Protein 9Q6C (pdb70)

Nearest PDB structures (foldseek):
  8p0w-assembly1_B  TM=3.728E-01  e=1.446E-05  Homo sapiens
  8f2u-assembly1_H  TM=4.264E-01  e=5.148E-05  Homo sapiens
  8p0w-assembly1_G  TM=4.114E-01  e=5.779E-05  Homo sapiens
  8esd-assembly1_S  TM=7.911E-01  e=3.936E-02  Homo sapiens
  8s9i-assembly1_A  TM=3.478E-01  e=4.448E-01  Tequatrovirus

B-factor: mean 1.11, std 0.68, range [0.01, 2.37]

Solvent-accessible surface area: 103019 Å² total; per-residue (Å²): 46,213,103,154,8,55,98,87,18,12,21,2,26,96,42,27,92,87,31,81,148,134,38,23,69,50,23,11,134,89,27,41,133,25,106,64,13,12,54,48,122,68,13,67,55,40,11,123,104,46,198,130,26,50,144,73,15,51,102,3,3,39,22,34,26,45,28,0,15,75,34,11,94,46,152,66,120,62,51,78,75,84,23,1,89,76,30,0,91,30,12,23,166,73,27,96,99,147,18,40,116,148,59,70,120,62,13,41,98,15,18,35,25,31,41,116,82,8,95,20,11,50,32,11,23,53,6,109,81,22,31,67,39,55,74,64,9,21,121,101,24,104,23,38,42,20,33,27,45,9,85,22,113,83,82,132,73,175,55,75,20,4,10,18,13,4,42,30,58,9,58,17,38,50,64,134,72,80,77,68,17,40,5,6,22,22,57,50,22,5,78,84,37,31,97,55,16,110,152,2,31,76,53,9,105,16,18,84,152,77,66,130,113,21,121,36,42,102,16,146,48,212,104,154,8,56,99,86,18,12,20,2,25,95,42,26,91,87,32,80,150,135,38,22,69,48,25,12,134,88,26,39,133,23,104,64,13,12,53,47,121,68,13,68,56,40,11,123,103,45,198,131,26,51,144,73,15,53,102,3,3,40,22,33,28,46,28,0,15,76,35,11,96,46,146,63,113,61,53,76,76,85,24,1,87,76,30,0,91,29,12,24,164,71,28,98,100,147,17,40,114,149,60,71,119,62,13,42,98,14,16,34,26,31,41,118,80,8,92,19,11,51,31,11,23,51,6,109,76,22,30,66,40,55,52,63,10,20,121,102,23,116,21,42,35,18,28,25,41,11,73,21,113,83,74,130,77,178,59,75,20,4,12,19,14,5,42,29,58,8,57,17,38,47,52,130,72,81,84,65,16,48,6,6,22,22,56,48,23,4,79,84,39,31,97,55,16,110,150,2,30,83,67,10,107,22,27,87,163,97,75,132,112,22,121,36,42,104,14,144,47,211,104,154,8,58,97,86,17,14,21,2,26,96,42,27,93,88,32,80,148,136,38,22,68,50,24,12,134,88,28,40,132,27,104,65,13,12,54,49,122,68,13,68,55,38,11,123,103,46,196,132,24,50,143,73,15,52,103,3,2,38,22,35,25,46,28,1,14,74,34,12,94,45,152,60,110,62,53,78,75,84,24,1,90,75,30,0,93,29,12,22,164,73,27,100,101,147,16,40,117,146,59,70,118,61,14,41,98,13,17,35,26,30,39,117,81,7,92,20,11,49,29,10,24,49,7,109,80,25,35,67,44,64,70,71,10,23,121,101,28,89,24,28,42,17,37,28,29,30,88,30,107,82,60,129,74,167,50,81,38,8,30,27,17,7,46,29,54,10,57,18,38,48,67,138,72,78,81,65,25,32,7,12,26,28,54,51,16,6,74,78,31,27,98,46,16,110,142,2,28,79,53,8,106,18,23,82,162,88,72,131,111,24,124,37,44,106,17,146,47,214,104,155,8,56,96,85,18,12,21,2,27,95,41,27,92,87,32,80,149,135,37,21,69,50,24,12,135,90,27,42,130,25,104,63,13,13,55,50,123,69,13,68,54,40,11,122,103,46,198,132,25,50,147,73,16,51,101,3,4,39,22,33,25,46,28,0,14,78,32,12,94,45,152,71,115,61,53,78,74,85,24,1,89,76,30,0,92,29,12,23,164,72,26,100,101,148,17,41,115,146,58,71,121,61,15,40,99,13,16,35,26,31,42,117,83,7,99,18,11,50,58,10,26,68,20,110,96,34,44,68,53,56,70,62,12,18,119,101,23,90,14,31,26,18,32,27,32,11,72,22,102,82,59,125,66,168,39,76,21,4,12,19,19,4,46,26,57,8,56,17,39,43,72,141,70,81,85,92,21,47,7,11,27,29,57,56,20,4,80,82,38,30,99,56,15,112,143,2,32,80,62,16,107,23,34,88,170,98,76,132,116,21,141,37,69,112,20,147,47,213,104,154,8,56,97,86,18,12,21,1,26,94,42,26,90,88,32,80,150,136,36,23,69,51,25,11,135,89,27,39,133,24,106,66,13,13,53,49,122,68,12,68,55,39,10,124,103,47,200,131,26,49,144,73,14,51,102,3,3,40,22,33,26,46,30,1,15,74,33,12,93,44,152,73,113,61,54,77,75,84,24,0,89,74,30,0,92,30,11,23,166,73,27,99,100,147,18,40,116,147,59,70,120,63,13,41,100,14,17,34,25,29,40,116,82,7,96,19,11,50,46,10,24,64,16,110,82,39,41,69,41,64,59,68,10,20,123,99,22,99,18,35,30,20,28,29,35,6,58,21,108,82,67,123,70,170,51,72,19,4,8,20,14,4,44,28,56,8,55,17,39,45,56,136,71,79,83,68,20,43,6,8,24,24,62,57,17,5,81,77,33,35,97,49,18,111,152,0,32,85,56,9,106,21,26,84,163,98,77,132,108,18,125,37,48,108,17,147,47,214,104,154,8,55,97,85,19,13,20,3,27,94,40,26,91,88,33,81,150,134,38,21,69,50,25,11,135,90,25,41,132,26,105,64,12,13,54,49,122,69,12,66,54,40,10,124,102,45,196,132,25,50,145,73,16,52,102,3,3,39,22,33,25,46,28,0,14,76,34,13,95,45,150,62,116,61,54,78,75,84,24,1,88,75,30,0,92,30,11,24,163,73,27,98,99,147,17,41,115,147,58,70,118,64,14,41,98,14,18,34,25,29,42,116,83,8,90,18,11,49,25,10,23,48,6,111,80,18,32,68,46,66,77,65,10,17,120,96,23,108,15,40,27,18,29,33,31,24,88,21,121,82,63,126,72,175,38,72,22,4,24,19,19,4,47,28,56,8,58,17,40,61,82,138,72,80,81,98,20,49,7,12,26,30,58,54,19,4,80,79,36,34,98,54,17,109,135,0,36,79,55,12,106,15,16,85,151,74,64,132,108,25,118,37,37,108,15,146,47,213,106,155,8,55,97,85,18,12,21,3,28,94,42,27,92,88,32,79,149,135,36,21,70,50,24,12,135,89,27,41,132,26,105,64,14,13,53,50,123,69,14,66,55,40,10,123,101,46,198,132,24,50,146,74,16,51,101,2,3,39,22,34,25,47,28,0,14,76,34,11,94,46,151,65,118,61,53,78,75,84,23,1,89,76,31,0,91,29,13,24,164,73,26,99,100,147,17,41,116,146,58,70,120,61,14,41,99,14,17,34,25,30,42,116,82,8,92,18,12,49,34,11,25,52,9,109,81,28,29,68,46,62,56,60,9,18,120,102,22,100,20,42,37,21,28,37,38,20,72,24,113,82,81,130,76,176,59,81,22,4,13,17,19,7,43,29,57,9,56,17,38,51,60,133,71,78,77,56,17,37,6,6,23,19,54,44,23,6,79,84,39,32,98,57,19,111,144,2,32,83,74,13,105,22,31,85,164,93,70,130,114,24,129,36,48,99,17,141,46,214,104,154,8,58,95,87,18,13,21,2,27,94,42,26,92,85,32,80,149,138,37,22,70,50,23,12,134,89,27,40,132,25,105,62,13,12,54,49,123,68,13,66,55,39,10,124,103,44,199,131,25,49,142,73,15,52,102,3,3,39,22,33,24,45,28,1,15,75,34,11,93,45,152,66,120,62,53,76,76,84,24,1,88,74,31,0,91,29,12,23,164,73,27,99,102,146,16,40,116,146,59,71,119,60,13,41,96,13,17,35,25,30,40,117,82,7,93,19,10,50,37,11,25,54,9,109,83,25,34,68,55,69,69,66,9,20,122,100,26,94,26,34,46,20,36,28,43,14,89,26,108,82,82,133,74,176,60,80,25,4,12,18,15,8,41,30,56,9,57,17,38,62,77,136,71,77,73,58,19,32,6,6,21,18,53,44,20,6,78,81,35,31,99,52,17,110,144,2,30,82,72,10,107,14,25,81,151,69,53,131,111,22,127,36,47,97,17,141

Secondary structure (DSSP, 8-state):
--S---HHHHHHHHHTTS--HHHHHHHHHHHHHS-SS--HHHHHHHHHT-SSS-GGGHHHHHHHHHHHHHHHSS-SSS-HHHHHHHHHHHHHHHSSS---HHHHHHHHHHHHHHHTTTHHHHHHHHHHHHHH-SS-EEEEEEEE--------SSTTSPP-EE----EEEEEEEETTEE--EEEE--HHHHHHHHHHHHHHHHHHHHHHHH-SS-EEP---/--S---HHHHHHHHHTTS--HHHHHHHHHHHHHS-SS--HHHHHHHHHT-SSS-GGGHHHHHHHHHHHHHHHSS-SSS-HHHHHHHHHHHHHHHSSS---HHHHHHHHHHHHHHHTTTHHHHHHHHHHHHHH-SS-EEEEEEEE--------SSTTSPP-EE----EEEEEEEETTEE--EEEE--HHHHHHHHHHHHHHHHHHHHHHHH-SS-EEP---/--S---HHHHHHHHHTTS--HHHHHHHHHHHHHS-SS--HHHHHHHHHT-SSS-GGGHHHHHHHHHHHHHHHSS-SSS-HHHHHHHHHHHHHHHSSS---HHHHHHHHHHHHHHHTTTHHHHHHHHHHHHHH-SS-EEEEEEEE--------SSTTSPP-------EEEEEEEETTEE--EEEE--HHHHHHHHHHHHHHHHHHHHHHHH-SS-EEP---/--S---HHHHHHHHHTTS--HHHHHHHHHHHHHS-SS--HHHHHHHHHT-SSS-GGGHHHHHHHHHHHHHHHSS-SSS-HHHHHHHHHHHHHHHSSS---HHHHHHHHHHHHHHHTTTHHHHHHHHHHHHHH-SS-EEEEEEEE--------SSTTSPP-EE----EEEEEEEETTEE--EEEE--HHHHHHHHHHHHHHHHHHHHHHHH-SS-PPP---/--S---HHHHHHHHHTTS--HHHHHHHHHHHHHS-SS--HHHHHHHHHT-SSS-GGGHHHHHHHHHHHHHHHSS-SSS-HHHHHHHHHHHHHHHSSS---HHHHHHHHHHHHHHHTTTHHHHHHHHHHHHHH-SS-EEEEEEEE--------SSTTSPP-EE----EEEEEEEETTEE--EEEE--HHHHHHHHHHHHHHHHHHHHHHHH-SS-EEP---/--S---HHHHHHHHHTTS--HHHHHHHHHHHHHS-SS--HHHHHHHHHT-SSS-GGGHHHHHHHHHHHHHHHSS-SSS-HHHHHHHHHHHHHHHSSS---HHHHHHHHHHHHHHHTTTHHHHHHHHHHHHHH-SS-EEEEEEEE--------SSTTSPP-EE----EEEEEEEETTEE--EEEE--HHHHHHHHHHHHHHHHHHHHHHHH-SS-EEP---/--S---HHHHHHHHHTTS--HHHHHHHHHHHHHS-SS--HHHHHHHHHT-SSS-GGGHHHHHHHHHHHHHHHSS-SSS-HHHHHHHHHHHHHHHSSS---HHHHHHHHHHHHHHHTTTHHHHHHHHHHHHHH-SS-EEEEEEEE--------SSTTSPP-EE----EEEEEEEETTEE--EEEE--HHHHHHHHHHHHHHHHHHHHHHHH-SS-EEP---/--S---HHHHHHHHHTTS--HHHHHHHHHHHHHS-SS--HHHHHHHHHT-SSS-GGGHHHHHHHHHHHHHHHSS-SSS-HHHHHHHHHHHHHHHSSS---HHHHHHHHHHHHHHHTTTHHHHHHHHHHHHHH-SS-EEEEEEEE--------SSTTSPP-EE----EEEEEEEETTEE--EEEE--HHHHHHHHHHHHHHHHHHHHHHHH-SS-EEP---

Radius of gyration: 41.01 Å; Cα contacts (8 Å, |Δi|>4): 1903; chains: 8; bounding box: 93×94×92 Å

Foldseek 3Di:
DVDADDCLQCVCLVLLPDDDDPQLLVVLVVLLVPDQQDDLVRVVVVVVPDDPHDPSVVSCSSVVLVVVLVLLVDDPVDDSLVVLVVVVVVCCVVHPHNDDPVSSVSSSVVSVSNVVRCPSVSVNSVVVVVVCPDQKDFDDKDKDWDWDWDADPPNPDDTDDTDIKIKMWTWMDGPNDIDIDIDIDHDVVVVVVVVVVVVVVVVVVVVVVPDPPDDDDDHD/DVDADDCLQCVCLVLLPDDDDPQLLVVLVVLLVPDQQDDLVRVVVVVVPDDPHDPSVVSCSSVVLVVVLVLLVDDPVDDSLVVLVVVVVVCCVVHPHNDDPVSSVSSSVVSVSNVVRCPSVSVNSVVVVVVCPDQKDFDDKDKDWDWDWDADPPNPDDTDDTDIKIKMWTWMDGPNDIDIDIDIDHDVVVVVVVVVVVVVVVVVVVVVVPDPPDDDDDHD/DVDADDCLQCVCLVLLPDDDDPQLLVVLVVLLVPDQQDDLVRVVVVVVPDDPHDPSVVSCSSVVLVVVLVLLVDDPVDDSLVVLVVVVVVCCVVHPHNDDPVSSVSSSVVSVSNVVRCPSVSVNSVVVVVVCPDQKDFDDKDKDWDWDWDADPPNPDDTDDTDIKIKMWTWMDGPNDIDIDIDIDHDVVVVVVVVVVVVVVVVVVVVVVPDPPDDDDDHD/DVDADDCLQCVCLVLLPDDDDPQLLVVLVVLLVPDQQDDLVRVVVVVVPDDPHDPSVVSCSSVVLVVVLVLLVDDPVDDSLVVLVVVVVVCCVVHPHNDDPVSSVSSSVVSVSNVVRCPSVSVNSVVVVVVCPDQKDFDDKDKDWDWDWDADPPNPDDTDDTDIKIKMWTWMDGPNDIDIDIDIDHDVVVVVVVVVVVVVVVVVVVVVVPDPPDDDDDHD/DVDADDCLQCVCLVLLPDDDDPQLLVVLVVLLVPDQQDDLVRVVVVVVPDDPHDPSVVSCSSVVLVVVLVLLVDDPVDDSLVVLVVVVVVCCVVHPHNDDPVSSVSSSVVSVSNVVRCPSVSVNSVVVVVVCPDQKDFDDKDKDWDWDWDADPPNPDDTDDTDIKIKMWTWMDGPNDIDIDIDIDHDVVVVVVVVVVVVVVVVVVVVVVPDPPDDDDDHD/DVDADDCLQCVCLVLLPDDDDPQLLVVLVVLLVPDQQDDLVRVVVVVVPDDPHDPSVVSCSSVVLVVVLVLLVDDPVDDSLVVLVVVVVVCCVVHPHNDDPVSSVSSSVVSVSNVVRCPSVSVNSVVVVVVCPDQKDFDDKDKDWDWDWDADPPNPDDTDDTDIKIKMWTWMDGPNDIDIDIDIDHDVVVVVVVVVVVVVVVVVVVVVVPDPPDDDDDHD/DVDADDCLQCVCLVLLPDDDDPQLLVVLVVLLVPDQQDDLVRVVVVVVPDDPHDPSVVSCSSVVLVVVLVLLVDDPVDDSLVVLVVVVVVCCVVHPHNDDPVSSVSSSVVSVSNVVRCPSVSVNSVVVVVVCPDQKDFDDKDKDWDWDWDADPPNPDDTDDTDIKIKMWTWMDGPNDIDIDIDIDHDVVVVVVVVVVVVVVVVVVVVVVPDPPDDDDDHD/DVDADDCLQCVCLVLLPDDDDPQLLVVLVVLLVPDQQDDLVRVVVVVVPDDPHDPSVVSCSSVVLVVVLVLLVDDPVDDSLVVLVVVVVVCCVVHPHNDDPVSSVSSSVVSVSNVVRCPSVSVNSVVVVVVCPDQKDFDDKDKDWDWDWDADPPNPDDTDDTDIKIKMWTWMDGPNDIDIDIDIDHDVVVVVVVVVVVVVVVVVVVVVVPDPPDDDDDHD

Structure (mmCIF, N/CA/C/O backbone):
data_9Q6C
#
_entry.id   9Q6C
#
_cell.length_a   1.00
_cell.length_b   1.00
_cell.length_c   1.00
_cell.angle_alpha   90.00
_cell.angle_beta   90.00
_cell.angle_gamma   90.00
#
_symmetry.space_group_name_H-M   'P 1'
#
loop_
_atom_site.group_PDB
_atom_site.id
_atom_site.type_symbol
_atom_site.label_atom_id
_atom_site.label_alt_id
_atom_site.label_comp_id
_atom_site.label_asym_id
_atom_site.label_entity_id
_atom_site.label_seq_id
_atom_site.pdbx_PDB_ins_code
_atom_site.Cartn_x
_atom_site.Cartn_y
_atom_site.Cartn_z
_atom_site.occupancy
_atom_site.B_iso_or_equiv
_atom_site.auth_seq_id
_atom_site.auth_comp_id
_atom_site.auth_asym_id
_atom_site.auth_atom_id
_atom_site.pdbx_PDB_model_num
ATOM 1 N N . MET A 1 21 ? 100.93780 96.64350 83.57467 1.000 1.77728 1 MET A N 1
ATOM 2 C CA . MET A 1 21 ? 100.93014 96.73901 85.06013 1.000 1.77728 1 MET A CA 1
ATOM 3 C C . MET A 1 21 ? 100.46147 98.12690 85.47657 1.000 1.77728 1 MET A C 1
ATOM 4 O O . MET A 1 21 ? 100.13334 98.95195 84.62742 1.000 1.77728 1 MET A O 1
ATOM 18 N N . LYS A 1 22 ? 100.40781 98.38136 86.78603 1.000 1.68042 2 LYS A N 1
ATOM 19 C CA . LYS A 1 22 ? 100.31401 99.75843 87.25691 1.000 1.68042 2 LYS A CA 1
ATOM 20 C C . LYS A 1 22 ? 101.68125 100.42891 87.25618 1.000 1.68042 2 LYS A C 1
ATOM 21 O O . LYS A 1 22 ? 101.76906 101.65701 87.36025 1.000 1.68042 2 LYS A O 1
ATOM 40 N N . TYR A 1 23 ? 102.74570 99.64049 87.13066 1.000 2.07958 3 TYR A N 1
ATOM 41 C CA . TYR A 1 23 ? 104.11598 100.12148 87.07085 1.000 2.07958 3 TYR A CA 1
ATOM 42 C C . TYR A 1 23 ? 104.56488 100.16606 85.61655 1.000 2.07958 3 TYR A C 1
ATOM 43 O O . TYR A 1 23 ? 104.10286 99.38207 84.78374 1.000 2.07958 3 TYR A O 1
ATOM 61 N N . LYS A 1 24 ? 105.47456 101.09001 85.31404 1.000 1.89380 4 LYS A N 1
ATOM 62 C CA . LYS A 1 24 ? 105.97996 101.26248 83.95809 1.000 1.89380 4 LYS A CA 1
ATOM 63 C C . LYS A 1 24 ? 107.18225 100.35206 83.77511 1.000 1.89380 4 LYS A C 1
ATOM 64 O O . LYS A 1 24 ? 108.02477 100.23197 84.66859 1.000 1.89380 4 LYS A O 1
ATOM 83 N N . ILE A 1 25 ? 107.26335 99.72007 82.61150 1.000 1.77461 5 ILE A N 1
ATOM 84 C CA . ILE A 1 25 ? 108.29426 98.72239 82.34650 1.000 1.77461 5 ILE A CA 1
ATOM 85 C C . ILE A 1 25 ? 109.27804 99.31098 81.34335 1.000 1.77461 5 ILE A C 1
ATOM 86 O O . ILE A 1 25 ? 108.92447 99.48178 80.17044 1.000 1.77461 5 ILE A O 1
ATOM 102 N N . PRO A 1 26 ? 110.48908 99.68088 81.75410 1.000 1.59738 6 PRO A N 1
ATOM 103 C CA . PRO A 1 26 ? 111.52020 100.02972 80.77152 1.000 1.59738 6 PRO A CA 1
ATOM 104 C C . PRO A 1 26 ? 112.12790 98.78637 80.13795 1.000 1.59738 6 PRO A C 1
ATOM 105 O O . PRO A 1 26 ? 111.73972 97.65395 80.43357 1.000 1.59738 6 PRO A O 1
ATOM 116 N N . LYS A 1 27 ? 113.09709 99.01291 79.24807 1.000 1.38740 7 LYS A N 1
ATOM 117 C CA . LYS A 1 27 ? 113.67626 97.90516 78.49506 1.000 1.38740 7 LYS A CA 1
ATOM 118 C C . LYS A 1 27 ? 114.47001 96.95434 79.37733 1.000 1.38740 7 LYS A C 1
ATOM 119 O O . LYS A 1 27 ? 114.78122 95.83732 78.94937 1.000 1.38740 7 LYS A O 1
ATOM 138 N N . ASN A 1 28 ? 114.80806 97.36101 80.60115 1.000 1.38721 8 ASN A N 1
ATOM 139 C CA . ASN A 1 28 ? 115.40945 96.40813 81.52413 1.000 1.38721 8 ASN A CA 1
ATOM 140 C C . ASN A 1 28 ? 114.50639 95.20245 81.73277 1.000 1.38721 8 ASN A C 1
ATOM 141 O O . ASN A 1 28 ? 114.99996 94.11025 82.03355 1.000 1.38721 8 ASN A O 1
ATOM 152 N N . PHE A 1 29 ? 113.19415 95.38766 81.57922 1.000 1.64627 9 PHE A N 1
ATOM 153 C CA . PHE A 1 29 ? 112.22874 94.30194 81.65674 1.000 1.64627 9 PHE A CA 1
ATOM 154 C C . PHE A 1 29 ? 111.44616 94.13000 80.36078 1.000 1.64627 9 PHE A C 1
ATOM 155 O O . PHE A 1 29 ? 111.03931 93.00773 80.04244 1.000 1.64627 9 PHE A O 1
ATOM 172 N N . LEU A 1 30 ? 111.22647 95.21073 79.60718 1.000 1.33833 10 LEU A N 1
ATOM 173 C CA . LEU A 1 30 ? 110.52016 95.09167 78.33528 1.000 1.33833 10 LEU A CA 1
ATOM 174 C C . LEU A 1 30 ? 111.33300 94.29511 77.32419 1.000 1.33833 10 LEU A C 1
ATOM 175 O O . LEU A 1 30 ? 110.78571 93.79029 76.33577 1.000 1.33833 10 LEU A O 1
ATOM 191 N N . SER A 1 31 ? 112.64685 94.19685 77.53721 1.000 1.46671 11 SER A N 1
ATOM 192 C CA . SER A 1 31 ? 113.48391 93.44429 76.61156 1.000 1.46671 11 SER A CA 1
ATOM 193 C C . SER A 1 31 ? 112.97378 92.02257 76.43649 1.000 1.46671 11 SER A C 1
ATOM 194 O O . SER A 1 31 ? 112.92068 91.51854 75.31081 1.000 1.46671 11 SER A O 1
ATOM 202 N N . GLY A 1 32 ? 112.59070 91.36383 77.52867 1.000 1.38048 12 GLY A N 1
ATOM 203 C CA . GLY A 1 32 ? 111.99385 90.04633 77.40939 1.000 1.38048 12 GLY A CA 1
ATOM 204 C C . GLY A 1 32 ? 110.68711 90.07927 76.64260 1.000 1.38048 12 GLY A C 1
ATOM 205 O O . GLY A 1 32 ? 110.44214 89.23782 75.77304 1.000 1.38048 12 GLY A O 1
ATOM 209 N N . PHE A 1 33 ? 109.83514 91.06202 76.94611 1.000 1.42773 13 PHE A N 1
ATOM 210 C CA . PHE A 1 33 ? 108.57702 91.19367 76.22050 1.000 1.42773 13 PHE A CA 1
ATOM 211 C C . PHE A 1 33 ? 108.81819 91.25258 74.72106 1.000 1.42773 13 PHE A C 1
ATOM 212 O O . PHE A 1 33 ? 108.01569 90.73790 73.93390 1.000 1.42773 13 PHE A O 1
ATOM 229 N N . GLN A 1 34 ? 109.92122 91.87710 74.31165 1.000 1.52968 14 GLN A N 1
ATOM 230 C CA . GLN A 1 34 ? 110.20310 92.04420 72.89158 1.000 1.52968 14 GLN A CA 1
ATOM 231 C C . GLN A 1 34 ? 110.90341 90.81275 72.32607 1.000 1.52968 14 GLN A C 1
ATOM 232 O O . GLN A 1 34 ? 110.79102 90.50771 71.13325 1.000 1.52968 14 GLN A O 1
ATOM 246 N N . ILE A 1 35 ? 111.63291 90.09031 73.17873 1.000 1.59082 15 ILE A N 1
ATOM 247 C CA . ILE A 1 35 ? 112.52606 89.03861 72.70101 1.000 1.59082 15 ILE A CA 1
ATOM 248 C C . ILE A 1 35 ? 111.85297 87.67244 72.79451 1.000 1.59082 15 ILE A C 1
ATOM 249 O O . ILE A 1 35 ? 112.40356 86.65936 72.34647 1.000 1.59082 15 ILE A O 1
ATOM 265 N N . LEU A 1 36 ? 110.64066 87.62380 73.35038 1.000 1.68120 16 LEU A N 1
ATOM 266 C CA . LEU A 1 36 ? 109.97553 86.34367 73.57937 1.000 1.68120 16 LEU A CA 1
ATOM 267 C C . LEU A 1 36 ? 109.42917 85.71872 72.30149 1.000 1.68120 16 LEU A C 1
ATOM 268 O O . LEU A 1 36 ? 108.64804 84.76362 72.37595 1.000 1.68120 16 LEU A O 1
ATOM 284 N N . SER A 1 37 ? 109.81866 86.22187 71.13211 1.000 2.00547 17 SER A N 1
ATOM 285 C CA . SER A 1 37 ? 109.14400 85.83172 69.90159 1.000 2.00547 17 SER A CA 1
ATOM 286 C C . SER A 1 37 ? 109.74606 84.59884 69.23584 1.000 2.00547 17 SER A C 1
ATOM 287 O O . SER A 1 37 ? 109.21573 84.15442 68.21209 1.000 2.00547 17 SER A O 1
ATOM 295 N N . GLN A 1 38 ? 110.82631 84.02986 69.77640 1.000 2.37235 18 GLN A N 1
ATOM 296 C CA . GLN A 1 38 ? 111.49556 82.92641 69.09411 1.000 2.37235 18 GLN A CA 1
ATOM 297 C C . GLN A 1 38 ? 111.76325 81.72377 69.98878 1.000 2.37235 18 GLN A C 1
ATOM 298 O O . GLN A 1 38 ? 111.89071 80.60563 69.47777 1.000 2.37235 18 GLN A O 1
ATOM 312 N N . LEU A 1 39 ? 111.85634 81.91945 71.30048 1.000 1.85298 19 LEU A N 1
ATOM 313 C CA . LEU A 1 39 ? 112.31393 80.85177 72.17943 1.000 1.85298 19 LEU A CA 1
ATOM 314 C C . LEU A 1 39 ? 111.34432 79.67563 72.14848 1.000 1.85298 19 LEU A C 1
ATOM 315 O O . LEU A 1 39 ? 110.12607 79.85481 72.06121 1.000 1.85298 19 LEU A O 1
ATOM 331 N N . ASP A 1 40 ? 111.89834 78.46683 72.22077 1.000 1.81416 20 ASP A N 1
ATOM 332 C CA . ASP A 1 40 ? 111.13593 77.24305 72.02817 1.000 1.81416 20 ASP A CA 1
ATOM 333 C C . ASP A 1 40 ? 110.94149 76.50327 73.35477 1.000 1.81416 20 ASP A C 1
ATOM 334 O O . ASP A 1 40 ? 111.27844 76.99608 74.43472 1.000 1.81416 20 ASP A O 1
ATOM 343 N N . LYS A 1 41 ? 110.38577 75.29104 73.25797 1.000 2.10043 21 LYS A N 1
ATOM 344 C CA . LYS A 1 41 ? 109.86555 74.60253 74.43659 1.000 2.10043 21 LYS A CA 1
ATOM 345 C C . LYS A 1 41 ? 110.93146 73.76708 75.13823 1.000 2.10043 21 LYS A C 1
ATOM 346 O O . LYS A 1 41 ? 111.04656 73.80478 76.37009 1.000 2.10043 21 LYS A O 1
ATOM 365 N N . LYS A 1 42 ? 111.69410 72.97491 74.38271 1.000 1.95422 22 LYS A N 1
ATOM 366 C CA . LYS A 1 42 ? 112.65495 72.07433 75.01188 1.000 1.95422 22 LYS A CA 1
ATOM 367 C C . LYS A 1 42 ? 113.66421 72.85452 75.84309 1.000 1.95422 22 LYS A C 1
ATOM 368 O O . LYS A 1 42 ? 114.00699 72.45897 76.96282 1.000 1.95422 22 LYS A O 1
ATOM 387 N N . GLU A 1 43 ? 114.15587 73.96927 75.30479 1.000 1.88596 23 GLU A N 1
ATOM 388 C CA . GLU A 1 43 ? 115.14385 74.76090 76.02643 1.000 1.88596 23 GLU A CA 1
ATOM 389 C C . GLU A 1 43 ? 114.57386 75.30603 77.33000 1.000 1.88596 23 GLU A C 1
ATOM 390 O O . GLU A 1 43 ? 115.23272 75.24468 78.37411 1.000 1.88596 23 GLU A O 1
ATOM 402 N N . ILE A 1 44 ? 113.34377 75.82314 77.29890 1.000 1.98775 24 ILE A N 1
ATOM 403 C CA . ILE A 1 44 ? 112.76990 76.41004 78.50611 1.000 1.98775 24 ILE A CA 1
ATOM 404 C C . ILE A 1 44 ? 112.48833 75.33504 79.54986 1.000 1.98775 24 ILE A C 1
ATOM 405 O O . ILE A 1 44 ? 112.74074 75.53472 80.74387 1.000 1.98775 24 ILE A O 1
ATOM 421 N N . GLU A 1 45 ? 111.97312 74.17743 79.12905 1.000 2.21082 25 GLU A N 1
ATOM 422 C CA . GLU A 1 45 ? 111.70802 73.12196 80.10260 1.000 2.21082 25 GLU A CA 1
ATOM 423 C C . GLU A 1 45 ? 113.00570 72.57458 80.68561 1.000 2.21082 25 GLU A C 1
ATOM 424 O O . GLU A 1 45 ? 113.07784 72.27832 81.88507 1.000 2.21082 25 GLU A O 1
ATOM 436 N N . GLU A 1 46 ? 114.04939 72.44988 79.86233 1.000 1.97087 26 GLU A N 1
ATOM 437 C CA . GLU A 1 46 ? 115.32917 71.97787 80.37481 1.000 1.97087 26 GLU A CA 1
ATOM 438 C C . GLU A 1 46 ? 115.93447 72.98916 81.33746 1.000 1.97087 26 GLU A C 1
ATOM 439 O O . GLU A 1 46 ? 116.54690 72.61054 82.34168 1.000 1.97087 26 GLU A O 1
ATOM 451 N N . LEU A 1 47 ? 115.77425 74.28238 81.05052 1.000 1.79352 27 LEU A N 1
ATOM 452 C CA . LEU A 1 47 ? 116.26131 75.29809 81.97529 1.000 1.79352 27 LEU A CA 1
ATOM 453 C C . LEU A 1 47 ? 115.48419 75.26286 83.28194 1.000 1.79352 27 LEU A C 1
ATOM 454 O O . LEU A 1 47 ? 116.05481 75.47278 84.35561 1.000 1.79352 27 LEU A O 1
ATOM 470 N N . ALA A 1 48 ? 114.17422 75.02772 83.20919 1.000 1.68500 28 ALA A N 1
ATOM 471 C CA . ALA A 1 48 ? 113.39214 74.86365 84.42856 1.000 1.68500 28 ALA A CA 1
ATOM 472 C C . ALA A 1 48 ? 113.90164 73.68605 85.24311 1.000 1.68500 28 ALA A C 1
ATOM 473 O O . ALA A 1 48 ? 114.04273 73.77845 86.46865 1.000 1.68500 28 ALA A O 1
ATOM 480 N N . LYS A 1 49 ? 114.17473 72.56708 84.57382 1.000 1.94468 29 LYS A N 1
ATOM 481 C CA . LYS A 1 49 ? 114.73319 71.40612 85.25578 1.000 1.94468 29 LYS A CA 1
ATOM 482 C C . LYS A 1 49 ? 116.05554 71.75615 85.92576 1.000 1.94468 29 LYS A C 1
ATOM 483 O O . LYS A 1 49 ? 116.28184 71.43498 87.09914 1.000 1.94468 29 LYS A O 1
ATOM 502 N N . LEU A 1 50 ? 116.93700 72.43310 85.19052 1.000 1.63955 30 LEU A N 1
ATOM 503 C CA . LEU A 1 50 ? 118.23886 72.80147 85.73237 1.000 1.63955 30 LEU A CA 1
ATOM 504 C C . LEU A 1 50 ? 118.08860 73.71115 86.94407 1.000 1.63955 30 LEU A C 1
ATOM 505 O O . LEU A 1 50 ? 118.74959 73.51088 87.96964 1.000 1.63955 30 LEU A O 1
ATOM 521 N N . LEU A 1 51 ? 117.21860 74.71680 86.84234 1.000 1.52334 31 LEU A N 1
ATOM 522 C CA . LEU A 1 51 ? 116.99380 75.63036 87.95387 1.000 1.52334 31 LEU A CA 1
ATOM 523 C C . LEU A 1 51 ? 116.44842 74.90033 89.16964 1.000 1.52334 31 LEU A C 1
ATOM 524 O O . LEU A 1 51 ? 116.86082 75.18232 90.30045 1.000 1.52334 31 LEU A O 1
ATOM 540 N N . GLY A 1 52 ? 115.52418 73.96340 88.96256 1.000 1.44132 32 GLY A N 1
ATOM 541 C CA . GLY A 1 52 ? 115.11328 73.10723 90.05674 1.000 1.44132 32 GLY A CA 1
ATOM 542 C C . GLY A 1 52 ? 116.29308 72.37722 90.65980 1.000 1.44132 32 GLY A C 1
ATOM 543 O O . GLY A 1 52 ? 116.36746 72.20308 91.87959 1.000 1.44132 32 GLY A O 1
ATOM 547 N N . GLU A 1 53 ? 117.23065 71.94674 89.81643 1.000 1.88562 33 GLU A N 1
ATOM 548 C CA . GLU A 1 53 ? 118.47550 71.35888 90.29102 1.000 1.88562 33 GLU A CA 1
ATOM 549 C C . GLU A 1 53 ? 119.48201 72.40572 90.75256 1.000 1.88562 33 GLU A C 1
ATOM 550 O O . GLU A 1 53 ? 120.41022 72.06761 91.49476 1.000 1.88562 33 GLU A O 1
ATOM 562 N N . LEU A 1 54 ? 119.32108 73.65652 90.33770 1.000 1.26904 34 LEU A N 1
ATOM 563 C CA . LEU A 1 54 ? 120.27636 74.69307 90.70049 1.000 1.26904 34 LEU A CA 1
ATOM 564 C C . LEU A 1 54 ? 120.26129 74.89964 92.21382 1.000 1.26904 34 LEU A C 1
ATOM 565 O O . LEU A 1 54 ? 119.18104 74.91832 92.81846 1.000 1.26904 34 LEU A O 1
ATOM 581 N N . PRO A 1 55 ? 121.41988 75.05473 92.85787 1.000 1.29894 35 PRO A N 1
ATOM 582 C CA . PRO A 1 55 ? 121.41627 75.28184 94.30878 1.000 1.29894 35 PRO A CA 1
ATOM 583 C C . PRO A 1 55 ? 120.63761 76.53729 94.66743 1.000 1.29894 35 PRO A C 1
ATOM 584 O O . PRO A 1 55 ? 121.04738 77.65873 94.36025 1.000 1.29894 35 PRO A O 1
ATOM 595 N N . VAL A 1 56 ? 119.50634 76.33400 95.34542 1.000 1.14726 36 VAL A N 1
ATOM 596 C CA . VAL A 1 56 ? 118.61562 77.44150 95.65762 1.000 1.14726 36 VAL A CA 1
ATOM 597 C C . VAL A 1 56 ? 119.38179 78.50237 96.43191 1.000 1.14726 36 VAL A C 1
ATOM 598 O O . VAL A 1 56 ? 120.14930 78.19661 97.35350 1.000 1.14726 36 VAL A O 1
ATOM 611 N N . GLY A 1 57 ? 119.18035 79.76166 96.05187 1.000 1.11244 37 GLY A N 1
ATOM 612 C CA . GLY A 1 57 ? 119.85908 80.87009 96.68279 1.000 1.11244 37 GLY A CA 1
ATOM 613 C C . GLY A 1 57 ? 120.96271 81.49705 95.86084 1.000 1.11244 37 GLY A C 1
ATOM 614 O O . GLY A 1 57 ? 121.92508 82.01459 96.44042 1.000 1.11244 37 GLY A O 1
ATOM 618 N N . SER A 1 58 ? 120.85718 81.47328 94.53524 1.000 1.21975 38 SER A N 1
ATOM 619 C CA . SER A 1 58 ? 121.91635 82.01060 93.69338 1.000 1.21975 38 SER A CA 1
ATOM 620 C C . SER A 1 58 ? 121.59683 83.44012 93.27601 1.000 1.21975 38 SER A C 1
ATOM 621 O O . SER A 1 58 ? 120.43171 83.80926 93.10566 1.000 1.21975 38 SER A O 1
ATOM 629 N N . ASN A 1 59 ? 122.64310 84.24453 93.11428 1.000 1.45487 39 ASN A N 1
ATOM 630 C CA . ASN A 1 59 ? 122.50020 85.62263 92.67507 1.000 1.45487 39 ASN A CA 1
ATOM 631 C C . ASN A 1 59 ? 122.38928 85.67582 91.15223 1.000 1.45487 39 ASN A C 1
ATOM 632 O O . ASN A 1 59 ? 122.59221 84.68105 90.45153 1.000 1.45487 39 ASN A O 1
ATOM 643 N N . VAL A 1 60 ? 122.05938 86.86233 90.63749 1.000 1.68596 40 VAL A N 1
ATOM 644 C CA . VAL A 1 60 ? 121.92938 87.03820 89.19497 1.000 1.68596 40 VAL A CA 1
ATOM 645 C C . VAL A 1 60 ? 123.22279 86.65327 88.48955 1.000 1.68596 40 VAL A C 1
ATOM 646 O O . VAL A 1 60 ? 123.19843 86.01282 87.43182 1.000 1.68596 40 VAL A O 1
ATOM 659 N N . GLN A 1 61 ? 124.37011 87.02804 89.05785 1.000 1.95528 41 GLN A N 1
ATOM 660 C CA . GLN A 1 61 ? 125.64213 86.65003 88.45308 1.000 1.95528 41 GLN A CA 1
ATOM 661 C C . GLN A 1 61 ? 125.86768 85.14689 88.54414 1.000 1.95528 41 GLN A C 1
ATOM 662 O O . GLN A 1 61 ? 126.46482 84.54767 87.64393 1.000 1.95528 41 GLN A O 1
ATOM 676 N N . GLU A 1 62 ? 125.40147 84.51815 89.62315 1.000 1.42940 42 GLU A N 1
ATOM 677 C CA . GLU A 1 62 ? 125.47529 83.06425 89.70796 1.000 1.42940 42 GLU A CA 1
ATOM 678 C C . GLU A 1 62 ? 124.61709 82.41311 88.63212 1.000 1.42940 42 GLU A C 1
ATOM 679 O O . GLU A 1 62 ? 125.00282 81.39099 88.05173 1.000 1.42940 42 GLU A O 1
ATOM 691 N N . PHE A 1 63 ? 123.45231 82.99476 88.34310 1.000 1.33933 43 PHE A N 1
ATOM 692 C CA . PHE A 1 63 ? 122.63093 82.47454 87.25740 1.000 1.33933 43 PHE A CA 1
ATOM 693 C C . PHE A 1 63 ? 123.31842 82.68609 85.91734 1.000 1.33933 43 PHE A C 1
ATOM 694 O O . PHE A 1 63 ? 123.19883 81.85849 85.00921 1.000 1.33933 43 PHE A O 1
ATOM 711 N N . GLN A 1 64 ? 124.03861 83.79891 85.77427 1.000 1.52589 44 GLN A N 1
ATOM 712 C CA . GLN A 1 64 ? 124.81864 84.02420 84.56257 1.000 1.52589 44 GLN A CA 1
ATOM 713 C C . GLN A 1 64 ? 125.89215 82.95431 84.41809 1.000 1.52589 44 GLN A C 1
ATOM 714 O O . GLN A 1 64 ? 126.14554 82.45930 83.31540 1.000 1.52589 44 GLN A O 1
ATOM 728 N N . SER A 1 65 ? 126.54513 82.59774 85.52464 1.000 1.25545 45 SER A N 1
ATOM 729 C CA . SER A 1 65 ? 127.52150 81.51358 85.49336 1.000 1.25545 45 SER A CA 1
ATOM 730 C C . SER A 1 65 ? 126.86659 80.20460 85.07681 1.000 1.25545 45 SER A C 1
ATOM 731 O O . SER A 1 65 ? 127.40053 79.46958 84.23634 1.000 1.25545 45 SER A O 1
ATOM 739 N N . ALA A 1 66 ? 125.70158 79.90323 85.65149 1.000 1.20650 46 ALA A N 1
ATOM 740 C CA . ALA A 1 66 ? 124.98716 78.68512 85.28837 1.000 1.20650 46 ALA A CA 1
ATOM 741 C C . ALA A 1 66 ? 124.64224 78.67292 83.80609 1.000 1.20650 46 ALA A C 1
ATOM 742 O O . ALA A 1 66 ? 124.79049 77.64585 83.13399 1.000 1.20650 46 ALA A O 1
ATOM 749 N N . ILE A 1 67 ? 124.18762 79.80950 83.28061 1.000 1.45217 47 ILE A N 1
ATOM 750 C CA . ILE A 1 67 ? 123.84759 79.90335 81.86684 1.000 1.45217 47 ILE A CA 1
ATOM 751 C C . ILE A 1 67 ? 125.08288 79.69772 81.00372 1.000 1.45217 47 ILE A C 1
ATOM 752 O O . ILE A 1 67 ? 125.07351 78.89138 80.06872 1.000 1.45217 47 ILE A O 1
ATOM 768 N N . GLN A 1 68 ? 126.16498 80.41669 81.30129 1.000 1.52928 48 GLN A N 1
ATOM 769 C CA . GLN A 1 68 ? 127.36979 80.30941 80.48892 1.000 1.52928 48 GLN A CA 1
ATOM 770 C C . GLN A 1 68 ? 127.96178 78.90935 80.55425 1.000 1.52928 48 GLN A C 1
ATOM 771 O O . GLN A 1 68 ? 128.65761 78.48708 79.62381 1.000 1.52928 48 GLN A O 1
ATOM 785 N N . THR A 1 69 ? 127.69653 78.17577 81.63530 1.000 1.51110 49 THR A N 1
ATOM 786 C CA . THR A 1 69 ? 128.15382 76.79749 81.74463 1.000 1.51110 49 THR A CA 1
ATOM 787 C C . THR A 1 69 ? 127.28094 75.82761 80.95883 1.000 1.51110 49 THR A C 1
ATOM 788 O O . THR A 1 69 ? 127.43542 74.61154 81.11471 1.000 1.51110 49 THR A O 1
ATOM 799 N N . ASN A 1 70 ? 126.37979 76.33135 80.11951 1.000 1.50552 50 ASN A N 1
ATOM 800 C CA . ASN A 1 70 ? 125.45292 75.47641 79.39431 1.000 1.50552 50 ASN A CA 1
ATOM 801 C C . ASN A 1 70 ? 126.12566 74.84813 78.18010 1.000 1.50552 50 ASN A C 1
ATOM 802 O O . ASN A 1 70 ? 127.13066 75.35119 77.66916 1.000 1.50552 50 ASN A O 1
ATOM 813 N N . LYS A 1 71 ? 125.56203 73.72837 77.72860 1.000 1.80804 51 LYS A N 1
ATOM 814 C CA . LYS A 1 71 ? 125.98574 73.07760 76.49758 1.000 1.80804 51 LYS A CA 1
ATOM 815 C C . LYS A 1 71 ? 124.81421 72.63738 75.63063 1.000 1.80804 51 LYS A C 1
ATOM 816 O O . LYS A 1 71 ? 124.99039 72.46516 74.41925 1.000 1.80804 51 LYS A O 1
ATOM 835 N N . GLU A 1 72 ? 123.63008 72.45325 76.21376 1.000 2.15172 52 GLU A N 1
ATOM 836 C CA . GLU A 1 72 ? 122.44768 72.03598 75.47094 1.000 2.15172 52 GLU A CA 1
ATOM 837 C C . GLU A 1 72 ? 121.58376 73.20739 75.02327 1.000 2.15172 52 GLU A C 1
ATOM 838 O O . GLU A 1 72 ? 120.70155 73.02250 74.17828 1.000 2.15172 52 GLU A O 1
ATOM 850 N N . LEU A 1 73 ? 121.81368 74.40122 75.56389 1.000 1.98758 53 LEU A N 1
ATOM 851 C CA . LEU A 1 73 ? 120.95089 75.54404 75.30353 1.000 1.98758 53 LEU A CA 1
ATOM 852 C C . LEU A 1 73 ? 121.55070 76.43382 74.22303 1.000 1.98758 53 LEU A C 1
ATOM 853 O O . LEU A 1 73 ? 122.77245 76.50384 74.05903 1.000 1.98758 53 LEU A O 1
ATOM 869 N N . SER A 1 74 ? 120.67770 77.11275 73.48340 1.000 1.86076 54 SER A N 1
ATOM 870 C CA . SER A 1 74 ? 121.12204 78.07898 72.49388 1.000 1.86076 54 SER A CA 1
ATOM 871 C C . SER A 1 74 ? 121.53631 79.38252 73.17179 1.000 1.86076 54 SER A C 1
ATOM 872 O O . SER A 1 74 ? 121.09459 79.71440 74.27539 1.000 1.86076 54 SER A O 1
ATOM 880 N N . GLU A 1 75 ? 122.40220 80.12999 72.48647 1.000 1.80584 55 GLU A N 1
ATOM 881 C CA . GLU A 1 75 ? 122.86094 81.40674 73.01928 1.000 1.80584 55 GLU A CA 1
ATOM 882 C C . GLU A 1 75 ? 121.75236 82.44957 73.02754 1.000 1.80584 55 GLU A C 1
ATOM 883 O O . GLU A 1 75 ? 121.81233 83.40536 73.80901 1.000 1.80584 55 GLU A O 1
ATOM 895 N N . ASN A 1 76 ? 120.73640 82.28693 72.17758 1.000 1.73070 56 ASN A N 1
ATOM 896 C CA . ASN A 1 76 ? 119.71288 83.31839 72.05471 1.000 1.73070 56 ASN A CA 1
ATOM 897 C C . ASN A 1 76 ? 118.87153 83.43328 73.31825 1.000 1.73070 56 ASN A C 1
ATOM 898 O O . ASN A 1 76 ? 118.39431 84.52364 73.65269 1.000 1.73070 56 ASN A O 1
ATOM 909 N N . ALA A 1 77 ? 118.67625 82.32504 74.03205 1.000 1.72743 57 ALA A N 1
ATOM 910 C CA . ALA A 1 77 ? 117.84505 82.35814 75.22980 1.000 1.72743 57 ALA A CA 1
ATOM 911 C C . ALA A 1 77 ? 118.44742 83.26289 76.29802 1.000 1.72743 57 ALA A C 1
ATOM 912 O O . ALA A 1 77 ? 117.74579 83.71044 77.21251 1.000 1.72743 57 ALA A O 1
ATOM 919 N N . LEU A 1 78 ? 119.74881 83.54095 76.20157 1.000 1.82785 58 LEU A N 1
ATOM 920 C CA . LEU A 1 78 ? 120.42100 84.30299 77.24826 1.000 1.82785 58 LEU A CA 1
ATOM 921 C C . LEU A 1 78 ? 119.93066 85.74632 77.30090 1.000 1.82785 58 LEU A C 1
ATOM 922 O O . LEU A 1 78 ? 120.06877 86.41195 78.33367 1.000 1.82785 58 LEU A O 1
ATOM 938 N N . LYS A 1 79 ? 119.35380 86.25215 76.20645 1.000 1.70771 59 LYS A N 1
ATOM 939 C CA . LYS A 1 79 ? 118.97388 87.66165 76.17272 1.000 1.70771 59 LYS A CA 1
ATOM 940 C C . LYS A 1 79 ? 117.97864 88.01941 77.26498 1.000 1.70771 59 LYS A C 1
ATOM 941 O O . LYS A 1 79 ? 117.89845 89.18885 77.65678 1.000 1.70771 59 LYS A O 1
ATOM 960 N N . SER A 1 80 ? 117.21974 87.04545 77.76259 1.000 1.43489 60 SER A N 1
ATOM 961 C CA . SER A 1 80 ? 116.21593 87.30183 78.78593 1.000 1.43489 60 SER A CA 1
ATOM 962 C C . SER A 1 80 ? 116.42772 86.48623 80.05100 1.000 1.43489 60 SER A C 1
ATOM 963 O O . SER A 1 80 ? 115.97101 86.90947 81.11782 1.000 1.43489 60 SER A O 1
ATOM 971 N N . ALA A 1 81 ? 117.12151 85.34739 79.97284 1.000 1.49453 61 ALA A N 1
ATOM 972 C CA . ALA A 1 81 ? 117.28641 84.50061 81.14866 1.000 1.49453 61 ALA A CA 1
ATOM 973 C C . ALA A 1 81 ? 117.81251 85.29358 82.33521 1.000 1.49453 61 ALA A C 1
ATOM 974 O O . ALA A 1 81 ? 117.24733 85.22130 83.43224 1.000 1.49453 61 ALA A O 1
ATOM 981 N N . ASP A 1 82 ? 118.87558 86.07208 82.13356 1.000 1.80485 62 ASP A N 1
ATOM 982 C CA . ASP A 1 82 ? 119.34744 86.94817 83.19798 1.000 1.80485 62 ASP A CA 1
ATOM 983 C C . ASP A 1 82 ? 118.25715 87.92160 83.62029 1.000 1.80485 62 ASP A C 1
ATOM 984 O O . ASP A 1 82 ? 118.11575 88.22917 84.80907 1.000 1.80485 62 ASP A O 1
ATOM 993 N N . THR A 1 83 ? 117.47269 88.41469 82.66108 1.000 1.76160 63 THR A N 1
ATOM 994 C CA . THR A 1 83 ? 116.36118 89.29240 83.00436 1.000 1.76160 63 THR A CA 1
ATOM 995 C C . THR A 1 83 ? 115.22856 88.50870 83.65173 1.000 1.76160 63 THR A C 1
ATOM 996 O O . THR A 1 83 ? 114.53644 89.02312 84.53651 1.000 1.76160 63 THR A O 1
ATOM 1007 N N . ILE A 1 84 ? 115.03071 87.25754 83.23286 1.000 1.48721 64 ILE A N 1
ATOM 1008 C CA . ILE A 1 84 ? 114.03603 86.41221 83.88538 1.000 1.48721 64 ILE A CA 1
ATOM 1009 C C . ILE A 1 84 ? 114.34761 86.30279 85.36854 1.000 1.48721 64 ILE A C 1
ATOM 1010 O O . ILE A 1 84 ? 113.44984 86.32600 86.21831 1.000 1.48721 64 ILE A O 1
ATOM 1026 N N . PHE A 1 85 ? 115.63338 86.17989 85.69678 1.000 1.39000 65 PHE A N 1
ATOM 1027 C CA . PHE A 1 85 ? 116.05227 86.19348 87.09072 1.000 1.39000 65 PHE A CA 1
ATOM 1028 C C . PHE A 1 85 ? 115.57788 87.46334 87.78345 1.000 1.39000 65 PHE A C 1
ATOM 1029 O O . PHE A 1 85 ? 115.01491 87.40456 88.88175 1.000 1.39000 65 PHE A O 1
ATOM 1046 N N . SER A 1 86 ? 115.78351 88.62115 87.15178 1.000 1.75423 66 SER A N 1
ATOM 1047 C CA . SER A 1 86 ? 115.23537 89.85947 87.69018 1.000 1.75423 66 SER A CA 1
ATOM 1048 C C . SER A 1 86 ? 113.71987 89.89308 87.58282 1.000 1.75423 66 SER A C 1
ATOM 1049 O O . SER A 1 86 ? 113.04742 90.31648 88.52926 1.000 1.75423 66 SER A O 1
ATOM 1057 N N . LEU A 1 87 ? 113.17018 89.45796 86.44979 1.000 1.47587 67 LEU A N 1
ATOM 1058 C CA . LEU A 1 87 ? 111.72715 89.34521 86.31364 1.000 1.47587 67 LEU A CA 1
ATOM 1059 C C . LEU A 1 87 ? 111.14918 88.34151 87.29346 1.000 1.47587 67 LEU A C 1
ATOM 1060 O O . LEU A 1 87 ? 109.99086 88.47991 87.70093 1.000 1.47587 67 LEU A O 1
ATOM 1076 N N . GLY A 1 88 ? 111.93170 87.33355 87.67842 1.000 1.27182 68 GLY A N 1
ATOM 1077 C CA . GLY A 1 88 ? 111.46307 86.39770 88.68208 1.000 1.27182 68 GLY A CA 1
ATOM 1078 C C . GLY A 1 88 ? 111.07705 87.09373 89.97037 1.000 1.27182 68 GLY A C 1
ATOM 1079 O O . GLY A 1 88 ? 110.00257 86.84771 90.52232 1.000 1.27182 68 GLY A O 1
ATOM 1083 N N . GLY A 1 89 ? 111.93265 87.99547 90.45144 1.000 1.20915 69 GLY A N 1
ATOM 1084 C CA . GLY A 1 89 ? 111.58556 88.76614 91.62870 1.000 1.20915 69 GLY A CA 1
ATOM 1085 C C . GLY A 1 89 ? 110.33004 89.58154 91.43172 1.000 1.20915 69 GLY A C 1
ATOM 1086 O O . GLY A 1 89 ? 109.45302 89.59160 92.29961 1.000 1.20915 69 GLY A O 1
ATOM 1090 N N . LEU A 1 90 ? 110.21148 90.24853 90.28606 1.000 1.40243 70 LEU A N 1
ATOM 1091 C CA . LEU A 1 90 ? 108.95767 90.89927 89.94482 1.000 1.40243 70 LEU A CA 1
ATOM 1092 C C . LEU A 1 90 ? 107.84891 89.87531 89.78028 1.000 1.40243 70 LEU A C 1
ATOM 1093 O O . LEU A 1 90 ? 106.68838 90.15912 90.09628 1.000 1.40243 70 LEU A O 1
ATOM 1109 N N . LEU A 1 91 ? 108.19152 88.68478 89.29005 1.000 1.45043 71 LEU A N 1
ATOM 1110 C CA . LEU A 1 91 ? 107.24235 87.58704 89.19956 1.000 1.45043 71 LEU A CA 1
ATOM 1111 C C . LEU A 1 91 ? 106.99847 86.92210 90.54299 1.000 1.45043 71 LEU A C 1
ATOM 1112 O O . LEU A 1 91 ? 105.96079 86.27454 90.71899 1.000 1.45043 71 LEU A O 1
ATOM 1128 N N . LEU A 1 92 ? 107.92760 87.06218 91.48948 1.000 1.20032 72 LEU A N 1
ATOM 1129 C CA . LEU A 1 92 ? 107.80124 86.36317 92.76077 1.000 1.20032 72 LEU A CA 1
ATOM 1130 C C . LEU A 1 92 ? 107.55034 87.32404 93.91105 1.000 1.20032 72 LEU A C 1
ATOM 1131 O O . LEU A 1 92 ? 107.20294 86.89111 95.01513 1.000 1.20032 72 LEU A O 1
ATOM 1147 N N . GLU A 1 93 ? 107.71494 88.62303 93.67552 1.000 1.16632 73 GLU A N 1
ATOM 1148 C CA . GLU A 1 93 ? 107.13217 89.62340 94.55211 1.000 1.16632 73 GLU A CA 1
ATOM 1149 C C . GLU A 1 93 ? 105.61549 89.61152 94.47926 1.000 1.16632 73 GLU A C 1
ATOM 1150 O O . GLU A 1 93 ? 104.95966 90.24193 95.31532 1.000 1.16632 73 GLU A O 1
ATOM 1162 N N . ILE A 1 94 ? 105.04892 88.90630 93.50072 1.000 1.43740 74 ILE A N 1
ATOM 1163 C CA . ILE A 1 94 ? 103.60518 88.85583 93.31535 1.000 1.43740 74 ILE A CA 1
ATOM 1164 C C . ILE A 1 94 ? 102.96842 88.22681 94.54657 1.000 1.43740 74 ILE A C 1
ATOM 1165 O O . ILE A 1 94 ? 103.56790 87.37655 95.21355 1.000 1.43740 74 ILE A O 1
ATOM 1181 N N . LYS A 1 95 ? 101.74458 88.64667 94.84614 1.000 1.67952 75 LYS A N 1
ATOM 1182 C CA . LYS A 1 95 ? 101.00880 88.14949 95.99628 1.000 1.67952 75 LYS A CA 1
ATOM 1183 C C . LYS A 1 95 ? 100.63573 86.68558 95.78414 1.000 1.67952 75 LYS A C 1
ATOM 1184 O O . LYS A 1 95 ? 100.17202 86.28854 94.71219 1.000 1.67952 75 LYS A O 1
ATOM 1203 N N . ALA A 1 96 ? 100.83809 85.87699 96.82687 1.000 1.72338 76 ALA A N 1
ATOM 1204 C CA . ALA A 1 96 ? 100.62117 84.44036 96.69452 1.000 1.72338 76 ALA A CA 1
ATOM 1205 C C . ALA A 1 96 ? 99.14538 84.08665 96.60799 1.000 1.72338 76 ALA A C 1
ATOM 1206 O O . ALA A 1 96 ? 98.77201 83.20704 95.82434 1.000 1.72338 76 ALA A O 1
ATOM 1213 N N . ASP A 1 97 ? 98.29671 84.75226 97.39071 1.000 1.43670 77 ASP A N 1
ATOM 1214 C CA . ASP A 1 97 ? 96.88408 84.40034 97.42231 1.000 1.43670 77 ASP A CA 1
ATOM 1215 C C . ASP A 1 97 ? 96.18131 84.70832 96.10813 1.000 1.43670 77 ASP A C 1
ATOM 1216 O O . ASP A 1 97 ? 95.11710 84.14044 95.84002 1.000 1.43670 77 ASP A O 1
ATOM 1225 N N . ASP A 1 98 ? 96.74771 85.58683 95.28582 1.000 1.69523 78 ASP A N 1
ATOM 1226 C CA . ASP A 1 98 ? 96.15982 85.91591 93.99523 1.000 1.69523 78 ASP A CA 1
ATOM 1227 C C . ASP A 1 98 ? 96.48163 84.81799 92.98886 1.000 1.69523 78 ASP A C 1
ATOM 1228 O O . ASP A 1 98 ? 97.61082 84.32195 92.92919 1.000 1.69523 78 ASP A O 1
ATOM 1237 N N . SER A 1 99 ? 95.48066 84.43881 92.19761 1.000 1.77759 79 SER A N 1
ATOM 1238 C CA . SER A 1 99 ? 95.66161 83.37650 91.21701 1.000 1.77759 79 SER A CA 1
ATOM 1239 C C . SER A 1 99 ? 96.77098 83.74354 90.24001 1.000 1.77759 79 SER A C 1
ATOM 1240 O O . SER A 1 99 ? 96.84198 84.87381 89.74903 1.000 1.77759 79 SER A O 1
ATOM 1248 N N . LEU A 1 100 ? 97.63969 82.77188 89.95609 1.000 1.74466 80 LEU A N 1
ATOM 1249 C CA . LEU A 1 100 ? 98.78323 83.03033 89.08856 1.000 1.74466 80 LEU A CA 1
ATOM 1250 C C . LEU A 1 100 ? 98.34327 83.43071 87.68523 1.000 1.74466 80 LEU A C 1
ATOM 1251 O O . LEU A 1 100 ? 98.80795 84.44413 87.15038 1.000 1.74466 80 LEU A O 1
ATOM 1267 N N . ASN A 1 101 ? 97.43830 82.66136 87.07771 1.000 1.81687 81 ASN A N 1
ATOM 1268 C CA . ASN A 1 101 ? 97.03008 82.95028 85.70736 1.000 1.81687 81 ASN A CA 1
ATOM 1269 C C . ASN A 1 101 ? 96.20357 84.22652 85.64320 1.000 1.81687 81 ASN A C 1
ATOM 1270 O O . ASN A 1 101 ? 96.33155 85.01525 84.70133 1.000 1.81687 81 ASN A O 1
ATOM 1281 N N . GLN A 1 102 ? 95.34057 84.44210 86.63598 1.000 1.72392 82 GLN A N 1
ATOM 1282 C CA . GLN A 1 102 ? 94.54175 85.66175 86.66726 1.000 1.72392 82 GLN A CA 1
ATOM 1283 C C . GLN A 1 102 ? 95.42311 86.89221 86.83631 1.000 1.72392 82 GLN A C 1
ATOM 1284 O O . GLN A 1 102 ? 95.19956 87.91954 86.18407 1.000 1.72392 82 GLN A O 1
ATOM 1298 N N . VAL A 1 103 ? 96.42783 86.80854 87.70906 1.000 1.64346 83 VAL A N 1
ATOM 1299 C CA . VAL A 1 103 ? 97.36255 87.91781 87.87430 1.000 1.64346 83 VAL A CA 1
ATOM 1300 C C . VAL A 1 103 ? 98.13547 88.14793 86.58336 1.000 1.64346 83 VAL A C 1
ATOM 1301 O O . VAL A 1 103 ? 98.39209 89.29098 86.18615 1.000 1.64346 83 VAL A O 1
ATOM 1314 N N . ALA A 1 104 ? 98.54395 87.06125 85.92391 1.000 1.63412 84 ALA A N 1
ATOM 1315 C CA . ALA A 1 104 ? 99.21503 87.19201 84.63651 1.000 1.63412 84 ALA A CA 1
ATOM 1316 C C . ALA A 1 104 ? 98.33134 87.92235 83.63784 1.000 1.63412 84 ALA A C 1
ATOM 1317 O O . ALA A 1 104 ? 98.79455 88.81451 82.92067 1.000 1.63412 84 ALA A O 1
ATOM 1324 N N . GLU A 1 105 ? 97.05094 87.56115 83.58640 1.000 1.50674 85 GLU A N 1
ATOM 1325 C CA . GLU A 1 105 ? 96.12685 88.20678 82.66278 1.000 1.50674 85 GLU A CA 1
ATOM 1326 C C . GLU A 1 105 ? 95.98144 89.68914 82.98572 1.000 1.50674 85 GLU A C 1
ATOM 1327 O O . GLU A 1 105 ? 95.99936 90.53943 82.08814 1.000 1.50674 85 GLU A O 1
ATOM 1339 N N . ASP A 1 106 ? 95.84762 90.01829 84.27280 1.000 1.49728 86 ASP A N 1
ATOM 1340 C CA . ASP A 1 106 ? 95.68581 91.41618 84.66323 1.000 1.49728 86 ASP A CA 1
ATOM 1341 C C . ASP A 1 106 ? 96.91553 92.23779 84.30515 1.000 1.49728 86 ASP A C 1
ATOM 1342 O O . ASP A 1 106 ? 96.79868 93.33054 83.73335 1.000 1.49728 86 ASP A O 1
ATOM 1351 N N . LEU A 1 107 ? 98.10191 91.73819 84.65167 1.000 1.48613 87 LEU A N 1
ATOM 1352 C CA . LEU A 1 107 ? 99.32336 92.47714 84.36263 1.000 1.48613 87 LEU A CA 1
ATOM 1353 C C . LEU A 1 107 ? 99.54998 92.58479 82.86175 1.000 1.48613 87 LEU A C 1
ATOM 1354 O O . LEU A 1 107 ? 100.02917 93.61222 82.37278 1.000 1.48613 87 LEU A O 1
ATOM 1370 N N . THR A 1 108 ? 99.19028 91.54339 82.10728 1.000 1.63300 88 THR A N 1
ATOM 1371 C CA . THR A 1 108 ? 99.32169 91.61306 80.65802 1.000 1.63300 88 THR A CA 1
ATOM 1372 C C . THR A 1 108 ? 98.39251 92.67041 80.08120 1.000 1.63300 88 THR A C 1
ATOM 1373 O O . THR A 1 108 ? 98.78790 93.43475 79.19480 1.000 1.63300 88 THR A O 1
ATOM 1384 N N . ASN A 1 109 ? 97.15495 92.73515 80.57766 1.000 1.41969 89 ASN A N 1
ATOM 1385 C CA . ASN A 1 109 ? 96.22470 93.75398 80.10419 1.000 1.41969 89 ASN A CA 1
ATOM 1386 C C . ASN A 1 109 ? 96.73051 95.15363 80.42327 1.000 1.41969 89 ASN A C 1
ATOM 1387 O O . ASN A 1 109 ? 96.71704 96.03706 79.55877 1.000 1.41969 89 ASN A O 1
ATOM 1398 N N . ALA A 1 110 ? 97.18108 95.37587 81.65866 1.000 1.50507 90 ALA A N 1
ATOM 1399 C CA . ALA A 1 110 ? 97.66729 96.70046 82.03188 1.000 1.50507 90 ALA A CA 1
ATOM 1400 C C . ALA A 1 110 ? 98.89997 97.08581 81.21864 1.000 1.50507 90 ALA A C 1
ATOM 1401 O O . ALA A 1 110 ? 99.01773 98.22837 80.75277 1.000 1.50507 90 ALA A O 1
ATOM 1408 N N . TYR A 1 111 ? 99.82814 96.14428 81.03040 1.000 1.57765 91 TYR A N 1
ATOM 1409 C CA . TYR A 1 111 ? 100.99826 96.40893 80.20337 1.000 1.57765 91 TYR A CA 1
ATOM 1410 C C . TYR A 1 111 ? 100.59691 96.76450 78.77944 1.000 1.57765 91 TYR A C 1
ATOM 1411 O O . TYR A 1 111 ? 101.04319 97.78231 78.24061 1.000 1.57765 91 TYR A O 1
ATOM 1429 N N . ALA A 1 112 ? 99.74310 95.94839 78.15687 1.000 1.45096 92 ALA A N 1
ATOM 1430 C CA . ALA A 1 112 ? 99.24116 96.28386 76.83113 1.000 1.45096 92 ALA A CA 1
ATOM 1431 C C . ALA A 1 112 ? 98.61286 97.66739 76.81369 1.000 1.45096 92 ALA A C 1
ATOM 1432 O O . ALA A 1 112 ? 98.72225 98.38387 75.81246 1.000 1.45096 92 ALA A O 1
ATOM 1439 N N . LYS A 1 113 ? 97.95676 98.05838 77.90594 1.000 1.62422 93 LYS A N 1
ATOM 1440 C CA . LYS A 1 113 ? 97.40387 99.40235 77.99987 1.000 1.62422 93 LYS A CA 1
ATOM 1441 C C . LYS A 1 113 ? 98.50346 100.45193 77.89717 1.000 1.62422 93 LYS A C 1
ATOM 1442 O O . LYS A 1 113 ? 98.39563 101.39638 77.10749 1.000 1.62422 93 LYS A O 1
ATOM 1461 N N . GLU A 1 114 ? 99.57129 100.30089 78.68565 1.000 1.63357 94 GLU A N 1
ATOM 1462 C CA . GLU A 1 114 ? 100.66423 101.26727 78.65585 1.000 1.63357 94 GLU A CA 1
ATOM 1463 C C . GLU A 1 114 ? 101.94963 100.70810 78.05842 1.000 1.63357 94 GLU A C 1
ATOM 1464 O O . GLU A 1 114 ? 103.00709 101.32714 78.21865 1.000 1.63357 94 GLU A O 1
ATOM 1476 N N . GLY A 1 115 ? 101.89316 99.56882 77.37586 1.000 1.51819 95 GLY A N 1
ATOM 1477 C CA . GLY A 1 115 ? 103.09054 98.95571 76.84025 1.000 1.51819 95 GLY A CA 1
ATOM 1478 C C . GLY A 1 115 ? 103.48957 99.52982 75.49530 1.000 1.51819 95 GLY A C 1
ATOM 1479 O O . GLY A 1 115 ? 102.90877 100.49152 74.98929 1.000 1.51819 95 GLY A O 1
ATOM 1483 N N . GLU A 1 116 ? 104.51615 98.91185 74.90850 1.000 1.48242 96 GLU A N 1
ATOM 1484 C CA . GLU A 1 116 ? 105.02658 99.34825 73.61527 1.000 1.48242 96 GLU A CA 1
ATOM 1485 C C . GLU A 1 116 ? 104.16409 98.86747 72.45781 1.000 1.48242 96 GLU A C 1
ATOM 1486 O O . GLU A 1 116 ? 104.30731 99.37482 71.34024 1.000 1.48242 96 GLU A O 1
ATOM 1498 N N . GLU A 1 117 ? 103.27614 97.90525 72.69446 1.000 1.67242 97 GLU A N 1
ATOM 1499 C CA . GLU A 1 117 ? 102.49304 97.30701 71.62631 1.000 1.67242 97 GLU A CA 1
ATOM 1500 C C . GLU A 1 117 ? 101.14682 96.86312 72.17345 1.000 1.67242 97 GLU A C 1
ATOM 1501 O O . GLU A 1 117 ? 101.02590 96.47183 73.33728 1.000 1.67242 97 GLU A O 1
ATOM 1513 N N . GLU A 1 118 ? 100.13160 96.93152 71.31683 1.000 1.63673 98 GLU A N 1
ATOM 1514 C CA . GLU A 1 118 ? 98.84920 96.31628 71.62612 1.000 1.63673 98 GLU A CA 1
ATOM 1515 C C . GLU A 1 118 ? 98.93698 94.82841 71.30976 1.000 1.63673 98 GLU A C 1
ATOM 1516 O O . GLU A 1 118 ? 99.44753 94.42931 70.25957 1.000 1.63673 98 GLU A O 1
ATOM 1528 N N . ILE A 1 119 ? 98.43625 94.00387 72.22499 1.000 1.60927 99 ILE A N 1
ATOM 1529 C CA . ILE A 1 119 ? 98.68377 92.56764 72.18992 1.000 1.60927 99 ILE A CA 1
ATOM 1530 C C . ILE A 1 119 ? 97.49198 91.87917 71.54078 1.000 1.60927 99 ILE A C 1
ATOM 1531 O O . ILE A 1 119 ? 96.34972 92.03571 71.98751 1.000 1.60927 99 ILE A O 1
ATOM 1547 N N . GLY A 1 120 ? 97.76001 91.11430 70.48574 1.000 1.79629 100 GLY A N 1
ATOM 1548 C CA . GLY A 1 120 ? 96.74950 90.23233 69.94354 1.000 1.79629 100 GLY A CA 1
ATOM 1549 C C . GLY A 1 120 ? 96.77439 88.88337 70.63435 1.000 1.79629 100 GLY A C 1
ATOM 1550 O O . GLY A 1 120 ? 97.50910 88.66336 71.59580 1.000 1.79629 100 GLY A O 1
ATOM 1554 N N . THR A 1 121 ? 95.95721 87.95956 70.12916 1.000 2.07308 101 THR A N 1
ATOM 1555 C CA . THR A 1 121 ? 95.89356 86.63918 70.74558 1.000 2.07308 101 THR A CA 1
ATOM 1556 C C . THR A 1 121 ? 97.19970 85.87756 70.55809 1.000 2.07308 101 THR A C 1
ATOM 1557 O O . THR A 1 121 ? 97.52751 84.99336 71.35500 1.000 2.07308 101 THR A O 1
ATOM 1568 N N . GLU A 1 122 ? 97.97473 86.22594 69.52917 1.000 2.01224 102 GLU A N 1
ATOM 1569 C CA . GLU A 1 122 ? 99.19908 85.48389 69.24149 1.000 2.01224 102 GLU A CA 1
ATOM 1570 C C . GLU A 1 122 ? 100.27832 85.77014 70.27898 1.000 2.01224 102 GLU A C 1
ATOM 1571 O O . GLU A 1 122 ? 100.74660 84.85931 70.97649 1.000 2.01224 102 GLU A O 1
ATOM 1583 N N . GLN A 1 123 ? 100.70109 87.03164 70.38127 1.000 1.78007 103 GLN A N 1
ATOM 1584 C CA . GLN A 1 123 ? 101.71127 87.38725 71.36872 1.000 1.78007 103 GLN A CA 1
ATOM 1585 C C . GLN A 1 123 ? 101.18834 87.19571 72.78419 1.000 1.78007 103 GLN A C 1
ATOM 1586 O O . GLN A 1 123 ? 101.94682 86.78960 73.66817 1.000 1.78007 103 GLN A O 1
ATOM 1600 N N . ARG A 1 124 ? 99.90772 87.48668 73.01997 1.000 1.72725 104 ARG A N 1
ATOM 1601 C CA . ARG A 1 124 ? 99.32097 87.23301 74.33097 1.000 1.72725 104 ARG A CA 1
ATOM 1602 C C . ARG A 1 124 ? 99.44115 85.75929 74.69542 1.000 1.72725 104 ARG A C 1
ATOM 1603 O O . ARG A 1 124 ? 99.82177 85.41241 75.81995 1.000 1.72725 104 ARG A O 1
ATOM 1624 N N . GLU A 1 125 ? 99.10363 84.87395 73.75370 1.000 1.93271 105 GLU A N 1
ATOM 1625 C CA . GLU A 1 125 ? 99.19100 83.44386 74.01567 1.000 1.93271 105 GLU A CA 1
ATOM 1626 C C . GLU A 1 125 ? 100.62460 83.00996 74.26714 1.000 1.93271 105 GLU A C 1
ATOM 1627 O O . GLU A 1 125 ? 100.88507 82.26184 75.21228 1.000 1.93271 105 GLU A O 1
ATOM 1639 N N . GLN A 1 126 ? 101.56706 83.46750 73.44170 1.000 2.06907 106 GLN A N 1
ATOM 1640 C CA . GLN A 1 126 ? 102.96326 83.11022 73.67205 1.000 2.06907 106 GLN A CA 1
ATOM 1641 C C . GLN A 1 126 ? 103.41176 83.57123 75.05362 1.000 2.06907 106 GLN A C 1
ATOM 1642 O O . GLN A 1 126 ? 104.00800 82.79931 75.81940 1.000 2.06907 106 GLN A O 1
ATOM 1656 N N . LEU A 1 127 ? 103.09585 84.82135 75.39991 1.000 1.83280 107 LEU A N 1
ATOM 1657 C CA . LEU A 1 127 ? 103.50087 85.37969 76.68196 1.000 1.83280 107 LEU A CA 1
ATOM 1658 C C . LEU A 1 127 ? 102.93396 84.57250 77.83823 1.000 1.83280 107 LEU A C 1
ATOM 1659 O O . LEU A 1 127 ? 103.67416 84.15256 78.73174 1.000 1.83280 107 LEU A O 1
ATOM 1675 N N . ILE A 1 128 ? 101.62034 84.34332 77.83666 1.000 1.78403 108 ILE A N 1
ATOM 1676 C CA . ILE A 1 128 ? 100.97538 83.69822 78.97680 1.000 1.78403 108 ILE A CA 1
ATOM 1677 C C . ILE A 1 128 ? 101.38261 82.23176 79.05807 1.000 1.78403 108 ILE A C 1
ATOM 1678 O O . ILE A 1 128 ? 101.54169 81.67242 80.14975 1.000 1.78403 108 ILE A O 1
ATOM 1694 N N . HIS A 1 129 ? 101.54860 81.58226 77.90460 1.000 1.94404 109 HIS A N 1
ATOM 1695 C CA . HIS A 1 129 ? 102.00546 80.19985 77.89188 1.000 1.94404 109 HIS A CA 1
ATOM 1696 C C . HIS A 1 129 ? 103.38192 80.08255 78.52796 1.000 1.94404 109 HIS A C 1
ATOM 1697 O O . HIS A 1 129 ? 103.59350 79.26235 79.43050 1.000 1.94404 109 HIS A O 1
ATOM 1711 N N . ASN A 1 130 ? 104.32506 80.92329 78.09611 1.000 1.66038 110 ASN A N 1
ATOM 1712 C CA . ASN A 1 130 ? 105.65027 80.89789 78.70269 1.000 1.66038 110 ASN A CA 1
ATOM 1713 C C . ASN A 1 130 ? 105.57581 81.25550 80.17998 1.000 1.66038 110 ASN A C 1
ATOM 1714 O O . ASN A 1 130 ? 106.29717 80.68381 81.00320 1.000 1.66038 110 ASN A O 1
ATOM 1725 N N . LEU A 1 131 ? 104.69499 82.19065 80.53256 1.000 1.59377 111 LEU A N 1
ATOM 1726 C CA . LEU A 1 131 ? 104.55283 82.60853 81.92093 1.000 1.59377 111 LEU A CA 1
ATOM 1727 C C . LEU A 1 131 ? 104.14407 81.44157 82.80715 1.000 1.59377 111 LEU A C 1
ATOM 1728 O O . LEU A 1 131 ? 104.78624 81.16912 83.82832 1.000 1.59377 111 LEU A O 1
ATOM 1744 N N . LEU A 1 132 ? 103.07832 80.73702 82.42880 1.000 1.84244 112 LEU A N 1
ATOM 1745 C CA . LEU A 1 132 ? 102.65400 79.57603 83.20168 1.000 1.84244 112 LEU A CA 1
ATOM 1746 C C . LEU A 1 132 ? 103.71429 78.48579 83.17480 1.000 1.84244 112 LEU A C 1
ATOM 1747 O O . LEU A 1 132 ? 103.84946 77.72009 84.13600 1.000 1.84244 112 LEU A O 1
ATOM 1763 N N . ILE A 1 133 ? 104.48456 78.40566 82.08889 1.000 1.70436 113 ILE A N 1
ATOM 1764 C CA . ILE A 1 133 ? 105.60181 77.46881 82.04952 1.000 1.70436 113 ILE A CA 1
ATOM 1765 C C . ILE A 1 133 ? 106.62494 77.83208 83.11479 1.000 1.70436 113 ILE A C 1
ATOM 1766 O O . ILE A 1 133 ? 107.28858 76.96116 83.68813 1.000 1.70436 113 ILE A O 1
ATOM 1782 N N . VAL A 1 134 ? 106.76970 79.12772 83.39012 1.000 1.69784 114 VAL A N 1
ATOM 1783 C CA . VAL A 1 134 ? 107.77025 79.58398 84.34945 1.000 1.69784 114 VAL A CA 1
ATOM 1784 C C . VAL A 1 134 ? 107.27659 79.38905 85.77581 1.000 1.69784 114 VAL A C 1
ATOM 1785 O O . VAL A 1 134 ? 107.93536 78.73753 86.59509 1.000 1.69784 114 VAL A O 1
ATOM 1798 N N . LEU A 1 135 ? 106.10966 79.94989 86.09611 1.000 1.72328 115 LEU A N 1
ATOM 1799 C CA . LEU A 1 135 ? 105.63178 79.90683 87.47320 1.000 1.72328 115 LEU A CA 1
ATOM 1800 C C . LEU A 1 135 ? 105.46767 78.47368 87.95453 1.000 1.72328 115 LEU A C 1
ATOM 1801 O O . LEU A 1 135 ? 105.50539 78.20826 89.16147 1.000 1.72328 115 LEU A O 1
ATOM 1817 N N . GLN A 1 136 ? 105.29385 77.53600 87.02492 1.000 1.73693 116 GLN A N 1
ATOM 1818 C CA . GLN A 1 136 ? 105.20601 76.12768 87.37915 1.000 1.73693 116 GLN A CA 1
ATOM 1819 C C . GLN A 1 136 ? 106.52412 75.58662 87.91334 1.000 1.73693 116 GLN A C 1
ATOM 1820 O O . GLN A 1 136 ? 106.55437 74.46925 88.44043 1.000 1.73693 116 GLN A O 1
ATOM 1834 N N . LYS A 1 137 ? 107.60949 76.34999 87.78583 1.000 1.57092 117 LYS A N 1
ATOM 1835 C CA . LYS A 1 137 ? 108.94258 75.89385 88.15048 1.000 1.57092 117 LYS A CA 1
ATOM 1836 C C . LYS A 1 137 ? 109.60254 76.78139 89.19649 1.000 1.57092 117 LYS A C 1
ATOM 1837 O O . LYS A 1 137 ? 110.74476 76.51264 89.58538 1.000 1.57092 117 LYS A O 1
ATOM 1856 N N . ALA A 1 138 ? 108.91848 77.82468 89.66504 1.000 1.39287 118 ALA A N 1
ATOM 1857 C CA . ALA A 1 138 ? 109.55814 78.86335 90.46127 1.000 1.39287 118 ALA A CA 1
ATOM 1858 C C . ALA A 1 138 ? 109.68245 78.51144 91.93391 1.000 1.39287 118 ALA A C 1
ATOM 1859 O O . ALA A 1 138 ? 109.94550 79.40949 92.73844 1.000 1.39287 118 ALA A O 1
ATOM 1866 N N . GLU A 1 139 ? 109.50646 77.24722 92.31775 1.000 1.51033 119 GLU A N 1
ATOM 1867 C CA . GLU A 1 139 ? 109.61280 76.90237 93.73089 1.000 1.51033 119 GLU A CA 1
ATOM 1868 C C . GLU A 1 139 ? 110.98612 77.27278 94.27498 1.000 1.51033 119 GLU A C 1
ATOM 1869 O O . GLU A 1 139 ? 111.10291 78.03487 95.24357 1.000 1.51033 119 GLU A O 1
ATOM 1881 N N . ASN A 1 140 ? 112.04315 76.76758 93.63667 1.000 1.31524 120 ASN A N 1
ATOM 1882 C CA . ASN A 1 140 ? 113.39040 77.14949 94.03677 1.000 1.31524 120 ASN A CA 1
ATOM 1883 C C . ASN A 1 140 ? 113.58749 78.65161 93.92699 1.000 1.31524 120 ASN A C 1
ATOM 1884 O O . ASN A 1 140 ? 114.13660 79.27842 94.83878 1.000 1.31524 120 ASN A O 1
ATOM 1895 N N . LEU A 1 141 ? 113.13219 79.24755 92.82670 1.000 1.10135 121 LEU A N 1
ATOM 1896 C CA . LEU A 1 141 ? 113.37434 80.66642 92.60655 1.000 1.10135 121 LEU A CA 1
ATOM 1897 C C . LEU A 1 141 ? 112.50991 81.51286 93.53034 1.000 1.10135 121 LEU A C 1
ATOM 1898 O O . LEU A 1 141 ? 112.94771 82.56145 94.02193 1.000 1.10135 121 LEU A O 1
ATOM 1914 N N . LYS A 1 142 ? 111.27309 81.07554 93.77089 1.000 1.20397 122 LYS A N 1
ATOM 1915 C CA . LYS A 1 142 ? 110.44038 81.74146 94.76265 1.000 1.20397 122 LYS A CA 1
ATOM 1916 C C . LYS A 1 142 ? 111.13642 81.76378 96.10905 1.000 1.20397 122 LYS A C 1
ATOM 1917 O O . LYS A 1 142 ? 111.20198 82.80398 96.77427 1.000 1.20397 122 LYS A O 1
ATOM 1936 N N . LYS A 1 143 ? 111.66077 80.61449 96.52869 1.000 1.07256 123 LYS A N 1
ATOM 1937 C CA . LYS A 1 143 ? 112.34723 80.55543 97.80948 1.000 1.07256 123 LYS A CA 1
ATOM 1938 C C . LYS A 1 143 ? 113.56564 81.46528 97.80443 1.000 1.07256 123 LYS A C 1
ATOM 1939 O O . LYS A 1 143 ? 113.82427 82.17973 98.77923 1.000 1.07256 123 LYS A O 1
ATOM 1958 N N . THR A 1 144 ? 114.30802 81.47294 96.69806 1.000 1.07207 124 THR A N 1
ATOM 1959 C CA . THR A 1 144 ? 115.51153 82.29046 96.61251 1.000 1.07207 124 THR A CA 1
ATOM 1960 C C . THR A 1 144 ? 115.18567 83.76621 96.78356 1.000 1.07207 124 THR A C 1
ATOM 1961 O O . THR A 1 144 ? 115.85415 84.48039 97.53718 1.000 1.07207 124 THR A O 1
ATOM 1972 N N . PHE A 1 145 ? 114.15977 84.24547 96.08494 1.000 1.05842 125 PHE A N 1
ATOM 1973 C CA . PHE A 1 145 ? 113.86544 85.67288 96.12487 1.000 1.05842 125 PHE A CA 1
ATOM 1974 C C . PHE A 1 145 ? 113.16894 86.06911 97.41574 1.000 1.05842 125 PHE A C 1
ATOM 1975 O O . PHE A 1 145 ? 113.39017 87.17387 97.92887 1.000 1.05842 125 PHE A O 1
ATOM 1992 N N . LYS A 1 146 ? 112.34788 85.18466 97.97531 1.000 0.67970 126 LYS A N 1
ATOM 1993 C CA . LYS A 1 146 ? 111.89721 85.40287 99.33899 1.000 0.67970 126 LYS A CA 1
ATOM 1994 C C . LYS A 1 146 ? 113.09157 85.60198 100.25355 1.000 0.67970 126 LYS A C 1
ATOM 1995 O O . LYS A 1 146 ? 113.16805 86.58109 100.99894 1.000 0.67970 126 LYS A O 1
ATOM 2014 N N . ALA A 1 147 ? 114.06436 84.70037 100.17067 1.000 0.58909 127 ALA A N 1
ATOM 2015 C CA . ALA A 1 147 ? 115.24213 84.82029 101.01520 1.000 0.58909 127 ALA A CA 1
ATOM 2016 C C . ALA A 1 147 ? 115.93758 86.15199 100.78770 1.000 0.58909 127 ALA A C 1
ATOM 2017 O O . ALA A 1 147 ? 116.32314 86.83527 101.74313 1.000 0.58909 127 ALA A O 1
ATOM 2024 N N . TYR A 1 148 ? 116.08899 86.54533 99.52522 1.000 0.36615 128 TYR A N 1
ATOM 2025 C CA . TYR A 1 148 ? 116.81306 87.77225 99.22440 1.000 0.36615 128 TYR A CA 1
ATOM 2026 C C . TYR A 1 148 ? 116.11243 88.96880 99.84194 1.000 0.36615 128 TYR A C 1
ATOM 2027 O O . TYR A 1 148 ? 116.75629 89.86018 100.40633 1.000 0.36615 128 TYR A O 1
ATOM 2045 N N . ARG A 1 149 ? 114.78719 89.00674 99.73844 1.000 0.47838 129 ARG A N 1
ATOM 2046 C CA . ARG A 1 149 ? 114.04910 90.15326 100.24737 1.000 0.47838 129 ARG A CA 1
ATOM 2047 C C . ARG A 1 149 ? 114.22297 90.29669 101.75178 1.000 0.47838 129 ARG A C 1
ATOM 2048 O O . ARG A 1 149 ? 114.42637 91.40275 102.26352 1.000 0.47838 129 ARG A O 1
ATOM 2069 N N . LEU A 1 150 ? 114.16396 89.18392 102.47342 1.000 0.32103 130 LEU A N 1
ATOM 2070 C CA . LEU A 1 150 ? 113.95841 89.24028 103.90893 1.000 0.32103 130 LEU A CA 1
ATOM 2071 C C . LEU A 1 150 ? 115.14914 89.81826 104.64781 1.000 0.32103 130 LEU A C 1
ATOM 2072 O O . LEU A 1 150 ? 114.96258 90.61943 105.56905 1.000 0.32103 130 LEU A O 1
ATOM 2088 N N . LEU A 1 151 ? 116.36315 89.45007 104.24998 1.000 0.23363 131 LEU A N 1
ATOM 2089 C CA . LEU A 1 151 ? 117.54473 89.83679 105.00448 1.000 0.23363 131 LEU A CA 1
ATOM 2090 C C . LEU A 1 151 ? 117.64034 91.34432 105.14292 1.000 0.23363 131 LEU A C 1
ATOM 2091 O O . LEU A 1 151 ? 118.18772 91.84236 106.13180 1.000 0.23363 131 LEU A O 1
ATOM 2107 N N . PHE A 1 152 ? 117.09363 92.07598 104.17983 1.000 0.11309 132 PHE A N 1
ATOM 2108 C CA . PHE A 1 152 ? 117.04768 93.52416 104.23318 1.000 0.11309 132 PHE A CA 1
ATOM 2109 C C . PHE A 1 152 ? 115.82366 94.03933 104.97024 1.000 0.11309 132 PHE A C 1
ATOM 2110 O O . PHE A 1 152 ? 115.81160 95.20397 105.38088 1.000 0.11309 132 PHE A O 1
ATOM 2127 N N . GLU A 1 153 ? 114.80484 93.20171 105.16575 1.000 0.21693 133 GLU A N 1
ATOM 2128 C CA . GLU A 1 153 ? 113.51224 93.68875 105.63169 1.000 0.21693 133 GLU A CA 1
ATOM 2129 C C . GLU A 1 153 ? 113.52166 94.01777 107.11425 1.000 0.21693 133 GLU A C 1
ATOM 2130 O O . GLU A 1 153 ? 112.70734 93.49780 107.88109 1.000 0.21693 133 GLU A O 1
ATOM 2142 N N . ASN A 1 154 ? 114.43622 94.88538 107.51760 1.000 0.10184 134 ASN A N 1
ATOM 2143 C CA . ASN A 1 154 ? 114.50132 95.36068 108.88446 1.000 0.10184 134 ASN A CA 1
ATOM 2144 C C . ASN A 1 154 ? 114.57514 96.87761 108.86358 1.000 0.10184 134 ASN A C 1
ATOM 2145 O O . ASN A 1 154 ? 114.39496 97.52055 107.82849 1.000 0.10184 134 ASN A O 1
ATOM 2156 N N . THR A 1 155 ? 114.82885 97.44982 110.03194 1.000 0.06913 135 THR A N 1
ATOM 2157 C CA . THR A 1 155 ? 114.89472 98.89446 110.14206 1.000 0.06913 135 THR A CA 1
ATOM 2158 C C . THR A 1 155 ? 116.12849 99.47356 109.45992 1.000 0.06913 135 THR A C 1
ATOM 2159 O O . THR A 1 155 ? 116.04903 100.55725 108.87393 1.000 0.06913 135 THR A O 1
ATOM 2170 N N . ARG A 1 156 ? 117.27550 98.79850 109.53419 1.000 0.02751 136 ARG A N 1
ATOM 2171 C CA . ARG A 1 156 ? 118.46218 99.29226 108.84705 1.000 0.02751 136 ARG A CA 1
ATOM 2172 C C . ARG A 1 156 ? 119.48141 98.17513 108.65554 1.000 0.02751 136 ARG A C 1
ATOM 2173 O O . ARG A 1 156 ? 119.43873 97.15310 109.34282 1.000 0.02751 136 ARG A O 1
ATOM 2194 N N . SER A 1 157 ? 120.39612 98.37937 107.69952 1.000 0.02230 137 SER A N 1
ATOM 2195 C CA . SER A 1 157 ? 121.33361 97.34015 107.28985 1.000 0.02230 137 SER A CA 1
ATOM 2196 C C . SER A 1 157 ? 122.69117 97.92186 106.91117 1.000 0.02230 137 SER A C 1
ATOM 2197 O O . SER A 1 157 ? 122.98515 99.08925 107.16964 1.000 0.02230 137 SER A O 1
ATOM 2205 N N . PHE A 1 158 ? 123.50880 97.07489 106.27854 1.000 0.03164 138 PHE A N 1
ATOM 2206 C CA . PHE A 1 158 ? 124.95243 97.23086 106.20825 1.000 0.03164 138 PHE A CA 1
ATOM 2207 C C . PHE A 1 158 ? 125.50293 97.18182 104.79204 1.000 0.03164 138 PHE A C 1
ATOM 2208 O O . PHE A 1 158 ? 125.02137 96.42658 103.94426 1.000 0.03164 138 PHE A O 1
ATOM 2225 N N . ARG A 1 159 ? 126.54549 97.98355 104.54917 1.000 0.02461 139 ARG A N 1
ATOM 2226 C CA . ARG A 1 159 ? 127.36293 97.80878 103.35369 1.000 0.02461 139 ARG A CA 1
ATOM 2227 C C . ARG A 1 159 ? 128.84700 97.64965 103.64036 1.000 0.02461 139 ARG A C 1
ATOM 2228 O O . ARG A 1 159 ? 129.46809 96.68535 103.18571 1.000 0.02461 139 ARG A O 1
ATOM 2249 N N . LYS A 1 160 ? 129.43181 98.59324 104.37058 1.000 0.01468 140 LYS A N 1
ATOM 2250 C CA . LYS A 1 160 ? 130.88032 98.67137 104.44185 1.000 0.01468 140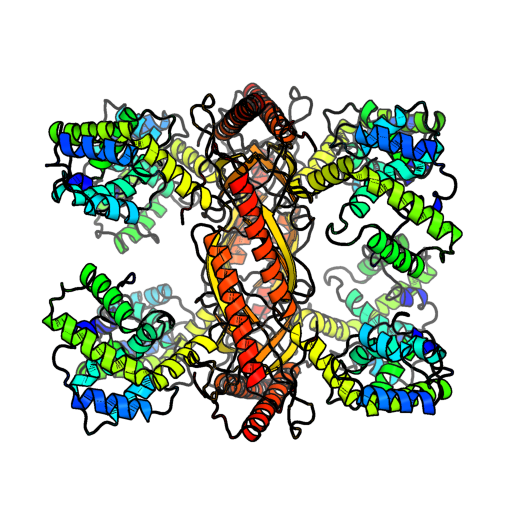 LYS A CA 1
ATOM 2251 C C . LYS A 1 160 ? 131.33914 99.62845 105.52251 1.000 0.01468 140 LYS A C 1
ATOM 2252 O O . LYS A 1 160 ? 130.55355 100.38488 106.09498 1.000 0.01468 140 LYS A O 1
ATOM 2271 N N . SER A 1 161 ? 132.64196 99.58959 105.77637 1.000 0.01812 141 SER A N 1
ATOM 2272 C CA . SER A 1 161 ? 133.26512 100.49484 106.71733 1.000 0.01812 141 SER A CA 1
ATOM 2273 C C . SER A 1 161 ? 134.75299 100.62144 106.45378 1.000 0.01812 141 SER A C 1
ATOM 2274 O O . SER A 1 161 ? 135.33164 99.86827 105.67102 1.000 0.01812 141 SER A O 1
ATOM 2282 N N . ARG A 1 162 ? 135.37121 101.56330 107.15632 1.000 0.05946 142 ARG A N 1
ATOM 2283 C CA . ARG A 1 162 ? 136.81506 101.69386 107.17703 1.000 0.05946 142 ARG A CA 1
ATOM 2284 C C . ARG A 1 162 ? 137.28259 101.94029 108.59470 1.000 0.05946 142 ARG A C 1
ATOM 2285 O O . ARG A 1 162 ? 136.53381 101.76271 109.55504 1.000 0.05946 142 ARG A O 1
ATOM 2306 N N . VAL A 1 163 ? 138.54813 102.32741 108.70766 1.000 0.14211 143 VAL A N 1
ATOM 2307 C CA . VAL A 1 163 ? 139.08500 102.95616 109.90331 1.000 0.14211 143 VAL A CA 1
ATOM 2308 C C . VAL A 1 163 ? 140.10620 103.98045 109.44979 1.000 0.14211 143 VAL A C 1
ATOM 2309 O O . VAL A 1 163 ? 140.54416 103.96010 108.29537 1.000 0.14211 143 VAL A O 1
ATOM 2322 N N . MET A 1 164 ? 140.49041 104.86350 110.35334 1.000 0.97174 144 MET A N 1
ATOM 2323 C CA . MET A 1 164 ? 141.54768 105.81801 110.08381 1.000 0.97174 144 MET A CA 1
ATOM 2324 C C . MET A 1 164 ? 142.53371 105.79336 111.23736 1.000 0.97174 144 MET A C 1
ATOM 2325 O O . MET A 1 164 ? 142.54675 104.87106 112.05508 1.000 0.97174 144 MET A O 1
ATOM 2339 N N . THR A 1 165 ? 143.38664 106.80701 111.28555 1.000 0.97174 145 THR A N 1
ATOM 2340 C CA . THR A 1 165 ? 144.38231 106.90140 112.33448 1.000 0.97174 145 THR A CA 1
ATOM 2341 C C . THR A 1 165 ? 144.77575 108.35778 112.52134 1.000 0.97174 145 THR A C 1
ATOM 2342 O O . THR A 1 165 ? 144.88019 109.11733 111.55801 1.000 0.97174 145 THR A O 1
ATOM 2353 N N . ASP A 1 166 ? 144.97017 108.73473 113.77491 1.000 0.15849 146 ASP A N 1
ATOM 2354 C CA . ASP A 1 166 ? 145.42535 110.06186 114.13765 1.000 0.15849 146 ASP A CA 1
ATOM 2355 C C . ASP A 1 166 ? 146.71099 109.95072 114.93766 1.000 0.15849 146 ASP A C 1
ATOM 2356 O O . ASP A 1 166 ? 147.07944 108.88213 115.42771 1.000 0.15849 146 ASP A O 1
ATOM 2365 N N . MET A 1 167 ? 147.40741 111.07395 115.04451 1.000 0.14389 147 MET A N 1
ATOM 2366 C CA . MET A 1 167 ? 148.61793 111.15446 115.83664 1.000 0.14389 147 MET A CA 1
ATOM 2367 C C . MET A 1 167 ? 148.64270 112.52047 116.50473 1.000 0.14389 147 MET A C 1
ATOM 2368 O O . MET A 1 167 ? 149.65874 113.21606 116.51201 1.000 0.14389 147 MET A O 1
ATOM 2382 N N . ARG A 1 168 ? 147.49302 112.90230 117.05179 1.000 0.21862 148 ARG A N 1
ATOM 2383 C CA . ARG A 1 168 ? 147.31260 114.17497 117.72755 1.000 0.21862 148 ARG A CA 1
ATOM 2384 C C . ARG A 1 168 ? 148.50876 114.47579 118.61560 1.000 0.21862 148 ARG A C 1
ATOM 2385 O O . ARG A 1 168 ? 149.19157 113.56593 119.09012 1.000 0.21862 148 ARG A O 1
ATOM 2406 N N . MET A 1 169 ? 148.76578 115.76112 118.83237 1.000 0.69223 149 MET A N 1
ATOM 2407 C CA . MET A 1 169 ? 149.91182 116.19968 119.61337 1.000 0.69223 149 MET A CA 1
ATOM 2408 C C . MET A 1 169 ? 149.42334 117.07797 120.75576 1.000 0.69223 149 MET A C 1
ATOM 2409 O O . MET A 1 169 ? 148.31027 117.60927 120.72019 1.000 0.69223 149 MET A O 1
ATOM 2423 N N . ILE A 1 170 ? 150.26269 117.22306 121.77595 1.000 0.84643 150 ILE A N 1
ATOM 2424 C CA . ILE A 1 170 ? 149.89302 117.91596 123.00282 1.000 0.84643 150 ILE A CA 1
ATOM 2425 C C . ILE A 1 170 ? 150.75127 119.16259 123.14329 1.000 0.84643 150 ILE A C 1
ATOM 2426 O O . ILE A 1 170 ? 151.98292 119.07679 123.19885 1.000 0.84643 150 ILE A O 1
ATOM 2442 N N . PHE A 1 171 ? 150.09804 120.31282 123.25163 1.000 1.05330 151 PHE A N 1
ATOM 2443 C CA . PHE A 1 171 ? 150.77117 121.60004 123.27805 1.000 1.05330 151 PHE A CA 1
ATOM 2444 C C . PHE A 1 171 ? 150.77613 122.15352 124.69535 1.000 1.05330 151 PHE A C 1
ATOM 2445 O O . PHE A 1 171 ? 149.74452 122.18827 125.37240 1.000 1.05330 151 PHE A O 1
ATOM 2462 N N . ASP A 1 172 ? 151.95502 122.57436 125.14028 1.000 1.33884 152 ASP A N 1
ATOM 2463 C CA . ASP A 1 172 ? 152.10439 123.11045 126.48099 1.000 1.33884 152 ASP A CA 1
ATOM 2464 C C . ASP A 1 172 ? 151.72828 124.58557 126.51607 1.000 1.33884 152 ASP A C 1
ATOM 2465 O O . ASP A 1 172 ? 151.58019 125.24493 125.48492 1.000 1.33884 152 ASP A O 1
ATOM 2474 N N . ASP A 1 173 ? 151.57305 125.10228 127.73341 1.000 1.41400 153 ASP A N 1
ATOM 2475 C CA . ASP A 1 173 ? 151.54655 126.54320 127.93213 1.000 1.41400 153 ASP A CA 1
ATOM 2476 C C . ASP A 1 173 ? 152.91832 127.15481 127.68904 1.000 1.41400 153 ASP A C 1
ATOM 2477 O O . ASP A 1 173 ? 153.03485 128.37835 127.56203 1.000 1.41400 153 ASP A O 1
ATOM 2486 N N . ASP A 1 174 ? 153.95310 126.31792 127.62470 1.000 1.49920 154 ASP A N 1
ATOM 2487 C CA . ASP A 1 174 ? 155.30392 126.74094 127.26886 1.000 1.49920 154 ASP A CA 1
ATOM 2488 C C . ASP A 1 174 ? 155.60725 126.16499 125.89296 1.000 1.49920 154 ASP A C 1
ATOM 2489 O O . ASP A 1 174 ? 156.06373 125.02373 125.77626 1.000 1.49920 154 ASP A O 1
ATOM 2498 N N . PHE A 1 175 ? 155.35076 126.95905 124.85559 1.000 1.67344 155 PHE A N 1
ATOM 2499 C CA . PHE A 1 175 ? 155.49335 126.48951 123.48410 1.000 1.67344 155 PHE A CA 1
ATOM 2500 C C . PHE A 1 175 ? 156.92927 126.13516 123.12865 1.000 1.67344 155 PHE A C 1
ATOM 2501 O O . PHE A 1 175 ? 157.15075 125.42870 122.13932 1.000 1.67344 155 PHE A O 1
ATOM 2518 N N . GLN A 1 176 ? 157.90435 126.59586 123.90895 1.000 1.63400 156 GLN A N 1
ATOM 2519 C CA . GLN A 1 176 ? 159.30736 126.36411 123.59184 1.000 1.63400 156 GLN A CA 1
ATOM 2520 C C . GLN A 1 176 ? 159.75633 124.95550 123.94627 1.000 1.63400 156 GLN A C 1
ATOM 2521 O O . GLN A 1 176 ? 160.88037 124.56927 123.60884 1.000 1.63400 156 GLN A O 1
ATOM 2535 N N . LYS A 1 177 ? 158.90815 124.18185 124.61227 1.000 1.46306 157 LYS A N 1
ATOM 2536 C CA . LYS A 1 177 ? 159.26412 122.83343 125.01478 1.000 1.46306 157 LYS A CA 1
ATOM 2537 C C . LYS A 1 177 ? 159.15687 121.87380 123.84129 1.000 1.46306 157 LYS A C 1
ATOM 2538 O O . LYS A 1 177 ? 158.39325 122.09337 122.89736 1.000 1.46306 157 LYS A O 1
ATOM 2557 N N . LYS A 1 178 ? 159.93824 120.80224 123.91314 1.000 1.64494 158 LYS A N 1
ATOM 2558 C CA . LYS A 1 178 ? 159.76403 119.67792 123.01111 1.000 1.64494 158 LYS A CA 1
ATOM 2559 C C . LYS A 1 178 ? 158.51918 118.89267 123.39550 1.000 1.64494 158 LYS A C 1
ATOM 2560 O O . LYS A 1 178 ? 158.41542 118.36153 124.50492 1.000 1.64494 158 LYS A O 1
ATOM 2579 N N . ASN A 1 179 ? 157.57135 118.81954 122.46962 1.000 1.67406 159 ASN A N 1
ATOM 2580 C CA . ASN A 1 179 ? 156.38322 118.00250 122.65102 1.000 1.67406 159 ASN A CA 1
ATOM 2581 C C . ASN A 1 179 ? 156.74214 116.54504 122.40398 1.000 1.67406 159 ASN A C 1
ATOM 2582 O O . ASN A 1 179 ? 157.20491 116.18339 121.31776 1.000 1.67406 159 ASN A O 1
ATOM 2593 N N . GLN A 1 180 ? 156.53602 115.71450 123.42401 1.000 1.14677 160 GLN A N 1
ATOM 2594 C CA . GLN A 1 180 ? 156.96288 114.32480 123.37159 1.000 1.14677 160 GLN A CA 1
ATOM 2595 C C . GLN A 1 180 ? 155.87715 113.36484 123.82858 1.000 1.14677 160 GLN A C 1
ATOM 2596 O O . GLN A 1 180 ? 156.20174 112.29339 124.34996 1.000 1.14677 160 GLN A O 1
ATOM 2610 N N . THR A 1 181 ? 154.60873 113.71344 123.65576 1.000 0.87573 161 THR A N 1
ATOM 2611 C CA . THR A 1 181 ? 153.49773 112.85684 124.02652 1.000 0.87573 161 THR A CA 1
ATOM 2612 C C . THR A 1 181 ? 152.81430 112.37536 122.76018 1.000 0.87573 161 THR A C 1
ATOM 2613 O O . THR A 1 181 ? 152.66085 113.13532 121.80037 1.000 0.87573 161 THR A O 1
ATOM 2624 N N . GLY A 1 182 ? 152.39766 111.11488 122.76265 1.000 0.38411 162 GLY A N 1
ATOM 2625 C CA . GLY A 1 182 ? 151.83895 110.51231 121.57120 1.000 0.38411 162 GLY A CA 1
ATOM 2626 C C . GLY A 1 182 ? 150.57464 109.74056 121.86995 1.000 0.38411 162 GLY A C 1
ATOM 2627 O O . GLY A 1 182 ? 150.36640 109.24512 122.98084 1.000 0.38411 162 GLY A O 1
ATOM 2631 N N . LEU A 1 183 ? 149.72724 109.64295 120.85274 1.000 0.17341 163 LEU A N 1
ATOM 2632 C CA . LEU A 1 183 ? 148.42203 109.02902 120.98953 1.000 0.17341 163 LEU A CA 1
ATOM 2633 C C . LEU A 1 183 ? 148.07476 108.21696 119.75459 1.000 0.17341 163 LEU A C 1
ATOM 2634 O O . LEU A 1 183 ? 148.73211 108.28394 118.71453 1.000 0.17341 163 LEU A O 1
ATOM 2650 N N . ILE A 1 184 ? 147.02606 107.42451 119.90059 1.000 0.05773 164 ILE A N 1
ATOM 2651 C CA . ILE A 1 184 ? 146.50351 106.58034 118.84317 1.000 0.05773 164 ILE A CA 1
ATOM 2652 C C . ILE A 1 184 ? 144.99480 106.56645 118.94131 1.000 0.05773 164 ILE A C 1
ATOM 2653 O O . ILE A 1 184 ? 144.41981 105.87339 119.78442 1.000 0.05773 164 ILE A O 1
ATOM 2669 N N . ILE A 1 185 ? 144.35339 107.32985 118.07302 1.000 0.06662 165 ILE A N 1
ATOM 2670 C CA . ILE A 1 185 ? 142.91139 107.45164 118.09074 1.000 0.06662 165 ILE A CA 1
ATOM 2671 C C . ILE A 1 185 ? 142.33563 106.82650 116.84016 1.000 0.06662 165 ILE A C 1
ATOM 2672 O O . ILE A 1 185 ? 142.23190 107.46987 115.79326 1.000 0.06662 165 ILE A O 1
ATOM 2688 N N . HIS A 1 186 ? 141.92789 105.58221 116.95433 1.000 0.07429 166 HIS A N 1
ATOM 2689 C CA . HIS A 1 186 ? 141.25768 104.92256 115.85946 1.000 0.07429 166 HIS A CA 1
ATOM 2690 C C . HIS A 1 186 ? 139.93452 105.60818 115.59720 1.000 0.07429 166 HIS A C 1
ATOM 2691 O O . HIS A 1 186 ? 139.37174 106.26002 116.47836 1.000 0.07429 166 HIS A O 1
ATOM 2705 N N . GLN A 1 187 ? 139.46666 105.49706 114.36648 1.000 0.09010 167 GLN A N 1
ATOM 2706 C CA . GLN A 1 187 ? 138.17033 106.01133 113.97932 1.000 0.09010 167 GLN A CA 1
ATOM 2707 C C . GLN A 1 187 ? 137.45761 104.94544 113.17542 1.000 0.09010 167 GLN A C 1
ATOM 2708 O O . GLN A 1 187 ? 138.09065 104.05069 112.61208 1.000 0.09010 167 GLN A O 1
ATOM 2722 N N . LEU A 1 188 ? 136.14147 105.03959 113.12861 1.000 0.06103 168 LEU A N 1
ATOM 2723 C CA . LEU A 1 188 ? 135.34026 104.06023 112.43021 1.000 0.06103 168 LEU A CA 1
ATOM 2724 C C . LEU A 1 188 ? 134.25723 104.78303 111.65248 1.000 0.06103 168 LEU A C 1
ATOM 2725 O O . LEU A 1 188 ? 133.73692 105.80914 112.09823 1.000 0.06103 168 LEU A O 1
ATOM 2741 N N . LYS A 1 189 ? 133.93365 104.23750 110.48928 1.000 0.02636 169 LYS A N 1
ATOM 2742 C CA . LYS A 1 189 ? 132.94979 104.78178 109.57046 1.000 0.02636 169 LYS A CA 1
ATOM 2743 C C . LYS A 1 189 ? 132.14874 103.61998 109.02698 1.000 0.02636 169 LYS A C 1
ATOM 2744 O O . LYS A 1 189 ? 132.69976 102.74740 108.35638 1.000 0.02636 169 LYS A O 1
ATOM 2763 N N . LEU A 1 190 ? 130.86196 103.60323 109.31797 1.000 0.01378 170 LEU A N 1
ATOM 2764 C CA . LEU A 1 190 ? 129.99836 102.53287 108.86466 1.000 0.01378 170 LEU A CA 1
ATOM 2765 C C . LEU A 1 190 ? 129.05049 103.06137 107.79632 1.000 0.01378 170 LEU A C 1
ATOM 2766 O O . LEU A 1 190 ? 128.74036 104.25527 107.76389 1.000 0.01378 170 LEU A O 1
ATOM 2782 N N . GLU A 1 191 ? 128.61789 102.17284 106.90692 1.000 0.01136 171 GLU A N 1
ATOM 2783 C CA . GLU A 1 191 ? 127.70245 102.50067 105.82391 1.000 0.01136 171 GLU A CA 1
ATOM 2784 C C . GLU A 1 191 ? 126.43190 101.68991 105.98973 1.000 0.01136 171 GLU A C 1
ATOM 2785 O O . GLU A 1 191 ? 126.46939 100.45783 105.94189 1.000 0.01136 171 GLU A O 1
ATOM 2797 N N . TYR A 1 192 ? 125.31267 102.37776 106.17061 1.000 0.01131 172 TYR A N 1
ATOM 2798 C CA . TYR A 1 192 ? 124.08955 101.72204 106.59933 1.000 0.01131 172 TYR A CA 1
ATOM 2799 C C . TYR A 1 192 ? 122.89421 102.39277 105.93752 1.000 0.01131 172 TYR A C 1
ATOM 2800 O O . TYR A 1 192 ? 122.94294 103.57246 105.58135 1.000 0.01131 172 TYR A O 1
ATOM 2818 N N . ILE A 1 193 ? 121.80585 101.63518 105.79314 1.000 0.03245 173 ILE A N 1
ATOM 2819 C CA . ILE A 1 193 ? 120.65434 102.05171 104.99717 1.000 0.03245 173 ILE A CA 1
ATOM 2820 C C . ILE A 1 193 ? 119.40181 102.15536 105.85167 1.000 0.03245 173 ILE A C 1
ATOM 2821 O O . ILE A 1 193 ? 119.09011 101.25101 106.63395 1.000 0.03245 173 ILE A O 1
ATOM 2837 N N . GLU A 1 194 ? 118.66679 103.24787 105.66001 1.000 0.04625 174 GLU A N 1
ATOM 2838 C CA . GLU A 1 194 ? 117.30590 103.40425 106.14251 1.000 0.04625 174 GLU A CA 1
ATOM 2839 C C . GLU A 1 194 ? 116.45424 103.97748 105.02274 1.000 0.04625 174 GLU A C 1
ATOM 2840 O O . GLU A 1 194 ? 116.87720 104.89728 104.31810 1.000 0.04625 174 GLU A O 1
ATOM 2852 N N . ASP A 1 195 ? 115.25246 103.43130 104.86624 1.000 0.04735 175 ASP A N 1
ATOM 2853 C CA . ASP A 1 195 ? 114.28901 103.93281 103.89116 1.000 0.04735 175 ASP A CA 1
ATOM 2854 C C . ASP A 1 195 ? 114.90217 103.98293 102.49844 1.000 0.04735 175 ASP A C 1
ATOM 2855 O O . ASP A 1 195 ? 114.67123 104.91308 101.72491 1.000 0.04735 175 ASP A O 1
ATOM 2864 N N . ASN A 1 196 ? 115.70552 102.97499 102.18272 1.000 0.04367 176 ASN A N 1
ATOM 2865 C CA . ASN A 1 196 ? 116.34729 102.86962 100.88018 1.000 0.04367 176 ASN A CA 1
ATOM 2866 C C . ASN A 1 196 ? 117.28360 104.03886 100.61571 1.000 0.04367 176 ASN A C 1
ATOM 2867 O O . ASN A 1 196 ? 117.44249 104.46732 99.47057 1.000 0.04367 176 ASN A O 1
ATOM 2878 N N . THR A 1 197 ? 117.90270 104.56917 101.66461 1.000 0.09115 177 THR A N 1
ATOM 2879 C CA . THR A 1 197 ? 118.83424 105.67801 101.54767 1.000 0.09115 177 THR A CA 1
ATOM 2880 C C . THR A 1 197 ? 120.07971 105.38998 102.36673 1.000 0.09115 177 THR A C 1
ATOM 2881 O O . THR A 1 197 ? 120.02835 104.64548 103.34890 1.000 0.09115 177 THR A O 1
ATOM 2892 N N . SER A 1 198 ? 121.19139 105.99151 101.96379 1.000 0.17890 178 SER A N 1
ATOM 2893 C CA . SER A 1 198 ? 122.46529 105.75596 102.62123 1.000 0.17890 178 SER A CA 1
ATOM 2894 C C . SER A 1 198 ? 122.79230 106.88853 103.58203 1.000 0.17890 178 SER A C 1
ATOM 2895 O O . SER A 1 198 ? 122.22020 107.97802 103.49978 1.000 0.17890 178 SER A O 1
ATOM 2903 N N . LYS A 1 199 ? 123.71894 106.62174 104.49751 1.000 0.04755 179 LYS A N 1
ATOM 2904 C CA . LYS A 1 199 ? 124.12695 107.59193 105.49827 1.000 0.04755 179 LYS A CA 1
ATOM 2905 C C . LYS A 1 199 ? 125.53614 107.27543 105.96743 1.000 0.04755 179 LYS A C 1
ATOM 2906 O O . LYS A 1 199 ? 126.23100 106.42756 105.40369 1.000 0.04755 179 LYS A O 1
ATOM 2925 N N . GLU A 1 200 ? 125.93647 107.96172 107.02962 1.000 0.02054 180 GLU A N 1
ATOM 2926 C CA . GLU A 1 200 ? 127.21365 107.74380 107.68023 1.000 0.02054 180 GLU A CA 1
ATOM 2927 C C . GLU A 1 200 ? 127.03028 107.72903 109.19026 1.000 0.02054 180 GLU A C 1
ATOM 2928 O O . GLU A 1 200 ? 125.98254 108.11179 109.71533 1.000 0.02054 180 GLU A O 1
ATOM 2940 N N . PHE A 1 201 ? 128.06105 107.25614 109.88192 1.000 0.00826 181 PHE A N 1
ATOM 2941 C CA . PHE A 1 201 ? 128.06867 107.19612 111.33238 1.000 0.00826 181 PHE A CA 1
ATOM 2942 C C . PHE A 1 201 ? 129.48187 106.97147 111.83113 1.000 0.00826 181 PHE A C 1
ATOM 2943 O O . PHE A 1 201 ? 130.18901 106.07779 111.36202 1.000 0.00826 181 PHE A O 1
ATOM 2960 N N . PHE A 1 202 ? 129.86949 107.78878 112.80104 1.000 0.01568 182 PHE A N 1
ATOM 2961 C CA . PHE A 1 202 ? 131.25253 107.94829 113.20579 1.000 0.01568 182 PHE A CA 1
ATOM 2962 C C . PHE A 1 202 ? 131.35930 107.84966 114.71823 1.000 0.01568 182 PHE A C 1
ATOM 2963 O O . PHE A 1 202 ? 130.37987 108.05190 115.43664 1.000 0.01568 182 PHE A O 1
ATOM 2980 N N . ILE A 1 203 ? 132.55692 107.51511 115.19362 1.000 0.02600 183 ILE A N 1
ATOM 2981 C CA . ILE A 1 203 ? 132.73184 106.99071 116.53800 1.000 0.02600 183 ILE A CA 1
ATOM 2982 C C . ILE A 1 203 ? 134.21559 106.97645 116.86963 1.000 0.02600 183 ILE A C 1
ATOM 2983 O O . ILE A 1 203 ? 135.06012 107.06194 115.97872 1.000 0.02600 183 ILE A O 1
ATOM 2999 N N . SER A 1 204 ? 134.53832 106.86590 118.15611 1.000 0.09972 184 SER A N 1
ATOM 3000 C CA . SER A 1 204 ? 135.91299 106.95030 118.64014 1.000 0.09972 184 SER A CA 1
ATOM 3001 C C . SER A 1 204 ? 136.26394 105.74172 119.50014 1.000 0.09972 184 SER A C 1
ATOM 3002 O O . SER A 1 204 ? 135.39447 105.16447 120.15303 1.000 0.09972 184 SER A O 1
ATOM 3010 N N . LEU A 1 205 ? 137.54367 105.36978 119.51114 1.000 0.07576 185 LEU A N 1
ATOM 3011 C CA . LEU A 1 205 ? 137.98708 104.08896 120.04005 1.000 0.07576 185 LEU A CA 1
ATOM 3012 C C . LEU A 1 205 ? 139.26635 104.22128 120.86069 1.000 0.07576 185 LEU A C 1
ATOM 3013 O O . LEU A 1 205 ? 139.73265 105.31947 121.16755 1.000 0.07576 185 LEU A O 1
ATOM 3029 N N . ASP A 1 206 ? 139.81466 103.06708 121.24440 1.000 0.10673 186 ASP A N 1
ATOM 3030 C CA . ASP A 1 206 ? 141.18975 102.93097 121.70610 1.000 0.10673 186 ASP A CA 1
ATOM 3031 C C . ASP A 1 206 ? 141.55521 101.45148 121.69385 1.000 0.10673 186 ASP A C 1
ATOM 3032 O O . ASP A 1 206 ? 140.69302 100.57952 121.55649 1.000 0.10673 186 ASP A O 1
ATOM 3041 N N . ASN A 1 207 ? 142.85147 101.18235 121.86144 1.000 0.16242 187 ASN A N 1
ATOM 3042 C CA . ASN A 1 207 ? 143.40796 99.86651 121.56180 1.000 0.16242 187 ASN A CA 1
ATOM 3043 C C . ASN A 1 207 ? 142.63652 98.74391 122.23805 1.000 0.16242 187 ASN A C 1
ATOM 3044 O O . ASN A 1 207 ? 142.24246 97.76309 121.58898 1.000 0.16242 187 ASN A O 1
ATOM 3055 N N . ASP A 1 208 ? 142.42554 98.86086 123.54416 1.000 0.20858 188 ASP A N 1
ATOM 3056 C CA . ASP A 1 208 ? 141.76505 97.79093 124.27963 1.000 0.20858 188 ASP A CA 1
ATOM 3057 C C . ASP A 1 208 ? 140.43587 97.41680 123.64206 1.000 0.20858 188 ASP A C 1
ATOM 3058 O O . ASP A 1 208 ? 140.17717 96.23798 123.37710 1.000 0.20858 188 ASP A O 1
ATOM 3067 N N . ASP A 1 209 ? 139.60269 98.40851 123.35693 1.000 0.16866 189 ASP A N 1
ATOM 3068 C CA . ASP A 1 209 ? 138.29636 98.15126 122.78648 1.000 0.16866 189 ASP A CA 1
ATOM 3069 C C . ASP A 1 209 ? 138.41091 97.43035 121.46339 1.000 0.16866 189 ASP A C 1
ATOM 3070 O O . ASP A 1 209 ? 137.55792 96.60489 121.12190 1.000 0.16866 189 ASP A O 1
ATOM 3079 N N . VAL A 1 210 ? 139.46725 97.73042 120.72043 1.000 0.19845 190 VAL A N 1
ATOM 3080 C CA . VAL A 1 210 ? 139.71601 97.04738 119.46725 1.000 0.19845 190 VAL A CA 1
ATOM 3081 C C . VAL A 1 210 ? 139.93846 95.56692 119.70429 1.000 0.19845 190 VAL A C 1
ATOM 3082 O O . VAL A 1 210 ? 139.28132 94.71320 119.08986 1.000 0.19845 190 VAL A O 1
ATOM 3095 N N . LEU A 1 211 ? 140.84631 95.24059 120.62058 1.000 0.22616 191 LEU A N 1
ATOM 3096 C CA . LEU A 1 211 ? 141.06906 93.84151 120.95800 1.000 0.22616 191 LEU A CA 1
ATOM 3097 C C . LEU A 1 211 ? 139.77601 93.17611 121.38447 1.000 0.22616 191 LEU A C 1
ATOM 3098 O O . LEU A 1 211 ? 139.53886 91.99849 121.09528 1.000 0.22616 191 LEU A O 1
ATOM 3114 N N . LYS A 1 212 ? 138.93259 93.92573 122.07866 1.000 0.24653 192 LYS A N 1
ATOM 3115 C CA . LYS A 1 212 ? 137.73078 93.36983 122.67830 1.000 0.24653 192 LYS A CA 1
ATOM 3116 C C . LYS A 1 212 ? 136.69121 93.03199 121.61816 1.000 0.24653 192 LYS A C 1
ATOM 3117 O O . LYS A 1 212 ? 136.13814 91.92507 121.60120 1.000 0.24653 192 LYS A O 1
ATOM 3136 N N . LEU A 1 213 ? 136.44468 93.96152 120.69852 1.000 0.17454 193 LEU A N 1
ATOM 3137 C CA . LEU A 1 213 ? 135.66264 93.63304 119.51466 1.000 0.17454 193 LEU A CA 1
ATOM 3138 C C . LEU A 1 213 ? 136.20476 92.40266 118.82416 1.000 0.17454 193 LEU A C 1
ATOM 3139 O O . LEU A 1 213 ? 135.44319 91.50942 118.43701 1.000 0.17454 193 LEU A O 1
ATOM 3155 N N . SER A 1 214 ? 137.51699 92.35160 118.63644 1.000 0.27488 194 SER A N 1
ATOM 3156 C CA . SER A 1 214 ? 138.09466 91.26941 117.85830 1.000 0.27488 194 SER A CA 1
ATOM 3157 C C . SER A 1 214 ? 137.82913 89.92481 118.51531 1.000 0.27488 194 SER A C 1
ATOM 3158 O O . SER A 1 214 ? 137.34811 88.98467 117.86804 1.000 0.27488 194 SER A O 1
ATOM 3166 N N . GLU A 1 215 ? 138.11247 89.82604 119.81105 1.000 0.32656 195 GLU A N 1
ATOM 3167 C CA . GLU A 1 215 ? 137.90384 88.57913 120.53193 1.000 0.32656 195 GLU A CA 1
ATOM 3168 C C . GLU A 1 215 ? 136.43054 88.20296 120.55377 1.000 0.32656 195 GLU A C 1
ATOM 3169 O O . GLU A 1 215 ? 136.07249 87.03018 120.36738 1.000 0.32656 195 GLU A O 1
ATOM 3181 N N . GLU A 1 216 ? 135.56114 89.19203 120.75561 1.000 0.38617 196 GLU A N 1
ATOM 3182 C CA . GLU A 1 216 ? 134.13706 88.91464 120.82694 1.000 0.38617 196 GLU A CA 1
ATOM 3183 C C . GLU A 1 216 ? 133.63483 88.36113 119.50173 1.000 0.38617 196 GLU A C 1
ATOM 3184 O O . GLU A 1 216 ? 132.86221 87.39492 119.46848 1.000 0.38617 196 GLU A O 1
ATOM 3196 N N . LEU A 1 217 ? 134.08430 88.94969 118.39545 1.000 0.29203 197 LEU A N 1
ATOM 3197 C CA . LEU A 1 217 ? 133.66493 88.47986 117.08507 1.000 0.29203 197 LEU A CA 1
ATOM 3198 C C . LEU A 1 217 ? 134.19587 87.08790 116.80651 1.000 0.29203 197 LEU A C 1
ATOM 3199 O O . LEU A 1 217 ? 133.49516 86.25104 116.22718 1.000 0.29203 197 LEU A O 1
ATOM 3215 N N . LYS A 1 218 ? 135.43315 86.81710 117.20240 1.000 0.51799 198 LYS A N 1
ATOM 3216 C CA . LYS A 1 218 ? 135.95814 85.47748 116.99383 1.000 0.51799 198 LYS A CA 1
ATOM 3217 C C . LYS A 1 218 ? 135.10821 84.45074 117.72768 1.000 0.51799 198 LYS A C 1
ATOM 3218 O O . LYS A 1 218 ? 134.79416 83.37659 117.19409 1.000 0.51799 198 LYS A O 1
ATOM 3237 N N . ARG A 1 219 ? 134.71726 84.76801 118.95905 1.000 0.51476 199 ARG A N 1
ATOM 3238 C CA . ARG A 1 219 ? 133.92579 83.80759 119.71722 1.000 0.51476 199 ARG A CA 1
ATOM 3239 C C . ARG A 1 219 ? 132.53200 83.66820 119.11835 1.000 0.51476 199 ARG A C 1
ATOM 3240 O O . ARG A 1 219 ? 131.95085 82.57209 119.10676 1.000 0.51476 199 ARG A O 1
ATOM 3261 N N . SER A 1 220 ? 131.99942 84.75300 118.56217 1.000 0.55663 200 SER A N 1
ATOM 3262 C CA . SER A 1 220 ? 130.76136 84.61608 117.81844 1.000 0.55663 200 SER A CA 1
ATOM 3263 C C . SER A 1 220 ? 130.92867 83.63308 116.67748 1.000 0.55663 200 SER A C 1
ATOM 3264 O O . SER A 1 220 ? 130.09831 82.72992 116.52376 1.000 0.55663 200 SER A O 1
ATOM 3272 N N . LEU A 1 221 ? 132.03012 83.75211 115.93190 1.000 0.50140 201 LEU A N 1
ATOM 3273 C CA . LEU A 1 221 ? 132.29366 82.83992 114.82550 1.000 0.50140 201 LEU A CA 1
ATOM 3274 C C . LEU A 1 221 ? 132.27381 81.39702 115.30101 1.000 0.50140 201 LEU A C 1
ATOM 3275 O O . LEU A 1 221 ? 131.68267 80.52158 114.65303 1.000 0.50140 201 LEU A O 1
ATOM 3291 N N . GLU A 1 222 ? 132.89088 81.13687 116.44809 1.000 0.57090 202 GLU A N 1
ATOM 3292 C CA . GLU A 1 222 ? 132.79338 79.80221 117.02236 1.000 0.57090 202 GLU A CA 1
ATOM 3293 C C . GLU A 1 222 ? 131.34324 79.41281 117.25158 1.000 0.57090 202 GLU A C 1
ATOM 3294 O O . GLU A 1 222 ? 130.96119 78.25578 117.03581 1.000 0.57090 202 GLU A O 1
ATOM 3306 N N . LYS A 1 223 ? 130.52070 80.35758 117.70009 1.000 0.55541 203 LYS A N 1
ATOM 3307 C CA . LYS A 1 223 ? 129.12201 80.01338 117.92681 1.000 0.55541 203 LYS A CA 1
ATOM 3308 C C . LYS A 1 223 ? 128.44800 79.55285 116.64873 1.000 0.55541 203 LYS A C 1
ATOM 3309 O O . LYS A 1 223 ? 127.65942 78.59659 116.66357 1.000 0.55541 203 LYS A O 1
ATOM 3328 N N . GLU A 1 224 ? 128.73018 80.21952 115.53656 1.000 0.83461 204 GLU A N 1
ATOM 3329 C CA . GLU A 1 224 ? 128.12482 79.76047 114.29214 1.000 0.83461 204 GLU A CA 1
ATOM 3330 C C . GLU A 1 224 ? 128.61840 78.36424 113.98225 1.000 0.83461 204 GLU A C 1
ATOM 3331 O O . GLU A 1 224 ? 127.87020 77.52389 113.48429 1.000 0.83461 204 GLU A O 1
ATOM 3343 N N . GLU A 1 225 ? 129.88879 78.10209 114.27081 1.000 0.90619 205 GLU A N 1
ATOM 3344 C CA . GLU A 1 225 ? 130.41425 76.76913 114.02283 1.000 0.90619 205 GLU A CA 1
ATOM 3345 C C . GLU A 1 225 ? 129.60534 75.72927 114.78380 1.000 0.90619 205 GLU A C 1
ATOM 3346 O O . GLU A 1 225 ? 129.24689 74.68162 114.23350 1.000 0.90619 205 GLU A O 1
ATOM 3358 N N . CYS A 1 226 ? 129.27216 76.02391 116.03940 1.000 0.99961 206 CYS A N 1
ATOM 3359 C CA . CYS A 1 226 ? 128.50166 75.07706 116.84113 1.000 0.99961 206 CYS A CA 1
ATOM 3360 C C . CYS A 1 226 ? 127.10372 74.86756 116.27019 1.000 0.99961 206 CYS A C 1
ATOM 3361 O O . CYS A 1 226 ? 126.64720 73.72722 116.11889 1.000 0.99961 206 CYS A O 1
ATOM 3369 N N . ILE A 1 227 ? 126.40632 75.95561 115.94759 1.000 0.82191 207 ILE A N 1
ATOM 3370 C CA . ILE A 1 227 ? 125.05850 75.82679 115.39756 1.000 0.82191 207 ILE A CA 1
ATOM 3371 C C . ILE A 1 227 ? 125.08905 75.08811 114.06741 1.000 0.82191 207 ILE A C 1
ATOM 3372 O O . ILE A 1 227 ? 124.22078 74.25622 113.77903 1.000 0.82191 207 ILE A O 1
ATOM 3388 N N . LYS A 1 228 ? 126.08623 75.38134 113.23622 1.000 0.87578 208 LYS A N 1
ATOM 3389 C CA . LYS A 1 228 ? 126.27293 74.62403 112.00690 1.000 0.87578 208 LYS A CA 1
ATOM 3390 C C . LYS A 1 228 ? 126.43074 73.14525 112.31311 1.000 0.87578 208 LYS A C 1
ATOM 3391 O O . LYS A 1 228 ? 125.87958 72.29181 111.60888 1.000 0.87578 208 LYS A O 1
ATOM 3410 N N . ARG A 1 229 ? 127.17618 72.83287 113.37135 1.000 1.06163 209 ARG A N 1
ATOM 3411 C CA . ARG A 1 229 ? 127.38919 71.44981 113.77335 1.000 1.06163 209 ARG A CA 1
ATOM 3412 C C . ARG A 1 229 ? 126.08633 70.77037 114.16920 1.000 1.06163 209 ARG A C 1
ATOM 3413 O O . ARG A 1 229 ? 125.87264 69.59501 113.85169 1.000 1.06163 209 ARG A O 1
ATOM 3434 N N . ASP A 1 230 ? 125.20489 71.49000 114.86037 1.000 0.93536 210 ASP A N 1
ATOM 3435 C CA . ASP A 1 230 ? 124.00616 70.88058 115.42138 1.000 0.93536 210 ASP A CA 1
ATOM 3436 C C . ASP A 1 230 ? 123.04518 70.36527 114.36213 1.000 0.93536 210 ASP A C 1
ATOM 3437 O O . ASP A 1 230 ? 122.82648 69.15436 114.26308 1.000 0.93536 210 ASP A O 1
ATOM 3446 N N . PHE A 1 231 ? 122.46949 71.26033 113.56579 1.000 0.71959 211 PHE A N 1
ATOM 3447 C CA . PHE A 1 231 ? 121.38846 70.90806 112.65053 1.000 0.71959 211 PHE A CA 1
ATOM 3448 C C . PHE A 1 231 ? 121.95059 70.31217 111.36160 1.000 0.71959 211 PHE A C 1
ATOM 3449 O O . PHE A 1 231 ? 122.73035 70.93123 110.63694 1.000 0.71959 211 PHE A O 1
ATOM 3466 N N . ASP A 1 232 ? 121.53440 69.07632 111.08787 1.000 0.77748 212 ASP A N 1
ATOM 3467 C CA . ASP A 1 232 ? 121.86845 68.43021 109.82576 1.000 0.77748 212 ASP A CA 1
ATOM 3468 C C . ASP A 1 232 ? 120.73412 68.51947 108.81693 1.000 0.77748 212 ASP A C 1
ATOM 3469 O O . ASP A 1 232 ? 120.99153 68.53028 107.60877 1.000 0.77748 212 ASP A O 1
ATOM 3478 N N . GLN A 1 233 ? 119.49263 68.58739 109.28562 1.000 0.77352 213 GLN A N 1
ATOM 3479 C CA . GLN A 1 233 ? 118.32131 68.57569 108.42343 1.000 0.77352 213 GLN A CA 1
ATOM 3480 C C . GLN A 1 233 ? 118.12172 69.88015 107.66832 1.000 0.77352 213 GLN A C 1
ATOM 3481 O O . GLN A 1 233 ? 117.29834 69.92616 106.74879 1.000 0.77352 213 GLN A O 1
ATOM 3495 N N . VAL A 1 234 ? 118.83740 70.93620 108.03785 1.000 0.77196 214 VAL A N 1
ATOM 3496 C CA . VAL A 1 234 ? 118.69572 72.24542 107.41560 1.000 0.77196 214 VAL A CA 1
ATOM 3497 C C . VAL A 1 234 ? 120.03980 72.66615 106.84913 1.000 0.77196 214 VAL A C 1
ATOM 3498 O O . VAL A 1 234 ? 121.05173 72.67340 107.56054 1.000 0.77196 214 VAL A O 1
ATOM 3511 N N . GLN A 1 235 ? 120.04423 73.01590 105.57014 1.000 0.87429 215 GLN A N 1
ATOM 3512 C CA . GLN A 1 235 ? 121.20858 73.60260 104.92578 1.000 0.87429 215 GLN A CA 1
ATOM 3513 C C . GLN A 1 235 ? 121.07877 75.11903 104.99180 1.000 0.87429 215 GLN A C 1
ATOM 3514 O O . GLN A 1 235 ? 120.06456 75.68449 104.56999 1.000 0.87429 215 GLN A O 1
ATOM 3528 N N . PHE A 1 236 ? 122.09308 75.77083 105.55188 1.000 0.85378 216 PHE A N 1
ATOM 3529 C CA . PHE A 1 236 ? 122.02887 77.19372 105.85469 1.000 0.85378 216 PHE A CA 1
ATOM 3530 C C . PHE A 1 236 ? 122.50925 77.98524 104.65066 1.000 0.85378 216 PHE A C 1
ATOM 3531 O O . PHE A 1 236 ? 123.49390 77.61784 104.00378 1.000 0.85378 216 PHE A O 1
ATOM 3548 N N . ILE A 1 237 ? 121.81101 79.07370 104.35243 1.000 0.84082 217 ILE A N 1
ATOM 3549 C CA . ILE A 1 237 ? 122.11923 79.89180 103.19138 1.000 0.84082 217 ILE A CA 1
ATOM 3550 C C . ILE A 1 237 ? 123.32325 80.77057 103.47479 1.000 0.84082 217 ILE A C 1
ATOM 3551 O O . ILE A 1 237 ? 123.53088 81.22919 104.60449 1.000 0.84082 217 ILE A O 1
ATOM 3567 N N . ASN A 1 238 ? 124.11184 81.01584 102.43631 1.000 0.88679 218 ASN A N 1
ATOM 3568 C CA . ASN A 1 238 ? 125.16084 82.02147 102.45448 1.000 0.88679 218 ASN A CA 1
ATOM 3569 C C . ASN A 1 238 ? 124.94477 82.92280 101.25005 1.000 0.88679 218 ASN A C 1
ATOM 3570 O O . ASN A 1 238 ? 125.58389 82.74652 100.20830 1.000 0.88679 218 ASN A O 1
ATOM 3581 N N . ILE A 1 239 ? 124.04170 83.88570 101.40114 1.000 0.83222 219 ILE A N 1
ATOM 3582 C CA . ILE A 1 239 ? 123.71891 84.82967 100.34009 1.000 0.83222 219 ILE A CA 1
ATOM 3583 C C . ILE A 1 239 ? 124.16013 86.21309 100.79378 1.000 0.83222 219 ILE A C 1
ATOM 3584 O O . ILE A 1 239 ? 124.21353 86.50381 101.99275 1.000 0.83222 219 ILE A O 1
ATOM 3600 N N . LYS A 1 240 ? 124.48005 87.06345 99.82906 1.000 0.78469 220 LYS A N 1
ATOM 3601 C CA . LYS A 1 240 ? 125.16833 88.31182 100.09447 1.000 0.78469 220 LYS A CA 1
ATOM 3602 C C . LYS A 1 240 ? 124.20961 89.49491 100.03408 1.000 0.78469 220 LYS A C 1
ATOM 3603 O O . LYS A 1 240 ? 124.03948 90.21804 101.01528 1.000 0.78469 220 LYS A O 1
ATOM 3622 N N . MET B 1 21 ? 133.68344 129.27110 145.02158 1.000 1.77728 1 MET B N 1
ATOM 3623 C CA . MET B 1 21 ? 133.61831 129.24777 143.53464 1.000 1.77728 1 MET B CA 1
ATOM 3624 C C . MET B 1 21 ? 132.26106 129.76641 143.07837 1.000 1.77728 1 MET B C 1
ATOM 3625 O O . MET B 1 21 ? 131.43430 130.15013 143.90218 1.000 1.77728 1 MET B O 1
ATOM 3639 N N . LYS B 1 22 ? 132.03563 129.80009 141.76293 1.000 1.68042 2 LYS B N 1
ATOM 3640 C CA . LYS B 1 22 ? 130.67379 129.94257 141.26100 1.000 1.68042 2 LYS B CA 1
ATOM 3641 C C . LYS B 1 22 ? 129.94393 128.60620 141.27865 1.000 1.68042 2 LYS B C 1
ATOM 3642 O O . LYS B 1 22 ? 128.71550 128.56948 141.15064 1.000 1.68042 2 LYS B O 1
ATOM 3661 N N . TYR B 1 23 ? 130.68206 127.51171 141.44501 1.000 2.07958 3 TYR B N 1
ATOM 3662 C CA . TYR B 1 23 ? 130.14014 126.16547 141.52580 1.000 2.07958 3 TYR B CA 1
ATOM 3663 C C . TYR B 1 23 ? 130.04656 125.75346 142.98867 1.000 2.07958 3 TYR B C 1
ATOM 3664 O O . TYR B 1 23 ? 130.83319 126.20050 143.82715 1.000 2.07958 3 TYR B O 1
ATOM 3682 N N . LYS B 1 24 ? 129.07758 124.89226 143.29218 1.000 1.89380 4 LYS B N 1
ATOM 3683 C CA . LYS B 1 24 ? 128.85576 124.42707 144.65533 1.000 1.89380 4 LYS B CA 1
ATOM 3684 C C . LYS B 1 24 ? 129.70853 123.19097 144.88483 1.000 1.89380 4 LYS B C 1
ATOM 3685 O O . LYS B 1 24 ? 129.80941 122.32311 144.01350 1.000 1.89380 4 LYS B O 1
ATOM 3704 N N . ILE B 1 25 ? 130.31276 123.10999 146.06311 1.000 1.77461 5 ILE B N 1
ATOM 3705 C CA . ILE B 1 25 ? 131.25858 122.04320 146.37254 1.000 1.77461 5 ILE B CA 1
ATOM 3706 C C . ILE B 1 25 ? 130.60719 121.10997 147.38514 1.000 1.77461 5 ILE B C 1
ATOM 3707 O O . ILE B 1 25 ? 130.42852 121.49829 148.54583 1.000 1.77461 5 ILE B O 1
ATOM 3723 N N . PRO B 1 26 ? 130.19271 119.90679 146.99431 1.000 1.59738 6 PRO B N 1
ATOM 3724 C CA . PRO B 1 26 ? 129.77913 118.91538 147.99250 1.000 1.59738 6 PRO B CA 1
ATOM 3725 C C . PRO B 1 26 ? 130.98152 118.26930 148.66591 1.000 1.59738 6 PRO B C 1
ATOM 3726 O O . PRO B 1 26 ? 132.13565 118.60073 148.38556 1.000 1.59738 6 PRO B O 1
ATOM 3737 N N . LYS B 1 27 ? 130.69467 117.33221 149.57262 1.000 1.38740 7 LYS B N 1
ATOM 3738 C CA . LYS B 1 27 ? 131.76047 116.72335 150.36188 1.000 1.38740 7 LYS B CA 1
ATOM 3739 C C . LYS B 1 27 ? 132.69303 115.86833 149.51822 1.000 1.38740 7 LYS B C 1
ATOM 3740 O O . LYS B 1 27 ? 133.78643 115.51902 149.97669 1.000 1.38740 7 LYS B O 1
ATOM 3759 N N . ASN B 1 28 ? 132.29662 115.51944 148.29407 1.000 1.38721 8 ASN B N 1
ATOM 3760 C CA . ASN B 1 28 ? 133.24052 114.85549 147.40539 1.000 1.38721 8 ASN B CA 1
ATOM 3761 C C . ASN B 1 28 ? 134.48872 115.70003 147.20182 1.000 1.38721 8 ASN B C 1
ATOM 3762 O O . ASN B 1 28 ? 135.56398 115.15243 146.93553 1.000 1.38721 8 ASN B O 1
ATOM 3773 N N . PHE B 1 29 ? 134.35837 117.02235 147.32152 1.000 1.64627 9 PHE B N 1
ATOM 3774 C CA . PHE B 1 29 ? 135.48685 117.93750 147.24504 1.000 1.64627 9 PHE B CA 1
ATOM 3775 C C . PHE B 1 29 ? 135.66691 118.74230 148.52621 1.000 1.64627 9 PHE B C 1
ATOM 3776 O O . PHE B 1 29 ? 136.79936 119.10734 148.85889 1.000 1.64627 9 PHE B O 1
ATOM 3793 N N . LEU B 1 30 ? 134.58193 119.02658 149.25157 1.000 1.33833 10 LEU B N 1
ATOM 3794 C CA . LEU B 1 30 ? 134.70631 119.75693 150.50931 1.000 1.33833 10 LEU B CA 1
ATOM 3795 C C . LEU B 1 30 ? 135.44580 118.93434 151.55526 1.000 1.33833 10 LEU B C 1
ATOM 3796 O O . LEU B 1 30 ? 135.95420 119.48238 152.54144 1.000 1.33833 10 LEU B O 1
ATOM 3812 N N . SER B 1 31 ? 135.49043 117.61279 151.37432 1.000 1.46671 11 SER B N 1
ATOM 3813 C CA . SER B 1 31 ? 136.18664 116.76591 152.33449 1.000 1.46671 11 SER B CA 1
ATOM 3814 C C . SER B 1 31 ? 137.62560 117.21768 152.52796 1.000 1.46671 11 SER B C 1
ATOM 3815 O O . SER B 1 31 ? 138.10870 117.27541 153.66256 1.000 1.46671 11 SER B O 1
ATOM 3823 N N . GLY B 1 32 ? 138.32243 117.54579 151.44153 1.000 1.38048 12 GLY B N 1
ATOM 3824 C CA . GLY B 1 32 ? 139.66225 118.08739 151.57506 1.000 1.38048 12 GLY B CA 1
ATOM 3825 C C . GLY B 1 32 ? 139.67139 119.41210 152.31104 1.000 1.38048 12 GLY B C 1
ATOM 3826 O O . GLY B 1 32 ? 140.50511 119.64072 153.19242 1.000 1.38048 12 GLY B O 1
ATOM 3830 N N . PHE B 1 33 ? 138.73339 120.29862 151.96750 1.000 1.42773 13 PHE B N 1
ATOM 3831 C CA . PHE B 1 33 ? 138.64263 121.57808 152.66134 1.000 1.42773 13 PHE B CA 1
ATOM 3832 C C . PHE B 1 33 ? 138.54297 121.37524 154.16430 1.000 1.42773 13 PHE B C 1
ATOM 3833 O O . PHE B 1 33 ? 139.07650 122.17299 154.94371 1.000 1.42773 13 PHE B O 1
ATOM 3850 N N . GLN B 1 34 ? 137.86240 120.31044 154.58539 1.000 1.52968 14 GLN B N 1
ATOM 3851 C CA . GLN B 1 34 ? 137.65449 120.06977 156.00766 1.000 1.52968 14 GLN B CA 1
ATOM 3852 C C . GLN B 1 34 ? 138.84229 119.33011 156.61489 1.000 1.52968 14 GLN B C 1
ATOM 3853 O O . GLN B 1 34 ? 139.12788 119.45731 157.81103 1.000 1.52968 14 GLN B O 1
ATOM 3867 N N . ILE B 1 35 ? 139.54897 118.54989 155.79453 1.000 1.59082 15 ILE B N 1
ATOM 3868 C CA . ILE B 1 35 ? 140.55052 117.62337 156.31460 1.000 1.59082 15 ILE B CA 1
ATOM 3869 C C . ILE B 1 35 ? 141.94658 118.23397 156.23474 1.000 1.59082 15 ILE B C 1
ATOM 3870 O O . ILE B 1 35 ? 142.92522 117.65058 156.71653 1.000 1.59082 15 ILE B O 1
ATOM 3886 N N . LEU B 1 36 ? 142.05971 119.42952 155.65258 1.000 1.68120 16 LEU B N 1
ATOM 3887 C CA . LEU B 1 36 ? 143.37221 120.03271 155.43566 1.000 1.68120 16 LEU B CA 1
ATOM 3888 C C . LEU B 1 36 ? 143.99472 120.58144 156.71371 1.000 1.68120 16 LEU B C 1
ATOM 3889 O O . LEU B 1 36 ? 144.98457 121.31828 156.64173 1.000 1.68120 16 LEU B O 1
ATOM 3905 N N . SER B 1 37 ? 143.45146 120.24199 157.88075 1.000 2.00547 17 SER B N 1
ATOM 3906 C CA . SER B 1 37 ? 143.84605 120.92796 159.10358 1.000 2.00547 17 SER B CA 1
ATOM 3907 C C . SER B 1 37 ? 145.03758 120.28873 159.80879 1.000 2.00547 17 SER B C 1
ATOM 3908 O O . SER B 1 37 ? 145.48420 120.82330 160.82939 1.000 2.00547 17 SER B O 1
ATOM 3916 N N . GLN B 1 38 ? 145.56926 119.17226 159.30511 1.000 2.37235 18 GLN B N 1
ATOM 3917 C CA . GLN B 1 38 ? 146.62822 118.47195 160.02566 1.000 2.37235 18 GLN B CA 1
ATOM 3918 C C . GLN B 1 38 ? 147.83570 118.13109 159.16296 1.000 2.37235 18 GLN B C 1
ATOM 3919 O O . GLN B 1 38 ? 148.93664 117.96721 159.70028 1.000 2.37235 18 GLN B O 1
ATOM 3933 N N . LEU B 1 39 ? 147.66258 118.01560 157.84987 1.000 1.85298 19 LEU B N 1
ATOM 3934 C CA . LEU B 1 39 ? 148.72659 117.49131 157.00435 1.000 1.85298 19 LEU B CA 1
ATOM 3935 C C . LEU B 1 39 ? 149.94339 118.40928 157.03811 1.000 1.85298 19 LEU B C 1
ATOM 3936 O O . LEU B 1 39 ? 149.81626 119.63589 157.09382 1.000 1.85298 19 LEU B O 1
ATOM 3952 N N . ASP B 1 40 ? 151.12785 117.80163 157.00404 1.000 1.81416 20 ASP B N 1
ATOM 3953 C CA . ASP B 1 40 ? 152.37986 118.51440 157.20510 1.000 1.81416 20 ASP B CA 1
ATOM 3954 C C . ASP B 1 40 ? 153.15406 118.64502 155.89037 1.000 1.81416 20 ASP B C 1
ATOM 3955 O O . ASP B 1 40 ? 152.66875 118.30439 154.80818 1.000 1.81416 20 ASP B O 1
ATOM 3964 N N . LYS B 1 41 ? 154.38737 119.14960 156.00014 1.000 2.10043 21 LYS B N 1
ATOM 3965 C CA . LYS B 1 41 ? 155.12170 119.61134 154.82482 1.000 2.10043 21 LYS B CA 1
ATOM 3966 C C . LYS B 1 41 ? 155.92342 118.49378 154.16545 1.000 2.10043 21 LYS B C 1
ATOM 3967 O O . LYS B 1 41 ? 155.90551 118.35131 152.93601 1.000 2.10043 21 LYS B O 1
ATOM 3986 N N . LYS B 1 42 ? 156.66587 117.71547 154.95473 1.000 1.95422 22 LYS B N 1
ATOM 3987 C CA . LYS B 1 42 ? 157.53581 116.70173 154.36678 1.000 1.95422 22 LYS B CA 1
ATOM 3988 C C . LYS B 1 42 ? 156.72887 115.70800 153.54242 1.000 1.95422 22 LYS B C 1
ATOM 3989 O O . LYS B 1 42 ? 157.13144 115.32192 152.43941 1.000 1.95422 22 LYS B O 1
ATOM 4008 N N . GLU B 1 43 ? 155.58295 115.27818 154.06805 1.000 1.88596 23 GLU B N 1
ATOM 4009 C CA . GLU B 1 43 ? 154.76332 114.30879 153.35249 1.000 1.88596 23 GLU B CA 1
ATOM 4010 C C . GLU B 1 43 ? 154.27017 114.87097 152.02505 1.000 1.88596 23 GLU B C 1
ATOM 4011 O O . GLU B 1 43 ? 154.32349 114.18554 150.99773 1.000 1.88596 23 GLU B O 1
ATOM 4023 N N . ILE B 1 44 ? 153.80715 116.12278 152.01720 1.000 1.98775 24 ILE B N 1
ATOM 4024 C CA . ILE B 1 44 ? 153.27051 116.69293 150.78510 1.000 1.98775 24 ILE B CA 1
ATOM 4025 C C . ILE B 1 44 ? 154.37767 116.90268 149.75820 1.000 1.98775 24 ILE B C 1
ATOM 4026 O O . ILE B 1 44 ? 154.19117 116.63102 148.56627 1.000 1.98775 24 ILE B O 1
ATOM 4042 N N . GLU B 1 45 ? 155.54812 117.37683 150.19157 1.000 2.21082 25 GLU B N 1
ATOM 4043 C CA . GLU B 1 45 ? 156.63362 117.57264 149.23480 1.000 2.21082 25 GLU B CA 1
ATOM 4044 C C . GLU B 1 45 ? 157.13501 116.23895 148.69318 1.000 2.21082 25 GLU B C 1
ATOM 4045 O O . GLU B 1 45 ? 157.45192 116.12562 147.50221 1.000 2.21082 25 GLU B O 1
ATOM 4057 N N . GLU B 1 46 ? 157.19706 115.21059 149.54246 1.000 1.97087 26 GLU B N 1
ATOM 4058 C CA . GLU B 1 46 ? 157.62253 113.89971 149.06933 1.000 1.97087 26 GLU B CA 1
ATOM 4059 C C . GLU B 1 46 ? 156.60519 113.31639 148.09951 1.000 1.97087 26 GLU B C 1
ATOM 4060 O O . GLU B 1 46 ? 156.97666 112.66448 147.11772 1.000 1.97087 26 GLU B O 1
ATOM 4072 N N . LEU B 1 47 ? 155.31475 113.53948 148.35530 1.000 1.79352 27 LEU B N 1
ATOM 4073 C CA . LEU B 1 47 ? 154.29744 113.07534 147.42057 1.000 1.79352 27 LEU B CA 1
ATOM 4074 C C . LEU B 1 47 ? 154.39314 113.81906 146.09761 1.000 1.79352 27 LEU B C 1
ATOM 4075 O O . LEU B 1 47 ? 154.17999 113.23287 145.03300 1.000 1.79352 27 LEU B O 1
ATOM 4091 N N . ALA B 1 48 ? 154.68418 115.11891 146.14550 1.000 1.68500 28 ALA B N 1
ATOM 4092 C CA . ALA B 1 48 ? 154.90702 115.86405 144.91239 1.000 1.68500 28 ALA B CA 1
ATOM 4093 C C . ALA B 1 48 ? 156.07724 115.28466 144.13475 1.000 1.68500 28 ALA B C 1
ATOM 4094 O O . ALA B 1 48 ? 156.00343 115.11876 142.91105 1.000 1.68500 28 ALA B O 1
ATOM 4101 N N . LYS B 1 49 ? 157.16940 114.97904 144.83361 1.000 1.94468 29 LYS B N 1
ATOM 4102 C CA . LYS B 1 49 ? 158.31817 114.35461 144.18925 1.000 1.94468 29 LYS B CA 1
ATOM 4103 C C . LYS B 1 49 ? 157.92386 113.03326 143.54227 1.000 1.94468 29 LYS B C 1
ATOM 4104 O O . LYS B 1 49 ? 158.25835 112.76550 142.38141 1.000 1.94468 29 LYS B O 1
ATOM 4123 N N . LEU B 1 50 ? 157.19411 112.19973 144.28289 1.000 1.63955 30 LEU B N 1
ATOM 4124 C CA . LEU B 1 50 ? 156.77982 110.90268 143.76313 1.000 1.63955 30 LEU B CA 1
ATOM 4125 C C . LEU B 1 50 ? 155.90222 111.06368 142.52935 1.000 1.63955 30 LEU B C 1
ATOM 4126 O O . LEU B 1 50 ? 156.09384 110.37053 141.52355 1.000 1.63955 30 LEU B O 1
ATOM 4142 N N . LEU B 1 51 ? 154.93398 111.97878 142.58995 1.000 1.52334 31 LEU B N 1
ATOM 4143 C CA . LEU B 1 51 ? 154.05377 112.21677 141.45451 1.000 1.52334 31 LEU B CA 1
ATOM 4144 C C . LEU B 1 51 ? 154.83143 112.70094 140.24237 1.000 1.52334 31 LEU B C 1
ATOM 4145 O O . LEU B 1 51 ? 154.55441 112.27457 139.11552 1.000 1.52334 31 LEU B O 1
ATOM 4161 N N . GLY B 1 52 ? 155.80376 113.58818 140.44814 1.000 1.44132 32 GLY B N 1
ATOM 4162 C CA . GLY B 1 52 ? 156.69905 113.93543 139.36326 1.000 1.44132 32 GLY B CA 1
ATOM 4163 C C . GLY B 1 52 ? 157.38845 112.71104 138.80278 1.000 1.44132 32 GLY B C 1
ATOM 4164 O O . GLY B 1 52 ? 157.58368 112.60032 137.58896 1.000 1.44132 32 GLY B O 1
ATOM 4168 N N . GLU B 1 53 ? 157.76018 111.77584 139.67619 1.000 1.88562 33 GLU B N 1
ATOM 4169 C CA . GLU B 1 53 ? 158.30214 110.49571 139.24259 1.000 1.88562 33 GLU B CA 1
ATOM 4170 C C . GLU B 1 53 ? 157.22155 109.52507 138.78202 1.000 1.88562 33 GLU B C 1
ATOM 4171 O O . GLU B 1 53 ? 157.53338 108.56573 138.06846 1.000 1.88562 33 GLU B O 1
ATOM 4183 N N . LEU B 1 54 ? 155.97093 109.75006 139.16656 1.000 1.26904 34 LEU B N 1
ATOM 4184 C CA . LEU B 1 54 ? 154.90087 108.83246 138.80374 1.000 1.26904 34 LEU B CA 1
ATOM 4185 C C . LEU B 1 54 ? 154.72570 108.82070 137.28643 1.000 1.26904 34 LEU B C 1
ATOM 4186 O O . LEU B 1 54 ? 154.76675 109.88614 136.65711 1.000 1.26904 34 LEU B O 1
ATOM 4202 N N . PRO B 1 55 ? 154.53279 107.65506 136.66576 1.000 1.29894 35 PRO B N 1
ATOM 4203 C CA . PRO B 1 55 ? 154.33533 107.63421 135.21067 1.000 1.29894 35 PRO B CA 1
ATOM 4204 C C . PRO B 1 55 ? 153.12284 108.45807 134.80791 1.000 1.29894 35 PRO B C 1
ATOM 4205 O O . PRO B 1 55 ? 151.97849 108.10487 135.10053 1.000 1.29894 35 PRO B O 1
ATOM 4216 N N . VAL B 1 56 ? 153.38932 109.56306 134.10881 1.000 1.14726 36 VAL B N 1
ATOM 4217 C CA . VAL B 1 56 ? 152.32860 110.49350 133.75306 1.000 1.14726 36 VAL B CA 1
ATOM 4218 C C . VAL B 1 56 ? 151.25086 109.75612 132.97412 1.000 1.14726 36 VAL B C 1
ATOM 4219 O O . VAL B 1 56 ? 151.54106 108.95444 132.07691 1.000 1.14726 36 VAL B O 1
ATOM 4232 N N . GLY B 1 57 ? 149.99425 110.02110 133.32274 1.000 1.11244 37 GLY B N 1
ATOM 4233 C CA . GLY B 1 57 ? 148.86997 109.37652 132.68412 1.000 1.11244 37 GLY B CA 1
ATOM 4234 C C . GLY B 1 57 ? 148.17862 108.32097 133.51751 1.000 1.11244 37 GLY B C 1
ATOM 4235 O O . GLY B 1 57 ? 147.63103 107.36859 132.94916 1.000 1.11244 37 GLY B O 1
ATOM 4239 N N . SER B 1 58 ? 148.18030 108.45670 134.84058 1.000 1.21975 38 SER B N 1
ATOM 4240 C CA . SER B 1 58 ? 147.58005 107.44213 135.69476 1.000 1.21975 38 SER B CA 1
ATOM 4241 C C . SER B 1 58 ? 146.15787 107.83334 136.07440 1.000 1.21975 38 SER B C 1
ATOM 4242 O O . SER B 1 58 ? 145.83698 109.01713 136.21034 1.000 1.21975 38 SER B O 1
ATOM 4250 N N . ASN B 1 59 ? 145.30510 106.82718 136.24284 1.000 1.45487 39 ASN B N 1
ATOM 4251 C CA . ASN B 1 59 ? 143.92605 107.04027 136.64942 1.000 1.45487 39 ASN B CA 1
ATOM 4252 C C . ASN B 1 59 ? 143.84713 107.18939 138.16788 1.000 1.45487 39 ASN B C 1
ATOM 4253 O O . ASN B 1 59 ? 144.81769 106.96000 138.89390 1.000 1.45487 39 ASN B O 1
ATOM 4264 N N . VAL B 1 60 ? 142.66616 107.58271 138.64976 1.000 1.68596 40 VAL B N 1
ATOM 4265 C CA . VAL B 1 60 ? 142.46714 107.75433 140.08489 1.000 1.68596 40 VAL B CA 1
ATOM 4266 C C . VAL B 1 60 ? 142.78051 106.46244 140.82755 1.000 1.68596 40 VAL B C 1
ATOM 4267 O O . VAL B 1 60 ? 143.39997 106.48393 141.89777 1.000 1.68596 40 VAL B O 1
ATOM 4280 N N . GLN B 1 61 ? 142.36715 105.31939 140.27770 1.000 1.95528 41 GLN B N 1
ATOM 4281 C CA . GLN B 1 61 ? 142.67657 104.04679 140.91912 1.000 1.95528 41 GLN B CA 1
ATOM 4282 C C . GLN B 1 61 ? 144.16985 103.75395 140.86505 1.000 1.95528 41 GLN B C 1
ATOM 4283 O O . GLN B 1 61 ? 144.72397 103.15277 141.79109 1.000 1.95528 41 GLN B O 1
ATOM 4297 N N . GLU B 1 62 ? 144.84011 104.16670 139.78925 1.000 1.42940 42 GLU B N 1
ATOM 4298 C CA . GLU B 1 62 ? 146.29076 104.02770 139.73693 1.000 1.42940 42 GLU B CA 1
ATOM 4299 C C . GLU B 1 62 ? 146.95723 104.88196 140.80651 1.000 1.42940 42 GLU B C 1
ATOM 4300 O O . GLU B 1 62 ? 147.94949 104.46595 141.41702 1.000 1.42940 42 GLU B O 1
ATOM 4312 N N . PHE B 1 63 ? 146.42169 106.07746 141.05657 1.000 1.33933 43 PHE B N 1
ATOM 4313 C CA . PHE B 1 63 ? 146.95556 106.90088 142.13407 1.000 1.33933 43 PHE B CA 1
ATOM 4314 C C . PHE B 1 63 ? 146.68701 106.25514 143.48465 1.000 1.33933 43 PHE B C 1
ATOM 4315 O O . PHE B 1 63 ? 147.50061 106.36005 144.40713 1.000 1.33933 43 PHE B O 1
ATOM 4332 N N . GLN B 1 64 ? 145.54092 105.58764 143.62048 1.000 1.52589 44 GLN B N 1
ATOM 4333 C CA . GLN B 1 64 ? 145.25717 104.84705 144.84458 1.000 1.52589 44 GLN B CA 1
ATOM 4334 C C . GLN B 1 64 ? 146.27567 103.73171 145.03606 1.000 1.52589 44 GLN B C 1
ATOM 4335 O O . GLN B 1 64 ? 146.73673 103.48318 146.15446 1.000 1.52589 44 GLN B O 1
ATOM 4349 N N . SER B 1 65 ? 146.62538 103.03784 143.95245 1.000 1.25545 45 SER B N 1
ATOM 4350 C CA . SER B 1 65 ? 147.66468 102.01622 144.02887 1.000 1.25545 45 SER B CA 1
ATOM 4351 C C . SER B 1 65 ? 148.99256 102.62322 144.45802 1.000 1.25545 45 SER B C 1
ATOM 4352 O O . SER B 1 65 ? 149.68629 102.07784 145.32579 1.000 1.25545 45 SER B O 1
ATOM 4360 N N . ALA B 1 66 ? 149.35640 103.76009 143.86349 1.000 1.20650 46 ALA B N 1
ATOM 4361 C CA . ALA B 1 66 ? 150.59720 104.42922 144.23595 1.000 1.20650 46 ALA B CA 1
ATOM 4362 C C . ALA B 1 66 ? 150.59470 104.80825 145.70993 1.000 1.20650 46 ALA B C 1
ATOM 4363 O O . ALA B 1 66 ? 151.60051 104.63139 146.40681 1.000 1.20650 46 ALA B O 1
ATOM 4370 N N . ILE B 1 67 ? 149.46887 105.32420 146.20076 1.000 1.45217 47 ILE B N 1
ATOM 4371 C CA . ILE B 1 67 ? 149.36161 105.70135 147.60412 1.000 1.45217 47 ILE B CA 1
ATOM 4372 C C . ILE B 1 67 ? 149.49526 104.47905 148.49929 1.000 1.45217 47 ILE B C 1
ATOM 4373 O O . ILE B 1 67 ? 150.28223 104.47543 149.45069 1.000 1.45217 47 ILE B O 1
ATOM 4389 N N . GLN B 1 68 ? 148.73552 103.42253 148.21126 1.000 1.52928 48 GLN B N 1
ATOM 4390 C CA . GLN B 1 68 ? 148.77330 102.23375 149.05292 1.000 1.52928 48 GLN B CA 1
ATOM 4391 C C . GLN B 1 68 ? 150.14699 101.58001 149.03073 1.000 1.52928 48 GLN B C 1
ATOM 4392 O O . GLN B 1 68 ? 150.51941 100.88867 149.98549 1.000 1.52928 48 GLN B O 1
ATOM 4406 N N . THR B 1 69 ? 150.91316 101.78743 147.95968 1.000 1.51110 49 THR B N 1
ATOM 4407 C CA . THR B 1 69 ? 152.27191 101.26813 147.88998 1.000 1.51110 49 THR B CA 1
ATOM 4408 C C . THR B 1 69 ? 153.26322 102.11633 148.67607 1.000 1.51110 49 THR B C 1
ATOM 4409 O O . THR B 1 69 ? 154.47421 101.90543 148.54951 1.000 1.51110 49 THR B O 1
ATOM 4420 N N . ASN B 1 70 ? 152.78281 103.05815 149.48382 1.000 1.50552 50 ASN B N 1
ATOM 4421 C CA . ASN B 1 70 ? 153.66292 103.96384 150.20567 1.000 1.50552 50 ASN B CA 1
ATOM 4422 C C . ASN B 1 70 ? 154.23641 103.29331 151.44789 1.000 1.50552 50 ASN B C 1
ATOM 4423 O O . ASN B 1 70 ? 153.67942 102.32352 151.97081 1.000 1.50552 50 ASN B O 1
ATOM 4434 N N . LYS B 1 71 ? 155.37056 103.81819 151.91005 1.000 1.80804 51 LYS B N 1
ATOM 4435 C CA . LYS B 1 71 ? 155.97712 103.39581 153.16389 1.000 1.80804 51 LYS B CA 1
ATOM 4436 C C . LYS B 1 71 ? 156.45090 104.56725 154.01308 1.000 1.80804 51 LYS B C 1
ATOM 4437 O O . LYS B 1 71 ? 156.59077 104.41245 155.23153 1.000 1.80804 51 LYS B O 1
ATOM 4456 N N . GLU B 1 72 ? 156.69866 105.72812 153.40719 1.000 2.15172 52 GLU B N 1
ATOM 4457 C CA . GLU B 1 72 ? 157.15251 106.90849 154.13158 1.000 2.15172 52 GLU B CA 1
ATOM 4458 C C . GLU B 1 72 ? 156.01146 107.83292 154.53458 1.000 2.15172 52 GLU B C 1
ATOM 4459 O O . GLU B 1 72 ? 156.21793 108.72598 155.36300 1.000 2.15172 52 GLU B O 1
ATOM 4471 N N . LEU B 1 73 ? 154.81980 107.64244 153.97419 1.000 1.98758 53 LEU B N 1
ATOM 4472 C CA . LEU B 1 73 ? 153.71103 108.56007 154.19061 1.000 1.98758 53 LEU B CA 1
ATOM 4473 C C . LEU B 1 73 ? 152.77414 108.02527 155.26540 1.000 1.98758 53 LEU B C 1
ATOM 4474 O O . LEU B 1 73 ? 152.64714 106.81195 155.45564 1.000 1.98758 53 LEU B O 1
ATOM 4490 N N . SER B 1 74 ? 152.11952 108.94425 155.97044 1.000 1.86076 54 SER B N 1
ATOM 4491 C CA . SER B 1 74 ? 151.11493 108.56590 156.94915 1.000 1.86076 54 SER B CA 1
ATOM 4492 C C . SER B 1 74 ? 149.80835 108.19284 156.25340 1.000 1.86076 54 SER B C 1
ATOM 4493 O O . SER B 1 74 ? 149.51852 108.62234 155.13326 1.000 1.86076 54 SER B O 1
ATOM 4501 N N . GLU B 1 75 ? 149.00985 107.37675 156.94228 1.000 1.80584 55 GLU B N 1
ATOM 4502 C CA . GLU B 1 75 ? 147.72515 106.96153 156.39315 1.000 1.80584 55 GLU B CA 1
ATOM 4503 C C . GLU B 1 75 ? 146.73248 108.11394 156.33760 1.000 1.80584 55 GLU B C 1
ATOM 4504 O O . GLU B 1 75 ? 145.79092 108.07714 155.53764 1.000 1.80584 55 GLU B O 1
ATOM 4516 N N . ASN B 1 76 ? 146.92250 109.14167 157.16747 1.000 1.73070 56 ASN B N 1
ATOM 4517 C CA . ASN B 1 76 ? 145.93481 110.21174 157.24517 1.000 1.73070 56 ASN B CA 1
ATOM 4518 C C . ASN B 1 76 ? 145.88253 111.02716 155.96066 1.000 1.73070 56 ASN B C 1
ATOM 4519 O O . ASN B 1 76 ? 144.82118 111.54333 155.59245 1.000 1.73070 56 ASN B O 1
ATOM 4530 N N . ALA B 1 77 ? 147.01245 111.15708 155.26621 1.000 1.72743 57 ALA B N 1
ATOM 4531 C CA . ALA B 1 77 ? 147.04008 111.96036 154.04943 1.000 1.72743 57 ALA B CA 1
ATOM 4532 C C . ALA B 1 77 ? 146.13142 111.37284 152.97628 1.000 1.72743 57 ALA B C 1
ATOM 4533 O O . ALA B 1 77 ? 145.73368 112.07145 152.03680 1.000 1.72743 57 ALA B O 1
ATOM 4540 N N . LEU B 1 78 ? 145.79448 110.08743 153.09642 1.000 1.82785 58 LEU B N 1
ATOM 4541 C CA . LEU B 1 78 ? 145.02484 109.42446 152.04940 1.000 1.82785 58 LEU B CA 1
ATOM 4542 C C . LEU B 1 78 ? 143.60584 109.97576 151.95509 1.000 1.82785 58 LEU B C 1
ATOM 4543 O O . LEU B 1 78 ? 142.95572 109.84236 150.91187 1.000 1.82785 58 LEU B O 1
ATOM 4559 N N . LYS B 1 79 ? 143.10393 110.59982 153.02517 1.000 1.70771 59 LYS B N 1
ATOM 4560 C CA . LYS B 1 79 ? 141.71211 111.04141 153.02042 1.000 1.70771 59 LYS B CA 1
ATOM 4561 C C . LYS B 1 79 ? 141.42057 112.02516 151.89846 1.000 1.70771 59 LYS B C 1
ATOM 4562 O O . LYS B 1 79 ? 140.26391 112.14688 151.48028 1.000 1.70771 59 LYS B O 1
ATOM 4581 N N . SER B 1 80 ? 142.43680 112.72897 151.40444 1.000 1.43489 60 SER B N 1
ATOM 4582 C CA . SER B 1 80 ? 142.24550 113.71849 150.35333 1.000 1.43489 60 SER B CA 1
ATOM 4583 C C . SER B 1 80 ? 143.07632 113.44154 149.11095 1.000 1.43489 60 SER B C 1
ATOM 4584 O O . SER B 1 80 ? 142.69515 113.89087 148.02530 1.000 1.43489 60 SER B O 1
ATOM 4592 N N . ALA B 1 81 ? 144.18172 112.70089 149.22895 1.000 1.49453 61 ALA B N 1
ATOM 4593 C CA . ALA B 1 81 ? 145.04394 112.47152 148.07537 1.000 1.49453 61 ALA B CA 1
ATOM 4594 C C . ALA B 1 81 ? 144.25266 111.95251 146.88459 1.000 1.49453 61 ALA B C 1
ATOM 4595 O O . ALA B 1 81 ? 144.37182 112.48790 145.77675 1.000 1.49453 61 ALA B O 1
ATOM 4602 N N . ASP B 1 82 ? 143.42424 110.92939 147.09386 1.000 1.80485 62 ASP B N 1
ATOM 4603 C CA . ASP B 1 82 ? 142.54985 110.47106 146.02214 1.000 1.80485 62 ASP B CA 1
ATOM 4604 C C . ASP B 1 82 ? 141.63405 111.59238 145.55463 1.000 1.80485 62 ASP B C 1
ATOM 4605 O O . ASP B 1 82 ? 141.35700 111.71886 144.35670 1.000 1.80485 62 ASP B O 1
ATOM 4614 N N . THR B 1 83 ? 141.15672 112.42003 146.48510 1.000 1.76160 63 THR B N 1
ATOM 4615 C CA . THR B 1 83 ? 140.33585 113.56025 146.09811 1.000 1.76160 63 THR B CA 1
ATOM 4616 C C . THR B 1 83 ? 141.18151 114.64206 145.44187 1.000 1.76160 63 THR B C 1
ATOM 4617 O O . THR B 1 83 ? 140.71598 115.33478 144.53088 1.000 1.76160 63 THR B O 1
ATOM 4628 N N . ILE B 1 84 ? 142.43148 114.79513 145.88252 1.000 1.48721 64 ILE B N 1
ATOM 4629 C CA . ILE B 1 84 ? 143.33272 115.73636 145.22557 1.000 1.48721 64 ILE B CA 1
ATOM 4630 C C . ILE B 1 84 ? 143.45819 115.38531 143.75252 1.000 1.48721 64 ILE B C 1
ATOM 4631 O O . ILE B 1 84 ? 143.49162 116.26288 142.88225 1.000 1.48721 64 ILE B O 1
ATOM 4647 N N . PHE B 1 85 ? 143.53098 114.08800 143.45630 1.000 1.39000 65 PHE B N 1
ATOM 4648 C CA . PHE B 1 85 ? 143.52707 113.63724 142.07228 1.000 1.39000 65 PHE B CA 1
ATOM 4649 C C . PHE B 1 85 ? 142.29352 114.14992 141.34222 1.000 1.39000 65 PHE B C 1
ATOM 4650 O O . PHE B 1 85 ? 142.39912 114.68366 140.23288 1.000 1.39000 65 PHE B O 1
ATOM 4667 N N . SER B 1 86 ? 141.11529 114.00988 141.95376 1.000 1.75423 66 SER B N 1
ATOM 4668 C CA . SER B 1 86 ? 139.91339 114.59849 141.37694 1.000 1.75423 66 SER B CA 1
ATOM 4669 C C . SER B 1 86 ? 139.94433 116.11614 141.44905 1.000 1.75423 66 SER B C 1
ATOM 4670 O O . SER B 1 86 ? 139.57008 116.78379 140.47881 1.000 1.75423 66 SER B O 1
ATOM 4678 N N . LEU B 1 87 ? 140.38030 116.67303 142.57824 1.000 1.47587 67 LEU B N 1
ATOM 4679 C CA . LEU B 1 87 ? 140.55366 118.11259 142.68387 1.000 1.47587 67 LEU B CA 1
ATOM 4680 C C . LEU B 1 87 ? 141.60135 118.62300 141.71262 1.000 1.47587 67 LEU B C 1
ATOM 4681 O O . LEU B 1 87 ? 141.52229 119.77627 141.27606 1.000 1.47587 67 LEU B O 1
ATOM 4697 N N . GLY B 1 88 ? 142.58146 117.78846 141.36698 1.000 1.27182 68 GLY B N 1
ATOM 4698 C CA . GLY B 1 88 ? 143.55705 118.19205 140.37294 1.000 1.27182 68 GLY B CA 1
ATOM 4699 C C . GLY B 1 88 ? 142.90477 118.57741 139.06176 1.000 1.27182 68 GLY B C 1
ATOM 4700 O O . GLY B 1 88 ? 143.20890 119.62680 138.49084 1.000 1.27182 68 GLY B O 1
ATOM 4704 N N . GLY B 1 89 ? 141.97614 117.75071 138.58131 1.000 1.20915 69 GLY B N 1
ATOM 4705 C CA . GLY B 1 89 ? 141.24536 118.10306 137.38042 1.000 1.20915 69 GLY B CA 1
ATOM 4706 C C . GLY B 1 89 ? 140.48219 119.39719 137.53148 1.000 1.20915 69 GLY B C 1
ATOM 4707 O O . GLY B 1 89 ? 140.52821 120.25304 136.64384 1.000 1.20915 69 GLY B O 1
ATOM 4711 N N . LEU B 1 90 ? 139.79812 119.57174 138.65977 1.000 1.40243 70 LEU B N 1
ATOM 4712 C CA . LEU B 1 90 ? 139.19643 120.86039 138.95854 1.000 1.40243 70 LEU B CA 1
ATOM 4713 C C . LEU B 1 90 ? 140.26465 121.92713 139.11944 1.000 1.40243 70 LEU B C 1
ATOM 4714 O O . LEU B 1 90 ? 140.03860 123.09111 138.77119 1.000 1.40243 70 LEU B O 1
ATOM 4730 N N . LEU B 1 91 ? 141.42884 121.54472 139.64243 1.000 1.45043 71 LEU B N 1
ATOM 4731 C CA . LEU B 1 91 ? 142.56523 122.44710 139.73451 1.000 1.45043 71 LEU B CA 1
ATOM 4732 C C . LEU B 1 91 ? 143.26719 122.62996 138.40025 1.000 1.45043 71 LEU B C 1
ATOM 4733 O O . LEU B 1 91 ? 143.96319 123.63403 138.21442 1.000 1.45043 71 LEU B O 1
ATOM 4749 N N . LEU B 1 92 ? 143.10546 121.68568 137.47240 1.000 1.20032 72 LEU B N 1
ATOM 4750 C CA . LEU B 1 92 ? 143.83482 121.75139 136.21363 1.000 1.20032 72 LEU B CA 1
ATOM 4751 C C . LEU B 1 92 ? 142.90929 122.01658 135.03787 1.000 1.20032 72 LEU B C 1
ATOM 4752 O O . LEU B 1 92 ? 143.37924 122.31859 133.93557 1.000 1.20032 72 LEU B O 1
ATOM 4768 N N . GLU B 1 93 ? 141.59984 121.91429 135.24954 1.000 1.16632 73 GLU B N 1
ATOM 4769 C CA . GLU B 1 93 ? 140.64393 122.51914 134.33894 1.000 1.16632 73 GLU B CA 1
ATOM 4770 C C . GLU B 1 93 ? 140.72106 124.03516 134.37749 1.000 1.16632 73 GLU B C 1
ATOM 4771 O O . GLU B 1 93 ? 140.13709 124.69784 133.51358 1.000 1.16632 73 GLU B O 1
ATOM 4783 N N . ILE B 1 94 ? 141.43068 124.59350 135.35760 1.000 1.43740 74 ILE B N 1
ATOM 4784 C CA . ILE B 1 94 ? 141.54087 126.03765 135.51110 1.000 1.43740 74 ILE B CA 1
ATOM 4785 C C . ILE B 1 94 ? 142.22197 126.61713 134.27930 1.000 1.43740 74 ILE B C 1
ATOM 4786 O O . ILE B 1 94 ? 143.05830 125.96560 133.64427 1.000 1.43740 74 ILE B O 1
ATOM 4802 N N . LYS B 1 95 ? 141.86249 127.85065 133.94314 1.000 1.67952 75 LYS B N 1
ATOM 4803 C CA . LYS B 1 95 ? 142.41462 128.53668 132.78733 1.000 1.67952 75 LYS B CA 1
ATOM 4804 C C . LYS B 1 95 ? 143.88897 128.85061 133.02186 1.000 1.67952 75 LYS B C 1
ATOM 4805 O O . LYS B 1 95 ? 144.28434 129.32183 134.09115 1.000 1.67952 75 LYS B O 1
ATOM 4824 N N . ALA B 1 96 ? 144.70871 128.58863 132.00135 1.000 1.72338 76 ALA B N 1
ATOM 4825 C CA . ALA B 1 96 ? 146.15053 128.74590 132.15910 1.000 1.72338 76 ALA B CA 1
ATOM 4826 C C . ALA B 1 96 ? 146.56701 130.20653 132.21950 1.000 1.72338 76 ALA B C 1
ATOM 4827 O O . ALA B 1 96 ? 147.44623 130.55971 133.01289 1.000 1.72338 76 ALA B O 1
ATOM 4834 N N . ASP B 1 97 ? 145.95529 131.06461 131.40375 1.000 1.43670 77 ASP B N 1
ATOM 4835 C CA . ASP B 1 97 ? 146.36959 132.45945 131.34748 1.000 1.43670 77 ASP B CA 1
ATOM 4836 C C . ASP B 1 97 ? 146.06642 133.20584 132.63851 1.000 1.43670 77 ASP B C 1
ATOM 4837 O O . ASP B 1 97 ? 146.67506 134.25038 132.89430 1.000 1.43670 77 ASP B O 1
ATOM 4846 N N . ASP B 1 98 ? 145.14745 132.69782 133.45473 1.000 1.69523 78 ASP B N 1
ATOM 4847 C CA . ASP B 1 98 ? 144.81862 133.32985 134.72436 1.000 1.69523 78 ASP B CA 1
ATOM 4848 C C . ASP B 1 98 ? 145.88082 132.98446 135.76079 1.000 1.69523 78 ASP B C 1
ATOM 4849 O O . ASP B 1 98 ? 146.32539 131.83649 135.85662 1.000 1.69523 78 ASP B O 1
ATOM 4858 N N . SER B 1 99 ? 146.28766 133.98643 136.53691 1.000 1.77759 79 SER B N 1
ATOM 4859 C CA . SER B 1 99 ? 147.32100 133.78266 137.54363 1.000 1.77759 79 SER B CA 1
ATOM 4860 C C . SER B 1 99 ? 146.88591 132.71374 138.53764 1.000 1.77759 79 SER B C 1
ATOM 4861 O O . SER B 1 99 ? 145.74394 132.70363 139.00607 1.000 1.77759 79 SER B O 1
ATOM 4869 N N . LEU B 1 100 ? 147.81248 131.81053 138.86175 1.000 1.74466 80 LEU B N 1
ATOM 4870 C CA . LEU B 1 100 ? 147.48654 130.70017 139.74941 1.000 1.74466 80 LEU B CA 1
ATOM 4871 C C . LEU B 1 100 ? 147.07772 131.19021 141.13357 1.000 1.74466 80 LEU B C 1
ATOM 4872 O O . LEU B 1 100 ? 146.03427 130.78286 141.65729 1.000 1.74466 80 LEU B O 1
ATOM 4888 N N . ASN B 1 101 ? 147.87375 132.07496 141.73649 1.000 1.81687 81 ASN B N 1
ATOM 4889 C CA . ASN B 1 101 ? 147.57552 132.52767 143.09078 1.000 1.81687 81 ASN B CA 1
ATOM 4890 C C . ASN B 1 101 ? 146.33584 133.41023 143.10910 1.000 1.81687 81 ASN B C 1
ATOM 4891 O O . ASN B 1 101 ? 145.52343 133.33901 144.03673 1.000 1.81687 81 ASN B O 1
ATOM 4902 N N . GLN B 1 102 ? 146.17848 134.25806 142.09260 1.000 1.72392 82 GLN B N 1
ATOM 4903 C CA . GLN B 1 102 ? 144.99604 135.10824 142.01734 1.000 1.72392 82 GLN B CA 1
ATOM 4904 C C . GLN B 1 102 ? 143.73165 134.27751 141.84239 1.000 1.72392 82 GLN B C 1
ATOM 4905 O O . GLN B 1 102 ? 142.70222 134.56092 142.46749 1.000 1.72392 82 GLN B O 1
ATOM 4919 N N . VAL B 1 103 ? 143.78860 133.24973 140.99469 1.000 1.64346 83 VAL B N 1
ATOM 4920 C CA . VAL B 1 103 ? 142.64284 132.36053 140.82732 1.000 1.64346 83 VAL B CA 1
ATOM 4921 C C . VAL B 1 103 ? 142.35297 131.62911 142.13036 1.000 1.64346 83 VAL B C 1
ATOM 4922 O O . VAL B 1 103 ? 141.19197 131.43194 142.50903 1.000 1.64346 83 VAL B O 1
ATOM 4935 N N . ALA B 1 104 ? 143.40712 131.18944 142.82178 1.000 1.63412 84 ALA B N 1
ATOM 4936 C CA . ALA B 1 104 ? 143.22105 130.55533 144.12106 1.000 1.63412 84 ALA B CA 1
ATOM 4937 C C . ALA B 1 104 ? 142.51032 131.49334 145.08369 1.000 1.63412 84 ALA B C 1
ATOM 4938 O O . ALA B 1 104 ? 141.58438 131.08650 145.79217 1.000 1.63412 84 ALA B O 1
ATOM 4945 N N . GLU B 1 105 ? 142.92641 132.75767 145.11361 1.000 1.50674 85 GLU B N 1
ATOM 4946 C CA . GLU B 1 105 ? 142.30358 133.73058 146.00209 1.000 1.50674 85 GLU B CA 1
ATOM 4947 C C . GLU B 1 105 ? 140.83586 133.93268 145.64463 1.000 1.50674 85 GLU B C 1
ATOM 4948 O O . GLU B 1 105 ? 139.96769 133.97302 146.52420 1.000 1.50674 85 GLU B O 1
ATOM 4960 N N . ASP B 1 106 ? 140.53891 134.05021 144.34816 1.000 1.49728 86 ASP B N 1
ATOM 4961 C CA . ASP B 1 106 ? 139.15764 134.26341 143.92466 1.000 1.49728 86 ASP B CA 1
ATOM 4962 C C . ASP B 1 106 ? 138.27568 133.07943 144.29317 1.000 1.49728 86 ASP B C 1
ATOM 4963 O O . ASP B 1 106 ? 137.17783 133.25721 144.83890 1.000 1.49728 86 ASP B O 1
ATOM 4972 N N . LEU B 1 107 ? 138.72948 131.86457 143.98438 1.000 1.48613 87 LEU B N 1
ATOM 4973 C CA . LEU B 1 107 ? 137.93183 130.68361 144.28543 1.000 1.48613 87 LEU B CA 1
ATOM 4974 C C . LEU B 1 107 ? 137.78409 130.49746 145.78847 1.000 1.48613 87 LEU B C 1
ATOM 4975 O O . LEU B 1 107 ? 136.72694 130.07514 146.26636 1.000 1.48613 87 LEU B O 1
ATOM 4991 N N . THR B 1 108 ? 138.82490 130.82925 146.55642 1.000 1.63300 88 THR B N 1
ATOM 4992 C CA . THR B 1 108 ? 138.72034 130.73532 148.00650 1.000 1.63300 88 THR B CA 1
ATOM 4993 C C . THR B 1 108 ? 137.69349 131.72302 148.53952 1.000 1.63300 88 THR B C 1
ATOM 4994 O O . THR B 1 108 ? 136.89479 131.38235 149.41832 1.000 1.63300 88 THR B O 1
ATOM 5005 N N . ASN B 1 109 ? 137.69327 132.95013 148.01377 1.000 1.41969 89 ASN B N 1
ATOM 5006 C CA . ASN B 1 109 ? 136.70702 133.93478 148.44429 1.000 1.41969 89 ASN B CA 1
ATOM 5007 C C . ASN B 1 109 ? 135.29319 133.48295 148.10726 1.000 1.41969 89 ASN B C 1
ATOM 5008 O O . ASN B 1 109 ? 134.39398 133.55531 148.95233 1.000 1.41969 89 ASN B O 1
ATOM 5019 N N . ALA B 1 110 ? 135.07627 133.01338 146.87801 1.000 1.50507 90 ALA B N 1
ATOM 5020 C CA . ALA B 1 110 ? 133.73936 132.57658 146.48800 1.000 1.50507 90 ALA B CA 1
ATOM 5021 C C . ALA B 1 110 ? 133.28385 131.38142 147.32074 1.000 1.50507 90 ALA B C 1
ATOM 5022 O O . ALA B 1 110 ? 132.12806 131.32455 147.76489 1.000 1.50507 90 ALA B O 1
ATOM 5029 N N . TYR B 1 111 ? 134.17965 130.41787 147.54994 1.000 1.57765 91 TYR B N 1
ATOM 5030 C CA . TYR B 1 111 ? 133.84717 129.28027 148.39759 1.000 1.57765 91 TYR B CA 1
ATOM 5031 C C . TYR B 1 111 ? 133.48098 129.73029 149.80417 1.000 1.57765 91 TYR B C 1
ATOM 5032 O O . TYR B 1 111 ? 132.43387 129.34160 150.33136 1.000 1.57765 91 TYR B O 1
ATOM 5050 N N . ALA B 1 112 ? 134.32115 130.56226 150.42429 1.000 1.45096 92 ALA B N 1
ATOM 5051 C CA . ALA B 1 112 ? 133.98145 131.10955 151.73086 1.000 1.45096 92 ALA B CA 1
ATOM 5052 C C . ALA B 1 112 ? 132.62684 131.79770 151.70472 1.000 1.45096 92 ALA B C 1
ATOM 5053 O O . ALA B 1 112 ? 131.88622 131.74331 152.69280 1.000 1.45096 92 ALA B O 1
ATOM 5060 N N . LYS B 1 113 ? 132.28718 132.44416 150.58980 1.000 1.62422 93 LYS B N 1
ATOM 5061 C CA . LYS B 1 113 ? 130.97100 133.05264 150.45489 1.000 1.62422 93 LYS B CA 1
ATOM 5062 C C . LYS B 1 113 ? 129.87220 132.00251 150.56035 1.000 1.62422 93 LYS B C 1
ATOM 5063 O O . LYS B 1 113 ? 128.91770 132.16999 151.32720 1.000 1.62422 93 LYS B O 1
ATOM 5082 N N . GLU B 1 114 ? 129.99197 130.91076 149.79974 1.000 1.63357 94 GLU B N 1
ATOM 5083 C CA . GLU B 1 114 ? 128.97804 129.86192 149.83395 1.000 1.63357 94 GLU B CA 1
ATOM 5084 C C . GLU B 1 114 ? 129.46796 128.56790 150.47217 1.000 1.63357 94 GLU B C 1
ATOM 5085 O O . GLU B 1 114 ? 128.80635 127.53489 150.32297 1.000 1.63357 94 GLU B O 1
ATOM 5097 N N . GLY B 1 115 ? 130.59464 128.59087 151.17723 1.000 1.51819 95 GLY B N 1
ATOM 5098 C CA . GLY B 1 115 ? 131.14356 127.38095 151.75280 1.000 1.51819 95 GLY B CA 1
ATOM 5099 C C . GLY B 1 115 ? 130.52547 127.03921 153.09402 1.000 1.51819 95 GLY B C 1
ATOM 5100 O O . GLY B 1 115 ? 129.58026 127.67312 153.56622 1.000 1.51819 95 GLY B O 1
ATOM 5104 N N . GLU B 1 116 ? 131.08573 126.00088 153.71698 1.000 1.48242 96 GLU B N 1
ATOM 5105 C CA . GLU B 1 116 ? 130.60133 125.54067 155.01197 1.000 1.48242 96 GLU B CA 1
ATOM 5106 C C . GLU B 1 116 ? 131.09617 126.40856 156.15942 1.000 1.48242 96 GLU B C 1
ATOM 5107 O O . GLU B 1 116 ? 130.56060 126.31403 157.26897 1.000 1.48242 96 GLU B O 1
ATOM 5119 N N . GLU B 1 117 ? 132.10110 127.24795 155.92304 1.000 1.67242 97 GLU B N 1
ATOM 5120 C CA . GLU B 1 117 ? 132.71157 128.02932 156.98551 1.000 1.67242 97 GLU B CA 1
ATOM 5121 C C . GLU B 1 117 ? 133.22519 129.34163 156.41740 1.000 1.67242 97 GLU B C 1
ATOM 5122 O O . GLU B 1 117 ? 133.64479 129.41784 155.25966 1.000 1.67242 97 GLU B O 1
ATOM 5134 N N . GLU B 1 118 ? 133.18429 130.37884 157.24906 1.000 1.63673 98 GLU B N 1
ATOM 5135 C CA . GLU B 1 118 ? 133.86146 131.62558 156.92376 1.000 1.63673 98 GLU B CA 1
ATOM 5136 C C . GLU B 1 118 ? 135.33735 131.48065 157.27345 1.000 1.63673 98 GLU B C 1
ATOM 5137 O O . GLU B 1 118 ? 135.69237 130.97820 158.34319 1.000 1.63673 98 GLU B O 1
ATOM 5149 N N . ILE B 1 119 ? 136.20140 131.92322 156.36471 1.000 1.60927 99 ILE B N 1
ATOM 5150 C CA . ILE B 1 119 ? 137.62435 131.61434 156.43579 1.000 1.60927 99 ILE B CA 1
ATOM 5151 C C . ILE B 1 119 ? 138.35137 132.79006 157.07208 1.000 1.60927 99 ILE B C 1
ATOM 5152 O O . ILE B 1 119 ? 138.25426 133.92716 156.59625 1.000 1.60927 99 ILE B O 1
ATOM 5168 N N . GLY B 1 120 ? 139.08230 132.51403 158.14888 1.000 1.79629 100 GLY B N 1
ATOM 5169 C CA . GLY B 1 120 ? 139.99677 133.49775 158.68650 1.000 1.79629 100 GLY B CA 1
ATOM 5170 C C . GLY B 1 120 ? 141.35697 133.39784 158.02514 1.000 1.79629 100 GLY B C 1
ATOM 5171 O O . GLY B 1 120 ? 141.56376 132.63171 157.08552 1.000 1.79629 100 GLY B O 1
ATOM 5175 N N . THR B 1 121 ? 142.30547 134.18578 158.53104 1.000 2.07308 101 THR B N 1
ATOM 5176 C CA . THR B 1 121 ? 143.63953 134.17730 157.94141 1.000 2.07308 101 THR B CA 1
ATOM 5177 C C . THR B 1 121 ? 144.33901 132.84405 158.17464 1.000 2.07308 101 THR B C 1
ATOM 5178 O O . THR B 1 121 ? 145.22381 132.45932 157.40429 1.000 2.07308 101 THR B O 1
ATOM 5189 N N . GLU B 1 122 ? 143.93621 132.10948 159.21334 1.000 2.01224 102 GLU B N 1
ATOM 5190 C CA . GLU B 1 122 ? 144.61772 130.86114 159.54444 1.000 2.01224 102 GLU B CA 1
ATOM 5191 C C . GLU B 1 122 ? 144.30522 129.77114 158.52594 1.000 2.01224 102 GLU B C 1
ATOM 5192 O O . GLU B 1 122 ? 145.20844 129.24730 157.85870 1.000 2.01224 102 GLU B O 1
ATOM 5204 N N . GLN B 1 123 ? 143.02866 129.40137 158.40663 1.000 1.78007 103 GLN B N 1
ATOM 5205 C CA . GLN B 1 123 ? 142.64892 128.38454 157.43512 1.000 1.78007 103 GLN B CA 1
ATOM 5206 C C . GLN B 1 123 ? 142.89176 128.86501 156.01249 1.000 1.78007 103 GLN B C 1
ATOM 5207 O O . GLN B 1 123 ? 143.28183 128.06887 155.15478 1.000 1.78007 103 GLN B O 1
ATOM 5221 N N . ARG B 1 124 ? 142.66223 130.15114 155.74152 1.000 1.72725 104 ARG B N 1
ATOM 5222 C CA . ARG B 1 124 ? 142.96782 130.69512 154.42316 1.000 1.72725 104 ARG B CA 1
ATOM 5223 C C . ARG B 1 124 ? 144.44187 130.50233 154.09281 1.000 1.72725 104 ARG B C 1
ATOM 5224 O O . ARG B 1 124 ? 144.79425 130.08048 152.98483 1.000 1.72725 104 ARG B O 1
ATOM 5245 N N . GLU B 1 125 ? 145.32206 130.82319 155.04514 1.000 1.93271 105 GLU B N 1
ATOM 5246 C CA . GLU B 1 125 ? 146.75190 130.66749 154.81555 1.000 1.93271 105 GLU B CA 1
ATOM 5247 C C . GLU B 1 125 ? 147.12728 129.21082 154.60600 1.000 1.93271 105 GLU B C 1
ATOM 5248 O O . GLU B 1 125 ? 147.88211 128.89576 153.68308 1.000 1.93271 105 GLU B O 1
ATOM 5260 N N . GLN B 1 126 ? 146.61219 128.30895 155.44281 1.000 2.06907 106 GLN B N 1
ATOM 5261 C CA . GLN B 1 126 ? 146.91226 126.89347 155.25189 1.000 2.06907 106 GLN B CA 1
ATOM 5262 C C . GLN B 1 126 ? 146.45989 126.43289 153.87144 1.000 2.06907 106 GLN B C 1
ATOM 5263 O O . GLN B 1 126 ? 147.22010 125.78568 153.13594 1.000 2.06907 106 GLN B O 1
ATOM 5277 N N . LEU B 1 127 ? 145.23211 126.79464 153.49167 1.000 1.83280 107 LEU B N 1
ATOM 5278 C CA . LEU B 1 127 ? 144.68243 126.38408 152.20765 1.000 1.83280 107 LEU B CA 1
ATOM 5279 C C . LEU B 1 127 ? 145.53691 126.88781 151.05612 1.000 1.83280 107 LEU B C 1
ATOM 5280 O O . LEU B 1 127 ? 145.94179 126.10910 150.18877 1.000 1.83280 107 LEU B O 1
ATOM 5296 N N . ILE B 1 128 ? 145.82359 128.18987 151.03264 1.000 1.78403 108 ILE B N 1
ATOM 5297 C CA . ILE B 1 128 ? 146.51928 128.77900 149.89203 1.000 1.78403 108 ILE B CA 1
ATOM 5298 C C . ILE B 1 128 ? 147.96774 128.30653 149.85110 1.000 1.78403 108 ILE B C 1
ATOM 5299 O O . ILE B 1 128 ? 148.54142 128.09747 148.77540 1.000 1.78403 108 ILE B O 1
ATOM 5315 N N . HIS B 1 129 ? 148.58594 128.13976 151.02154 1.000 1.94404 109 HIS B N 1
ATOM 5316 C CA . HIS B 1 129 ? 149.94637 127.62361 151.07390 1.000 1.94404 109 HIS B CA 1
ATOM 5317 C C . HIS B 1 129 ? 150.01579 126.22869 150.47193 1.000 1.94404 109 HIS B C 1
ATOM 5318 O O . HIS B 1 129 ? 150.84391 125.96032 149.59199 1.000 1.94404 109 HIS B O 1
ATOM 5332 N N . ASN B 1 130 ? 149.12583 125.33351 150.90723 1.000 1.66038 110 ASN B N 1
ATOM 5333 C CA . ASN B 1 130 ? 149.10512 123.99447 150.33164 1.000 1.66038 110 ASN B CA 1
ATOM 5334 C C . ASN B 1 130 ? 148.78097 124.04945 148.84580 1.000 1.66038 110 ASN B C 1
ATOM 5335 O O . ASN B 1 130 ? 149.33684 123.28462 148.05149 1.000 1.66038 110 ASN B O 1
ATOM 5346 N N . LEU B 1 131 ? 147.89277 124.96155 148.45356 1.000 1.59377 111 LEU B N 1
ATOM 5347 C CA . LEU B 1 131 ? 147.50961 125.08886 147.05378 1.000 1.59377 111 LEU B CA 1
ATOM 5348 C C . LEU B 1 131 ? 148.71103 125.42537 146.18338 1.000 1.59377 111 LEU B C 1
ATOM 5349 O O . LEU B 1 131 ? 148.97549 124.74798 145.18309 1.000 1.59377 111 LEU B O 1
ATOM 5365 N N . LEU B 1 132 ? 149.45403 126.46811 146.55221 1.000 1.84244 112 LEU B N 1
ATOM 5366 C CA . LEU B 1 132 ? 150.64790 126.82310 145.79462 1.000 1.84244 112 LEU B CA 1
ATOM 5367 C C . LEU B 1 132 ? 151.68967 125.71730 145.86869 1.000 1.84244 112 LEU B C 1
ATOM 5368 O O . LEU B 1 132 ? 152.46789 125.52624 144.92723 1.000 1.84244 112 LEU B O 1
ATOM 5384 N N . ILE B 1 133 ? 151.71394 124.97018 146.97329 1.000 1.70436 113 ILE B N 1
ATOM 5385 C CA . ILE B 1 133 ? 152.59974 123.81447 147.05789 1.000 1.70436 113 ILE B CA 1
ATOM 5386 C C . ILE B 1 133 ? 152.21334 122.78320 146.00873 1.000 1.70436 113 ILE B C 1
ATOM 5387 O O . ILE B 1 133 ? 153.06560 122.06891 145.46919 1.000 1.70436 113 ILE B O 1
ATOM 5403 N N . VAL B 1 134 ? 150.91840 122.68848 145.70941 1.000 1.69784 114 VAL B N 1
ATOM 5404 C CA . VAL B 1 134 ? 150.43798 121.68632 144.76365 1.000 1.69784 114 VAL B CA 1
ATOM 5405 C C . VAL B 1 134 ? 150.68314 122.13714 143.33087 1.000 1.69784 114 VAL B C 1
ATOM 5406 O O . VAL B 1 134 ? 151.32141 121.43145 142.54076 1.000 1.69784 114 VAL B O 1
ATOM 5419 N N . LEU B 1 135 ? 150.18075 123.31948 142.97230 1.000 1.72328 115 LEU B N 1
ATOM 5420 C CA . LEU B 1 135 ? 150.27253 123.76231 141.58592 1.000 1.72328 115 LEU B CA 1
ATOM 5421 C C . LEU B 1 135 ? 151.72092 123.85247 141.13141 1.000 1.72328 115 LEU B C 1
ATOM 5422 O O . LEU B 1 135 ? 152.00868 123.77469 139.93153 1.000 1.72328 115 LEU B O 1
ATOM 5438 N N . GLN B 1 136 ? 152.64642 124.00726 142.07646 1.000 1.73693 116 GLN B N 1
ATOM 5439 C CA . GLN B 1 136 ? 154.06409 124.02532 141.75021 1.000 1.73693 116 GLN B CA 1
ATOM 5440 C C . GLN B 1 136 ? 154.55728 122.67265 141.25772 1.000 1.73693 116 GLN B C 1
ATOM 5441 O O . GLN B 1 136 ? 155.68264 122.58134 140.75522 1.000 1.73693 116 GLN B O 1
ATOM 5455 N N . LYS B 1 137 ? 153.74448 121.62485 141.39371 1.000 1.57092 117 LYS B N 1
ATOM 5456 C CA . LYS B 1 137 ? 154.14879 120.26492 141.06923 1.000 1.57092 117 LYS B CA 1
ATOM 5457 C C . LYS B 1 137 ? 153.25432 119.61965 140.01995 1.000 1.57092 117 LYS B C 1
ATOM 5458 O O . LYS B 1 137 ? 153.48034 118.45794 139.66292 1.000 1.57092 117 LYS B O 1
ATOM 5477 N N . ALA B 1 138 ? 152.25179 120.33718 139.51399 1.000 1.39287 118 ALA B N 1
ATOM 5478 C CA . ALA B 1 138 ? 151.20223 119.72467 138.71071 1.000 1.39287 118 ALA B CA 1
ATOM 5479 C C . ALA B 1 138 ? 151.57793 119.55036 137.24906 1.000 1.39287 118 ALA B C 1
ATOM 5480 O O . ALA B 1 138 ? 150.68556 119.30768 136.43190 1.000 1.39287 118 ALA B O 1
ATOM 5487 N N . GLU B 1 139 ? 152.85614 119.66204 136.88816 1.000 1.51033 119 GLU B N 1
ATOM 5488 C CA . GLU B 1 139 ? 153.22438 119.50739 135.48541 1.000 1.51033 119 GLU B CA 1
ATOM 5489 C C . GLU B 1 139 ? 152.80494 118.13900 134.96500 1.000 1.51033 119 GLU B C 1
ATOM 5490 O O . GLU B 1 139 ? 152.05812 118.03260 133.98340 1.000 1.51033 119 GLU B O 1
ATOM 5502 N N . ASN B 1 140 ? 153.25019 117.07639 135.63774 1.000 1.31524 120 ASN B N 1
ATOM 5503 C CA . ASN B 1 140 ? 152.81750 115.73794 135.26040 1.000 1.31524 120 ASN B CA 1
ATOM 5504 C C . ASN B 1 140 ? 151.30627 115.60906 135.34283 1.000 1.31524 120 ASN B C 1
ATOM 5505 O O . ASN B 1 140 ? 150.67440 115.06633 134.43071 1.000 1.31524 120 ASN B O 1
ATOM 5516 N N . LEU B 1 141 ? 150.70889 116.11577 136.41962 1.000 1.10135 121 LEU B N 1
ATOM 5517 C CA . LEU B 1 141 ? 149.27659 115.94087 136.61515 1.000 1.10135 121 LEU B CA 1
ATOM 5518 C C . LEU B 1 141 ? 148.48778 116.81922 135.65422 1.000 1.10135 121 LEU B C 1
ATOM 5519 O O . LEU B 1 141 ? 147.43107 116.41595 135.15064 1.000 1.10135 121 LEU B O 1
ATOM 5535 N N . LYS B 1 142 ? 148.98386 118.02979 135.39490 1.000 1.20397 122 LYS B N 1
ATOM 5536 C CA . LYS B 1 142 ? 148.37534 118.86700 134.37058 1.000 1.20397 122 LYS B CA 1
ATOM 5537 C C . LYS B 1 142 ? 148.34954 118.14093 133.04019 1.000 1.20397 122 LYS B C 1
ATOM 5538 O O . LYS B 1 142 ? 147.32108 118.10498 132.35477 1.000 1.20397 122 LYS B O 1
ATOM 5557 N N . LYS B 1 143 ? 149.48286 117.55729 132.65701 1.000 1.07256 123 LYS B N 1
ATOM 5558 C CA . LYS B 1 143 ? 149.53746 116.83879 131.39371 1.000 1.07256 123 LYS B CA 1
ATOM 5559 C C . LYS B 1 143 ? 148.57497 115.66160 131.40723 1.000 1.07256 123 LYS B C 1
ATOM 5560 O O . LYS B 1 143 ? 147.86961 115.41131 130.42365 1.000 1.07256 123 LYS B O 1
ATOM 5579 N N . THR B 1 144 ? 148.51236 114.94663 132.52978 1.000 1.07207 124 THR B N 1
ATOM 5580 C CA . THR B 1 144 ? 147.64113 113.78220 132.62538 1.000 1.07207 124 THR B CA 1
ATOM 5581 C C . THR B 1 144 ? 146.18489 114.16784 132.41577 1.000 1.07207 124 THR B C 1
ATOM 5582 O O . THR B 1 144 ? 145.45732 113.51342 131.66261 1.000 1.07207 124 THR B O 1
ATOM 5593 N N . PHE B 1 145 ? 145.73725 115.22986 133.08057 1.000 1.05842 125 PHE B N 1
ATOM 5594 C CA . PHE B 1 145 ? 144.32527 115.58500 133.00375 1.000 1.05842 125 PHE B CA 1
ATOM 5595 C C . PHE B 1 145 ? 143.98615 116.26735 131.68927 1.000 1.05842 125 PHE B C 1
ATOM 5596 O O . PHE B 1 145 ? 142.88329 116.08233 131.15804 1.000 1.05842 125 PHE B O 1
ATOM 5613 N N . LYS B 1 146 ? 144.91697 117.03568 131.13001 1.000 0.67970 126 LYS B N 1
ATOM 5614 C CA . LYS B 1 146 ? 144.74632 117.46302 129.75211 1.000 0.67970 126 LYS B CA 1
ATOM 5615 C C . LYS B 1 146 ? 144.51331 116.25716 128.86096 1.000 0.67970 126 LYS B C 1
ATOM 5616 O O . LYS B 1 146 ? 143.54700 116.20574 128.09695 1.000 0.67970 126 LYS B O 1
ATOM 5635 N N . ALA B 1 147 ? 145.36939 115.24829 128.98501 1.000 0.58909 127 ALA B N 1
ATOM 5636 C CA . ALA B 1 147 ? 145.21481 114.05720 128.16515 1.000 0.58909 127 ALA B CA 1
ATOM 5637 C C . ALA B 1 147 ? 143.84949 113.42594 128.38018 1.000 0.58909 127 ALA B C 1
ATOM 5638 O O . ALA B 1 147 ? 143.16930 113.04799 127.41953 1.000 0.58909 127 ALA B O 1
ATOM 5645 N N . TYR B 1 148 ? 143.42451 113.32170 129.63717 1.000 0.36615 128 TYR B N 1
ATOM 5646 C CA . TYR B 1 148 ? 142.16112 112.65903 129.92836 1.000 0.36615 128 TYR B CA 1
ATOM 5647 C C . TYR B 1 148 ? 141.00924 113.39626 129.26985 1.000 0.36615 128 TYR B C 1
ATOM 5648 O O . TYR B 1 148 ? 140.10194 112.77863 128.70152 1.000 0.36615 128 TYR B O 1
ATOM 5666 N N . ARG B 1 149 ? 141.02756 114.72398 129.34235 1.000 0.47838 129 ARG B N 1
ATOM 5667 C CA . ARG B 1 149 ? 139.92511 115.49902 128.79260 1.000 0.47838 129 ARG B CA 1
ATOM 5668 C C . ARG B 1 149 ? 139.80450 115.29600 127.28985 1.000 0.47838 129 ARG B C 1
ATOM 5669 O O . ARG B 1 149 ? 138.70110 115.12888 126.75957 1.000 0.47838 129 ARG B O 1
ATOM 5690 N N . LEU B 1 150 ? 140.93311 115.28945 126.59075 1.000 0.32103 130 LEU B N 1
ATOM 5691 C CA . LEU B 1 150 ? 140.91477 115.46324 125.15007 1.000 0.32103 130 LEU B CA 1
ATOM 5692 C C . LEU B 1 150 ? 140.29997 114.28164 124.42641 1.000 0.32103 130 LEU B C 1
ATOM 5693 O O . LEU B 1 150 ? 139.52651 114.48104 123.48442 1.000 0.32103 130 LEU B O 1
ATOM 5709 N N . LEU B 1 151 ? 140.60630 113.06250 124.85946 1.000 0.23363 131 LEU B N 1
ATOM 5710 C CA . LEU B 1 151 ? 140.18325 111.88135 124.12403 1.000 0.23363 131 LEU B CA 1
ATOM 5711 C C . LEU B 1 151 ? 138.67607 111.84819 123.95592 1.000 0.23363 131 LEU B C 1
ATOM 5712 O O . LEU B 1 151 ? 138.17445 111.29976 122.96944 1.000 0.23363 131 LEU B O 1
ATOM 5728 N N . PHE B 1 152 ? 137.94991 112.44886 124.89063 1.000 0.11309 132 PHE B N 1
ATOM 5729 C CA . PHE B 1 152 ? 136.50653 112.55651 124.80561 1.000 0.11309 132 PHE B CA 1
ATOM 5730 C C . PHE B 1 152 ? 136.06067 113.78401 124.03016 1.000 0.11309 132 PHE B C 1
ATOM 5731 O O . PHE B 1 152 ? 134.90619 113.83702 123.59479 1.000 0.11309 132 PHE B O 1
ATOM 5748 N N . GLU B 1 153 ? 136.94607 114.76050 123.82928 1.000 0.21693 133 GLU B N 1
ATOM 5749 C CA . GLU B 1 153 ? 136.52586 116.06169 123.32385 1.000 0.21693 133 GLU B CA 1
ATOM 5750 C C . GLU B 1 153 ? 136.22667 116.03152 121.83526 1.000 0.21693 133 GLU B C 1
ATOM 5751 O O . GLU B 1 153 ? 136.79731 116.80408 121.06126 1.000 0.21693 133 GLU B O 1
ATOM 5763 N N . ASN B 1 154 ? 135.32797 115.14630 121.43455 1.000 0.10184 134 ASN B N 1
ATOM 5764 C CA . ASN B 1 154 ? 134.87790 115.06963 120.05977 1.000 0.10184 134 ASN B CA 1
ATOM 5765 C C . ASN B 1 154 ? 133.35908 115.06240 120.05022 1.000 0.10184 134 ASN B C 1
ATOM 5766 O O . ASN B 1 154 ? 132.70396 115.29483 121.06711 1.000 0.10184 134 ASN B O 1
ATOM 5777 N N . THR B 1 155 ? 132.79991 114.80627 118.87610 1.000 0.06913 135 THR B N 1
ATOM 5778 C CA . THR B 1 155 ? 131.35628 114.80073 118.73695 1.000 0.06913 135 THR B CA 1
ATOM 5779 C C . THR B 1 155 ? 130.70983 113.60982 119.43458 1.000 0.06913 135 THR B C 1
ATOM 5780 O O . THR B 1 155 ? 129.61911 113.75021 119.99554 1.000 0.06913 135 THR B O 1
ATOM 5791 N N . ARG B 1 156 ? 131.33513 112.43308 119.40073 1.000 0.02751 136 ARG B N 1
ATOM 5792 C CA . ARG B 1 156 ? 130.77591 111.28560 120.10409 1.000 0.02751 136 ARG B CA 1
ATOM 5793 C C . ARG B 1 156 ? 131.84302 110.22354 120.34234 1.000 0.02751 136 ARG B C 1
ATOM 5794 O O . ARG B 1 156 ? 132.87958 110.20543 119.67605 1.000 0.02751 136 ARG B O 1
ATOM 5815 N N . SER B 1 157 ? 131.57952 109.34146 121.31439 1.000 0.02230 137 SER B N 1
ATOM 5816 C CA . SER B 1 157 ? 132.56802 108.36958 121.76718 1.000 0.02230 137 SER B CA 1
ATOM 5817 C C . SER B 1 157 ? 131.91963 107.04797 122.16427 1.000 0.02230 137 SER B C 1
ATOM 5818 O O . SER B 1 157 ? 130.74588 106.79903 121.88790 1.000 0.02230 137 SER B O 1
ATOM 5826 N N . PHE B 1 158 ? 132.71689 106.20945 122.83312 1.000 0.03164 138 PHE B N 1
ATOM 5827 C CA . PHE B 1 158 ? 132.49617 104.77605 122.93292 1.000 0.03164 138 PHE B CA 1
ATOM 5828 C C . PHE B 1 158 ? 132.49241 104.25759 124.36200 1.000 0.03164 138 PHE B C 1
ATOM 5829 O O . PHE B 1 158 ? 133.25087 104.72575 125.21441 1.000 0.03164 138 PHE B O 1
ATOM 5846 N N . ARG B 1 159 ? 131.64085 103.25694 124.61152 1.000 0.02461 139 ARG B N 1
ATOM 5847 C CA . ARG B 1 159 ? 131.75537 102.46118 125.82872 1.000 0.02461 139 ARG B CA 1
ATOM 5848 C C . ARG B 1 159 ? 131.85479 100.96523 125.57932 1.000 0.02461 139 ARG B C 1
ATOM 5849 O O . ARG B 1 159 ? 132.78148 100.31369 126.06829 1.000 0.02461 139 ARG B O 1
ATOM 5870 N N . LYS B 1 160 ? 130.90128 100.40493 124.84280 1.000 0.01468 140 LYS B N 1
ATOM 5871 C CA . LYS B 1 160 ? 130.76095 98.95991 124.80286 1.000 0.01468 140 LYS B CA 1
ATOM 5872 C C . LYS B 1 160 ? 129.80658 98.51773 123.71291 1.000 0.01468 140 LYS B C 1
ATOM 5873 O O . LYS B 1 160 ? 129.09713 99.32174 123.10683 1.000 0.01468 140 LYS B O 1
ATOM 5892 N N . SER B 1 161 ? 129.79319 97.20882 123.48964 1.000 0.01812 141 SER B N 1
ATOM 5893 C CA . SER B 1 161 ? 128.88054 96.60356 122.54415 1.000 0.01812 141 SER B CA 1
ATOM 5894 C C . SER B 1 161 ? 128.68331 95.12926 122.83876 1.000 0.01812 141 SER B C 1
ATOM 5895 O O . SER B 1 161 ? 129.39437 94.53706 123.65024 1.000 0.01812 141 SER B O 1
ATOM 5903 N N . ARG B 1 162 ? 127.72951 94.53616 122.13069 1.000 0.05946 142 ARG B N 1
ATOM 5904 C CA . ARG B 1 162 ? 127.53600 93.09927 122.14008 1.000 0.05946 142 ARG B CA 1
ATOM 5905 C C . ARG B 1 162 ? 127.29784 92.60950 120.72852 1.000 0.05946 142 ARG B C 1
ATOM 5906 O O . ARG B 1 162 ? 127.52751 93.32691 119.75536 1.000 0.05946 142 ARG B O 1
ATOM 5927 N N . VAL B 1 163 ? 126.85777 91.35969 120.63621 1.000 0.14211 143 VAL B N 1
ATOM 5928 C CA . VAL B 1 163 ? 126.23023 90.82256 119.44006 1.000 0.14211 143 VAL B CA 1
ATOM 5929 C C . VAL B 1 163 ? 125.15307 89.85791 119.89492 1.000 0.14211 143 VAL B C 1
ATOM 5930 O O . VAL B 1 163 ? 125.13087 89.44691 121.05917 1.000 0.14211 143 VAL B O 1
ATOM 5943 N N . MET B 1 164 ? 124.27235 89.49123 118.98186 1.000 0.97174 144 MET B N 1
ATOM 5944 C CA . MET B 1 164 ? 123.26701 88.48317 119.25511 1.000 0.97174 144 MET B CA 1
ATOM 5945 C C . MET B 1 164 ? 123.27149 87.46999 118.12508 1.000 0.97174 144 MET B C 1
ATOM 5946 O O . MET B 1 164 ? 124.20861 87.39748 117.32757 1.000 0.97174 144 MET B O 1
ATOM 5960 N N . THR B 1 165 ? 122.22248 86.66108 118.07486 1.000 0.97174 145 THR B N 1
ATOM 5961 C CA . THR B 1 165 ? 122.10552 85.64592 117.04710 1.000 0.97174 145 THR B CA 1
ATOM 5962 C C . THR B 1 165 ? 120.63730 85.31192 116.83846 1.000 0.97174 145 THR B C 1
ATOM 5963 O O . THR B 1 165 ? 119.85464 85.26345 117.78763 1.000 0.97174 145 THR B O 1
ATOM 5974 N N . ASP B 1 166 ? 120.27749 85.10449 115.58195 1.000 0.15849 146 ASP B N 1
ATOM 5975 C CA . ASP B 1 166 ? 118.93919 84.69903 115.20165 1.000 0.15849 146 ASP B CA 1
ATOM 5976 C C . ASP B 1 166 ? 119.00976 83.39121 114.43364 1.000 0.15849 146 ASP B C 1
ATOM 5977 O O . ASP B 1 166 ? 120.07076 82.96511 113.97481 1.000 0.15849 146 ASP B O 1
ATOM 5986 N N . MET B 1 167 ? 117.85936 82.74199 114.31891 1.000 0.14389 147 MET B N 1
ATOM 5987 C CA . MET B 1 167 ? 117.74164 81.51773 113.55300 1.000 0.14389 147 MET B CA 1
ATOM 5988 C C . MET B 1 167 ? 116.38960 81.53662 112.85689 1.000 0.14389 147 MET B C 1
ATOM 5989 O O . MET B 1 167 ? 115.65027 80.55193 112.85801 1.000 0.14389 147 MET B O 1
ATOM 6003 N N . ARG B 1 168 ? 116.06983 82.68857 112.27585 1.000 0.21862 148 ARG B N 1
ATOM 6004 C CA . ARG B 1 168 ? 114.82019 82.90816 111.56939 1.000 0.21862 148 ARG B CA 1
ATOM 6005 C C . ARG B 1 168 ? 114.48499 81.70555 110.70261 1.000 0.21862 148 ARG B C 1
ATOM 6006 O O . ARG B 1 168 ? 115.37330 80.97276 110.26312 1.000 0.21862 148 ARG B O 1
ATOM 6027 N N . MET B 1 169 ? 113.19422 81.49965 110.46460 1.000 0.69223 149 MET B N 1
ATOM 6028 C CA . MET B 1 169 ? 112.72149 80.35563 109.70077 1.000 0.69223 149 MET B CA 1
ATOM 6029 C C . MET B 1 169 ? 111.88873 80.85470 108.52923 1.000 0.69223 149 MET B C 1
ATOM 6030 O O . MET B 1 169 ? 111.40631 81.99037 108.52821 1.000 0.69223 149 MET B O 1
ATOM 6044 N N . ILE B 1 170 ? 111.72743 79.99857 107.52556 1.000 0.84643 150 ILE B N 1
ATOM 6045 C CA . ILE B 1 170 ? 111.07633 80.36890 106.27621 1.000 0.84643 150 ILE B CA 1
ATOM 6046 C C . ILE B 1 170 ? 109.79623 79.56264 106.12895 1.000 0.84643 150 ILE B C 1
ATOM 6047 O O . ILE B 1 170 ? 109.82886 78.32745 106.10326 1.000 0.84643 150 ILE B O 1
ATOM 6063 N N . PHE B 1 171 ? 108.67827 80.26256 105.98146 1.000 1.05330 151 PHE B N 1
ATOM 6064 C CA . PHE B 1 171 ? 107.36348 79.64564 105.94313 1.000 1.05330 151 PHE B CA 1
ATOM 6065 C C . PHE B 1 171 ? 106.83898 79.63125 104.51491 1.000 1.05330 151 PHE B C 1
ATOM 6066 O O . PHE B 1 171 ? 106.86330 80.64708 103.81398 1.000 1.05330 151 PHE B O 1
ATOM 6083 N N . ASP B 1 172 ? 106.37573 78.46159 104.08812 1.000 1.33884 152 ASP B N 1
ATOM 6084 C CA . ASP B 1 172 ? 105.86071 78.30401 102.74011 1.000 1.33884 152 ASP B CA 1
ATOM 6085 C C . ASP B 1 172 ? 104.40456 78.74302 102.66527 1.000 1.33884 152 ASP B C 1
ATOM 6086 O O . ASP B 1 172 ? 103.73172 78.94402 103.67860 1.000 1.33884 152 ASP B O 1
ATOM 6095 N N . ASP B 1 173 ? 103.91982 78.89175 101.43405 1.000 1.41400 153 ASP B N 1
ATOM 6096 C CA . ASP B 1 173 ? 102.48576 78.97623 101.20433 1.000 1.41400 153 ASP B CA 1
ATOM 6097 C C . ASP B 1 173 ? 101.80961 77.63851 101.46557 1.000 1.41400 153 ASP B C 1
ATOM 6098 O O . ASP B 1 173 ? 100.57981 77.57837 101.56928 1.000 1.41400 153 ASP B O 1
ATOM 6107 N N . ASP B 1 174 ? 102.59869 76.57010 101.57114 1.000 1.49920 154 ASP B N 1
ATOM 6108 C CA . ASP B 1 174 ? 102.10957 75.24776 101.94859 1.000 1.49920 154 ASP B CA 1
ATOM 6109 C C . ASP B 1 174 ? 102.64378 74.95230 103.34292 1.000 1.49920 154 ASP B C 1
ATOM 6110 O O . ASP B 1 174 ? 103.76127 74.44946 103.49410 1.000 1.49920 154 ASP B O 1
ATOM 6119 N N . PHE B 1 175 ? 101.84103 75.26756 104.35715 1.000 1.67344 155 PHE B N 1
ATOM 6120 C CA . PHE B 1 175 ? 102.27612 75.13717 105.74116 1.000 1.67344 155 PHE B CA 1
ATOM 6121 C C . PHE B 1 175 ? 102.55972 73.69600 106.13660 1.000 1.67344 155 PHE B C 1
ATOM 6122 O O . PHE B 1 175 ? 103.23568 73.46745 107.14545 1.000 1.67344 155 PHE B O 1
ATOM 6139 N N . GLN B 1 176 ? 102.07238 72.72370 105.36912 1.000 1.63400 156 GLN B N 1
ATOM 6140 C CA . GLN B 1 176 ? 102.23574 71.31983 105.72290 1.000 1.63400 156 GLN B CA 1
ATOM 6141 C C . GLN B 1 176 ? 103.63009 70.80173 105.40867 1.000 1.63400 156 GLN B C 1
ATOM 6142 O O . GLN B 1 176 ? 103.95961 69.67025 105.77969 1.000 1.63400 156 GLN B O 1
ATOM 6156 N N . LYS B 1 177 ? 104.45357 71.59944 104.74007 1.000 1.46306 157 LYS B N 1
ATOM 6157 C CA . LYS B 1 177 ? 105.79285 71.17571 104.37439 1.000 1.46306 157 LYS B CA 1
ATOM 6158 C C . LYS B 1 177 ? 106.73244 71.26882 105.56518 1.000 1.46306 157 LYS B C 1
ATOM 6159 O O . LYS B 1 177 ? 106.52770 72.06340 106.48663 1.000 1.46306 157 LYS B O 1
ATOM 6178 N N . LYS B 1 178 ? 107.76981 70.44008 105.53381 1.000 1.64494 158 LYS B N 1
ATOM 6179 C CA . LYS B 1 178 ? 108.88231 70.58649 106.45524 1.000 1.64494 158 LYS B CA 1
ATOM 6180 C C . LYS B 1 178 ? 109.72915 71.78654 106.05933 1.000 1.64494 158 LYS B C 1
ATOM 6181 O O . LYS B 1 178 ? 110.28658 71.84082 104.95932 1.000 1.64494 158 LYS B O 1
ATOM 6200 N N . ASN B 1 179 ? 109.82524 72.75194 106.96474 1.000 1.67406 159 ASN B N 1
ATOM 6201 C CA . ASN B 1 179 ? 110.69725 73.89876 106.77368 1.000 1.67406 159 ASN B CA 1
ATOM 6202 C C . ASN B 1 179 ? 112.13224 73.48270 107.05961 1.000 1.67406 159 ASN B C 1
ATOM 6203 O O . ASN B 1 179 ? 112.45122 73.03045 108.16349 1.000 1.67406 159 ASN B O 1
ATOM 6214 N N . GLN B 1 180 ? 112.99142 73.62829 106.05296 1.000 1.14677 160 GLN B N 1
ATOM 6215 C CA . GLN B 1 180 ? 114.35966 73.14272 106.14448 1.000 1.14677 160 GLN B CA 1
ATOM 6216 C C . GLN B 1 180 ? 115.37547 74.17453 105.68332 1.000 1.14677 160 GLN B C 1
ATOM 6217 O O . GLN B 1 180 ? 116.44188 73.79138 105.19226 1.000 1.14677 160 GLN B O 1
ATOM 6231 N N . THR B 1 181 ? 115.07961 75.46065 105.81982 1.000 0.87573 161 THR B N 1
ATOM 6232 C CA . THR B 1 181 ? 115.99155 76.52424 105.44208 1.000 0.87573 161 THR B CA 1
ATOM 6233 C C . THR B 1 181 ? 116.47702 77.21584 106.70245 1.000 0.87573 161 THR B C 1
ATOM 6234 O O . THR B 1 181 ? 115.70537 77.42488 107.64222 1.000 0.87573 161 THR B O 1
ATOM 6245 N N . GLY B 1 182 ? 117.75440 77.57706 106.71718 1.000 0.38411 162 GLY B N 1
ATOM 6246 C CA . GLY B 1 182 ? 118.35685 78.13704 107.90809 1.000 0.38411 162 GLY B CA 1
ATOM 6247 C C . GLY B 1 182 ? 119.18934 79.35915 107.59705 1.000 0.38411 162 GLY B C 1
ATOM 6248 O O . GLY B 1 182 ? 119.71575 79.51929 106.49244 1.000 0.38411 162 GLY B O 1
ATOM 6252 N N . LEU B 1 183 ? 119.30363 80.22533 108.59655 1.000 0.17341 163 LEU B N 1
ATOM 6253 C CA . LEU B 1 183 ? 119.97702 81.49898 108.44312 1.000 0.17341 163 LEU B CA 1
ATOM 6254 C C . LEU B 1 183 ? 120.77853 81.83970 109.68675 1.000 0.17341 163 LEU B C 1
ATOM 6255 O O . LEU B 1 183 ? 120.66176 81.21068 110.73984 1.000 0.17341 163 LEU B O 1
ATOM 6271 N N . ILE B 1 184 ? 121.61913 82.84918 109.53373 1.000 0.05773 164 ILE B N 1
ATOM 6272 C CA . ILE B 1 184 ? 122.46400 83.35937 110.59661 1.000 0.05773 164 ILE B CA 1
ATOM 6273 C C . ILE B 1 184 ? 122.54623 84.86330 110.46448 1.000 0.05773 164 ILE B C 1
ATOM 6274 O O . ILE B 1 184 ? 123.28076 85.38748 109.62337 1.000 0.05773 164 ILE B O 1
ATOM 6290 N N . ILE B 1 185 ? 121.79445 85.55769 111.30161 1.000 0.06662 165 ILE B N 1
ATOM 6291 C CA . ILE B 1 185 ? 121.73661 87.00280 111.24851 1.000 0.06662 165 ILE B CA 1
ATOM 6292 C C . ILE B 1 185 ? 122.36115 87.58023 112.49861 1.000 0.06662 165 ILE B C 1
ATOM 6293 O O . ILE B 1 185 ? 121.70201 87.73660 113.52903 1.000 0.06662 165 ILE B O 1
ATOM 6309 N N . HIS B 1 186 ? 123.62422 87.93061 112.40155 1.000 0.07429 166 HIS B N 1
ATOM 6310 C CA . HIS B 1 186 ? 124.29053 88.59721 113.49460 1.000 0.07429 166 HIS B CA 1
ATOM 6311 C C . HIS B 1 186 ? 123.65865 89.95478 113.71211 1.000 0.07429 166 HIS B C 1
ATOM 6312 O O . HIS B 1 186 ? 123.05008 90.52439 112.80479 1.000 0.07429 166 HIS B O 1
ATOM 6326 N N . GLN B 1 187 ? 123.76543 90.44634 114.93395 1.000 0.09010 167 GLN B N 1
ATOM 6327 C CA . GLN B 1 187 ? 123.30100 91.77262 115.28054 1.000 0.09010 167 GLN B CA 1
ATOM 6328 C C . GLN B 1 187 ? 124.38080 92.45710 116.09039 1.000 0.09010 167 GLN B C 1
ATOM 6329 O O . GLN B 1 187 ? 125.23530 91.79923 116.68681 1.000 0.09010 167 GLN B O 1
ATOM 6343 N N . LEU B 1 188 ? 124.34372 93.77683 116.10524 1.000 0.06103 168 LEU B N 1
ATOM 6344 C CA . LEU B 1 188 ? 125.34311 94.55096 116.80580 1.000 0.06103 168 LEU B CA 1
ATOM 6345 C C . LEU B 1 188 ? 124.65315 95.68252 117.54321 1.000 0.06103 168 LEU B C 1
ATOM 6346 O O . LEU B 1 188 ? 123.66011 96.23630 117.06413 1.000 0.06103 168 LEU B O 1
ATOM 6362 N N . LYS B 1 189 ? 125.18883 96.00948 118.71004 1.000 0.02636 169 LYS B N 1
ATOM 6363 C CA . LYS B 1 189 ? 124.66997 97.03755 119.59450 1.000 0.02636 169 LYS B CA 1
ATOM 6364 C C . LYS B 1 189 ? 125.85471 97.79992 120.14408 1.000 0.02636 169 LYS B C 1
ATOM 6365 O O . LYS B 1 189 ? 126.68851 97.22747 120.84537 1.000 0.02636 169 LYS B O 1
ATOM 6384 N N . LEU B 1 190 ? 125.93391 99.07751 119.82431 1.000 0.01378 170 LEU B N 1
ATOM 6385 C CA . LEU B 1 190 ? 127.03188 99.90419 120.28040 1.000 0.01378 170 LEU B CA 1
ATOM 6386 C C . LEU B 1 190 ? 126.52418 100.89918 121.31547 1.000 0.01378 170 LEU B C 1
ATOM 6387 O O . LEU B 1 190 ? 125.34467 101.26164 121.31556 1.000 0.01378 170 LEU B O 1
ATOM 6403 N N . GLU B 1 191 ? 127.41279 101.31362 122.21340 1.000 0.01136 171 GLU B N 1
ATOM 6404 C CA . GLU B 1 191 ? 127.10380 102.26782 123.26812 1.000 0.01136 171 GLU B CA 1
ATOM 6405 C C . GLU B 1 191 ? 127.97285 103.49761 123.09063 1.000 0.01136 171 GLU B C 1
ATOM 6406 O O . GLU B 1 191 ? 129.20088 103.40768 123.16538 1.000 0.01136 171 GLU B O 1
ATOM 6418 N N . TYR B 1 192 ? 127.33870 104.64111 122.86982 1.000 0.01131 172 TYR B N 1
ATOM 6419 C CA . TYR B 1 192 ? 128.05610 105.82406 122.42735 1.000 0.01131 172 TYR B CA 1
ATOM 6420 C C . TYR B 1 192 ? 127.42541 107.06278 123.04745 1.000 0.01131 172 TYR B C 1
ATOM 6421 O O . TYR B 1 192 ? 126.23778 107.07387 123.37959 1.000 0.01131 172 TYR B O 1
ATOM 6439 N N . ILE B 1 193 ? 128.22709 108.12025 123.18303 1.000 0.03245 173 ILE B N 1
ATOM 6440 C CA . ILE B 1 193 ? 127.84568 109.30730 123.94360 1.000 0.03245 173 ILE B CA 1
ATOM 6441 C C . ILE B 1 193 ? 127.81447 110.54259 123.05882 1.000 0.03245 173 ILE B C 1
ATOM 6442 O O . ILE B 1 193 ? 128.74724 110.79604 122.28896 1.000 0.03245 173 ILE B O 1
ATOM 6458 N N . GLU B 1 194 ? 126.75172 111.32878 123.21054 1.000 0.04625 174 GLU B N 1
ATOM 6459 C CA . GLU B 1 194 ? 126.66511 112.68339 122.69399 1.000 0.04625 174 GLU B CA 1
ATOM 6460 C C . GLU B 1 194 ? 126.10747 113.58545 123.78172 1.000 0.04625 174 GLU B C 1
ATOM 6461 O O . GLU B 1 194 ? 125.15595 113.21970 124.47618 1.000 0.04625 174 GLU B O 1
ATOM 6473 N N . ASP B 1 195 ? 126.70274 114.76568 123.92235 1.000 0.04735 175 ASP B N 1
ATOM 6474 C CA . ASP B 1 195 ? 126.22455 115.77284 124.86443 1.000 0.04735 175 ASP B CA 1
ATOM 6475 C C . ASP B 1 195 ? 126.11946 115.19557 126.26937 1.000 0.04735 175 ASP B C 1
ATOM 6476 O O . ASP B 1 195 ? 125.18498 115.48500 127.01759 1.000 0.04735 175 ASP B O 1
ATOM 6485 N N . ASN B 1 196 ? 127.08451 114.35681 126.62454 1.000 0.04367 176 ASN B N 1
ATOM 6486 C CA . ASN B 1 196 ? 127.13528 113.74206 127.94329 1.000 0.04367 176 ASN B CA 1
ATOM 6487 C C . ASN B 1 196 ? 125.92089 112.86403 128.20419 1.000 0.04367 176 ASN B C 1
ATOM 6488 O O . ASN B 1 196 ? 125.46287 112.75108 129.34332 1.000 0.04367 176 ASN B O 1
ATOM 6499 N N . THR B 1 197 ? 125.38509 112.24396 127.15866 1.000 0.09115 177 THR B N 1
ATOM 6500 C CA . THR B 1 197 ? 124.23421 111.36458 127.27328 1.000 0.09115 177 THR B CA 1
ATOM 6501 C C . THR B 1 197 ? 124.48361 110.08873 126.48905 1.000 0.09115 177 THR B C 1
ATOM 6502 O O . THR B 1 197 ? 125.24928 110.08439 125.52194 1.000 0.09115 177 THR B O 1
ATOM 6513 N N . SER B 1 198 ? 123.82575 109.01412 126.90435 1.000 0.17890 178 SER B N 1
ATOM 6514 C CA . SER B 1 198 ? 124.01822 107.71598 126.28121 1.000 0.17890 178 SER B CA 1
ATOM 6515 C C . SER B 1 198 ? 122.89194 107.41593 125.30434 1.000 0.17890 178 SER B C 1
ATOM 6516 O O . SER B 1 198 ? 121.82725 108.03669 125.35047 1.000 0.17890 178 SER B O 1
ATOM 6524 N N . LYS B 1 199 ? 123.13610 106.45716 124.41604 1.000 0.04755 179 LYS B N 1
ATOM 6525 C CA . LYS B 1 199 ? 122.16926 106.06819 123.40451 1.000 0.04755 179 LYS B CA 1
ATOM 6526 C C . LYS B 1 199 ? 122.43283 104.63586 122.97434 1.000 0.04755 179 LYS B C 1
ATOM 6527 O O . LYS B 1 199 ? 123.23779 103.91829 123.57156 1.000 0.04755 179 LYS B O 1
ATOM 6546 N N . GLU B 1 200 ? 121.75113 104.24076 121.90724 1.000 0.02054 180 GLU B N 1
ATOM 6547 C CA . GLU B 1 200 ? 121.92572 102.94028 121.29062 1.000 0.02054 180 GLU B CA 1
ATOM 6548 C C . GLU B 1 200 ? 121.97896 103.08705 119.77746 1.000 0.02054 180 GLU B C 1
ATOM 6549 O O . GLU B 1 200 ? 121.65332 104.13774 119.22070 1.000 0.02054 180 GLU B O 1
ATOM 6561 N N . PHE B 1 201 ? 122.41988 102.02061 119.11959 1.000 0.00826 181 PHE B N 1
ATOM 6562 C CA . PHE B 1 201 ? 122.50871 101.97607 117.67128 1.000 0.00826 181 PHE B CA 1
ATOM 6563 C C . PHE B 1 201 ? 122.68097 100.54302 117.20969 1.000 0.00826 181 PHE B C 1
ATOM 6564 O O . PHE B 1 201 ? 123.53304 99.80896 117.71357 1.000 0.00826 181 PHE B O 1
ATOM 6581 N N . PHE B 1 202 ? 121.86710 100.16850 116.23177 1.000 0.01568 182 PHE B N 1
ATOM 6582 C CA . PHE B 1 202 ? 121.65508 98.78453 115.85530 1.000 0.01568 182 PHE B CA 1
ATOM 6583 C C . PHE B 1 202 ? 121.77937 98.63781 114.34811 1.000 0.01568 182 PHE B C 1
ATOM 6584 O O . PHE B 1 202 ? 121.63494 99.60785 113.60348 1.000 0.01568 182 PHE B O 1
ATOM 6601 N N . ILE B 1 203 ? 122.07041 97.41586 113.90728 1.000 0.02600 183 ILE B N 1
ATOM 6602 C CA . ILE B 1 203 ? 122.61359 97.18653 112.57863 1.000 0.02600 183 ILE B CA 1
ATOM 6603 C C . ILE B 1 203 ? 122.56923 95.69613 112.28122 1.000 0.02600 183 ILE B C 1
ATOM 6604 O O . ILE B 1 203 ? 122.42874 94.87743 113.18911 1.000 0.02600 183 ILE B O 1
ATOM 6620 N N . SER B 1 204 ? 122.69137 95.33855 111.00505 1.000 0.09972 184 SER B N 1
ATOM 6621 C CA . SER B 1 204 ? 122.55634 93.95779 110.55074 1.000 0.09972 184 SER B CA 1
ATOM 6622 C C . SER B 1 204 ? 123.76539 93.53433 109.72472 1.000 0.09972 184 SER B C 1
ATOM 6623 O O . SER B 1 204 ? 124.39337 94.36216 109.06457 1.000 0.09972 184 SER B O 1
ATOM 6631 N N . LEU B 1 205 ? 124.08080 92.23973 109.75071 1.000 0.07576 185 LEU B N 1
ATOM 6632 C CA . LEU B 1 205 ? 125.35128 91.72861 109.25925 1.000 0.07576 185 LEU B CA 1
ATOM 6633 C C . LEU B 1 205 ? 125.17936 90.43726 108.46531 1.000 0.07576 185 LEU B C 1
ATOM 6634 O O . LEU B 1 205 ? 124.06812 90.01205 108.14598 1.000 0.07576 185 LEU B O 1
ATOM 6650 N N . ASP B 1 206 ? 126.31581 89.83031 108.11870 1.000 0.10673 186 ASP B N 1
ATOM 6651 C CA . ASP B 1 206 ? 126.40057 88.44006 107.69139 1.000 0.10673 186 ASP B CA 1
ATOM 6652 C C . ASP B 1 206 ? 127.86200 88.01095 107.74325 1.000 0.10673 186 ASP B C 1
ATOM 6653 O O . ASP B 1 206 ? 128.76810 88.83739 107.87938 1.000 0.10673 186 ASP B O 1
ATOM 6662 N N . ASN B 1 207 ? 128.07715 86.70061 107.61094 1.000 0.16242 187 ASN B N 1
ATOM 6663 C CA . ASN B 1 207 ? 129.36093 86.09463 107.95094 1.000 0.16242 187 ASN B CA 1
ATOM 6664 C C . ASN B 1 207 ? 130.52978 86.80027 107.28122 1.000 0.16242 187 ASN B C 1
ATOM 6665 O O . ASN B 1 207 ? 131.51371 87.16652 107.94177 1.000 0.16242 187 ASN B O 1
ATOM 6676 N N . ASP B 1 208 ? 130.44857 86.98518 105.96846 1.000 0.20858 188 ASP B N 1
ATOM 6677 C CA . ASP B 1 208 ? 131.56111 87.58090 105.24097 1.000 0.20858 188 ASP B CA 1
ATOM 6678 C C . ASP B 1 208 ? 131.98044 88.90725 105.85590 1.000 0.20858 188 ASP B C 1
ATOM 6679 O O . ASP B 1 208 ? 133.16393 89.12060 106.13979 1.000 0.20858 188 ASP B O 1
ATOM 6688 N N . ASP B 1 209 ? 131.02081 89.78931 106.10095 1.000 0.16866 189 ASP B N 1
ATOM 6689 C CA . ASP B 1 209 ? 131.32374 91.09633 106.64685 1.000 0.16866 189 ASP B CA 1
ATOM 6690 C C . ASP B 1 209 ? 132.01211 90.98186 107.98715 1.000 0.16866 189 ASP B C 1
ATOM 6691 O O . ASP B 1 209 ? 132.86726 91.80595 108.32654 1.000 0.16866 189 ASP B O 1
ATOM 6700 N N . VAL B 1 210 ? 131.65095 89.95745 108.74744 1.000 0.19845 190 VAL B N 1
ATOM 6701 C CA . VAL B 1 210 ? 132.29700 89.70892 110.02013 1.000 0.19845 190 VAL B CA 1
ATOM 6702 C C . VAL B 1 210 ? 133.77071 89.41670 109.81959 1.000 0.19845 190 VAL B C 1
ATOM 6703 O O . VAL B 1 210 ? 134.63996 90.05043 110.43684 1.000 0.19845 190 VAL B O 1
ATOM 6716 N N . LEU B 1 211 ? 134.07518 88.47409 108.93132 1.000 0.22616 191 LEU B N 1
ATOM 6717 C CA . LEU B 1 211 ? 135.46962 88.18275 108.62873 1.000 0.22616 191 LEU B CA 1
ATOM 6718 C C . LEU B 1 211 ? 136.19972 89.43517 108.18713 1.000 0.22616 191 LEU B C 1
ATOM 6719 O O . LEU B 1 211 ? 137.38057 89.62762 108.49570 1.000 0.22616 191 LEU B O 1
ATOM 6735 N N . LYS B 1 212 ? 135.50207 90.29375 107.45822 1.000 0.24653 192 LYS B N 1
ATOM 6736 C CA . LYS B 1 212 ? 136.12228 91.45570 106.84329 1.000 0.24653 192 LYS B CA 1
ATOM 6737 C C . LYS B 1 212 ? 136.48410 92.50438 107.88641 1.000 0.24653 192 LYS B C 1
ATOM 6738 O O . LYS B 1 212 ? 137.61371 93.00900 107.91420 1.000 0.24653 192 LYS B O 1
ATOM 6757 N N . LEU B 1 213 ? 135.54798 92.81281 108.78032 1.000 0.17454 193 LEU B N 1
ATOM 6758 C CA . LEU B 1 213 ? 135.88663 93.60761 109.95277 1.000 0.17454 193 LEU B CA 1
ATOM 6759 C C . LEU B 1 213 ? 137.07781 93.02894 110.68131 1.000 0.17454 193 LEU B C 1
ATOM 6760 O O . LEU B 1 213 ? 137.99570 93.75986 111.06984 1.000 0.17454 193 LEU B O 1
ATOM 6776 N N . SER B 1 214 ? 137.06729 91.72055 110.89988 1.000 0.27488 194 SER B N 1
ATOM 6777 C CA . SER B 1 214 ? 138.10711 91.11490 111.71369 1.000 0.27488 194 SER B CA 1
ATOM 6778 C C . SER B 1 214 ? 139.47507 91.30605 111.07941 1.000 0.27488 194 SER B C 1
ATOM 6779 O O . SER B 1 214 ? 140.42223 91.76088 111.73532 1.000 0.27488 194 SER B O 1
ATOM 6787 N N . GLU B 1 215 ? 139.58736 90.98810 109.79283 1.000 0.32656 195 GLU B N 1
ATOM 6788 C CA . GLU B 1 215 ? 140.85651 91.12515 109.09394 1.000 0.32656 195 GLU B CA 1
ATOM 6789 C C . GLU B 1 215 ? 141.29749 92.57977 109.04654 1.000 0.32656 195 GLU B C 1
ATOM 6790 O O . GLU B 1 215 ? 142.48090 92.89075 109.24952 1.000 0.32656 195 GLU B O 1
ATOM 6802 N N . GLU B 1 216 ? 140.35190 93.48636 108.80409 1.000 0.38617 196 GLU B N 1
ATOM 6803 C CA . GLU B 1 216 ? 140.69306 94.89494 108.70626 1.000 0.38617 196 GLU B CA 1
ATOM 6804 C C . GLU B 1 216 ? 141.24132 95.40381 110.03111 1.000 0.38617 196 GLU B C 1
ATOM 6805 O O . GLU B 1 216 ? 142.23973 96.13422 110.06722 1.000 0.38617 196 GLU B O 1
ATOM 6817 N N . LEU B 1 217 ? 140.61138 95.00668 111.13463 1.000 0.29203 197 LEU B N 1
ATOM 6818 C CA . LEU B 1 217 ? 141.07272 95.43609 112.44479 1.000 0.29203 197 LEU B CA 1
ATOM 6819 C C . LEU B 1 217 ? 142.43407 94.85182 112.76474 1.000 0.29203 197 LEU B C 1
ATOM 6820 O O . LEU B 1 217 ? 143.28911 95.52895 113.34556 1.000 0.29203 197 LEU B O 1
ATOM 6836 N N . LYS B 1 218 ? 142.65810 93.59491 112.40293 1.000 0.51799 198 LYS B N 1
ATOM 6837 C CA . LYS B 1 218 ? 143.96885 93.01720 112.65169 1.000 0.51799 198 LYS B CA 1
ATOM 6838 C C . LYS B 1 218 ? 145.04656 93.80404 111.92059 1.000 0.51799 198 LYS B C 1
ATOM 6839 O O . LYS B 1 218 ? 146.12253 94.08358 112.46951 1.000 0.51799 198 LYS B O 1
ATOM 6858 N N . ARG B 1 219 ? 144.77168 94.17918 110.67421 1.000 0.51476 199 ARG B N 1
ATOM 6859 C CA . ARG B 1 219 ? 145.78107 94.90995 109.91871 1.000 0.51476 199 ARG B CA 1
ATOM 6860 C C . ARG B 1 219 ? 145.96956 96.31013 110.48853 1.000 0.51476 199 ARG B C 1
ATOM 6861 O O . ARG B 1 219 ? 147.08971 96.84314 110.51008 1.000 0.51476 199 ARG B O 1
ATOM 6882 N N . SER B 1 220 ? 144.89825 96.90242 111.00937 1.000 0.55663 200 SER B N 1
ATOM 6883 C CA . SER B 1 220 ? 145.07450 98.15060 111.72746 1.000 0.55663 200 SER B CA 1
ATOM 6884 C C . SER B 1 220 ? 146.02599 97.96771 112.89248 1.000 0.55663 200 SER B C 1
ATOM 6885 O O . SER B 1 220 ? 146.96154 98.76139 113.04635 1.000 0.55663 200 SER B O 1
ATOM 6893 N N . LEU B 1 221 ? 145.84363 96.89043 113.66025 1.000 0.50140 201 LEU B N 1
ATOM 6894 C CA . LEU B 1 221 ? 146.72086 96.61370 114.79141 1.000 0.50140 201 LEU B CA 1
ATOM 6895 C C . LEU B 1 221 ? 148.17252 96.55948 114.34622 1.000 0.50140 201 LEU B C 1
ATOM 6896 O O . LEU B 1 221 ? 149.05990 97.12713 114.99896 1.000 0.50140 201 LEU B O 1
ATOM 6912 N N . GLU B 1 222 ? 148.42833 95.90471 113.21924 1.000 0.57090 202 GLU B N 1
ATOM 6913 C CA . GLU B 1 222 ? 149.77729 95.93042 112.67127 1.000 0.57090 202 GLU B CA 1
ATOM 6914 C C . GLU B 1 222 ? 150.23465 97.35642 112.41741 1.000 0.57090 202 GLU B C 1
ATOM 6915 O O . GLU B 1 222 ? 151.40278 97.69275 112.64886 1.000 0.57090 202 GLU B O 1
ATOM 6927 N N . LYS B 1 223 ? 149.33621 98.20845 111.93040 1.000 0.55541 203 LYS B N 1
ATOM 6928 C CA . LYS B 1 223 ? 149.74612 99.58508 111.67925 1.000 0.55541 203 LYS B CA 1
ATOM 6929 C C . LYS B 1 223 ? 150.21001 100.26846 112.95113 1.000 0.55541 203 LYS B C 1
ATOM 6930 O O . LYS B 1 223 ? 151.20014 101.01410 112.93858 1.000 0.55541 203 LYS B O 1
ATOM 6949 N N . GLU B 1 224 ? 149.50930 100.04195 114.05507 1.000 0.83461 204 GLU B N 1
ATOM 6950 C CA . GLU B 1 224 ? 149.96938 100.65603 115.29483 1.000 0.83461 204 GLU B CA 1
ATOM 6951 C C . GLU B 1 224 ? 151.33601 100.10962 115.64535 1.000 0.83461 204 GLU B C 1
ATOM 6952 O O . GLU B 1 224 ? 152.19826 100.83211 116.14383 1.000 0.83461 204 GLU B O 1
ATOM 6964 N N . GLU B 1 225 ? 151.54778 98.82256 115.39138 1.000 0.90619 205 GLU B N 1
ATOM 6965 C CA . GLU B 1 225 ? 152.85106 98.24561 115.67940 1.000 0.90619 205 GLU B CA 1
ATOM 6966 C C . GLU B 1 225 ? 153.94062 98.99027 114.92240 1.000 0.90619 205 GLU B C 1
ATOM 6967 O O . GLU B 1 225 ? 154.99173 99.31570 115.48645 1.000 0.90619 205 GLU B O 1
ATOM 6979 N N . CYS B 1 226 ? 153.68628 99.30615 113.65359 1.000 0.99961 206 CYS B N 1
ATOM 6980 C CA . CYS B 1 226 ? 154.68207 100.01553 112.85475 1.000 0.99961 206 CYS B CA 1
ATOM 6981 C C . CYS B 1 226 ? 154.94133 101.41615 113.39804 1.000 0.99961 206 CYS B C 1
ATOM 6982 O O . CYS B 1 226 ? 156.09737 101.82607 113.56301 1.000 0.99961 206 CYS B O 1
ATOM 6990 N N . ILE B 1 227 ? 153.87874 102.16768 113.68159 1.000 0.82191 207 ILE B N 1
ATOM 6991 C CA . ILE B 1 227 ? 154.05563 103.52125 114.20342 1.000 0.82191 207 ILE B CA 1
ATOM 6992 C C . ILE B 1 227 ? 154.76530 103.49006 115.54925 1.000 0.82191 207 ILE B C 1
ATOM 6993 O O . ILE B 1 227 ? 155.62861 104.32789 115.83534 1.000 0.82191 207 ILE B O 1
ATOM 7009 N N . LYS B 1 228 ? 154.41180 102.52653 116.39653 1.000 0.87578 208 LYS B N 1
ATOM 7010 C CA . LYS B 1 228 ? 155.13524 102.33619 117.64552 1.000 0.87578 208 LYS B CA 1
ATOM 7011 C C . LYS B 1 228 ? 156.61151 102.10697 117.37435 1.000 0.87578 208 LYS B C 1
ATOM 7012 O O . LYS B 1 228 ? 157.47401 102.63697 118.08376 1.000 0.87578 208 LYS B O 1
ATOM 7031 N N . ARG B 1 229 ? 156.91205 101.32381 116.34019 1.000 1.06163 209 ARG B N 1
ATOM 7032 C CA . ARG B 1 229 ? 158.29222 101.04137 115.97250 1.000 1.06163 209 ARG B CA 1
ATOM 7033 C C . ARG B 1 229 ? 159.03615 102.30370 115.56158 1.000 1.06163 209 ARG B C 1
ATOM 7034 O O . ARG B 1 229 ? 160.21314 102.47349 115.89894 1.000 1.06163 209 ARG B O 1
ATOM 7055 N N . ASP B 1 230 ? 158.37007 103.19902 114.83545 1.000 0.93536 210 ASP B N 1
ATOM 7056 C CA . ASP B 1 230 ? 159.04282 104.35648 114.26034 1.000 0.93536 210 ASP B CA 1
ATOM 7057 C C . ASP B 1 230 ? 159.57847 105.31892 115.30812 1.000 0.93536 210 ASP B C 1
ATOM 7058 O O . ASP B 1 230 ? 160.79559 105.48699 115.42777 1.000 0.93536 210 ASP B O 1
ATOM 7067 N N . PHE B 1 231 ? 158.69375 105.95169 116.07202 1.000 0.71959 211 PHE B N 1
ATOM 7068 C CA . PHE B 1 231 ? 159.07473 107.03772 116.96971 1.000 0.71959 211 PHE B CA 1
ATOM 7069 C C . PHE B 1 231 ? 159.61922 106.48084 118.28341 1.000 0.71959 211 PHE B C 1
ATOM 7070 O O . PHE B 1 231 ? 158.95198 105.74613 119.01236 1.000 0.71959 211 PHE B O 1
ATOM 7087 N N . ASP B 1 232 ? 160.86642 106.84922 118.57369 1.000 0.77748 212 ASP B N 1
ATOM 7088 C CA . ASP B 1 232 ? 161.47165 106.51732 119.85647 1.000 0.77748 212 ASP B CA 1
ATOM 7089 C C . ASP B 1 232 ? 161.41208 107.67800 120.83711 1.000 0.77748 212 ASP B C 1
ATOM 7090 O O . ASP B 1 232 ? 161.36561 107.44997 122.05032 1.000 0.77748 212 ASP B O 1
ATOM 7099 N N . GLN B 1 233 ? 161.40830 108.90984 120.33896 1.000 0.77352 213 GLN B N 1
ATOM 7100 C CA . GLN B 1 233 ? 161.45415 110.09961 121.17433 1.000 0.77352 213 GLN B CA 1
ATOM 7101 C C . GLN B 1 233 ? 160.14479 110.37359 121.89693 1.000 0.77352 213 GLN B C 1
ATOM 7102 O O . GLN B 1 233 ? 160.11654 111.21971 122.79631 1.000 0.77352 213 GLN B O 1
ATOM 7116 N N . VAL B 1 234 ? 159.06593 109.69600 121.52152 1.000 0.77196 214 VAL B N 1
ATOM 7117 C CA . VAL B 1 234 ? 157.75195 109.90920 122.11254 1.000 0.77196 214 VAL B CA 1
ATOM 7118 C C . VAL B 1 234 ? 157.26116 108.59848 122.70041 1.000 0.77196 214 VAL B C 1
ATOM 7119 O O . VAL B 1 234 ? 157.22373 107.57128 122.01222 1.000 0.77196 214 VAL B O 1
ATOM 7132 N N . GLN B 1 235 ? 156.88586 108.63954 123.97148 1.000 0.87429 215 GLN B N 1
ATOM 7133 C CA . GLN B 1 235 ? 156.23564 107.51740 124.62961 1.000 0.87429 215 GLN B CA 1
ATOM 7134 C C . GLN B 1 235 ? 154.72802 107.71147 124.52858 1.000 0.87429 215 GLN B C 1
ATOM 7135 O O . GLN B 1 235 ? 154.19934 108.75902 124.91514 1.000 0.87429 215 GLN B O 1
ATOM 7149 N N . PHE B 1 236 ? 154.04364 106.71352 123.97805 1.000 0.85378 216 PHE B N 1
ATOM 7150 C CA . PHE B 1 236 ? 152.63135 106.83241 123.64381 1.000 0.85378 216 PHE B CA 1
ATOM 7151 C C . PHE B 1 236 ? 151.79536 106.41555 124.84144 1.000 0.85378 216 PHE B C 1
ATOM 7152 O O . PHE B 1 236 ? 152.10597 105.43142 125.51819 1.000 0.85378 216 PHE B O 1
ATOM 7169 N N . ILE B 1 237 ? 150.73289 107.16736 125.10061 1.000 0.84082 217 ILE B N 1
ATOM 7170 C CA . ILE B 1 237 ? 149.87880 106.92259 126.25080 1.000 0.84082 217 ILE B CA 1
ATOM 7171 C C . ILE B 1 237 ? 148.95379 105.75158 125.97632 1.000 0.84082 217 ILE B C 1
ATOM 7172 O O . ILE B 1 237 ? 148.50933 105.53744 124.84218 1.000 0.84082 217 ILE B O 1
ATOM 7188 N N . ASN B 1 238 ? 148.65319 104.99920 127.02706 1.000 0.88679 218 ASN B N 1
ATOM 7189 C CA . ASN B 1 238 ? 147.60295 103.99482 127.01148 1.000 0.88679 218 ASN B CA 1
ATOM 7190 C C . ASN B 1 238 ? 146.68792 104.27835 128.19134 1.000 0.88679 218 ASN B C 1
ATOM 7191 O O . ASN B 1 238 ? 146.81488 103.65698 129.25086 1.000 0.88679 218 ASN B O 1
ATOM 7202 N N . ILE B 1 239 ? 145.76893 105.21863 127.99940 1.000 0.83222 219 ILE B N 1
ATOM 7203 C CA . ILE B 1 239 ? 144.81889 105.60721 129.03262 1.000 0.83222 219 ILE B CA 1
ATOM 7204 C C . ILE B 1 239 ? 143.42682 105.21600 128.55991 1.000 0.83222 219 ILE B C 1
ATOM 7205 O O . ILE B 1 239 ? 143.15824 105.14696 127.35658 1.000 0.83222 219 ILE B O 1
ATOM 7221 N N . LYS B 1 240 ? 142.54394 104.95630 129.51344 1.000 0.78469 220 LYS B N 1
ATOM 7222 C CA . LYS B 1 240 ? 141.27209 104.31692 129.23741 1.000 0.78469 220 LYS B CA 1
ATOM 7223 C C . LYS B 1 240 ? 140.13136 105.32737 129.25092 1.000 0.78469 220 LYS B C 1
ATOM 7224 O O . LYS B 1 240 ? 139.43632 105.50555 128.25101 1.000 0.78469 220 LYS B O 1
ATOM 7243 N N . MET C 1 21 ? 96.13740 128.68911 83.68211 1.000 1.77728 1 MET C N 1
ATOM 7244 C CA . MET C 1 21 ? 96.22776 128.69387 85.16791 1.000 1.77728 1 MET C CA 1
ATOM 7245 C C . MET C 1 21 ? 97.60239 129.19483 85.59068 1.000 1.77728 1 MET C C 1
ATOM 7246 O O . MET C 1 21 ? 98.42199 129.54600 84.74548 1.000 1.77728 1 MET C O 1
ATOM 7260 N N . LYS C 1 22 ? 97.85111 129.25006 86.90118 1.000 1.68042 2 LYS C N 1
ATOM 7261 C CA . LYS C 1 22 ? 99.22391 129.37582 87.37707 1.000 1.68042 2 LYS C CA 1
ATOM 7262 C C . LYS C 1 22 ? 99.92760 128.02537 87.37391 1.000 1.68042 2 LYS C C 1
ATOM 7263 O O . LYS C 1 22 ? 101.15712 127.96722 87.48186 1.000 1.68042 2 LYS C O 1
ATOM 7282 N N . TYR C 1 23 ? 99.16585 126.94243 87.24204 1.000 2.07958 3 TYR C N 1
ATOM 7283 C CA . TYR C 1 23 ? 99.68038 125.58453 87.17914 1.000 2.07958 3 TYR C CA 1
ATOM 7284 C C . TYR C 1 23 ? 99.74075 125.14198 85.72346 1.000 2.07958 3 TYR C C 1
ATOM 7285 O O . TYR C 1 23 ? 98.94847 125.58765 84.88959 1.000 2.07958 3 TYR C O 1
ATOM 7303 N N . LYS C 1 24 ? 100.68764 124.25621 85.42097 1.000 1.89380 4 LYS C N 1
ATOM 7304 C CA . LYS C 1 24 ? 100.87692 123.75996 84.06388 1.000 1.89380 4 LYS C CA 1
ATOM 7305 C C . LYS C 1 24 ? 99.99676 122.53645 83.87367 1.000 1.89380 4 LYS C C 1
ATOM 7306 O O . LYS C 1 24 ? 99.89433 121.68810 84.76383 1.000 1.89380 4 LYS C O 1
ATOM 7325 N N . ILE C 1 25 ? 99.37082 122.44404 82.70763 1.000 1.77461 5 ILE C N 1
ATOM 7326 C CA . ILE C 1 25 ? 98.39951 121.39001 82.43569 1.000 1.77461 5 ILE C CA 1
ATOM 7327 C C . ILE C 1 25 ? 99.01529 120.42444 81.43117 1.000 1.77461 5 ILE C C 1
ATOM 7328 O O . ILE C 1 25 ? 99.18129 120.78621 80.26007 1.000 1.77461 5 ILE C O 1
ATOM 7344 N N . PRO C 1 26 ? 99.41332 119.22136 81.83900 1.000 1.59738 6 PRO C N 1
ATOM 7345 C CA . PRO C 1 26 ? 99.79050 118.20254 80.85407 1.000 1.59738 6 PRO C CA 1
ATOM 7346 C C . PRO C 1 26 ? 98.56449 117.56689 80.21417 1.000 1.59738 6 PRO C C 1
ATOM 7347 O O . PRO C 1 26 ? 97.42194 117.92625 80.50728 1.000 1.59738 6 PRO C O 1
ATOM 7358 N N . LYS C 1 27 ? 98.81760 116.60666 79.32174 1.000 1.38740 7 LYS C N 1
ATOM 7359 C CA . LYS C 1 27 ? 97.72685 116.00327 78.56297 1.000 1.38740 7 LYS C CA 1
ATOM 7360 C C . LYS C 1 27 ? 96.79278 115.18342 79.43926 1.000 1.38740 7 LYS C C 1
ATOM 7361 O O . LYS C 1 27 ? 95.68512 114.84654 79.00643 1.000 1.38740 7 LYS C O 1
ATOM 7380 N N . ASN C 1 28 ? 97.20352 114.85109 80.66329 1.000 1.38721 8 ASN C N 1
ATOM 7381 C CA . ASN C 1 28 ? 96.26256 114.22336 81.58094 1.000 1.38721 8 ASN C CA 1
ATOM 7382 C C . ASN C 1 28 ? 95.03449 115.09596 81.78857 1.000 1.38721 8 ASN C C 1
ATOM 7383 O O . ASN C 1 28 ? 93.95369 114.57480 82.08393 1.000 1.38721 8 ASN C O 1
ATOM 7394 N N . PHE C 1 29 ? 95.18808 116.41286 81.64018 1.000 1.64627 9 PHE C N 1
ATOM 7395 C CA . PHE C 1 29 ? 94.07885 117.35119 81.71733 1.000 1.64627 9 PHE C CA 1
ATOM 7396 C C . PHE C 1 29 ? 93.89214 118.13390 80.42349 1.000 1.64627 9 PHE C C 1
ATOM 7397 O O . PHE C 1 29 ? 92.76132 118.51434 80.10274 1.000 1.64627 9 PHE C O 1
ATOM 7414 N N . LEU C 1 30 ? 94.96968 118.38258 79.67434 1.000 1.33833 10 LEU C N 1
ATOM 7415 C CA . LEU C 1 30 ? 94.83761 119.09025 78.40449 1.000 1.33833 10 LEU C CA 1
ATOM 7416 C C . LEU C 1 30 ? 94.06452 118.26177 77.38790 1.000 1.33833 10 LEU C C 1
ATOM 7417 O O . LEU C 1 30 ? 93.54975 118.80005 76.39965 1.000 1.33833 10 LEU C O 1
ATOM 7433 N N . SER C 1 31 ? 93.99769 116.94516 77.59605 1.000 1.46671 11 SER C N 1
ATOM 7434 C CA . SER C 1 31 ? 93.26888 116.09325 76.66497 1.000 1.46671 11 SER C CA 1
ATOM 7435 C C . SER C 1 31 ? 91.83571 116.56911 76.48681 1.000 1.46671 11 SER C C 1
ATOM 7436 O O . SER C 1 31 ? 91.33427 116.61385 75.35961 1.000 1.46671 11 SER C O 1
ATOM 7444 N N . GLY C 1 32 ? 91.16418 116.93213 77.57805 1.000 1.38048 12 GLY C N 1
ATOM 7445 C CA . GLY C 1 32 ? 89.83289 117.49703 77.45634 1.000 1.38048 12 GLY C CA 1
ATOM 7446 C C . GLY C 1 32 ? 89.83643 118.80689 76.69418 1.000 1.38048 12 GLY C C 1
ATOM 7447 O O . GLY C 1 32 ? 88.99214 119.03429 75.82261 1.000 1.38048 12 GLY C O 1
ATOM 7451 N N . PHE C 1 33 ? 90.79706 119.68154 77.00397 1.000 1.42773 13 PHE C N 1
ATOM 7452 C CA . PHE C 1 33 ? 90.90033 120.94505 76.28315 1.000 1.42773 13 PHE C CA 1
ATOM 7453 C C . PHE C 1 33 ? 90.97010 120.71067 74.78309 1.000 1.42773 13 PHE C C 1
ATOM 7454 O O . PHE C 1 33 ? 90.43857 121.50314 73.99696 1.000 1.42773 13 PHE C O 1
ATOM 7471 N N . GLN C 1 34 ? 91.62275 119.62468 74.37202 1.000 1.52968 14 GLN C N 1
ATOM 7472 C CA . GLN C 1 34 ? 91.80140 119.35198 72.95156 1.000 1.52968 14 GLN C CA 1
ATOM 7473 C C . GLN C 1 34 ? 90.58931 118.62379 72.37945 1.000 1.52968 14 GLN C C 1
ATOM 7474 O O . GLN C 1 34 ? 90.28558 118.73291 71.18599 1.000 1.52968 14 GLN C O 1
ATOM 7488 N N . ILE C 1 35 ? 89.88209 117.87386 73.22713 1.000 1.59082 15 ILE C N 1
ATOM 7489 C CA . ILE C 1 35 ? 88.85412 116.95698 72.74276 1.000 1.59082 15 ILE C CA 1
ATOM 7490 C C . ILE C 1 35 ? 87.47161 117.59616 72.83392 1.000 1.59082 15 ILE C C 1
ATOM 7491 O O . ILE C 1 35 ? 86.47378 117.02258 72.38054 1.000 1.59082 15 ILE C O 1
ATOM 7507 N N . LEU C 1 36 ? 87.39150 118.80495 73.39379 1.000 1.68120 16 LEU C N 1
ATOM 7508 C CA . LEU C 1 36 ? 86.09475 119.43780 73.62071 1.000 1.68120 16 LEU C CA 1
ATOM 7509 C C . LEU C 1 36 ? 85.46089 119.97324 72.34260 1.000 1.68120 16 LEU C C 1
ATOM 7510 O O . LEU C 1 36 ? 84.48674 120.73054 72.41650 1.000 1.68120 16 LEU C O 1
ATOM 7526 N N . SER C 1 37 ? 85.97729 119.60029 71.17360 1.000 2.00547 17 SER C N 1
ATOM 7527 C CA . SER C 1 37 ? 85.57485 120.26956 69.94410 1.000 2.00547 17 SER C CA 1
ATOM 7528 C C . SER C 1 37 ? 84.35927 119.63991 69.27209 1.000 2.00547 17 SER C C 1
ATOM 7529 O O . SER C 1 37 ? 83.90542 120.16284 68.24865 1.000 2.00547 17 SER C O 1
ATOM 7537 N N . GLN C 1 38 ? 83.81507 118.54419 69.80698 1.000 2.37235 18 GLN C N 1
ATOM 7538 C CA . GLN C 1 38 ? 82.73058 117.85059 69.11863 1.000 2.37235 18 GLN C CA 1
ATOM 7539 C C . GLN C 1 38 ? 81.53187 117.55045 70.00827 1.000 2.37235 18 GLN C C 1
ATOM 7540 O O . GLN C 1 38 ? 80.41888 117.39752 69.49302 1.000 2.37235 18 GLN C O 1
ATOM 7554 N N . LEU C 1 39 ? 81.72541 117.45754 71.32030 1.000 1.85298 19 LEU C N 1
ATOM 7555 C CA . LEU C 1 39 ? 80.66632 116.97091 72.19403 1.000 1.85298 19 LEU C CA 1
ATOM 7556 C C . LEU C 1 39 ? 79.46694 117.91161 72.16242 1.000 1.85298 19 LEU C C 1
ATOM 7557 O O . LEU C 1 39 ? 79.61659 119.13417 72.07996 1.000 1.85298 19 LEU C O 1
ATOM 7573 N N . ASP C 1 40 ? 78.27181 117.32798 72.22868 1.000 1.81416 20 ASP C N 1
ATOM 7574 C CA . ASP C 1 40 ? 77.03041 118.06094 72.03454 1.000 1.81416 20 ASP C CA 1
ATOM 7575 C C . ASP C 1 40 ? 76.28170 118.23257 73.35928 1.000 1.81416 20 ASP C C 1
ATOM 7576 O O . ASP C 1 40 ? 76.77901 117.90395 74.43973 1.000 1.81416 20 ASP C O 1
ATOM 7585 N N . LYS C 1 41 ? 75.05658 118.75885 73.26026 1.000 2.10043 21 LYS C N 1
ATOM 7586 C CA . LYS C 1 41 ? 74.35165 119.25794 74.43831 1.000 2.10043 21 LYS C CA 1
ATOM 7587 C C . LYS C 1 41 ? 73.54017 118.16947 75.13343 1.000 2.10043 21 LYS C C 1
ATOM 7588 O O . LYS C 1 41 ? 73.57659 118.05098 76.36500 1.000 2.10043 21 LYS C O 1
ATOM 7607 N N . LYS C 1 42 ? 72.76939 117.39038 74.37259 1.000 1.95422 22 LYS C N 1
ATOM 7608 C CA . LYS C 1 42 ? 71.89048 116.40561 74.99538 1.000 1.95422 22 LYS C CA 1
ATOM 7609 C C . LYS C 1 42 ? 72.69233 115.41278 75.82576 1.000 1.95422 22 LYS C C 1
ATOM 7610 O O . LYS C 1 42 ? 72.30156 115.05648 76.94294 1.000 1.95422 22 LYS C O 1
ATOM 7629 N N . GLU C 1 43 ? 73.82054 114.95039 75.28957 1.000 1.88596 23 GLU C N 1
ATOM 7630 C CA . GLU C 1 43 ? 74.63369 113.97951 76.01049 1.000 1.88596 23 GLU C CA 1
ATOM 7631 C C . GLU C 1 43 ? 75.16039 114.55804 77.31786 1.000 1.88596 23 GLU C C 1
ATOM 7632 O O . GLU C 1 43 ? 75.11169 113.89419 78.35948 1.000 1.88596 23 GLU C O 1
ATOM 7644 N N . ILE C 1 44 ? 75.64739 115.80049 77.29276 1.000 1.98775 24 ILE C N 1
ATOM 7645 C CA . ILE C 1 44 ? 76.21607 116.38427 78.50393 1.000 1.98775 24 ILE C CA 1
ATOM 7646 C C . ILE C 1 44 ? 75.13105 116.63581 79.54498 1.000 1.98775 24 ILE C C 1
ATOM 7647 O O . ILE C 1 44 ? 75.33288 116.38415 80.73879 1.000 1.98775 24 ILE C O 1
ATOM 7663 N N . GLU C 1 45 ? 73.96260 117.12407 79.12201 1.000 2.21082 25 GLU C N 1
ATOM 7664 C CA . GLU C 1 45 ? 72.89774 117.35987 80.09286 1.000 2.21082 25 GLU C CA 1
ATOM 7665 C C . GLU C 1 45 ? 72.38031 116.04717 80.66954 1.000 2.21082 25 GLU C C 1
ATOM 7666 O O . GLU C 1 45 ? 72.08192 115.96358 81.86772 1.000 2.21082 25 GLU C O 1
ATOM 7678 N N . GLU C 1 46 ? 72.28388 115.00366 79.84224 1.000 1.97087 26 GLU C N 1
ATOM 7679 C CA . GLU C 1 46 ? 71.84159 113.71092 80.34870 1.000 1.97087 26 GLU C CA 1
ATOM 7680 C C . GLU C 1 46 ? 72.86417 113.12711 81.31270 1.000 1.97087 26 GLU C C 1
ATOM 7681 O O . GLU C 1 46 ? 72.49729 112.50208 82.31351 1.000 1.97087 26 GLU C O 1
ATOM 7693 N N . LEU C 1 47 ? 74.15404 113.31989 81.03072 1.000 1.79352 27 LEU C N 1
ATOM 7694 C CA . LEU C 1 47 ? 75.17826 112.85453 81.95726 1.000 1.79352 27 LEU C CA 1
ATOM 7695 C C . LEU C 1 47 ? 75.11971 113.62594 83.26645 1.000 1.79352 27 LEU C C 1
ATOM 7696 O O . LEU C 1 47 ? 75.33996 113.05683 84.33886 1.000 1.79352 27 LEU C O 1
ATOM 7712 N N . ALA C 1 48 ? 74.85287 114.93002 83.19741 1.000 1.68500 28 ALA C N 1
ATOM 7713 C CA . ALA C 1 48 ? 74.66570 115.70356 84.41890 1.000 1.68500 28 ALA C CA 1
ATOM 7714 C C . ALA C 1 48 ? 73.49820 115.16258 85.22768 1.000 1.68500 28 ALA C C 1
ATOM 7715 O O . ALA C 1 48 ? 73.58995 115.01946 86.45304 1.000 1.68500 28 ALA C O 1
ATOM 7722 N N . LYS C 1 49 ? 72.38847 114.86460 84.55365 1.000 1.94468 29 LYS C N 1
ATOM 7723 C CA . LYS C 1 49 ? 71.23924 114.27554 85.22972 1.000 1.94468 29 LYS C CA 1
ATOM 7724 C C . LYS C 1 49 ? 71.61926 112.95978 85.89633 1.000 1.94468 29 LYS C C 1
ATOM 7725 O O . LYS C 1 49 ? 71.29981 112.72156 87.06783 1.000 1.94468 29 LYS C O 1
ATOM 7744 N N . LEU C 1 50 ? 72.31999 112.09771 85.16037 1.000 1.63955 30 LEU C N 1
ATOM 7745 C CA . LEU C 1 50 ? 72.71826 110.80334 85.69898 1.000 1.63955 30 LEU C CA 1
ATOM 7746 C C . LEU C 1 50 ? 73.61997 110.97150 86.91428 1.000 1.63955 30 LEU C C 1
ATOM 7747 O O . LEU C 1 50 ? 73.43251 110.30220 87.93688 1.000 1.63955 30 LEU C O 1
ATOM 7763 N N . LEU C 1 51 ? 74.60439 111.86616 86.81897 1.000 1.52334 31 LEU C N 1
ATOM 7764 C CA . LEU C 1 51 ? 75.50848 112.10929 87.93438 1.000 1.52334 31 LEU C CA 1
ATOM 7765 C C . LEU C 1 51 ? 74.76132 112.63238 89.14953 1.000 1.52334 31 LEU C C 1
ATOM 7766 O O . LEU C 1 51 ? 75.04954 112.22301 90.27986 1.000 1.52334 31 LEU C O 1
ATOM 7782 N N . GLY C 1 52 ? 73.80277 113.53418 88.94244 1.000 1.44132 32 GLY C N 1
ATOM 7783 C CA . GLY C 1 52 ? 72.93318 113.92019 90.03511 1.000 1.44132 32 GLY C CA 1
ATOM 7784 C C . GLY C 1 52 ? 72.23022 112.72079 90.63161 1.000 1.44132 32 GLY C C 1
ATOM 7785 O O . GLY C 1 52 ? 72.05391 112.63787 91.85053 1.000 1.44132 32 GLY C O 1
ATOM 7789 N N . GLU C 1 53 ? 71.82559 111.77596 89.78355 1.000 1.88562 33 GLU C N 1
ATOM 7790 C CA . GLU C 1 53 ? 71.26676 110.51546 90.25185 1.000 1.88562 33 GLU C CA 1
ATOM 7791 C C . GLU C 1 53 ? 72.33633 109.53320 90.71348 1.000 1.88562 33 GLU C C 1
ATOM 7792 O O . GLU C 1 53 ? 72.01855 108.59439 91.45132 1.000 1.88562 33 GLU C O 1
ATOM 7804 N N . LEU C 1 54 ? 73.58420 109.72610 90.30344 1.000 1.26904 34 LEU C N 1
ATOM 7805 C CA . LEU C 1 54 ? 74.64258 108.79514 90.66646 1.000 1.26904 34 LEU C CA 1
ATOM 7806 C C . LEU C 1 54 ? 74.84369 108.80991 92.18053 1.000 1.26904 34 LEU C C 1
ATOM 7807 O O . LEU C 1 54 ? 74.83396 109.88816 92.78895 1.000 1.26904 34 LEU C O 1
ATOM 7823 N N . PRO C 1 55 ? 75.02491 107.65320 92.82111 1.000 1.29894 35 PRO C N 1
ATOM 7824 C CA . PRO C 1 55 ? 75.24705 107.65723 94.27279 1.000 1.29894 35 PRO C CA 1
ATOM 7825 C C . PRO C 1 55 ? 76.48189 108.46506 94.63839 1.000 1.29894 35 PRO C C 1
ATOM 7826 O O . PRO C 1 55 ? 77.61403 108.08388 94.33363 1.000 1.29894 35 PRO C O 1
ATOM 7837 N N . VAL C 1 56 ? 76.24877 109.58862 95.31958 1.000 1.14726 36 VAL C N 1
ATOM 7838 C CA . VAL C 1 56 ? 77.33312 110.50503 95.63862 1.000 1.14726 36 VAL C CA 1
ATOM 7839 C C . VAL C 1 56 ? 78.40982 109.76227 96.41387 1.000 1.14726 36 VAL C C 1
ATOM 7840 O O . VAL C 1 56 ? 78.11985 108.98427 97.33177 1.000 1.14726 36 VAL C O 1
ATOM 7853 N N . GLY C 1 57 ? 79.66507 109.99575 96.03882 1.000 1.11244 37 GLY C N 1
ATOM 7854 C CA . GLY C 1 57 ? 80.78766 109.34208 96.67116 1.000 1.11244 37 GLY C CA 1
ATOM 7855 C C . GLY C 1 57 ? 81.44413 108.25700 95.84757 1.000 1.11244 37 GLY C C 1
ATOM 7856 O O . GLY C 1 57 ? 81.98310 107.30552 96.42559 1.000 1.11244 37 GLY C O 1
ATOM 7860 N N . SER C 1 58 ? 81.42219 108.36659 94.52226 1.000 1.21975 38 SER C N 1
ATOM 7861 C CA . SER C 1 58 ? 81.98803 107.32384 93.67859 1.000 1.21975 38 SER C CA 1
ATOM 7862 C C . SER C 1 58 ? 83.41068 107.67965 93.26719 1.000 1.21975 38 SER C C 1
ATOM 7863 O O . SER C 1 58 ? 83.75181 108.85404 93.10212 1.000 1.21975 38 SER C O 1
ATOM 7871 N N . ASN C 1 59 ? 84.24095 106.65391 93.10460 1.000 1.45487 39 ASN C N 1
ATOM 7872 C CA . ASN C 1 59 ? 85.61661 106.83198 92.67058 1.000 1.45487 39 ASN C CA 1
ATOM 7873 C C . ASN C 1 59 ? 85.67212 106.94954 91.14832 1.000 1.45487 39 ASN C C 1
ATOM 7874 O O . ASN C 1 59 ? 84.68494 106.72484 90.44355 1.000 1.45487 39 ASN C O 1
ATOM 7885 N N . VAL C 1 60 ? 86.85192 107.31014 90.63877 1.000 1.68596 40 VAL C N 1
ATOM 7886 C CA . VAL C 1 60 ? 87.02935 107.44949 89.19731 1.000 1.68596 40 VAL C CA 1
ATOM 7887 C C . VAL C 1 60 ? 86.67849 106.14955 88.48613 1.000 1.68596 40 VAL C C 1
ATOM 7888 O O . VAL C 1 60 ? 86.04115 106.16200 87.42632 1.000 1.68596 40 VAL C O 1
ATOM 7901 N N . GLN C 1 61 ? 87.07930 105.00973 89.05175 1.000 1.95528 41 GLN C N 1
ATOM 7902 C CA . GLN C 1 61 ? 86.73449 103.73100 88.44132 1.000 1.95528 41 GLN C CA 1
ATOM 7903 C C . GLN C 1 61 ? 85.23702 103.46848 88.52648 1.000 1.95528 41 GLN C C 1
ATOM 7904 O O . GLN C 1 61 ? 84.65556 102.86006 87.62219 1.000 1.95528 41 GLN C O 1
ATOM 7918 N N . GLU C 1 62 ? 84.59350 103.91538 89.60494 1.000 1.42940 42 GLU C N 1
ATOM 7919 C CA . GLU C 1 62 ? 83.14156 103.80578 89.68455 1.000 1.42940 42 GLU C CA 1
ATOM 7920 C C . GLU C 1 62 ? 82.47322 104.65161 88.60945 1.000 1.42940 42 GLU C C 1
ATOM 7921 O O . GLU C 1 62 ? 81.46276 104.24307 88.02427 1.000 1.42940 42 GLU C O 1
ATOM 7933 N N . PHE C 1 63 ? 83.02718 105.83126 88.32643 1.000 1.33933 43 PHE C N 1
ATOM 7934 C CA . PHE C 1 63 ? 82.49066 106.64351 87.24181 1.000 1.33933 43 PHE C CA 1
ATOM 7935 C C . PHE C 1 63 ? 82.72340 105.96612 85.90011 1.000 1.33933 43 PHE C C 1
ATOM 7936 O O . PHE C 1 63 ? 81.89614 106.06866 84.98959 1.000 1.33933 43 PHE C O 1
ATOM 7953 N N . GLN C 1 64 ? 83.85395 105.27384 85.75836 1.000 1.52589 44 GLN C N 1
ATOM 7954 C CA . GLN C 1 64 ? 84.10226 104.50383 84.54475 1.000 1.52589 44 GLN C CA 1
ATOM 7955 C C . GLN C 1 64 ? 83.05940 103.40501 84.39293 1.000 1.52589 44 GLN C C 1
ATOM 7956 O O . GLN C 1 64 ? 82.57440 103.14350 83.28769 1.000 1.52589 44 GLN C O 1
ATOM 7970 N N . SER C 1 65 ? 82.71523 102.73962 85.49600 1.000 1.25545 45 SER C N 1
ATOM 7971 C CA . SER C 1 65 ? 81.65536 101.73718 85.45767 1.000 1.25545 45 SER C CA 1
ATOM 7972 C C . SER C 1 65 ? 80.33216 102.36138 85.03892 1.000 1.25545 45 SER C C 1
ATOM 7973 O O . SER C 1 65 ? 79.61320 101.81262 84.19411 1.000 1.25545 45 SER C O 1
ATOM 7981 N N . ALA C 1 66 ? 80.00050 103.51665 85.61658 1.000 1.20650 46 ALA C N 1
ATOM 7982 C CA . ALA C 1 66 ? 78.76651 104.20238 85.25178 1.000 1.20650 46 ALA C CA 1
ATOM 7983 C C . ALA C 1 66 ? 78.75081 104.55213 83.77066 1.000 1.20650 46 ALA C C 1
ATOM 7984 O O . ALA C 1 66 ? 77.72990 104.38120 83.09456 1.000 1.20650 46 ALA C O 1
ATOM 7991 N N . ILE C 1 67 ? 79.87768 105.03622 83.25062 1.000 1.45217 47 ILE C N 1
ATOM 7992 C CA . ILE C 1 67 ? 79.96788 105.38343 81.83836 1.000 1.45217 47 ILE C CA 1
ATOM 7993 C C . ILE C 1 67 ? 79.79537 104.14654 80.97029 1.000 1.45217 47 ILE C C 1
ATOM 7994 O O . ILE C 1 67 ? 78.99215 104.13950 80.03259 1.000 1.45217 47 ILE C O 1
ATOM 8010 N N . GLN C 1 68 ? 80.53958 103.08128 81.26658 1.000 1.52928 48 GLN C N 1
ATOM 8011 C CA . GLN C 1 68 ? 80.46446 101.87708 80.44971 1.000 1.52928 48 GLN C CA 1
ATOM 8012 C C . GLN C 1 68 ? 79.07909 101.25084 80.50822 1.000 1.52928 48 GLN C C 1
ATOM 8013 O O . GLN C 1 68 ? 78.67703 100.54819 79.57396 1.000 1.52928 48 GLN C O 1
ATOM 8027 N N . THR C 1 69 ? 78.33566 101.49428 81.58768 1.000 1.51110 49 THR C N 1
ATOM 8028 C CA . THR C 1 69 ? 76.96861 101.00307 81.69074 1.000 1.51110 49 THR C CA 1
ATOM 8029 C C . THR C 1 69 ? 75.98030 101.85477 80.90465 1.000 1.51110 49 THR C C 1
ATOM 8030 O O . THR C 1 69 ? 74.76786 101.67008 81.05585 1.000 1.51110 49 THR C O 1
ATOM 8041 N N . ASN C 1 70 ? 76.46465 102.77091 80.07016 1.000 1.50552 50 ASN C N 1
ATOM 8042 C CA . ASN C 1 70 ? 75.58973 103.67918 79.34525 1.000 1.50552 50 ASN C CA 1
ATOM 8043 C C . ASN C 1 70 ? 74.98211 102.99558 78.12660 1.000 1.50552 50 ASN C C 1
ATOM 8044 O O . ASN C 1 70 ? 75.51128 102.00497 77.61391 1.000 1.50552 50 ASN C O 1
ATOM 8055 N N . LYS C 1 71 ? 73.85042 103.53327 77.67323 1.000 1.80804 51 LYS C N 1
ATOM 8056 C CA . LYS C 1 71 ? 73.21429 103.09813 76.43855 1.000 1.80804 51 LYS C CA 1
ATOM 8057 C C . LYS C 1 71 ? 72.74845 104.26161 75.57415 1.000 1.80804 51 LYS C C 1
ATOM 8058 O O . LYS C 1 71 ? 72.58461 104.08555 74.36158 1.000 1.80804 51 LYS C O 1
ATOM 8077 N N . GLU C 1 72 ? 72.53351 105.43883 76.16072 1.000 2.15172 52 GLU C N 1
ATOM 8078 C CA . GLU C 1 72 ? 72.08993 106.61330 75.42056 1.000 2.15172 52 GLU C CA 1
ATOM 8079 C C . GLU C 1 72 ? 73.24135 107.50715 74.97986 1.000 2.15172 52 GLU C C 1
ATOM 8080 O O . GLU C 1 72 ? 73.03777 108.38755 74.13729 1.000 2.15172 52 GLU C O 1
ATOM 8092 N N . LEU C 1 73 ? 74.43865 107.30455 75.52375 1.000 1.98758 53 LEU C N 1
ATOM 8093 C CA . LEU C 1 73 ? 75.56090 108.19592 75.27026 1.000 1.98758 53 LEU C CA 1
ATOM 8094 C C . LEU C 1 73 ? 76.46866 107.62183 74.19073 1.000 1.98758 53 LEU C C 1
ATOM 8095 O O . LEU C 1 73 ? 76.56906 106.40275 74.02277 1.000 1.98758 53 LEU C O 1
ATOM 8111 N N . SER C 1 74 ? 77.12850 108.51376 73.45643 1.000 1.86076 54 SER C N 1
ATOM 8112 C CA . SER C 1 74 ? 78.10858 108.09664 72.46869 1.000 1.86076 54 SER C CA 1
ATOM 8113 C C . SER C 1 74 ? 79.41960 107.71195 73.14961 1.000 1.86076 54 SER C C 1
ATOM 8114 O O . SER C 1 74 ? 79.73692 108.15775 74.25584 1.000 1.86076 54 SER C O 1
ATOM 8122 N N . GLU C 1 75 ? 80.19028 106.86700 72.46385 1.000 1.80584 55 GLU C N 1
ATOM 8123 C CA . GLU C 1 75 ? 81.47608 106.43771 72.99942 1.000 1.80584 55 GLU C CA 1
ATOM 8124 C C . GLU C 1 75 ? 82.49147 107.57139 73.01505 1.000 1.80584 55 GLU C C 1
ATOM 8125 O O . GLU C 1 75 ? 83.44584 107.53203 73.79956 1.000 1.80584 55 GLU C O 1
ATOM 8137 N N . ASN C 1 76 ? 82.30688 108.58606 72.16805 1.000 1.73070 56 ASN C N 1
ATOM 8138 C CA . ASN C 1 76 ? 83.31342 109.63491 72.05222 1.000 1.73070 56 ASN C CA 1
ATOM 8139 C C . ASN C 1 76 ? 83.40351 110.47435 73.31904 1.000 1.73070 56 ASN C C 1
ATOM 8140 O O . ASN C 1 76 ? 84.48077 110.97688 73.65883 1.000 1.73070 56 ASN C O 1
ATOM 8151 N N . ALA C 1 77 ? 82.28847 110.63998 74.02973 1.000 1.72743 57 ALA C N 1
ATOM 8152 C CA . ALA C 1 77 ? 82.29728 111.46751 75.23043 1.000 1.72743 57 ALA C CA 1
ATOM 8153 C C . ALA C 1 77 ? 83.21291 110.88366 76.29965 1.000 1.72743 57 ALA C C 1
ATOM 8154 O O . ALA C 1 77 ? 83.64015 111.59278 77.21807 1.000 1.72743 57 ALA C O 1
ATOM 8161 N N . LEU C 1 78 ? 83.52301 109.58979 76.19966 1.000 1.82785 58 LEU C N 1
ATOM 8162 C CA . LEU C 1 78 ? 84.29778 108.93273 77.24662 1.000 1.82785 58 LEU C CA 1
ATOM 8163 C C . LEU C 1 78 ? 85.72851 109.45799 77.30586 1.000 1.82785 58 LEU C C 1
ATOM 8164 O O . LEU C 1 78 ? 86.39388 109.33254 78.34042 1.000 1.82785 58 LEU C O 1
ATOM 8180 N N . LYS C 1 79 ? 86.22372 110.05089 76.21514 1.000 1.70771 59 LYS C N 1
ATOM 8181 C CA . LYS C 1 79 ? 87.62362 110.46524 76.18752 1.000 1.70771 59 LYS C CA 1
ATOM 8182 C C . LYS C 1 79 ? 87.95333 111.46507 77.28442 1.000 1.70771 59 LYS C C 1
ATOM 8183 O O . LYS C 1 79 ? 89.11915 111.57242 77.68047 1.000 1.70771 59 LYS C O 1
ATOM 8202 N N . SER C 1 80 ? 86.95946 112.19820 77.78131 1.000 1.43489 60 SER C N 1
ATOM 8203 C CA . SER C 1 80 ? 87.18784 113.20435 78.80898 1.000 1.43489 60 SER C CA 1
ATOM 8204 C C . SER C 1 80 ? 86.37346 112.96824 80.07052 1.000 1.43489 60 SER C C 1
ATOM 8205 O O . SER C 1 80 ? 86.78187 113.43138 81.14034 1.000 1.43489 60 SER C O 1
ATOM 8213 N N . ALA C 1 81 ? 85.25218 112.24711 79.98610 1.000 1.49453 61 ALA C N 1
ATOM 8214 C CA . ALA C 1 81 ? 84.40578 112.05743 81.15845 1.000 1.49453 61 ALA C CA 1
ATOM 8215 C C . ALA C 1 81 ? 85.20742 111.54668 82.34588 1.000 1.49453 61 ALA C C 1
ATOM 8216 O O . ALA C 1 81 ? 85.11772 112.10605 83.44460 1.000 1.49453 61 ALA C O 1
ATOM 8223 N N . ASP C 1 82 ? 86.01234 110.50366 82.14322 1.000 1.80485 62 ASP C N 1
ATOM 8224 C CA . ASP C 1 82 ? 86.89616 110.04960 83.20898 1.000 1.80485 62 ASP C CA 1
ATOM 8225 C C . ASP C 1 82 ? 87.84124 111.16184 83.63836 1.000 1.80485 62 ASP C C 1
ATOM 8226 O O . ASP C 1 82 ? 88.14133 111.30651 84.82866 1.000 1.80485 62 ASP C O 1
ATOM 8235 N N . THR C 1 83 ? 88.31821 111.96148 82.68354 1.000 1.76160 63 THR C N 1
ATOM 8236 C CA . THR C 1 83 ? 89.16735 113.09289 83.03364 1.000 1.76160 63 THR C CA 1
ATOM 8237 C C . THR C 1 83 ? 88.35405 114.20374 83.68223 1.000 1.76160 63 THR C C 1
ATOM 8238 O O . THR C 1 83 ? 88.84846 114.90509 84.57114 1.000 1.76160 63 THR C O 1
ATOM 8249 N N . ILE C 1 84 ? 87.09983 114.37244 83.25978 1.000 1.48721 64 ILE C N 1
ATOM 8250 C CA . ILE C 1 84 ? 86.22828 115.34386 83.91285 1.000 1.48721 64 ILE C CA 1
ATOM 8251 C C . ILE C 1 84 ? 86.12158 115.02447 85.39455 1.000 1.48721 64 ILE C C 1
ATOM 8252 O O . ILE C 1 84 ? 86.12003 115.91954 86.24748 1.000 1.48721 64 ILE C O 1
ATOM 8268 N N . PHE C 1 85 ? 86.02906 113.73494 85.71793 1.000 1.39000 65 PHE C N 1
ATOM 8269 C CA . PHE C 1 85 ? 86.04824 113.31159 87.11046 1.000 1.39000 65 PHE C CA 1
ATOM 8270 C C . PHE C 1 85 ? 87.30382 113.81441 87.80913 1.000 1.39000 65 PHE C C 1
ATOM 8271 O O . PHE C 1 85 ? 87.22766 114.37190 88.90916 1.000 1.39000 65 PHE C O 1
ATOM 8288 N N . SER C 1 86 ? 88.46841 113.63936 87.18071 1.000 1.75423 66 SER C N 1
ATOM 8289 C CA . SER C 1 86 ? 89.69117 114.21567 87.72521 1.000 1.75423 66 SER C CA 1
ATOM 8290 C C . SER C 1 86 ? 89.68809 115.73192 87.62319 1.000 1.75423 66 SER C C 1
ATOM 8291 O O . SER C 1 86 ? 90.09178 116.41116 88.57338 1.000 1.75423 66 SER C O 1
ATOM 8299 N N . LEU C 1 87 ? 89.24343 116.27481 86.49058 1.000 1.47587 67 LEU C N 1
ATOM 8300 C CA . LEU C 1 87 ? 89.09590 117.71512 86.35902 1.000 1.47587 67 LEU C CA 1
ATOM 8301 C C . LEU C 1 87 ? 88.07513 118.26494 87.33740 1.000 1.47587 67 LEU C C 1
ATOM 8302 O O . LEU C 1 87 ? 88.18383 119.42485 87.74933 1.000 1.47587 67 LEU C O 1
ATOM 8318 N N . GLY C 1 88 ? 87.08532 117.45668 87.71623 1.000 1.27182 68 GLY C N 1
ATOM 8319 C CA . GLY C 1 88 ? 86.13497 117.89877 88.71831 1.000 1.27182 68 GLY C CA 1
ATOM 8320 C C . GLY C 1 88 ? 86.81708 118.29713 90.01028 1.000 1.27182 68 GLY C C 1
ATOM 8321 O O . GLY C 1 88 ? 86.54304 119.36332 90.56508 1.000 1.27182 68 GLY C O 1
ATOM 8325 N N . GLY C 1 89 ? 87.73785 117.46212 90.49147 1.000 1.20915 69 GLY C N 1
ATOM 8326 C CA . GLY C 1 89 ? 88.49590 117.82377 91.67253 1.000 1.20915 69 GLY C CA 1
ATOM 8327 C C . GLY C 1 89 ? 89.28102 119.09953 91.48266 1.000 1.20915 69 GLY C C 1
ATOM 8328 O O . GLY C 1 89 ? 89.26677 119.97346 92.35359 1.000 1.20915 69 GLY C O 1
ATOM 8332 N N . LEU C 1 90 ? 89.94872 119.23838 90.33969 1.000 1.40243 70 LEU C N 1
ATOM 8333 C CA . LEU C 1 90 ? 90.56975 120.50891 90.00499 1.000 1.40243 70 LEU C CA 1
ATOM 8334 C C . LEU C 1 90 ? 89.51956 121.59290 89.84079 1.000 1.40243 70 LEU C C 1
ATOM 8335 O O . LEU C 1 90 ? 89.77387 122.75889 90.16174 1.000 1.40243 70 LEU C O 1
ATOM 8351 N N . LEU C 1 91 ? 88.33938 121.22304 89.34533 1.000 1.45043 71 LEU C N 1
ATOM 8352 C CA . LEU C 1 91 ? 87.21908 122.14543 89.25437 1.000 1.45043 71 LEU C CA 1
ATOM 8353 C C . LEU C 1 91 ? 86.54392 122.36825 90.59636 1.000 1.45043 71 LEU C C 1
ATOM 8354 O O . LEU C 1 91 ? 85.87062 123.38918 90.77373 1.000 1.45043 71 LEU C O 1
ATOM 8370 N N . LEU C 1 92 ? 86.70353 121.43949 91.54011 1.000 1.20032 72 LEU C N 1
ATOM 8371 C CA . LEU C 1 92 ? 85.99742 121.54426 92.80945 1.000 1.20032 72 LEU C CA 1
ATOM 8372 C C . LEU C 1 92 ? 86.94804 121.81449 93.96385 1.000 1.20032 72 LEU C C 1
ATOM 8373 O O . LEU C 1 92 ? 86.50309 122.14731 95.06764 1.000 1.20032 72 LEU C O 1
ATOM 8389 N N . GLU C 1 93 ? 88.25144 121.68250 93.73218 1.000 1.16632 73 GLU C N 1
ATOM 8390 C CA . GLU C 1 93 ? 89.23436 122.28644 94.61417 1.000 1.16632 73 GLU C CA 1
ATOM 8391 C C . GLU C 1 93 ? 89.18566 123.80262 94.54651 1.000 1.16632 73 GLU C C 1
ATOM 8392 O O . GLU C 1 93 ? 89.79707 124.47070 95.38697 1.000 1.16632 73 GLU C O 1
ATOM 8404 N N . ILE C 1 94 ? 88.47005 124.35525 93.56753 1.000 1.43740 74 ILE C N 1
ATOM 8405 C CA . ILE C 1 94 ? 88.38494 125.79797 93.38696 1.000 1.43740 74 ILE C CA 1
ATOM 8406 C C . ILE C 1 94 ? 87.73646 126.41482 94.61822 1.000 1.43740 74 ILE C C 1
ATOM 8407 O O . ILE C 1 94 ? 86.89889 125.79241 95.28023 1.000 1.43740 74 ILE C O 1
ATOM 8423 N N . LYS C 1 95 ? 88.12528 127.64749 94.92343 1.000 1.67952 75 LYS C N 1
ATOM 8424 C CA . LYS C 1 95 ? 87.60646 128.36685 96.07440 1.000 1.67952 75 LYS C CA 1
ATOM 8425 C C . LYS C 1 95 ? 86.13458 128.70479 95.85856 1.000 1.67952 75 LYS C C 1
ATOM 8426 O O . LYS C 1 95 ? 85.72989 129.16244 94.78687 1.000 1.67952 75 LYS C O 1
ATOM 8445 N N . ALA C 1 96 ? 85.32772 128.47906 96.89783 1.000 1.72338 76 ALA C N 1
ATOM 8446 C CA . ALA C 1 96 ? 83.88667 128.66129 96.76134 1.000 1.72338 76 ALA C CA 1
ATOM 8447 C C . ALA C 1 96 ? 83.49728 130.12830 96.67868 1.000 1.72338 76 ALA C C 1
ATOM 8448 O O . ALA C 1 96 ? 82.61142 130.48284 95.89334 1.000 1.72338 76 ALA C O 1
ATOM 8455 N N . ASP C 1 97 ? 84.13935 130.99021 97.46659 1.000 1.43670 77 ASP C N 1
ATOM 8456 C CA . ASP C 1 97 ? 83.75291 132.39371 97.50185 1.000 1.43670 77 ASP C CA 1
ATOM 8457 C C . ASP C 1 97 ? 84.04799 133.10841 96.19116 1.000 1.43670 77 ASP C C 1
ATOM 8458 O O . ASP C 1 97 ? 83.45516 134.15938 95.92478 1.000 1.43670 77 ASP C O 1
ATOM 8467 N N . ASP C 1 98 ? 84.94280 132.56655 95.36990 1.000 1.69523 78 ASP C N 1
ATOM 8468 C CA . ASP C 1 98 ? 85.26170 133.16684 94.08247 1.000 1.69523 78 ASP C CA 1
ATOM 8469 C C . ASP C 1 98 ? 84.17532 132.82187 93.07127 1.000 1.69523 78 ASP C C 1
ATOM 8470 O O . ASP C 1 98 ? 83.70723 131.68112 93.00602 1.000 1.69523 78 ASP C O 1
ATOM 8479 N N . SER C 1 99 ? 83.77442 133.81606 92.28218 1.000 1.77759 79 SER C N 1
ATOM 8480 C CA . SER C 1 99 ? 82.72012 133.61267 91.29735 1.000 1.77759 79 SER C CA 1
ATOM 8481 C C . SER C 1 99 ? 83.11739 132.51606 90.31779 1.000 1.77759 79 SER C C 1
ATOM 8482 O O . SER C 1 99 ? 84.25069 132.47442 89.83043 1.000 1.77759 79 SER C O 1
ATOM 8490 N N . LEU C 1 100 ? 82.16820 131.62488 90.02757 1.000 1.74466 80 LEU C N 1
ATOM 8491 C CA . LEU C 1 100 ? 82.45741 130.49106 89.15699 1.000 1.74466 80 LEU C CA 1
ATOM 8492 C C . LEU C 1 100 ? 82.85157 130.94562 87.75656 1.000 1.74466 80 LEU C C 1
ATOM 8493 O O . LEU C 1 100 ? 83.87781 130.50772 87.22357 1.000 1.74466 80 LEU C O 1
ATOM 8509 N N . ASN C 1 101 ? 82.06235 131.83366 87.14955 1.000 1.81687 81 ASN C N 1
ATOM 8510 C CA . ASN C 1 101 ? 82.34576 132.25364 85.78160 1.000 1.81687 81 ASN C CA 1
ATOM 8511 C C . ASN C 1 101 ? 83.60163 133.11131 85.72463 1.000 1.81687 81 ASN C C 1
ATOM 8512 O O . ASN C 1 101 ? 84.39637 133.00595 84.78502 1.000 1.81687 81 ASN C O 1
ATOM 8523 N N . GLN C 1 102 ? 83.79276 133.97580 86.72111 1.000 1.72392 82 GLN C N 1
ATOM 8524 C CA . GLN C 1 102 ? 84.99241 134.80407 86.75930 1.000 1.72392 82 GLN C CA 1
ATOM 8525 C C . GLN C 1 102 ? 86.24348 133.95243 86.92950 1.000 1.72392 82 GLN C C 1
ATOM 8526 O O . GLN C 1 102 ? 87.26719 134.20331 86.28154 1.000 1.72392 82 GLN C O 1
ATOM 8540 N N . VAL C 1 103 ? 86.18149 132.94289 87.79850 1.000 1.64346 83 VAL C N 1
ATOM 8541 C CA . VAL C 1 103 ? 87.31271 132.03498 87.96429 1.000 1.64346 83 VAL C CA 1
ATOM 8542 C C . VAL C 1 103 ? 87.56593 131.27247 86.67149 1.000 1.64346 83 VAL C C 1
ATOM 8543 O O . VAL C 1 103 ? 88.71623 131.04524 86.27728 1.000 1.64346 83 VAL C O 1
ATOM 8556 N N . ALA C 1 104 ? 86.49176 130.83989 86.00694 1.000 1.63412 84 ALA C N 1
ATOM 8557 C CA . ALA C 1 104 ? 86.64315 130.17675 84.71768 1.000 1.63412 84 ALA C CA 1
ATOM 8558 C C . ALA C 1 104 ? 87.35500 131.08153 83.72456 1.000 1.63412 84 ALA C C 1
ATOM 8559 O O . ALA C 1 104 ? 88.26058 130.64279 83.00884 1.000 1.63412 84 ALA C O 1
ATOM 8566 N N . GLU C 1 105 ? 86.96278 132.35290 83.67630 1.000 1.50674 85 GLU C N 1
ATOM 8567 C CA . GLU C 1 105 ? 87.58870 133.29574 82.75808 1.000 1.50674 85 GLU C CA 1
ATOM 8568 C C . GLU C 1 105 ? 89.06598 133.47617 83.08656 1.000 1.50674 85 GLU C C 1
ATOM 8569 O O . GLU C 1 105 ? 89.91944 133.48220 82.19182 1.000 1.50674 85 GLU C O 1
ATOM 8581 N N . ASP C 1 106 ? 89.38749 133.61345 84.37521 1.000 1.49728 86 ASP C N 1
ATOM 8582 C CA . ASP C 1 106 ? 90.77970 133.80798 84.77095 1.000 1.49728 86 ASP C CA 1
ATOM 8583 C C . ASP C 1 106 ? 91.63231 132.59997 84.41143 1.000 1.49728 86 ASP C C 1
ATOM 8584 O O . ASP C 1 106 ? 92.72376 132.74549 83.84377 1.000 1.49728 86 ASP C O 1
ATOM 8593 N N . LEU C 1 107 ? 91.16070 131.40053 84.75216 1.000 1.48613 87 LEU C N 1
ATOM 8594 C CA . LEU C 1 107 ? 91.93023 130.19852 84.46144 1.000 1.48613 87 LEU C CA 1
ATOM 8595 C C . LEU C 1 107 ? 92.04838 129.97989 82.96016 1.000 1.48613 87 LEU C C 1
ATOM 8596 O O . LEU C 1 107 ? 93.08882 129.52766 82.47304 1.000 1.48613 87 LEU C O 1
ATOM 8612 N N . THR C 1 108 ? 91.00100 130.31670 82.20339 1.000 1.63300 88 THR C N 1
ATOM 8613 C CA . THR C 1 108 ? 91.07867 130.19214 80.75393 1.000 1.63300 88 THR C CA 1
ATOM 8614 C C . THR C 1 108 ? 92.11491 131.14891 80.18392 1.000 1.63300 88 THR C C 1
ATOM 8615 O O . THR C 1 108 ? 92.89162 130.77544 79.29877 1.000 1.63300 88 THR C O 1
ATOM 8626 N N . ASN C 1 109 ? 92.14774 132.38591 80.68486 1.000 1.41969 89 ASN C N 1
ATOM 8627 C CA . ASN C 1 109 ? 93.14510 133.34244 80.21806 1.000 1.41969 89 ASN C CA 1
ATOM 8628 C C . ASN C 1 109 ? 94.55563 132.86985 80.54016 1.000 1.41969 89 ASN C C 1
ATOM 8629 O O . ASN C 1 109 ? 95.44132 132.90795 79.67873 1.000 1.41969 89 ASN C O 1
ATOM 8640 N N . ALA C 1 110 ? 94.78471 132.42049 81.77474 1.000 1.50507 90 ALA C N 1
ATOM 8641 C CA . ALA C 1 110 ? 96.11954 131.96546 82.15080 1.000 1.50507 90 ALA C CA 1
ATOM 8642 C C . ALA C 1 110 ? 96.53760 130.74544 81.33463 1.000 1.50507 90 ALA C C 1
ATOM 8643 O O . ALA C 1 110 ? 97.68423 130.65727 80.87225 1.000 1.50507 90 ALA C O 1
ATOM 8650 N N . TYR C 1 111 ? 95.61965 129.79522 81.13999 1.000 1.57765 91 TYR C N 1
ATOM 8651 C CA . TYR C 1 111 ? 95.91556 128.63484 80.30984 1.000 1.57765 91 TYR C CA 1
ATOM 8652 C C . TYR C 1 111 ? 96.26595 129.04978 78.88852 1.000 1.57765 91 TYR C C 1
ATOM 8653 O O . TYR C 1 111 ? 97.29615 128.63039 78.35162 1.000 1.57765 91 TYR C O 1
ATOM 8671 N N . ALA C 1 112 ? 95.43130 129.88558 78.26612 1.000 1.45096 92 ALA C N 1
ATOM 8672 C CA . ALA C 1 112 ? 95.75880 130.40024 76.94327 1.000 1.45096 92 ALA C CA 1
ATOM 8673 C C . ALA C 1 112 ? 97.12660 131.06221 76.93271 1.000 1.45096 92 ALA C C 1
ATOM 8674 O O . ALA C 1 112 ? 97.84887 130.97389 75.93355 1.000 1.45096 92 ALA C O 1
ATOM 8681 N N . LYS C 1 113 ? 97.49781 131.72380 78.02853 1.000 1.62422 93 LYS C N 1
ATOM 8682 C CA . LYS C 1 113 ? 98.82756 132.30902 78.12895 1.000 1.62422 93 LYS C CA 1
ATOM 8683 C C . LYS C 1 113 ? 99.90403 131.23577 78.02604 1.000 1.62422 93 LYS C C 1
ATOM 8684 O O . LYS C 1 113 ? 100.84817 131.36942 77.23995 1.000 1.62422 93 LYS C O 1
ATOM 8703 N N . GLU C 1 114 ? 99.77651 130.16179 78.81031 1.000 1.63357 94 GLU C N 1
ATOM 8704 C CA . GLU C 1 114 ? 100.76940 129.09290 78.78003 1.000 1.63357 94 GLU C CA 1
ATOM 8705 C C . GLU C 1 114 ? 100.24380 127.79633 78.17628 1.000 1.63357 94 GLU C C 1
ATOM 8706 O O . GLU C 1 114 ? 100.88797 126.75375 78.33498 1.000 1.63357 94 GLU C O 1
ATOM 8718 N N . GLY C 1 115 ? 99.10576 127.82736 77.49004 1.000 1.51819 95 GLY C N 1
ATOM 8719 C CA . GLY C 1 115 ? 98.52387 126.61726 76.94822 1.000 1.51819 95 GLY C CA 1
ATOM 8720 C C . GLY C 1 115 ? 99.11202 126.23712 75.60388 1.000 1.51819 95 GLY C C 1
ATOM 8721 O O . GLY C 1 115 ? 100.06092 126.84302 75.10315 1.000 1.51819 95 GLY C O 1
ATOM 8725 N N . GLU C 1 116 ? 98.52128 125.19783 75.01144 1.000 1.48242 96 GLU C N 1
ATOM 8726 C CA . GLU C 1 116 ? 98.97431 124.70278 73.71795 1.000 1.48242 96 GLU C CA 1
ATOM 8727 C C . GLU C 1 116 ? 98.47645 125.55735 72.56183 1.000 1.48242 96 GLU C C 1
ATOM 8728 O O . GLU C 1 116 ? 98.99085 125.43050 71.44552 1.000 1.48242 96 GLU C O 1
ATOM 8740 N N . GLU C 1 117 ? 97.49204 126.42069 72.79826 1.000 1.67242 97 GLU C N 1
ATOM 8741 C CA . GLU C 1 117 ? 96.87839 127.19270 71.73079 1.000 1.67242 97 GLU C CA 1
ATOM 8742 C C . GLU C 1 117 ? 96.39992 128.52574 72.28105 1.000 1.67242 97 GLU C C 1
ATOM 8743 O O . GLU C 1 117 ? 96.00193 128.63296 73.44395 1.000 1.67242 97 GLU C O 1
ATOM 8755 N N . GLU C 1 118 ? 96.44632 129.54534 71.42817 1.000 1.63673 98 GLU C N 1
ATOM 8756 C CA . GLU C 1 118 ? 95.79891 130.81123 71.73978 1.000 1.63673 98 GLU C CA 1
ATOM 8757 C C . GLU C 1 118 ? 94.31469 130.68825 71.41806 1.000 1.63673 98 GLU C C 1
ATOM 8758 O O . GLU C 1 118 ? 93.93167 130.17182 70.36476 1.000 1.63673 98 GLU C O 1
ATOM 8770 N N . ILE C 1 119 ? 93.47512 131.16546 72.33219 1.000 1.60927 99 ILE C N 1
ATOM 8771 C CA . ILE C 1 119 ? 92.04549 130.88306 72.29138 1.000 1.60927 99 ILE C CA 1
ATOM 8772 C C . ILE C 1 119 ? 91.33026 132.05996 71.64400 1.000 1.60927 99 ILE C C 1
ATOM 8773 O O . ILE C 1 119 ? 91.45736 133.20412 72.09520 1.000 1.60927 99 ILE C O 1
ATOM 8789 N N . GLY C 1 120 ? 90.57568 131.77705 70.58545 1.000 1.79629 100 GLY C N 1
ATOM 8790 C CA . GLY C 1 120 ? 89.67108 132.76762 70.04373 1.000 1.79629 100 GLY C CA 1
ATOM 8791 C C . GLY C 1 120 ? 88.32084 132.70735 70.72985 1.000 1.79629 100 GLY C C 1
ATOM 8792 O O . GLY C 1 120 ? 88.11567 131.96410 71.68801 1.000 1.79629 100 GLY C O 1
ATOM 8796 N N . THR C 1 121 ? 87.37903 133.50350 70.22434 1.000 2.07308 101 THR C N 1
ATOM 8797 C CA . THR C 1 121 ? 86.05544 133.53270 70.83647 1.000 2.07308 101 THR C CA 1
ATOM 8798 C C . THR C 1 121 ? 85.32660 132.20902 70.64190 1.000 2.07308 101 THR C C 1
ATOM 8799 O O . THR C 1 121 ? 84.44803 131.85690 71.43465 1.000 2.07308 101 THR C O 1
ATOM 8810 N N . GLU C 1 122 ? 85.69723 131.44637 69.61150 1.000 2.01224 102 GLU C N 1
ATOM 8811 C CA . GLU C 1 122 ? 84.98628 130.20527 69.31708 1.000 2.01224 102 GLU C CA 1
ATOM 8812 C C . GLU C 1 122 ? 85.29538 129.12969 70.35182 1.000 2.01224 102 GLU C C 1
ATOM 8813 O O . GLU C 1 122 ? 84.39395 128.63685 71.04460 1.000 2.01224 102 GLU C O 1
ATOM 8825 N N . GLN C 1 123 ? 86.56649 128.73750 70.45694 1.000 1.78007 103 GLN C N 1
ATOM 8826 C CA . GLN C 1 123 ? 86.94339 127.73284 71.44211 1.000 1.78007 103 GLN C CA 1
ATOM 8827 C C . GLN C 1 123 ? 86.73443 128.24594 72.85871 1.000 1.78007 103 GLN C C 1
ATOM 8828 O O . GLN C 1 123 ? 86.34404 127.47465 73.73869 1.000 1.78007 103 GLN C O 1
ATOM 8842 N N . ARG C 1 124 ? 86.99323 129.53245 73.09989 1.000 1.72725 104 ARG C N 1
ATOM 8843 C CA . ARG C 1 124 ? 86.72095 130.10820 74.41204 1.000 1.72725 104 ARG C CA 1
ATOM 8844 C C . ARG C 1 124 ? 85.24940 129.95077 74.77105 1.000 1.72725 104 ARG C C 1
ATOM 8845 O O . ARG C 1 124 ? 84.90820 129.55783 75.89307 1.000 1.72725 104 ARG C O 1
ATOM 8866 N N . GLU C 1 125 ? 84.35921 130.26988 73.82749 1.000 1.93271 105 GLU C N 1
ATOM 8867 C CA . GLU C 1 125 ? 82.93082 130.14668 74.08428 1.000 1.93271 105 GLU C CA 1
ATOM 8868 C C . GLU C 1 125 ? 82.53126 128.70203 74.32933 1.000 1.93271 105 GLU C C 1
ATOM 8869 O O . GLU C 1 125 ? 81.78659 128.42004 75.27101 1.000 1.93271 105 GLU C O 1
ATOM 8881 N N . GLN C 1 126 ? 83.01443 127.77394 73.50221 1.000 2.06907 106 GLN C N 1
ATOM 8882 C CA . GLN C 1 126 ? 82.69061 126.36863 73.72654 1.000 2.06907 106 GLN C CA 1
ATOM 8883 C C . GLN C 1 126 ? 83.15785 125.92665 75.10812 1.000 2.06907 106 GLN C C 1
ATOM 8884 O O . GLN C 1 126 ? 82.39819 125.30904 75.86920 1.000 2.06907 106 GLN C O 1
ATOM 8898 N N . LEU C 1 127 ? 84.39872 126.27179 75.45975 1.000 1.83280 107 LEU C N 1
ATOM 8899 C CA . LEU C 1 127 ? 84.96254 125.87601 76.74229 1.000 1.83280 107 LEU C CA 1
ATOM 8900 C C . LEU C 1 127 ? 84.13790 126.41895 77.89774 1.000 1.83280 107 LEU C C 1
ATOM 8901 O O . LEU C 1 127 ? 83.73321 125.66556 78.78727 1.000 1.83280 107 LEU C O 1
ATOM 8917 N N . ILE C 1 128 ? 83.87669 127.72657 77.89992 1.000 1.78403 108 ILE C N 1
ATOM 8918 C CA . ILE C 1 128 ? 83.21224 128.35156 79.04008 1.000 1.78403 108 ILE C CA 1
ATOM 8919 C C . ILE C 1 128 ? 81.75591 127.90835 79.11494 1.000 1.78403 108 ILE C C 1
ATOM 8920 O O . ILE C 1 128 ? 81.19700 127.73180 80.20416 1.000 1.78403 108 ILE C O 1
ATOM 8936 N N . HIS C 1 129 ? 81.11449 127.73061 77.95871 1.000 1.94404 109 HIS C N 1
ATOM 8937 C CA . HIS C 1 129 ? 79.74371 127.24017 77.93970 1.000 1.94404 109 HIS C CA 1
ATOM 8938 C C . HIS C 1 129 ? 79.65797 125.85902 78.57064 1.000 1.94404 109 HIS C C 1
ATOM 8939 O O . HIS C 1 129 ? 78.84019 125.62428 79.46965 1.000 1.94404 109 HIS C O 1
ATOM 8953 N N . ASN C 1 130 ? 80.52294 124.93823 78.13841 1.000 1.66038 110 ASN C N 1
ATOM 8954 C CA . ASN C 1 130 ? 80.52792 123.61066 78.74033 1.000 1.66038 110 ASN C CA 1
ATOM 8955 C C . ASN C 1 130 ? 80.87869 123.68862 80.21908 1.000 1.66038 110 ASN C C 1
ATOM 8956 O O . ASN C 1 130 ? 80.32207 122.95061 81.03785 1.000 1.66038 110 ASN C O 1
ATOM 8967 N N . LEU C 1 131 ? 81.79086 124.59077 80.57787 1.000 1.59377 111 LEU C N 1
ATOM 8968 C CA . LEU C 1 131 ? 82.20053 124.73819 81.96814 1.000 1.59377 111 LEU C CA 1
ATOM 8969 C C . LEU C 1 131 ? 81.02100 125.11520 82.85178 1.000 1.59377 111 LEU C C 1
ATOM 8970 O O . LEU C 1 131 ? 80.76093 124.46297 83.86979 1.000 1.59377 111 LEU C O 1
ATOM 8986 N N . LEU C 1 132 ? 80.29186 126.16475 82.47470 1.000 1.84244 112 LEU C N 1
ATOM 8987 C CA . LEU C 1 132 ? 79.11830 126.55786 83.24508 1.000 1.84244 112 LEU C CA 1
ATOM 8988 C C . LEU C 1 132 ? 78.05439 125.47135 83.21084 1.000 1.84244 112 LEU C C 1
ATOM 8989 O O . LEU C 1 132 ? 77.28903 125.31414 84.16895 1.000 1.84244 112 LEU C O 1
ATOM 9005 N N . ILE C 1 133 ? 77.99671 124.70319 82.12202 1.000 1.70436 113 ILE C N 1
ATOM 9006 C CA . ILE C 1 133 ? 77.08758 123.56354 82.07560 1.000 1.70436 113 ILE C CA 1
ATOM 9007 C C . ILE C 1 133 ? 77.47221 122.54584 83.13857 1.000 1.70436 113 ILE C C 1
ATOM 9008 O O . ILE C 1 133 ? 76.61587 121.85911 83.70666 1.000 1.70436 113 ILE C O 1
ATOM 9024 N N . VAL C 1 134 ? 78.77007 122.43180 83.41782 1.000 1.69784 114 VAL C N 1
ATOM 9025 C CA . VAL C 1 134 ? 79.24746 121.43931 84.37524 1.000 1.69784 114 VAL C CA 1
ATOM 9026 C C . VAL C 1 134 ? 79.03579 121.92303 85.80262 1.000 1.69784 114 VAL C C 1
ATOM 9027 O O . VAL C 1 134 ? 78.39785 121.24566 86.61740 1.000 1.69784 114 VAL C O 1
ATOM 9040 N N . LEU C 1 135 ? 79.56688 123.10217 86.12885 1.000 1.72328 115 LEU C N 1
ATOM 9041 C CA . LEU C 1 135 ? 79.50758 123.57400 87.50742 1.000 1.72328 115 LEU C CA 1
ATOM 9042 C C . LEU C 1 135 ? 78.06926 123.70136 87.98443 1.000 1.72328 115 LEU C C 1
ATOM 9043 O O . LEU C 1 135 ? 77.80084 123.65290 89.19033 1.000 1.72328 115 LEU C O 1
ATOM 9059 N N . GLN C 1 136 ? 77.13070 123.85550 87.05224 1.000 1.73693 116 GLN C N 1
ATOM 9060 C CA . GLN C 1 136 ? 75.71949 123.90765 87.40197 1.000 1.73693 116 GLN C CA 1
ATOM 9061 C C . GLN C 1 136 ? 75.20903 122.57485 87.92977 1.000 1.73693 116 GLN C C 1
ATOM 9062 O O . GLN C 1 136 ? 74.09099 122.51546 88.45294 1.000 1.73693 116 GLN C O 1
ATOM 9076 N N . LYS C 1 137 ? 75.99912 121.50891 87.80112 1.000 1.57092 117 LYS C N 1
ATOM 9077 C CA . LYS C 1 137 ? 75.57448 120.16379 88.15962 1.000 1.57092 117 LYS C CA 1
ATOM 9078 C C . LYS C 1 137 ? 76.47441 119.52203 89.20636 1.000 1.57092 117 LYS C C 1
ATOM 9079 O O . LYS C 1 137 ? 76.23236 118.37222 89.59041 1.000 1.57092 117 LYS C O 1
ATOM 9098 N N . ALA C 1 138 ? 77.49911 120.22971 89.68082 1.000 1.39287 118 ALA C N 1
ATOM 9099 C CA . ALA C 1 138 ? 78.55045 119.61280 90.47838 1.000 1.39287 118 ALA C CA 1
ATOM 9100 C C . ALA C 1 138 ? 78.19680 119.47475 91.94937 1.000 1.39287 118 ALA C C 1
ATOM 9101 O O . ALA C 1 138 ? 79.09833 119.23087 92.75605 1.000 1.39287 118 ALA C O 1
ATOM 9108 N N . GLU C 1 139 ? 76.92739 119.61845 92.32951 1.000 1.51033 119 GLU C N 1
ATOM 9109 C CA . GLU C 1 139 ? 76.58054 119.49873 93.74109 1.000 1.51033 119 GLU C CA 1
ATOM 9110 C C . GLU C 1 139 ? 76.98260 118.13295 94.28170 1.000 1.51033 119 GLU C C 1
ATOM 9111 O O . GLU C 1 139 ? 77.74409 118.03140 95.25248 1.000 1.51033 119 GLU C O 1
ATOM 9123 N N . ASN C 1 140 ? 76.50550 117.06616 93.63804 1.000 1.31524 120 ASN C N 1
ATOM 9124 C CA . ASN C 1 140 ? 76.91890 115.72724 94.03480 1.000 1.31524 120 ASN C CA 1
ATOM 9125 C C . ASN C 1 140 ? 78.42573 115.56729 93.92946 1.000 1.31524 120 ASN C C 1
ATOM 9126 O O . ASN C 1 140 ? 79.06275 115.03044 94.84147 1.000 1.31524 120 ASN C O 1
ATOM 9137 N N . LEU C 1 141 ? 79.01402 116.04089 92.83278 1.000 1.10135 121 LEU C N 1
ATOM 9138 C CA . LEU C 1 141 ? 80.43911 115.83424 92.61662 1.000 1.10135 121 LEU C CA 1
ATOM 9139 C C . LEU C 1 141 ? 81.26110 116.71583 93.54626 1.000 1.10135 121 LEU C C 1
ATOM 9140 O O . LEU C 1 141 ? 82.31844 116.30204 94.03991 1.000 1.10135 121 LEU C O 1
ATOM 9156 N N . LYS C 1 142 ? 80.79289 117.94074 93.78958 1.000 1.20397 122 LYS C N 1
ATOM 9157 C CA . LYS C 1 142 ? 81.43496 118.78596 94.78647 1.000 1.20397 122 LYS C CA 1
ATOM 9158 C C . LYS C 1 142 ? 81.46981 118.08593 96.13053 1.000 1.20397 122 LYS C C 1
ATOM 9159 O O . LYS C 1 142 ? 82.50909 118.04345 96.79906 1.000 1.20397 122 LYS C O 1
ATOM 9178 N N . LYS C 1 143 ? 80.33230 117.53219 96.54445 1.000 1.07256 123 LYS C N 1
ATOM 9179 C CA . LYS C 1 143 ? 80.28578 116.83998 97.82265 1.000 1.07256 123 LYS C CA 1
ATOM 9180 C C . LYS C 1 143 ? 81.22514 115.64418 97.81650 1.000 1.07256 123 LYS C C 1
ATOM 9181 O O . LYS C 1 143 ? 81.94246 115.39964 98.79284 1.000 1.07256 123 LYS C O 1
ATOM 9200 N N . THR C 1 144 ? 81.25462 114.90612 96.70762 1.000 1.07207 124 THR C N 1
ATOM 9201 C CA . THR C 1 144 ? 82.10158 113.72325 96.62070 1.000 1.07207 124 THR C CA 1
ATOM 9202 C C . THR C 1 144 ? 83.56835 114.08445 96.79790 1.000 1.07207 124 THR C C 1
ATOM 9203 O O . THR C 1 144 ? 84.29615 113.43095 97.55164 1.000 1.07207 124 THR C O 1
ATOM 9214 N N . PHE C 1 145 ? 84.02472 115.12420 96.10446 1.000 1.05842 125 PHE C N 1
ATOM 9215 C CA . PHE C 1 145 ? 85.44436 115.45317 96.15026 1.000 1.05842 125 PHE C CA 1
ATOM 9216 C C . PHE C 1 145 ? 85.81917 116.15458 97.44487 1.000 1.05842 125 PHE C C 1
ATOM 9217 O O . PHE C 1 145 ? 86.92729 115.95860 97.96099 1.000 1.05842 125 PHE C O 1
ATOM 9234 N N . LYS C 1 146 ? 84.91306 116.95182 98.00425 1.000 0.67970 126 LYS C N 1
ATOM 9235 C CA . LYS C 1 146 ? 85.11566 117.40287 99.37021 1.000 0.67970 126 LYS C CA 1
ATOM 9236 C C . LYS C 1 146 ? 85.34086 116.21051 100.28131 1.000 0.67970 126 LYS C C 1
ATOM 9237 O O . LYS C 1 146 ? 86.31907 116.15534 101.02977 1.000 0.67970 126 LYS C O 1
ATOM 9256 N N . ALA C 1 147 ? 84.46358 115.21629 100.19202 1.000 0.58909 127 ALA C N 1
ATOM 9257 C CA . ALA C 1 147 ? 84.60944 114.03883 101.03289 1.000 0.58909 127 ALA C CA 1
ATOM 9258 C C . ALA C 1 147 ? 85.95849 113.37692 100.80753 1.000 0.58909 127 ALA C C 1
ATOM 9259 O O . ALA C 1 147 ? 86.64781 113.00480 101.76395 1.000 0.58909 127 ALA C O 1
ATOM 9266 N N . TYR C 1 148 ? 86.35960 113.23962 99.54589 1.000 0.36615 128 TYR C N 1
ATOM 9267 C CA . TYR C 1 148 ? 87.60484 112.54680 99.24675 1.000 0.36615 128 TYR C CA 1
ATOM 9268 C C . TYR C 1 148 ? 88.78185 113.27426 99.87078 1.000 0.36615 128 TYR C C 1
ATOM 9269 O O . TYR C 1 148 ? 89.68682 112.65038 100.43597 1.000 0.36615 128 TYR C O 1
ATOM 9287 N N . ARG C 1 149 ? 88.78774 114.60039 99.77197 1.000 0.47838 129 ARG C N 1
ATOM 9288 C CA . ARG C 1 149 ? 89.91418 115.36447 100.28734 1.000 0.47838 129 ARG C CA 1
ATOM 9289 C C . ARG C 1 149 ? 90.05683 115.18884 101.79162 1.000 0.47838 129 ARG C C 1
ATOM 9290 O O . ARG C 1 149 ? 91.16581 115.01072 102.30643 1.000 0.47838 129 ARG C O 1
ATOM 9311 N N . LEU C 1 150 ? 88.94055 115.21812 102.50967 1.000 0.32103 130 LEU C N 1
ATOM 9312 C CA . LEU C 1 150 ? 88.98711 115.41992 103.94606 1.000 0.32103 130 LEU C CA 1
ATOM 9313 C C . LEU C 1 150 ? 89.59155 114.24106 104.68280 1.000 0.32103 130 LEU C C 1
ATOM 9314 O O . LEU C 1 150 ? 90.38486 114.44388 105.60740 1.000 0.32103 130 LEU C O 1
ATOM 9330 N N . LEU C 1 151 ? 89.25447 113.01982 104.27954 1.000 0.23363 131 LEU C N 1
ATOM 9331 C CA . LEU C 1 151 ? 89.66744 111.84539 105.03127 1.000 0.23363 131 LEU C CA 1
ATOM 9332 C C . LEU C 1 151 ? 91.17638 111.78615 105.17452 1.000 0.23363 131 LEU C C 1
ATOM 9333 O O . LEU C 1 151 ? 91.68437 111.24761 106.16320 1.000 0.23363 131 LEU C O 1
ATOM 9349 N N . PHE C 1 152 ? 91.89766 112.35396 104.21582 1.000 0.11309 132 PHE C N 1
ATOM 9350 C CA . PHE C 1 152 ? 93.34410 112.43508 104.27426 1.000 0.11309 132 PHE C CA 1
ATOM 9351 C C . PHE C 1 152 ? 93.82675 113.66871 105.01728 1.000 0.11309 132 PHE C C 1
ATOM 9352 O O . PHE C 1 152 ? 94.98938 113.70776 105.43192 1.000 0.11309 132 PHE C O 1
ATOM 9369 N N . GLU C 1 153 ? 92.96384 114.66607 105.21344 1.000 0.21693 133 GLU C N 1
ATOM 9370 C CA . GLU C 1 153 ? 93.41759 115.96853 105.68549 1.000 0.21693 133 GLU C CA 1
ATOM 9371 C C . GLU C 1 153 ? 93.74182 115.96192 107.16912 1.000 0.21693 133 GLU C C 1
ATOM 9372 O O . GLU C 1 153 ? 93.19957 116.76059 107.93698 1.000 0.21693 133 GLU C O 1
ATOM 9384 N N . ASN C 1 154 ? 94.63018 115.06741 107.57227 1.000 0.10184 134 ASN C N 1
ATOM 9385 C CA . ASN C 1 154 ? 95.10239 115.00912 108.94051 1.000 0.10184 134 ASN C CA 1
ATOM 9386 C C . ASN C 1 154 ? 96.62073 114.97245 108.92454 1.000 0.10184 134 ASN C C 1
ATOM 9387 O O . ASN C 1 154 ? 97.26251 115.17193 107.89227 1.000 0.10184 134 ASN C O 1
ATOM 9398 N N . THR C 1 155 ? 97.19508 114.72868 110.09396 1.000 0.06913 135 THR C N 1
ATOM 9399 C CA . THR C 1 155 ? 98.64054 114.69772 110.20877 1.000 0.06913 135 THR C CA 1
ATOM 9400 C C . THR C 1 155 ? 99.25187 113.48088 109.52436 1.000 0.06913 135 THR C C 1
ATOM 9401 O O . THR C 1 155 ? 100.33523 113.58885 108.94234 1.000 0.06913 135 THR C O 1
ATOM 9412 N N . ARG C 1 156 ? 98.60480 112.31746 109.59238 1.000 0.02751 136 ARG C N 1
ATOM 9413 C CA . ARG C 1 156 ? 99.12969 111.14563 108.90284 1.000 0.02751 136 ARG C CA 1
ATOM 9414 C C . ARG C 1 156 ? 98.03845 110.10010 108.70402 1.000 0.02751 136 ARG C C 1
ATOM 9415 O O . ARG C 1 156 ? 97.01340 110.11537 109.38795 1.000 0.02751 136 ARG C O 1
ATOM 9436 N N . SER C 1 157 ? 98.26815 109.19403 107.74555 1.000 0.02230 137 SER C N 1
ATOM 9437 C CA . SER C 1 157 ? 97.25352 108.23288 107.32912 1.000 0.02230 137 SER C CA 1
ATOM 9438 C C . SER C 1 157 ? 97.86949 106.89128 106.94774 1.000 0.02230 137 SER C C 1
ATOM 9439 O O . SER C 1 157 ? 99.04285 106.62499 107.20918 1.000 0.02230 137 SER C O 1
ATOM 9447 N N . PHE C 1 158 ? 97.04486 106.05545 106.30942 1.000 0.03164 138 PHE C N 1
ATOM 9448 C CA . PHE C 1 158 ? 97.23629 104.61632 106.23469 1.000 0.03164 138 PHE C CA 1
ATOM 9449 C C . PHE C 1 158 ? 97.20542 104.06978 104.81644 1.000 0.03164 138 PHE C C 1
ATOM 9450 O O . PHE C 1 158 ? 96.44146 104.53573 103.96775 1.000 0.03164 138 PHE C O 1
ATOM 9467 N N . ARG C 1 159 ? 98.03320 103.04797 104.57270 1.000 0.02461 139 ARG C N 1
ATOM 9468 C CA . ARG C 1 159 ? 97.88242 102.23073 103.37383 1.000 0.02461 139 ARG C CA 1
ATOM 9469 C C . ARG C 1 159 ? 97.75866 100.74222 103.65484 1.000 0.02461 139 ARG C C 1
ATOM 9470 O O . ARG C 1 159 ? 96.81133 100.09936 103.19478 1.000 0.02461 139 ARG C O 1
ATOM 9491 N N . LYS C 1 160 ? 98.71383 100.17806 104.38625 1.000 0.01468 140 LYS C N 1
ATOM 9492 C CA . LYS C 1 160 ? 98.82710 98.73165 104.45280 1.000 0.01468 140 LYS C CA 1
ATOM 9493 C C . LYS C 1 160 ? 99.79151 98.29253 105.53512 1.000 0.01468 140 LYS C C 1
ATOM 9494 O O . LYS C 1 160 ? 100.52661 99.09434 106.11287 1.000 0.01468 140 LYS C O 1
ATOM 9513 N N . SER C 1 161 ? 99.78366 96.98827 105.78436 1.000 0.01812 141 SER C N 1
ATOM 9514 C CA . SER C 1 161 ? 100.70073 96.38409 106.72625 1.000 0.01812 141 SER C CA 1
ATOM 9515 C C . SER C 1 161 ? 100.86454 94.90069 106.45800 1.000 0.01812 141 SER C C 1
ATOM 9516 O O . SER C 1 161 ? 100.12833 94.30659 105.67069 1.000 0.01812 141 SER C O 1
ATOM 9524 N N . ARG C 1 162 ? 101.81888 94.30319 107.16161 1.000 0.05946 142 ARG C N 1
ATOM 9525 C CA . ARG C 1 162 ? 101.98462 92.86289 107.17779 1.000 0.05946 142 ARG C CA 1
ATOM 9526 C C . ARG C 1 162 ? 102.23769 92.39652 108.59467 1.000 0.05946 142 ARG C C 1
ATOM 9527 O O . ARG C 1 162 ? 102.03868 93.13735 109.55698 1.000 0.05946 142 ARG C O 1
ATOM 9548 N N . VAL C 1 163 ? 102.65525 91.14043 108.70460 1.000 0.14211 143 VAL C N 1
ATOM 9549 C CA . VAL C 1 163 ? 103.29295 90.61486 109.90051 1.000 0.14211 143 VAL C CA 1
ATOM 9550 C C . VAL C 1 163 ? 104.34339 89.62059 109.44697 1.000 0.14211 143 VAL C C 1
ATOM 9551 O O . VAL C 1 163 ? 104.33759 89.18634 108.29099 1.000 0.14211 143 VAL C O 1
ATOM 9564 N N . MET C 1 164 ? 105.23257 89.25488 110.35219 1.000 0.97174 144 MET C N 1
ATOM 9565 C CA . MET C 1 164 ? 106.21352 88.22220 110.08228 1.000 0.97174 144 MET C CA 1
ATOM 9566 C C . MET C 1 164 ? 106.20915 87.23180 111.23233 1.000 0.97174 144 MET C C 1
ATOM 9567 O O . MET C 1 164 ? 105.28472 87.19335 112.04686 1.000 0.97174 144 MET C O 1
ATOM 9581 N N . THR C 1 165 ? 107.24316 86.40372 111.28104 1.000 0.97174 145 THR C N 1
ATOM 9582 C CA . THR C 1 165 ? 107.35838 85.40696 112.32684 1.000 0.97174 145 THR C CA 1
ATOM 9583 C C . THR C 1 165 ? 108.82331 85.04855 112.51731 1.000 0.97174 145 THR C C 1
ATOM 9584 O O . THR C 1 165 ? 109.58838 84.96610 111.55622 1.000 0.97174 145 THR C O 1
ATOM 9595 N N . ASP C 1 166 ? 109.20074 84.85898 113.77148 1.000 0.15849 146 ASP C N 1
ATOM 9596 C CA . ASP C 1 166 ? 110.53738 84.43507 114.13717 1.000 0.15849 146 ASP C CA 1
ATOM 9597 C C . ASP C 1 166 ? 110.45504 83.14429 114.93235 1.000 0.15849 146 ASP C C 1
ATOM 9598 O O . ASP C 1 166 ? 109.39415 82.74812 115.41750 1.000 0.15849 146 ASP C O 1
ATOM 9607 N N . MET C 1 167 ? 111.59459 82.47514 115.04063 1.000 0.14389 147 MET C N 1
ATOM 9608 C CA . MET C 1 167 ? 111.70202 81.26417 115.82886 1.000 0.14389 147 MET C CA 1
ATOM 9609 C C . MET C 1 167 ? 113.06601 81.27041 116.50151 1.000 0.14389 147 MET C C 1
ATOM 9610 O O . MET C 1 167 ? 113.78619 80.27164 116.50766 1.000 0.14389 147 MET C O 1
ATOM 9624 N N . ARG C 1 168 ? 113.41780 82.42714 117.05382 1.000 0.21862 148 ARG C N 1
ATOM 9625 C CA . ARG C 1 168 ? 114.68344 82.63621 117.73453 1.000 0.21862 148 ARG C CA 1
ATOM 9626 C C . ARG C 1 168 ? 115.01045 81.44462 118.61947 1.000 0.21862 148 ARG C C 1
ATOM 9627 O O . ARG C 1 168 ? 114.11598 80.73812 119.08854 1.000 0.21862 148 ARG C O 1
ATOM 9648 N N . MET C 1 169 ? 116.30095 81.21831 118.83973 1.000 0.69223 149 MET C N 1
ATOM 9649 C CA . MET C 1 169 ? 116.76479 80.08058 119.61827 1.000 0.69223 149 MET C CA 1
ATOM 9650 C C . MET C 1 169 ? 117.62708 80.58633 120.76532 1.000 0.69223 149 MET C C 1
ATOM 9651 O O . MET C 1 169 ? 118.13114 81.71217 120.73540 1.000 0.69223 149 MET C O 1
ATOM 9665 N N . ILE C 1 170 ? 117.78926 79.74719 121.78310 1.000 0.84643 150 ILE C N 1
ATOM 9666 C CA . ILE C 1 170 ? 118.46883 80.12934 123.01359 1.000 0.84643 150 ILE C CA 1
ATOM 9667 C C . ILE C 1 170 ? 119.73559 79.30131 123.15535 1.000 0.84643 150 ILE C C 1
ATOM 9668 O O . ILE C 1 170 ? 119.67973 78.06774 123.20637 1.000 0.84643 150 ILE C O 1
ATOM 9684 N N . PHE C 1 171 ? 120.86915 79.98205 123.26985 1.000 1.05330 151 PHE C N 1
ATOM 9685 C CA . PHE C 1 171 ? 122.17234 79.34048 123.29834 1.000 1.05330 151 PHE C CA 1
ATOM 9686 C C . PHE C 1 171 ? 122.72106 79.34404 124.71749 1.000 1.05330 151 PHE C C 1
ATOM 9687 O O . PHE C 1 171 ? 122.72835 80.37379 125.39821 1.000 1.05330 151 PHE C O 1
ATOM 9704 N N . ASP C 1 172 ? 123.16911 78.17422 125.15979 1.000 1.33884 152 ASP C N 1
ATOM 9705 C CA . ASP C 1 172 ? 123.70423 78.03326 126.50179 1.000 1.33884 152 ASP C CA 1
ATOM 9706 C C . ASP C 1 172 ? 125.16960 78.44516 126.54319 1.000 1.33884 152 ASP C C 1
ATOM 9707 O O . ASP C 1 172 ? 125.82856 78.61295 125.51481 1.000 1.33884 152 ASP C O 1
ATOM 9716 N N . ASP C 1 173 ? 125.67831 78.60867 127.76281 1.000 1.41400 153 ASP C N 1
ATOM 9717 C CA . ASP C 1 173 ? 127.11749 78.66966 127.96653 1.000 1.41400 153 ASP C CA 1
ATOM 9718 C C . ASP C 1 173 ? 127.76324 77.31411 127.72080 1.000 1.41400 153 ASP C C 1
ATOM 9719 O O . ASP C 1 173 ? 128.98968 77.22795 127.59755 1.000 1.41400 153 ASP C O 1
ATOM 9728 N N . ASP C 1 174 ? 126.95211 76.25943 127.65004 1.000 1.49920 154 ASP C N 1
ATOM 9729 C CA . ASP C 1 174 ? 127.40920 74.92060 127.29100 1.000 1.49920 154 ASP C CA 1
ATOM 9730 C C . ASP C 1 174 ? 126.84541 74.60816 125.91210 1.000 1.49920 154 ASP C C 1
ATOM 9731 O O . ASP C 1 174 ? 125.71603 74.12434 125.78995 1.000 1.49920 154 ASP C O 1
ATOM 9740 N N . PHE C 1 175 ? 127.63640 74.88762 124.87833 1.000 1.67344 155 PHE C N 1
ATOM 9741 C CA . PHE C 1 175 ? 127.17504 74.73845 123.50477 1.000 1.67344 155 PHE C CA 1
ATOM 9742 C C . PHE C 1 175 ? 126.85706 73.29556 123.14317 1.000 1.67344 155 PHE C C 1
ATOM 9743 O O . PHE C 1 175 ? 126.15952 73.06038 122.15068 1.000 1.67344 155 PHE C O 1
ATOM 9760 N N . GLN C 1 176 ? 127.33887 72.32927 123.92167 1.000 1.63400 156 GLN C N 1
ATOM 9761 C CA . GLN C 1 176 ? 127.14253 70.92215 123.59894 1.000 1.63400 156 GLN C CA 1
ATOM 9762 C C . GLN C 1 176 ? 125.74414 70.43766 123.94702 1.000 1.63400 156 GLN C C 1
ATOM 9763 O O . GLN C 1 176 ? 125.38662 69.30572 123.60440 1.000 1.63400 156 GLN C O 1
ATOM 9777 N N . LYS C 1 177 ? 124.94778 71.26433 124.61330 1.000 1.46306 157 LYS C N 1
ATOM 9778 C CA . LYS C 1 177 ? 123.60714 70.87412 125.00998 1.000 1.46306 157 LYS C CA 1
ATOM 9779 C C . LYS C 1 177 ? 122.64907 70.96203 123.83361 1.000 1.46306 157 LYS C C 1
ATOM 9780 O O . LYS C 1 177 ? 122.85305 71.73411 122.89307 1.000 1.46306 157 LYS C O 1
ATOM 9799 N N . LYS C 1 178 ? 121.59670 70.15447 123.89913 1.000 1.64494 158 LYS C N 1
ATOM 9800 C CA . LYS C 1 178 ? 120.47145 70.30435 122.99387 1.000 1.64494 158 LYS C CA 1
ATOM 9801 C C . LYS C 1 178 ? 119.65475 71.52828 123.37987 1.000 1.64494 158 LYS C C 1
ATOM 9802 O O . LYS C 1 178 ? 119.11755 71.61512 124.48783 1.000 1.64494 158 LYS C O 1
ATOM 9821 N N . ASN C 1 179 ? 119.56156 72.47731 122.45703 1.000 1.67406 159 ASN C N 1
ATOM 9822 C CA . ASN C 1 179 ? 118.71513 73.64448 122.63973 1.000 1.67406 159 ASN C CA 1
ATOM 9823 C C . ASN C 1 179 ? 117.26770 73.25093 122.38649 1.000 1.67406 159 ASN C C 1
ATOM 9824 O O . ASN C 1 179 ? 116.92107 72.78330 121.29746 1.000 1.67406 159 ASN C O 1
ATOM 9835 N N . GLN C 1 180 ? 116.42899 73.43311 123.40439 1.000 1.14677 160 GLN C N 1
ATOM 9836 C CA . GLN C 1 180 ? 115.05031 72.97262 123.34577 1.000 1.14677 160 GLN C CA 1
ATOM 9837 C C . GLN C 1 180 ? 114.06260 74.03295 123.80323 1.000 1.14677 160 GLN C C 1
ATOM 9838 O O . GLN C 1 180 ? 112.99768 73.68046 124.31983 1.000 1.14677 160 GLN C O 1
ATOM 9852 N N . THR C 1 181 ? 114.38066 75.31011 123.63596 1.000 0.87573 161 THR C N 1
ATOM 9853 C CA . THR C 1 181 ? 113.49595 76.39855 124.00763 1.000 0.87573 161 THR C CA 1
ATOM 9854 C C . THR C 1 181 ? 113.00211 77.07447 122.74202 1.000 0.87573 161 THR C C 1
ATOM 9855 O O . THR C 1 181 ? 113.76128 77.24983 121.78534 1.000 0.87573 161 THR C O 1
ATOM 9866 N N . GLY C 1 182 ? 111.73183 77.46019 122.74163 1.000 0.38411 162 GLY C N 1
ATOM 9867 C CA . GLY C 1 182 ? 111.11975 78.00821 121.55007 1.000 0.38411 162 GLY C CA 1
ATOM 9868 C C . GLY C 1 182 ? 110.31634 79.25223 121.85054 1.000 0.38411 162 GLY C C 1
ATOM 9869 O O . GLY C 1 182 ? 109.81227 79.44439 122.96045 1.000 0.38411 162 GLY C O 1
ATOM 9873 N N . LEU C 1 183 ? 110.20143 80.10058 120.83593 1.000 0.17341 163 LEU C N 1
ATOM 9874 C CA . LEU C 1 183 ? 109.55533 81.38991 120.97512 1.000 0.17341 163 LEU C CA 1
ATOM 9875 C C . LEU C 1 183 ? 108.73914 81.72160 119.73863 1.000 0.17341 163 LEU C C 1
ATOM 9876 O O . LEU C 1 183 ? 108.82561 81.06975 118.69655 1.000 0.17341 163 LEU C O 1
ATOM 9892 N N . ILE C 1 184 ? 107.92081 82.75011 119.88554 1.000 0.05773 164 ILE C N 1
ATOM 9893 C CA . ILE C 1 184 ? 107.06764 83.25561 118.82706 1.000 0.05773 164 ILE C CA 1
ATOM 9894 C C . ILE C 1 184 ? 107.01656 84.76317 118.93035 1.000 0.05773 164 ILE C C 1
ATOM 9895 O O . ILE C 1 184 ? 106.30686 85.31809 119.77307 1.000 0.05773 164 ILE C O 1
ATOM 9911 N N . ILE C 1 185 ? 107.76694 85.42610 118.06688 1.000 0.06662 165 ILE C N 1
ATOM 9912 C CA . ILE C 1 185 ? 107.85339 86.87057 118.08998 1.000 0.06662 165 ILE C CA 1
ATOM 9913 C C . ILE C 1 185 ? 107.21853 87.43529 116.83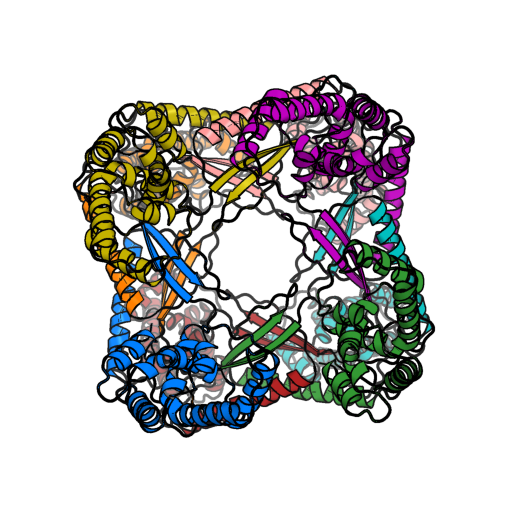927 1.000 0.06662 165 ILE C C 1
ATOM 9914 O O . ILE C 1 185 ? 107.86263 87.55840 115.79493 1.000 0.06662 165 ILE C O 1
ATOM 9930 N N . HIS C 1 186 ? 105.96427 87.81211 116.95061 1.000 0.07429 166 HIS C N 1
ATOM 9931 C CA . HIS C 1 186 ? 105.29208 88.46987 115.85581 1.000 0.07429 166 HIS C CA 1
ATOM 9932 C C . HIS C 1 186 ? 105.94602 89.81030 115.60045 1.000 0.07429 166 HIS C C 1
ATOM 9933 O O . HIS C 1 186 ? 106.58099 90.38572 116.48575 1.000 0.07429 166 HIS C O 1
ATOM 9947 N N . GLN C 1 187 ? 105.82759 90.27964 114.37097 1.000 0.09010 167 GLN C N 1
ATOM 9948 C CA . GLN C 1 187 ? 106.31130 91.58950 113.99004 1.000 0.09010 167 GLN C CA 1
ATOM 9949 C C . GLN C 1 187 ? 105.23099 92.27881 113.18497 1.000 0.09010 167 GLN C C 1
ATOM 9950 O O . GLN C 1 187 ? 104.35386 91.62609 112.61641 1.000 0.09010 167 GLN C O 1
ATOM 9964 N N . LEU C 1 188 ? 105.29311 93.59701 113.14302 1.000 0.06103 168 LEU C N 1
ATOM 9965 C CA . LEU C 1 188 ? 104.29678 94.37652 112.44405 1.000 0.06103 168 LEU C CA 1
ATOM 9966 C C . LEU C 1 188 ? 104.99548 95.47961 111.67253 1.000 0.06103 168 LEU C C 1
ATOM 9967 O O . LEU C 1 188 ? 106.00708 96.02326 112.12355 1.000 0.06103 168 LEU C O 1
ATOM 9983 N N . LYS C 1 189 ? 104.44607 95.79387 110.50859 1.000 0.02636 169 LYS C N 1
ATOM 9984 C CA . LYS C 1 189 ? 104.96919 96.79397 109.59503 1.000 0.02636 169 LYS C CA 1
ATOM 9985 C C . LYS C 1 189 ? 103.78997 97.56832 109.05036 1.000 0.02636 169 LYS C C 1
ATOM 9986 O O . LYS C 1 189 ? 102.93336 96.99851 108.37489 1.000 0.02636 169 LYS C O 1
ATOM 10005 N N . LEU C 1 190 ? 103.74082 98.85327 109.34572 1.000 0.01378 170 LEU C N 1
ATOM 10006 C CA . LEU C 1 190 ? 102.65118 99.69205 108.89175 1.000 0.01378 170 LEU C CA 1
ATOM 10007 C C . LEU C 1 190 ? 103.15991 100.65632 107.82848 1.000 0.01378 170 LEU C C 1
ATOM 10008 O O . LEU C 1 190 ? 104.34597 100.99563 107.80119 1.000 0.01378 170 LEU C O 1
ATOM 10024 N N . GLU C 1 191 ? 102.26402 101.07022 106.93756 1.000 0.01136 171 GLU C N 1
ATOM 10025 C CA . GLU C 1 191 ? 102.57298 101.99721 105.85883 1.000 0.01136 171 GLU C CA 1
ATOM 10026 C C . GLU C 1 191 ? 101.73087 103.24698 106.02626 1.000 0.01136 171 GLU C C 1
ATOM 10027 O O . GLU C 1 191 ? 100.50024 103.17958 105.97410 1.000 0.01136 171 GLU C O 1
ATOM 10039 N N . TYR C 1 192 ? 102.39055 104.38203 106.21334 1.000 0.01131 172 TYR C N 1
ATOM 10040 C CA . TYR C 1 192 ? 101.70372 105.58725 106.64403 1.000 0.01131 172 TYR C CA 1
ATOM 10041 C C . TYR C 1 192 ? 102.34723 106.80095 105.98864 1.000 0.01131 172 TYR C C 1
ATOM 10042 O O . TYR C 1 192 ? 103.52894 106.78230 105.63632 1.000 0.01131 172 TYR C O 1
ATOM 10060 N N . ILE C 1 193 ? 101.56375 107.87098 105.84542 1.000 0.03245 173 ILE C N 1
ATOM 10061 C CA . ILE C 1 193 ? 101.95466 109.03512 105.05485 1.000 0.03245 173 ILE C CA 1
ATOM 10062 C C . ILE C 1 193 ? 102.02484 110.28679 105.91401 1.000 0.03245 173 ILE C C 1
ATOM 10063 O O . ILE C 1 193 ? 101.11054 110.57354 106.69427 1.000 0.03245 173 ILE C O 1
ATOM 10079 N N . GLU C 1 194 ? 103.09968 111.04894 105.72860 1.000 0.04625 174 GLU C N 1
ATOM 10080 C CA . GLU C 1 194 ? 103.22116 112.41154 106.21632 1.000 0.04625 174 GLU C CA 1
ATOM 10081 C C . GLU C 1 194 ? 103.77712 113.28089 105.10145 1.000 0.04625 174 GLU C C 1
ATOM 10082 O O . GLU C 1 194 ? 104.70931 112.88301 104.39849 1.000 0.04625 174 GLU C O 1
ATOM 10094 N N . ASP C 1 195 ? 103.20225 114.46951 104.94724 1.000 0.04735 175 ASP C N 1
ATOM 10095 C CA . ASP C 1 195 ? 103.68331 115.44836 103.97719 1.000 0.04735 175 ASP C CA 1
ATOM 10096 C C . ASP C 1 195 ? 103.75302 114.84153 102.58254 1.000 0.04735 175 ASP C C 1
ATOM 10097 O O . ASP C 1 195 ? 104.67981 115.09784 101.81299 1.000 0.04735 175 ASP C O 1
ATOM 10106 N N . ASN C 1 196 ? 102.76607 114.01492 102.26063 1.000 0.04367 176 ASN C N 1
ATOM 10107 C CA . ASN C 1 196 ? 102.68074 113.37536 100.95553 1.000 0.04367 176 ASN C CA 1
ATOM 10108 C C . ASN C 1 196 ? 103.87338 112.46883 100.69183 1.000 0.04367 176 ASN C C 1
ATOM 10109 O O . ASN C 1 196 ? 104.30940 112.32449 99.54761 1.000 0.04367 176 ASN C O 1
ATOM 10120 N N . THR C 1 197 ? 104.41518 111.85917 101.74039 1.000 0.09115 177 THR C N 1
ATOM 10121 C CA . THR C 1 197 ? 105.54683 110.95541 101.62401 1.000 0.09115 177 THR C CA 1
ATOM 10122 C C . THR C 1 197 ? 105.28661 109.70039 102.43779 1.000 0.09115 177 THR C C 1
ATOM 10123 O O . THR C 1 197 ? 104.53782 109.73009 103.41759 1.000 0.09115 177 THR C O 1
ATOM 10134 N N . SER C 1 198 ? 105.91646 108.60517 102.03308 1.000 0.17890 178 SER C N 1
ATOM 10135 C CA . SER C 1 198 ? 105.70993 107.32358 102.68531 1.000 0.17890 178 SER C CA 1
ATOM 10136 C C . SER C 1 198 ? 106.84696 107.02095 103.64884 1.000 0.17890 178 SER C C 1
ATOM 10137 O O . SER C 1 198 ? 107.92240 107.61978 103.57227 1.000 0.17890 178 SER C O 1
ATOM 10145 N N . LYS C 1 199 ? 106.59985 106.08484 104.56020 1.000 0.04755 179 LYS C N 1
ATOM 10146 C CA . LYS C 1 199 ? 107.57639 105.69713 105.56285 1.000 0.04755 179 LYS C CA 1
ATOM 10147 C C . LYS C 1 199 ? 107.29288 104.27898 106.02608 1.000 0.04755 179 LYS C C 1
ATOM 10148 O O . LYS C 1 199 ? 106.46411 103.56561 105.45705 1.000 0.04755 179 LYS C O 1
ATOM 10167 N N . GLU C 1 200 ? 107.98521 103.89179 107.08921 1.000 0.02054 180 GLU C N 1
ATOM 10168 C CA . GLU C 1 200 ? 107.79640 102.60739 107.73467 1.000 0.02054 180 GLU C CA 1
ATOM 10169 C C . GLU C 1 200 ? 107.77215 102.78501 109.24526 1.000 0.02054 180 GLU C C 1
ATOM 10170 O O . GLU C 1 200 ? 108.12744 103.83993 109.77524 1.000 0.02054 180 GLU C O 1
ATOM 10182 N N . PHE C 1 201 ? 107.32229 101.74057 109.93176 1.000 0.00826 181 PHE C N 1
ATOM 10183 C CA . PHE C 1 201 ? 107.25766 101.72637 111.38197 1.000 0.00826 181 PHE C CA 1
ATOM 10184 C C . PHE C 1 201 ? 107.06596 100.30635 111.87507 1.000 0.00826 181 PHE C C 1
ATOM 10185 O O . PHE C 1 201 ? 106.19139 99.57925 111.40049 1.000 0.00826 181 PHE C O 1
ATOM 10202 N N . PHE C 1 202 ? 107.88927 99.93539 112.84642 1.000 0.01568 182 PHE C N 1
ATOM 10203 C CA . PHE C 1 202 ? 108.08119 98.55524 113.24695 1.000 0.01568 182 PHE C CA 1
ATOM 10204 C C . PHE C 1 202 ? 107.98018 98.44075 114.75867 1.000 0.01568 182 PHE C C 1
ATOM 10205 O O . PHE C 1 202 ? 108.15603 99.42230 115.48113 1.000 0.01568 182 PHE C O 1
ATOM 10222 N N . ILE C 1 203 ? 107.67342 97.23365 115.22878 1.000 0.02600 183 ILE C N 1
ATOM 10223 C CA . ILE C 1 203 ? 107.14899 97.04124 116.57076 1.000 0.02600 183 ILE C CA 1
ATOM 10224 C C . ILE C 1 203 ? 107.16989 95.55642 116.89723 1.000 0.02600 183 ILE C C 1
ATOM 10225 O O . ILE C 1 203 ? 107.27895 94.71737 116.00371 1.000 0.02600 183 ILE C O 1
ATOM 10241 N N . SER C 1 204 ? 107.06299 95.22654 118.18220 1.000 0.09972 184 SER C N 1
ATOM 10242 C CA . SER C 1 204 ? 107.17935 93.85265 118.66178 1.000 0.09972 184 SER C CA 1
ATOM 10243 C C . SER C 1 204 ? 105.97686 93.46925 119.51644 1.000 0.09972 184 SER C C 1
ATOM 10244 O O . SER C 1 204 ? 105.37637 94.32205 120.17036 1.000 0.09972 184 SER C O 1
ATOM 10252 N N . LEU C 1 205 ? 105.63627 92.18079 119.52177 1.000 0.07576 185 LEU C N 1
ATOM 10253 C CA . LEU C 1 205 ? 104.36492 91.70436 120.04478 1.000 0.07576 185 LEU C CA 1
ATOM 10254 C C . LEU C 1 205 ? 104.52574 90.42582 120.86146 1.000 0.07576 185 LEU C C 1
ATOM 10255 O O . LEU C 1 205 ? 105.63397 89.98540 121.17044 1.000 0.07576 185 LEU C O 1
ATOM 10271 N N . ASP C 1 206 ? 103.38401 89.84813 121.23934 1.000 0.10673 186 ASP C N 1
ATOM 10272 C CA . ASP C 1 206 ? 103.28001 88.46851 121.69583 1.000 0.10673 186 ASP C CA 1
ATOM 10273 C C . ASP C 1 206 ? 101.80995 88.06706 121.67729 1.000 0.10673 186 ASP C C 1
ATOM 10274 O O . ASP C 1 206 ? 100.91764 88.90818 121.53993 1.000 0.10673 186 ASP C O 1
ATOM 10283 N N . ASN C 1 207 ? 101.57202 86.76403 121.83949 1.000 0.16242 187 ASN C N 1
ATOM 10284 C CA . ASN C 1 207 ? 100.27118 86.17663 121.53346 1.000 0.16242 187 ASN C CA 1
ATOM 10285 C C . ASN C 1 207 ? 99.12782 86.91803 122.20853 1.000 0.16242 187 ASN C C 1
ATOM 10286 O O . ASN C 1 207 ? 98.13983 87.29030 121.55749 1.000 0.16242 187 ASN C O 1
ATOM 10297 N N . ASP C 1 208 ? 99.23524 87.12719 123.51576 1.000 0.20858 188 ASP C N 1
ATOM 10298 C CA . ASP C 1 208 ? 98.14705 87.75876 124.24984 1.000 0.20858 188 ASP C CA 1
ATOM 10299 C C . ASP C 1 208 ? 97.74268 89.08064 123.61559 1.000 0.20858 188 ASP C C 1
ATOM 10300 O O . ASP C 1 208 ? 96.55876 89.31140 123.34751 1.000 0.20858 188 ASP C O 1
ATOM 10309 N N . ASP C 1 209 ? 98.71466 89.93879 123.33671 1.000 0.16866 189 ASP C N 1
ATOM 10310 C CA . ASP C 1 209 ? 98.42747 91.24045 122.76989 1.000 0.16866 189 ASP C CA 1
ATOM 10311 C C . ASP C 1 209 ? 97.71396 91.11300 121.44397 1.000 0.16866 189 ASP C C 1
ATOM 10312 O O . ASP C 1 209 ? 96.86904 91.94676 121.10261 1.000 0.16866 189 ASP C O 1
ATOM 10321 N N . VAL C 1 210 ? 98.04223 90.06693 120.69840 1.000 0.19845 190 VAL C N 1
ATOM 10322 C CA . VAL C 1 210 ? 97.36963 89.80598 119.44205 1.000 0.19845 190 VAL C CA 1
ATOM 10323 C C . VAL C 1 210 ? 95.89427 89.54659 119.67328 1.000 0.19845 190 VAL C C 1
ATOM 10324 O O . VAL C 1 210 ? 95.02680 90.18485 119.05821 1.000 0.19845 190 VAL C O 1
ATOM 10337 N N . LEU C 1 211 ? 95.58719 88.62782 120.58531 1.000 0.22616 191 LEU C N 1
ATOM 10338 C CA . LEU C 1 211 ? 94.19285 88.36978 120.91720 1.000 0.22616 191 LEU C CA 1
ATOM 10339 C C . LEU C 1 211 ? 93.49464 89.64468 121.34586 1.000 0.22616 191 LEU C C 1
ATOM 10340 O O . LEU C 1 211 ? 92.31254 89.85401 121.05348 1.000 0.22616 191 LEU C O 1
ATOM 10356 N N . LYS C 1 212 ? 94.22112 90.50370 122.04550 1.000 0.24653 192 LYS C N 1
ATOM 10357 C CA . LYS C 1 212 ? 93.63402 91.68945 122.64737 1.000 0.24653 192 LYS C CA 1
ATOM 10358 C C . LYS C 1 212 ? 93.27440 92.72419 121.58967 1.000 0.24653 192 LYS C C 1
ATOM 10359 O O . LYS C 1 212 ? 92.15436 93.25012 121.57085 1.000 0.24653 192 LYS C O 1
ATOM 10378 N N . LEU C 1 213 ? 94.20068 92.99659 120.67407 1.000 0.17454 193 LEU C N 1
ATOM 10379 C CA . LEU C 1 213 ? 93.85712 93.77455 119.49179 1.000 0.17454 193 LEU C CA 1
ATOM 10380 C C . LEU C 1 213 ? 92.64265 93.20497 118.79524 1.000 0.17454 193 LEU C C 1
ATOM 10381 O O . LEU C 1 213 ? 91.73236 93.94586 118.40768 1.000 0.17454 193 LEU C O 1
ATOM 10397 N N . SER C 1 214 ? 92.62430 91.89256 118.60283 1.000 0.27488 194 SER C N 1
ATOM 10398 C CA . SER C 1 214 ? 91.55915 91.29138 117.81902 1.000 0.27488 194 SER C CA 1
ATOM 10399 C C . SER C 1 214 ? 90.20628 91.52166 118.47236 1.000 0.27488 194 SER C C 1
ATOM 10400 O O . SER C 1 214 ? 89.25682 91.98186 117.82355 1.000 0.27488 194 SER C O 1
ATOM 10408 N N . GLU C 1 215 ? 90.11016 91.23143 119.76678 1.000 0.32656 195 GLU C N 1
ATOM 10409 C CA . GLU C 1 215 ? 88.85614 91.40699 120.48412 1.000 0.32656 195 GLU C CA 1
ATOM 10410 C C . GLU C 1 215 ? 88.44401 92.87058 120.50976 1.000 0.32656 195 GLU C C 1
ATOM 10411 O O . GLU C 1 215 ? 87.26345 93.20053 120.32060 1.000 0.32656 195 GLU C O 1
ATOM 10423 N N . GLU C 1 216 ? 89.41086 93.76316 120.71796 1.000 0.38617 196 GLU C N 1
ATOM 10424 C CA . GLU C 1 216 ? 89.09851 95.17978 120.79325 1.000 0.38617 196 GLU C CA 1
ATOM 10425 C C . GLU C 1 216 ? 88.53730 95.67301 119.46790 1.000 0.38617 196 GLU C C 1
ATOM 10426 O O . GLU C 1 216 ? 87.55261 96.42191 119.43402 1.000 0.38617 196 GLU C O 1
ATOM 10438 N N . LEU C 1 217 ? 89.14034 95.24196 118.36209 1.000 0.29203 197 LEU C N 1
ATOM 10439 C CA . LEU C 1 217 ? 88.66475 95.65435 117.05156 1.000 0.29203 197 LEU C CA 1
ATOM 10440 C C . LEU C 1 217 ? 87.28712 95.09055 116.76644 1.000 0.29203 197 LEU C C 1
ATOM 10441 O O . LEU C 1 217 ? 86.43531 95.77264 116.18668 1.000 0.29203 197 LEU C O 1
ATOM 10457 N N . LYS C 1 218 ? 87.04532 93.84564 117.15714 1.000 0.51799 198 LYS C N 1
ATOM 10458 C CA . LYS C 1 218 ? 85.71964 93.28882 116.94220 1.000 0.51799 198 LYS C CA 1
ATOM 10459 C C . LYS C 1 218 ? 84.67000 94.11082 117.67547 1.000 0.51799 198 LYS C C 1
ATOM 10460 O O . LYS C 1 218 ? 83.59027 94.40042 117.13931 1.000 0.51799 198 LYS C O 1
ATOM 10479 N N . ARG C 1 219 ? 84.97352 94.50506 118.90925 1.000 0.51476 199 ARG C N 1
ATOM 10480 C CA . ARG C 1 219 ? 83.99154 95.27015 119.66687 1.000 0.51476 199 ARG C CA 1
ATOM 10481 C C . ARG C 1 219 ? 83.82011 96.66223 119.07234 1.000 0.51476 199 ARG C C 1
ATOM 10482 O O . ARG C 1 219 ? 82.71018 97.21647 119.05902 1.000 0.51476 199 ARG C O 1
ATOM 10503 N N . SER C 1 220 ? 84.89342 97.22310 118.52169 1.000 0.55663 200 SER C N 1
ATOM 10504 C CA . SER C 1 220 ? 84.72875 98.46006 117.78177 1.000 0.55663 200 SER C CA 1
ATOM 10505 C C . SER C 1 220 ? 83.75394 98.27282 116.63690 1.000 0.55663 200 SER C C 1
ATOM 10506 O O . SER C 1 220 ? 82.83127 99.08141 116.48296 1.000 0.55663 200 SER C O 1
ATOM 10514 N N . LEU C 1 221 ? 83.90232 97.17724 115.88794 1.000 0.50140 201 LEU C N 1
ATOM 10515 C CA . LEU C 1 221 ? 83.00052 96.89541 114.77754 1.000 0.50140 201 LEU C CA 1
ATOM 10516 C C . LEU C 1 221 ? 81.55600 96.87833 115.24819 1.000 0.50140 201 LEU C C 1
ATOM 10517 O O . LEU C 1 221 ? 80.66853 97.45019 114.59927 1.000 0.50140 201 LEU C O 1
ATOM 10533 N N . GLU C 1 222 ? 81.30720 96.25104 116.39225 1.000 0.57090 202 GLU C N 1
ATOM 10534 C CA . GLU C 1 222 ? 79.96865 96.31389 116.96231 1.000 0.57090 202 GLU C CA 1
ATOM 10535 C C . GLU C 1 222 ? 79.54317 97.75327 117.19519 1.000 0.57090 202 GLU C C 1
ATOM 10536 O O . GLU C 1 222 ? 78.37788 98.10770 116.97680 1.000 0.57090 202 GLU C O 1
ATOM 10548 N N . LYS C 1 223 ? 80.46607 98.59705 117.64975 1.000 0.55541 203 LYS C N 1
ATOM 10549 C CA . LYS C 1 223 ? 80.08703 99.98611 117.88011 1.000 0.55541 203 LYS C CA 1
ATOM 10550 C C . LYS C 1 223 ? 79.61442 100.65318 116.60280 1.000 0.55541 203 LYS C C 1
ATOM 10551 O O . LYS C 1 223 ? 78.63913 101.41810 116.61710 1.000 0.55541 203 LYS C O 1
ATOM 10570 N N . GLU C 1 224 ? 80.29147 100.39129 115.49194 1.000 0.83461 204 GLU C N 1
ATOM 10571 C CA . GLU C 1 224 ? 79.82190 100.98964 114.24806 1.000 0.83461 204 GLU C CA 1
ATOM 10572 C C . GLU C 1 224 ? 78.43919 100.46319 113.93172 1.000 0.83461 204 GLU C C 1
ATOM 10573 O O . GLU C 1 224 ? 77.58246 101.19239 113.43347 1.000 0.83461 204 GLU C O 1
ATOM 10585 N N . GLU C 1 225 ? 78.20720 99.18577 114.21500 1.000 0.90619 205 GLU C N 1
ATOM 10586 C CA . GLU C 1 225 ? 76.88832 98.62879 113.96068 1.000 0.90619 205 GLU C CA 1
ATOM 10587 C C . GLU C 1 225 ? 75.82647 99.40937 114.72088 1.000 0.90619 205 GLU C C 1
ATOM 10588 O O . GLU C 1 225 ? 74.77221 99.74406 114.16826 1.000 0.90619 205 GLU C O 1
ATOM 10600 N N . CYS C 1 226 ? 76.10871 99.74521 115.97862 1.000 0.99961 206 CYS C N 1
ATOM 10601 C CA . CYS C 1 226 ? 75.14066 100.48952 116.77977 1.000 0.99961 206 CYS C CA 1
ATOM 10602 C C . CYS C 1 226 ? 74.89895 101.88394 116.21294 1.000 0.99961 206 CYS C C 1
ATOM 10603 O O . CYS C 1 226 ? 73.74831 102.31300 116.05933 1.000 0.99961 206 CYS C O 1
ATOM 10611 N N . ILE C 1 227 ? 75.97070 102.60884 115.89645 1.000 0.82191 207 ILE C N 1
ATOM 10612 C CA . ILE C 1 227 ? 75.81081 103.95504 115.35063 1.000 0.82191 207 ILE C CA 1
ATOM 10613 C C . ILE C 1 227 ? 75.07752 103.91115 114.01788 1.000 0.82191 207 ILE C C 1
ATOM 10614 O O . ILE C 1 227 ? 74.22562 104.75985 113.72966 1.000 0.82191 207 ILE C O 1
ATOM 10630 N N . LYS C 1 228 ? 75.39779 102.92436 113.18426 1.000 0.87578 208 LYS C N 1
ATOM 10631 C CA . LYS C 1 228 ? 74.64935 102.72356 111.95174 1.000 0.87578 208 LYS C CA 1
ATOM 10632 C C . LYS C 1 228 ? 73.17387 102.52859 112.25236 1.000 0.87578 208 LYS C C 1
ATOM 10633 O O . LYS C 1 228 ? 72.30955 103.06122 111.54712 1.000 0.87578 208 LYS C O 1
ATOM 10652 N N . ARG C 1 229 ? 72.87628 101.77202 113.30695 1.000 1.06163 209 ARG C N 1
ATOM 10653 C CA . ARG C 1 229 ? 71.49751 101.52388 113.70351 1.000 1.06163 209 ARG C CA 1
ATOM 10654 C C . ARG C 1 229 ? 70.78513 102.80834 114.10152 1.000 1.06163 209 ARG C C 1
ATOM 10655 O O . ARG C 1 229 ? 69.60596 102.99438 113.78075 1.000 1.06163 209 ARG C O 1
ATOM 10676 N N . ASP C 1 230 ? 71.48070 103.70465 114.79817 1.000 0.93536 210 ASP C N 1
ATOM 10677 C CA . ASP C 1 230 ? 70.84031 104.88615 115.36123 1.000 0.93536 210 ASP C CA 1
ATOM 10678 C C . ASP C 1 230 ? 70.30519 105.83799 114.30355 1.000 0.93536 210 ASP C C 1
ATOM 10679 O O . ASP C 1 230 ? 69.08963 106.02739 114.20113 1.000 0.93536 210 ASP C O 1
ATOM 10688 N N . PHE C 1 231 ? 71.18855 106.43818 113.51225 1.000 0.71959 211 PHE C N 1
ATOM 10689 C CA . PHE C 1 231 ? 70.81301 107.51350 112.59952 1.000 0.71959 211 PHE C CA 1
ATOM 10690 C C . PHE C 1 231 ? 70.23532 106.94153 111.30665 1.000 0.71959 211 PHE C C 1
ATOM 10691 O O . PHE C 1 231 ? 70.87566 106.17969 110.58142 1.000 0.71959 211 PHE C O 1
ATOM 10708 N N . ASP C 1 232 ? 68.99058 107.32838 111.03015 1.000 0.77748 212 ASP C N 1
ATOM 10709 C CA . ASP C 1 232 ? 68.35702 106.98310 109.76470 1.000 0.77748 212 ASP C CA 1
ATOM 10710 C C . ASP C 1 232 ? 68.42189 108.12282 108.76009 1.000 0.77748 212 ASP C C 1
ATOM 10711 O O . ASP C 1 232 ? 68.44299 107.87001 107.55109 1.000 0.77748 212 ASP C O 1
ATOM 10720 N N . GLN C 1 233 ? 68.45789 109.36393 109.23328 1.000 0.77352 213 GLN C N 1
ATOM 10721 C CA . GLN C 1 233 ? 68.42043 110.53766 108.37510 1.000 0.77352 213 GLN C CA 1
ATOM 10722 C C . GLN C 1 233 ? 69.72212 110.77171 107.62512 1.000 0.77352 213 GLN C C 1
ATOM 10723 O O . GLN C 1 233 ? 69.75105 111.59921 106.70860 1.000 0.77352 213 GLN C O 1
ATOM 10737 N N . VAL C 1 234 ? 70.79411 110.08074 107.99578 1.000 0.77196 214 VAL C N 1
ATOM 10738 C CA . VAL C 1 234 ? 72.10154 110.25655 107.37848 1.000 0.77196 214 VAL C CA 1
ATOM 10739 C C . VAL C 1 234 ? 72.55687 108.92516 106.80883 1.000 0.77196 214 VAL C C 1
ATOM 10740 O O . VAL C 1 234 ? 72.58648 107.91120 107.51677 1.000 0.77196 214 VAL C O 1
ATOM 10753 N N . GLN C 1 235 ? 72.91087 108.93378 105.53102 1.000 0.87429 215 GLN C N 1
ATOM 10754 C CA . GLN C 1 235 ? 73.52798 107.78640 104.88466 1.000 0.87429 215 GLN C CA 1
ATOM 10755 C C . GLN C 1 235 ? 75.04056 107.95297 104.95629 1.000 0.87429 215 GLN C C 1
ATOM 10756 O O . GLN C 1 235 ? 75.58247 108.98217 104.53991 1.000 0.87429 215 GLN C O 1
ATOM 10770 N N . PHE C 1 236 ? 75.71509 106.95291 105.51510 1.000 0.85378 216 PHE C N 1
ATOM 10771 C CA . PHE C 1 236 ? 77.13497 107.05079 105.82297 1.000 0.85378 216 PHE C CA 1
ATOM 10772 C C . PHE C 1 236 ? 77.94199 106.59414 104.61999 1.000 0.85378 216 PHE C C 1
ATOM 10773 O O . PHE C 1 236 ? 77.60092 105.60310 103.96848 1.000 0.85378 216 PHE C O 1
ATOM 10790 N N . ILE C 1 237 ? 79.01405 107.31981 104.32788 1.000 0.84082 217 ILE C N 1
ATOM 10791 C CA . ILE C 1 237 ? 79.84328 107.03576 103.16856 1.000 0.84082 217 ILE C CA 1
ATOM 10792 C C . ILE C 1 237 ? 80.75028 105.85257 103.45082 1.000 0.84082 217 ILE C C 1
ATOM 10793 O O . ILE C 1 237 ? 81.21008 105.65223 104.58135 1.000 0.84082 217 ILE C O 1
ATOM 10809 N N . ASN C 1 238 ? 81.01819 105.07388 102.41046 1.000 0.88679 218 ASN C N 1
ATOM 10810 C CA . ASN C 1 238 ? 82.04909 104.04969 102.42845 1.000 0.88679 218 ASN C CA 1
ATOM 10811 C C . ASN C 1 238 ? 82.94886 104.29197 101.22785 1.000 0.88679 218 ASN C C 1
ATOM 10812 O O . ASN C 1 238 ? 82.79172 103.65240 100.18330 1.000 0.88679 218 ASN C O 1
ATOM 10823 N N . ILE C 1 239 ? 83.88890 105.21774 101.38532 1.000 0.83222 219 ILE C N 1
ATOM 10824 C CA . ILE C 1 239 ? 84.82822 105.56724 100.32861 1.000 0.83222 219 ILE C CA 1
ATOM 10825 C C . ILE C 1 239 ? 86.22049 105.15835 100.78549 1.000 0.83222 219 ILE C C 1
ATOM 10826 O O . ILE C 1 239 ? 86.50845 105.10784 101.98525 1.000 0.83222 219 ILE C O 1
ATOM 10842 N N . LYS C 1 240 ? 87.08161 104.86270 99.82258 1.000 0.78469 220 LYS C N 1
ATOM 10843 C CA . LYS C 1 240 ? 88.34554 104.20419 100.08986 1.000 0.78469 220 LYS C CA 1
ATOM 10844 C C . LYS C 1 240 ? 89.50504 105.19172 100.03680 1.000 0.78469 220 LYS C C 1
ATOM 10845 O O . LYS C 1 240 ? 90.22054 105.37600 101.02105 1.000 0.78469 220 LYS C O 1
ATOM 10864 N N . MET D 1 21 ? 127.96481 95.61102 146.74579 1.000 1.77728 1 MET D N 1
ATOM 10865 C CA . MET D 1 21 ? 127.99947 95.69357 145.25994 1.000 1.77728 1 MET D CA 1
ATOM 10866 C C . MET D 1 21 ? 128.52003 97.06182 144.84014 1.000 1.77728 1 MET D C 1
ATOM 10867 O O . MET D 1 21 ? 128.86135 97.88292 145.68792 1.000 1.77728 1 MET D O 1
ATOM 10881 N N . LYS D 1 22 ? 128.60304 97.30323 143.52974 1.000 1.68042 2 LYS D N 1
ATOM 10882 C CA . LYS D 1 22 ? 128.74950 98.67244 143.04946 1.000 1.68042 2 LYS D CA 1
ATOM 10883 C C . LYS D 1 22 ? 127.40515 99.38719 143.02250 1.000 1.68042 2 LYS D C 1
ATOM 10884 O O . LYS D 1 22 ? 127.35934 100.61657 142.90720 1.000 1.68042 2 LYS D O 1
ATOM 10903 N N . TYR D 1 23 ? 126.31353 98.63505 143.13690 1.000 2.07958 3 TYR D N 1
ATOM 10904 C CA . TYR D 1 23 ? 124.95898 99.16102 143.17047 1.000 2.07958 3 TYR D CA 1
ATOM 10905 C C . TYR D 1 23 ? 124.48847 99.23263 144.61684 1.000 2.07958 3 TYR D C 1
ATOM 10906 O O . TYR D 1 23 ? 124.91109 98.44109 145.46332 1.000 2.07958 3 TYR D O 1
ATOM 10924 N N . LYS D 1 24 ? 123.60483 100.18833 144.89705 1.000 1.89380 4 LYS D N 1
ATOM 10925 C CA . LYS D 1 24 ? 123.08363 100.38876 146.24314 1.000 1.89380 4 LYS D CA 1
ATOM 10926 C C . LYS D 1 24 ? 121.84935 99.51967 146.41371 1.000 1.89380 4 LYS D C 1
ATOM 10927 O O . LYS D 1 24 ? 121.01781 99.41956 145.50757 1.000 1.89380 4 LYS D O 1
ATOM 10946 N N . ILE D 1 25 ? 121.72888 98.90061 147.58086 1.000 1.77461 5 ILE D N 1
ATOM 10947 C CA . ILE D 1 25 ? 120.66169 97.93942 147.83693 1.000 1.77461 5 ILE D CA 1
ATOM 10948 C C . ILE D 1 25 ? 119.68174 98.56835 148.81914 1.000 1.77461 5 ILE D C 1
ATOM 10949 O O . ILE D 1 25 ? 120.02182 98.73750 149.99627 1.000 1.77461 5 ILE D O 1
ATOM 10965 N N . PRO D 1 26 ? 118.49023 98.97409 148.38571 1.000 1.59738 6 PRO D N 1
ATOM 10966 C CA . PRO D 1 26 ? 117.45546 99.36477 149.34849 1.000 1.59738 6 PRO D CA 1
ATOM 10967 C C . PRO D 1 26 ? 116.79720 98.14737 149.98197 1.000 1.59738 6 PRO D C 1
ATOM 10968 O O . PRO D 1 26 ? 117.15275 97.00040 149.70178 1.000 1.59738 6 PRO D O 1
ATOM 10979 N N . LYS D 1 27 ? 115.82179 98.41301 150.85405 1.000 1.38740 7 LYS D N 1
ATOM 10980 C CA . LYS D 1 27 ? 115.19458 97.33122 151.60632 1.000 1.38740 7 LYS D CA 1
ATOM 10981 C C . LYS D 1 27 ? 114.38436 96.39934 150.71882 1.000 1.38740 7 LYS D C 1
ATOM 10982 O O . LYS D 1 27 ? 114.02986 95.29677 151.15054 1.000 1.38740 7 LYS D O 1
ATOM 11001 N N . ASN D 1 28 ? 114.07954 96.80640 149.48642 1.000 1.38721 8 ASN D N 1
ATOM 11002 C CA . ASN D 1 28 ? 113.46214 95.86583 148.56138 1.000 1.38721 8 ASN D CA 1
ATOM 11003 C C . ASN D 1 28 ? 114.32842 94.62957 148.37717 1.000 1.38721 8 ASN D C 1
ATOM 11004 O O . ASN D 1 28 ? 113.80420 93.55155 148.07710 1.000 1.38721 8 ASN D O 1
ATOM 11015 N N . PHE D 1 29 ? 115.64339 94.77313 148.55066 1.000 1.64627 9 PHE D N 1
ATOM 11016 C CA . PHE D 1 29 ? 116.57380 93.65585 148.49760 1.000 1.64627 9 PHE D CA 1
ATOM 11017 C C . PHE D 1 29 ? 117.32940 93.46949 149.80751 1.000 1.64627 9 PHE D C 1
ATOM 11018 O O . PHE D 1 29 ? 117.69406 92.33729 150.14141 1.000 1.64627 9 PHE D O 1
ATOM 11035 N N . LEU D 1 30 ? 117.57226 94.54886 150.55594 1.000 1.33833 10 LEU D N 1
ATOM 11036 C CA . LEU D 1 30 ? 118.25376 94.41763 151.84012 1.000 1.33833 10 LEU D CA 1
ATOM 11037 C C . LEU D 1 30 ? 117.39909 93.65668 152.84412 1.000 1.33833 10 LEU D C 1
ATOM 11038 O O . LEU D 1 30 ? 117.91358 93.14270 153.84536 1.000 1.33833 10 LEU D O 1
ATOM 11054 N N . SER D 1 31 ? 116.08632 93.59957 152.61046 1.000 1.46671 11 SER D N 1
ATOM 11055 C CA . SER D 1 31 ? 115.21027 92.88265 153.52828 1.000 1.46671 11 SER D CA 1
ATOM 11056 C C . SER D 1 31 ? 115.67062 91.44658 153.72302 1.000 1.46671 11 SER D C 1
ATOM 11057 O O . SER D 1 31 ? 115.68907 90.95069 154.85341 1.000 1.46671 11 SER D O 1
ATOM 11065 N N . GLY D 1 32 ? 116.04940 90.76640 152.64255 1.000 1.38048 12 GLY D N 1
ATOM 11066 C CA . GLY D 1 32 ? 116.60073 89.43118 152.78209 1.000 1.38048 12 GLY D CA 1
ATOM 11067 C C . GLY D 1 32 ? 117.89536 89.42796 153.56984 1.000 1.38048 12 GLY D C 1
ATOM 11068 O O . GLY D 1 32 ? 118.09860 88.58640 154.44998 1.000 1.38048 12 GLY D O 1
ATOM 11072 N N . PHE D 1 33 ? 118.78387 90.37974 153.27245 1.000 1.42773 13 PHE D N 1
ATOM 11073 C CA . PHE D 1 33 ? 120.03380 90.47641 154.01745 1.000 1.42773 13 PHE D CA 1
ATOM 11074 C C . PHE D 1 33 ? 119.77062 90.55594 155.51223 1.000 1.42773 13 PHE D C 1
ATOM 11075 O O . PHE D 1 33 ? 120.54306 90.02205 156.31648 1.000 1.42773 13 PHE D O 1
ATOM 11092 N N . GLN D 1 34 ? 118.68223 91.21962 155.89855 1.000 1.52968 14 GLN D N 1
ATOM 11093 C CA . GLN D 1 34 ? 118.38320 91.40792 157.31245 1.000 1.52968 14 GLN D CA 1
ATOM 11094 C C . GLN D 1 34 ? 117.63388 90.20486 157.87626 1.000 1.52968 14 GLN D C 1
ATOM 11095 O O . GLN D 1 34 ? 117.71703 89.90649 159.07316 1.000 1.52968 14 GLN D O 1
ATOM 11109 N N . ILE D 1 35 ? 116.89488 89.49939 157.01759 1.000 1.59082 15 ILE D N 1
ATOM 11110 C CA . ILE D 1 35 ? 115.96016 88.48152 157.48904 1.000 1.59082 15 ILE D CA 1
ATOM 11111 C C . ILE D 1 35 ? 116.58951 87.09336 157.41747 1.000 1.59082 15 ILE D C 1
ATOM 11112 O O . ILE D 1 35 ? 115.99888 86.10265 157.86453 1.000 1.59082 15 ILE D O 1
ATOM 11128 N N . LEU D 1 36 ? 117.80835 87.00041 156.88189 1.000 1.68120 16 LEU D N 1
ATOM 11129 C CA . LEU D 1 36 ? 118.43474 85.69735 156.67404 1.000 1.68120 16 LEU D CA 1
ATOM 11130 C C . LEU D 1 36 ? 118.93971 85.06580 157.96562 1.000 1.68120 16 LEU D C 1
ATOM 11131 O O . LEU D 1 36 ? 119.69020 84.08510 157.91157 1.000 1.68120 16 LEU D O 1
ATOM 11147 N N . SER D 1 37 ? 118.54819 85.59135 159.12443 1.000 2.00547 17 SER D N 1
ATOM 11148 C CA . SER D 1 37 ? 119.18983 85.18987 160.36889 1.000 2.00547 17 SER D CA 1
ATOM 11149 C C . SER D 1 37 ? 118.53704 83.98303 161.03453 1.000 2.00547 17 SER D C 1
ATOM 11150 O O . SER D 1 37 ? 119.03600 83.53025 162.07034 1.000 2.00547 17 SER D O 1
ATOM 11158 N N . GLN D 1 38 ? 117.44755 83.44504 160.48096 1.000 2.37235 18 GLN D N 1
ATOM 11159 C CA . GLN D 1 38 ? 116.73160 82.36989 161.16102 1.000 2.37235 18 GLN D CA 1
ATOM 11160 C C . GLN D 1 38 ? 116.43903 81.16905 160.27172 1.000 2.37235 18 GLN D C 1
ATOM 11161 O O . GLN D 1 38 ? 116.26678 80.06006 160.78950 1.000 2.37235 18 GLN D O 1
ATOM 11175 N N . LEU D 1 39 ? 116.37350 81.35648 158.95716 1.000 1.85298 19 LEU D N 1
ATOM 11176 C CA . LEU D 1 39 ? 115.89533 80.29687 158.07940 1.000 1.85298 19 LEU D CA 1
ATOM 11177 C C . LEU D 1 39 ? 116.82524 79.08999 158.13559 1.000 1.85298 19 LEU D C 1
ATOM 11178 O O . LEU D 1 39 ? 118.04714 79.23003 158.24132 1.000 1.85298 19 LEU D O 1
ATOM 11194 N N . ASP D 1 40 ? 116.23311 77.89936 158.06392 1.000 1.81416 20 ASP D N 1
ATOM 11195 C CA . ASP D 1 40 ? 116.95179 76.65302 158.27872 1.000 1.81416 20 ASP D CA 1
ATOM 11196 C C . ASP D 1 40 ? 117.14316 75.89601 156.96142 1.000 1.81416 20 ASP D C 1
ATOM 11197 O O . ASP D 1 40 ? 116.83996 76.39035 155.87221 1.000 1.81416 20 ASP D O 1
ATOM 11206 N N . LYS D 1 41 ? 117.65721 74.66715 157.07698 1.000 2.10043 21 LYS D N 1
ATOM 11207 C CA . LYS D 1 41 ? 118.17345 73.95200 155.91256 1.000 2.10043 21 LYS D CA 1
ATOM 11208 C C . LYS D 1 41 ? 117.09213 73.14585 155.20029 1.000 2.10043 21 LYS D C 1
ATOM 11209 O O . LYS D 1 41 ? 116.99814 73.17680 153.96645 1.000 2.10043 21 LYS D O 1
ATOM 11228 N N . LYS D 1 42 ? 116.29188 72.38548 155.94955 1.000 1.95422 22 LYS D N 1
ATOM 11229 C CA . LYS D 1 42 ? 115.31226 71.51143 155.31198 1.000 1.95422 22 LYS D CA 1
ATOM 11230 C C . LYS D 1 42 ? 114.34261 72.31705 154.45818 1.000 1.95422 22 LYS D C 1
ATOM 11231 O O . LYS D 1 42 ? 114.00508 71.92338 153.33620 1.000 1.95422 22 LYS D O 1
ATOM 11250 N N . GLU D 1 43 ? 113.87917 73.45180 154.97944 1.000 1.88596 23 GLU D N 1
ATOM 11251 C CA . GLU D 1 43 ? 112.92941 74.26910 154.23545 1.000 1.88596 23 GLU D CA 1
ATOM 11252 C C . GLU D 1 43 ? 113.53785 74.78420 152.93706 1.000 1.88596 23 GLU D C 1
ATOM 11253 O O . GLU D 1 43 ? 112.89419 74.73550 151.88285 1.000 1.88596 23 GLU D O 1
ATOM 11265 N N . ILE D 1 44 ? 114.78357 75.26112 152.98413 1.000 1.98775 24 ILE D N 1
ATOM 11266 C CA . ILE D 1 44 ? 115.39570 75.81865 151.78181 1.000 1.98775 24 ILE D CA 1
ATOM 11267 C C . ILE D 1 44 ? 115.65861 74.72617 150.75142 1.000 1.98775 24 ILE D C 1
ATOM 11268 O O . ILE D 1 44 ? 115.43211 74.92382 149.55188 1.000 1.98775 24 ILE D O 1
ATOM 11284 N N . GLU D 1 45 ? 116.12876 73.55598 151.18982 1.000 2.21082 25 GLU D N 1
ATOM 11285 C CA . GLU D 1 45 ? 116.37471 72.48417 150.22921 1.000 2.21082 25 GLU D CA 1
ATOM 11286 C C . GLU D 1 45 ? 115.06933 71.97451 149.62946 1.000 2.21082 25 GLU D C 1
ATOM 11287 O O . GLU D 1 45 ? 115.00679 71.67055 148.43139 1.000 2.21082 25 GLU D O 1
ATOM 11299 N N . GLU D 1 46 ? 114.00901 71.89097 150.43655 1.000 1.97087 26 GLU D N 1
ATOM 11300 C CA . GLU D 1 46 ? 112.72284 71.45666 149.90701 1.000 1.97087 26 GLU D CA 1
ATOM 11301 C C . GLU D 1 46 ? 112.16657 72.47894 148.92654 1.000 1.97087 26 GLU D C 1
ATOM 11302 O O . GLU D 1 46 ? 111.55828 72.11198 147.91550 1.000 1.97087 26 GLU D O 1
ATOM 11314 N N . LEU D 1 47 ? 112.36449 73.76864 149.20572 1.000 1.79352 27 LEU D N 1
ATOM 11315 C CA . LEU D 1 47 ? 111.92592 74.79179 148.26503 1.000 1.79352 27 LEU D CA 1
ATOM 11316 C C . LEU D 1 47 ? 112.72236 74.72007 146.97158 1.000 1.79352 27 LEU D C 1
ATOM 11317 O O . LEU D 1 47 ? 112.17626 74.93936 145.88708 1.000 1.79352 27 LEU D O 1
ATOM 11333 N N . ALA D 1 48 ? 114.02258 74.44291 147.06760 1.000 1.68500 28 ALA D N 1
ATOM 11334 C CA . ALA D 1 48 ? 114.81836 74.24301 145.86253 1.000 1.68500 28 ALA D CA 1
ATOM 11335 C C . ALA D 1 48 ? 114.28368 73.07577 145.04919 1.000 1.68500 28 ALA D C 1
ATOM 11336 O O . ALA D 1 48 ? 114.16540 73.16229 143.82081 1.000 1.68500 28 ALA D O 1
ATOM 11343 N N . LYS D 1 49 ? 113.96332 71.97207 145.72285 1.000 1.94468 29 LYS D N 1
ATOM 11344 C CA . LYS D 1 49 ? 113.37812 70.82419 145.04115 1.000 1.94468 29 LYS D CA 1
ATOM 11345 C C . LYS D 1 49 ? 112.07890 71.21150 144.34687 1.000 1.94468 29 LYS D C 1
ATOM 11346 O O . LYS D 1 49 ? 111.86107 70.88790 143.17255 1.000 1.94468 29 LYS D O 1
ATOM 11365 N N . LEU D 1 50 ? 111.20840 71.92311 145.06218 1.000 1.63955 30 LEU D N 1
ATOM 11366 C CA . LEU D 1 50 ? 109.92820 72.32916 144.49620 1.000 1.63955 30 LEU D CA 1
ATOM 11367 C C . LEU D 1 50 ? 110.12766 73.22310 143.27990 1.000 1.63955 30 LEU D C 1
ATOM 11368 O O . LEU D 1 50 ? 109.47703 73.03579 142.24529 1.000 1.63955 30 LEU D O 1
ATOM 11384 N N . LEU D 1 51 ? 111.02842 74.20063 143.38779 1.000 1.52334 31 LEU D N 1
ATOM 11385 C CA . LEU D 1 51 ? 111.30089 75.09686 142.27282 1.000 1.52334 31 LEU D CA 1
ATOM 11386 C C . LEU D 1 51 ? 111.84151 74.33908 141.07199 1.000 1.52334 31 LEU D C 1
ATOM 11387 O O . LEU D 1 51 ? 111.45681 74.62474 139.93237 1.000 1.52334 31 LEU D O 1
ATOM 11403 N N . GLY D 1 52 ? 112.73108 73.37426 141.30163 1.000 1.44132 32 GLY D N 1
ATOM 11404 C CA . GLY D 1 52 ? 113.13122 72.49584 140.22118 1.000 1.44132 32 GLY D CA 1
ATOM 11405 C C . GLY D 1 52 ? 111.93797 71.79963 139.60477 1.000 1.44132 32 GLY D C 1
ATOM 11406 O O . GLY D 1 52 ? 111.87753 71.61764 138.38536 1.000 1.44132 32 GLY D O 1
ATOM 11410 N N . GLU D 1 53 ? 110.97335 71.40721 140.43612 1.000 1.88562 33 GLU D N 1
ATOM 11411 C CA . GLU D 1 53 ? 109.71769 70.85629 139.94596 1.000 1.88562 33 GLU D CA 1
ATOM 11412 C C . GLU D 1 53 ? 108.75359 71.93146 139.45969 1.000 1.88562 33 GLU D C 1
ATOM 11413 O O . GLU D 1 53 ? 107.82683 71.61753 138.70515 1.000 1.88562 33 GLU D O 1
ATOM 11425 N N . LEU D 1 54 ? 108.94876 73.17983 139.86712 1.000 1.26904 34 LEU D N 1
ATOM 11426 C CA . LEU D 1 54 ? 108.03392 74.24390 139.48050 1.000 1.26904 34 LEU D CA 1
ATOM 11427 C C . LEU D 1 54 ? 108.08008 74.43696 137.96602 1.000 1.26904 34 LEU D C 1
ATOM 11428 O O . LEU D 1 54 ? 109.16994 74.41521 137.37898 1.000 1.26904 34 LEU D O 1
ATOM 11444 N N . PRO D 1 55 ? 106.93771 74.62431 137.30189 1.000 1.29894 35 PRO D N 1
ATOM 11445 C CA . PRO D 1 55 ? 106.97207 74.83882 135.84947 1.000 1.29894 35 PRO D CA 1
ATOM 11446 C C . PRO D 1 55 ? 107.79715 76.06506 135.49358 1.000 1.29894 35 PRO D C 1
ATOM 11447 O O . PRO D 1 55 ? 107.41948 77.20187 135.78505 1.000 1.29894 35 PRO D O 1
ATOM 11458 N N . VAL D 1 56 ? 108.93189 75.81918 134.83581 1.000 1.14726 36 VAL D N 1
ATOM 11459 C CA . VAL D 1 56 ? 109.86335 76.89429 134.52937 1.000 1.14726 36 VAL D CA 1
ATOM 11460 C C . VAL D 1 56 ? 109.14492 77.97298 133.73421 1.000 1.14726 36 VAL D C 1
ATOM 11461 O O . VAL D 1 56 ? 108.38270 77.68461 132.80267 1.000 1.14726 36 VAL D O 1
ATOM 11474 N N . GLY D 1 57 ? 109.38140 79.22822 134.10741 1.000 1.11244 37 GLY D N 1
ATOM 11475 C CA . GLY D 1 57 ? 108.74962 80.35281 133.45666 1.000 1.11244 37 GLY D CA 1
ATOM 11476 C C . GLY D 1 57 ? 107.65407 81.02245 134.25542 1.000 1.11244 37 GLY D C 1
ATOM 11477 O O . GLY D 1 57 ? 106.71863 81.56618 133.65608 1.000 1.11244 37 GLY D O 1
ATOM 11481 N N . SER D 1 58 ? 107.73744 81.00654 135.58272 1.000 1.21975 38 SER D N 1
ATOM 11482 C CA . SER D 1 58 ? 106.68307 81.58532 136.40284 1.000 1.21975 38 SER D CA 1
ATOM 11483 C C . SER D 1 58 ? 107.04255 83.00714 136.81394 1.000 1.21975 38 SER D C 1
ATOM 11484 O O . SER D 1 58 ? 108.21626 83.33948 137.00035 1.000 1.21975 38 SER D O 1
ATOM 11492 N N . ASN D 1 59 ? 106.02074 83.84664 136.95212 1.000 1.45487 39 ASN D N 1
ATOM 11493 C CA . ASN D 1 59 ? 106.20168 85.22303 137.38259 1.000 1.45487 39 ASN D CA 1
ATOM 11494 C C . ASN D 1 59 ? 106.28979 85.28554 138.90656 1.000 1.45487 39 ASN D C 1
ATOM 11495 O O . ASN D 1 59 ? 106.04312 84.30393 139.61177 1.000 1.45487 39 ASN D O 1
ATOM 11506 N N . VAL D 1 60 ? 106.65011 86.46498 139.41713 1.000 1.68596 40 VAL D N 1
ATOM 11507 C CA . VAL D 1 60 ? 106.76261 86.64880 140.86013 1.000 1.68596 40 VAL D CA 1
ATOM 11508 C C . VAL D 1 60 ? 105.44610 86.31234 141.54737 1.000 1.68596 40 VAL D C 1
ATOM 11509 O O . VAL D 1 60 ? 105.43245 85.68047 142.61044 1.000 1.68596 40 VAL D O 1
ATOM 11522 N N . GLN D 1 61 ? 104.32096 86.71952 140.95742 1.000 1.95528 41 GLN D N 1
ATOM 11523 C CA . GLN D 1 61 ? 103.02768 86.38841 141.54432 1.000 1.95528 41 GLN D CA 1
ATOM 11524 C C . GLN D 1 61 ? 102.75446 84.89273 141.46160 1.000 1.95528 41 GLN D C 1
ATOM 11525 O O . GLN D 1 61 ? 102.12360 84.32101 142.35669 1.000 1.95528 41 GLN D O 1
ATOM 11539 N N . GLU D 1 62 ? 103.21708 84.23992 140.39541 1.000 1.42940 42 GLU D N 1
ATOM 11540 C CA . GLU D 1 62 ? 103.09700 82.78854 140.32102 1.000 1.42940 42 GLU D CA 1
ATOM 11541 C C . GLU D 1 62 ? 103.91599 82.11891 141.41592 1.000 1.42940 42 GLU D C 1
ATOM 11542 O O . GLU D 1 62 ? 103.48767 81.11491 141.99807 1.000 1.42940 42 GLU D O 1
ATOM 11554 N N . PHE D 1 63 ? 105.09442 82.66465 141.71927 1.000 1.33933 43 PHE D N 1
ATOM 11555 C CA . PHE D 1 63 ? 105.88075 82.12716 142.82237 1.000 1.33933 43 PHE D CA 1
ATOM 11556 C C . PHE D 1 63 ? 105.17911 82.37246 144.14929 1.000 1.33933 43 PHE D C 1
ATOM 11557 O O . PHE D 1 63 ? 105.25689 81.54916 145.06583 1.000 1.33933 43 PHE D O 1
ATOM 11574 N N . GLN D 1 64 ? 104.49359 83.50938 144.27167 1.000 1.52589 44 GLN D N 1
ATOM 11575 C CA . GLN D 1 64 ? 103.70200 83.77034 145.46862 1.000 1.52589 44 GLN D CA 1
ATOM 11576 C C . GLN D 1 64 ? 102.59180 82.73734 145.60408 1.000 1.52589 44 GLN D C 1
ATOM 11577 O O . GLN D 1 64 ? 102.30463 82.26029 146.70641 1.000 1.52589 44 GLN D O 1
ATOM 11591 N N . SER D 1 65 ? 101.94535 82.39287 144.48990 1.000 1.25545 45 SER D N 1
ATOM 11592 C CA . SER D 1 65 ? 100.93358 81.34148 144.51387 1.000 1.25545 45 SER D CA 1
ATOM 11593 C C . SER D 1 65 ? 101.53843 80.01541 144.95152 1.000 1.25545 45 SER D C 1
ATOM 11594 O O . SER D 1 65 ? 100.96725 79.30541 145.78900 1.000 1.25545 45 SER D O 1
ATOM 11602 N N . ALA D 1 66 ? 102.70202 79.67127 144.39838 1.000 1.20650 46 ALA D N 1
ATOM 11603 C CA . ALA D 1 66 ? 103.37019 78.43362 144.78284 1.000 1.20650 46 ALA D CA 1
ATOM 11604 C C . ALA D 1 66 ? 103.69066 78.42279 146.27062 1.000 1.20650 46 ALA D C 1
ATOM 11605 O O . ALA D 1 66 ? 103.49803 77.40687 146.94838 1.000 1.20650 46 ALA D O 1
ATOM 11612 N N . ILE D 1 67 ? 104.17380 79.54836 146.79436 1.000 1.45217 47 ILE D N 1
ATOM 11613 C CA . ILE D 1 67 ? 104.49395 79.64309 148.21270 1.000 1.45217 47 ILE D CA 1
ATOM 11614 C C . ILE D 1 67 ? 103.23888 79.48527 149.05714 1.000 1.45217 47 ILE D C 1
ATOM 11615 O O . ILE D 1 67 ? 103.20677 78.68705 149.99858 1.000 1.45217 47 ILE D O 1
ATOM 11631 N N . GLN D 1 68 ? 102.18586 80.23663 148.73618 1.000 1.52928 48 GLN D N 1
ATOM 11632 C CA . GLN D 1 68 ? 100.96528 80.17567 149.52959 1.000 1.52928 48 GLN D CA 1
ATOM 11633 C C . GLN D 1 68 ? 100.32882 78.79519 149.46579 1.000 1.52928 48 GLN D C 1
ATOM 11634 O O . GLN D 1 68 ? 99.60466 78.40381 150.38807 1.000 1.52928 48 GLN D O 1
ATOM 11648 N N . THR D 1 69 ? 100.58721 78.04416 148.39510 1.000 1.51110 49 THR D N 1
ATOM 11649 C CA . THR D 1 69 ? 100.08679 76.68066 148.28933 1.000 1.51110 49 THR D CA 1
ATOM 11650 C C . THR D 1 69 ? 100.91466 75.68953 149.09702 1.000 1.51110 49 THR D C 1
ATOM 11651 O O . THR D 1 69 ? 100.72291 74.47787 148.94835 1.000 1.51110 49 THR D O 1
ATOM 11662 N N . ASN D 1 70 ? 101.81824 76.17070 149.94690 1.000 1.50552 50 ASN D N 1
ATOM 11663 C CA . ASN D 1 70 ? 102.70481 75.29216 150.69395 1.000 1.50552 50 ASN D CA 1
ATOM 11664 C C . ASN D 1 70 ? 101.99240 74.69655 151.90199 1.000 1.50552 50 ASN D C 1
ATOM 11665 O O . ASN D 1 70 ? 100.99635 75.23650 152.39241 1.000 1.50552 50 ASN D O 1
ATOM 11676 N N . LYS D 1 71 ? 102.51167 73.56287 152.37158 1.000 1.80804 51 LYS D N 1
ATOM 11677 C CA . LYS D 1 71 ? 102.04712 72.93680 153.60067 1.000 1.80804 51 LYS D CA 1
ATOM 11678 C C . LYS D 1 71 ? 103.18951 72.46596 154.49013 1.000 1.80804 51 LYS D C 1
ATOM 11679 O O . LYS D 1 71 ? 102.98833 72.30991 155.69981 1.000 1.80804 51 LYS D O 1
ATOM 11698 N N . GLU D 1 72 ? 104.37618 72.23830 153.92792 1.000 2.15172 52 GLU D N 1
ATOM 11699 C CA . GLU D 1 72 ? 105.53218 71.78897 154.69328 1.000 2.15172 52 GLU D CA 1
ATOM 11700 C C . GLU D 1 72 ? 106.42674 72.93532 155.14563 1.000 2.15172 52 GLU D C 1
ATOM 11701 O O . GLU D 1 72 ? 107.28871 72.72892 156.00637 1.000 2.15172 52 GLU D O 1
ATOM 11713 N N . LEU D 1 73 ? 106.24480 74.13138 154.59180 1.000 1.98758 53 LEU D N 1
ATOM 11714 C CA . LEU D 1 73 ? 107.14031 75.24759 154.85709 1.000 1.98758 53 LEU D CA 1
ATOM 11715 C C . LEU D 1 73 ? 106.55271 76.16565 155.92050 1.000 1.98758 53 LEU D C 1
ATOM 11716 O O . LEU D 1 73 ? 105.33143 76.27693 156.06395 1.000 1.98758 53 LEU D O 1
ATOM 11732 N N . SER D 1 74 ? 107.43550 76.82198 156.66885 1.000 1.86076 54 SER D N 1
ATOM 11733 C CA . SER D 1 74 ? 107.00723 77.81061 157.64322 1.000 1.86076 54 SER D CA 1
ATOM 11734 C C . SER D 1 74 ? 106.64688 79.12116 156.94824 1.000 1.86076 54 SER D C 1
ATOM 11735 O O . SER D 1 74 ? 107.11692 79.42903 155.84939 1.000 1.86076 54 SER D O 1
ATOM 11743 N N . GLU D 1 75 ? 105.79506 79.90232 157.61333 1.000 1.80584 55 GLU D N 1
ATOM 11744 C CA . GLU D 1 75 ? 105.38705 81.18878 157.06291 1.000 1.80584 55 GLU D CA 1
ATOM 11745 C C . GLU D 1 75 ? 106.52922 82.19475 157.06444 1.000 1.80584 55 GLU D C 1
ATOM 11746 O O . GLU D 1 75 ? 106.51318 83.14529 156.27448 1.000 1.80584 55 GLU D O 1
ATOM 11758 N N . ASN D 1 76 ? 107.52550 82.00627 157.93215 1.000 1.73070 56 ASN D N 1
ATOM 11759 C CA . ASN D 1 76 ? 108.58019 83.00476 158.06349 1.000 1.73070 56 ASN D CA 1
ATOM 11760 C C . ASN D 1 76 ? 109.44506 83.08134 156.81299 1.000 1.73070 56 ASN D C 1
ATOM 11761 O O . ASN D 1 76 ? 109.96309 84.15265 156.47769 1.000 1.73070 56 ASN D O 1
ATOM 11772 N N . ALA D 1 77 ? 109.61534 81.96127 156.11135 1.000 1.72743 57 ALA D N 1
ATOM 11773 C CA . ALA D 1 77 ? 110.46631 81.95701 154.92712 1.000 1.72743 57 ALA D CA 1
ATOM 11774 C C . ALA D 1 77 ? 109.91118 82.87181 153.84200 1.000 1.72743 57 ALA D C 1
ATOM 11775 O O . ALA D 1 77 ? 110.64172 83.28840 152.93556 1.000 1.72743 57 ALA D O 1
ATOM 11782 N N . LEU D 1 78 ? 108.61823 83.19303 153.91495 1.000 1.82785 58 LEU D N 1
ATOM 11783 C CA . LEU D 1 78 ? 107.98829 83.96768 152.85137 1.000 1.82785 58 LEU D CA 1
ATOM 11784 C C . LEU D 1 78 ? 108.52648 85.39372 152.79522 1.000 1.82785 58 LEU D C 1
ATOM 11785 O O . LEU D 1 78 ? 108.42689 86.05468 151.75504 1.000 1.82785 58 LEU D O 1
ATOM 11801 N N . LYS D 1 79 ? 109.10195 85.88975 153.89487 1.000 1.70771 59 LYS D N 1
ATOM 11802 C CA . LYS D 1 79 ? 109.52729 87.28633 153.92354 1.000 1.70771 59 LYS D CA 1
ATOM 11803 C C . LYS D 1 79 ? 110.55116 87.60208 152.84486 1.000 1.70771 59 LYS D C 1
ATOM 11804 O O . LYS D 1 79 ? 110.67594 88.76490 152.44510 1.000 1.70771 59 LYS D O 1
ATOM 11823 N N . SER D 1 80 ? 111.28561 86.59965 152.36752 1.000 1.43489 60 SER D N 1
ATOM 11824 C CA . SER D 1 80 ? 112.31360 86.81439 151.35870 1.000 1.43489 60 SER D CA 1
ATOM 11825 C C . SER D 1 80 ? 112.09554 85.99539 150.09690 1.000 1.43489 60 SER D C 1
ATOM 11826 O O . SER D 1 80 ? 112.58297 86.39439 149.03434 1.000 1.43489 60 SER D O 1
ATOM 11834 N N . ALA D 1 81 ? 111.36361 84.88052 150.17280 1.000 1.49453 61 ALA D N 1
ATOM 11835 C CA . ALA D 1 81 ? 111.18995 84.02959 149.00125 1.000 1.49453 61 ALA D CA 1
ATOM 11836 C C . ALA D 1 81 ? 110.70928 84.82918 147.79996 1.000 1.49453 61 ALA D C 1
ATOM 11837 O O . ALA D 1 81 ? 111.28934 84.72914 146.71293 1.000 1.49453 61 ALA D O 1
ATOM 11844 N N . ASP D 1 82 ? 109.66920 85.64367 147.97799 1.000 1.80485 62 ASP D N 1
ATOM 11845 C CA . ASP D 1 82 ? 109.24350 86.52560 146.89903 1.000 1.80485 62 ASP D CA 1
ATOM 11846 C C . ASP D 1 82 ? 110.37176 87.45927 146.48683 1.000 1.80485 62 ASP D C 1
ATOM 11847 O O . ASP D 1 82 ? 110.54225 87.75193 145.29811 1.000 1.80485 62 ASP D O 1
ATOM 11856 N N . THR D 1 83 ? 111.15645 87.93464 147.45477 1.000 1.76160 63 THR D N 1
ATOM 11857 C CA . THR D 1 83 ? 112.30152 88.77263 147.12269 1.000 1.76160 63 THR D CA 1
ATOM 11858 C C . THR D 1 83 ? 113.41809 87.94687 146.50020 1.000 1.76160 63 THR D C 1
ATOM 11859 O O . THR D 1 83 ? 114.14083 88.43086 145.62277 1.000 1.76160 63 THR D O 1
ATOM 11870 N N . ILE D 1 84 ? 113.56805 86.69353 146.93224 1.000 1.48721 64 ILE D N 1
ATOM 11871 C CA . ILE D 1 84 ? 114.54483 85.81064 146.30283 1.000 1.48721 64 ILE D CA 1
ATOM 11872 C C . ILE D 1 84 ? 114.25370 85.69882 144.81569 1.000 1.48721 64 ILE D C 1
ATOM 11873 O O . ILE D 1 84 ? 115.16530 85.68547 143.98055 1.000 1.48721 64 ILE D O 1
ATOM 11889 N N . PHE D 1 85 ? 112.97004 85.61519 144.46748 1.000 1.39000 65 PHE D N 1
ATOM 11890 C CA . PHE D 1 85 ? 112.57427 85.63057 143.06682 1.000 1.39000 65 PHE D CA 1
ATOM 11891 C C . PHE D 1 85 ? 113.10112 86.87831 142.37181 1.000 1.39000 65 PHE D C 1
ATOM 11892 O O . PHE D 1 85 ? 113.67944 86.79183 141.28336 1.000 1.39000 65 PHE D O 1
ATOM 11909 N N . SER D 1 86 ? 112.92345 88.04756 142.99076 1.000 1.75423 66 SER D N 1
ATOM 11910 C CA . SER D 1 86 ? 113.52047 89.26269 142.45151 1.000 1.75423 66 SER D CA 1
ATOM 11911 C C . SER D 1 86 ? 115.03434 89.24771 142.58336 1.000 1.75423 66 SER D C 1
ATOM 11912 O O . SER D 1 86 ? 115.73543 89.64084 141.64468 1.000 1.75423 66 SER D O 1
ATOM 11920 N N . LEU D 1 87 ? 115.55119 88.80453 143.72866 1.000 1.47587 67 LEU D N 1
ATOM 11921 C CA . LEU D 1 87 ? 116.98737 88.64589 143.88927 1.000 1.47587 67 LEU D CA 1
ATOM 11922 C C . LEU D 1 87 ? 117.54779 87.61554 142.92708 1.000 1.47587 67 LEU D C 1
ATOM 11923 O O . LEU D 1 87 ? 118.71642 87.71256 142.53749 1.000 1.47587 67 LEU D O 1
ATOM 11939 N N . GLY D 1 88 ? 116.73893 86.63043 142.53744 1.000 1.27182 68 GLY D N 1
ATOM 11940 C CA . GLY D 1 88 ? 117.19269 85.67126 141.54908 1.000 1.27182 68 GLY D CA 1
ATOM 11941 C C . GLY D 1 88 ? 117.62198 86.34331 140.26175 1.000 1.27182 68 GLY D C 1
ATOM 11942 O O . GLY D 1 88 ? 118.69654 86.05764 139.72942 1.000 1.27182 68 GLY D O 1
ATOM 11946 N N . GLY D 1 89 ? 116.80425 87.26837 139.75958 1.000 1.20915 69 GLY D N 1
ATOM 11947 C CA . GLY D 1 89 ? 117.19529 88.01724 138.58203 1.000 1.20915 69 GLY D CA 1
ATOM 11948 C C . GLY D 1 89 ? 118.47355 88.79286 138.79298 1.000 1.20915 69 GLY D C 1
ATOM 11949 O O . GLY D 1 89 ? 119.36426 88.76687 137.93948 1.000 1.20915 69 GLY D O 1
ATOM 11953 N N . LEU D 1 90 ? 118.59549 89.46535 139.93505 1.000 1.40243 70 LEU D N 1
ATOM 11954 C CA . LEU D 1 90 ? 119.86431 90.07768 140.29153 1.000 1.40243 70 LEU D CA 1
ATOM 11955 C C . LEU D 1 90 ? 120.93612 89.01951 140.48234 1.000 1.40243 70 LEU D C 1
ATOM 11956 O O . LEU D 1 90 ? 122.11026 89.26256 140.18310 1.000 1.40243 70 LEU D O 1
ATOM 11972 N N . LEU D 1 91 ? 120.54682 87.84501 140.97641 1.000 1.45043 71 LEU D N 1
ATOM 11973 C CA . LEU D 1 91 ? 121.45791 86.71768 141.09116 1.000 1.45043 71 LEU D CA 1
ATOM 11974 C C . LEU D 1 91 ? 121.70141 86.03370 139.75725 1.000 1.45043 71 LEU D C 1
ATOM 11975 O O . LEU D 1 91 ? 122.72000 85.35113 139.60341 1.000 1.45043 71 LEU D O 1
ATOM 11991 N N . LEU D 1 92 ? 120.79271 86.19599 138.79462 1.000 1.20032 72 LEU D N 1
ATOM 11992 C CA . LEU D 1 92 ? 120.91650 85.48241 137.53118 1.000 1.20032 72 LEU D CA 1
ATOM 11993 C C . LEU D 1 92 ? 121.21722 86.42474 136.37752 1.000 1.20032 72 LEU D C 1
ATOM 11994 O O . LEU D 1 92 ? 121.56794 85.97131 135.28275 1.000 1.20032 72 LEU D O 1
ATOM 12010 N N . GLU D 1 93 ? 121.09154 87.73037 136.59994 1.000 1.16632 73 GLU D N 1
ATOM 12011 C CA . GLU D 1 93 ? 121.72081 88.70368 135.72503 1.000 1.16632 73 GLU D CA 1
ATOM 12012 C C . GLU D 1 93 ? 123.23491 88.64290 135.82274 1.000 1.16632 73 GLU D C 1
ATOM 12013 O O . GLU D 1 93 ? 123.92442 89.24441 134.99250 1.000 1.16632 73 GLU D O 1
ATOM 12025 N N . ILE D 1 94 ? 123.76226 87.92791 136.81602 1.000 1.43740 74 ILE D N 1
ATOM 12026 C CA . ILE D 1 94 ? 125.20041 87.83191 137.02535 1.000 1.43740 74 ILE D CA 1
ATOM 12027 C C . ILE D 1 94 ? 125.83590 87.17196 135.80977 1.000 1.43740 74 ILE D C 1
ATOM 12028 O O . ILE D 1 94 ? 125.21966 86.33608 135.13989 1.000 1.43740 74 ILE D O 1
ATOM 12044 N N . LYS D 1 95 ? 127.07751 87.54906 135.52689 1.000 1.67952 75 LYS D N 1
ATOM 12045 C CA . LYS D 1 95 ? 127.81498 87.01834 134.39293 1.000 1.67952 75 LYS D CA 1
ATOM 12046 C C . LYS D 1 95 ? 128.13639 85.54489 134.62283 1.000 1.67952 75 LYS D C 1
ATOM 12047 O O . LYS D 1 95 ? 128.56954 85.14206 135.70536 1.000 1.67952 75 LYS D O 1
ATOM 12066 N N . ALA D 1 96 ? 127.92440 84.73448 133.58343 1.000 1.72338 76 ALA D N 1
ATOM 12067 C CA . ALA D 1 96 ? 128.09195 83.29272 133.73078 1.000 1.72338 76 ALA D CA 1
ATOM 12068 C C . ALA D 1 96 ? 129.55376 82.89175 133.84424 1.000 1.72338 76 ALA D C 1
ATOM 12069 O O . ALA D 1 96 ? 129.88546 82.00713 134.64089 1.000 1.72338 76 ALA D O 1
ATOM 12076 N N . ASP D 1 97 ? 130.43627 83.52260 133.07019 1.000 1.43670 77 ASP D N 1
ATOM 12077 C CA . ASP D 1 97 ? 131.83694 83.12448 133.06450 1.000 1.43670 77 ASP D CA 1
ATOM 12078 C C . ASP D 1 97 ? 132.52821 83.42053 134.38748 1.000 1.43670 77 ASP D C 1
ATOM 12079 O O . ASP D 1 97 ? 133.56878 82.82050 134.67748 1.000 1.43670 77 ASP D O 1
ATOM 12088 N N . ASP D 1 98 ? 131.97778 84.32404 135.19339 1.000 1.69523 78 ASP D N 1
ATOM 12089 C CA . ASP D 1 98 ? 132.55532 84.64474 136.49074 1.000 1.69523 78 ASP D CA 1
ATOM 12090 C C . ASP D 1 98 ? 132.18155 83.56652 137.50045 1.000 1.69523 78 ASP D C 1
ATOM 12091 O O . ASP D 1 98 ? 131.03590 83.10815 137.54563 1.000 1.69523 78 ASP D O 1
ATOM 12100 N N . SER D 1 99 ? 133.15671 83.16161 138.31096 1.000 1.77759 79 SER D N 1
ATOM 12101 C CA . SER D 1 99 ? 132.92528 82.11417 139.29693 1.000 1.77759 79 SER D CA 1
ATOM 12102 C C . SER D 1 99 ? 131.81299 82.52555 140.25271 1.000 1.77759 79 SER D C 1
ATOM 12103 O O . SER D 1 99 ? 131.77121 83.66168 140.73341 1.000 1.77759 79 SER D O 1
ATOM 12111 N N . LEU D 1 100 ? 130.90844 81.58523 140.53015 1.000 1.74466 80 LEU D N 1
ATOM 12112 C CA . LEU D 1 100 ? 129.76019 81.88827 141.37678 1.000 1.74466 80 LEU D CA 1
ATOM 12113 C C . LEU D 1 100 ? 130.19043 82.28601 142.78386 1.000 1.74466 80 LEU D C 1
ATOM 12114 O O . LEU D 1 100 ? 129.75070 83.31858 143.30294 1.000 1.74466 80 LEU D O 1
ATOM 12130 N N . ASN D 1 101 ? 131.05981 81.49272 143.41222 1.000 1.81687 81 ASN D N 1
ATOM 12131 C CA . ASN D 1 101 ? 131.45520 81.77982 144.78671 1.000 1.81687 81 ASN D CA 1
ATOM 12132 C C . ASN D 1 101 ? 132.32198 83.02890 144.85417 1.000 1.81687 81 ASN D C 1
ATOM 12133 O O . ASN D 1 101 ? 132.20481 83.82938 145.78749 1.000 1.81687 81 ASN D O 1
ATOM 12144 N N . GLN D 1 102 ? 133.20743 83.20771 143.87394 1.000 1.72392 82 GLN D N 1
ATOM 12145 C CA . GLN D 1 102 ? 134.04622 84.40031 143.84596 1.000 1.72392 82 GLN D CA 1
ATOM 12146 C C . GLN D 1 102 ? 133.20850 85.65742 143.65271 1.000 1.72392 82 GLN D C 1
ATOM 12147 O O . GLN D 1 102 ? 133.45511 86.68242 144.30029 1.000 1.72392 82 GLN D O 1
ATOM 12161 N N . VAL D 1 103 ? 132.21573 85.59917 142.76435 1.000 1.64346 83 VAL D N 1
ATOM 12162 C CA . VAL D 1 103 ? 131.32067 86.73692 142.57501 1.000 1.64346 83 VAL D CA 1
ATOM 12163 C C . VAL D 1 103 ? 130.53507 87.00314 143.85126 1.000 1.64346 83 VAL D C 1
ATOM 12164 O O . VAL D 1 103 ? 130.30971 88.15731 144.23509 1.000 1.64346 83 VAL D O 1
ATOM 12177 N N . ALA D 1 104 ? 130.08062 85.93605 144.51261 1.000 1.63412 84 ALA D N 1
ATOM 12178 C CA . ALA D 1 104 ? 129.39359 86.09961 145.78779 1.000 1.63412 84 ALA D CA 1
ATOM 12179 C C . ALA D 1 104 ? 130.28459 86.80919 146.79490 1.000 1.63412 84 ALA D C 1
ATOM 12180 O O . ALA D 1 104 ? 129.83942 87.72208 147.49725 1.000 1.63412 84 ALA D O 1
ATOM 12187 N N . GLU D 1 105 ? 131.55146 86.40681 146.87014 1.000 1.50674 85 GLU D N 1
ATOM 12188 C CA . GLU D 1 105 ? 132.48126 87.02977 147.80355 1.000 1.50674 85 GLU D CA 1
ATOM 12189 C C . GLU D 1 105 ? 132.68037 88.50379 147.47119 1.000 1.50674 85 GLU D C 1
ATOM 12190 O O . GLU D 1 105 ? 132.67592 89.36183 148.36154 1.000 1.50674 85 GLU D O 1
ATOM 12202 N N . ASP D 1 106 ? 132.84558 88.81742 146.18388 1.000 1.49728 86 ASP D N 1
ATOM 12203 C CA . ASP D 1 106 ? 133.05939 90.20590 145.78500 1.000 1.49728 86 ASP D CA 1
ATOM 12204 C C . ASP D 1 106 ? 131.85168 91.07025 146.11636 1.000 1.49728 86 ASP D C 1
ATOM 12205 O O . ASP D 1 106 ? 131.99509 92.16343 146.68124 1.000 1.49728 86 ASP D O 1
ATOM 12214 N N . LEU D 1 107 ? 130.65528 90.60672 145.75450 1.000 1.48613 87 LEU D N 1
ATOM 12215 C CA . LEU D 1 107 ? 129.45423 91.38760 146.01763 1.000 1.48613 87 LEU D CA 1
ATOM 12216 C C . LEU D 1 107 ? 129.20717 91.51538 147.51370 1.000 1.48613 87 LEU D C 1
ATOM 12217 O O . LEU D 1 107 ? 128.75412 92.56203 147.98655 1.000 1.48613 87 LEU D O 1
ATOM 12233 N N . THR D 1 108 ? 129.52035 90.46925 148.28224 1.000 1.63300 88 THR D N 1
ATOM 12234 C CA . THR D 1 108 ? 129.36802 90.55552 149.72855 1.000 1.63300 88 THR D CA 1
ATOM 12235 C C . THR D 1 108 ? 130.32199 91.58684 150.31202 1.000 1.63300 88 THR D C 1
ATOM 12236 O O . THR D 1 108 ? 129.93768 92.37121 151.18571 1.000 1.63300 88 THR D O 1
ATOM 12247 N N . ASN D 1 109 ? 131.56882 91.60690 149.83535 1.000 1.41969 89 ASN D N 1
ATOM 12248 C CA . ASN D 1 109 ? 132.52425 92.59881 150.31580 1.000 1.41969 89 ASN D CA 1
ATOM 12249 C C . ASN D 1 109 ? 132.06979 94.01146 149.97733 1.000 1.41969 89 ASN D C 1
ATOM 12250 O O . ASN D 1 109 ? 132.09834 94.90130 150.83485 1.000 1.41969 89 ASN D O 1
ATOM 12261 N N . ALA D 1 110 ? 131.64667 94.23776 148.73300 1.000 1.50507 90 ALA D N 1
ATOM 12262 C CA . ALA D 1 110 ? 131.21021 95.57430 148.34132 1.000 1.50507 90 ALA D CA 1
ATOM 12263 C C . ALA D 1 110 ? 129.97792 96.00661 149.13120 1.000 1.50507 90 ALA D C 1
ATOM 12264 O O . ALA D 1 110 ? 129.89022 97.15633 149.58594 1.000 1.50507 90 ALA D O 1
ATOM 12271 N N . TYR D 1 111 ? 129.01647 95.09752 149.31177 1.000 1.57765 91 TYR D N 1
ATOM 12272 C CA . TYR D 1 111 ? 127.84252 95.40728 150.11742 1.000 1.57765 91 TYR D CA 1
ATOM 12273 C C . TYR D 1 111 ? 128.23238 95.76168 151.54483 1.000 1.57765 91 TYR D C 1
ATOM 12274 O O . TYR D 1 111 ? 127.81111 96.79807 152.06815 1.000 1.57765 91 TYR D O 1
ATOM 12292 N N . ALA D 1 112 ? 129.04885 94.92346 152.18777 1.000 1.45096 92 ALA D N 1
ATOM 12293 C CA . ALA D 1 112 ? 129.54015 95.25364 153.51881 1.000 1.45096 92 ALA D CA 1
ATOM 12294 C C . ALA D 1 112 ? 130.21312 96.61600 153.53546 1.000 1.45096 92 ALA D C 1
ATOM 12295 O O . ALA D 1 112 ? 130.11121 97.34418 154.52902 1.000 1.45096 92 ALA D O 1
ATOM 12302 N N . LYS D 1 113 ? 130.89915 96.97604 152.45100 1.000 1.62422 93 LYS D N 1
ATOM 12303 C CA . LYS D 1 113 ? 131.49725 98.30039 152.35537 1.000 1.62422 93 LYS D CA 1
ATOM 12304 C C . LYS D 1 113 ? 130.43116 99.38616 152.43170 1.000 1.62422 93 LYS D C 1
ATOM 12305 O O . LYS D 1 113 ? 130.55719 100.33327 153.21547 1.000 1.62422 93 LYS D O 1
ATOM 12324 N N . GLU D 1 114 ? 129.37176 99.26335 151.62711 1.000 1.63357 94 GLU D N 1
ATOM 12325 C CA . GLU D 1 114 ? 128.31076 100.26513 151.63133 1.000 1.63357 94 GLU D CA 1
ATOM 12326 C C . GLU D 1 114 ? 126.99828 99.75334 152.21212 1.000 1.63357 94 GLU D C 1
ATOM 12327 O O . GLU D 1 114 ? 125.96440 100.40520 152.02969 1.000 1.63357 94 GLU D O 1
ATOM 12339 N N . GLY D 1 115 ? 127.00638 98.61868 152.90460 1.000 1.51819 95 GLY D N 1
ATOM 12340 C CA . GLY D 1 115 ? 125.78109 98.04959 153.42545 1.000 1.51819 95 GLY D CA 1
ATOM 12341 C C . GLY D 1 115 ? 125.37954 98.64786 154.75906 1.000 1.51819 95 GLY D C 1
ATOM 12342 O O . GLY D 1 115 ? 125.98335 99.59436 155.26680 1.000 1.51819 95 GLY D O 1
ATOM 12346 N N . GLU D 1 116 ? 124.32395 98.06876 155.33393 1.000 1.48242 96 GLU D N 1
ATOM 12347 C CA . GLU D 1 116 ? 123.80739 98.53260 156.61512 1.000 1.48242 96 GLU D CA 1
ATOM 12348 C C . GLU D 1 116 ? 124.63494 98.03379 157.79033 1.000 1.48242 96 GLU D C 1
ATOM 12349 O O . GLU D 1 116 ? 124.49049 98.55505 158.90131 1.000 1.48242 96 GLU D O 1
ATOM 12361 N N . GLU D 1 117 ? 125.49455 97.04111 157.57591 1.000 1.67242 97 GLU D N 1
ATOM 12362 C CA . GLU D 1 117 ? 126.24034 96.42674 158.66146 1.000 1.67242 97 GLU D CA 1
ATOM 12363 C C . GLU D 1 117 ? 127.57990 95.93448 158.13996 1.000 1.67242 97 GLU D C 1
ATOM 12364 O O . GLU D 1 117 ? 127.70662 95.52955 156.98142 1.000 1.67242 97 GLU D O 1
ATOM 12376 N N . GLU D 1 118 ? 128.58292 95.97698 159.01248 1.000 1.63673 98 GLU D N 1
ATOM 12377 C CA . GLU D 1 118 ? 129.84926 95.31758 158.72911 1.000 1.63673 98 GLU D CA 1
ATOM 12378 C C . GLU D 1 118 ? 129.70767 93.83612 159.05587 1.000 1.63673 98 GLU D C 1
ATOM 12379 O O . GLU D 1 118 ? 129.16750 93.46286 160.10073 1.000 1.63673 98 GLU D O 1
ATOM 12391 N N . ILE D 1 119 ? 130.19574 92.98790 158.15556 1.000 1.60927 99 ILE D N 1
ATOM 12392 C CA . ILE D 1 119 ? 129.90073 91.56087 158.19805 1.000 1.60927 99 ILE D CA 1
ATOM 12393 C C . ILE D 1 119 ? 131.05871 90.83940 158.87207 1.000 1.60927 99 ILE D C 1
ATOM 12394 O O . ILE D 1 119 ? 132.21252 90.95475 158.44282 1.000 1.60927 99 ILE D O 1
ATOM 12410 N N . GLY D 1 120 ? 130.74883 90.09271 159.92865 1.000 1.79629 100 GLY D N 1
ATOM 12411 C CA . GLY D 1 120 ? 131.72103 89.18286 160.49433 1.000 1.79629 100 GLY D CA 1
ATOM 12412 C C . GLY D 1 120 ? 131.66303 87.82960 159.81401 1.000 1.79629 100 GLY D C 1
ATOM 12413 O O . GLY D 1 120 ? 130.93704 87.62552 158.84246 1.000 1.79629 100 GLY D O 1
ATOM 12417 N N . THR D 1 121 ? 132.44126 86.88394 160.33984 1.000 2.07308 101 THR D N 1
ATOM 12418 C CA . THR D 1 121 ? 132.47147 85.55697 159.73512 1.000 2.07308 101 THR D CA 1
ATOM 12419 C C . THR D 1 121 ? 131.13822 84.84004 159.90731 1.000 2.07308 101 THR D C 1
ATOM 12420 O O . THR D 1 121 ? 130.79444 83.96026 159.11224 1.000 2.07308 101 THR D O 1
ATOM 12431 N N . GLU D 1 122 ? 130.35859 85.22229 160.92062 1.000 2.01224 102 GLU D N 1
ATOM 12432 C CA . GLU D 1 122 ? 129.10610 84.52311 161.19417 1.000 2.01224 102 GLU D CA 1
ATOM 12433 C C . GLU D 1 122 ? 128.05364 84.83560 160.13693 1.000 2.01224 102 GLU D C 1
ATOM 12434 O O . GLU D 1 122 ? 127.56702 83.93463 159.43916 1.000 2.01224 102 GLU D O 1
ATOM 12446 N N . GLN D 1 123 ? 127.67416 86.10931 160.01767 1.000 1.78007 103 GLN D N 1
ATOM 12447 C CA . GLN D 1 123 ? 126.69218 86.48929 159.01104 1.000 1.78007 103 GLN D CA 1
ATOM 12448 C C . GLN D 1 123 ? 127.23123 86.26872 157.60588 1.000 1.78007 103 GLN D C 1
ATOM 12449 O O . GLN D 1 123 ? 126.47415 85.88008 156.71289 1.000 1.78007 103 GLN D O 1
ATOM 12463 N N . ARG D 1 124 ? 128.52433 86.51570 157.38874 1.000 1.72725 104 ARG D N 1
ATOM 12464 C CA . ARG D 1 124 ? 129.12344 86.23185 156.08956 1.000 1.72725 104 ARG D CA 1
ATOM 12465 C C . ARG D 1 124 ? 128.96088 84.75978 155.73498 1.000 1.72725 104 ARG D C 1
ATOM 12466 O O . ARG D 1 124 ? 128.58721 84.41595 154.60719 1.000 1.72725 104 ARG D O 1
ATOM 12487 N N . GLU D 1 125 ? 129.25401 83.87195 156.68914 1.000 1.93271 105 GLU D N 1
ATOM 12488 C CA . GLU D 1 125 ? 129.12401 82.44329 156.43721 1.000 1.93271 105 GLU D CA 1
ATOM 12489 C C . GLU D 1 125 ? 127.68118 82.05432 156.16582 1.000 1.93271 105 GLU D C 1
ATOM 12490 O O . GLU D 1 125 ? 127.41155 81.30708 155.22256 1.000 1.93271 105 GLU D O 1
ATOM 12502 N N . GLN D 1 126 ? 126.74109 82.54940 156.97207 1.000 2.06907 106 GLN D N 1
ATOM 12503 C CA . GLN D 1 126 ? 125.33781 82.23596 156.72179 1.000 2.06907 106 GLN D CA 1
ATOM 12504 C C . GLN D 1 126 ? 124.92692 82.69958 155.32943 1.000 2.06907 106 GLN D C 1
ATOM 12505 O O . GLN D 1 126 ? 124.31808 81.94105 154.56021 1.000 2.06907 106 GLN D O 1
ATOM 12519 N N . LEU D 1 127 ? 125.28919 83.93572 154.97838 1.000 1.83280 107 LEU D N 1
ATOM 12520 C CA . LEU D 1 127 ? 124.92335 84.49605 153.68547 1.000 1.83280 107 LEU D CA 1
ATOM 12521 C C . LEU D 1 127 ? 125.48199 83.66096 152.54510 1.000 1.83280 107 LEU D C 1
ATOM 12522 O O . LEU D 1 127 ? 124.74287 83.25781 151.64300 1.000 1.83280 107 LEU D O 1
ATOM 12538 N N . ILE D 1 128 ? 126.78719 83.38902 152.56997 1.000 1.78403 108 ILE D N 1
ATOM 12539 C CA . ILE D 1 128 ? 127.42890 82.71351 151.44571 1.000 1.78403 108 ILE D CA 1
ATOM 12540 C C . ILE D 1 128 ? 126.97516 81.26050 151.36952 1.000 1.78403 108 ILE D C 1
ATOM 12541 O O . ILE D 1 128 ? 126.81539 80.69737 150.27988 1.000 1.78403 108 ILE D O 1
ATOM 12557 N N . HIS D 1 129 ? 126.76944 80.62661 152.52527 1.000 1.94404 109 HIS D N 1
ATOM 12558 C CA . HIS D 1 129 ? 126.26736 79.26002 152.54157 1.000 1.94404 109 HIS D CA 1
ATOM 12559 C C . HIS D 1 129 ? 124.89819 79.18231 151.88403 1.000 1.94404 109 HIS D C 1
ATOM 12560 O O . HIS D 1 129 ? 124.67436 78.36180 150.98473 1.000 1.94404 109 HIS D O 1
ATOM 12574 N N . ASN D 1 130 ? 123.97631 80.05706 152.29368 1.000 1.66038 110 ASN D N 1
ATOM 12575 C CA . ASN D 1 130 ? 122.66090 80.06978 151.66575 1.000 1.66038 110 ASN D CA 1
ATOM 12576 C C . ASN D 1 130 ? 122.77078 80.41216 150.18706 1.000 1.66038 110 ASN D C 1
ATOM 12577 O O . ASN D 1 130 ? 122.04438 79.85734 149.35676 1.000 1.66038 110 ASN D O 1
ATOM 12588 N N . LEU D 1 131 ? 123.68734 81.31501 149.84146 1.000 1.59377 111 LEU D N 1
ATOM 12589 C CA . LEU D 1 131 ? 123.86541 81.71619 148.45231 1.000 1.59377 111 LEU D CA 1
ATOM 12590 C C . LEU D 1 131 ? 124.24988 80.52900 147.58224 1.000 1.59377 111 LEU D C 1
ATOM 12591 O O . LEU D 1 131 ? 123.61562 80.26897 146.55293 1.000 1.59377 111 LEU D O 1
ATOM 12607 N N . LEU D 1 132 ? 125.28574 79.79326 147.98357 1.000 1.84244 112 LEU D N 1
ATOM 12608 C CA . LEU D 1 132 ? 125.68413 78.61250 147.22703 1.000 1.84244 112 LEU D CA 1
ATOM 12609 C C . LEU D 1 132 ? 124.58836 77.55773 147.24529 1.000 1.84244 112 LEU D C 1
ATOM 12610 O O . LEU D 1 132 ? 124.44363 76.78869 146.28815 1.000 1.84244 112 LEU D O 1
ATOM 12626 N N . ILE D 1 133 ? 123.79853 77.51205 148.31907 1.000 1.70436 113 ILE D N 1
ATOM 12627 C CA . ILE D 1 133 ? 122.65068 76.61256 148.34766 1.000 1.70436 113 ILE D CA 1
ATOM 12628 C C . ILE D 1 133 ? 121.65726 76.99996 147.26295 1.000 1.70436 113 ILE D C 1
ATOM 12629 O O . ILE D 1 133 ? 120.97472 76.14631 146.68581 1.000 1.70436 113 ILE D O 1
ATOM 12645 N N . VAL D 1 134 ? 121.55950 78.29723 146.97494 1.000 1.69784 114 VAL D N 1
ATOM 12646 C CA . VAL D 1 134 ? 120.59000 78.77773 145.99578 1.000 1.69784 114 VAL D CA 1
ATOM 12647 C C . VAL D 1 134 ? 121.09986 78.55464 144.57928 1.000 1.69784 114 VAL D C 1
ATOM 12648 O O . VAL D 1 134 ? 120.43333 77.91803 143.75457 1.000 1.69784 114 VAL D O 1
ATOM 12661 N N . LEU D 1 135 ? 122.28955 79.07433 144.27362 1.000 1.72328 115 LEU D N 1
ATOM 12662 C CA . LEU D 1 135 ? 122.78783 79.00396 142.90492 1.000 1.72328 115 LEU D CA 1
ATOM 12663 C C . LEU D 1 135 ? 122.91258 77.56216 142.43779 1.000 1.72328 115 LEU D C 1
ATOM 12664 O O . LEU D 1 135 ? 122.88557 77.28784 141.23255 1.000 1.72328 115 LEU D O 1
ATOM 12680 N N . GLN D 1 136 ? 123.04059 76.62726 143.37758 1.000 1.73693 116 GLN D N 1
ATOM 12681 C CA . GLN D 1 136 ? 123.08789 75.21385 143.03609 1.000 1.73693 116 GLN D CA 1
ATOM 12682 C C . GLN D 1 136 ? 121.76150 74.71160 142.48478 1.000 1.73693 116 GLN D C 1
ATOM 12683 O O . GLN D 1 136 ? 121.70310 73.59136 141.96621 1.000 1.73693 116 GLN D O 1
ATOM 12697 N N . LYS D 1 137 ? 120.69984 75.51106 142.58844 1.000 1.57092 117 LYS D N 1
ATOM 12698 C CA . LYS D 1 137 ? 119.35854 75.09560 142.20570 1.000 1.57092 117 LYS D CA 1
ATOM 12699 C C . LYS D 1 137 ? 118.74494 75.99528 141.14199 1.000 1.57092 117 LYS D C 1
ATOM 12700 O O . LYS D 1 137 ? 117.60092 75.76067 140.73664 1.000 1.57092 117 LYS D O 1
ATOM 12719 N N . ALA D 1 138 ? 119.47027 77.01165 140.67636 1.000 1.39287 118 ALA D N 1
ATOM 12720 C CA . ALA D 1 138 ? 118.87789 78.06383 139.86151 1.000 1.39287 118 ALA D CA 1
ATOM 12721 C C . ALA D 1 138 ? 118.76580 77.70364 138.38989 1.000 1.39287 118 ALA D C 1
ATOM 12722 O O . ALA D 1 138 ? 118.54530 78.60291 137.57402 1.000 1.39287 118 ALA D O 1
ATOM 12729 N N . GLU D 1 139 ? 118.90639 76.43112 138.01910 1.000 1.51033 119 GLU D N 1
ATOM 12730 C CA . GLU D 1 139 ? 118.81152 76.07789 136.60720 1.000 1.51033 119 GLU D CA 1
ATOM 12731 C C . GLU D 1 139 ? 117.46000 76.48830 136.03780 1.000 1.51033 119 GLU D C 1
ATOM 12732 O O . GLU D 1 139 ? 117.38385 77.24552 135.06138 1.000 1.51033 119 GLU D O 1
ATOM 12744 N N . ASN D 1 140 ? 116.37686 76.02335 136.66277 1.000 1.31524 120 ASN D N 1
ATOM 12745 C CA . ASN D 1 140 ? 115.04946 76.44563 136.23767 1.000 1.31524 120 ASN D CA 1
ATOM 12746 C C . ASN D 1 140 ? 114.89999 77.95426 136.33221 1.000 1.31524 120 ASN D C 1
ATOM 12747 O O . ASN D 1 140 ? 114.38645 78.59088 135.40659 1.000 1.31524 120 ASN D O 1
ATOM 12758 N N . LEU D 1 141 ? 115.35684 78.54437 137.43500 1.000 1.10135 121 LEU D N 1
ATOM 12759 C CA . LEU D 1 141 ? 115.15784 79.97222 137.63982 1.000 1.10135 121 LEU D CA 1
ATOM 12760 C C . LEU D 1 141 ? 116.06429 80.78208 136.72355 1.000 1.10135 121 LEU D C 1
ATOM 12761 O O . LEU D 1 141 ? 115.66907 81.84018 136.21651 1.000 1.10135 121 LEU D O 1
ATOM 12777 N N . LYS D 1 142 ? 117.28981 80.30257 136.50674 1.000 1.20397 122 LYS D N 1
ATOM 12778 C CA . LYS D 1 142 ? 118.15974 80.93246 135.52343 1.000 1.20397 122 LYS D CA 1
ATOM 12779 C C . LYS D 1 142 ? 117.48654 80.96603 134.16570 1.000 1.20397 122 LYS D C 1
ATOM 12780 O O . LYS D 1 142 ? 117.46582 82.00211 133.49121 1.000 1.20397 122 LYS D O 1
ATOM 12799 N N . LYS D 1 143 ? 116.93160 79.83095 133.74674 1.000 1.07256 123 LYS D N 1
ATOM 12800 C CA . LYS D 1 143 ? 116.26424 79.78342 132.45542 1.000 1.07256 123 LYS D CA 1
ATOM 12801 C C . LYS D 1 143 ? 115.07640 80.73258 132.43329 1.000 1.07256 123 LYS D C 1
ATOM 12802 O O . LYS D 1 143 ? 114.85703 81.44677 131.44871 1.000 1.07256 123 LYS D O 1
ATOM 12821 N N . THR D 1 144 ? 114.31698 80.77391 133.52728 1.000 1.07207 124 THR D N 1
ATOM 12822 C CA . THR D 1 144 ? 113.13971 81.63099 133.58662 1.000 1.07207 124 THR D CA 1
ATOM 12823 C C . THR D 1 144 ? 113.51649 83.09380 133.40914 1.000 1.07207 124 THR D C 1
ATOM 12824 O O . THR D 1 144 ? 112.88398 83.82298 132.63901 1.000 1.07207 124 THR D O 1
ATOM 12835 N N . PHE D 1 145 ? 114.54619 83.54525 134.12058 1.000 1.05842 125 PHE D N 1
ATOM 12836 C CA . PHE D 1 145 ? 114.88777 84.96188 134.07406 1.000 1.05842 125 PHE D CA 1
ATOM 12837 C C . PHE D 1 145 ? 115.61754 85.32415 132.79162 1.000 1.05842 125 PHE D C 1
ATOM 12838 O O . PHE D 1 145 ? 115.44093 86.43113 132.26613 1.000 1.05842 125 PHE D O 1
ATOM 12855 N N . LYS D 1 146 ? 116.41805 84.40862 132.25262 1.000 0.67970 126 LYS D N 1
ATOM 12856 C CA . LYS D 1 146 ? 116.89749 84.60037 130.89479 1.000 0.67970 126 LYS D CA 1
ATOM 12857 C C . LYS D 1 146 ? 115.72515 84.83058 129.95928 1.000 0.67970 126 LYS D C 1
ATOM 12858 O O . LYS D 1 146 ? 115.69280 85.80528 129.20493 1.000 0.67970 126 LYS D O 1
ATOM 12877 N N . ALA D 1 147 ? 114.72211 83.96196 130.03345 1.000 0.58909 127 ALA D N 1
ATOM 12878 C CA . ALA D 1 147 ? 113.56264 84.11307 129.16885 1.000 0.58909 127 ALA D CA 1
ATOM 12879 C C . ALA D 1 147 ? 112.90766 85.46867 129.37431 1.000 0.58909 127 ALA D C 1
ATOM 12880 O O . ALA D 1 147 ? 112.56012 86.15600 128.40728 1.000 0.58909 127 ALA D O 1
ATOM 12887 N N . TYR D 1 148 ? 112.74896 85.87748 130.63096 1.000 0.36615 128 TYR D N 1
ATOM 12888 C CA . TYR D 1 148 ? 112.06077 87.12991 130.91010 1.000 0.36615 128 TYR D CA 1
ATOM 12889 C C . TYR D 1 148 ? 112.81009 88.29763 130.29455 1.000 0.36615 128 TYR D C 1
ATOM 12890 O O . TYR D 1 148 ? 112.20495 89.20472 129.71261 1.000 0.36615 128 TYR D O 1
ATOM 12908 N N . ARG D 1 149 ? 114.13403 88.29317 130.41939 1.000 0.47838 129 ARG D N 1
ATOM 12909 C CA . ARG D 1 149 ? 114.91740 89.41059 129.91344 1.000 0.47838 129 ARG D CA 1
ATOM 12910 C C . ARG D 1 149 ? 114.77252 89.54680 128.40530 1.000 0.47838 129 ARG D C 1
ATOM 12911 O O . ARG D 1 149 ? 114.61375 90.65451 127.88148 1.000 0.47838 129 ARG D O 1
ATOM 12932 N N . LEU D 1 150 ? 114.80661 88.42659 127.69363 1.000 0.32103 130 LEU D N 1
ATOM 12933 C CA . LEU D 1 150 ? 115.03694 88.46398 126.26127 1.000 0.32103 130 LEU D CA 1
ATOM 12934 C C . LEU D 1 150 ? 113.87782 89.07421 125.49843 1.000 0.32103 130 LEU D C 1
ATOM 12935 O O . LEU D 1 150 ? 114.10534 89.86098 124.57399 1.000 0.32103 130 LEU D O 1
ATOM 12951 N N . LEU D 1 151 ? 112.64615 88.74927 125.87930 1.000 0.23363 131 LEU D N 1
ATOM 12952 C CA . LEU D 1 151 ? 111.49017 89.16792 125.10253 1.000 0.23363 131 LEU D CA 1
ATOM 12953 C C . LEU D 1 151 ? 111.44628 90.67653 124.95050 1.000 0.23363 131 LEU D C 1
ATOM 12954 O O . LEU D 1 151 ? 110.93149 91.18374 123.94886 1.000 0.23363 131 LEU D O 1
ATOM 12970 N N . PHE D 1 152 ? 112.00114 91.39813 125.91652 1.000 0.11309 132 PHE D N 1
ATOM 12971 C CA . PHE D 1 152 ? 112.09540 92.84353 125.85236 1.000 0.11309 132 PHE D CA 1
ATOM 12972 C C . PHE D 1 152 ? 113.34735 93.31215 125.13131 1.000 0.11309 132 PHE D C 1
ATOM 12973 O O . PHE D 1 152 ? 113.40418 94.47225 124.71163 1.000 0.11309 132 PHE D O 1
ATOM 12990 N N . GLU D 1 153 ? 114.34116 92.44008 124.95917 1.000 0.21693 133 GLU D N 1
ATOM 12991 C CA . GLU D 1 153 ? 115.65636 92.88066 124.51054 1.000 0.21693 133 GLU D CA 1
ATOM 12992 C C . GLU D 1 153 ? 115.68156 93.19717 123.02544 1.000 0.21693 133 GLU D C 1
ATOM 12993 O O . GLU D 1 153 ? 116.49061 92.64438 122.27619 1.000 0.21693 133 GLU D O 1
ATOM 13005 N N . ASN D 1 154 ? 114.80254 94.09072 122.60028 1.000 0.10184 134 ASN D N 1
ATOM 13006 C CA . ASN D 1 154 ? 114.77503 94.55622 121.22879 1.000 0.10184 134 ASN D CA 1
ATOM 13007 C C . ASN D 1 154 ? 114.75067 96.07488 121.23634 1.000 0.10184 134 ASN D C 1
ATOM 13008 O O . ASN D 1 154 ? 114.93518 96.72039 122.26907 1.000 0.10184 134 ASN D O 1
ATOM 13019 N N . THR D 1 155 ? 114.53467 96.64509 120.05946 1.000 0.06913 135 THR D N 1
ATOM 13020 C CA . THR D 1 155 ? 114.51798 98.09013 119.93674 1.000 0.06913 135 THR D CA 1
ATOM 13021 C C . THR D 1 155 ? 113.29306 98.71500 120.59397 1.000 0.06913 135 THR D C 1
ATOM 13022 O O . THR D 1 155 ? 113.39858 99.80046 121.17251 1.000 0.06913 135 THR D O 1
ATOM 13033 N N . ARG D 1 156 ? 112.12587 98.07715 120.50637 1.000 0.02751 136 ARG D N 1
ATOM 13034 C CA . ARG D 1 156 ? 110.94513 98.61522 121.17005 1.000 0.02751 136 ARG D CA 1
ATOM 13035 C C . ARG D 1 156 ? 109.88687 97.53365 121.35380 1.000 0.02751 136 ARG D C 1
ATOM 13036 O O . ARG D 1 156 ? 109.90705 96.50495 120.67550 1.000 0.02751 136 ARG D O 1
ATOM 13057 N N . SER D 1 157 ? 108.96410 97.77579 122.29309 1.000 0.02230 137 SER D N 1
ATOM 13058 C CA . SER D 1 157 ? 107.98657 96.77126 122.69567 1.000 0.02230 137 SER D CA 1
ATOM 13059 C C . SER D 1 157 ? 106.64291 97.40020 123.04746 1.000 0.02230 137 SER D C 1
ATOM 13060 O O . SER D 1 157 ? 106.39156 98.57433 122.77490 1.000 0.02230 137 SER D O 1
ATOM 13068 N N . PHE D 1 158 ? 105.78789 96.58581 123.67339 1.000 0.03164 138 PHE D N 1
ATOM 13069 C CA . PHE D 1 158 ? 104.34921 96.78943 123.71883 1.000 0.03164 138 PHE D CA 1
ATOM 13070 C C . PHE D 1 158 ? 103.77471 96.77045 125.12620 1.000 0.03164 138 PHE D C 1
ATOM 13071 O O . PHE D 1 158 ? 104.21756 96.00715 125.98775 1.000 0.03164 138 PHE D O 1
ATOM 13088 N N . ARG D 1 159 ? 102.75523 97.60785 125.34559 1.000 0.02461 139 ARG D N 1
ATOM 13089 C CA . ARG D 1 159 ? 101.91338 97.47005 126.52891 1.000 0.02461 139 ARG D CA 1
ATOM 13090 C C . ARG D 1 159 ? 100.42970 97.35704 126.21931 1.000 0.02461 139 ARG D C 1
ATOM 13091 O O . ARG D 1 159 ? 99.77009 96.41744 126.67143 1.000 0.02461 139 ARG D O 1
ATOM 13112 N N . LYS D 1 160 ? 99.88795 98.31297 125.47212 1.000 0.01468 140 LYS D N 1
ATOM 13113 C CA . LYS D 1 160 ? 98.44412 98.43775 125.37656 1.000 0.01468 140 LYS D CA 1
ATOM 13114 C C . LYS D 1 160 ? 98.03435 99.40006 124.28094 1.000 0.01468 140 LYS D C 1
ATOM 13115 O O . LYS D 1 160 ? 98.85342 100.12553 123.71535 1.000 0.01468 140 LYS D O 1
ATOM 13134 N N . SER D 1 161 ? 96.73521 99.40160 124.00614 1.000 0.01812 141 SER D N 1
ATOM 13135 C CA . SER D 1 161 ? 96.15727 100.31866 123.04791 1.000 0.01812 141 SER D CA 1
ATOM 13136 C C . SER D 1 161 ? 94.67031 100.49603 123.28610 1.000 0.01812 141 SER D C 1
ATOM 13137 O O . SER D 1 161 ? 94.05477 99.76885 124.06529 1.000 0.01812 141 SER D O 1
ATOM 13145 N N . ARG D 1 162 ? 94.09467 101.45155 122.56604 1.000 0.05946 142 ARG D N 1
ATOM 13146 C CA . ARG D 1 162 ? 92.65639 101.62901 122.52071 1.000 0.05946 142 ARG D CA 1
ATOM 13147 C C . ARG D 1 162 ? 92.22004 101.87849 121.09366 1.000 0.05946 142 ARG D C 1
ATOM 13148 O O . ARG D 1 162 ? 92.97793 101.66838 120.14713 1.000 0.05946 142 ARG D O 1
ATOM 13169 N N . VAL D 1 163 ? 90.96986 102.30576 120.95694 1.000 0.14211 143 VAL D N 1
ATOM 13170 C CA . VAL D 1 163 ? 90.47318 102.94149 119.74770 1.000 0.14211 143 VAL D CA 1
ATOM 13171 C C . VAL D 1 163 ? 89.47895 104.00241 120.17627 1.000 0.14211 143 VAL D C 1
ATOM 13172 O O . VAL D 1 163 ? 89.02206 104.00621 121.32350 1.000 0.14211 143 VAL D O 1
ATOM 13185 N N . MET D 1 164 ? 89.13848 104.88981 119.25954 1.000 0.97174 144 MET D N 1
ATOM 13186 C CA . MET D 1 164 ? 88.10888 105.88060 119.50412 1.000 0.97174 144 MET D CA 1
ATOM 13187 C C . MET D 1 164 ? 87.14124 105.87833 118.33484 1.000 0.97174 144 MET D C 1
ATOM 13188 O O . MET D 1 164 ? 87.11110 104.95001 117.52442 1.000 0.97174 144 MET D O 1
ATOM 13202 N N . THR D 1 165 ? 86.32289 106.91884 118.26462 1.000 0.97174 145 THR D N 1
ATOM 13203 C CA . THR D 1 165 ? 85.34784 107.03676 117.19885 1.000 0.97174 145 THR D CA 1
ATOM 13204 C C . THR D 1 165 ? 85.00541 108.50357 116.99395 1.000 0.97174 145 THR D C 1
ATOM 13205 O O . THR D 1 165 ? 84.91047 109.27430 117.94934 1.000 0.97174 145 THR D O 1
ATOM 13216 N N . ASP D 1 166 ? 84.84363 108.87597 115.73440 1.000 0.15849 146 ASP D N 1
ATOM 13217 C CA . ASP D 1 166 ? 84.43809 110.21412 115.35367 1.000 0.15849 146 ASP D CA 1
ATOM 13218 C C . ASP D 1 166 ? 83.16253 110.13821 114.53368 1.000 0.15849 146 ASP D C 1
ATOM 13219 O O . ASP D 1 166 ? 82.76716 109.07808 114.04622 1.000 0.15849 146 ASP D O 1
ATOM 13228 N N . MET D 1 167 ? 82.50512 111.28263 114.40649 1.000 0.14389 147 MET D N 1
ATOM 13229 C CA . MET D 1 167 ? 81.31078 111.39587 113.59407 1.000 0.14389 147 MET D CA 1
ATOM 13230 C C . MET D 1 167 ? 81.34155 112.75623 112.91477 1.000 0.14389 147 MET D C 1
ATOM 13231 O O . MET D 1 167 ? 80.34911 113.48453 112.88533 1.000 0.14389 147 MET D O 1
ATOM 13245 N N . ARG D 1 168 ? 82.51178 113.09563 112.38354 1.000 0.21862 148 ARG D N 1
ATOM 13246 C CA . ARG D 1 168 ? 82.74467 114.35593 111.70067 1.000 0.21862 148 ARG D CA 1
ATOM 13247 C C . ARG D 1 168 ? 81.57344 114.68807 110.79082 1.000 0.21862 148 ARG D C 1
ATOM 13248 O O . ARG D 1 168 ? 80.86888 113.79699 110.31249 1.000 0.21862 148 ARG D O 1
ATOM 13269 N N . MET D 1 169 ? 81.36222 115.97922 110.55962 1.000 0.69223 149 MET D N 1
ATOM 13270 C CA . MET D 1 169 ? 80.24387 116.44830 109.75651 1.000 0.69223 149 MET D CA 1
ATOM 13271 C C . MET D 1 169 ? 80.77919 117.30040 108.61528 1.000 0.69223 149 MET D C 1
ATOM 13272 O O . MET D 1 169 ? 81.90836 117.79536 108.66478 1.000 0.69223 149 MET D O 1
ATOM 13286 N N . ILE D 1 170 ? 79.96156 117.46413 107.58038 1.000 0.84643 150 ILE D N 1
ATOM 13287 C CA . ILE D 1 170 ? 80.37341 118.13411 106.35422 1.000 0.84643 150 ILE D CA 1
ATOM 13288 C C . ILE D 1 170 ? 79.55887 119.40686 106.18978 1.000 0.84643 150 ILE D C 1
ATOM 13289 O O . ILE D 1 170 ? 78.32612 119.36086 106.11479 1.000 0.84643 150 ILE D O 1
ATOM 13305 N N . PHE D 1 171 ? 80.25112 120.53418 106.08295 1.000 1.05330 151 PHE D N 1
ATOM 13306 C CA . PHE D 1 171 ? 79.62107 121.84242 106.03525 1.000 1.05330 151 PHE D CA 1
ATOM 13307 C C . PHE D 1 171 ? 79.65704 122.38367 104.61368 1.000 1.05330 151 PHE D C 1
ATOM 13308 O O . PHE D 1 171 ? 80.69998 122.37895 103.95332 1.000 1.05330 151 PHE D O 1
ATOM 13325 N N . ASP D 1 172 ? 78.49988 122.83898 104.14620 1.000 1.33884 152 ASP D N 1
ATOM 13326 C CA . ASP D 1 172 ? 78.38974 123.36822 102.79899 1.000 1.33884 152 ASP D CA 1
ATOM 13327 C C . ASP D 1 172 ? 78.81453 124.82992 102.75827 1.000 1.33884 152 ASP D C 1
ATOM 13328 O O . ASP D 1 172 ? 78.96757 125.49285 103.78640 1.000 1.33884 152 ASP D O 1
ATOM 13337 N N . ASP D 1 173 ? 79.00616 125.33089 101.53955 1.000 1.41400 153 ASP D N 1
ATOM 13338 C CA . ASP D 1 173 ? 79.08309 126.76843 101.32978 1.000 1.41400 153 ASP D CA 1
ATOM 13339 C C . ASP D 1 173 ? 77.72838 127.42656 101.54552 1.000 1.41400 153 ASP D C 1
ATOM 13340 O O . ASP D 1 173 ? 77.65001 128.65430 101.66083 1.000 1.41400 153 ASP D O 1
ATOM 13349 N N . ASP D 1 174 ? 76.66581 126.62449 101.59963 1.000 1.49920 154 ASP D N 1
ATOM 13350 C CA . ASP D 1 174 ? 75.32404 127.09442 101.92995 1.000 1.49920 154 ASP D CA 1
ATOM 13351 C C . ASP D 1 174 ? 74.97993 126.54042 103.30527 1.000 1.49920 154 ASP D C 1
ATOM 13352 O O . ASP D 1 174 ? 74.48444 125.41571 103.42361 1.000 1.49920 154 ASP D O 1
ATOM 13361 N N . PHE D 1 175 ? 75.24560 127.33449 104.34032 1.000 1.67344 155 PHE D N 1
ATOM 13362 C CA . PHE D 1 175 ? 75.06568 126.88156 105.71301 1.000 1.67344 155 PHE D CA 1
ATOM 13363 C C . PHE D 1 175 ? 73.61338 126.57732 106.04776 1.000 1.67344 155 PHE D C 1
ATOM 13364 O O . PHE D 1 175 ? 73.35298 125.88693 107.03895 1.000 1.67344 155 PHE D O 1
ATOM 13381 N N . GLN D 1 176 ? 72.66659 127.06296 105.24798 1.000 1.63400 156 GLN D N 1
ATOM 13382 C CA . GLN D 1 176 ? 71.25182 126.87986 105.54395 1.000 1.63400 156 GLN D CA 1
ATOM 13383 C C . GLN D 1 176 ? 70.76267 125.48369 105.19350 1.000 1.63400 156 GLN D C 1
ATOM 13384 O O . GLN D 1 176 ? 69.62129 125.13726 105.51560 1.000 1.63400 156 GLN D O 1
ATOM 13398 N N . LYS D 1 177 ? 71.59561 124.67711 104.54766 1.000 1.46306 157 LYS D N 1
ATOM 13399 C CA . LYS D 1 177 ? 71.20214 123.33766 104.15017 1.000 1.46306 157 LYS D CA 1
ATOM 13400 C C . LYS D 1 177 ? 71.25899 122.38506 105.33288 1.000 1.46306 157 LYS D C 1
ATOM 13401 O O . LYS D 1 177 ? 72.01413 122.58762 106.28738 1.000 1.46306 157 LYS D O 1
ATOM 13420 N N . LYS D 1 178 ? 70.44416 121.33902 105.25683 1.000 1.64494 158 LYS D N 1
ATOM 13421 C CA . LYS D 1 178 ? 70.56689 120.21733 106.17055 1.000 1.64494 158 LYS D CA 1
ATOM 13422 C C . LYS D 1 178 ? 71.79134 119.38861 105.81284 1.000 1.64494 158 LYS D C 1
ATOM 13423 O O . LYS D 1 178 ? 71.89544 118.84493 104.70954 1.000 1.64494 158 LYS D O 1
ATOM 13442 N N . ASN D 1 179 ? 72.72126 119.29246 106.75463 1.000 1.67406 159 ASN D N 1
ATOM 13443 C CA . ASN D 1 179 ? 73.88472 118.43554 106.59921 1.000 1.67406 159 ASN D CA 1
ATOM 13444 C C . ASN D 1 179 ? 73.47428 116.99274 106.85198 1.000 1.67406 159 ASN D C 1
ATOM 13445 O O . ASN D 1 179 ? 72.98250 116.65565 107.93335 1.000 1.67406 159 ASN D O 1
ATOM 13456 N N . GLN D 1 180 ? 73.66943 116.14725 105.84213 1.000 1.14677 160 GLN D N 1
ATOM 13457 C CA . GLN D 1 180 ? 73.19644 114.77272 105.89866 1.000 1.14677 160 GLN D CA 1
ATOM 13458 C C . GLN D 1 180 ? 74.25731 113.77396 105.46716 1.000 1.14677 160 GLN D C 1
ATOM 13459 O O . GLN D 1 180 ? 73.90619 112.70928 104.94913 1.000 1.14677 160 GLN D O 1
ATOM 13473 N N . THR D 1 181 ? 75.53354 114.08241 105.65790 1.000 0.87573 161 THR D N 1
ATOM 13474 C CA . THR D 1 181 ? 76.62167 113.18686 105.31219 1.000 0.87573 161 THR D CA 1
ATOM 13475 C C . THR D 1 181 ? 77.26850 112.69413 106.59334 1.000 0.87573 161 THR D C 1
ATOM 13476 O O . THR D 1 181 ? 77.43135 113.45682 107.54943 1.000 0.87573 161 THR D O 1
ATOM 13487 N N . GLY D 1 182 ? 77.64358 111.42074 106.60776 1.000 0.38411 162 GLY D N 1
ATOM 13488 C CA . GLY D 1 182 ? 78.16301 110.81042 107.81295 1.000 0.38411 162 GLY D CA 1
ATOM 13489 C C . GLY D 1 182 ? 79.40597 109.99528 107.54108 1.000 0.38411 162 GLY D C 1
ATOM 13490 O O . GLY D 1 182 ? 79.61568 109.48385 106.43773 1.000 0.38411 162 GLY D O 1
ATOM 13494 N N . LEU D 1 183 ? 80.23326 109.87871 108.57275 1.000 0.17341 163 LEU D N 1
ATOM 13495 C CA . LEU D 1 183 ? 81.51967 109.22134 108.46221 1.000 0.17341 163 LEU D CA 1
ATOM 13496 C C . LEU D 1 183 ? 81.82023 108.40893 109.70911 1.000 0.17341 163 LEU D C 1
ATOM 13497 O O . LEU D 1 183 ? 81.14880 108.50620 110.73772 1.000 0.17341 163 LEU D O 1
ATOM 13513 N N . ILE D 1 184 ? 82.84460 107.58144 109.58661 1.000 0.05773 164 ILE D N 1
ATOM 13514 C CA . ILE D 1 184 ? 83.32213 106.72970 110.65913 1.000 0.05773 164 ILE D CA 1
ATOM 13515 C C . ILE D 1 184 ? 84.83095 106.66571 110.58577 1.000 0.05773 164 ILE D C 1
ATOM 13516 O O . ILE D 1 184 ? 85.39638 105.94709 109.75774 1.000 0.05773 164 ILE D O 1
ATOM 13532 N N . ILE D 1 185 ? 85.48301 107.41513 111.45830 1.000 0.06662 165 ILE D N 1
ATOM 13533 C CA . ILE D 1 185 ? 86.92833 107.48961 111.46318 1.000 0.06662 165 ILE D CA 1
ATOM 13534 C C . ILE D 1 185 ? 87.46310 106.85668 112.72795 1.000 0.06662 165 ILE D C 1
ATOM 13535 O O . ILE D 1 185 ? 87.57104 107.50521 113.77124 1.000 0.06662 165 ILE D O 1
ATOM 13551 N N . HIS D 1 186 ? 87.83160 105.59881 112.63040 1.000 0.07429 166 HIS D N 1
ATOM 13552 C CA . HIS D 1 186 ? 88.46215 104.92698 113.74132 1.000 0.07429 166 HIS D CA 1
ATOM 13553 C C . HIS D 1 186 ? 89.80269 105.57123 114.01967 1.000 0.07429 166 HIS D C 1
ATOM 13554 O O . HIS D 1 186 ? 90.40063 106.19682 113.14266 1.000 0.07429 166 HIS D O 1
ATOM 13568 N N . GLN D 1 187 ? 90.24681 105.45538 115.25873 1.000 0.09010 167 GLN D N 1
ATOM 13569 C CA . GLN D 1 187 ? 91.55292 105.93032 115.66289 1.000 0.09010 167 GLN D CA 1
ATOM 13570 C C . GLN D 1 187 ? 92.21729 104.84862 116.48682 1.000 0.09010 167 GLN D C 1
ATOM 13571 O O . GLN D 1 187 ? 91.54628 103.97985 117.04688 1.000 0.09010 167 GLN D O 1
ATOM 13585 N N . LEU D 1 188 ? 93.53489 104.90014 116.55438 1.000 0.06103 168 LEU D N 1
ATOM 13586 C CA . LEU D 1 188 ? 94.29223 103.90112 117.27359 1.000 0.06103 168 LEU D CA 1
ATOM 13587 C C . LEU D 1 188 ? 95.38574 104.59476 118.06311 1.000 0.06103 168 LEU D C 1
ATOM 13588 O O . LEU D 1 188 ? 95.94651 105.59950 117.61774 1.000 0.06103 168 LEU D O 1
ATOM 13604 N N . LYS D 1 189 ? 95.67252 104.04889 119.23577 1.000 0.02636 169 LYS D N 1
ATOM 13605 C CA . LYS D 1 189 ? 96.65880 104.56856 120.16616 1.000 0.02636 169 LYS D CA 1
ATOM 13606 C C . LYS D 1 189 ? 97.41250 103.38589 120.73192 1.000 0.02636 169 LYS D C 1
ATOM 13607 O O . LYS D 1 189 ? 96.82245 102.53752 121.40038 1.000 0.02636 169 LYS D O 1
ATOM 13626 N N . LEU D 1 190 ? 98.70254 103.32465 120.46214 1.000 0.01378 170 LEU D N 1
ATOM 13627 C CA . LEU D 1 190 ? 99.52318 102.23057 120.93804 1.000 0.01378 170 LEU D CA 1
ATOM 13628 C C . LEU D 1 190 ? 100.47058 102.73691 122.01747 1.000 0.01378 170 LEU D C 1
ATOM 13629 O O . LEU D 1 190 ? 100.81913 103.92028 122.04542 1.000 0.01378 170 LEU D O 1
ATOM 13645 N N . GLU D 1 191 ? 100.85947 101.84233 122.92089 1.000 0.01136 171 GLU D N 1
ATOM 13646 C CA . GLU D 1 191 ? 101.76764 102.14932 124.01606 1.000 0.01136 171 GLU D CA 1
ATOM 13647 C C . GLU D 1 191 ? 103.01342 101.29611 123.87751 1.000 0.01136 171 GLU D C 1
ATOM 13648 O O . GLU D 1 191 ? 102.93479 100.06636 123.93457 1.000 0.01136 171 GLU D O 1
ATOM 13660 N N . TYR D 1 192 ? 104.15736 101.94548 123.70946 1.000 0.01131 172 TYR D N 1
ATOM 13661 C CA . TYR D 1 192 ? 105.36506 101.24654 123.30604 1.000 0.01131 172 TYR D CA 1
ATOM 13662 C C . TYR D 1 192 ? 106.57096 101.88349 123.98191 1.000 0.01131 172 TYR D C 1
ATOM 13663 O O . TYR D 1 192 ? 106.55522 103.06714 124.32780 1.000 0.01131 172 TYR D O 1
ATOM 13681 N N . ILE D 1 193 ? 107.63143 101.09202 124.15011 1.000 0.03245 173 ILE D N 1
ATOM 13682 C CA . ILE D 1 193 ? 108.78304 101.47749 124.96143 1.000 0.03245 173 ILE D CA 1
ATOM 13683 C C . ILE D 1 193 ? 110.05186 101.53291 124.12671 1.000 0.03245 173 ILE D C 1
ATOM 13684 O O . ILE D 1 193 ? 110.34627 100.61222 123.35688 1.000 0.03245 173 ILE D O 1
ATOM 13700 N N . GLU D 1 194 ? 110.81914 102.60242 124.32163 1.000 0.04625 174 GLU D N 1
ATOM 13701 C CA . GLU D 1 194 ? 112.19200 102.71016 123.86019 1.000 0.04625 174 GLU D CA 1
ATOM 13702 C C . GLU D 1 194 ? 113.04389 103.26479 124.98912 1.000 0.04625 174 GLU D C 1
ATOM 13703 O O . GLU D 1 194 ? 112.64005 104.20388 125.67938 1.000 0.04625 174 GLU D O 1
ATOM 13715 N N . ASP D 1 195 ? 114.22445 102.68101 125.16959 1.000 0.04735 175 ASP D N 1
ATOM 13716 C CA . ASP D 1 195 ? 115.18803 103.15909 126.15625 1.000 0.04735 175 ASP D CA 1
ATOM 13717 C C . ASP D 1 195 ? 114.55454 103.24106 127.53832 1.000 0.04735 175 ASP D C 1
ATOM 13718 O O . ASP D 1 195 ? 114.80339 104.16973 128.30806 1.000 0.04735 175 ASP D O 1
ATOM 13727 N N . ASN D 1 196 ? 113.71360 102.26262 127.84891 1.000 0.04367 176 ASN D N 1
ATOM 13728 C CA . ASN D 1 196 ? 113.04787 102.18936 129.14159 1.000 0.04367 176 ASN D CA 1
ATOM 13729 C C . ASN D 1 196 ? 112.14627 103.39076 129.38137 1.000 0.04367 176 ASN D C 1
ATOM 13730 O O . ASN D 1 196 ? 111.98313 103.83393 130.52030 1.000 0.04367 176 ASN D O 1
ATOM 13741 N N . THR D 1 197 ? 111.56183 103.93206 128.31829 1.000 0.09115 177 THR D N 1
ATOM 13742 C CA . THR D 1 197 ? 110.66539 105.07168 128.41113 1.000 0.09115 177 THR D CA 1
ATOM 13743 C C . THR D 1 197 ? 109.42447 104.81751 127.57416 1.000 0.09115 177 THR D C 1
ATOM 13744 O O . THR D 1 197 ? 109.46717 104.06339 126.59894 1.000 0.09115 177 THR D O 1
ATOM 13755 N N . SER D 1 198 ? 108.32678 105.45843 127.95405 1.000 0.17890 178 SER D N 1
ATOM 13756 C CA . SER D 1 198 ? 107.05657 105.25902 127.27780 1.000 0.17890 178 SER D CA 1
ATOM 13757 C C . SER D 1 198 ? 106.78236 106.39343 126.30276 1.000 0.17890 178 SER D C 1
ATOM 13758 O O . SER D 1 198 ? 107.38848 107.46431 126.38564 1.000 0.17890 178 SER D O 1
ATOM 13766 N N . LYS D 1 199 ? 105.86230 106.14925 125.37442 1.000 0.04755 179 LYS D N 1
ATOM 13767 C CA . LYS D 1 199 ? 105.50246 107.12369 124.35941 1.000 0.04755 179 LYS D CA 1
ATOM 13768 C C . LYS D 1 199 ? 104.09137 106.84939 123.86982 1.000 0.04755 179 LYS D C 1
ATOM 13769 O O . LYS D 1 199 ? 103.36011 106.02949 124.42889 1.000 0.04755 179 LYS D O 1
ATOM 13788 N N . GLU D 1 200 ? 103.73088 107.53931 122.79578 1.000 0.02054 180 GLU D N 1
ATOM 13789 C CA . GLU D 1 200 ? 102.45787 107.35767 122.12615 1.000 0.02054 180 GLU D CA 1
ATOM 13790 C C . GLU D 1 200 ? 102.66489 107.32407 120.61948 1.000 0.02054 180 GLU D C 1
ATOM 13791 O O . GLU D 1 200 ? 103.73293 107.66792 120.10856 1.000 0.02054 180 GLU D O 1
ATOM 13803 N N . PHE D 1 201 ? 101.63043 106.87921 119.91487 1.000 0.00826 181 PHE D N 1
ATOM 13804 C CA . PHE D 1 201 ? 101.64415 106.80712 118.46501 1.000 0.00826 181 PHE D CA 1
ATOM 13805 C C . PHE D 1 201 ? 100.23254 106.62449 117.94505 1.000 0.00826 181 PHE D C 1
ATOM 13806 O O . PHE D 1 201 ? 99.48903 105.75841 118.40966 1.000 0.00826 181 PHE D O 1
ATOM 13823 N N . PHE D 1 202 ? 99.88757 107.44573 116.96243 1.000 0.01568 182 PHE D N 1
ATOM 13824 C CA . PHE D 1 202 ? 98.51719 107.64687 116.53387 1.000 0.01568 182 PHE D CA 1
ATOM 13825 C C . PHE D 1 202 ? 98.43155 107.53890 115.02072 1.000 0.01568 182 PHE D C 1
ATOM 13826 O O . PHE D 1 202 ? 99.42852 107.70291 114.31683 1.000 0.01568 182 PHE D O 1
ATOM 13843 N N . ILE D 1 203 ? 97.23141 107.23960 114.52852 1.000 0.02600 183 ILE D N 1
ATOM 13844 C CA . ILE D 1 203 ? 97.06102 106.70975 113.18569 1.000 0.02600 183 ILE D CA 1
ATOM 13845 C C . ILE D 1 203 ? 95.58312 106.74113 112.82998 1.000 0.02600 183 ILE D C 1
ATOM 13846 O O . ILE D 1 203 ? 94.72763 106.86174 113.70626 1.000 0.02600 183 ILE D O 1
ATOM 13862 N N . SER D 1 204 ? 95.27765 106.63022 111.53933 1.000 0.09972 184 SER D N 1
ATOM 13863 C CA . SER D 1 204 ? 93.91445 106.75534 111.03223 1.000 0.09972 184 SER D CA 1
ATOM 13864 C C . SER D 1 204 ? 93.53792 105.55158 110.17630 1.000 0.09972 184 SER D C 1
ATOM 13865 O O . SER D 1 204 ? 94.39838 104.94071 109.54233 1.000 0.09972 184 SER D O 1
ATOM 13873 N N . LEU D 1 205 ? 92.24703 105.22155 110.14736 1.000 0.07576 185 LEU D N 1
ATOM 13874 C CA . LEU D 1 205 ? 91.77042 103.95143 109.62152 1.000 0.07576 185 LEU D CA 1
ATOM 13875 C C . LEU D 1 205 ? 90.50953 104.11846 108.77905 1.000 0.07576 185 LEU D C 1
ATOM 13876 O O . LEU D 1 205 ? 90.08447 105.22863 108.45586 1.000 0.07576 185 LEU D O 1
ATOM 13892 N N . ASP D 1 206 ? 89.92990 102.97955 108.39567 1.000 0.10673 186 ASP D N 1
ATOM 13893 C CA . ASP D 1 206 ? 88.55869 102.88449 107.91267 1.000 0.10673 186 ASP D CA 1
ATOM 13894 C C . ASP D 1 206 ? 88.14476 101.41788 107.93076 1.000 0.10673 186 ASP D C 1
ATOM 13895 O O . ASP D 1 206 ? 88.97558 100.51944 108.08915 1.000 0.10673 186 ASP D O 1
ATOM 13904 N N . ASN D 1 207 ? 86.84324 101.18981 107.74417 1.000 0.16242 187 ASN D N 1
ATOM 13905 C CA . ASN D 1 207 ? 86.23916 99.89544 108.04517 1.000 0.16242 187 ASN D CA 1
ATOM 13906 C C . ASN D 1 207 ? 86.98414 98.74253 107.39061 1.000 0.16242 187 ASN D C 1
ATOM 13907 O O . ASN D 1 207 ? 87.33535 97.75494 108.05385 1.000 0.16242 187 ASN D O 1
ATOM 13918 N N . ASP D 1 208 ? 87.21980 98.84139 106.08723 1.000 0.20858 188 ASP D N 1
ATOM 13919 C CA . ASP D 1 208 ? 87.85660 97.74424 105.37123 1.000 0.20858 188 ASP D CA 1
ATOM 13920 C C . ASP D 1 208 ? 89.16237 97.33236 106.03340 1.000 0.20858 188 ASP D C 1
ATOM 13921 O O . ASP D 1 208 ? 89.37799 96.14801 106.31196 1.000 0.20858 188 ASP D O 1
ATOM 13930 N N . ASP D 1 209 ? 90.02293 98.29871 106.32417 1.000 0.16866 189 ASP D N 1
ATOM 13931 C CA . ASP D 1 209 ? 91.31079 98.00382 106.91794 1.000 0.16866 189 ASP D CA 1
ATOM 13932 C C . ASP D 1 209 ? 91.15141 97.29833 108.24469 1.000 0.16866 189 ASP D C 1
ATOM 13933 O O . ASP D 1 209 ? 91.97127 96.44839 108.60666 1.000 0.16866 189 ASP D O 1
ATOM 13942 N N . VAL D 1 210 ? 90.09368 97.63906 108.96787 1.000 0.19845 190 VAL D N 1
ATOM 13943 C CA . VAL D 1 210 ? 89.80254 96.97520 110.22223 1.000 0.19845 190 VAL D CA 1
ATOM 13944 C C . VAL D 1 210 ? 89.53551 95.50083 109.99342 1.000 0.19845 190 VAL D C 1
ATOM 13945 O O . VAL D 1 210 ? 90.15434 94.63137 110.62531 1.000 0.19845 190 VAL D O 1
ATOM 13958 N N . LEU D 1 211 ? 88.63229 95.19652 109.06506 1.000 0.22616 191 LEU D N 1
ATOM 13959 C CA . LEU D 1 211 ? 88.36924 93.80264 108.73523 1.000 0.22616 191 LEU D CA 1
ATOM 13960 C C . LEU D 1 211 ? 89.64646 93.09176 108.33528 1.000 0.22616 191 LEU D C 1
ATOM 13961 O O . LEU D 1 211 ? 89.84020 91.90953 108.63770 1.000 0.22616 191 LEU D O 1
ATOM 13977 N N . LYS D 1 212 ? 90.52505 93.80750 107.64900 1.000 0.24653 192 LYS D N 1
ATOM 13978 C CA . LYS D 1 212 ? 91.71747 93.20756 107.07354 1.000 0.24653 192 LYS D CA 1
ATOM 13979 C C . LYS D 1 212 ? 92.72823 92.84499 108.15319 1.000 0.24653 192 LYS D C 1
ATOM 13980 O O . LYS D 1 212 ? 93.24437 91.72080 108.18803 1.000 0.24653 192 LYS D O 1
ATOM 13999 N N . LEU D 1 213 ? 92.99030 93.77378 109.06928 1.000 0.17454 193 LEU D N 1
ATOM 14000 C CA . LEU D 1 213 ? 93.74202 93.43004 110.26835 1.000 0.17454 193 LEU D CA 1
ATOM 14001 C C . LEU D 1 213 ? 93.14882 92.22394 110.95970 1.000 0.17454 193 LEU D C 1
ATOM 14002 O O . LEU D 1 213 ? 93.87437 91.30965 111.36636 1.000 0.17454 193 LEU D O 1
ATOM 14018 N N . SER D 1 214 ? 91.83278 92.21736 111.12636 1.000 0.27488 194 SER D N 1
ATOM 14019 C CA . SER D 1 214 ? 91.20750 91.16129 111.90357 1.000 0.27488 194 SER D CA 1
ATOM 14020 C C . SER D 1 214 ? 91.43932 89.80318 111.26175 1.000 0.27488 194 SER D C 1
ATOM 14021 O O . SER D 1 214 ? 91.87880 88.85338 111.92429 1.000 0.27488 194 SER D O 1
ATOM 14029 N N . GLU D 1 215 ? 91.17376 89.70268 109.96238 1.000 0.32656 195 GLU D N 1
ATOM 14030 C CA . GLU D 1 215 ? 91.35295 88.44353 109.25500 1.000 0.32656 195 GLU D CA 1
ATOM 14031 C C . GLU D 1 215 ? 92.81329 88.01928 109.26024 1.000 0.32656 195 GLU D C 1
ATOM 14032 O O . GLU D 1 215 ? 93.12965 86.83706 109.46182 1.000 0.32656 195 GLU D O 1
ATOM 14044 N N . GLU D 1 216 ? 93.71778 88.97768 109.06474 1.000 0.38617 196 GLU D N 1
ATOM 14045 C CA . GLU D 1 216 ? 95.13296 88.65332 109.01891 1.000 0.38617 196 GLU D CA 1
ATOM 14046 C C . GLU D 1 216 ? 95.59541 88.09503 110.35653 1.000 0.38617 196 GLU D C 1
ATOM 14047 O O . GLU D 1 216 ? 96.33529 87.10441 110.41011 1.000 0.38617 196 GLU D O 1
ATOM 14059 N N . LEU D 1 217 ? 95.14776 88.70735 111.45057 1.000 0.29203 197 LEU D N 1
ATOM 14060 C CA . LEU D 1 217 ? 95.53038 88.23525 112.77135 1.000 0.29203 197 LEU D CA 1
ATOM 14061 C C . LEU D 1 217 ? 94.94968 86.86380 113.05230 1.000 0.29203 197 LEU D C 1
ATOM 14062 O O . LEU D 1 217 ? 95.61317 86.00947 113.64968 1.000 0.29203 197 LEU D O 1
ATOM 14078 N N . LYS D 1 218 ? 93.71071 86.63019 112.63843 1.000 0.51799 198 LYS D N 1
ATOM 14079 C CA . LYS D 1 218 ? 93.13879 85.31025 112.84909 1.000 0.51799 198 LYS D CA 1
ATOM 14080 C C . LYS D 1 218 ? 93.96628 84.25009 112.13745 1.000 0.51799 198 LYS D C 1
ATOM 14081 O O . LYS D 1 218 ? 94.23632 83.17084 112.68467 1.000 0.51799 198 LYS D O 1
ATOM 14100 N N . ARG D 1 219 ? 94.38716 84.54392 110.91014 1.000 0.51476 199 ARG D N 1
ATOM 14101 C CA . ARG D 1 219 ? 95.15879 83.55174 110.17270 1.000 0.51476 199 ARG D CA 1
ATOM 14102 C C . ARG D 1 219 ? 96.53746 83.37201 110.79535 1.000 0.51476 199 ARG D C 1
ATOM 14103 O O . ARG D 1 219 ? 97.08210 82.25765 110.82520 1.000 0.51476 199 ARG D O 1
ATOM 14124 N N . SER D 1 220 ? 97.09631 84.44355 111.35149 1.000 0.55663 200 SER D N 1
ATOM 14125 C CA . SER D 1 220 ? 98.31711 84.27261 112.11641 1.000 0.55663 200 SER D CA 1
ATOM 14126 C C . SER D 1 220 ? 98.09934 83.30536 113.26231 1.000 0.55663 200 SER D C 1
ATOM 14127 O O . SER D 1 220 ? 98.89707 82.37691 113.43679 1.000 0.55663 200 SER D O 1
ATOM 14135 N N . LEU D 1 221 ? 96.99054 83.46664 113.98881 1.000 0.50140 201 LEU D N 1
ATOM 14136 C CA . LEU D 1 221 ? 96.67949 82.57300 115.09801 1.000 0.50140 201 LEU D CA 1
ATOM 14137 C C . LEU D 1 221 ? 96.65966 81.12623 114.63444 1.000 0.50140 201 LEU D C 1
ATOM 14138 O O . LEU D 1 221 ? 97.21129 80.23750 115.29896 1.000 0.50140 201 LEU D O 1
ATOM 14154 N N . GLU D 1 222 ? 96.05290 80.87660 113.47954 1.000 0.57090 202 GLU D N 1
ATOM 14155 C CA . GLU D 1 222 ? 96.11581 79.53462 112.91761 1.000 0.57090 202 GLU D CA 1
ATOM 14156 C C . GLU D 1 222 ? 97.55590 79.09614 112.71525 1.000 0.57090 202 GLU D C 1
ATOM 14157 O O . GLU D 1 222 ? 97.89628 77.92913 112.94646 1.000 0.57090 202 GLU D O 1
ATOM 14169 N N . LYS D 1 223 ? 98.41607 80.00969 112.27270 1.000 0.55541 203 LYS D N 1
ATOM 14170 C CA . LYS D 1 223 ? 99.80619 79.61807 112.07163 1.000 0.55541 203 LYS D CA 1
ATOM 14171 C C . LYS D 1 223 ? 100.44411 79.14669 113.36419 1.000 0.55541 203 LYS D C 1
ATOM 14172 O O . LYS D 1 223 ? 101.20104 78.16510 113.36987 1.000 0.55541 203 LYS D O 1
ATOM 14191 N N . GLU D 1 224 ? 100.16611 79.83167 114.46624 1.000 0.83461 204 GLU D N 1
ATOM 14192 C CA . GLU D 1 224 ? 100.73601 79.36371 115.72401 1.000 0.83461 204 GLU D CA 1
ATOM 14193 C C . GLU D 1 224 ? 100.19199 77.98704 116.03694 1.000 0.83461 204 GLU D C 1
ATOM 14194 O O . GLU D 1 224 ? 100.90413 77.12698 116.55376 1.000 0.83461 204 GLU D O 1
ATOM 14206 N N . GLU D 1 225 ? 98.91849 77.76406 115.72976 1.000 0.90619 205 GLU D N 1
ATOM 14207 C CA . GLU D 1 225 ? 98.34569 76.45114 115.97976 1.000 0.90619 205 GLU D CA 1
ATOM 14208 C C . GLU D 1 225 ? 99.13220 75.37897 115.24044 1.000 0.90619 205 GLU D C 1
ATOM 14209 O O . GLU D 1 225 ? 99.44721 74.32490 115.80488 1.000 0.90619 205 GLU D O 1
ATOM 14221 N N . CYS D 1 226 ? 99.49499 75.65186 113.98814 1.000 0.99961 206 CYS D N 1
ATOM 14222 C CA . CYS D 1 226 ? 100.24682 74.67356 113.20670 1.000 0.99961 206 CYS D CA 1
ATOM 14223 C C . CYS D 1 226 ? 101.62778 74.42339 113.80206 1.000 0.99961 206 CYS D C 1
ATOM 14224 O O . CYS D 1 226 ? 102.04418 73.27009 113.96990 1.000 0.99961 206 CYS D O 1
ATOM 14232 N N . ILE D 1 227 ? 102.35521 75.49080 114.12731 1.000 0.82191 207 ILE D N 1
ATOM 14233 C CA . ILE D 1 227 ? 103.68906 75.32272 114.70031 1.000 0.82191 207 ILE D CA 1
ATOM 14234 C C . ILE D 1 227 ? 103.61294 74.59680 116.03564 1.000 0.82191 207 ILE D C 1
ATOM 14235 O O . ILE D 1 227 ? 104.44872 73.73948 116.34480 1.000 0.82191 207 ILE D O 1
ATOM 14251 N N . LYS D 1 228 ? 102.61268 74.92950 116.84806 1.000 0.87578 208 LYS D N 1
ATOM 14252 C CA . LYS D 1 228 ? 102.38152 74.18919 118.08017 1.000 0.87578 208 LYS D CA 1
ATOM 14253 C C . LYS D 1 228 ? 102.18024 72.71380 117.78324 1.000 0.87578 208 LYS D C 1
ATOM 14254 O O . LYS D 1 228 ? 102.69173 71.84885 118.50319 1.000 0.87578 208 LYS D O 1
ATOM 14273 N N . ARG D 1 229 ? 101.44206 72.41693 116.71549 1.000 1.06163 209 ARG D N 1
ATOM 14274 C CA . ARG D 1 229 ? 101.19031 71.03818 116.32113 1.000 1.06163 209 ARG D CA 1
ATOM 14275 C C . ARG D 1 229 ? 102.47638 70.31322 115.95207 1.000 1.06163 209 ARG D C 1
ATOM 14276 O O . ARG D 1 229 ? 102.64629 69.13426 116.28240 1.000 1.06163 209 ARG D O 1
ATOM 14297 N N . ASP D 1 230 ? 103.39194 70.99776 115.26966 1.000 0.93536 210 ASP D N 1
ATOM 14298 C CA . ASP D 1 230 ? 104.57890 70.34476 114.73321 1.000 0.93536 210 ASP D CA 1
ATOM 14299 C C . ASP D 1 230 ? 105.50532 69.80739 115.81210 1.000 0.93536 210 ASP D C 1
ATOM 14300 O O . ASP D 1 230 ? 105.68257 68.59087 115.92438 1.000 0.93536 210 ASP D O 1
ATOM 14309 N N . PHE D 1 231 ? 106.09718 70.68992 116.61056 1.000 0.71959 211 PHE D N 1
ATOM 14310 C CA . PHE D 1 231 ? 107.15123 70.31035 117.54616 1.000 0.71959 211 PHE D CA 1
ATOM 14311 C C . PHE D 1 231 ? 106.54922 69.74414 118.83044 1.000 0.71959 211 PHE D C 1
ATOM 14312 O O . PHE D 1 231 ? 105.77863 70.39449 119.53729 1.000 0.71959 211 PHE D O 1
ATOM 14329 N N . ASP D 1 232 ? 106.92021 68.49773 119.12080 1.000 0.77748 212 ASP D N 1
ATOM 14330 C CA . ASP D 1 232 ? 106.54491 67.87366 120.38241 1.000 0.77748 212 ASP D CA 1
ATOM 14331 C C . ASP D 1 232 ? 107.66519 67.93442 121.40889 1.000 0.77748 212 ASP D C 1
ATOM 14332 O O . ASP D 1 232 ? 107.38890 67.96392 122.61256 1.000 0.77748 212 ASP D O 1
ATOM 14341 N N . GLN D 1 233 ? 108.91562 67.95777 120.96003 1.000 0.77352 213 GLN D N 1
ATOM 14342 C CA . GLN D 1 233 ? 110.07192 67.91517 121.84131 1.000 0.77352 213 GLN D CA 1
ATOM 14343 C C . GLN D 1 233 ? 110.30201 69.21880 122.58914 1.000 0.77352 213 GLN D C 1
ATOM 14344 O O . GLN D 1 233 ? 111.11157 69.24572 123.52160 1.000 0.77352 213 GLN D O 1
ATOM 14358 N N . VAL D 1 234 ? 109.62738 70.29447 122.19953 1.000 0.77196 214 VAL D N 1
ATOM 14359 C CA . VAL D 1 234 ? 109.80189 71.60362 122.81354 1.000 0.77196 214 VAL D CA 1
ATOM 14360 C C . VAL D 1 234 ? 108.46339 72.07282 123.35458 1.000 0.77196 214 VAL D C 1
ATOM 14361 O O . VAL D 1 234 ? 107.46381 72.10705 122.62670 1.000 0.77196 214 VAL D O 1
ATOM 14374 N N . GLN D 1 235 ? 108.44988 72.43342 124.63050 1.000 0.87429 215 GLN D N 1
ATOM 14375 C CA . GLN D 1 235 ? 107.29520 73.06329 125.25104 1.000 0.87429 215 GLN D CA 1
ATOM 14376 C C . GLN D 1 235 ? 107.47570 74.57406 125.17504 1.000 0.87429 215 GLN D C 1
ATOM 14377 O O . GLN D 1 235 ? 108.50099 75.10968 125.60883 1.000 0.87429 215 GLN D O 1
ATOM 14391 N N . PHE D 1 236 ? 106.49243 75.25384 124.59326 1.000 0.85378 216 PHE D N 1
ATOM 14392 C CA . PHE D 1 236 ? 106.60813 76.67124 124.28018 1.000 0.85378 216 PHE D CA 1
ATOM 14393 C C . PHE D 1 236 ? 106.13467 77.48825 125.46984 1.000 0.85378 216 PHE D C 1
ATOM 14394 O O . PHE D 1 236 ? 105.12823 77.15874 126.10346 1.000 0.85378 216 PHE D O 1
ATOM 14411 N N . ILE D 1 237 ? 106.86335 78.55584 125.77074 1.000 0.84082 217 ILE D N 1
ATOM 14412 C CA . ILE D 1 237 ? 106.56350 79.39343 126.92003 1.000 0.84082 217 ILE D CA 1
ATOM 14413 C C . ILE D 1 237 ? 105.39365 80.30860 126.60996 1.000 0.84082 217 ILE D C 1
ATOM 14414 O O . ILE D 1 237 ? 105.21935 80.76412 125.47339 1.000 0.84082 217 ILE D O 1
ATOM 14430 N N . ASN D 1 238 ? 104.59694 80.58833 127.63343 1.000 0.88679 218 ASN D N 1
ATOM 14431 C CA . ASN D 1 238 ? 103.58190 81.62749 127.59008 1.000 0.88679 218 ASN D CA 1
ATOM 14432 C C . ASN D 1 238 ? 103.80803 82.53151 128.79064 1.000 0.88679 218 ASN D C 1
ATOM 14433 O O . ASN D 1 238 ? 103.14680 82.38508 129.82319 1.000 0.88679 218 ASN D O 1
ATOM 14444 N N . ILE D 1 239 ? 104.74449 83.46308 128.64665 1.000 0.83222 219 ILE D N 1
ATOM 14445 C CA . ILE D 1 239 ? 105.08097 84.40502 129.70525 1.000 0.83222 219 ILE D CA 1
ATOM 14446 C C . ILE D 1 239 ? 104.69269 85.79819 129.23337 1.000 0.83222 219 ILE D C 1
ATOM 14447 O O . ILE D 1 239 ? 104.66814 86.08028 128.03141 1.000 0.83222 219 ILE D O 1
ATOM 14463 N N . LYS D 1 240 ? 104.38537 86.66673 130.18591 1.000 0.78469 220 LYS D N 1
ATOM 14464 C CA . LYS D 1 240 ? 103.74275 87.93461 129.89933 1.000 0.78469 220 LYS D CA 1
ATOM 14465 C C . LYS D 1 240 ? 104.73865 89.08623 129.96592 1.000 0.78469 220 LYS D C 1
ATOM 14466 O O . LYS D 1 240 ? 104.94814 89.79504 128.98188 1.000 0.78469 220 LYS D O 1
ATOM 14485 N N . MET E 1 21 ? 129.10412 134.10648 84.01693 1.000 1.77728 1 MET E N 1
ATOM 14486 C CA . MET E 1 21 ? 129.09418 134.03431 85.50370 1.000 1.77728 1 MET E CA 1
ATOM 14487 C C . MET E 1 21 ? 129.61696 132.67495 85.94884 1.000 1.77728 1 MET E C 1
ATOM 14488 O O . MET E 1 21 ? 129.99327 131.85213 85.11770 1.000 1.77728 1 MET E O 1
ATOM 14502 N N . LYS E 1 22 ? 129.66251 132.44331 87.26284 1.000 1.68042 2 LYS E N 1
ATOM 14503 C CA . LYS E 1 22 ? 129.80955 131.07912 87.75702 1.000 1.68042 2 LYS E CA 1
ATOM 14504 C C . LYS E 1 22 ? 128.47310 130.34924 87.74795 1.000 1.68042 2 LYS E C 1
ATOM 14505 O O . LYS E 1 22 ? 128.43758 129.12022 87.87047 1.000 1.68042 2 LYS E O 1
ATOM 14524 N N . TYR E 1 23 ? 127.37713 131.08807 87.59495 1.000 2.07958 3 TYR E N 1
ATOM 14525 C CA . TYR E 1 23 ? 126.03023 130.54643 87.52373 1.000 2.07958 3 TYR E CA 1
ATOM 14526 C C . TYR E 1 23 ? 125.60506 130.45974 86.06421 1.000 2.07958 3 TYR E C 1
ATOM 14527 O O . TYR E 1 23 ? 126.04450 131.25036 85.22547 1.000 2.07958 3 TYR E O 1
ATOM 14545 N N . LYS E 1 24 ? 124.74120 129.49214 85.76389 1.000 1.89380 4 LYS E N 1
ATOM 14546 C CA . LYS E 1 24 ? 124.26375 129.27674 84.40395 1.000 1.89380 4 LYS E CA 1
ATOM 14547 C C . LYS E 1 24 ? 123.02560 130.13049 84.18963 1.000 1.89380 4 LYS E C 1
ATOM 14548 O O . LYS E 1 24 ? 122.16563 130.22718 85.06922 1.000 1.89380 4 LYS E O 1
ATOM 14567 N N . ILE E 1 25 ? 122.93399 130.74029 83.01501 1.000 1.77461 5 ILE E N 1
ATOM 14568 C CA . ILE E 1 25 ? 121.86442 131.68748 82.71968 1.000 1.77461 5 ILE E CA 1
ATOM 14569 C C . ILE E 1 25 ? 120.92213 131.04081 81.71246 1.000 1.77461 5 ILE E C 1
ATOM 14570 O O . ILE E 1 25 ? 121.29998 130.86767 80.54749 1.000 1.77461 5 ILE E O 1
ATOM 14586 N N . PRO E 1 26 ? 119.72254 130.62439 82.11214 1.000 1.59738 6 PRO E N 1
ATOM 14587 C CA . PRO E 1 26 ? 118.72218 130.21546 81.12098 1.000 1.59738 6 PRO E CA 1
ATOM 14588 C C . PRO E 1 26 ? 118.07002 131.42098 80.45912 1.000 1.59738 6 PRO E C 1
ATOM 14589 O O . PRO E 1 26 ? 118.40392 132.57379 80.74194 1.000 1.59738 6 PRO E O 1
ATOM 14600 N N . LYS E 1 27 ? 117.12481 131.13835 79.55955 1.000 1.38740 7 LYS E N 1
ATOM 14601 C CA . LYS E 1 27 ? 116.50883 132.20782 78.78085 1.000 1.38740 7 LYS E CA 1
ATOM 14602 C C . LYS E 1 27 ? 115.66141 133.13632 79.63659 1.000 1.38740 7 LYS E C 1
ATOM 14603 O O . LYS E 1 27 ? 115.30795 134.23185 79.18647 1.000 1.38740 7 LYS E O 1
ATOM 14622 N N . ASN E 1 28 ? 115.32358 132.73408 80.86194 1.000 1.38721 8 ASN E N 1
ATOM 14623 C CA . ASN E 1 28 ? 114.66762 133.67372 81.76103 1.000 1.38721 8 ASN E CA 1
ATOM 14624 C C . ASN E 1 28 ? 115.51393 134.92101 81.96288 1.000 1.38721 8 ASN E C 1
ATOM 14625 O O . ASN E 1 28 ? 114.96871 135.99496 82.23919 1.000 1.38721 8 ASN E O 1
ATOM 14636 N N . PHE E 1 29 ? 116.83512 134.79133 81.83066 1.000 1.64627 9 PHE E N 1
ATOM 14637 C CA . PHE E 1 29 ? 117.75088 135.91950 81.90423 1.000 1.64627 9 PHE E CA 1
ATOM 14638 C C . PHE E 1 29 ? 118.54410 136.10569 80.61673 1.000 1.64627 9 PHE E C 1
ATOM 14639 O O . PHE E 1 29 ? 118.90608 137.23973 80.28614 1.000 1.64627 9 PHE E O 1
ATOM 14656 N N . LEU E 1 30 ? 118.82186 135.02418 79.88371 1.000 1.33833 10 LEU E N 1
ATOM 14657 C CA . LEU E 1 30 ? 119.54085 135.15457 78.62005 1.000 1.33833 10 LEU E CA 1
ATOM 14658 C C . LEU E 1 30 ? 118.70884 135.89893 77.58506 1.000 1.33833 10 LEU E C 1
ATOM 14659 O O . LEU E 1 30 ? 119.24795 136.41204 76.59641 1.000 1.33833 10 LEU E O 1
ATOM 14675 N N . SER E 1 31 ? 117.38897 135.94260 77.77811 1.000 1.46671 11 SER E N 1
ATOM 14676 C CA . SER E 1 31 ? 116.53345 136.64328 76.82891 1.000 1.46671 11 SER E CA 1
ATOM 14677 C C . SER E 1 31 ? 116.98341 138.08318 76.63820 1.000 1.46671 11 SER E C 1
ATOM 14678 O O . SER E 1 31 ? 117.03090 138.57165 75.50543 1.000 1.46671 11 SER E O 1
ATOM 14686 N N . GLY E 1 32 ? 117.32127 138.77489 77.72491 1.000 1.38048 12 GLY E N 1
ATOM 14687 C CA . GLY E 1 32 ? 117.86159 140.11536 77.59285 1.000 1.38048 12 GLY E CA 1
ATOM 14688 C C . GLY E 1 32 ? 119.17962 140.12809 76.84501 1.000 1.38048 12 GLY E C 1
ATOM 14689 O O . GLY E 1 32 ? 119.40027 140.96600 75.96557 1.000 1.38048 12 GLY E O 1
ATOM 14693 N N . PHE E 1 33 ? 120.06923 139.18854 77.17611 1.000 1.42773 13 PHE E N 1
ATOM 14694 C CA . PHE E 1 33 ? 121.34240 139.10117 76.47035 1.000 1.42773 13 PHE E CA 1
ATOM 14695 C C . PHE E 1 33 ? 121.12603 139.00860 74.96882 1.000 1.42773 13 PHE E C 1
ATOM 14696 O O . PHE E 1 33 ? 121.91670 139.54588 74.18479 1.000 1.42773 13 PHE E O 1
ATOM 14713 N N . GLN E 1 34 ? 120.05750 138.32996 74.55412 1.000 1.52968 14 GLN E N 1
ATOM 14714 C CA . GLN E 1 34 ? 119.80403 138.12876 73.13312 1.000 1.52968 14 GLN E CA 1
ATOM 14715 C C . GLN E 1 34 ? 119.05888 139.31937 72.53820 1.000 1.52968 14 GLN E C 1
ATOM 14716 O O . GLN E 1 34 ? 119.17529 139.61063 71.34233 1.000 1.52968 14 GLN E O 1
ATOM 14730 N N . ILE E 1 35 ? 118.28606 140.02209 73.36890 1.000 1.59082 15 ILE E N 1
ATOM 14731 C CA . ILE E 1 35 ? 117.35486 141.02602 72.86195 1.000 1.59082 15 ILE E CA 1
ATOM 14732 C C . ILE E 1 35 ? 117.96611 142.42174 72.94291 1.000 1.59082 15 ILE E C 1
ATOM 14733 O O . ILE E 1 35 ? 117.37836 143.40260 72.47103 1.000 1.59082 15 ILE E O 1
ATOM 14749 N N . LEU E 1 36 ? 119.16685 142.53220 73.51480 1.000 1.68120 16 LEU E N 1
ATOM 14750 C CA . LEU E 1 36 ? 119.77192 143.84371 73.73249 1.000 1.68120 16 LEU E CA 1
ATOM 14751 C C . LEU E 1 36 ? 120.30909 144.47230 72.45250 1.000 1.68120 16 LEU E C 1
ATOM 14752 O O . LEU E 1 36 ? 121.04652 145.46186 72.52253 1.000 1.68120 16 LEU E O 1
ATOM 14768 N N . SER E 1 37 ? 119.95916 143.93455 71.28602 1.000 2.00547 17 SER E N 1
ATOM 14769 C CA . SER E 1 37 ? 120.63407 144.33497 70.05894 1.000 2.00547 17 SER E CA 1
ATOM 14770 C C . SER E 1 37 ? 119.98847 145.52978 69.36516 1.000 2.00547 17 SER E C 1
ATOM 14771 O O . SER E 1 37 ? 120.51380 145.98127 68.34191 1.000 2.00547 17 SER E O 1
ATOM 14779 N N . GLN E 1 38 ? 118.87657 146.05898 69.88139 1.000 2.37235 18 GLN E N 1
ATOM 14780 C CA . GLN E 1 38 ? 118.16976 147.12129 69.17220 1.000 2.37235 18 GLN E CA 1
ATOM 14781 C C . GLN E 1 38 ? 117.83664 148.32465 70.04365 1.000 2.37235 18 GLN E C 1
ATOM 14782 O O . GLN E 1 38 ? 117.66789 149.42810 69.51303 1.000 2.37235 18 GLN E O 1
ATOM 14796 N N . LEU E 1 39 ? 117.73299 148.14530 71.35688 1.000 1.85298 19 LEU E N 1
ATOM 14797 C CA . LEU E 1 39 ? 117.21630 149.20525 72.21213 1.000 1.85298 19 LEU E CA 1
ATOM 14798 C C . LEU E 1 39 ? 118.13389 150.42228 72.17585 1.000 1.85298 19 LEU E C 1
ATOM 14799 O O . LEU E 1 39 ? 119.35995 150.29550 72.10849 1.000 1.85298 19 LEU E O 1
ATOM 14815 N N . ASP E 1 40 ? 117.52652 151.60651 72.22100 1.000 1.81416 20 ASP E N 1
ATOM 14816 C CA . ASP E 1 40 ? 118.23742 152.85951 72.01945 1.000 1.81416 20 ASP E CA 1
ATOM 14817 C C . ASP E 1 40 ? 118.37984 153.62749 73.33661 1.000 1.81416 20 ASP E C 1
ATOM 14818 O O . ASP E 1 40 ? 118.04899 153.13704 74.41951 1.000 1.81416 20 ASP E O 1
ATOM 14827 N N . LYS E 1 41 ? 118.88337 154.86135 73.22814 1.000 2.10043 21 LYS E N 1
ATOM 14828 C CA . LYS E 1 41 ? 119.35565 155.59015 74.40271 1.000 2.10043 21 LYS E CA 1
ATOM 14829 C C . LYS E 1 41 ? 118.24405 156.38864 75.07591 1.000 2.10043 21 LYS E C 1
ATOM 14830 O O . LYS E 1 41 ? 118.11267 156.36490 76.30649 1.000 2.10043 21 LYS E O 1
ATOM 14849 N N . LYS E 1 42 ? 117.45864 157.13477 74.29720 1.000 1.95422 22 LYS E N 1
ATOM 14850 C CA . LYS E 1 42 ? 116.45021 158.00183 74.89837 1.000 1.95422 22 LYS E CA 1
ATOM 14851 C C . LYS E 1 42 ? 115.46397 157.19092 75.72782 1.000 1.95422 22 LYS E C 1
ATOM 14852 O O . LYS E 1 42 ? 115.08784 157.58823 76.83616 1.000 1.95422 22 LYS E O 1
ATOM 14871 N N . GLU E 1 43 ? 115.02947 156.04747 75.20066 1.000 1.88596 23 GLU E N 1
ATOM 14872 C CA . GLU E 1 43 ? 114.06660 155.22438 75.92104 1.000 1.88596 23 GLU E CA 1
ATOM 14873 C C . GLU E 1 43 ? 114.64073 154.72500 77.24102 1.000 1.88596 23 GLU E C 1
ATOM 14874 O O . GLU E 1 43 ? 113.96459 154.77340 78.27470 1.000 1.88596 23 GLU E O 1
ATOM 14886 N N . ILE E 1 44 ? 115.89258 154.26205 77.23539 1.000 1.98775 24 ILE E N 1
ATOM 14887 C CA . ILE E 1 44 ? 116.47383 153.71963 78.45975 1.000 1.98775 24 ILE E CA 1
ATOM 14888 C C . ILE E 1 44 ? 116.69278 154.82193 79.48995 1.000 1.98775 24 ILE E C 1
ATOM 14889 O O . ILE E 1 44 ? 116.43188 154.62977 80.68338 1.000 1.98775 24 ILE E O 1
ATOM 14905 N N . GLU E 1 45 ? 117.16297 155.99445 79.05787 1.000 2.21082 25 GLU E N 1
ATOM 14906 C CA . GLU E 1 45 ? 117.36735 157.07543 80.01796 1.000 2.21082 25 GLU E CA 1
ATOM 14907 C C . GLU E 1 45 ? 116.03858 157.57415 80.57395 1.000 2.21082 25 GLU E C 1
ATOM 14908 O O . GLU E 1 45 ? 115.93598 157.88540 81.76737 1.000 2.21082 25 GLU E O 1
ATOM 14920 N N . GLU E 1 46 ? 115.00261 157.64014 79.73428 1.000 1.97087 26 GLU E N 1
ATOM 14921 C CA . GLU E 1 46 ? 113.69603 158.06326 80.22120 1.000 1.97087 26 GLU E CA 1
ATOM 14922 C C . GLU E 1 46 ? 113.12150 157.04130 81.19141 1.000 1.97087 26 GLU E C 1
ATOM 14923 O O . GLU E 1 46 ? 112.47845 157.40806 82.18078 1.000 1.97087 26 GLU E O 1
ATOM 14935 N N . LEU E 1 47 ? 113.34233 155.75210 80.92752 1.000 1.79352 27 LEU E N 1
ATOM 14936 C CA . LEU E 1 47 ? 112.88667 154.73033 81.86157 1.000 1.79352 27 LEU E CA 1
ATOM 14937 C C . LEU E 1 47 ? 113.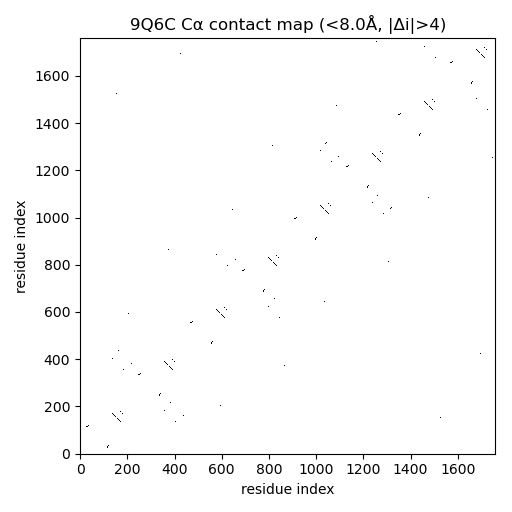64228 154.81983 83.17821 1.000 1.79352 27 LEU E C 1
ATOM 14938 O O . LEU E 1 47 ? 113.06571 154.60160 84.24704 1.000 1.79352 27 LEU E O 1
ATOM 14954 N N . ALA E 1 48 ? 114.94163 155.11119 83.11999 1.000 1.68500 28 ALA E N 1
ATOM 14955 C CA . ALA E 1 48 ? 115.69784 155.32826 84.34737 1.000 1.68500 28 ALA E CA 1
ATOM 14956 C C . ALA E 1 48 ? 115.12543 156.49474 85.13574 1.000 1.68500 28 ALA E C 1
ATOM 14957 O O . ALA E 1 48 ? 114.97057 156.41512 86.36051 1.000 1.68500 28 ALA E O 1
ATOM 14964 N N . LYS E 1 49 ? 114.81350 157.59016 84.44483 1.000 1.94468 29 LYS E N 1
ATOM 14965 C CA . LYS E 1 49 ? 114.19485 158.73583 85.10022 1.000 1.94468 29 LYS E CA 1
ATOM 14966 C C . LYS E 1 49 ? 112.87941 158.33836 85.75720 1.000 1.94468 29 LYS E C 1
ATOM 14967 O O . LYS E 1 49 ? 112.62210 158.66732 86.92201 1.000 1.94468 29 LYS E O 1
ATOM 14986 N N . LEU E 1 50 ? 112.03926 157.61205 85.02068 1.000 1.63955 30 LEU E N 1
ATOM 14987 C CA . LEU E 1 50 ? 110.74696 157.19520 85.55014 1.000 1.63955 30 LEU E CA 1
ATOM 14988 C C . LEU E 1 50 ? 110.91910 156.31179 86.77825 1.000 1.63955 30 LEU E C 1
ATOM 14989 O O . LEU E 1 50 ? 110.23503 156.49859 87.79115 1.000 1.63955 30 LEU E O 1
ATOM 15005 N N . LEU E 1 51 ? 111.83365 155.34391 86.70482 1.000 1.52334 31 LEU E N 1
ATOM 15006 C CA . LEU E 1 51 ? 112.08190 154.45837 87.83390 1.000 1.52334 31 LEU E CA 1
ATOM 15007 C C . LEU E 1 51 ? 112.57694 155.23032 89.04530 1.000 1.52334 31 LEU E C 1
ATOM 15008 O O . LEU E 1 51 ? 112.16075 154.94794 90.17462 1.000 1.52334 31 LEU E O 1
ATOM 15024 N N . GLY E 1 52 ? 113.46225 156.20368 88.83614 1.000 1.44132 32 GLY E N 1
ATOM 15025 C CA . GLY E 1 52 ? 113.81923 157.09385 89.92208 1.000 1.44132 32 GLY E CA 1
ATOM 15026 C C . GLY E 1 52 ? 112.59992 157.78049 90.49682 1.000 1.44132 32 GLY E C 1
ATOM 15027 O O . GLY E 1 52 ? 112.50013 157.96997 91.71250 1.000 1.44132 32 GLY E O 1
ATOM 15031 N N . GLU E 1 53 ? 111.65687 158.15628 89.63364 1.000 1.88562 33 GLU E N 1
ATOM 15032 C CA . GLU E 1 53 ? 110.38069 158.69608 90.08131 1.000 1.88562 33 GLU E CA 1
ATOM 15033 C C . GLU E 1 53 ? 109.41428 157.61324 90.54549 1.000 1.88562 33 GLU E C 1
ATOM 15034 O O . GLU E 1 53 ? 108.46139 157.92162 91.26914 1.000 1.88562 33 GLU E O 1
ATOM 15046 N N . LEU E 1 54 ? 109.63583 156.36448 90.15303 1.000 1.26904 34 LEU E N 1
ATOM 15047 C CA . LEU E 1 54 ? 108.72158 155.29264 90.51903 1.000 1.26904 34 LEU E CA 1
ATOM 15048 C C . LEU E 1 54 ? 108.72350 155.11029 92.03554 1.000 1.26904 34 LEU E C 1
ATOM 15049 O O . LEU E 1 54 ? 109.79456 155.14844 92.65542 1.000 1.26904 34 LEU E O 1
ATOM 15065 N N . PRO E 1 55 ? 107.56350 154.91436 92.66576 1.000 1.29894 35 PRO E N 1
ATOM 15066 C CA . PRO E 1 55 ? 107.55577 154.71001 94.12004 1.000 1.29894 35 PRO E CA 1
ATOM 15067 C C . PRO E 1 55 ? 108.38327 153.49569 94.50961 1.000 1.29894 35 PRO E C 1
ATOM 15068 O O . PRO E 1 55 ? 108.02748 152.35271 94.21477 1.000 1.29894 35 PRO E O 1
ATOM 15079 N N . VAL E 1 56 ? 109.49450 153.75894 95.19998 1.000 1.14726 36 VAL E N 1
ATOM 15080 C CA . VAL E 1 56 ? 110.42815 152.69663 95.54231 1.000 1.14726 36 VAL E CA 1
ATOM 15081 C C . VAL E 1 56 ? 109.69785 151.61516 96.32275 1.000 1.14726 36 VAL E C 1
ATOM 15082 O O . VAL E 1 56 ? 108.90428 151.90104 97.22851 1.000 1.14726 36 VAL E O 1
ATOM 15095 N N . GLY E 1 57 ? 109.95973 150.36023 95.96581 1.000 1.11244 37 GLY E N 1
ATOM 15096 C CA . GLY E 1 57 ? 109.32096 149.23288 96.60488 1.000 1.11244 37 GLY E CA 1
ATOM 15097 C C . GLY E 1 57 ? 108.25797 148.54541 95.77778 1.000 1.11244 37 GLY E C 1
ATOM 15098 O O . GLY E 1 57 ? 107.31078 147.99506 96.35209 1.000 1.11244 37 GLY E O 1
ATOM 15102 N N . SER E 1 58 ? 108.38177 148.55336 94.45356 1.000 1.21975 38 SER E N 1
ATOM 15103 C CA . SER E 1 58 ? 107.35957 147.95708 93.60572 1.000 1.21975 38 SER E CA 1
ATOM 15104 C C . SER E 1 58 ? 107.74740 146.53674 93.21584 1.000 1.21975 38 SER E C 1
ATOM 15105 O O . SER E 1 58 ? 108.92992 146.21660 93.06772 1.000 1.21975 38 SER E O 1
ATOM 15113 N N . ASN E 1 59 ? 106.73979 145.68471 93.05245 1.000 1.45487 39 ASN E N 1
ATOM 15114 C CA . ASN E 1 59 ? 106.94926 144.30761 92.63743 1.000 1.45487 39 ASN E CA 1
ATOM 15115 C C . ASN E 1 59 ? 107.08470 144.23589 91.11734 1.000 1.45487 39 ASN E C 1
ATOM 15116 O O . ASN E 1 59 ? 106.84874 145.20986 90.39801 1.000 1.45487 39 ASN E O 1
ATOM 15127 N N . VAL E 1 60 ? 107.47369 143.05724 90.62635 1.000 1.68596 40 VAL E N 1
ATOM 15128 C CA . VAL E 1 60 ? 107.63239 142.86504 89.18880 1.000 1.68596 40 VAL E CA 1
ATOM 15129 C C . VAL E 1 60 ? 106.33385 143.18181 88.45930 1.000 1.68596 40 VAL E C 1
ATOM 15130 O O . VAL E 1 60 ? 106.34567 143.80633 87.39188 1.000 1.68596 40 VAL E O 1
ATOM 15143 N N . GLN E 1 61 ? 105.19581 142.76576 89.01747 1.000 1.95528 41 GLN E N 1
ATOM 15144 C CA . GLN E 1 61 ? 103.91747 143.07811 88.38901 1.000 1.95528 41 GLN E CA 1
ATOM 15145 C C . GLN E 1 61 ? 103.62508 144.57110 88.45279 1.000 1.95528 41 GLN E C 1
ATOM 15146 O O . GLN E 1 61 ? 103.01556 145.12955 87.53484 1.000 1.95528 41 GLN E O 1
ATOM 15160 N N . GLU E 1 62 ? 104.04748 145.23629 89.52798 1.000 1.42940 42 GLU E N 1
ATOM 15161 C CA . GLU E 1 62 ? 103.90890 146.68667 89.58842 1.000 1.42940 42 GLU E CA 1
ATOM 15162 C C . GLU E 1 62 ? 104.75348 147.35826 88.51436 1.000 1.42940 42 GLU E C 1
ATOM 15163 O O . GLU E 1 62 ? 104.33194 148.35336 87.91232 1.000 1.42940 42 GLU E O 1
ATOM 15175 N N . PHE E 1 63 ? 105.94669 146.82400 88.25100 1.000 1.33933 43 PHE E N 1
ATOM 15176 C CA . PHE E 1 63 ? 106.76035 147.36303 87.16867 1.000 1.33933 43 PHE E CA 1
ATOM 15177 C C . PHE E 1 63 ? 106.10247 147.10083 85.82271 1.000 1.33933 43 PHE E C 1
ATOM 15178 O O . PHE E 1 63 ? 106.19904 147.91879 84.90318 1.000 1.33933 43 PHE E O 1
ATOM 15195 N N . GLN E 1 64 ? 105.43382 145.95535 85.68747 1.000 1.52589 44 GLN E N 1
ATOM 15196 C CA . GLN E 1 64 ? 104.68224 145.67733 84.46876 1.000 1.52589 44 GLN E CA 1
ATOM 15197 C C . GLN E 1 64 ? 103.56518 146.69664 84.29216 1.000 1.52589 44 GLN E C 1
ATOM 15198 O O . GLN E 1 64 ? 103.30657 147.16297 83.17824 1.000 1.52589 44 GLN E O 1
ATOM 15212 N N . SER E 1 65 ? 102.88109 147.04116 85.38363 1.000 1.25545 45 SER E N 1
ATOM 15213 C CA . SER E 1 65 ? 101.85879 148.08074 85.32133 1.000 1.25545 45 SER E CA 1
ATOM 15214 C C . SER E 1 65 ? 102.46185 149.41067 84.89302 1.000 1.25545 45 SER E C 1
ATOM 15215 O O . SER E 1 65 ? 101.90865 150.10846 84.03349 1.000 1.25545 45 SER E O 1
ATOM 15223 N N . ALA E 1 66 ? 103.60402 149.77179 85.47900 1.000 1.20650 46 ALA E N 1
ATOM 15224 C CA . ALA E 1 66 ? 104.26972 151.01439 85.10640 1.000 1.20650 46 ALA E CA 1
ATOM 15225 C C . ALA E 1 66 ? 104.63546 151.01890 83.62907 1.000 1.20650 46 ALA E C 1
ATOM 15226 O O . ALA E 1 66 ? 104.45229 152.02798 82.93859 1.000 1.20650 46 ALA E O 1
ATOM 15233 N N . ILE E 1 67 ? 105.14701 149.89544 83.12829 1.000 1.45217 47 ILE E N 1
ATOM 15234 C CA . ILE E 1 67 ? 105.51149 149.79486 81.72110 1.000 1.45217 47 ILE E CA 1
ATOM 15235 C C . ILE E 1 67 ? 104.28117 149.93264 80.83762 1.000 1.45217 47 ILE E C 1
ATOM 15236 O O . ILE E 1 67 ? 104.26896 150.72411 79.89003 1.000 1.45217 47 ILE E O 1
ATOM 15252 N N . GLN E 1 68 ? 103.22732 149.17146 81.13155 1.000 1.52928 48 GLN E N 1
ATOM 15253 C CA . GLN E 1 68 ? 102.03100 149.21314 80.30083 1.000 1.52928 48 GLN E CA 1
ATOM 15254 C C . GLN E 1 68 ? 101.37744 150.58665 80.33541 1.000 1.52928 48 GLN E C 1
ATOM 15255 O O . GLN E 1 68 ? 100.67751 150.96354 79.38870 1.000 1.52928 48 GLN E O 1
ATOM 15269 N N . THR E 1 69 ? 101.59448 151.34776 81.40816 1.000 1.51110 49 THR E N 1
ATOM 15270 C CA . THR E 1 69 ? 101.07578 152.70612 81.48897 1.000 1.51110 49 THR E CA 1
ATOM 15271 C C . THR E 1 69 ? 101.91682 153.70122 80.69997 1.000 1.51110 49 THR E C 1
ATOM 15272 O O . THR E 1 69 ? 101.70703 154.91158 80.83415 1.000 1.51110 49 THR E O 1
ATOM 15283 N N . ASN E 1 70 ? 102.85134 153.22471 79.88150 1.000 1.50552 50 ASN E N 1
ATOM 15284 C CA . ASN E 1 70 ? 103.75046 154.10830 79.15570 1.000 1.50552 50 ASN E CA 1
ATOM 15285 C C . ASN E 1 70 ? 103.06874 154.68760 77.92230 1.000 1.50552 50 ASN E C 1
ATOM 15286 O O . ASN E 1 70 ? 102.09431 154.13302 77.40550 1.000 1.50552 50 ASN E O 1
ATOM 15297 N N . LYS E 1 71 ? 103.58940 155.82397 77.46080 1.000 1.80804 51 LYS E N 1
ATOM 15298 C CA . LYS E 1 71 ? 103.15572 156.43642 76.21370 1.000 1.80804 51 LYS E CA 1
ATOM 15299 C C . LYS E 1 71 ? 104.31945 156.91431 75.35625 1.000 1.80804 51 LYS E C 1
ATOM 15300 O O . LYS E 1 71 ? 104.15367 157.05993 74.13992 1.000 1.80804 51 LYS E O 1
ATOM 15319 N N . GLU E 1 72 ? 105.48572 157.15929 75.95282 1.000 2.15172 52 GLU E N 1
ATOM 15320 C CA . GLU E 1 72 ? 106.65950 157.61665 75.21998 1.000 2.15172 52 GLU E CA 1
ATOM 15321 C C . GLU E 1 72 ? 107.58030 156.47760 74.80327 1.000 2.15172 52 GLU E C 1
ATOM 15322 O O . GLU E 1 72 ? 108.46585 156.68805 73.96782 1.000 2.15172 52 GLU E O 1
ATOM 15334 N N . LEU E 1 73 ? 107.39491 155.28328 75.35971 1.000 1.98758 53 LEU E N 1
ATOM 15335 C CA . LEU E 1 73 ? 108.31060 154.17563 75.12978 1.000 1.98758 53 LEU E CA 1
ATOM 15336 C C . LEU E 1 73 ? 107.76617 153.24379 74.05543 1.000 1.98758 53 LEU E C 1
ATOM 15337 O O . LEU E 1 73 ? 106.55119 153.11760 73.87553 1.000 1.98758 53 LEU E O 1
ATOM 15353 N N . SER E 1 74 ? 108.67878 152.59258 73.33905 1.000 1.86076 54 SER E N 1
ATOM 15354 C CA . SER E 1 74 ? 108.29167 151.59261 72.35904 1.000 1.86076 54 SER E CA 1
ATOM 15355 C C . SER E 1 74 ? 107.92494 150.28272 73.05193 1.000 1.86076 54 SER E C 1
ATOM 15356 O O . SER E 1 74 ? 108.36453 149.98763 74.16677 1.000 1.86076 54 SER E O 1
ATOM 15364 N N . GLU E 1 75 ? 107.10270 149.48743 72.36666 1.000 1.80584 55 GLU E N 1
ATOM 15365 C CA . GLU E 1 75 ? 106.69249 148.20011 72.91342 1.000 1.80584 55 GLU E CA 1
ATOM 15366 C C . GLU E 1 75 ? 107.84539 147.20728 72.95389 1.000 1.80584 55 GLU E C 1
ATOM 15367 O O . GLU E 1 75 ? 107.81583 146.26194 73.74968 1.000 1.80584 55 GLU E O 1
ATOM 15379 N N . ASN E 1 76 ? 108.86560 147.40131 72.11570 1.000 1.73070 56 ASN E N 1
ATOM 15380 C CA . ASN E 1 76 ? 109.93495 146.41407 72.02369 1.000 1.73070 56 ASN E CA 1
ATOM 15381 C C . ASN E 1 76 ? 110.76192 146.35578 73.30054 1.000 1.73070 56 ASN E C 1
ATOM 15382 O O . ASN E 1 76 ? 111.28143 145.29274 73.65905 1.000 1.73070 56 ASN E O 1
ATOM 15393 N N . ALA E 1 77 ? 110.89805 147.48241 73.99913 1.000 1.72743 57 ALA E N 1
ATOM 15394 C CA . ALA E 1 77 ? 111.71226 147.50434 75.20874 1.000 1.72743 57 ALA E CA 1
ATOM 15395 C C . ALA E 1 77 ? 111.13446 146.59057 76.28282 1.000 1.72743 57 ALA E C 1
ATOM 15396 O O . ALA E 1 77 ? 111.84153 146.18844 77.21408 1.000 1.72743 57 ALA E O 1
ATOM 15403 N N . LEU E 1 78 ? 109.84803 146.25410 76.17268 1.000 1.82785 58 LEU E N 1
ATOM 15404 C CA . LEU E 1 78 ? 109.19455 145.47946 77.22197 1.000 1.82785 58 LEU E CA 1
ATOM 15405 C C . LEU E 1 78 ? 109.74674 144.06007 77.30460 1.000 1.82785 58 LEU E C 1
ATOM 15406 O O . LEU E 1 78 ? 109.62276 143.40501 78.34589 1.000 1.82785 58 LEU E O 1
ATOM 15422 N N . LYS E 1 79 ? 110.36115 143.56328 76.22657 1.000 1.70771 59 LYS E N 1
ATOM 15423 C CA . LYS E 1 79 ? 110.80281 142.17150 76.22076 1.000 1.70771 59 LYS E CA 1
ATOM 15424 C C . LYS E 1 79 ? 111.79664 141.87472 77.33241 1.000 1.70771 59 LYS E C 1
ATOM 15425 O O . LYS E 1 79 ? 111.92216 140.71611 77.74400 1.000 1.70771 59 LYS E O 1
ATOM 15444 N N . SER E 1 80 ? 112.50484 142.88866 77.82487 1.000 1.43489 60 SER E N 1
ATOM 15445 C CA . SER E 1 80 ? 113.50379 142.69246 78.86611 1.000 1.43489 60 SER E CA 1
ATOM 15446 C C . SER E 1 80 ? 113.23802 143.51737 80.11485 1.000 1.43489 60 SER E C 1
ATOM 15447 O O . SER E 1 80 ? 113.69713 143.13111 81.19460 1.000 1.43489 60 SER E O 1
ATOM 15455 N N . ALA E 1 81 ? 112.49629 144.62326 80.00876 1.000 1.49453 61 ALA E N 1
ATOM 15456 C CA . ALA E 1 81 ? 112.27730 145.47999 81.16843 1.000 1.49453 61 ALA E CA 1
ATOM 15457 C C . ALA E 1 81 ? 111.76907 144.68305 82.36009 1.000 1.49453 61 ALA E C 1
ATOM 15458 O O . ALA E 1 81 ? 112.31441 144.79700 83.46360 1.000 1.49453 61 ALA E O 1
ATOM 15465 N N . ASP E 1 82 ? 110.74414 143.85554 82.15613 1.000 1.80485 62 ASP E N 1
ATOM 15466 C CA . ASP E 1 82 ? 110.29551 142.97606 83.22777 1.000 1.80485 62 ASP E CA 1
ATOM 15467 C C . ASP E 1 82 ? 111.42103 142.05814 83.68082 1.000 1.80485 62 ASP E C 1
ATOM 15468 O O . ASP E 1 82 ? 111.55831 141.77543 84.87624 1.000 1.80485 62 ASP E O 1
ATOM 15477 N N . THR E 1 83 ? 112.24027 141.58528 82.74069 1.000 1.76160 63 THR E N 1
ATOM 15478 C CA . THR E 1 83 ? 113.38397 140.76268 83.11349 1.000 1.76160 63 THR E CA 1
ATOM 15479 C C . THR E 1 83 ? 114.47162 141.60531 83.76396 1.000 1.76160 63 THR E C 1
ATOM 15480 O O . THR E 1 83 ? 115.17253 141.13552 84.66645 1.000 1.76160 63 THR E O 1
ATOM 15491 N N . ILE E 1 84 ? 114.62066 142.85736 83.32787 1.000 1.48721 64 ILE E N 1
ATOM 15492 C CA . ILE E 1 84 ? 115.56774 143.75556 83.98057 1.000 1.48721 64 ILE E CA 1
ATOM 15493 C C . ILE E 1 84 ? 115.22997 143.87402 85.45730 1.000 1.48721 64 ILE E C 1
ATOM 15494 O O . ILE E 1 84 ? 116.11536 143.90340 86.31978 1.000 1.48721 64 ILE E O 1
ATOM 15510 N N . PHE E 1 85 ? 113.93539 143.94531 85.76554 1.000 1.39000 65 PHE E N 1
ATOM 15511 C CA . PHE E 1 85 ? 113.49711 143.93481 87.15353 1.000 1.39000 65 PHE E CA 1
ATOM 15512 C C . PHE E 1 85 ? 114.01640 142.69787 87.87309 1.000 1.39000 65 PHE E C 1
ATOM 15513 O O . PHE E 1 85 ? 114.56011 142.79825 88.97806 1.000 1.39000 65 PHE E O 1
ATOM 15530 N N . SER E 1 86 ? 113.87089 141.52253 87.25727 1.000 1.75423 66 SER E N 1
ATOM 15531 C CA . SER E 1 86 ? 114.46472 140.31796 87.82307 1.000 1.75423 66 SER E CA 1
ATOM 15532 C C . SER E 1 86 ? 115.98165 140.34935 87.73743 1.000 1.75423 66 SER E C 1
ATOM 15533 O O . SER E 1 86 ? 116.65804 139.97058 88.69984 1.000 1.75423 66 SER E O 1
ATOM 15541 N N . LEU E 1 87 ? 116.52833 140.79072 86.60535 1.000 1.47587 67 LEU E N 1
ATOM 15542 C CA . LEU E 1 87 ? 117.96688 140.96469 86.48757 1.000 1.47587 67 LEU E CA 1
ATOM 15543 C C . LEU E 1 87 ? 118.48598 142.00781 87.45913 1.000 1.47587 67 LEU E C 1
ATOM 15544 O O . LEU E 1 87 ? 119.64314 141.92677 87.88491 1.000 1.47587 67 LEU E O 1
ATOM 15560 N N . GLY E 1 88 ? 117.65456 142.98620 87.81692 1.000 1.27182 68 GLY E N 1
ATOM 15561 C CA . GLY E 1 88 ? 118.06705 143.95711 88.81188 1.000 1.27182 68 GLY E CA 1
ATOM 15562 C C . GLY E 1 88 ? 118.46423 143.29866 90.11644 1.000 1.27182 68 GLY E C 1
ATOM 15563 O O . GLY E 1 88 ? 119.51871 143.60017 90.67931 1.000 1.27182 68 GLY E O 1
ATOM 15567 N N . GLY E 1 89 ? 117.64193 142.36770 90.59991 1.000 1.20915 69 GLY E N 1
ATOM 15568 C CA . GLY E 1 89 ? 118.00511 141.63127 91.79411 1.000 1.20915 69 GLY E CA 1
ATOM 15569 C C . GLY E 1 89 ? 119.29785 140.86892 91.62779 1.000 1.20915 69 GLY E C 1
ATOM 15570 O O . GLY E 1 89 ? 120.16166 140.91081 92.50789 1.000 1.20915 69 GLY E O 1
ATOM 15574 N N . LEU E 1 90 ? 119.46225 140.19021 90.49475 1.000 1.40243 70 LEU E N 1
ATOM 15575 C CA . LEU E 1 90 ? 120.74818 139.59005 90.18152 1.000 1.40243 70 LEU E CA 1
ATOM 15576 C C . LEU E 1 90 ? 121.81339 140.65911 90.01608 1.000 1.40243 70 LEU E C 1
ATOM 15577 O O . LEU E 1 90 ? 122.98047 140.43150 90.35276 1.000 1.40243 70 LEU E O 1
ATOM 15593 N N . LEU E 1 91 ? 121.42624 141.82573 89.50208 1.000 1.45043 71 LEU E N 1
ATOM 15594 C CA . LEU E 1 91 ? 122.32772 142.96261 89.40725 1.000 1.45043 71 LEU E CA 1
ATOM 15595 C C . LEU E 1 91 ? 122.52257 143.65826 90.74312 1.000 1.45043 71 LEU E C 1
ATOM 15596 O O . LEU E 1 91 ? 123.52824 144.35345 90.92318 1.000 1.45043 71 LEU E O 1
ATOM 15612 N N . LEU E 1 92 ? 121.58668 143.49207 91.67866 1.000 1.20032 72 LEU E N 1
ATOM 15613 C CA . LEU E 1 92 ? 121.66371 144.21547 92.94022 1.000 1.20032 72 LEU E CA 1
ATOM 15614 C C . LEU E 1 92 ? 121.93951 143.28441 94.10915 1.000 1.20032 72 LEU E C 1
ATOM 15615 O O . LEU E 1 92 ? 122.25143 143.74916 95.21090 1.000 1.20032 72 LEU E O 1
ATOM 15631 N N . GLU E 1 93 ? 121.83537 141.97596 93.89222 1.000 1.16632 73 GLU E N 1
ATOM 15632 C CA . GLU E 1 93 ? 122.44843 141.01580 94.79279 1.000 1.16632 73 GLU E CA 1
ATOM 15633 C C . GLU E 1 93 ? 123.96404 141.09323 94.74095 1.000 1.16632 73 GLU E C 1
ATOM 15634 O O . GLU E 1 93 ? 124.63450 140.50523 95.59609 1.000 1.16632 73 GLU E O 1
ATOM 15646 N N . ILE E 1 94 ? 124.51350 141.80752 93.75923 1.000 1.43740 74 ILE E N 1
ATOM 15647 C CA . ILE E 1 94 ? 125.95621 141.91855 93.59325 1.000 1.43740 74 ILE E CA 1
ATOM 15648 C C . ILE E 1 94 ? 126.54674 142.59386 94.82298 1.000 1.43740 74 ILE E C 1
ATOM 15649 O O . ILE E 1 94 ? 125.90093 143.42712 95.46781 1.000 1.43740 74 ILE E O 1
ATOM 15665 N N . LYS E 1 95 ? 127.78325 142.23289 95.14631 1.000 1.67952 75 LYS E N 1
ATOM 15666 C CA . LYS E 1 95 ? 128.47965 142.77960 96.29849 1.000 1.67952 75 LYS E CA 1
ATOM 15667 C C . LYS E 1 95 ? 128.79140 144.25506 96.06812 1.000 1.67952 75 LYS E C 1
ATOM 15668 O O . LYS E 1 95 ? 129.25295 144.65553 94.99652 1.000 1.67952 75 LYS E O 1
ATOM 15687 N N . ALA E 1 96 ? 128.53860 145.06994 97.09482 1.000 1.72338 76 ALA E N 1
ATOM 15688 C CA . ALA E 1 96 ? 128.69439 146.51251 96.94249 1.000 1.72338 76 ALA E CA 1
ATOM 15689 C C . ALA E 1 96 ? 130.15440 146.92939 96.87090 1.000 1.72338 76 ALA E C 1
ATOM 15690 O O . ALA E 1 96 ? 130.50039 147.81238 96.07854 1.000 1.72338 76 ALA E O 1
ATOM 15697 N N . ASP E 1 97 ? 131.01981 146.31387 97.67598 1.000 1.43670 77 ASP E N 1
ATOM 15698 C CA . ASP E 1 97 ? 132.41509 146.72801 97.72164 1.000 1.43670 77 ASP E CA 1
ATOM 15699 C C . ASP E 1 97 ? 133.14983 146.43101 96.42252 1.000 1.43670 77 ASP E C 1
ATOM 15700 O O . ASP E 1 97 ? 134.19200 147.04094 96.16021 1.000 1.43670 77 ASP E O 1
ATOM 15709 N N . ASP E 1 98 ? 132.63451 145.51588 95.60657 1.000 1.69523 78 ASP E N 1
ATOM 15710 C CA . ASP E 1 98 ? 133.25508 145.19311 94.32976 1.000 1.69523 78 ASP E CA 1
ATOM 15711 C C . ASP E 1 98 ? 132.90033 146.26018 93.30152 1.000 1.69523 78 ASP E C 1
ATOM 15712 O O . ASP E 1 98 ? 131.75153 146.70511 93.21814 1.000 1.69523 78 ASP E O 1
ATOM 15721 N N . SER E 1 99 ? 133.89525 146.67076 92.51834 1.000 1.77759 79 SER E N 1
ATOM 15722 C CA . SER E 1 99 ? 133.68239 147.70884 91.51839 1.000 1.77759 79 SER E CA 1
ATOM 15723 C C . SER E 1 99 ? 132.60457 147.27837 90.53201 1.000 1.77759 79 SER E C 1
ATOM 15724 O O . SER E 1 99 ? 132.59028 146.13864 90.05829 1.000 1.77759 79 SER E O 1
ATOM 15732 N N . LEU E 1 100 ? 131.69844 148.20641 90.22044 1.000 1.74466 80 LEU E N 1
ATOM 15733 C CA . LEU E 1 100 ? 130.58014 147.88458 89.34129 1.000 1.74466 80 LEU E CA 1
ATOM 15734 C C . LEU E 1 100 ? 131.05771 147.48235 87.95085 1.000 1.74466 80 LEU E C 1
ATOM 15735 O O . LEU E 1 100 ? 130.64569 146.44137 87.42588 1.000 1.74466 80 LEU E O 1
ATOM 15751 N N . ASN E 1 101 ? 131.93696 148.28130 87.34376 1.000 1.81687 81 ASN E N 1
ATOM 15752 C CA . ASN E 1 101 ? 132.37746 147.98952 85.98404 1.000 1.81687 81 ASN E CA 1
ATOM 15753 C C . ASN E 1 101 ? 133.25986 146.75001 85.95191 1.000 1.81687 81 ASN E C 1
ATOM 15754 O O . ASN E 1 101 ? 133.18031 145.94199 85.02112 1.000 1.81687 81 ASN E O 1
ATOM 15765 N N . GLN E 1 102 ? 134.11682 146.58791 86.95997 1.000 1.72392 82 GLN E N 1
ATOM 15766 C CA . GLN E 1 102 ? 134.96769 145.40519 87.02197 1.000 1.72392 82 GLN E CA 1
ATOM 15767 C C . GLN E 1 102 ? 134.13861 144.13992 87.19841 1.000 1.72392 82 GLN E C 1
ATOM 15768 O O . GLN E 1 102 ? 134.41642 143.11348 86.56592 1.000 1.72392 82 GLN E O 1
ATOM 15782 N N . VAL E 1 103 ? 133.11851 144.19277 88.05560 1.000 1.64346 83 VAL E N 1
ATOM 15783 C CA . VAL E 1 103 ? 132.23089 143.04616 88.22554 1.000 1.64346 83 VAL E CA 1
ATOM 15784 C C . VAL E 1 103 ? 131.48777 142.76241 86.92779 1.000 1.64346 83 VAL E C 1
ATOM 15785 O O . VAL E 1 103 ? 131.28724 141.60320 86.54542 1.000 1.64346 83 VAL E O 1
ATOM 15798 N N . ALA E 1 104 ? 131.04185 143.81978 86.24536 1.000 1.63412 84 ALA E N 1
ATOM 15799 C CA . ALA E 1 104 ? 130.39607 143.63982 84.95097 1.000 1.63412 84 ALA E CA 1
ATOM 15800 C C . ALA E 1 104 ? 131.32540 142.93373 83.97658 1.000 1.63412 84 ALA E C 1
ATOM 15801 O O . ALA E 1 104 ? 130.91222 142.01112 83.26742 1.000 1.63412 84 ALA E O 1
ATOM 15808 N N . GLU E 1 105 ? 132.58939 143.35005 83.93724 1.000 1.50674 85 GLU E N 1
ATOM 15809 C CA . GLU E 1 105 ? 133.55427 142.73151 83.03709 1.000 1.50674 85 GLU E CA 1
ATOM 15810 C C . GLU E 1 105 ? 133.75963 141.26213 83.38576 1.000 1.50674 85 GLU E C 1
ATOM 15811 O O . GLU E 1 105 ? 133.79208 140.39814 82.50177 1.000 1.50674 85 GLU E O 1
ATOM 15823 N N . ASP E 1 106 ? 133.88885 140.95906 84.67970 1.000 1.49728 86 ASP E N 1
ATOM 15824 C CA . ASP E 1 106 ? 134.10592 139.57582 85.09472 1.000 1.49728 86 ASP E CA 1
ATOM 15825 C C . ASP E 1 106 ? 132.91869 138.69551 84.73273 1.000 1.49728 86 ASP E C 1
ATOM 15826 O O . ASP E 1 106 ? 133.09159 137.60028 84.18023 1.000 1.49728 86 ASP E O 1
ATOM 15835 N N . LEU E 1 107 ? 131.70665 139.14775 85.05459 1.000 1.48613 87 LEU E N 1
ATOM 15836 C CA . LEU E 1 107 ? 130.52305 138.35144 84.76043 1.000 1.48613 87 LEU E CA 1
ATOM 15837 C C . LEU E 1 107 ? 130.32337 138.21081 83.25844 1.000 1.48613 87 LEU E C 1
ATOM 15838 O O . LEU E 1 107 ? 129.89679 137.15590 82.77937 1.000 1.48613 87 LEU E O 1
ATOM 15854 N N . THR E 1 108 ? 130.64819 139.25527 82.49246 1.000 1.63300 88 THR E N 1
ATOM 15855 C CA . THR E 1 108 ? 130.54120 139.15757 81.04281 1.000 1.63300 88 THR E CA 1
ATOM 15856 C C . THR E 1 108 ? 131.52410 138.13332 80.49606 1.000 1.63300 88 THR E C 1
ATOM 15857 O O . THR E 1 108 ? 131.17555 137.33877 79.61659 1.000 1.63300 88 THR E O 1
ATOM 15868 N N . ASN E 1 109 ? 132.75589 138.13071 81.01072 1.000 1.41969 89 ASN E N 1
ATOM 15869 C CA . ASN E 1 109 ? 133.73666 137.14659 80.56669 1.000 1.41969 89 ASN E CA 1
ATOM 15870 C C . ASN E 1 109 ? 133.28793 135.73114 80.90108 1.000 1.41969 89 ASN E C 1
ATOM 15871 O O . ASN E 1 109 ? 133.35270 134.83595 80.05114 1.000 1.41969 89 ASN E O 1
ATOM 15882 N N . ALA E 1 110 ? 132.82947 135.50837 82.13347 1.000 1.50507 90 ALA E N 1
ATOM 15883 C CA . ALA E 1 110 ? 132.39624 134.16960 82.52106 1.000 1.50507 90 ALA E CA 1
ATOM 15884 C C . ALA E 1 110 ? 131.19364 133.71793 81.69698 1.000 1.50507 90 ALA E C 1
ATOM 15885 O O . ALA E 1 110 ? 131.13282 132.56426 81.24790 1.000 1.50507 90 ALA E O 1
ATOM 15892 N N . TYR E 1 111 ? 130.22804 134.61474 81.48072 1.000 1.57765 91 TYR E N 1
ATOM 15893 C CA . TYR E 1 111 ? 129.08286 134.28618 80.64179 1.000 1.57765 91 TYR E CA 1
ATOM 15894 C C . TYR E 1 111 ? 129.52020 133.92669 79.22949 1.000 1.57765 91 TYR E C 1
ATOM 15895 O O . TYR E 1 111 ? 129.12681 132.88206 78.70087 1.000 1.57765 91 TYR E O 1
ATOM 15913 N N . ALA E 1 112 ? 130.34652 134.76986 78.60588 1.000 1.45096 92 ALA E N 1
ATOM 15914 C CA . ALA E 1 112 ? 130.88203 134.43639 77.29284 1.000 1.45096 92 ALA E CA 1
ATOM 15915 C C . ALA E 1 112 ? 131.57044 133.08172 77.30637 1.000 1.45096 92 ALA E C 1
ATOM 15916 O O . ALA E 1 112 ? 131.50717 132.34578 76.31532 1.000 1.45096 92 ALA E O 1
ATOM 15923 N N . LYS E 1 113 ? 132.22693 132.73684 78.41380 1.000 1.62422 93 LYS E N 1
ATOM 15924 C CA . LYS E 1 113 ? 132.83664 131.42008 78.53699 1.000 1.62422 93 LYS E CA 1
ATOM 15925 C C . LYS E 1 113 ? 131.78565 130.32171 78.43580 1.000 1.62422 93 LYS E C 1
ATOM 15926 O O . LYS E 1 113 ? 131.94624 129.37086 77.66295 1.000 1.62422 93 LYS E O 1
ATOM 15945 N N . GLU E 1 114 ? 130.70079 130.43780 79.20676 1.000 1.63357 94 GLU E N 1
ATOM 15946 C CA . GLU E 1 114 ? 129.65172 129.42395 79.17721 1.000 1.63357 94 GLU E CA 1
ATOM 15947 C C . GLU E 1 114 ? 128.35198 129.91679 78.55300 1.000 1.63357 94 GLU E C 1
ATOM 15948 O O . GLU E 1 114 ? 127.32038 129.25439 78.70836 1.000 1.63357 94 GLU E O 1
ATOM 15960 N N . GLY E 1 115 ? 128.36856 131.04679 77.85310 1.000 1.51819 95 GLY E N 1
ATOM 15961 C CA . GLY E 1 115 ? 127.15348 131.59833 77.29106 1.000 1.51819 95 GLY E CA 1
ATOM 15962 C C . GLY E 1 115 ? 126.79970 130.98658 75.95006 1.000 1.51819 95 GLY E C 1
ATOM 15963 O O . GLY E 1 115 ? 127.42936 130.04366 75.46770 1.000 1.51819 95 GLY E O 1
ATOM 15967 N N . GLU E 1 116 ? 125.75577 131.54969 75.33915 1.000 1.48242 96 GLU E N 1
ATOM 15968 C CA . GLU E 1 116 ? 125.28393 131.07139 74.04608 1.000 1.48242 96 GLU E CA 1
ATOM 15969 C C . GLU E 1 116 ? 126.14143 131.57173 72.89321 1.000 1.48242 96 GLU E C 1
ATOM 15970 O O . GLU E 1 116 ? 126.03693 131.04141 71.78204 1.000 1.48242 96 GLU E O 1
ATOM 15982 N N . GLU E 1 117 ? 126.98288 132.57559 73.12677 1.000 1.67242 97 GLU E N 1
ATOM 15983 C CA . GLU E 1 117 ? 127.75462 133.19115 72.06020 1.000 1.67242 97 GLU E CA 1
ATOM 15984 C C . GLU E 1 117 ? 129.07198 133.70218 72.61889 1.000 1.67242 97 GLU E C 1
ATOM 15985 O O . GLU E 1 117 ? 129.15861 134.11630 73.77787 1.000 1.67242 97 GLU E O 1
ATOM 15997 N N . GLU E 1 118 ? 130.10166 133.66529 71.77774 1.000 1.63673 98 GLU E N 1
ATOM 15998 C CA . GLU E 1 118 ? 131.35125 134.34101 72.09499 1.000 1.63673 98 GLU E CA 1
ATOM 15999 C C . GLU E 1 118 ? 131.20312 135.81853 71.75362 1.000 1.63673 98 GLU E C 1
ATOM 16000 O O . GLU E 1 118 ? 130.69104 136.17857 70.69013 1.000 1.63673 98 GLU E O 1
ATOM 16012 N N . ILE E 1 119 ? 131.65384 136.67830 72.66240 1.000 1.60927 99 ILE E N 1
ATOM 16013 C CA . ILE E 1 119 ? 131.34428 138.10155 72.60085 1.000 1.60927 99 ILE E CA 1
ATOM 16014 C C . ILE E 1 119 ? 132.51419 138.83166 71.95744 1.000 1.60927 99 ILE E C 1
ATOM 16015 O O . ILE E 1 119 ? 133.65554 138.73240 72.42254 1.000 1.60927 99 ILE E O 1
ATOM 16031 N N . GLY E 1 120 ? 132.22844 139.56766 70.88664 1.000 1.79629 100 GLY E N 1
ATOM 16032 C CA . GLY E 1 120 ? 133.20724 140.48474 70.34452 1.000 1.79629 100 GLY E CA 1
ATOM 16033 C C . GLY E 1 120 ? 133.11325 141.84179 71.01318 1.000 1.79629 100 GLY E C 1
ATOM 16034 O O . GLY E 1 120 ? 132.35561 142.04408 71.96063 1.000 1.79629 100 GLY E O 1
ATOM 16038 N N . THR E 1 121 ? 133.89656 142.79273 70.50470 1.000 2.07308 101 THR E N 1
ATOM 16039 C CA . THR E 1 121 ? 133.89335 144.12399 71.10069 1.000 2.07308 101 THR E CA 1
ATOM 16040 C C . THR E 1 121 ? 132.55803 144.82446 70.88279 1.000 2.07308 101 THR E C 1
ATOM 16041 O O . THR E 1 121 ? 132.18022 145.70557 71.66076 1.000 2.07308 101 THR E O 1
ATOM 16052 N N . GLU E 1 122 ? 131.81415 144.42653 69.84887 1.000 2.01224 102 GLU E N 1
ATOM 16053 C CA . GLU E 1 122 ? 130.56285 145.10950 69.53226 1.000 2.01224 102 GLU E CA 1
ATOM 16054 C C . GLU E 1 122 ? 129.48208 144.79210 70.55904 1.000 2.01224 102 GLU E C 1
ATOM 16055 O O . GLU E 1 122 ? 128.96424 145.69211 71.23524 1.000 2.01224 102 GLU E O 1
ATOM 16067 N N . GLN E 1 123 ? 129.11344 143.51496 70.67563 1.000 1.78007 103 GLN E N 1
ATOM 16068 C CA . GLN E 1 123 ? 128.10542 143.13055 71.65446 1.000 1.78007 103 GLN E CA 1
ATOM 16069 C C . GLN E 1 123 ? 128.59868 143.36669 73.07384 1.000 1.78007 103 GLN E C 1
ATOM 16070 O O . GLN E 1 123 ? 127.81029 143.75263 73.94052 1.000 1.78007 103 GLN E O 1
ATOM 16084 N N . ARG E 1 124 ? 129.88721 143.13597 73.33211 1.000 1.72725 104 ARG E N 1
ATOM 16085 C CA . ARG E 1 124 ? 130.44304 143.43536 74.64695 1.000 1.72725 104 ARG E CA 1
ATOM 16086 C C . ARG E 1 124 ? 130.25318 144.90782 74.98600 1.000 1.72725 104 ARG E C 1
ATOM 16087 O O . ARG E 1 124 ? 129.84132 145.25492 76.09939 1.000 1.72725 104 ARG E O 1
ATOM 16108 N N . GLU E 1 125 ? 130.56541 145.79253 74.03500 1.000 1.93271 105 GLU E N 1
ATOM 16109 C CA . GLU E 1 125 ? 130.41174 147.22126 74.27275 1.000 1.93271 105 GLU E CA 1
ATOM 16110 C C . GLU E 1 125 ? 128.95700 147.59553 74.49718 1.000 1.93271 105 GLU E C 1
ATOM 16111 O O . GLU E 1 125 ? 128.65024 148.34595 75.42647 1.000 1.93271 105 GLU E O 1
ATOM 16123 N N . GLN E 1 126 ? 128.04765 147.08433 73.66611 1.000 2.06907 106 GLN E N 1
ATOM 16124 C CA . GLN E 1 126 ? 126.63393 147.38339 73.87119 1.000 2.06907 106 GLN E CA 1
ATOM 16125 C C . GLN E 1 126 ? 126.18583 146.92445 75.25358 1.000 2.06907 106 GLN E C 1
ATOM 16126 O O . GLN E 1 126 ? 125.54525 147.68112 75.99847 1.000 2.06907 106 GLN E O 1
ATOM 16140 N N . LEU E 1 127 ? 126.55102 145.69491 75.62426 1.000 1.83280 107 LEU E N 1
ATOM 16141 C CA . LEU E 1 127 ? 126.15207 145.13913 76.90931 1.000 1.83280 107 LEU E CA 1
ATOM 16142 C C . LEU E 1 127 ? 126.66612 145.98819 78.06028 1.000 1.83280 107 LEU E C 1
ATOM 16143 O O . LEU E 1 127 ? 125.89525 146.38890 78.93652 1.000 1.83280 107 LEU E O 1
ATOM 16159 N N . ILE E 1 128 ? 127.96834 146.27485 78.07338 1.000 1.78403 108 ILE E N 1
ATOM 16160 C CA . ILE E 1 128 ? 128.56770 146.96519 79.21192 1.000 1.78403 108 ILE E CA 1
ATOM 16161 C C . ILE E 1 128 ? 128.09556 148.41340 79.26396 1.000 1.78403 108 ILE E C 1
ATOM 16162 O O . ILE E 1 128 ? 127.89619 148.98197 80.34421 1.000 1.78403 108 ILE E O 1
ATOM 16178 N N . HIS E 1 129 ? 127.91823 149.03712 78.09802 1.000 1.94404 109 HIS E N 1
ATOM 16179 C CA . HIS E 1 129 ? 127.40158 150.39775 78.05675 1.000 1.94404 109 HIS E CA 1
ATOM 16180 C C . HIS E 1 129 ? 126.01214 150.46421 78.67159 1.000 1.94404 109 HIS E C 1
ATOM 16181 O O . HIS E 1 129 ? 125.75168 151.28812 79.55781 1.000 1.94404 109 HIS E O 1
ATOM 16195 N N . ASN E 1 130 ? 125.11311 149.57625 78.24015 1.000 1.66038 110 ASN E N 1
ATOM 16196 C CA . ASN E 1 130 ? 123.77930 149.55271 78.82768 1.000 1.66038 110 ASN E CA 1
ATOM 16197 C C . ASN E 1 130 ? 123.84769 149.22153 80.31142 1.000 1.66038 110 ASN E C 1
ATOM 16198 O O . ASN E 1 130 ? 123.09002 149.77357 81.11521 1.000 1.66038 110 ASN E O 1
ATOM 16209 N N . LEU E 1 131 ? 124.76331 148.33156 80.69122 1.000 1.59377 111 LEU E N 1
ATOM 16210 C CA . LEU E 1 131 ? 124.90325 147.94178 82.08796 1.000 1.59377 111 LEU E CA 1
ATOM 16211 C C . LEU E 1 131 ? 125.24754 149.13910 82.96097 1.000 1.59377 111 LEU E C 1
ATOM 16212 O O . LEU E 1 131 ? 124.57918 149.39877 83.96857 1.000 1.59377 111 LEU E O 1
ATOM 16228 N N . LEU E 1 132 ? 126.28688 149.88392 82.58628 1.000 1.84244 112 LEU E N 1
ATOM 16229 C CA . LEU E 1 132 ? 126.64865 151.07421 83.34628 1.000 1.84244 112 LEU E CA 1
ATOM 16230 C C . LEU E 1 132 ? 125.54219 152.11624 83.28712 1.000 1.84244 112 LEU E C 1
ATOM 16231 O O . LEU E 1 132 ? 125.35959 152.88998 84.23393 1.000 1.84244 112 LEU E O 1
ATOM 16247 N N . ILE E 1 133 ? 124.78514 152.14568 82.18942 1.000 1.70436 113 ILE E N 1
ATOM 16248 C CA . ILE E 1 133 ? 123.62869 153.03178 82.11943 1.000 1.70436 113 ILE E CA 1
ATOM 16249 C C . ILE E 1 133 ? 122.60693 152.64034 83.17600 1.000 1.70436 113 ILE E C 1
ATOM 16250 O O . ILE E 1 133 ? 121.89750 153.48997 83.72598 1.000 1.70436 113 ILE E O 1
ATOM 16266 N N . VAL E 1 134 ? 122.51496 151.34399 83.47003 1.000 1.69784 114 VAL E N 1
ATOM 16267 C CA . VAL E 1 134 ? 121.52137 150.85902 84.42249 1.000 1.69784 114 VAL E CA 1
ATOM 16268 C C . VAL E 1 134 ? 121.98508 151.09743 85.85229 1.000 1.69784 114 VAL E C 1
ATOM 16269 O O . VAL E 1 134 ? 121.28651 151.73190 86.65174 1.000 1.69784 114 VAL E O 1
ATOM 16282 N N . LEU E 1 135 ? 123.17061 150.59344 86.19782 1.000 1.72328 115 LEU E N 1
ATOM 16283 C CA . LEU E 1 135 ? 123.62592 150.67868 87.58057 1.000 1.72328 115 LEU E CA 1
ATOM 16284 C C . LEU E 1 135 ? 123.72012 152.12491 88.04110 1.000 1.72328 115 LEU E C 1
ATOM 16285 O O . LEU E 1 135 ? 123.65314 152.40699 89.24298 1.000 1.72328 115 LEU E O 1
ATOM 16301 N N . GLN E 1 136 ? 123.86635 153.05489 87.09908 1.000 1.73693 116 GLN E N 1
ATOM 16302 C CA . GLN E 1 136 ? 123.88730 154.47100 87.43187 1.000 1.73693 116 GLN E CA 1
ATOM 16303 C C . GLN E 1 136 ? 122.53911 154.96175 87.93885 1.000 1.73693 116 GLN E C 1
ATOM 16304 O O . GLN E 1 136 ? 122.45229 156.08471 88.44747 1.000 1.73693 116 GLN E O 1
ATOM 16318 N N . LYS E 1 137 ? 121.49015 154.14952 87.80846 1.000 1.57092 117 LYS E N 1
ATOM 16319 C CA . LYS E 1 137 ? 120.13318 154.55219 88.14710 1.000 1.57092 117 LYS E CA 1
ATOM 16320 C C . LYS E 1 137 ? 119.49743 153.65271 89.19789 1.000 1.57092 117 LYS E C 1
ATOM 16321 O O . LYS E 1 137 ? 118.33897 153.87695 89.56644 1.000 1.57092 117 LYS E O 1
ATOM 16340 N N . ALA E 1 138 ? 120.21952 152.64785 89.69262 1.000 1.39287 118 ALA E N 1
ATOM 16341 C CA . ALA E 1 138 ? 119.61431 151.59445 90.49641 1.000 1.39287 118 ALA E CA 1
ATOM 16342 C C . ALA E 1 138 ? 119.45317 151.96322 91.96133 1.000 1.39287 118 ALA E C 1
ATOM 16343 O O . ALA E 1 138 ? 119.21789 151.06698 92.77642 1.000 1.39287 118 ALA E O 1
ATOM 16350 N N . GLU E 1 139 ? 119.56805 153.23972 92.32726 1.000 1.51033 119 GLU E N 1
ATOM 16351 C CA . GLU E 1 139 ? 119.42603 153.60130 93.73307 1.000 1.51033 119 GLU E CA 1
ATOM 16352 C C . GLU E 1 139 ? 118.06240 153.17930 94.26380 1.000 1.51033 119 GLU E C 1
ATOM 16353 O O . GLU E 1 139 ? 117.96488 152.42783 95.24277 1.000 1.51033 119 GLU E O 1
ATOM 16365 N N . ASN E 1 140 ? 116.99375 153.62764 93.60277 1.000 1.31524 120 ASN E N 1
ATOM 16366 C CA . ASN E 1 140 ? 115.65878 153.19307 93.99010 1.000 1.31524 120 ASN E CA 1
ATOM 16367 C C . ASN E 1 140 ? 115.52922 151.68223 93.90169 1.000 1.31524 120 ASN E C 1
ATOM 16368 O O . ASN E 1 140 ? 114.99474 151.04601 94.81566 1.000 1.31524 120 ASN E O 1
ATOM 16379 N N . LEU E 1 141 ? 116.02622 151.08999 92.81757 1.000 1.10135 121 LEU E N 1
ATOM 16380 C CA . LEU E 1 141 ? 115.84961 149.65862 92.61684 1.000 1.10135 121 LEU E CA 1
ATOM 16381 C C . LEU E 1 141 ? 116.73661 148.86535 93.56607 1.000 1.10135 121 LEU E C 1
ATOM 16382 O O . LEU E 1 141 ? 116.33794 147.80622 94.06825 1.000 1.10135 121 LEU E O 1
ATOM 16398 N N . LYS E 1 142 ? 117.94946 149.36028 93.81682 1.000 1.20397 122 LYS E N 1
ATOM 16399 C CA . LYS E 1 142 ? 118.79588 148.74698 94.83066 1.000 1.20397 122 LYS E CA 1
ATOM 16400 C C . LYS E 1 142 ? 118.08183 148.71484 96.16740 1.000 1.20397 122 LYS E C 1
ATOM 16401 O O . LYS E 1 142 ? 118.05210 147.68314 96.84824 1.000 1.20397 122 LYS E O 1
ATOM 16420 N N . LYS E 1 143 ? 117.50162 149.84628 96.56119 1.000 1.07256 123 LYS E N 1
ATOM 16421 C CA . LYS E 1 143 ? 116.79454 149.89484 97.83116 1.000 1.07256 123 LYS E CA 1
ATOM 16422 C C . LYS E 1 143 ? 115.61730 148.93233 97.82369 1.000 1.07256 123 LYS E C 1
ATOM 16423 O O . LYS E 1 143 ? 115.37591 148.22231 98.80612 1.000 1.07256 123 LYS E O 1
ATOM 16442 N N . THR E 1 144 ? 114.89226 148.87499 96.70733 1.000 1.07207 124 THR E N 1
ATOM 16443 C CA . THR E 1 144 ? 113.72705 148.00413 96.61811 1.000 1.07207 124 THR E CA 1
ATOM 16444 C C . THR E 1 144 ? 114.11461 146.54695 96.81734 1.000 1.07207 124 THR E C 1
ATOM 16445 O O . THR E 1 144 ? 113.46703 145.81576 97.57291 1.000 1.07207 124 THR E O 1
ATOM 16456 N N . PHE E 1 145 ? 115.17061 146.10254 96.14089 1.000 1.05842 125 PHE E N 1
ATOM 16457 C CA . PHE E 1 145 ? 115.52648 144.69024 96.20782 1.000 1.05842 125 PHE E CA 1
ATOM 16458 C C . PHE E 1 145 ? 116.22065 144.34495 97.51448 1.000 1.05842 125 PHE E C 1
ATOM 16459 O O . PHE E 1 145 ? 116.04046 143.23958 98.04212 1.000 1.05842 125 PHE E O 1
ATOM 16476 N N . LYS E 1 146 ? 116.99396 145.27317 98.07120 1.000 0.67970 126 LYS E N 1
ATOM 16477 C CA . LYS E 1 146 ? 117.43370 145.09603 99.44436 1.000 0.67970 126 LYS E CA 1
ATOM 16478 C C . LYS E 1 146 ? 116.23593 144.85872 100.34523 1.000 0.67970 126 LYS E C 1
ATOM 16479 O O . LYS E 1 146 ? 116.19143 143.88880 101.10509 1.000 0.67970 126 LYS E O 1
ATOM 16498 N N . ALA E 1 147 ? 115.22595 145.71530 100.23433 1.000 0.58909 127 ALA E N 1
ATOM 16499 C CA . ALA E 1 147 ? 114.04231 145.55675 101.06415 1.000 0.58909 127 ALA E CA 1
ATOM 16500 C C . ALA E 1 147 ? 113.40918 144.19241 100.84835 1.000 0.58909 127 ALA E C 1
ATOM 16501 O O . ALA E 1 147 ? 113.03992 143.50765 101.80914 1.000 0.58909 127 ALA E O 1
ATOM 16508 N N . TYR E 1 148 ? 113.29364 143.77338 99.59035 1.000 0.36615 128 TYR E N 1
ATOM 16509 C CA . TYR E 1 148 ? 112.62841 142.51132 99.29917 1.000 0.36615 128 TYR E CA 1
ATOM 16510 C C . TYR E 1 148 ? 113.37159 141.35640 99.94555 1.000 0.36615 128 TYR E C 1
ATOM 16511 O O . TYR E 1 148 ? 112.75913 140.44637 100.51512 1.000 0.36615 128 TYR E O 1
ATOM 16529 N N . ARG E 1 149 ? 114.69860 141.37516 99.86118 1.000 0.47838 129 ARG E N 1
ATOM 16530 C CA . ARG E 1 149 ? 115.47859 140.27019 100.39869 1.000 0.47838 129 ARG E CA 1
ATOM 16531 C C . ARG E 1 149 ? 115.28914 140.14245 101.90263 1.000 0.47838 129 ARG E C 1
ATOM 16532 O O . ARG E 1 149 ? 115.12684 139.03654 102.42916 1.000 0.47838 129 ARG E O 1
ATOM 16553 N N . LEU E 1 150 ? 115.28884 141.26773 102.60709 1.000 0.32103 130 LEU E N 1
ATOM 16554 C CA . LEU E 1 150 ? 115.47560 141.24259 104.04604 1.000 0.32103 130 LEU E CA 1
ATOM 16555 C C . LEU E 1 150 ? 114.30059 140.62428 104.77740 1.000 0.32103 130 LEU E C 1
ATOM 16556 O O . LEU E 1 150 ? 114.50850 139.84639 105.71389 1.000 0.32103 130 LEU E O 1
ATOM 16572 N N . LEU E 1 151 ? 113.07760 140.93256 104.35681 1.000 0.23363 131 LEU E N 1
ATOM 16573 C CA . LEU E 1 151 ? 111.90314 140.50594 105.10084 1.000 0.23363 131 LEU E CA 1
ATOM 16574 C C . LEU E 1 151 ? 111.87154 138.99798 105.26210 1.000 0.23363 131 LEU E C 1
ATOM 16575 O O . LEU E 1 151 ? 111.33204 138.49165 106.25111 1.000 0.23363 131 LEU E O 1
ATOM 16591 N N . PHE E 1 152 ? 112.46379 138.27631 104.31860 1.000 0.11309 132 PHE E N 1
ATOM 16592 C CA . PHE E 1 152 ? 112.57226 136.83254 104.39581 1.000 0.11309 132 PHE E CA 1
ATOM 16593 C C . PHE E 1 152 ? 113.80671 136.38311 105.15805 1.000 0.11309 132 PHE E C 1
ATOM 16594 O O . PHE E 1 152 ? 113.86368 135.22659 105.58745 1.000 0.11309 132 PHE E O 1
ATOM 16611 N N . GLU E 1 153 ? 114.78494 137.26763 105.35431 1.000 0.21693 133 GLU E N 1
ATOM 16612 C CA . GLU E 1 153 ? 116.09064 136.84513 105.84601 1.000 0.21693 133 GLU E CA 1
ATOM 16613 C C . GLU E 1 153 ? 116.07390 136.53890 107.33338 1.000 0.21693 133 GLU E C 1
ATOM 16614 O O . GLU E 1 153 ? 116.85337 137.10593 108.10307 1.000 0.21693 133 GLU E O 1
ATOM 16626 N N . ASN E 1 154 ? 115.19235 135.63824 107.73778 1.000 0.10184 134 ASN E N 1
ATOM 16627 C CA . ASN E 1 154 ? 115.12809 135.18166 109.11105 1.000 0.10184 134 ASN E CA 1
ATOM 16628 C C . ASN E 1 154 ? 115.12100 133.66281 109.11347 1.000 0.10184 134 ASN E C 1
ATOM 16629 O O . ASN E 1 154 ? 115.34429 133.01254 108.09145 1.000 0.10184 134 ASN E O 1
ATOM 16640 N N . THR E 1 155 ? 114.87548 133.09808 110.28720 1.000 0.06913 135 THR E N 1
ATOM 16641 C CA . THR E 1 155 ? 114.87125 131.65380 110.41955 1.000 0.06913 135 THR E CA 1
ATOM 16642 C C . THR E 1 155 ? 113.67412 131.01057 109.72963 1.000 0.06913 135 THR E C 1
ATOM 16643 O O . THR E 1 155 ? 113.80949 129.92253 109.16227 1.000 0.06913 135 THR E O 1
ATOM 16654 N N . ARG E 1 156 ? 112.49771 131.63561 109.77704 1.000 0.02751 136 ARG E N 1
ATOM 16655 C CA . ARG E 1 156 ? 111.34396 131.07963 109.08141 1.000 0.02751 136 ARG E CA 1
ATOM 16656 C C . ARG E 1 156 ? 110.27976 132.14778 108.85780 1.000 0.02751 136 ARG E C 1
ATOM 16657 O O . ARG E 1 156 ? 110.26762 133.18117 109.52912 1.000 0.02751 136 ARG E O 1
ATOM 16678 N N . SER E 1 157 ? 109.38897 131.88881 107.89249 1.000 0.02230 137 SER E N 1
ATOM 16679 C CA . SER E 1 157 ? 108.41301 132.87937 107.45316 1.000 0.02230 137 SER E CA 1
ATOM 16680 C C . SER E 1 157 ? 107.08790 132.23277 107.06494 1.000 0.02230 137 SER E C 1
ATOM 16681 O O . SER E 1 157 ? 106.84150 131.05770 107.33797 1.000 0.02230 137 SER E O 1
ATOM 16689 N N . PHE E 1 158 ? 106.24336 133.03311 106.40745 1.000 0.03164 138 PHE E N 1
ATOM 16690 C CA . PHE E 1 158 ? 104.80912 132.81276 106.31952 1.000 0.03164 138 PHE E CA 1
ATOM 16691 C C . PHE E 1 158 ? 104.27781 132.81572 104.89516 1.000 0.03164 138 PHE E C 1
ATOM 16692 O O . PHE E 1 158 ? 104.73824 133.57824 104.04218 1.000 0.03164 138 PHE E O 1
ATOM 16709 N N . ARG E 1 159 ? 103.27499 131.96527 104.65065 1.000 0.02461 139 ARG E N 1
ATOM 16710 C CA . ARG E 1 159 ? 102.46829 132.08549 103.44122 1.000 0.02461 139 ARG E CA 1
ATOM 16711 C C . ARG E 1 159 ? 100.97464 132.18361 103.70456 1.000 0.02461 139 ARG E C 1
ATOM 16712 O O . ARG E 1 159 ? 100.31869 133.11255 103.22587 1.000 0.02461 139 ARG E O 1
ATOM 16733 N N . LYS E 1 160 ? 100.42103 131.22659 104.44158 1.000 0.01468 140 LYS E N 1
ATOM 16734 C CA . LYS E 1 160 ? 98.97643 131.08595 104.49387 1.000 0.01468 140 LYS E CA 1
ATOM 16735 C C . LYS E 1 160 ? 98.54413 130.12640 105.58322 1.000 0.01468 140 LYS E C 1
ATOM 16736 O O . LYS E 1 160 ? 99.35359 129.41415 106.17867 1.000 0.01468 140 LYS E O 1
ATOM 16755 N N . SER E 1 161 ? 97.23728 130.11185 105.81821 1.000 0.01812 141 SER E N 1
ATOM 16756 C CA . SER E 1 161 ? 96.64060 129.19469 106.76479 1.000 0.01812 141 SER E CA 1
ATOM 16757 C C . SER E 1 161 ? 95.16371 128.99874 106.48255 1.000 0.01812 141 SER E C 1
ATOM 16758 O O . SER E 1 161 ? 94.56420 129.71359 105.67980 1.000 0.01812 141 SER E O 1
ATOM 16766 N N . ARG E 1 162 ? 94.57705 128.04156 107.19141 1.000 0.05946 142 ARG E N 1
ATOM 16767 C CA . ARG E 1 162 ? 93.14014 127.84797 107.19404 1.000 0.05946 142 ARG E CA 1
ATOM 16768 C C . ARG E 1 162 ? 92.66312 127.60310 108.60882 1.000 0.05946 142 ARG E C 1
ATOM 16769 O O . ARG E 1 162 ? 93.38926 127.82822 109.57656 1.000 0.05946 142 ARG E O 1
ATOM 16790 N N . VAL E 1 163 ? 91.41421 127.16250 108.71030 1.000 0.14211 143 VAL E N 1
ATOM 16791 C CA . VAL E 1 163 ? 90.88789 126.52926 109.90826 1.000 0.14211 143 VAL E CA 1
ATOM 16792 C C . VAL E 1 163 ? 89.91923 125.45420 109.45702 1.000 0.14211 143 VAL E C 1
ATOM 16793 O O . VAL E 1 163 ? 89.49776 125.43747 108.29642 1.000 0.14211 143 VAL E O 1
ATOM 16806 N N . MET E 1 164 ? 89.56081 124.56914 110.36917 1.000 0.97174 144 MET E N 1
ATOM 16807 C CA . MET E 1 164 ? 88.55037 123.56502 110.10025 1.000 0.97174 144 MET E CA 1
ATOM 16808 C C . MET E 1 164 ? 87.54741 123.56407 111.23937 1.000 0.97174 144 MET E C 1
ATOM 16809 O O . MET E 1 164 ? 87.48206 124.49741 112.04193 1.000 0.97174 144 MET E O 1
ATOM 16823 N N . THR E 1 165 ? 86.73902 122.51477 111.29191 1.000 0.97174 145 THR E N 1
ATOM 16824 C CA . THR E 1 165 ? 85.73317 122.39287 112.32821 1.000 0.97174 145 THR E CA 1
ATOM 16825 C C . THR E 1 165 ? 85.40112 120.92365 112.53290 1.000 0.97174 145 THR E C 1
ATOM 16826 O O . THR E 1 165 ? 85.34413 120.14549 111.58052 1.000 0.97174 145 THR E O 1
ATOM 16837 N N . ASP E 1 166 ? 85.20503 120.55788 113.78951 1.000 0.15849 146 ASP E N 1
ATOM 16838 C CA . ASP E 1 166 ? 84.80306 119.21777 114.16711 1.000 0.15849 146 ASP E CA 1
ATOM 16839 C C . ASP E 1 166 ? 83.50221 119.28460 114.94720 1.000 0.15849 146 ASP E C 1
ATOM 16840 O O . ASP E 1 166 ? 83.08023 120.34338 115.41486 1.000 0.15849 146 ASP E O 1
ATOM 16849 N N . MET E 1 167 ? 82.85410 118.13362 115.06232 1.000 0.14389 147 MET E N 1
ATOM 16850 C CA . MET E 1 167 ? 81.63679 118.01218 115.83867 1.000 0.14389 147 MET E CA 1
ATOM 16851 C C . MET E 1 167 ? 81.66200 116.65686 116.52817 1.000 0.14389 147 MET E C 1
ATOM 16852 O O . MET E 1 167 ? 80.67736 115.91747 116.53242 1.000 0.14389 147 MET E O 1
ATOM 16866 N N . ARG E 1 168 ? 82.81914 116.33443 117.09729 1.000 0.21862 148 ARG E N 1
ATOM 16867 C CA . ARG E 1 168 ? 83.04514 115.08148 117.79582 1.000 0.21862 148 ARG E CA 1
ATOM 16868 C C . ARG E 1 168 ? 81.85040 114.74209 118.67180 1.000 0.21862 148 ARG E C 1
ATOM 16869 O O . ARG E 1 168 ? 81.12156 115.62825 119.12208 1.000 0.21862 148 ARG E O 1
ATOM 16890 N N . MET E 1 169 ? 81.64670 113.45019 118.90554 1.000 0.69223 149 MET E N 1
ATOM 16891 C CA . MET E 1 169 ? 80.50962 112.97376 119.67741 1.000 0.69223 149 MET E CA 1
ATOM 16892 C C . MET E 1 169 ? 81.01926 112.13551 120.84044 1.000 0.69223 149 MET E C 1
ATOM 16893 O O . MET E 1 169 ? 82.15490 111.65317 120.82895 1.000 0.69223 149 MET E O 1
ATOM 16907 N N . ILE E 1 170 ? 80.17221 111.96939 121.85101 1.000 0.84643 150 ILE E N 1
ATOM 16908 C CA . ILE E 1 170 ? 80.55381 111.31241 123.09388 1.000 0.84643 150 ILE E CA 1
ATOM 16909 C C . ILE E 1 170 ? 79.74895 110.03157 123.24234 1.000 0.84643 150 ILE E C 1
ATOM 16910 O O . ILE E 1 170 ? 78.51404 110.06398 123.27931 1.000 0.84643 150 ILE E O 1
ATOM 16926 N N . PHE E 1 171 ? 80.45021 108.91297 123.37822 1.000 1.05330 151 PHE E N 1
ATOM 16927 C CA . PHE E 1 171 ? 79.83371 107.59797 123.41589 1.000 1.05330 151 PHE E CA 1
ATOM 16928 C C . PHE E 1 171 ? 79.83221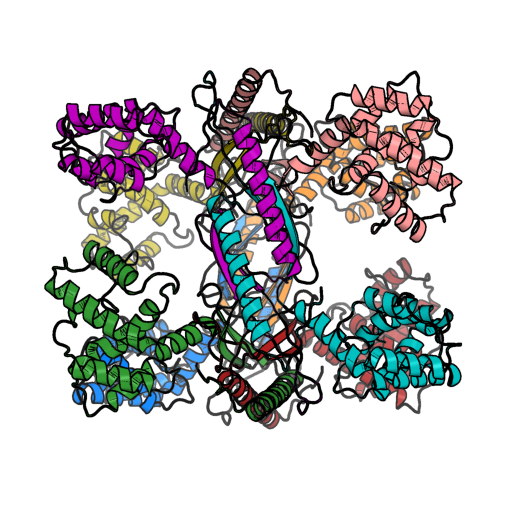 107.06672 124.84167 1.000 1.05330 151 PHE E C 1
ATOM 16929 O O . PHE E 1 171 ? 80.85431 107.08779 125.53354 1.000 1.05330 151 PHE E O 1
ATOM 16946 N N . ASP E 1 172 ? 78.66645 106.60136 125.27679 1.000 1.33884 152 ASP E N 1
ATOM 16947 C CA . ASP E 1 172 ? 78.52105 106.07995 126.62371 1.000 1.33884 152 ASP E CA 1
ATOM 16948 C C . ASP E 1 172 ? 78.96077 104.62350 126.68770 1.000 1.33884 152 ASP E C 1
ATOM 16949 O O . ASP E 1 172 ? 79.15265 103.95548 125.66943 1.000 1.33884 152 ASP E O 1
ATOM 16958 N N . ASP E 1 173 ? 79.12060 104.13295 127.91522 1.000 1.41400 153 ASP E N 1
ATOM 16959 C CA . ASP E 1 173 ? 79.20719 102.69782 128.13738 1.000 1.41400 153 ASP E CA 1
ATOM 16960 C C . ASP E 1 173 ? 77.86720 102.02281 127.88500 1.000 1.41400 153 ASP E C 1
ATOM 16961 O O . ASP E 1 173 ? 77.80617 100.79352 127.77602 1.000 1.41400 153 ASP E O 1
ATOM 16970 N N . ASP E 1 174 ? 76.79785 102.81230 127.79280 1.000 1.49920 154 ASP E N 1
ATOM 16971 C CA . ASP E 1 174 ? 75.47218 102.32486 127.42497 1.000 1.49920 154 ASP E CA 1
ATOM 16972 C C . ASP E 1 174 ? 75.16415 102.86565 126.03591 1.000 1.49920 154 ASP E C 1
ATOM 16973 O O . ASP E 1 174 ? 74.65994 103.98380 125.89456 1.000 1.49920 154 ASP E O 1
ATOM 16982 N N . PHE E 1 175 ? 75.47029 102.06774 125.01509 1.000 1.67344 155 PHE E N 1
ATOM 16983 C CA . PHE E 1 175 ? 75.32742 102.50936 123.63439 1.000 1.67344 155 PHE E CA 1
ATOM 16984 C C . PHE E 1 175 ? 73.88273 102.79472 123.25329 1.000 1.67344 155 PHE E C 1
ATOM 16985 O O . PHE E 1 175 ? 73.64508 103.47542 122.24975 1.000 1.67344 155 PHE E O 1
ATOM 17002 N N . GLN E 1 176 ? 72.91741 102.30367 124.02719 1.000 1.63400 156 GLN E N 1
ATOM 17003 C CA . GLN E 1 176 ? 71.51040 102.46859 123.68684 1.000 1.63400 156 GLN E CA 1
ATOM 17004 C C . GLN E 1 176 ? 70.99510 103.86140 124.01233 1.000 1.63400 156 GLN E C 1
ATOM 17005 O O . GLN E 1 176 ? 69.86031 104.19259 123.65308 1.000 1.63400 156 GLN E O 1
ATOM 17019 N N . LYS E 1 177 ? 71.79878 104.68177 124.67761 1.000 1.46306 157 LYS E N 1
ATOM 17020 C CA . LYS E 1 177 ? 71.37831 106.01927 125.05342 1.000 1.46306 157 LYS E CA 1
ATOM 17021 C C . LYS E 1 177 ? 71.46066 106.96449 123.86631 1.000 1.46306 157 LYS E C 1
ATOM 17022 O O . LYS E 1 177 ? 72.24691 106.76418 122.93677 1.000 1.46306 157 LYS E O 1
ATOM 17041 N N . LYS E 1 178 ? 70.63220 108.00163 123.91005 1.000 1.64494 158 LYS E N 1
ATOM 17042 C CA . LYS E 1 178 ? 70.77026 109.11850 122.99261 1.000 1.64494 158 LYS E CA 1
ATOM 17043 C C . LYS E 1 178 ? 71.97380 109.96355 123.38170 1.000 1.64494 158 LYS E C 1
ATOM 17044 O O . LYS E 1 178 ? 72.03796 110.51577 124.48380 1.000 1.64494 158 LYS E O 1
ATOM 17063 N N . ASN E 1 179 ? 72.93100 110.06400 122.46810 1.000 1.67406 159 ASN E N 1
ATOM 17064 C CA . ASN E 1 179 ? 74.07946 110.93519 122.65294 1.000 1.67406 159 ASN E CA 1
ATOM 17065 C C . ASN E 1 179 ? 73.66079 112.37147 122.37756 1.000 1.67406 159 ASN E C 1
ATOM 17066 O O . ASN E 1 179 ? 73.19861 112.69565 121.27932 1.000 1.67406 159 ASN E O 1
ATOM 17077 N N . GLN E 1 180 ? 73.81542 113.22590 123.38691 1.000 1.14677 160 GLN E N 1
ATOM 17078 C CA . GLN E 1 180 ? 73.32899 114.59452 123.30626 1.000 1.14677 160 GLN E CA 1
ATOM 17079 C C . GLN E 1 180 ? 74.36487 115.60821 123.76290 1.000 1.14677 160 GLN E C 1
ATOM 17080 O O . GLN E 1 180 ? 73.98613 116.67226 124.26244 1.000 1.14677 160 GLN E O 1
ATOM 17094 N N . THR E 1 181 ? 75.64973 115.31310 123.61342 1.000 0.87573 161 THR E N 1
ATOM 17095 C CA . THR E 1 181 ? 76.71665 116.22333 123.98587 1.000 0.87573 161 THR E CA 1
ATOM 17096 C C . THR E 1 181 ? 77.39684 116.71482 122.72164 1.000 0.87573 161 THR E C 1
ATOM 17097 O O . THR E 1 181 ? 77.59744 115.94764 121.77637 1.000 0.87573 161 THR E O 1
ATOM 17108 N N . GLY E 1 182 ? 77.75787 117.99228 122.70970 1.000 0.38411 162 GLY E N 1
ATOM 17109 C CA . GLY E 1 182 ? 78.30708 118.60040 121.51666 1.000 0.38411 162 GLY E CA 1
ATOM 17110 C C . GLY E 1 182 ? 79.53191 119.43150 121.82061 1.000 0.38411 162 GLY E C 1
ATOM 17111 O O . GLY E 1 182 ? 79.70198 119.95269 122.92621 1.000 0.38411 162 GLY E O 1
ATOM 17115 N N . LEU E 1 183 ? 80.38904 119.55059 120.81390 1.000 0.17341 163 LEU E N 1
ATOM 17116 C CA . LEU E 1 183 ? 81.66400 120.22335 120.95903 1.000 0.17341 163 LEU E CA 1
ATOM 17117 C C . LEU E 1 183 ? 81.99348 121.03075 119.71620 1.000 0.17341 163 LEU E C 1
ATOM 17118 O O . LEU E 1 183 ? 81.35500 120.91892 118.66827 1.000 0.17341 163 LEU E O 1
ATOM 17134 N N . ILE E 1 184 ? 83.00426 121.87071 119.86409 1.000 0.05773 164 ILE E N 1
ATOM 17135 C CA . ILE E 1 184 ? 83.50482 122.72063 118.80066 1.000 0.05773 164 ILE E CA 1
ATOM 17136 C C . ILE E 1 184 ? 85.00988 122.80236 118.91963 1.000 0.05773 164 ILE E C 1
ATOM 17137 O O . ILE E 1 184 ? 85.54159 123.53294 119.75945 1.000 0.05773 164 ILE E O 1
ATOM 17153 N N . ILE E 1 185 ? 85.69672 122.05460 118.07273 1.000 0.06662 165 ILE E N 1
ATOM 17154 C CA . ILE E 1 185 ? 87.14226 121.99663 118.11253 1.000 0.06662 165 ILE E CA 1
ATOM 17155 C C . ILE E 1 185 ? 87.70838 122.62712 116.86025 1.000 0.06662 165 ILE E C 1
ATOM 17156 O O . ILE E 1 185 ? 87.85548 121.97288 115.82535 1.000 0.06662 165 ILE E O 1
ATOM 17172 N N . HIS E 1 186 ? 88.05958 123.88974 116.96013 1.000 0.07429 166 HIS E N 1
ATOM 17173 C CA . HIS E 1 186 ? 88.71627 124.56127 115.86428 1.000 0.07429 166 HIS E CA 1
ATOM 17174 C C . HIS E 1 186 ? 90.07185 123.93053 115.63155 1.000 0.07429 166 HIS E C 1
ATOM 17175 O O . HIS E 1 186 ? 90.64963 123.31772 116.53082 1.000 0.07429 166 HIS E O 1
ATOM 17189 N N . GLN E 1 187 ? 90.55238 124.04313 114.40586 1.000 0.09010 167 GLN E N 1
ATOM 17190 C CA . GLN E 1 187 ? 91.87550 123.58045 114.04514 1.000 0.09010 167 GLN E CA 1
ATOM 17191 C C . GLN E 1 187 ? 92.55262 124.66413 113.23427 1.000 0.09010 167 GLN E C 1
ATOM 17192 O O . GLN E 1 187 ? 91.88937 125.52139 112.64786 1.000 0.09010 167 GLN E O 1
ATOM 17206 N N . LEU E 1 188 ? 93.87216 124.62722 113.20736 1.000 0.06103 168 LEU E N 1
ATOM 17207 C CA . LEU E 1 188 ? 94.63991 125.62998 112.50459 1.000 0.06103 168 LEU E CA 1
ATOM 17208 C C . LEU E 1 188 ? 95.76480 124.94360 111.75376 1.000 0.06103 168 LEU E C 1
ATOM 17209 O O . LEU E 1 188 ? 96.32291 123.94835 112.22312 1.000 0.06103 168 LEU E O 1
ATOM 17225 N N . LYS E 1 189 ? 96.08122 125.48483 110.58658 1.000 0.02636 169 LYS E N 1
ATOM 17226 C CA . LYS E 1 189 ? 97.10130 124.97024 109.69044 1.000 0.02636 169 LYS E CA 1
ATOM 17227 C C . LYS E 1 189 ? 97.85865 126.15763 109.13963 1.000 0.02636 169 LYS E C 1
ATOM 17228 O O . LYS E 1 189 ? 97.27986 126.99469 108.44749 1.000 0.02636 169 LYS E O 1
ATOM 17247 N N . LEU E 1 190 ? 99.13906 126.23541 109.44825 1.000 0.01378 170 LEU E N 1
ATOM 17248 C CA . LEU E 1 190 ? 99.96155 127.33559 108.98993 1.000 0.01378 170 LEU E CA 1
ATOM 17249 C C . LEU E 1 190 ? 100.94719 126.83287 107.94354 1.000 0.01378 170 LEU E C 1
ATOM 17250 O O . LEU E 1 190 ? 101.30968 125.65341 107.93461 1.000 0.01378 170 LEU E O 1
ATOM 17266 N N . GLU E 1 191 ? 101.35350 127.72576 107.04613 1.000 0.01136 171 GLU E N 1
ATOM 17267 C CA . GLU E 1 191 ? 102.29817 127.42183 105.98141 1.000 0.01136 171 GLU E CA 1
ATOM 17268 C C . GLU E 1 191 ? 103.52947 128.29014 106.15192 1.000 0.01136 171 GLU E C 1
ATOM 17269 O O . GLU E 1 191 ? 103.43883 129.51849 106.08381 1.000 0.01136 171 GLU E O 1
ATOM 17281 N N . TYR E 1 192 ? 104.67494 127.65503 106.35942 1.000 0.01131 172 TYR E N 1
ATOM 17282 C CA . TYR E 1 192 ? 105.86180 128.37042 106.79460 1.000 0.01131 172 TYR E CA 1
ATOM 17283 C C . TYR E 1 192 ? 107.09491 127.74277 106.16039 1.000 0.01131 172 TYR E C 1
ATOM 17284 O O . TYR E 1 192 ? 107.10305 126.55673 105.82255 1.000 0.01131 172 TYR E O 1
ATOM 17302 N N . ILE E 1 193 ? 108.15109 128.54517 106.01908 1.000 0.03245 173 ILE E N 1
ATOM 17303 C CA . ILE E 1 193 ? 109.33125 128.16745 105.24606 1.000 0.03245 173 ILE E CA 1
ATOM 17304 C C . ILE E 1 193 ? 110.57446 128.13215 106.11951 1.000 0.03245 173 ILE E C 1
ATOM 17305 O O . ILE E 1 193 ? 110.83481 129.06129 106.89146 1.000 0.03245 173 ILE E O 1
ATOM 17321 N N . GLU E 1 194 ? 111.35929 127.07020 105.95568 1.000 0.04625 174 GLU E N 1
ATOM 17322 C CA . GLU E 1 194 ? 112.71851 126.98125 106.45959 1.000 0.04625 174 GLU E CA 1
ATOM 17323 C C . GLU E 1 194 ? 113.61074 126.42883 105.36115 1.000 0.04625 174 GLU E C 1
ATOM 17324 O O . GLU E 1 194 ? 113.23879 125.48058 104.66552 1.000 0.04625 174 GLU E O 1
ATOM 17336 N N . ASP E 1 195 ? 114.78964 127.02485 105.21271 1.000 0.04735 175 ASP E N 1
ATOM 17337 C CA . ASP E 1 195 ? 115.78829 126.55121 104.25934 1.000 0.04735 175 ASP E CA 1
ATOM 17338 C C . ASP E 1 195 ? 115.19839 126.45272 102.85918 1.000 0.04735 175 ASP E C 1
ATOM 17339 O O . ASP E 1 195 ? 115.48110 125.52182 102.10397 1.000 0.04735 175 ASP E O 1
ATOM 17348 N N . ASN E 1 196 ? 114.35643 127.41938 102.51615 1.000 0.04367 176 ASN E N 1
ATOM 17349 C CA . ASN E 1 196 ? 113.72982 127.47634 101.20325 1.000 0.04367 176 ASN E CA 1
ATOM 17350 C C . ASN E 1 196 ? 112.84952 126.26313 100.94453 1.000 0.04367 176 ASN E C 1
ATOM 17351 O O . ASN E 1 196 ? 112.72632 125.81050 99.80430 1.000 0.04367 176 ASN E O 1
ATOM 17362 N N . THR E 1 197 ? 112.23891 125.72234 101.99305 1.000 0.09115 177 THR E N 1
ATOM 17363 C CA . THR E 1 197 ? 111.35858 124.57195 101.88092 1.000 0.09115 177 THR E CA 1
ATOM 17364 C C . THR E 1 197 ? 110.08983 124.81753 102.67778 1.000 0.09115 177 THR E C 1
ATOM 17365 O O . THR E 1 197 ? 110.09418 125.57861 103.64850 1.000 0.09115 177 THR E O 1
ATOM 17376 N N . SER E 1 198 ? 109.01155 124.16157 102.26907 1.000 0.17890 178 SER E N 1
ATOM 17377 C CA . SER E 1 198 ? 107.71907 124.35098 102.90478 1.000 0.17890 178 SER E CA 1
ATOM 17378 C C . SER E 1 198 ? 107.42787 123.22007 103.87898 1.000 0.17890 178 SER E C 1
ATOM 17379 O O . SER E 1 198 ? 108.04823 122.15566 103.82221 1.000 0.17890 178 SER E O 1
ATOM 17387 N N . LYS E 1 199 ? 106.47713 123.45995 104.77703 1.000 0.04755 179 LYS E N 1
ATOM 17388 C CA . LYS E 1 199 ? 106.09733 122.48829 105.78743 1.000 0.04755 179 LYS E CA 1
ATOM 17389 C C . LYS E 1 199 ? 104.66892 122.74972 106.23173 1.000 0.04755 179 LYS E C 1
ATOM 17390 O O . LYS E 1 199 ? 103.94598 123.55743 105.64481 1.000 0.04755 179 LYS E O 1
ATOM 17409 N N . GLU E 1 200 ? 104.28348 122.06294 107.29910 1.000 0.02054 180 GLU E N 1
ATOM 17410 C CA . GLU E 1 200 ? 102.98860 122.23451 107.92824 1.000 0.02054 180 GLU E CA 1
ATOM 17411 C C . GLU E 1 200 ? 103.14899 122.28059 109.44025 1.000 0.02054 180 GLU E C 1
ATOM 17412 O O . GLU E 1 200 ? 104.20467 121.95241 109.98597 1.000 0.02054 180 GLU E O 1
ATOM 17424 N N . PHE E 1 201 ? 102.08851 122.71832 110.10978 1.000 0.00826 181 PHE E N 1
ATOM 17425 C CA . PHE E 1 201 ? 102.05702 122.80028 111.55884 1.000 0.00826 181 PHE E CA 1
ATOM 17426 C C . PHE E 1 201 ? 100.62819 122.97025 112.03413 1.000 0.00826 181 PHE E C 1
ATOM 17427 O O . PHE E 1 201 ? 99.88958 123.82464 111.54093 1.000 0.00826 181 PHE E O 1
ATOM 17444 N N . PHE E 1 202 ? 100.26252 122.15173 113.01152 1.000 0.01568 182 PHE E N 1
ATOM 17445 C CA . PHE E 1 202 ? 98.88200 121.93782 113.39944 1.000 0.01568 182 PHE E CA 1
ATOM 17446 C C . PHE E 1 202 ? 98.74886 122.05496 114.90846 1.000 0.01568 182 PHE E C 1
ATOM 17447 O O . PHE E 1 202 ? 99.72558 121.90708 115.64362 1.000 0.01568 182 PHE E O 1
ATOM 17464 N N . ILE E 1 203 ? 97.53092 122.34382 115.36165 1.000 0.02600 183 ILE E N 1
ATOM 17465 C CA . ILE E 1 203 ? 97.31355 122.88068 116.69488 1.000 0.02600 183 ILE E CA 1
ATOM 17466 C C . ILE E 1 203 ? 95.82590 122.83480 117.00549 1.000 0.02600 183 ILE E C 1
ATOM 17467 O O . ILE E 1 203 ? 94.99906 122.69854 116.10436 1.000 0.02600 183 ILE E O 1
ATOM 17483 N N . SER E 1 204 ? 95.47982 122.95087 118.28540 1.000 0.09972 184 SER E N 1
ATOM 17484 C CA . SER E 1 204 ? 94.10322 122.81358 118.75148 1.000 0.09972 184 SER E CA 1
ATOM 17485 C C . SER E 1 204 ? 93.68718 124.01868 119.58700 1.000 0.09972 184 SER E C 1
ATOM 17486 O O . SER E 1 204 ? 94.52091 124.64359 120.24262 1.000 0.09972 184 SER E O 1
ATOM 17494 N N . LEU E 1 205 ? 92.39238 124.33411 119.57416 1.000 0.07576 185 LEU E N 1
ATOM 17495 C CA . LEU E 1 205 ? 91.88567 125.60220 120.07621 1.000 0.07576 185 LEU E CA 1
ATOM 17496 C C . LEU E 1 205 ? 90.60153 125.42643 120.88093 1.000 0.07576 185 LEU E C 1
ATOM 17497 O O . LEU E 1 205 ? 90.17926 124.31366 121.19882 1.000 0.07576 185 LEU E O 1
ATOM 17513 N N . ASP E 1 206 ? 89.99769 126.56118 121.23838 1.000 0.10673 186 ASP E N 1
ATOM 17514 C CA . ASP E 1 206 ? 88.61135 126.64381 121.67859 1.000 0.10673 186 ASP E CA 1
ATOM 17515 C C . ASP E 1 206 ? 88.18173 128.10543 121.63752 1.000 0.10673 186 ASP E C 1
ATOM 17516 O O . ASP E 1 206 ? 89.00688 129.01223 121.49824 1.000 0.10673 186 ASP E O 1
ATOM 17525 N N . ASN E 1 207 ? 86.87263 128.31985 121.78265 1.000 0.16242 187 ASN E N 1
ATOM 17526 C CA . ASN E 1 207 ? 86.26356 129.60518 121.45420 1.000 0.16242 187 ASN E CA 1
ATOM 17527 C C . ASN E 1 207 ? 86.97517 130.77090 122.12307 1.000 0.16242 187 ASN E C 1
ATOM 17528 O O . ASN E 1 207 ? 87.33542 131.75797 121.46391 1.000 0.16242 187 ASN E O 1
ATOM 17539 N N . ASP E 1 208 ? 87.17190 130.68349 123.43370 1.000 0.20858 188 ASP E N 1
ATOM 17540 C CA . ASP E 1 208 ? 87.77412 131.79263 124.16106 1.000 0.20858 188 ASP E CA 1
ATOM 17541 C C . ASP E 1 208 ? 89.09485 132.21496 123.53619 1.000 0.20858 188 ASP E C 1
ATOM 17542 O O . ASP E 1 208 ? 89.30559 133.39980 123.25600 1.000 0.20858 188 ASP E O 1
ATOM 17551 N N . ASP E 1 209 ? 89.97470 131.25658 123.27867 1.000 0.16866 189 ASP E N 1
ATOM 17552 C CA . ASP E 1 209 ? 91.27675 131.56218 122.72246 1.000 0.16866 189 ASP E CA 1
ATOM 17553 C C . ASP E 1 209 ? 91.15017 132.25688 121.38651 1.000 0.16866 189 ASP E C 1
ATOM 17554 O O . ASP E 1 209 ? 91.97115 133.11369 121.04376 1.000 0.16866 189 ASP E O 1
ATOM 17563 N N . VAL E 1 210 ? 90.11897 131.89924 120.63378 1.000 0.19845 190 VAL E N 1
ATOM 17564 C CA . VAL E 1 210 ? 89.85896 132.55129 119.36645 1.000 0.19845 190 VAL E CA 1
ATOM 17565 C C . VAL E 1 210 ? 89.56851 134.02402 119.57659 1.000 0.19845 190 VAL E C 1
ATOM 17566 O O . VAL E 1 210 ? 90.19661 134.89623 118.95778 1.000 0.19845 190 VAL E O 1
ATOM 17579 N N . LEU E 1 211 ? 88.63393 134.32420 120.47475 1.000 0.22616 191 LEU E N 1
ATOM 17580 C CA . LEU E 1 211 ? 88.34528 135.71717 120.78655 1.000 0.22616 191 LEU E CA 1
ATOM 17581 C C . LEU E 1 211 ? 89.60159 136.44527 121.22030 1.000 0.22616 191 LEU E C 1
ATOM 17582 O O . LEU E 1 211 ? 89.79122 137.62758 120.91560 1.000 0.22616 191 LEU E O 1
ATOM 17598 N N . LYS E 1 212 ? 90.46673 135.74424 121.93814 1.000 0.24653 192 LYS E N 1
ATOM 17599 C CA . LYS E 1 212 ? 91.63416 136.36163 122.54550 1.000 0.24653 192 LYS E CA 1
ATOM 17600 C C . LYS E 1 212 ? 92.67338 136.72847 121.49469 1.000 0.24653 192 LYS E C 1
ATOM 17601 O O . LYS E 1 212 ? 93.17770 137.85823 121.46771 1.000 0.24653 192 LYS E O 1
ATOM 17620 N N . LEU E 1 213 ? 92.97378 135.79661 120.59362 1.000 0.17454 193 LEU E N 1
ATOM 17621 C CA . LEU E 1 213 ? 93.75797 136.14087 119.41568 1.000 0.17454 193 LEU E CA 1
ATOM 17622 C C . LEU E 1 213 ? 93.17272 137.33544 118.69803 1.000 0.17454 193 LEU E C 1
ATOM 17623 O O . LEU E 1 213 ? 93.90008 138.25522 118.30727 1.000 0.17454 193 LEU E O 1
ATOM 17639 N N . SER E 1 214 ? 91.86241 137.32585 118.49121 1.000 0.27488 194 SER E N 1
ATOM 17640 C CA . SER E 1 214 ? 91.24942 138.36947 117.68782 1.000 0.27488 194 SER E CA 1
ATOM 17641 C C . SER E 1 214 ? 91.44622 139.73442 118.32682 1.000 0.27488 194 SER E C 1
ATOM 17642 O O . SER E 1 214 ? 91.89509 140.68471 117.67133 1.000 0.27488 194 SER E O 1
ATOM 17650 N N . GLU E 1 215 ? 91.13988 139.84059 119.61673 1.000 0.32656 195 GLU E N 1
ATOM 17651 C CA . GLU E 1 215 ? 91.28318 141.10643 120.32035 1.000 0.32656 195 GLU E CA 1
ATOM 17652 C C . GLU E 1 215 ? 92.73814 141.54730 120.35673 1.000 0.32656 195 GLU E C 1
ATOM 17653 O O . GLU E 1 215 ? 93.04724 142.73168 120.15656 1.000 0.32656 195 GLU E O 1
ATOM 17665 N N . GLU E 1 216 ? 93.64692 140.60064 120.58653 1.000 0.38617 196 GLU E N 1
ATOM 17666 C CA . GLU E 1 216 ? 95.05631 140.94145 120.67327 1.000 0.38617 196 GLU E CA 1
ATOM 17667 C C . GLU E 1 216 ? 95.55321 141.49601 119.34650 1.000 0.38617 196 GLU E C 1
ATOM 17668 O O . GLU E 1 216 ? 96.28322 142.49463 119.30854 1.000 0.38617 196 GLU E O 1
ATOM 17680 N N . LEU E 1 217 ? 95.14617 140.87127 118.24364 1.000 0.29203 197 LEU E N 1
ATOM 17681 C CA . LEU E 1 217 ? 95.56374 141.33884 116.93186 1.000 0.29203 197 LEU E CA 1
ATOM 17682 C C . LEU E 1 217 ? 94.97656 142.70165 116.62363 1.000 0.29203 197 LEU E C 1
ATOM 17683 O O . LEU E 1 217 ? 95.64840 143.55948 116.04079 1.000 0.29203 197 LEU E O 1
ATOM 17699 N N . LYS E 1 218 ? 93.72295 142.92386 116.99781 1.000 0.51799 198 LYS E N 1
ATOM 17700 C CA . LYS E 1 218 ? 93.14298 144.23572 116.76047 1.000 0.51799 198 LYS E CA 1
ATOM 17701 C C . LYS E 1 218 ? 93.93634 145.31003 117.48954 1.000 0.51799 198 LYS E C 1
ATOM 17702 O O . LYS E 1 218 ? 94.21089 146.38860 116.94323 1.000 0.51799 198 LYS E O 1
ATOM 17721 N N . ARG E 1 219 ? 94.32271 145.02928 118.73119 1.000 0.51476 199 ARG E N 1
ATOM 17722 C CA . ARG E 1 219 ? 95.06021 146.03514 119.48483 1.000 0.51476 199 ARG E CA 1
ATOM 17723 C C . ARG E 1 219 ? 96.45520 146.22643 118.90333 1.000 0.51476 199 ARG E C 1
ATOM 17724 O O . ARG E 1 219 ? 96.98795 147.34672 118.88227 1.000 0.51476 199 ARG E O 1
ATOM 17745 N N . SER E 1 220 ? 97.04281 145.15764 118.37210 1.000 0.55663 200 SER E N 1
ATOM 17746 C CA . SER E 1 220 ? 98.28446 145.33739 117.64363 1.000 0.55663 200 SER E CA 1
ATOM 17747 C C . SER E 1 220 ? 98.09105 146.29438 116.48483 1.000 0.55663 200 SER E C 1
ATOM 17748 O O . SER E 1 220 ? 98.88328 147.23070 116.32824 1.000 0.55663 200 SER E O 1
ATOM 17756 N N . LEU E 1 221 ? 97.00690 146.11556 115.72595 1.000 0.50140 201 LEU E N 1
ATOM 17757 C CA . LEU E 1 221 ? 96.71996 146.99812 114.60148 1.000 0.50140 201 LEU E CA 1
ATOM 17758 C C . LEU E 1 221 ? 96.66970 148.44765 115.05401 1.000 0.50140 201 LEU E C 1
ATOM 17759 O O . LEU E 1 221 ? 97.23142 149.33815 114.40039 1.000 0.50140 201 LEU E O 1
ATOM 17775 N N . GLU E 1 222 ? 96.02510 148.69806 116.18805 1.000 0.57090 202 GLU E N 1
ATOM 17776 C CA . GLU E 1 222 ? 96.05570 150.04442 116.74214 1.000 0.57090 202 GLU E CA 1
ATOM 17777 C C . GLU E 1 222 ? 97.48391 150.50069 116.98531 1.000 0.57090 202 GLU E C 1
ATOM 17778 O O . GLU E 1 222 ? 97.81810 151.66993 116.75637 1.000 0.57090 202 GLU E O 1
ATOM 17790 N N . LYS E 1 223 ? 98.34032 149.60002 117.46036 1.000 0.55541 203 LYS E N 1
ATOM 17791 C CA . LYS E 1 223 ? 99.71915 150.00884 117.70103 1.000 0.55541 203 LYS E CA 1
ATOM 17792 C C . LYS E 1 223 ? 100.39103 150.47880 116.42526 1.000 0.55541 203 LYS E C 1
ATOM 17793 O O . LYS E 1 223 ? 101.13671 151.46892 116.43578 1.000 0.55541 203 LYS E O 1
ATOM 17812 N N . GLU E 1 224 ? 100.15461 149.78331 115.32010 1.000 0.83461 204 GLU E N 1
ATOM 17813 C CA . GLU E 1 224 ? 100.75747 150.24930 114.07705 1.000 0.83461 204 GLU E CA 1
ATOM 17814 C C . GLU E 1 224 ? 100.20788 151.61753 113.73794 1.000 0.83461 204 GLU E C 1
ATOM 17815 O O . GLU E 1 224 ? 100.92582 152.48219 113.23706 1.000 0.83461 204 GLU E O 1
ATOM 17827 N N . GLU E 1 225 ? 98.92315 151.82799 114.00450 1.000 0.90619 205 GLU E N 1
ATOM 17828 C CA . GLU E 1 225 ? 98.34358 153.13257 113.72786 1.000 0.90619 205 GLU E CA 1
ATOM 17829 C C . GLU E 1 225 ? 99.09499 154.21860 114.48327 1.000 0.90619 205 GLU E C 1
ATOM 17830 O O . GLU E 1 225 ? 99.41530 155.27239 113.92129 1.000 0.90619 205 GLU E O 1
ATOM 17842 N N . CYS E 1 226 ? 99.42231 153.95828 115.74796 1.000 0.99961 206 CYS E N 1
ATOM 17843 C CA . CYS E 1 226 ? 100.13882 154.95034 116.54508 1.000 0.99961 206 CYS E CA 1
ATOM 17844 C C . CYS E 1 226 ? 101.53448 155.21228 115.99042 1.000 0.99961 206 CYS E C 1
ATOM 17845 O O . CYS E 1 226 ? 101.94285 156.36911 115.82725 1.000 0.99961 206 CYS E O 1
ATOM 17853 N N . ILE E 1 227 ? 102.28346 154.15110 115.69509 1.000 0.82191 207 ILE E N 1
ATOM 17854 C CA . ILE E 1 227 ? 103.63226 154.33056 115.16194 1.000 0.82191 207 ILE E CA 1
ATOM 17855 C C . ILE E 1 227 ? 103.58892 155.04659 113.81981 1.000 0.82191 207 ILE E C 1
ATOM 17856 O O . ILE E 1 227 ? 104.42411 155.91131 113.53028 1.000 0.82191 207 ILE E O 1
ATOM 17872 N N . LYS E 1 228 ? 102.61781 154.69702 112.97958 1.000 0.87578 208 LYS E N 1
ATOM 17873 C CA . LYS E 1 228 ? 102.41620 155.42636 111.73580 1.000 0.87578 208 LYS E CA 1
ATOM 17874 C C . LYS E 1 228 ? 102.18938 156.90131 112.01601 1.000 0.87578 208 LYS E C 1
ATOM 17875 O O . LYS E 1 228 ? 102.71294 157.76720 111.30594 1.000 0.87578 208 LYS E O 1
ATOM 17894 N N . ARG E 1 229 ? 101.41556 157.19689 113.05859 1.000 1.06163 209 ARG E N 1
ATOM 17895 C CA . ARG E 1 229 ? 101.13640 158.57528 113.43534 1.000 1.06163 209 ARG E CA 1
ATOM 17896 C C . ARG E 1 229 ? 102.40235 159.31736 113.83839 1.000 1.06163 209 ARG E C 1
ATOM 17897 O O . ARG E 1 229 ? 102.56905 160.49594 113.50508 1.000 1.06163 209 ARG E O 1
ATOM 17918 N N . ASP E 1 230 ? 103.30420 158.64792 114.55326 1.000 0.93536 210 ASP E N 1
ATOM 17919 C CA . ASP E 1 230 ? 104.46677 159.31803 115.12110 1.000 0.93536 210 ASP E CA 1
ATOM 17920 C C . ASP E 1 230 ? 105.41972 159.85870 114.06724 1.000 0.93536 210 ASP E C 1
ATOM 17921 O O . ASP E 1 230 ? 105.58666 161.07639 113.95184 1.000 0.93536 210 ASP E O 1
ATOM 17930 N N . PHE E 1 231 ? 106.04561 158.97766 113.29348 1.000 0.71959 211 PHE E N 1
ATOM 17931 C CA . PHE E 1 231 ? 107.12349 159.36297 112.38786 1.000 0.71959 211 PHE E CA 1
ATOM 17932 C C . PHE E 1 231 ? 106.55478 159.91363 111.08182 1.000 0.71959 211 PHE E C 1
ATOM 17933 O O . PHE E 1 231 ? 105.81355 159.24979 110.35637 1.000 0.71959 211 PHE E O 1
ATOM 17950 N N . ASP E 1 232 ? 106.92048 161.16222 110.79414 1.000 0.77748 212 ASP E N 1
ATOM 17951 C CA . ASP E 1 232 ? 106.57701 161.77348 109.51729 1.000 0.77748 212 ASP E CA 1
ATOM 17952 C C . ASP E 1 232 ? 107.72882 161.71865 108.52596 1.000 0.77748 212 ASP E C 1
ATOM 17953 O O . ASP E 1 232 ? 107.48986 161.67791 107.31465 1.000 0.77748 212 ASP E O 1
ATOM 17962 N N . GLN E 1 233 ? 108.96509 161.71260 109.01296 1.000 0.77352 213 GLN E N 1
ATOM 17963 C CA . GLN E 1 233 ? 110.14729 161.76250 108.16713 1.000 0.77352 213 GLN E CA 1
ATOM 17964 C C . GLN E 1 233 ? 110.41479 160.45660 107.43590 1.000 0.77352 213 GLN E C 1
ATOM 17965 O O . GLN E 1 233 ? 111.25278 160.43267 106.52882 1.000 0.77352 213 GLN E O 1
ATOM 17979 N N . VAL E 1 234 ? 109.74065 159.37593 107.81230 1.000 0.77196 214 VAL E N 1
ATOM 17980 C CA . VAL E 1 234 ? 109.94856 158.06477 107.21316 1.000 0.77196 214 VAL E CA 1
ATOM 17981 C C . VAL E 1 234 ? 108.63262 157.57667 106.63481 1.000 0.77196 214 VAL E C 1
ATOM 17982 O O . VAL E 1 234 ? 107.61166 157.53590 107.33204 1.000 0.77196 214 VAL E O 1
ATOM 17995 N N . GLN E 1 235 ? 108.66223 157.20739 105.36165 1.000 0.87429 215 GLN E N 1
ATOM 17996 C CA . GLN E 1 235 ? 107.53423 156.56020 104.71059 1.000 0.87429 215 GLN E CA 1
ATOM 17997 C C . GLN E 1 235 ? 107.72926 155.05214 104.80274 1.000 0.87429 215 GLN E C 1
ATOM 17998 O O . GLN E 1 235 ? 108.77331 154.52538 104.40425 1.000 0.87429 215 GLN E O 1
ATOM 18012 N N . PHE E 1 236 ? 106.73633 154.36509 105.35899 1.000 0.85378 216 PHE E N 1
ATOM 18013 C CA . PHE E 1 236 ? 106.85828 152.95123 105.68545 1.000 0.85378 216 PHE E CA 1
ATOM 18014 C C . PHE E 1 236 ? 106.43068 152.12090 104.48768 1.000 0.85378 216 PHE E C 1
ATOM 18015 O O . PHE E 1 236 ? 105.44048 152.43463 103.82131 1.000 0.85378 216 PHE E O 1
ATOM 18032 N N . ILE E 1 237 ? 107.18016 151.05971 104.21673 1.000 0.84082 217 ILE E N 1
ATOM 18033 C CA . ILE E 1 237 ? 106.92507 150.21106 103.06476 1.000 0.84082 217 ILE E CA 1
ATOM 18034 C C . ILE E 1 237 ? 105.75661 149.28467 103.34539 1.000 0.84082 217 ILE E C 1
ATOM 18035 O O . ILE E 1 237 ? 105.55271 148.83483 104.47930 1.000 0.84082 217 ILE E O 1
ATOM 18051 N N . ASN E 1 238 ? 104.99481 148.98899 102.30007 1.000 0.88679 218 ASN E N 1
ATOM 18052 C CA . ASN E 1 238 ? 103.99064 147.93861 102.31972 1.000 0.88679 218 ASN E CA 1
ATOM 18053 C C . ASN E 1 238 ? 104.26356 147.02920 101.13304 1.000 0.88679 218 ASN E C 1
ATOM 18054 O O . ASN E 1 238 ? 103.63266 147.16112 100.07977 1.000 0.88679 218 ASN E O 1
ATOM 18065 N N . ILE E 1 239 ? 105.20557 146.10938 101.31215 1.000 0.83222 219 ILE E N 1
ATOM 18066 C CA . ILE E 1 239 ? 105.58486 145.16427 100.27098 1.000 0.83222 219 ILE E CA 1
ATOM 18067 C C . ILE E 1 239 ? 105.19797 143.76995 100.74061 1.000 0.83222 219 ILE E C 1
ATOM 18068 O O . ILE E 1 239 ? 105.13978 143.49567 101.94322 1.000 0.83222 219 ILE E O 1
ATOM 18084 N N . LYS E 1 240 ? 104.92972 142.89158 99.78528 1.000 0.78469 220 LYS E N 1
ATOM 18085 C CA . LYS E 1 240 ? 104.29290 141.61839 100.06104 1.000 0.78469 220 LYS E CA 1
ATOM 18086 C C . LYS E 1 240 ? 105.30323 140.47781 100.03303 1.000 0.78469 220 LYS E C 1
ATOM 18087 O O . LYS E 1 240 ? 105.49043 139.77806 101.02799 1.000 0.78469 220 LYS E O 1
ATOM 18106 N N . MET F 1 21 ? 96.23674 101.33013 146.12833 1.000 1.77728 1 MET F N 1
ATOM 18107 C CA . MET F 1 21 ? 96.36651 101.31438 144.64553 1.000 1.77728 1 MET F CA 1
ATOM 18108 C C . MET F 1 21 ? 97.77003 100.86274 144.26416 1.000 1.77728 1 MET F C 1
ATOM 18109 O O . MET F 1 21 ? 98.57983 100.55171 145.13416 1.000 1.77728 1 MET F O 1
ATOM 18123 N N . LYS F 1 22 ? 98.05528 100.80437 142.96125 1.000 1.68042 2 LYS F N 1
ATOM 18124 C CA . LYS F 1 22 ? 99.44400 100.72705 142.52269 1.000 1.68042 2 LYS F CA 1
ATOM 18125 C C . LYS F 1 22 ? 100.09510 102.10361 142.52966 1.000 1.68042 2 LYS F C 1
ATOM 18126 O O . LYS F 1 22 ? 101.32392 102.20811 142.45319 1.000 1.68042 2 LYS F O 1
ATOM 18145 N N . TYR F 1 23 ? 99.28919 103.15759 142.62997 1.000 2.07958 3 TYR F N 1
ATOM 18146 C CA . TYR F 1 23 ? 99.74946 104.53488 142.69165 1.000 2.07958 3 TYR F CA 1
ATOM 18147 C C . TYR F 1 23 ? 99.75429 104.99360 144.14356 1.000 2.07958 3 TYR F C 1
ATOM 18148 O O . TYR F 1 23 ? 98.95788 104.52584 144.96124 1.000 2.07958 3 TYR F O 1
ATOM 18166 N N . LYS F 1 24 ? 100.65821 105.91815 144.46108 1.000 1.89380 4 LYS F N 1
ATOM 18167 C CA . LYS F 1 24 ? 100.79235 106.43454 145.81723 1.000 1.89380 4 LYS F CA 1
ATOM 18168 C C . LYS F 1 24 ? 99.86123 107.62498 145.97126 1.000 1.89380 4 LYS F C 1
ATOM 18169 O O . LYS F 1 24 ? 99.74997 108.46003 145.06966 1.000 1.89380 4 LYS F O 1
ATOM 18188 N N . ILE F 1 25 ? 99.20157 107.70453 147.11952 1.000 1.77461 5 ILE F N 1
ATOM 18189 C CA . ILE F 1 25 ? 98.18373 108.72289 147.35469 1.000 1.77461 5 ILE F CA 1
ATOM 18190 C C . ILE F 1 25 ? 98.73526 109.72125 148.36448 1.000 1.77461 5 ILE F C 1
ATOM 18191 O O . ILE F 1 25 ? 98.88396 109.37759 149.54333 1.000 1.77461 5 ILE F O 1
ATOM 18207 N N . PRO F 1 26 ? 99.09755 110.93477 147.95423 1.000 1.59738 6 PRO F N 1
ATOM 18208 C CA . PRO F 1 26 ? 99.40923 111.97693 148.93765 1.000 1.59738 6 PRO F CA 1
ATOM 18209 C C . PRO F 1 26 ? 98.14325 112.57101 149.53849 1.000 1.59738 6 PRO F C 1
ATOM 18210 O O . PRO F 1 26 ? 97.02347 112.16498 149.21958 1.000 1.59738 6 PRO F O 1
ATOM 18221 N N . LYS F 1 27 ? 98.33567 113.54894 150.42684 1.000 1.38740 7 LYS F N 1
ATOM 18222 C CA . LYS F 1 27 ? 97.20290 114.11717 151.15038 1.000 1.38740 7 LYS F CA 1
ATOM 18223 C C . LYS F 1 27 ? 96.26162 114.89177 150.24127 1.000 1.38740 7 LYS F C 1
ATOM 18224 O O . LYS F 1 27 ? 95.13081 115.18987 150.64142 1.000 1.38740 7 LYS F O 1
ATOM 18243 N N . ASN F 1 28 ? 96.69158 115.22776 149.02485 1.000 1.38721 8 ASN F N 1
ATOM 18244 C CA . ASN F 1 28 ? 95.75187 115.80974 148.07628 1.000 1.38721 8 ASN F CA 1
ATOM 18245 C C . ASN F 1 28 ? 94.56406 114.88842 147.84611 1.000 1.38721 8 ASN F C 1
ATOM 18246 O O . ASN F 1 28 ? 93.47228 115.36458 147.51708 1.000 1.38721 8 ASN F O 1
ATOM 18257 N N . PHE F 1 29 ? 94.76402 113.57993 148.01262 1.000 1.64627 9 PHE F N 1
ATOM 18258 C CA . PHE F 1 29 ? 93.69399 112.59880 147.91667 1.000 1.64627 9 PHE F CA 1
ATOM 18259 C C . PHE F 1 29 ? 93.50323 111.82211 149.21355 1.000 1.64627 9 PHE F C 1
ATOM 18260 O O . PHE F 1 29 ? 92.37973 111.40147 149.50880 1.000 1.64627 9 PHE F O 1
ATOM 18277 N N . LEU F 1 30 ? 94.56931 111.62251 149.99317 1.000 1.33833 10 LEU F N 1
ATOM 18278 C CA . LEU F 1 30 ? 94.43089 110.92268 151.26669 1.000 1.33833 10 LEU F CA 1
ATOM 18279 C C . LEU F 1 30 ? 93.59999 111.73059 152.25381 1.000 1.33833 10 LEU F C 1
ATOM 18280 O O . LEU F 1 30 ? 93.08026 111.18251 153.23403 1.000 1.33833 10 LEU F O 1
ATOM 18296 N N . SER F 1 31 ? 93.48829 113.04154 152.02983 1.000 1.46671 11 SER F N 1
ATOM 18297 C CA . SER F 1 31 ? 92.70300 113.87374 152.93238 1.000 1.46671 11 SER F CA 1
ATOM 18298 C C . SER F 1 31 ? 91.28490 113.34469 153.07822 1.000 1.46671 11 SER F C 1
ATOM 18299 O O . SER F 1 31 ? 90.75589 113.29162 154.19239 1.000 1.46671 11 SER F O 1
ATOM 18307 N N . GLY F 1 32 ? 90.65689 112.94541 151.97382 1.000 1.38048 12 GLY F N 1
ATOM 18308 C CA . GLY F 1 32 ? 89.34547 112.33077 152.06685 1.000 1.38048 12 GLY F CA 1
ATOM 18309 C C . GLY F 1 32 ? 89.37903 111.02951 152.84290 1.000 1.38048 12 GLY F C 1
ATOM 18310 O O . GLY F 1 32 ? 88.52130 110.77821 153.69456 1.000 1.38048 12 GLY F O 1
ATOM 18314 N N . PHE F 1 33 ? 90.38032 110.18961 152.56769 1.000 1.42773 13 PHE F N 1
ATOM 18315 C CA . PHE F 1 33 ? 90.51282 108.93811 153.30450 1.000 1.42773 13 PHE F CA 1
ATOM 18316 C C . PHE F 1 33 ? 90.53384 109.18961 154.80326 1.000 1.42773 13 PHE F C 1
ATOM 18317 O O . PHE F 1 33 ? 90.01245 108.38493 155.58375 1.000 1.42773 13 PHE F O 1
ATOM 18334 N N . GLN F 1 34 ? 91.13329 110.30393 155.21950 1.000 1.52968 14 GLN F N 1
ATOM 18335 C CA . GLN F 1 34 ? 91.26370 110.59716 156.64112 1.000 1.52968 14 GLN F CA 1
ATOM 18336 C C . GLN F 1 34 ? 90.00989 111.28358 157.17357 1.000 1.52968 14 GLN F C 1
ATOM 18337 O O . GLN F 1 34 ? 89.67909 111.17446 158.35980 1.000 1.52968 14 GLN F O 1
ATOM 18351 N N . ILE F 1 35 ? 89.29713 111.99736 156.29972 1.000 1.59082 15 ILE F N 1
ATOM 18352 C CA . ILE F 1 35 ? 88.22233 112.87858 156.74724 1.000 1.59082 15 ILE F CA 1
ATOM 18353 C C . ILE F 1 35 ? 86.86822 112.18566 156.62695 1.000 1.59082 15 ILE F C 1
ATOM 18354 O O . ILE F 1 35 ? 85.83750 112.72470 157.04796 1.000 1.59082 15 ILE F O 1
ATOM 18370 N N . LEU F 1 36 ? 86.84934 110.96928 156.07822 1.000 1.68120 16 LEU F N 1
ATOM 18371 C CA . LEU F 1 36 ? 85.58425 110.28468 155.82439 1.000 1.68120 16 LEU F CA 1
ATOM 18372 C C . LEU F 1 36 ? 84.93776 109.73767 157.09123 1.000 1.68120 16 LEU F C 1
ATOM 18373 O O . LEU F 1 36 ? 83.99565 108.94265 157.00012 1.000 1.68120 16 LEU F O 1
ATOM 18389 N N . SER F 1 37 ? 85.40838 110.14164 158.26921 1.000 2.00547 17 SER F N 1
ATOM 18390 C CA . SER F 1 37 ? 84.99949 109.46937 159.49494 1.000 2.00547 17 SER F CA 1
ATOM 18391 C C . SER F 1 37 ? 83.74332 110.05816 160.12822 1.000 2.00547 17 SER F C 1
ATOM 18392 O O . SER F 1 37 ? 83.28291 109.52811 161.14504 1.000 2.00547 17 SER F O 1
ATOM 18400 N N . GLN F 1 38 ? 83.17187 111.12680 159.56757 1.000 2.37235 18 GLN F N 1
ATOM 18401 C CA . GLN F 1 38 ? 82.04376 111.78471 160.21991 1.000 2.37235 18 GLN F CA 1
ATOM 18402 C C . GLN F 1 38 ? 80.85840 112.02969 159.29614 1.000 2.37235 18 GLN F C 1
ATOM 18403 O O . GLN F 1 38 ? 79.72712 112.14457 159.78053 1.000 2.37235 18 GLN F O 1
ATOM 18417 N N . LEU F 1 39 ? 81.08289 112.11720 157.98868 1.000 1.85298 19 LEU F N 1
ATOM 18418 C CA . LEU F 1 39 ? 80.02942 112.55406 157.08245 1.000 1.85298 19 LEU F CA 1
ATOM 18419 C C . LEU F 1 39 ? 78.86655 111.56813 157.09291 1.000 1.85298 19 LEU F C 1
ATOM 18420 O O . LEU F 1 39 ? 79.06070 110.35312 157.19239 1.000 1.85298 19 LEU F O 1
ATOM 18436 N N . ASP F 1 40 ? 77.65211 112.10454 156.98924 1.000 1.81416 20 ASP F N 1
ATOM 18437 C CA . ASP F 1 40 ? 76.43501 111.32614 157.15883 1.000 1.81416 20 ASP F CA 1
ATOM 18438 C C . ASP F 1 40 ? 75.72874 111.11285 155.81694 1.000 1.81416 20 ASP F C 1
ATOM 18439 O O . ASP F 1 40 ? 76.24151 111.44986 154.74635 1.000 1.81416 20 ASP F O 1
ATOM 18448 N N . LYS F 1 41 ? 74.52249 110.54067 155.88965 1.000 2.10043 21 LYS F N 1
ATOM 18449 C CA . LYS F 1 41 ? 73.86863 110.00329 154.69905 1.000 2.10043 21 LYS F CA 1
ATOM 18450 C C . LYS F 1 41 ? 73.03471 111.05281 153.97135 1.000 2.10043 21 LYS F C 1
ATOM 18451 O O . LYS F 1 41 ? 73.09914 111.16060 152.73994 1.000 2.10043 21 LYS F O 1
ATOM 18470 N N . LYS F 1 42 ? 72.21479 111.80896 154.70341 1.000 1.95422 22 LYS F N 1
ATOM 18471 C CA . LYS F 1 42 ? 71.31557 112.75296 154.04736 1.000 1.95422 22 LYS F CA 1
ATOM 18472 C C . LYS F 1 42 ? 72.10049 113.76785 153.22753 1.000 1.95422 22 LYS F C 1
ATOM 18473 O O . LYS F 1 42 ? 71.72605 114.09789 152.09677 1.000 1.95422 22 LYS F O 1
ATOM 18492 N N . GLU F 1 43 ? 73.19557 114.27864 153.78794 1.000 1.88596 23 GLU F N 1
ATOM 18493 C CA . GLU F 1 43 ? 73.98970 115.27310 153.07806 1.000 1.88596 23 GLU F CA 1
ATOM 18494 C C . GLU F 1 43 ? 74.57260 114.70260 151.79116 1.000 1.88596 23 GLU F C 1
ATOM 18495 O O . GLU F 1 43 ? 74.52608 115.35389 150.74155 1.000 1.88596 23 GLU F O 1
ATOM 18507 N N . ILE F 1 44 ? 75.10602 113.48017 151.84232 1.000 1.98775 24 ILE F N 1
ATOM 18508 C CA . ILE F 1 44 ? 75.72850 112.90699 150.65274 1.000 1.98775 24 ILE F CA 1
ATOM 18509 C C . ILE F 1 44 ? 74.68185 112.60364 149.58652 1.000 1.98775 24 ILE F C 1
ATOM 18510 O O . ILE F 1 44 ? 74.90541 112.85125 148.39574 1.000 1.98775 24 ILE F O 1
ATOM 18526 N N . GLU F 1 45 ? 73.52218 112.07479 149.98411 1.000 2.21082 25 GLU F N 1
ATOM 18527 C CA . GLU F 1 45 ? 72.49320 111.78863 148.98843 1.000 2.21082 25 GLU F CA 1
ATOM 18528 C C . GLU F 1 45 ? 71.94129 113.07470 148.38437 1.000 2.21082 25 GLU F C 1
ATOM 18529 O O . GLU F 1 45 ? 71.67173 113.13503 147.17799 1.000 2.21082 25 GLU F O 1
ATOM 18541 N N . GLU F 1 46 ? 71.78309 114.12173 149.19760 1.000 1.97087 26 GLU F N 1
ATOM 18542 C CA . GLU F 1 46 ? 71.30515 115.39144 148.66590 1.000 1.97087 26 GLU F CA 1
ATOM 18543 C C . GLU F 1 46 ? 72.32976 116.00485 147.72266 1.000 1.97087 26 GLU F C 1
ATOM 18544 O O . GLU F 1 46 ? 71.96581 116.60547 146.70596 1.000 1.97087 26 GLU F O 1
ATOM 18556 N N . LEU F 1 47 ? 73.61815 115.86474 148.04022 1.000 1.79352 27 LEU F N 1
ATOM 18557 C CA . LEU F 1 47 ? 74.64795 116.36023 147.13575 1.000 1.79352 27 LEU F CA 1
ATOM 18558 C C . LEU F 1 47 ? 74.65367 115.57440 145.83385 1.000 1.79352 27 LEU F C 1
ATOM 18559 O O . LEU F 1 47 ? 74.88025 116.14111 144.76149 1.000 1.79352 27 LEU F O 1
ATOM 18575 N N . ALA F 1 48 ? 74.43526 114.26173 145.90994 1.000 1.68500 28 ALA F N 1
ATOM 18576 C CA . ALA F 1 48 ? 74.31026 113.46968 144.69238 1.000 1.68500 28 ALA F CA 1
ATOM 18577 C C . ALA F 1 48 ? 73.14469 113.95729 143.84766 1.000 1.68500 28 ALA F C 1
ATOM 18578 O O . ALA F 1 48 ? 73.26329 114.09189 142.62365 1.000 1.68500 28 ALA F O 1
ATOM 18585 N N . LYS F 1 49 ? 72.00692 114.21878 144.48930 1.000 1.94468 29 LYS F N 1
ATOM 18586 C CA . LYS F 1 49 ? 70.85425 114.75644 143.77719 1.000 1.94468 29 LYS F CA 1
ATOM 18587 C C . LYS F 1 49 ? 71.20108 116.07932 143.10660 1.000 1.94468 29 LYS F C 1
ATOM 18588 O O . LYS F 1 49 ? 70.90386 116.29360 141.92468 1.000 1.94468 29 LYS F O 1
ATOM 18607 N N . LEU F 1 50 ? 71.84854 116.97492 143.85126 1.000 1.63955 30 LEU F N 1
ATOM 18608 C CA . LEU F 1 50 ? 72.21103 118.27839 143.30931 1.000 1.63955 30 LEU F CA 1
ATOM 18609 C C . LEU F 1 50 ? 73.15037 118.13331 142.11982 1.000 1.63955 30 LEU F C 1
ATOM 18610 O O . LEU F 1 50 ? 72.96453 118.78487 141.08553 1.000 1.63955 30 LEU F O 1
ATOM 18626 N N . LEU F 1 51 ? 74.16549 117.27827 142.25038 1.000 1.52334 31 LEU F N 1
ATOM 18627 C CA . LEU F 1 51 ? 75.10743 117.05935 141.16160 1.000 1.52334 31 LEU F CA 1
ATOM 18628 C C . LEU F 1 51 ? 74.41327 116.49599 139.93308 1.000 1.52334 31 LEU F C 1
ATOM 18629 O O . LEU F 1 51 ? 74.71541 116.90514 138.80630 1.000 1.52334 31 LEU F O 1
ATOM 18645 N N . GLY F 1 52 ? 73.48484 115.55994 140.12480 1.000 1.44132 32 GLY F N 1
ATOM 18646 C CA . GLY F 1 52 ? 72.65990 115.13003 139.01405 1.000 1.44132 32 GLY F CA 1
ATOM 18647 C C . GLY F 1 52 ? 71.92753 116.29554 138.38656 1.000 1.44132 32 GLY F C 1
ATOM 18648 O O . GLY F 1 52 ? 71.78049 116.35970 137.16263 1.000 1.44132 32 GLY F O 1
ATOM 18652 N N . GLU F 1 53 ? 71.46470 117.23227 139.21356 1.000 1.88562 33 GLU F N 1
ATOM 18653 C CA . GLU F 1 53 ? 70.87056 118.46564 138.71732 1.000 1.88562 33 GLU F CA 1
ATOM 18654 C C . GLU F 1 53 ? 71.91356 119.48390 138.27319 1.000 1.88562 33 GLU F C 1
ATOM 18655 O O . GLU F 1 53 ? 71.57967 120.40251 137.51726 1.000 1.88562 33 GLU F O 1
ATOM 18667 N N . LEU F 1 54 ? 73.15661 119.34330 138.71768 1.000 1.26904 34 LEU F N 1
ATOM 18668 C CA . LEU F 1 54 ? 74.18778 120.31082 138.37237 1.000 1.26904 34 LEU F CA 1
ATOM 18669 C C . LEU F 1 54 ? 74.42930 120.28906 136.86431 1.000 1.26904 34 LEU F C 1
ATOM 18670 O O . LEU F 1 54 ? 74.47700 119.20536 136.26748 1.000 1.26904 34 LEU F O 1
ATOM 18686 N N . PRO F 1 55 ? 74.58295 121.44560 136.21625 1.000 1.29894 35 PRO F N 1
ATOM 18687 C CA . PRO F 1 55 ? 74.84342 121.43600 134.77099 1.000 1.29894 35 PRO F CA 1
ATOM 18688 C C . PRO F 1 55 ? 76.11755 120.67289 134.44641 1.000 1.29894 35 PRO F C 1
ATOM 18689 O O . PRO F 1 55 ? 77.22579 121.10042 134.77647 1.000 1.29894 35 PRO F O 1
ATOM 18700 N N . VAL F 1 56 ? 75.94576 119.53458 133.77151 1.000 1.14726 36 VAL F N 1
ATOM 18701 C CA . VAL F 1 56 ? 77.07250 118.65764 133.49073 1.000 1.14726 36 VAL F CA 1
ATOM 18702 C C . VAL F 1 56 ? 78.14008 119.43379 132.73586 1.000 1.14726 36 VAL F C 1
ATOM 18703 O O . VAL F 1 56 ? 77.84491 120.19104 131.80240 1.000 1.14726 36 VAL F O 1
ATOM 18716 N N . GLY F 1 57 ? 79.39299 119.25259 133.14599 1.000 1.11244 37 GLY F N 1
ATOM 18717 C CA . GLY F 1 57 ? 80.50605 119.94290 132.53613 1.000 1.11244 37 GLY F CA 1
ATOM 18718 C C . GLY F 1 57 ? 81.09843 121.06048 133.36484 1.000 1.11244 37 GLY F C 1
ATOM 18719 O O . GLY F 1 57 ? 81.61566 122.02637 132.79087 1.000 1.11244 37 GLY F O 1
ATOM 18723 N N . SER F 1 58 ? 81.04565 120.96305 134.69023 1.000 1.21975 38 SER F N 1
ATOM 18724 C CA . SER F 1 58 ? 81.54859 122.03503 135.53710 1.000 1.21975 38 SER F CA 1
ATOM 18725 C C . SER F 1 58 ? 82.97244 121.73841 135.98924 1.000 1.21975 38 SER F C 1
ATOM 18726 O O . SER F 1 58 ? 83.35383 120.57973 136.17578 1.000 1.21975 38 SER F O 1
ATOM 18734 N N . ASN F 1 59 ? 83.75821 122.79696 136.16237 1.000 1.45487 39 ASN F N 1
ATOM 18735 C CA . ASN F 1 59 ? 85.12771 122.67635 136.63400 1.000 1.45487 39 ASN F CA 1
ATOM 18736 C C . ASN F 1 59 ? 85.14738 122.57586 138.15837 1.000 1.45487 39 ASN F C 1
ATOM 18737 O O . ASN F 1 59 ? 84.13401 122.76916 138.83471 1.000 1.45487 39 ASN F O 1
ATOM 18748 N N . VAL F 1 60 ? 86.32623 122.26604 138.70236 1.000 1.68596 40 VAL F N 1
ATOM 18749 C CA . VAL F 1 60 ? 86.47067 122.14771 140.14936 1.000 1.68596 40 VAL F CA 1
ATOM 18750 C C . VAL F 1 60 ? 86.05156 123.44000 140.83713 1.000 1.68596 40 VAL F C 1
ATOM 18751 O O . VAL F 1 60 ? 85.38734 123.41331 141.88004 1.000 1.68596 40 VAL F O 1
ATOM 18764 N N . GLN F 1 61 ? 86.42322 124.58887 140.26992 1.000 1.95528 41 GLN F N 1
ATOM 18765 C CA . GLN F 1 61 ? 86.01364 125.85924 140.85736 1.000 1.95528 41 GLN F CA 1
ATOM 18766 C C . GLN F 1 61 ? 84.50999 126.06293 140.73037 1.000 1.95528 41 GLN F C 1
ATOM 18767 O O . GLN F 1 61 ? 83.88192 126.65725 141.61260 1.000 1.95528 41 GLN F O 1
ATOM 18781 N N . GLU F 1 62 ? 83.91282 125.58104 139.64037 1.000 1.42940 42 GLU F N 1
ATOM 18782 C CA . GLU F 1 62 ? 82.46037 125.63376 139.52177 1.000 1.42940 42 GLU F CA 1
ATOM 18783 C C . GLU F 1 62 ? 81.79671 124.77329 140.58811 1.000 1.42940 42 GLU F C 1
ATOM 18784 O O . GLU F 1 62 ? 80.75621 125.14822 141.14233 1.000 1.42940 42 GLU F O 1
ATOM 18796 N N . PHE F 1 63 ? 82.38779 123.61871 140.89815 1.000 1.33933 43 PHE F N 1
ATOM 18797 C CA . PHE F 1 63 ? 81.85427 122.79697 141.97710 1.000 1.33933 43 PHE F CA 1
ATOM 18798 C C . PHE F 1 63 ? 82.02529 123.49589 143.31704 1.000 1.33933 43 PHE F C 1
ATOM 18799 O O . PHE F 1 63 ? 81.17877 123.37038 144.20674 1.000 1.33933 43 PHE F O 1
ATOM 18816 N N . GLN F 1 64 ? 83.12434 124.23263 143.48076 1.000 1.52589 44 GLN F N 1
ATOM 18817 C CA . GLN F 1 64 ? 83.31076 125.02344 144.69207 1.000 1.52589 44 GLN F CA 1
ATOM 18818 C C . GLN F 1 64 ? 82.22291 126.08262 144.80483 1.000 1.52589 44 GLN F C 1
ATOM 18819 O O . GLN F 1 64 ? 81.69917 126.33598 145.89417 1.000 1.52589 44 GLN F O 1
ATOM 18833 N N . SER F 1 65 ? 81.88281 126.72345 143.68606 1.000 1.25545 45 SER F N 1
ATOM 18834 C CA . SER F 1 65 ? 80.78466 127.68458 143.68596 1.000 1.25545 45 SER F CA 1
ATOM 18835 C C . SER F 1 65 ? 79.47573 127.01389 144.07677 1.000 1.25545 45 SER F C 1
ATOM 18836 O O . SER F 1 65 ? 78.71417 127.54271 144.89659 1.000 1.25545 45 SER F O 1
ATOM 18844 N N . ALA F 1 66 ? 79.20399 125.84111 143.50312 1.000 1.20650 46 ALA F N 1
ATOM 18845 C CA . ALA F 1 66 ? 77.98796 125.11186 143.84299 1.000 1.20650 46 ALA F CA 1
ATOM 18846 C C . ALA F 1 66 ? 77.94648 124.77622 145.32687 1.000 1.20650 46 ALA F C 1
ATOM 18847 O O . ALA F 1 66 ? 76.90224 124.91421 145.97425 1.000 1.20650 46 ALA F O 1
ATOM 18854 N N . ILE F 1 67 ? 79.07691 124.34107 145.88128 1.000 1.45217 47 ILE F N 1
ATOM 18855 C CA . ILE F 1 67 ? 79.14295 124.01139 147.29907 1.000 1.45217 47 ILE F CA 1
ATOM 18856 C C . ILE F 1 67 ? 78.90026 125.24910 148.14899 1.000 1.45217 47 ILE F C 1
ATOM 18857 O O . ILE F 1 67 ? 78.07282 125.23428 149.06531 1.000 1.45217 47 ILE F O 1
ATOM 18873 N N . GLN F 1 68 ? 79.61068 126.33934 147.86076 1.000 1.52928 48 GLN F N 1
ATOM 18874 C CA . GLN F 1 68 ? 79.46789 127.54765 148.66239 1.000 1.52928 48 GLN F CA 1
ATOM 18875 C C . GLN F 1 68 ? 78.06157 128.11937 148.56105 1.000 1.52928 48 GLN F C 1
ATOM 18876 O O . GLN F 1 68 ? 77.60830 128.81506 149.47690 1.000 1.52928 48 GLN F O 1
ATOM 18890 N N . THR F 1 69 ? 77.35684 127.83691 147.46526 1.000 1.51110 49 THR F N 1
ATOM 18891 C CA . THR F 1 69 ? 75.97518 128.27397 147.32132 1.000 1.51110 49 THR F CA 1
ATOM 18892 C C . THR F 1 69 ? 74.99978 127.39248 148.09050 1.000 1.51110 49 THR F C 1
ATOM 18893 O O . THR F 1 69 ? 73.78558 127.52876 147.90576 1.000 1.51110 49 THR F O 1
ATOM 18904 N N . ASN F 1 70 ? 75.49663 126.50389 148.94714 1.000 1.50552 50 ASN F N 1
ATOM 18905 C CA . ASN F 1 70 ? 74.63827 125.56965 149.65872 1.000 1.50552 50 ASN F CA 1
ATOM 18906 C C . ASN F 1 70 ? 73.97287 126.24114 150.85369 1.000 1.50552 50 ASN F C 1
ATOM 18907 O O . ASN F 1 70 ? 74.44993 127.25638 151.36931 1.000 1.50552 50 ASN F O 1
ATOM 18918 N N . LYS F 1 71 ? 72.85101 125.66462 151.28317 1.000 1.80804 51 LYS F N 1
ATOM 18919 C CA . LYS F 1 71 ? 72.16622 126.08691 152.49610 1.000 1.80804 51 LYS F CA 1
ATOM 18920 C C . LYS F 1 71 ? 71.72260 124.91480 153.36052 1.000 1.80804 51 LYS F C 1
ATOM 18921 O O . LYS F 1 71 ? 71.52010 125.09622 154.56644 1.000 1.80804 51 LYS F O 1
ATOM 18940 N N . GLU F 1 72 ? 71.56852 123.72451 152.78125 1.000 2.15172 52 GLU F N 1
ATOM 18941 C CA . GLU F 1 72 ? 71.15083 122.54106 153.52219 1.000 2.15172 52 GLU F CA 1
ATOM 18942 C C . GLU F 1 72 ? 72.32360 121.69665 154.00234 1.000 2.15172 52 GLU F C 1
ATOM 18943 O O . GLU F 1 72 ? 72.13167 120.81730 154.84875 1.000 2.15172 52 GLU F O 1
ATOM 18955 N N . LEU F 1 73 ? 73.52623 121.93999 153.48770 1.000 1.98758 53 LEU F N 1
ATOM 18956 C CA . LEU F 1 73 ? 74.67471 121.09510 153.77994 1.000 1.98758 53 LEU F CA 1
ATOM 18957 C C . LEU F 1 73 ? 75.53092 121.71428 154.87652 1.000 1.98758 53 LEU F C 1
ATOM 18958 O O . LEU F 1 73 ? 75.58005 122.93791 155.03392 1.000 1.98758 53 LEU F O 1
ATOM 18974 N N . SER F 1 74 ? 76.20478 120.85568 155.63733 1.000 1.86076 54 SER F N 1
ATOM 18975 C CA . SER F 1 74 ? 77.14168 121.31992 156.64574 1.000 1.86076 54 SER F CA 1
ATOM 18976 C C . SER F 1 74 ? 78.45456 121.74825 155.99513 1.000 1.86076 54 SER F C 1
ATOM 18977 O O . SER F 1 74 ? 78.81789 121.30427 154.90241 1.000 1.86076 54 SER F O 1
ATOM 18985 N N . GLU F 1 75 ? 79.17388 122.62896 156.69162 1.000 1.80584 55 GLU F N 1
ATOM 18986 C CA . GLU F 1 75 ? 80.45600 123.10231 156.18516 1.000 1.80584 55 GLU F CA 1
ATOM 18987 C C . GLU F 1 75 ? 81.51415 122.00855 156.20820 1.000 1.80584 55 GLU F C 1
ATOM 18988 O O . GLU F 1 75 ? 82.48674 122.07706 155.44846 1.000 1.80584 55 GLU F O 1
ATOM 19000 N N . ASN F 1 76 ? 81.34623 120.99582 157.06097 1.000 1.73070 56 ASN F N 1
ATOM 19001 C CA . ASN F 1 76 ? 82.38880 119.98778 157.21428 1.000 1.73070 56 ASN F CA 1
ATOM 19002 C C . ASN F 1 76 ? 82.54448 119.14012 155.95935 1.000 1.73070 56 ASN F C 1
ATOM 19003 O O . ASN F 1 76 ? 83.64882 118.67625 155.65318 1.000 1.73070 56 ASN F O 1
ATOM 19014 N N . ALA F 1 77 ? 81.45580 118.92467 155.22165 1.000 1.72743 57 ALA F N 1
ATOM 19015 C CA . ALA F 1 77 ? 81.52808 118.08643 154.03056 1.000 1.72743 57 ALA F CA 1
ATOM 19016 C C . ALA F 1 77 ? 82.44865 118.69473 152.97935 1.000 1.72743 57 ALA F C 1
ATOM 19017 O O . ALA F 1 77 ? 82.92690 117.99370 152.08007 1.000 1.72743 57 ALA F O 1
ATOM 19024 N N . LEU F 1 78 ? 82.70619 120.00051 153.07346 1.000 1.82785 58 LEU F N 1
ATOM 19025 C CA . LEU F 1 78 ? 83.48265 120.67674 152.04005 1.000 1.82785 58 LEU F CA 1
ATOM 19026 C C . LEU F 1 78 ? 84.93352 120.20652 152.02378 1.000 1.82785 58 LEU F C 1
ATOM 19027 O O . LEU F 1 78 ? 85.62074 120.34746 151.00563 1.000 1.82785 58 LEU F O 1
ATOM 19043 N N . LYS F 1 79 ? 85.42205 119.64383 153.13336 1.000 1.70771 59 LYS F N 1
ATOM 19044 C CA . LYS F 1 79 ? 86.83558 119.28410 153.20192 1.000 1.70771 59 LYS F CA 1
ATOM 19045 C C . LYS F 1 79 ? 87.23226 118.28709 152.12481 1.000 1.70771 59 LYS F C 1
ATOM 19046 O O . LYS F 1 79 ? 88.41142 118.22095 151.76046 1.000 1.70771 59 LYS F O 1
ATOM 19065 N N . SER F 1 80 ? 86.28071 117.51136 151.61009 1.000 1.43489 60 SER F N 1
ATOM 19066 C CA . SER F 1 80 ? 86.57459 116.50480 150.59962 1.000 1.43489 60 SER F CA 1
ATOM 19067 C C . SER F 1 80 ? 85.78543 116.69700 149.31480 1.000 1.43489 60 SER F C 1
ATOM 19068 O O . SER F 1 80 ? 86.23946 116.23954 148.26104 1.000 1.43489 60 SER F O 1
ATOM 19076 N N . ALA F 1 81 ? 84.63551 117.37510 149.36220 1.000 1.49453 61 ALA F N 1
ATOM 19077 C CA . ALA F 1 81 ? 83.81378 117.52054 148.16621 1.000 1.49453 61 ALA F CA 1
ATOM 19078 C C . ALA F 1 81 ? 84.62640 118.05025 146.99466 1.000 1.49453 61 ALA F C 1
ATOM 19079 O O . ALA F 1 81 ? 84.58731 117.47715 145.90006 1.000 1.49453 61 ALA F O 1
ATOM 19086 N N . ASP F 1 82 ? 85.38512 119.12548 147.20700 1.000 1.80485 62 ASP F N 1
ATOM 19087 C CA . ASP F 1 82 ? 86.27879 119.60290 146.15981 1.000 1.80485 62 ASP F CA 1
ATOM 19088 C C . ASP F 1 82 ? 87.27682 118.52382 145.76721 1.000 1.80485 62 ASP F C 1
ATOM 19089 O O . ASP F 1 82 ? 87.61362 118.37923 144.58676 1.000 1.80485 62 ASP F O 1
ATOM 19098 N N . THR F 1 83 ? 87.75864 117.75252 146.74269 1.000 1.76160 63 THR F N 1
ATOM 19099 C CA . THR F 1 83 ? 88.65948 116.65136 146.42704 1.000 1.76160 63 THR F CA 1
ATOM 19100 C C . THR F 1 83 ? 87.90680 115.50369 145.76945 1.000 1.76160 63 THR F C 1
ATOM 19101 O O . THR F 1 83 ? 88.45107 114.81331 144.90134 1.000 1.76160 63 THR F O 1
ATOM 19112 N N . ILE F 1 84 ? 86.64922 115.29084 146.16086 1.000 1.48721 64 ILE F N 1
ATOM 19113 C CA . ILE F 1 84 ? 85.83312 114.28019 145.49578 1.000 1.48721 64 ILE F CA 1
ATOM 19114 C C . ILE F 1 84 ? 85.75351 114.58077 144.00845 1.000 1.48721 64 ILE F C 1
ATOM 19115 O O . ILE F 1 84 ? 85.80883 113.67803 143.16545 1.000 1.48721 64 ILE F O 1
ATOM 19131 N N . PHE F 1 85 ? 85.62023 115.86256 143.66891 1.000 1.39000 65 PHE F N 1
ATOM 19132 C CA . PHE F 1 85 ? 85.66003 116.27274 142.27288 1.000 1.39000 65 PHE F CA 1
ATOM 19133 C C . PHE F 1 85 ? 86.95200 115.81195 141.61263 1.000 1.39000 65 PHE F C 1
ATOM 19134 O O . PHE F 1 85 ? 86.92639 115.24124 140.51705 1.000 1.39000 65 PHE F O 1
ATOM 19151 N N . SER F 1 86 ? 88.09198 116.03793 142.26927 1.000 1.75423 66 SER F N 1
ATOM 19152 C CA . SER F 1 86 ? 89.34991 115.50394 141.76306 1.000 1.75423 66 SER F CA 1
ATOM 19153 C C . SER F 1 86 ? 89.40224 113.98978 141.88128 1.000 1.75423 66 SER F C 1
ATOM 19154 O O . SER F 1 86 ? 89.85666 113.31738 140.94930 1.000 1.75423 66 SER F O 1
ATOM 19162 N N . LEU F 1 87 ? 88.94888 113.44120 143.00769 1.000 1.47587 67 LEU F N 1
ATOM 19163 C CA . LEU F 1 87 ? 88.85323 111.99762 143.15085 1.000 1.47587 67 LEU F CA 1
ATOM 19164 C C . LEU F 1 87 ? 87.88052 111.39930 142.15217 1.000 1.47587 67 LEU F C 1
ATOM 19165 O O . LEU F 1 87 ? 88.04445 110.24050 141.75571 1.000 1.47587 67 LEU F O 1
ATOM 19181 N N . GLY F 1 88 ? 86.87084 112.16504 141.73898 1.000 1.27182 68 GLY F N 1
ATOM 19182 C CA . GLY F 1 88 ? 85.96498 111.67686 140.71729 1.000 1.27182 68 GLY F CA 1
ATOM 19183 C C . GLY F 1 88 ? 86.69580 111.29254 139.44790 1.000 1.27182 68 GLY F C 1
ATOM 19184 O O . GLY F 1 88 ? 86.47760 110.21121 138.89764 1.000 1.27182 68 GLY F O 1
ATOM 19188 N N . GLY F 1 89 ? 87.59631 112.15773 138.98192 1.000 1.20915 69 GLY F N 1
ATOM 19189 C CA . GLY F 1 89 ? 88.39865 111.81410 137.82498 1.000 1.20915 69 GLY F CA 1
ATOM 19190 C C . GLY F 1 89 ? 89.22678 110.57150 138.04897 1.000 1.20915 69 GLY F C 1
ATOM 19191 O O . GLY F 1 89 ? 89.26907 109.68922 137.18741 1.000 1.20915 69 GLY F O 1
ATOM 19195 N N . LEU F 1 90 ? 89.86882 110.46966 139.21038 1.000 1.40243 70 LEU F N 1
ATOM 19196 C CA . LEU F 1 90 ? 90.52901 109.22737 139.57481 1.000 1.40243 70 LEU F CA 1
ATOM 19197 C C . LEU F 1 90 ? 89.51715 108.10531 139.72323 1.000 1.40243 70 LEU F C 1
ATOM 19198 O O . LEU F 1 90 ? 89.82435 106.94693 139.42158 1.000 1.40243 70 LEU F O 1
ATOM 19214 N N . LEU F 1 91 ? 88.31097 108.43417 140.18375 1.000 1.45043 71 LEU F N 1
ATOM 19215 C CA . LEU F 1 91 ? 87.22482 107.47017 140.25539 1.000 1.45043 71 LEU F CA 1
ATOM 19216 C C . LEU F 1 91 ? 86.59445 107.20839 138.89873 1.000 1.45043 71 LEU F C 1
ATOM 19217 O O . LEU F 1 91 ? 85.96569 106.16056 138.71487 1.000 1.45043 71 LEU F O 1
ATOM 19233 N N . LEU F 1 92 ? 86.74327 108.13338 137.94952 1.000 1.20032 72 LEU F N 1
ATOM 19234 C CA . LEU F 1 92 ? 86.07553 107.98907 136.66341 1.000 1.20032 72 LEU F CA 1
ATOM 19235 C C . LEU F 1 92 ? 87.06602 107.74448 135.53716 1.000 1.20032 72 LEU F C 1
ATOM 19236 O O . LEU F 1 92 ? 86.66351 107.38399 134.42579 1.000 1.20032 72 LEU F O 1
ATOM 19252 N N . GLU F 1 93 ? 88.35682 107.92891 135.80130 1.000 1.16632 73 GLU F N 1
ATOM 19253 C CA . GLU F 1 93 ? 89.38515 107.35479 134.95177 1.000 1.16632 73 GLU F CA 1
ATOM 19254 C C . GLU F 1 93 ? 89.39282 105.83859 135.03445 1.000 1.16632 73 GLU F C 1
ATOM 19255 O O . GLU F 1 93 ? 90.05140 105.18643 134.21746 1.000 1.16632 73 GLU F O 1
ATOM 19267 N N . ILE F 1 94 ? 88.67325 105.26833 136.00034 1.000 1.43740 74 ILE F N 1
ATOM 19268 C CA . ILE F 1 94 ? 88.63873 103.82522 136.19413 1.000 1.43740 74 ILE F CA 1
ATOM 19269 C C . ILE F 1 94 ? 88.04718 103.17183 134.95310 1.000 1.43740 74 ILE F C 1
ATOM 19270 O O . ILE F 1 94 ? 87.20419 103.75498 134.26282 1.000 1.43740 74 ILE F O 1
ATOM 19286 N N . LYS F 1 95 ? 88.49089 101.95217 134.67141 1.000 1.67952 75 LYS F N 1
ATOM 19287 C CA . LYS F 1 95 ? 88.03065 101.20214 133.51511 1.000 1.67952 75 LYS F CA 1
ATOM 19288 C C . LYS F 1 95 ? 86.56760 100.80977 133.69613 1.000 1.67952 75 LYS F C 1
ATOM 19289 O O . LYS F 1 95 ? 86.15253 100.34732 134.76177 1.000 1.67952 75 LYS F O 1
ATOM 19308 N N . ALA F 1 96 ? 85.78047 100.99406 132.63382 1.000 1.72338 76 ALA F N 1
ATOM 19309 C CA . ALA F 1 96 ? 84.34435 100.75770 132.73465 1.000 1.72338 76 ALA F CA 1
ATOM 19310 C C . ALA F 1 96 ? 84.00942 99.27764 132.82290 1.000 1.72338 76 ALA F C 1
ATOM 19311 O O . ALA F 1 96 ? 83.11732 98.89685 133.58866 1.000 1.72338 76 ALA F O 1
ATOM 19318 N N . ASP F 1 97 ? 84.70467 98.43350 132.06132 1.000 1.43670 77 ASP F N 1
ATOM 19319 C CA . ASP F 1 97 ? 84.37336 97.01586 132.03110 1.000 1.43670 77 ASP F CA 1
ATOM 19320 C C . ASP F 1 97 ? 84.66082 96.32588 133.35665 1.000 1.43670 77 ASP F C 1
ATOM 19321 O O . ASP F 1 97 ? 84.10185 95.25547 133.61878 1.000 1.43670 77 ASP F O 1
ATOM 19330 N N . ASP F 1 98 ? 85.51216 96.90986 134.19509 1.000 1.69523 78 ASP F N 1
ATOM 19331 C CA . ASP F 1 98 ? 85.81965 96.33489 135.49677 1.000 1.69523 78 ASP F CA 1
ATOM 19332 C C . ASP F 1 98 ? 84.69447 96.64753 136.47554 1.000 1.69523 78 ASP F C 1
ATOM 19333 O O . ASP F 1 98 ? 84.18145 97.76995 136.51629 1.000 1.69523 78 ASP F O 1
ATOM 19342 N N . SER F 1 99 ? 84.31122 95.64634 137.26456 1.000 1.77759 79 SER F N 1
ATOM 19343 C CA . SER F 1 99 ? 83.22420 95.81849 138.21933 1.000 1.77759 79 SER F CA 1
ATOM 19344 C C . SER F 1 99 ? 83.55311 96.93912 139.19705 1.000 1.77759 79 SER F C 1
ATOM 19345 O O . SER F 1 99 ? 84.67068 97.02921 139.71332 1.000 1.77759 79 SER F O 1
ATOM 19353 N N . LEU F 1 100 ? 82.56312 97.79579 139.45282 1.000 1.74466 80 LEU F N 1
ATOM 19354 C CA . LEU F 1 100 ? 82.78552 98.94836 140.31840 1.000 1.74466 80 LEU F CA 1
ATOM 19355 C C . LEU F 1 100 ? 83.15962 98.52303 141.73343 1.000 1.74466 80 LEU F C 1
ATOM 19356 O O . LEU F 1 100 ? 84.15386 99.00537 142.28826 1.000 1.74466 80 LEU F O 1
ATOM 19372 N N . ASN F 1 101 ? 82.38922 97.61115 142.32919 1.000 1.81687 81 ASN F N 1
ATOM 19373 C CA . ASN F 1 101 ? 82.65221 97.21577 143.70850 1.000 1.81687 81 ASN F CA 1
ATOM 19374 C C . ASN F 1 101 ? 83.93808 96.40781 143.80741 1.000 1.81687 81 ASN F C 1
ATOM 19375 O O . ASN F 1 101 ? 84.70306 96.55290 144.76623 1.000 1.81687 81 ASN F O 1
ATOM 19386 N N . GLN F 1 102 ? 84.18849 95.54165 142.82562 1.000 1.72392 82 GLN F N 1
ATOM 19387 C CA . GLN F 1 102 ? 85.41959 94.75996 142.82762 1.000 1.72392 82 GLN F CA 1
ATOM 19388 C C . GLN F 1 102 ? 86.64117 95.65754 142.68094 1.000 1.72392 82 GLN F C 1
ATOM 19389 O O . GLN F 1 102 ? 87.65625 95.45268 143.35803 1.000 1.72392 82 GLN F O 1
ATOM 19403 N N . VAL F 1 103 ? 86.56356 96.65542 141.79981 1.000 1.64346 83 VAL F N 1
ATOM 19404 C CA . VAL F 1 103 ? 87.66316 97.60465 141.65381 1.000 1.64346 83 VAL F CA 1
ATOM 19405 C C . VAL F 1 103 ? 87.85268 98.38893 142.94449 1.000 1.64346 83 VAL F C 1
ATOM 19406 O O . VAL F 1 103 ? 88.98258 98.66420 143.36608 1.000 1.64346 83 VAL F O 1
ATOM 19419 N N . ALA F 1 104 ? 86.74551 98.78620 143.57612 1.000 1.63412 84 ALA F N 1
ATOM 19420 C CA . ALA F 1 104 ? 86.83720 99.46722 144.86167 1.000 1.63412 84 ALA F CA 1
ATOM 19421 C C . ALA F 1 104 ? 87.55667 98.60030 145.88270 1.000 1.63412 84 ALA F C 1
ATOM 19422 O O . ALA F 1 104 ? 88.42552 99.08062 146.61702 1.000 1.63412 84 ALA F O 1
ATOM 19429 N N . GLU F 1 105 ? 87.21231 97.31528 145.93439 1.000 1.50674 85 GLU F N 1
ATOM 19430 C CA . GLU F 1 105 ? 87.84938 96.40629 146.87871 1.000 1.50674 85 GLU F CA 1
ATOM 19431 C C . GLU F 1 105 ? 89.34067 96.27980 146.59081 1.000 1.50674 85 GLU F C 1
ATOM 19432 O O . GLU F 1 105 ? 90.16975 96.31544 147.50750 1.000 1.50674 85 GLU F O 1
ATOM 19444 N N . ASP F 1 106 ? 89.70119 96.14247 145.31253 1.000 1.49728 86 ASP F N 1
ATOM 19445 C CA . ASP F 1 106 ? 91.10982 95.99796 144.95533 1.000 1.49728 86 ASP F CA 1
ATOM 19446 C C . ASP F 1 106 ? 91.90570 97.24143 145.32394 1.000 1.49728 86 ASP F C 1
ATOM 19447 O O . ASP F 1 106 ? 92.98652 97.14367 145.92139 1.000 1.49728 86 ASP F O 1
ATOM 19456 N N . LEU F 1 107 ? 91.39766 98.41839 144.95815 1.000 1.48613 87 LEU F N 1
ATOM 19457 C CA . LEU F 1 107 ? 92.11261 99.65198 145.25588 1.000 1.48613 87 LEU F CA 1
ATOM 19458 C C . LEU F 1 107 ? 92.18251 99.88963 146.75729 1.000 1.48613 87 LEU F C 1
ATOM 19459 O O . LEU F 1 107 ? 93.19161 100.38640 147.26647 1.000 1.48613 87 LEU F O 1
ATOM 19475 N N . THR F 1 108 ? 91.12916 99.52005 147.49008 1.000 1.63300 88 THR F N 1
ATOM 19476 C CA . THR F 1 108 ? 91.16361 99.66163 148.93964 1.000 1.63300 88 THR F CA 1
ATOM 19477 C C . THR F 1 108 ? 92.22030 98.75117 149.54674 1.000 1.63300 88 THR F C 1
ATOM 19478 O O . THR F 1 108 ? 92.95844 99.16295 150.44777 1.000 1.63300 88 THR F O 1
ATOM 19489 N N . ASN F 1 109 ? 92.31375 97.51153 149.06016 1.000 1.41969 89 ASN F N 1
ATOM 19490 C CA . ASN F 1 109 ? 93.33433 96.59880 149.56306 1.000 1.41969 89 ASN F CA 1
ATOM 19491 C C . ASN F 1 109 ? 94.73374 97.12231 149.27278 1.000 1.41969 89 ASN F C 1
ATOM 19492 O O . ASN F 1 109 ? 95.59714 97.12681 150.15736 1.000 1.41969 89 ASN F O 1
ATOM 19503 N N . ALA F 1 110 ? 94.97803 97.56811 148.03982 1.000 1.50507 90 ALA F N 1
ATOM 19504 C CA . ALA F 1 110 ? 96.30393 98.07062 147.69382 1.000 1.50507 90 ALA F CA 1
ATOM 19505 C C . ALA F 1 110 ? 96.65318 99.31376 148.50743 1.000 1.50507 90 ALA F C 1
ATOM 19506 O O . ALA F 1 110 ? 97.78295 99.45061 148.99857 1.000 1.50507 90 ALA F O 1
ATOM 19513 N N . TYR F 1 111 ? 95.69467 100.22971 148.66784 1.000 1.57765 91 TYR F N 1
ATOM 19514 C CA . TYR F 1 111 ? 95.92383 101.40868 149.49289 1.000 1.57765 91 TYR F CA 1
ATOM 19515 C C . TYR F 1 111 ? 96.25213 101.02145 150.92724 1.000 1.57765 91 TYR F C 1
ATOM 19516 O O . TYR F 1 111 ? 97.25093 101.48548 151.48627 1.000 1.57765 91 TYR F O 1
ATOM 19534 N N . ALA F 1 112 ? 95.43393 100.16017 151.53663 1.000 1.45096 92 ALA F N 1
ATOM 19535 C CA . ALA F 1 112 ? 95.74579 99.67144 152.87303 1.000 1.45096 92 ALA F CA 1
ATOM 19536 C C . ALA F 1 112 ? 97.13720 99.06289 152.92637 1.000 1.45096 92 ALA F C 1
ATOM 19537 O O . ALA F 1 112 ? 97.82885 99.18875 153.94301 1.000 1.45096 92 ALA F O 1
ATOM 19544 N N . LYS F 1 113 ? 97.56236 98.40546 151.84778 1.000 1.62422 93 LYS F N 1
ATOM 19545 C CA . LYS F 1 113 ? 98.91574 97.87104 151.78836 1.000 1.62422 93 LYS F CA 1
ATOM 19546 C C . LYS F 1 113 ? 99.94720 98.98598 151.90775 1.000 1.62422 93 LYS F C 1
ATOM 19547 O O . LYS F 1 113 ? 100.87464 98.89653 152.71957 1.000 1.62422 93 LYS F O 1
ATOM 19566 N N . GLU F 1 114 ? 99.79941 100.04654 151.10890 1.000 1.63357 94 GLU F N 1
ATOM 19567 C CA . GLU F 1 114 ? 100.74947 101.15320 151.15355 1.000 1.63357 94 GLU F CA 1
ATOM 19568 C C . GLU F 1 114 ? 100.15878 102.43434 151.72941 1.000 1.63357 94 GLU F C 1
ATOM 19569 O O . GLU F 1 114 ? 100.76650 103.49940 151.57635 1.000 1.63357 94 GLU F O 1
ATOM 19581 N N . GLY F 1 115 ? 99.00500 102.36611 152.38605 1.000 1.51819 95 GLY F N 1
ATOM 19582 C CA . GLY F 1 115 ? 98.36304 103.55807 152.89946 1.000 1.51819 95 GLY F CA 1
ATOM 19583 C C . GLY F 1 115 ? 98.90041 103.97372 154.25451 1.000 1.51819 95 GLY F C 1
ATOM 19584 O O . GLY F 1 115 ? 99.85824 103.40980 154.78630 1.000 1.51819 95 GLY F O 1
ATOM 19588 N N . GLU F 1 116 ? 98.25481 104.99517 154.82013 1.000 1.48242 96 GLU F N 1
ATOM 19589 C CA . GLU F 1 116 ? 98.65415 105.51991 156.11959 1.000 1.48242 96 GLU F CA 1
ATOM 19590 C C . GLU F 1 116 ? 98.15898 104.65809 157.27146 1.000 1.48242 96 GLU F C 1
ATOM 19591 O O . GLU F 1 116 ? 98.63842 104.81556 158.39938 1.000 1.48242 96 GLU F O 1
ATOM 19603 N N . GLU F 1 117 ? 97.21497 103.75514 157.01875 1.000 1.67242 97 GLU F N 1
ATOM 19604 C CA . GLU F 1 117 ? 96.60332 102.97046 158.07811 1.000 1.67242 97 GLU F CA 1
ATOM 19605 C C . GLU F 1 117 ? 96.19101 101.61465 157.52994 1.000 1.67242 97 GLU F C 1
ATOM 19606 O O . GLU F 1 117 ? 95.82833 101.48082 156.35828 1.000 1.67242 97 GLU F O 1
ATOM 19618 N N . GLU F 1 118 ? 96.25387 100.60597 158.39466 1.000 1.63673 98 GLU F N 1
ATOM 19619 C CA . GLU F 1 118 ? 95.66391 99.31306 158.07992 1.000 1.63673 98 GLU F CA 1
ATOM 19620 C C . GLU F 1 118 ? 94.16807 99.38180 158.36150 1.000 1.63673 98 GLU F C 1
ATOM 19621 O O . GLU F 1 118 ? 93.73781 99.89332 159.39884 1.000 1.63673 98 GLU F O 1
ATOM 19633 N N . ILE F 1 119 ? 93.37189 98.86367 157.43098 1.000 1.60927 99 ILE F N 1
ATOM 19634 C CA . ILE F 1 119 ? 91.93191 99.09107 157.43147 1.000 1.60927 99 ILE F CA 1
ATOM 19635 C C . ILE F 1 119 ? 91.24543 97.89382 158.07260 1.000 1.60927 99 ILE F C 1
ATOM 19636 O O . ILE F 1 119 ? 91.42816 96.75107 157.63721 1.000 1.60927 99 ILE F O 1
ATOM 19652 N N . GLY F 1 120 ? 90.45280 98.15771 159.10802 1.000 1.79629 100 GLY F N 1
ATOM 19653 C CA . GLY F 1 120 ? 89.57281 97.13830 159.63660 1.000 1.79629 100 GLY F CA 1
ATOM 19654 C C . GLY F 1 120 ? 88.23989 97.13973 158.91490 1.000 1.79629 100 GLY F C 1
ATOM 19655 O O . GLY F 1 120 ? 88.03181 97.86513 157.94378 1.000 1.79629 100 GLY F O 1
ATOM 19659 N N . THR F 1 121 ? 87.31622 96.31279 159.40423 1.000 2.07308 101 THR F N 1
ATOM 19660 C CA . THR F 1 121 ? 86.01139 96.22657 158.75815 1.000 2.07308 101 THR F CA 1
ATOM 19661 C C . THR F 1 121 ? 85.22746 97.52298 158.91941 1.000 2.07308 101 THR F C 1
ATOM 19662 O O . THR F 1 121 ? 84.35734 97.83319 158.10027 1.000 2.07308 101 THR F O 1
ATOM 19673 N N . GLU F 1 122 ? 85.54120 98.30938 159.95085 1.000 2.01224 102 GLU F N 1
ATOM 19674 C CA . GLU F 1 122 ? 84.77568 99.52492 160.21327 1.000 2.01224 102 GLU F CA 1
ATOM 19675 C C . GLU F 1 122 ? 85.07061 100.60149 159.17543 1.000 2.01224 102 GLU F C 1
ATOM 19676 O O . GLU F 1 122 ? 84.16960 101.05240 158.45412 1.000 2.01224 102 GLU F O 1
ATOM 19688 N N . GLN F 1 123 ? 86.32809 101.04139 159.09926 1.000 1.78007 103 GLN F N 1
ATOM 19689 C CA . GLN F 1 123 ? 86.69216 102.05020 158.11350 1.000 1.78007 103 GLN F CA 1
ATOM 19690 C C . GLN F 1 123 ? 86.54057 101.51564 156.69753 1.000 1.78007 103 GLN F C 1
ATOM 19691 O O . GLN F 1 123 ? 86.14435 102.26267 155.79943 1.000 1.78007 103 GLN F O 1
ATOM 19705 N N . ARG F 1 124 ? 86.85478 100.23778 156.47704 1.000 1.72725 104 ARG F N 1
ATOM 19706 C CA . ARG F 1 124 ? 86.63958 99.63919 155.16451 1.000 1.72725 104 ARG F CA 1
ATOM 19707 C C . ARG F 1 124 ? 85.17309 99.73620 154.76558 1.000 1.72725 104 ARG F C 1
ATOM 19708 O O . ARG F 1 124 ? 84.84689 100.10473 153.63089 1.000 1.72725 104 ARG F O 1
ATOM 19729 N N . GLU F 1 125 ? 84.27112 99.39220 155.68900 1.000 1.93271 105 GLU F N 1
ATOM 19730 C CA . GLU F 1 125 ? 82.84636 99.45768 155.39375 1.000 1.93271 105 GLU F CA 1
ATOM 19731 C C . GLU F 1 125 ? 82.39836 100.88338 155.12284 1.000 1.93271 105 GLU F C 1
ATOM 19732 O O . GLU F 1 125 ? 81.66861 101.12723 154.15908 1.000 1.93271 105 GLU F O 1
ATOM 19744 N N . GLN F 1 126 ? 82.82355 101.83744 155.95223 1.000 2.06907 106 GLN F N 1
ATOM 19745 C CA . GLN F 1 126 ? 82.45217 103.22695 155.70443 1.000 2.06907 106 GLN F CA 1
ATOM 19746 C C . GLN F 1 126 ? 82.93853 103.67314 154.33083 1.000 2.06907 106 GLN F C 1
ATOM 19747 O O . GLN F 1 126 ? 82.17618 104.25353 153.54361 1.000 2.06907 106 GLN F O 1
ATOM 19761 N N . LEU F 1 127 ? 84.20059 103.37273 154.01540 1.000 1.83280 107 LEU F N 1
ATOM 19762 C CA . LEU F 1 127 ? 84.78256 103.77745 152.74381 1.000 1.83280 107 LEU F CA 1
ATOM 19763 C C . LEU F 1 127 ? 84.01020 103.19186 151.57316 1.000 1.83280 107 LEU F C 1
ATOM 19764 O O . LEU F 1 127 ? 83.60062 103.92036 150.66534 1.000 1.83280 107 LEU F O 1
ATOM 19780 N N . ILE F 1 128 ? 83.79944 101.87517 151.57824 1.000 1.78403 108 ILE F N 1
ATOM 19781 C CA . ILE F 1 128 ? 83.18983 101.21392 150.42795 1.000 1.78403 108 ILE F CA 1
ATOM 19782 C C . ILE F 1 128 ? 81.72008 101.59986 150.31037 1.000 1.78403 108 ILE F C 1
ATOM 19783 O O . ILE F 1 128 ? 81.18383 101.74408 149.20512 1.000 1.78403 108 ILE F O 1
ATOM 19799 N N . HIS F 1 129 ? 81.04195 101.76398 151.44752 1.000 1.94404 109 HIS F N 1
ATOM 19800 C CA . HIS F 1 129 ? 79.65336 102.20132 151.42550 1.000 1.94404 109 HIS F CA 1
ATOM 19801 C C . HIS F 1 129 ? 79.53148 103.57191 150.77773 1.000 1.94404 109 HIS F C 1
ATOM 19802 O O . HIS F 1 129 ? 78.72939 103.76614 149.85523 1.000 1.94404 109 HIS F O 1
ATOM 19816 N N . ASN F 1 130 ? 80.34880 104.52957 151.22242 1.000 1.66038 110 ASN F N 1
ATOM 19817 C CA . ASN F 1 130 ? 80.31883 105.85041 150.60659 1.000 1.66038 110 ASN F CA 1
ATOM 19818 C C . ASN F 1 130 ? 80.71134 105.77162 149.13841 1.000 1.66038 110 ASN F C 1
ATOM 19819 O O . ASN F 1 130 ? 80.14871 106.47959 148.29751 1.000 1.66038 110 ASN F O 1
ATOM 19830 N N . LEU F 1 131 ? 81.66658 104.90189 148.81325 1.000 1.59377 111 LEU F N 1
ATOM 19831 C CA . LEU F 1 131 ? 82.11825 104.75684 147.43580 1.000 1.59377 111 LEU F CA 1
ATOM 19832 C C . LEU F 1 131 ? 80.97782 104.32600 146.52581 1.000 1.59377 111 LEU F C 1
ATOM 19833 O O . LEU F 1 131 ? 80.71998 104.95775 145.49441 1.000 1.59377 111 LEU F O 1
ATOM 19849 N N . LEU F 1 132 ? 80.27972 103.25283 146.89503 1.000 1.84244 112 LEU F N 1
ATOM 19850 C CA . LEU F 1 132 ? 79.14288 102.80723 146.09859 1.000 1.84244 112 LEU F CA 1
ATOM 19851 C C . LEU F 1 132 ? 78.03758 103.85216 146.09340 1.000 1.84244 112 LEU F C 1
ATOM 19852 O O . LEU F 1 132 ? 77.29239 103.97038 145.11402 1.000 1.84244 112 LEU F O 1
ATOM 19868 N N . ILE F 1 133 ? 77.92172 104.62810 147.17202 1.000 1.70436 113 ILE F N 1
ATOM 19869 C CA . ILE F 1 133 ? 76.96868 105.73222 147.18245 1.000 1.70436 113 ILE F CA 1
ATOM 19870 C C . ILE F 1 133 ? 77.34202 106.75359 146.11898 1.000 1.70436 113 ILE F C 1
ATOM 19871 O O . ILE F 1 133 ? 76.47533 107.40120 145.52141 1.000 1.70436 113 ILE F O 1
ATOM 19887 N N . VAL F 1 134 ? 78.64150 106.91491 145.87245 1.000 1.69784 114 VAL F N 1
ATOM 19888 C CA . VAL F 1 134 ? 79.10567 107.91569 144.91717 1.000 1.69784 114 VAL F CA 1
ATOM 19889 C C . VAL F 1 134 ? 78.95054 107.41028 143.49005 1.000 1.69784 114 VAL F C 1
ATOM 19890 O O . VAL F 1 134 ? 78.30890 108.05455 142.65167 1.000 1.69784 114 VAL F O 1
ATOM 19903 N N . LEU F 1 135 ? 79.53487 106.24938 143.19048 1.000 1.72328 115 LEU F N 1
ATOM 19904 C CA . LEU F 1 135 ? 79.53020 105.76220 141.81599 1.000 1.72328 115 LEU F CA 1
ATOM 19905 C C . LEU F 1 135 ? 78.11094 105.57479 141.30304 1.000 1.72328 115 LEU F C 1
ATOM 19906 O O . LEU F 1 135 ? 77.87286 105.60109 140.09011 1.000 1.72328 115 LEU F O 1
ATOM 19922 N N . GLN F 1 136 ? 77.15464 105.39364 142.21206 1.000 1.73693 116 GLN F N 1
ATOM 19923 C CA . GLN F 1 136 ? 75.75621 105.28366 141.82624 1.000 1.73693 116 GLN F CA 1
ATOM 19924 C C . GLN F 1 136 ? 75.20920 106.59057 141.27100 1.000 1.73693 116 GLN F C 1
ATOM 19925 O O . GLN F 1 136 ? 74.10394 106.60167 140.71826 1.000 1.73693 116 GLN F O 1
ATOM 19939 N N . LYS F 1 137 ? 75.95419 107.68741 141.40873 1.000 1.57092 117 LYS F N 1
ATOM 19940 C CA . LYS F 1 137 ? 75.48795 109.01158 141.02483 1.000 1.57092 117 LYS F CA 1
ATOM 19941 C C . LYS F 1 137 ? 76.39001 109.67735 139.99506 1.000 1.57092 117 LYS F C 1
ATOM 19942 O O . LYS F 1 137 ? 76.11433 110.81316 139.59249 1.000 1.57092 117 LYS F O 1
ATOM 19961 N N . ALA F 1 138 ? 77.45327 109.00515 139.55512 1.000 1.39287 118 ALA F N 1
ATOM 19962 C CA . ALA F 1 138 ? 78.50094 109.65436 138.77865 1.000 1.39287 118 ALA F CA 1
ATOM 19963 C C . ALA F 1 138 ? 78.18131 109.76432 137.29753 1.000 1.39287 118 ALA F C 1
ATOM 19964 O O . ALA F 1 138 ? 79.09387 110.03492 136.51205 1.000 1.39287 118 ALA F O 1
ATOM 19971 N N . GLU F 1 139 ? 76.92884 109.56804 136.88600 1.000 1.51033 119 GLU F N 1
ATOM 19972 C CA . GLU F 1 139 ? 76.61514 109.66052 135.46465 1.000 1.51033 119 GLU F CA 1
ATOM 19973 C C . GLU F 1 139 ? 76.97873 111.03546 134.92004 1.000 1.51033 119 GLU F C 1
ATOM 19974 O O . GLU F 1 139 ? 77.76120 111.15685 133.96841 1.000 1.51033 119 GLU F O 1
ATOM 19986 N N . ASN F 1 140 ? 76.44424 112.08927 135.53953 1.000 1.31524 120 ASN F N 1
ATOM 19987 C CA . ASN F 1 140 ? 76.81638 113.43921 135.13930 1.000 1.31524 120 ASN F CA 1
ATOM 19988 C C . ASN F 1 140 ? 78.31267 113.65821 135.28216 1.000 1.31524 120 ASN F C 1
ATOM 19989 O O . ASN F 1 140 ? 78.95256 114.21033 134.38134 1.000 1.31524 120 ASN F O 1
ATOM 20000 N N . LEU F 1 141 ? 78.88944 113.21838 136.39883 1.000 1.10135 121 LEU F N 1
ATOM 20001 C CA . LEU F 1 141 ? 80.29935 113.48196 136.64983 1.000 1.10135 121 LEU F CA 1
ATOM 20002 C C . LEU F 1 141 ? 81.17883 112.62373 135.75147 1.000 1.10135 121 LEU F C 1
ATOM 20003 O O . LEU F 1 141 ? 82.23223 113.07317 135.28113 1.000 1.10135 121 LEU F O 1
ATOM 20019 N N . LYS F 1 142 ? 80.76450 111.37935 135.50923 1.000 1.20397 122 LYS F N 1
ATOM 20020 C CA . LYS F 1 142 ? 81.46464 110.54985 134.53857 1.000 1.20397 122 LYS F CA 1
ATOM 20021 C C . LYS F 1 142 ? 81.50820 111.23757 133.18841 1.000 1.20397 122 LYS F C 1
ATOM 20022 O O . LYS F 1 142 ? 82.56241 111.31360 132.54679 1.000 1.20397 122 LYS F O 1
ATOM 20041 N N . LYS F 1 143 ? 80.36166 111.74294 132.73905 1.000 1.07256 123 LYS F N 1
ATOM 20042 C CA . LYS F 1 143 ? 80.32249 112.42035 131.45269 1.000 1.07256 123 LYS F CA 1
ATOM 20043 C C . LYS F 1 143 ? 81.21485 113.65151 131.47046 1.000 1.07256 123 LYS F C 1
ATOM 20044 O O . LYS F 1 143 ? 81.94786 113.91402 130.51058 1.000 1.07256 123 LYS F O 1
ATOM 20063 N N . THR F 1 144 ? 81.18667 114.40093 132.57173 1.000 1.07207 124 THR F N 1
ATOM 20064 C CA . THR F 1 144 ? 81.98509 115.61640 132.66797 1.000 1.07207 124 THR F CA 1
ATOM 20065 C C . THR F 1 144 ? 83.46879 115.31035 132.53296 1.000 1.07207 124 THR F C 1
ATOM 20066 O O . THR F 1 144 ? 84.19071 115.98406 131.79146 1.000 1.07207 124 THR F O 1
ATOM 20077 N N . PHE F 1 145 ? 83.94616 114.29579 133.24921 1.000 1.05842 125 PHE F N 1
ATOM 20078 C CA . PHE F 1 145 ? 85.37808 114.02141 133.24398 1.000 1.05842 125 PHE F CA 1
ATOM 20079 C C . PHE F 1 145 ? 85.81362 113.32240 131.96720 1.000 1.05842 125 PHE F C 1
ATOM 20080 O O . PHE F 1 145 ? 86.92668 113.55596 131.47806 1.000 1.05842 125 PHE F O 1
ATOM 20097 N N . LYS F 1 146 ? 84.95384 112.48538 131.39300 1.000 0.67970 126 LYS F N 1
ATOM 20098 C CA . LYS F 1 146 ? 85.20965 112.02919 130.03772 1.000 0.67970 126 LYS F CA 1
ATOM 20099 C C . LYS F 1 146 ? 85.41303 113.22041 129.12002 1.000 0.67970 126 LYS F C 1
ATOM 20100 O O . LYS F 1 146 ? 86.40787 113.30599 128.39676 1.000 0.67970 126 LYS F O 1
ATOM 20119 N N . ALA F 1 147 ? 84.49624 114.18087 129.17571 1.000 0.58909 127 ALA F N 1
ATOM 20120 C CA . ALA F 1 147 ? 84.61907 115.35482 128.32631 1.000 0.58909 127 ALA F CA 1
ATOM 20121 C C . ALA F 1 147 ? 85.93534 116.07046 128.57962 1.000 0.58909 127 ALA F C 1
ATOM 20122 O O . ALA F 1 147 ? 86.63496 116.45956 127.63755 1.000 0.58909 127 ALA F O 1
ATOM 20129 N N . TYR F 1 148 ? 86.29737 116.23543 129.84974 1.000 0.36615 128 TYR F N 1
ATOM 20130 C CA . TYR F 1 148 ? 87.50679 116.97867 130.17377 1.000 0.36615 128 TYR F CA 1
ATOM 20131 C C . TYR F 1 148 ? 88.72691 116.29111 129.58850 1.000 0.36615 128 TYR F C 1
ATOM 20132 O O . TYR F 1 148 ? 89.62195 116.94391 129.04041 1.000 0.36615 128 TYR F O 1
ATOM 20150 N N . ARG F 1 149 ? 88.78100 114.96722 129.70169 1.000 0.47838 129 ARG F N 1
ATOM 20151 C CA . ARG F 1 149 ? 89.94913 114.24220 129.22411 1.000 0.47838 129 ARG F CA 1
ATOM 20152 C C . ARG F 1 149 ? 90.12470 114.40852 127.72226 1.000 0.47838 129 ARG F C 1
ATOM 20153 O O . ARG F 1 149 ? 91.23928 114.62428 127.23465 1.000 0.47838 129 ARG F O 1
ATOM 20174 N N . LEU F 1 150 ? 89.02976 114.32920 126.97571 1.000 0.32103 130 LEU F N 1
ATOM 20175 C CA . LEU F 1 150 ? 89.12201 114.11535 125.54327 1.000 0.32103 130 LEU F CA 1
ATOM 20176 C C . LEU F 1 150 ? 89.70012 115.30942 124.80990 1.000 0.32103 130 LEU F C 1
ATOM 20177 O O . LEU F 1 150 ? 90.52481 115.12835 123.90853 1.000 0.32103 130 LEU F O 1
ATOM 20193 N N . LEU F 1 151 ? 89.30593 116.52061 125.19107 1.000 0.23363 131 LEU F N 1
ATOM 20194 C CA . LEU F 1 151 ? 89.69335 117.70272 124.43777 1.000 0.23363 131 LEU F CA 1
ATOM 20195 C C . LEU F 1 151 ? 91.20218 117.81875 124.33327 1.000 0.23363 131 LEU F C 1
ATOM 20196 O O . LEU F 1 151 ? 91.71514 118.36682 123.35244 1.000 0.23363 131 LEU F O 1
ATOM 20212 N N . PHE F 1 152 ? 91.91906 117.28856 125.31651 1.000 0.11309 132 PHE F N 1
ATOM 20213 C CA . PHE F 1 152 ? 93.36859 117.26275 125.29667 1.000 0.11309 132 PHE F CA 1
ATOM 20214 C C . PHE F 1 152 ? 93.91765 116.04147 124.57980 1.000 0.11309 132 PHE F C 1
ATOM 20215 O O . PHE F 1 152 ? 95.09149 116.04327 124.19605 1.000 0.11309 132 PHE F O 1
ATOM 20232 N N . GLU F 1 153 ? 93.09908 115.00970 124.37195 1.000 0.21693 133 GLU F N 1
ATOM 20233 C CA . GLU F 1 153 ? 93.61474 113.72117 123.92593 1.000 0.21693 133 GLU F CA 1
ATOM 20234 C C . GLU F 1 153 ? 93.97763 113.72583 122.45127 1.000 0.21693 133 GLU F C 1
ATOM 20235 O O . GLU F 1 153 ? 93.48689 112.89938 121.67817 1.000 0.21693 133 GLU F O 1
ATOM 20247 N N . ASN F 1 154 ? 94.84141 114.64998 122.06182 1.000 0.10184 134 ASN F N 1
ATOM 20248 C CA . ASN F 1 154 ? 95.34708 114.71311 120.70581 1.000 0.10184 134 ASN F CA 1
ATOM 20249 C C . ASN F 1 154 ? 96.86195 114.80849 120.76096 1.000 0.10184 134 ASN F C 1
ATOM 20250 O O . ASN F 1 154 ? 97.48336 114.64399 121.81169 1.000 0.10184 134 ASN F O 1
ATOM 20261 N N . THR F 1 155 ? 97.45729 115.06283 119.60436 1.000 0.06913 135 THR F N 1
ATOM 20262 C CA . THR F 1 155 ? 98.90302 115.14843 119.52693 1.000 0.06913 135 THR F CA 1
ATOM 20263 C C . THR F 1 155 ? 99.44896 116.39456 120.21391 1.000 0.06913 135 THR F C 1
ATOM 20264 O O . THR F 1 155 ? 100.51988 116.33415 120.82510 1.000 0.06913 135 THR F O 1
ATOM 20275 N N . ARG F 1 156 ? 98.75981 117.53143 120.11654 1.000 0.02751 136 ARG F N 1
ATOM 20276 C CA . ARG F 1 156 ? 99.22098 118.72931 120.80687 1.000 0.02751 136 ARG F CA 1
ATOM 20277 C C . ARG F 1 156 ? 98.08560 119.73384 120.96592 1.000 0.02751 136 ARG F C 1
ATOM 20278 O O . ARG F 1 156 ? 97.08034 119.67235 120.25570 1.000 0.02751 136 ARG F O 1
ATOM 20299 N N . SER F 1 157 ? 98.25496 120.65740 121.92025 1.000 0.02230 137 SER F N 1
ATOM 20300 C CA . SER F 1 157 ? 97.19358 121.58269 122.29972 1.000 0.02230 137 SER F CA 1
ATOM 20301 C C . SER F 1 157 ? 97.74738 122.95071 122.68257 1.000 0.02230 137 SER F C 1
ATOM 20302 O O . SER F 1 157 ? 98.91619 123.25952 122.44896 1.000 0.02230 137 SER F O 1
ATOM 20310 N N . PHE F 1 158 ? 96.87473 123.76029 123.29015 1.000 0.03164 138 PHE F N 1
ATOM 20311 C CA . PHE F 1 158 ? 97.00884 125.20640 123.35435 1.000 0.03164 138 PHE F CA 1
ATOM 20312 C C . PHE F 1 158 ? 96.91952 125.76513 124.76536 1.000 0.03164 138 PHE F C 1
ATOM 20313 O O . PHE F 1 158 ? 96.15179 125.27834 125.59881 1.000 0.03164 138 PHE F O 1
ATOM 20330 N N . ARG F 1 159 ? 97.70080 126.82045 125.01958 1.000 0.02461 139 ARG F N 1
ATOM 20331 C CA . ARG F 1 159 ? 97.48715 127.64291 126.20526 1.000 0.02461 139 ARG F CA 1
ATOM 20332 C C . ARG F 1 159 ? 97.31392 129.12273 125.90511 1.000 0.02461 139 ARG F C 1
ATOM 20333 O O . ARG F 1 159 ? 96.33081 129.73301 126.33338 1.000 0.02461 139 ARG F O 1
ATOM 20354 N N . LYS F 1 160 ? 98.26579 129.71617 125.19283 1.000 0.01468 140 LYS F N 1
ATOM 20355 C CA . LYS F 1 160 ? 98.32527 131.16516 125.11369 1.000 0.01468 140 LYS F CA 1
ATOM 20356 C C . LYS F 1 160 ? 99.30045 131.63059 124.05222 1.000 0.01468 140 LYS F C 1
ATOM 20357 O O . LYS F 1 160 ? 100.08077 130.85214 123.50249 1.000 0.01468 140 LYS F O 1
ATOM 20376 N N . SER F 1 161 ? 99.24923 132.93109 123.78884 1.000 0.01812 141 SER F N 1
ATOM 20377 C CA . SER F 1 161 ? 100.16708 133.56099 122.86473 1.000 0.01812 141 SER F CA 1
ATOM 20378 C C . SER F 1 161 ? 100.26677 135.05215 123.12118 1.000 0.01812 141 SER F C 1
ATOM 20379 O O . SER F 1 161 ? 99.48776 135.62505 123.88259 1.000 0.01812 141 SER F O 1
ATOM 20387 N N . ARG F 1 162 ? 101.21580 135.67915 122.43630 1.000 0.05946 142 ARG F N 1
ATOM 20388 C CA . ARG F 1 162 ? 101.32660 137.12454 122.40895 1.000 0.05946 142 ARG F CA 1
ATOM 20389 C C . ARG F 1 162 ? 101.59902 137.58649 120.99421 1.000 0.05946 142 ARG F C 1
ATOM 20390 O O . ARG F 1 162 ? 101.45408 136.82919 120.03507 1.000 0.05946 142 ARG F O 1
ATOM 20411 N N . VAL F 1 163 ? 101.97090 138.85663 120.88170 1.000 0.14211 143 VAL F N 1
ATOM 20412 C CA . VAL F 1 163 ? 102.61943 139.39473 119.69723 1.000 0.14211 143 VAL F CA 1
ATOM 20413 C C . VAL F 1 163 ? 103.61863 140.43316 120.16728 1.000 0.14211 143 VAL F C 1
ATOM 20414 O O . VAL F 1 163 ? 103.56560 140.87812 121.31798 1.000 0.14211 143 VAL F O 1
ATOM 20427 N N . MET F 1 164 ? 104.51678 140.82407 119.28166 1.000 0.97174 144 MET F N 1
ATOM 20428 C CA . MET F 1 164 ? 105.44995 141.89642 119.56593 1.000 0.97174 144 MET F CA 1
ATOM 20429 C C . MET F 1 164 ? 105.43807 142.87465 118.40556 1.000 0.97174 144 MET F C 1
ATOM 20430 O O . MET F 1 164 ? 104.53473 142.86946 117.56685 1.000 0.97174 144 MET F O 1
ATOM 20444 N N . THR F 1 165 ? 106.44052 143.74150 118.37492 1.000 0.97174 145 THR F N 1
ATOM 20445 C CA . THR F 1 165 ? 106.54509 144.73172 117.32181 1.000 0.97174 145 THR F CA 1
ATOM 20446 C C . THR F 1 165 ? 107.99975 145.14452 117.16575 1.000 0.97174 145 THR F C 1
ATOM 20447 O O . THR F 1 165 ? 108.73539 145.26580 118.14551 1.000 0.97174 145 THR F O 1
ATOM 20458 N N . ASP F 1 166 ? 108.40268 145.33628 115.91988 1.000 0.15849 146 ASP F N 1
ATOM 20459 C CA . ASP F 1 166 ? 109.73131 145.80787 115.58462 1.000 0.15849 146 ASP F CA 1
ATOM 20460 C C . ASP F 1 166 ? 109.62064 147.08669 114.77372 1.000 0.15849 146 ASP F C 1
ATOM 20461 O O . ASP F 1 166 ? 108.55856 147.43688 114.25685 1.000 0.15849 146 ASP F O 1
ATOM 20470 N N . MET F 1 167 ? 110.73618 147.79823 114.68799 1.000 0.14389 147 MET F N 1
ATOM 20471 C CA . MET F 1 167 ? 110.81796 149.00471 113.88985 1.000 0.14389 147 MET F CA 1
ATOM 20472 C C . MET F 1 167 ? 112.19850 149.04454 113.25309 1.000 0.14389 147 MET F C 1
ATOM 20473 O O . MET F 1 167 ? 112.87979 150.07025 113.25497 1.000 0.14389 147 MET F O 1
ATOM 20487 N N . ARG F 1 168 ? 112.60886 147.89692 112.72261 1.000 0.21862 148 ARG F N 1
ATOM 20488 C CA . ARG F 1 168 ? 113.89914 147.73022 112.07742 1.000 0.21862 148 ARG F CA 1
ATOM 20489 C C . ARG F 1 168 ? 114.20356 148.92485 111.18853 1.000 0.21862 148 ARG F C 1
ATOM 20490 O O . ARG F 1 168 ? 113.29540 149.59170 110.68873 1.000 0.21862 148 ARG F O 1
ATOM 20511 N N . MET F 1 169 ? 115.48981 149.19863 110.99957 1.000 0.69223 149 MET F N 1
ATOM 20512 C CA . MET F 1 169 ? 115.93016 150.34577 110.22119 1.000 0.69223 149 MET F CA 1
ATOM 20513 C C . MET F 1 169 ? 116.84125 149.86251 109.10252 1.000 0.69223 149 MET F C 1
ATOM 20514 O O . MET F 1 169 ? 117.38711 148.75731 109.15768 1.000 0.69223 149 MET F O 1
ATOM 20528 N N . ILE F 1 170 ? 116.99803 150.69732 108.08034 1.000 0.84643 150 ILE F N 1
ATOM 20529 C CA . ILE F 1 170 ? 117.72407 150.32970 106.87216 1.000 0.84643 150 ILE F CA 1
ATOM 20530 C C . ILE F 1 170 ? 118.96148 151.20458 106.75457 1.000 0.84643 150 ILE F C 1
ATOM 20531 O O . ILE F 1 170 ? 118.85976 152.43452 106.68884 1.000 0.84643 150 ILE F O 1
ATOM 20547 N N . PHE F 1 171 ? 120.12292 150.56700 106.67699 1.000 1.05330 151 PHE F N 1
ATOM 20548 C CA . PHE F 1 171 ? 121.40087 151.25807 106.67558 1.000 1.05330 151 PHE F CA 1
ATOM 20549 C C . PHE F 1 171 ? 121.98669 151.26185 105.27134 1.000 1.05330 151 PHE F C 1
ATOM 20550 O O . PHE F 1 171 ? 122.05144 150.22656 104.60216 1.000 1.05330 151 PHE F O 1
ATOM 20567 N N . ASP F 1 172 ? 122.40112 152.44373 104.82831 1.000 1.33884 152 ASP F N 1
ATOM 20568 C CA . ASP F 1 172 ? 122.96578 152.59214 103.49928 1.000 1.33884 152 ASP F CA 1
ATOM 20569 C C . ASP F 1 172 ? 124.44644 152.23670 103.50053 1.000 1.33884 152 ASP F C 1
ATOM 20570 O O . ASP F 1 172 ? 125.08390 152.10450 104.54748 1.000 1.33884 152 ASP F O 1
ATOM 20579 N N . ASP F 1 173 ? 124.99314 152.08106 102.29641 1.000 1.41400 153 ASP F N 1
ATOM 20580 C CA . ASP F 1 173 ? 126.43848 152.07367 102.13095 1.000 1.41400 153 ASP F CA 1
ATOM 20581 C C . ASP F 1 173 ? 127.02509 153.45546 102.37883 1.000 1.41400 153 ASP F C 1
ATOM 20582 O O . ASP F 1 173 ? 128.24364 153.59008 102.53307 1.000 1.41400 153 ASP F O 1
ATOM 20591 N N . ASP F 1 174 ? 126.17255 154.47870 102.41707 1.000 1.49920 154 ASP F N 1
ATOM 20592 C CA . ASP F 1 174 ? 126.56834 155.83760 102.77348 1.000 1.49920 154 ASP F CA 1
ATOM 20593 C C . ASP F 1 174 ? 125.95670 156.14148 104.13376 1.000 1.49920 154 ASP F C 1
ATOM 20594 O O . ASP F 1 174 ? 124.80678 156.58253 104.22122 1.000 1.49920 154 ASP F O 1
ATOM 20603 N N . PHE F 1 175 ? 126.73019 155.90285 105.19075 1.000 1.67344 155 PHE F N 1
ATOM 20604 C CA . PHE F 1 175 ? 126.22726 156.04749 106.55014 1.000 1.67344 155 PHE F CA 1
ATOM 20605 C C . PHE F 1 175 ? 125.84477 157.48049 106.88778 1.000 1.67344 155 PHE F C 1
ATOM 20606 O O . PHE F 1 175 ? 125.11271 157.69824 107.85916 1.000 1.67344 155 PHE F O 1
ATOM 20623 N N . GLN F 1 176 ? 126.30963 158.45701 106.11175 1.000 1.63400 156 GLN F N 1
ATOM 20624 C CA . GLN F 1 176 ? 126.05104 159.85859 106.41409 1.000 1.63400 156 GLN F CA 1
ATOM 20625 C C . GLN F 1 176 ? 124.64482 160.28534 106.02448 1.000 1.63400 156 GLN F C 1
ATOM 20626 O O . GLN F 1 176 ? 124.23525 161.40593 106.34546 1.000 1.63400 156 GLN F O 1
ATOM 20640 N N . LYS F 1 177 ? 123.89864 159.42210 105.34660 1.000 1.46306 157 LYS F N 1
ATOM 20641 C CA . LYS F 1 177 ? 122.55500 159.75640 104.91093 1.000 1.46306 157 LYS F CA 1
ATOM 20642 C C . LYS F 1 177 ? 121.57020 159.64306 106.06280 1.000 1.46306 157 LYS F C 1
ATOM 20643 O O . LYS F 1 177 ? 121.77866 158.88863 107.01660 1.000 1.46306 157 LYS F O 1
ATOM 20662 N N . LYS F 1 178 ? 120.48976 160.40873 105.96119 1.000 1.64494 158 LYS F N 1
ATOM 20663 C CA . LYS F 1 178 ? 119.34752 160.22438 106.83837 1.000 1.64494 158 LYS F CA 1
ATOM 20664 C C . LYS F 1 178 ? 118.58881 158.96614 106.44440 1.000 1.64494 158 LYS F C 1
ATOM 20665 O O . LYS F 1 178 ? 118.08485 158.84784 105.32381 1.000 1.64494 158 LYS F O 1
ATOM 20684 N N . ASN F 1 179 ? 118.50767 158.02326 107.37466 1.000 1.67406 159 ASN F N 1
ATOM 20685 C CA . ASN F 1 179 ? 117.71172 156.82258 107.18252 1.000 1.67406 159 ASN F CA 1
ATOM 20686 C C . ASN F 1 179 ? 116.24408 157.16243 107.39369 1.000 1.67406 159 ASN F C 1
ATOM 20687 O O . ASN F 1 179 ? 115.85109 157.62693 108.46822 1.000 1.67406 159 ASN F O 1
ATOM 20698 N N . GLN F 1 180 ? 115.44019 156.93811 106.35629 1.000 1.14677 160 GLN F N 1
ATOM 20699 C CA . GLN F 1 180 ? 114.04382 157.34561 106.37400 1.000 1.14677 160 GLN F CA 1
ATOM 20700 C C . GLN F 1 180 ? 113.10991 156.24354 105.90238 1.000 1.14677 160 GLN F C 1
ATOM 20701 O O . GLN F 1 180 ? 112.04631 156.54962 105.35443 1.000 1.14677 160 GLN F O 1
ATOM 20715 N N . THR F 1 181 ? 113.47214 154.98129 106.09162 1.000 0.87573 161 THR F N 1
ATOM 20716 C CA . THR F 1 181 ? 112.63993 153.85596 105.70874 1.000 0.87573 161 THR F CA 1
ATOM 20717 C C . THR F 1 181 ? 112.13904 153.17385 106.96824 1.000 0.87573 161 THR F C 1
ATOM 20718 O O . THR F 1 181 ? 112.87878 153.03726 107.94623 1.000 0.87573 161 THR F O 1
ATOM 20729 N N . GLY F 1 182 ? 110.88491 152.73942 106.93968 1.000 0.38411 162 GLY F N 1
ATOM 20730 C CA . GLY F 1 182 ? 110.26295 152.17984 108.12070 1.000 0.38411 162 GLY F CA 1
ATOM 20731 C C . GLY F 1 182 ? 109.51604 150.90287 107.81279 1.000 0.38411 162 GLY F C 1
ATOM 20732 O O . GLY F 1 182 ? 109.04925 150.68060 106.69225 1.000 0.38411 162 GLY F O 1
ATOM 20736 N N . LEU F 1 183 ? 109.40690 150.06065 108.83313 1.000 0.17341 163 LEU F N 1
ATOM 20737 C CA . LEU F 1 183 ? 108.81460 148.74605 108.69102 1.000 0.17341 163 LEU F CA 1
ATOM 20738 C C . LEU F 1 183 ? 107.97928 148.39519 109.90931 1.000 0.17341 163 LEU F C 1
ATOM 20739 O O . LEU F 1 183 ? 108.01310 149.06002 110.94622 1.000 0.17341 163 LEU F O 1
ATOM 20755 N N . ILE F 1 184 ? 107.20514 147.33449 109.75220 1.000 0.05773 164 ILE F N 1
ATOM 20756 C CA . ILE F 1 184 ? 106.34425 146.80678 110.79346 1.000 0.05773 164 ILE F CA 1
ATOM 20757 C C . ILE F 1 184 ? 106.35373 145.29744 110.70509 1.000 0.05773 164 ILE F C 1
ATOM 20758 O O . ILE F 1 184 ? 105.68836 144.70736 109.85018 1.000 0.05773 164 ILE F O 1
ATOM 20774 N N . ILE F 1 185 ? 107.10584 144.67241 111.59492 1.000 0.06662 165 ILE F N 1
ATOM 20775 C CA . ILE F 1 185 ? 107.24816 143.23219 111.58962 1.000 0.06662 165 ILE F CA 1
ATOM 20776 C C . ILE F 1 185 ? 106.60253 142.65561 112.82936 1.000 0.06662 165 ILE F C 1
ATOM 20777 O O . ILE F 1 185 ? 107.22302 142.56764 113.89140 1.000 0.06662 165 ILE F O 1
ATOM 20793 N N . HIS F 1 186 ? 105.36702 142.22961 112.68942 1.000 0.07429 166 HIS F N 1
ATOM 20794 C CA . HIS F 1 186 ? 104.69179 141.55710 113.77334 1.000 0.07429 166 HIS F CA 1
ATOM 20795 C C . HIS F 1 186 ? 105.38962 140.24546 114.06006 1.000 0.07429 166 HIS F C 1
ATOM 20796 O O . HIS F 1 186 ? 106.06938 139.68637 113.19786 1.000 0.07429 166 HIS F O 1
ATOM 20810 N N . GLN F 1 187 ? 105.25677 139.78391 115.29102 1.000 0.09010 167 GLN F N 1
ATOM 20811 C CA . GLN F 1 187 ? 105.78007 138.49746 115.69850 1.000 0.09010 167 GLN F CA 1
ATOM 20812 C C . GLN F 1 187 ? 104.70604 137.77487 116.48250 1.000 0.09010 167 GLN F C 1
ATOM 20813 O O . GLN F 1 187 ? 103.78980 138.39876 117.02095 1.000 0.09010 167 GLN F O 1
ATOM 20827 N N . LEU F 1 188 ? 104.81749 136.46051 116.54024 1.000 0.06103 168 LEU F N 1
ATOM 20828 C CA . LEU F 1 188 ? 103.83362 135.64999 117.22135 1.000 0.06103 168 LEU F CA 1
ATOM 20829 C C . LEU F 1 188 ? 104.55340 134.58225 118.02265 1.000 0.06103 168 LEU F C 1
ATOM 20830 O O . LEU F 1 188 ? 105.59668 134.07367 117.60402 1.000 0.06103 168 LEU F O 1
ATOM 20846 N N . LYS F 1 189 ? 103.98584 134.25839 119.17518 1.000 0.02636 169 LYS F N 1
ATOM 20847 C CA . LYS F 1 189 ? 104.52253 133.28818 120.11277 1.000 0.02636 169 LYS F CA 1
ATOM 20848 C C . LYS F 1 189 ? 103.35985 132.47425 120.63482 1.000 0.02636 169 LYS F C 1
ATOM 20849 O O . LYS F 1 189 ? 102.46446 133.01713 121.28156 1.000 0.02636 169 LYS F O 1
ATOM 20868 N N . LEU F 1 190 ? 103.36780 131.18554 120.35212 1.000 0.01378 170 LEU F N 1
ATOM 20869 C CA . LEU F 1 190 ? 102.29948 130.30980 120.78653 1.000 0.01378 170 LEU F CA 1
ATOM 20870 C C . LEU F 1 190 ? 102.81646 129.37629 121.87301 1.000 0.01378 170 LEU F C 1
ATOM 20871 O O . LEU F 1 190 ? 104.01352 129.08329 121.93486 1.000 0.01378 170 LEU F O 1
ATOM 20887 N N . GLU F 1 191 ? 101.91383 128.93683 122.74468 1.000 0.01136 171 GLU F N 1
ATOM 20888 C CA . GLU F 1 191 ? 102.22943 128.03302 123.84100 1.000 0.01136 171 GLU F CA 1
ATOM 20889 C C . GLU F 1 191 ? 101.44055 126.75011 123.66513 1.000 0.01136 171 GLU F C 1
ATOM 20890 O O . GLU F 1 191 ? 100.20729 126.77048 123.68447 1.000 0.01136 171 GLU F O 1
ATOM 20902 N N . TYR F 1 192 ? 102.14796 125.63959 123.50754 1.000 0.01131 172 TYR F N 1
ATOM 20903 C CA . TYR F 1 192 ? 101.51945 124.40462 123.07208 1.000 0.01131 172 TYR F CA 1
ATOM 20904 C C . TYR F 1 192 ? 102.19143 123.22311 123.75705 1.000 0.01131 172 TYR F C 1
ATOM 20905 O O . TYR F 1 192 ? 103.36182 123.29077 124.13983 1.000 0.01131 172 TYR F O 1
ATOM 20923 N N . ILE F 1 193 ? 101.44601 122.12509 123.89130 1.000 0.03245 173 ILE F N 1
ATOM 20924 C CA . ILE F 1 193 ? 101.86018 120.98466 124.70427 1.000 0.03245 173 ILE F CA 1
ATOM 20925 C C . ILE F 1 193 ? 102.00098 119.72832 123.86075 1.000 0.03245 173 ILE F C 1
ATOM 20926 O O . ILE F 1 193 ? 101.11931 119.39891 123.06005 1.000 0.03245 173 ILE F O 1
ATOM 20942 N N . GLU F 1 194 ? 103.09895 119.01005 124.08230 1.000 0.04625 174 GLU F N 1
ATOM 20943 C CA . GLU F 1 194 ? 103.28542 117.64847 123.61260 1.000 0.04625 174 GLU F CA 1
ATOM 20944 C C . GLU F 1 194 ? 103.84458 116.81213 124.75088 1.000 0.04625 174 GLU F C 1
ATOM 20945 O O . GLU F 1 194 ? 104.74192 117.25252 125.47358 1.000 0.04625 174 GLU F O 1
ATOM 20957 N N . ASP F 1 195 ? 103.31181 115.60377 124.90284 1.000 0.04735 175 ASP F N 1
ATOM 20958 C CA . ASP F 1 195 ? 103.80418 114.65372 125.89557 1.000 0.04735 175 ASP F CA 1
ATOM 20959 C C . ASP F 1 195 ? 103.81365 115.27635 127.28495 1.000 0.04735 175 ASP F C 1
ATOM 20960 O O . ASP F 1 195 ? 104.72889 115.06351 128.08112 1.000 0.04735 175 ASP F O 1
ATOM 20969 N N . ASN F 1 196 ? 102.78758 116.06736 127.57211 1.000 0.04367 176 ASN F N 1
ATOM 20970 C CA . ASN F 1 196 ? 102.64330 116.71584 128.86759 1.000 0.04367 176 ASN F CA 1
ATOM 20971 C C . ASN F 1 196 ? 103.79293 117.67025 129.15252 1.000 0.04367 176 ASN F C 1
ATOM 20972 O O . ASN F 1 196 ? 104.19267 117.84246 130.30610 1.000 0.04367 176 ASN F O 1
ATOM 20983 N N . THR F 1 197 ? 104.33853 118.29011 128.11194 1.000 0.09115 177 THR F N 1
ATOM 20984 C CA . THR F 1 197 ? 105.43125 119.23795 128.24805 1.000 0.09115 177 THR F CA 1
ATOM 20985 C C . THR F 1 197 ? 105.14475 120.47400 127.41431 1.000 0.09115 177 THR F C 1
ATOM 20986 O O . THR F 1 197 ? 104.42384 120.40589 126.41570 1.000 0.09115 177 THR F O 1
ATOM 20997 N N . SER F 1 198 ? 105.72124 121.59661 127.82349 1.000 0.17890 178 SER F N 1
ATOM 20998 C CA . SER F 1 198 ? 105.48309 122.86285 127.15235 1.000 0.17890 178 SER F CA 1
ATOM 20999 C C . SER F 1 198 ? 106.63279 123.19973 126.21559 1.000 0.17890 178 SER F C 1
ATOM 21000 O O . SER F 1 198 ? 107.72798 122.64362 126.32660 1.000 0.17890 178 SER F O 1
ATOM 21008 N N . LYS F 1 199 ? 106.37419 124.11667 125.28807 1.000 0.04755 179 LYS F N 1
ATOM 21009 C CA . LYS F 1 199 ? 107.36135 124.53199 124.30711 1.000 0.04755 179 LYS F CA 1
ATOM 21010 C C . LYS F 1 199 ? 107.03606 125.93356 123.82142 1.000 0.04755 179 LYS F C 1
ATOM 21011 O O . LYS F 1 199 ? 106.16580 126.61993 124.36093 1.000 0.04755 179 LYS F O 1
ATOM 21030 N N . GLU F 1 200 ? 107.74094 126.33679 122.77259 1.000 0.02054 180 GLU F N 1
ATOM 21031 C CA . GLU F 1 200 ? 107.52020 127.60660 122.10864 1.000 0.02054 180 GLU F CA 1
ATOM 21032 C C . GLU F 1 200 ? 107.54276 127.41346 120.59993 1.000 0.02054 180 GLU F C 1
ATOM 21033 O O . GLU F 1 200 ? 107.95211 126.36791 120.09077 1.000 0.02054 180 GLU F O 1
ATOM 21045 N N . PHE F 1 201 ? 107.07153 128.43302 119.89075 1.000 0.00826 181 PHE F N 1
ATOM 21046 C CA . PHE F 1 201 ? 107.04481 128.43057 118.43927 1.000 0.00826 181 PHE F CA 1
ATOM 21047 C C . PHE F 1 201 ? 106.81195 129.83726 117.92609 1.000 0.00826 181 PHE F C 1
ATOM 21048 O O . PHE F 1 201 ? 105.89791 130.53466 118.36986 1.000 0.00826 181 PHE F O 1
ATOM 21065 N N . PHE F 1 202 ? 107.64586 130.23023 116.97260 1.000 0.01568 182 PHE F N 1
ATOM 21066 C CA . PHE F 1 202 ? 107.79528 131.61279 116.56238 1.000 0.01568 182 PHE F CA 1
ATOM 21067 C C . PHE F 1 202 ? 107.73000 131.70855 115.04740 1.000 0.01568 182 PHE F C 1
ATOM 21068 O O . PHE F 1 202 ? 107.96239 130.72752 114.34037 1.000 0.01568 182 PHE F O 1
ATOM 21085 N N . ILE F 1 203 ? 107.38976 132.89827 114.55649 1.000 0.02600 183 ILE F N 1
ATOM 21086 C CA . ILE F 1 203 ? 106.89404 133.05721 113.19930 1.000 0.02600 183 ILE F CA 1
ATOM 21087 C C . ILE F 1 203 ? 106.86667 134.53848 112.85754 1.000 0.02600 183 ILE F C 1
ATOM 21088 O O . ILE F 1 203 ? 106.91981 135.38978 113.74451 1.000 0.02600 183 ILE F O 1
ATOM 21104 N N . SER F 1 204 ? 106.78124 134.85144 111.56674 1.000 0.09972 184 SER F N 1
ATOM 21105 C CA . SER F 1 204 ? 106.85752 136.22406 111.07560 1.000 0.09972 184 SER F CA 1
ATOM 21106 C C . SER F 1 204 ? 105.66426 136.55242 110.18581 1.000 0.09972 184 SER F C 1
ATOM 21107 O O . SER F 1 204 ? 105.11441 135.67075 109.52567 1.000 0.09972 184 SER F O 1
ATOM 21115 N N . LEU F 1 205 ? 105.27482 137.82667 110.15774 1.000 0.07576 185 LEU F N 1
ATOM 21116 C CA . LEU F 1 205 ? 104.00042 138.24856 109.59667 1.000 0.07576 185 LEU F CA 1
ATOM 21117 C C . LEU F 1 205 ? 104.13369 139.52433 108.77075 1.000 0.07576 185 LEU F C 1
ATOM 21118 O O . LEU F 1 205 ? 105.23202 140.00416 108.48604 1.000 0.07576 185 LEU F O 1
ATOM 21134 N N . ASP F 1 206 ? 102.98107 140.05382 108.35704 1.000 0.10673 186 ASP F N 1
ATOM 21135 C CA . ASP F 1 206 ? 102.83640 141.42389 107.88317 1.000 0.10673 186 ASP F CA 1
ATOM 21136 C C . ASP F 1 206 ? 101.35205 141.76847 107.85907 1.000 0.10673 186 ASP F C 1
ATOM 21137 O O . ASP F 1 206 ? 100.48931 140.89493 107.98216 1.000 0.10673 186 ASP F O 1
ATOM 21146 N N . ASN F 1 207 ? 101.06875 143.05971 107.67671 1.000 0.16242 187 ASN F N 1
ATOM 21147 C CA . ASN F 1 207 ? 99.73871 143.59943 107.94239 1.000 0.16242 187 ASN F CA 1
ATOM 21148 C C . ASN F 1 207 ? 98.64286 142.80792 107.24575 1.000 0.16242 187 ASN F C 1
ATOM 21149 O O . ASN F 1 207 ? 97.65298 142.40417 107.87479 1.000 0.16242 187 ASN F O 1
ATOM 21160 N N . ASP F 1 208 ? 98.79277 142.59033 105.94410 1.000 0.20858 188 ASP F N 1
ATOM 21161 C CA . ASP F 1 208 ? 97.74940 141.91011 105.18873 1.000 0.20858 188 ASP F CA 1
ATOM 21162 C C . ASP F 1 208 ? 97.37932 140.57986 105.82642 1.000 0.20858 188 ASP F C 1
ATOM 21163 O O . ASP F 1 208 ? 96.19845 140.30621 106.06601 1.000 0.20858 188 ASP F O 1
ATOM 21172 N N . ASP F 1 209 ? 98.37576 139.76261 106.13976 1.000 0.16866 189 ASP F N 1
ATOM 21173 C CA . ASP F 1 209 ? 98.12375 138.45643 106.71287 1.000 0.16866 189 ASP F CA 1
ATOM 21174 C C . ASP F 1 209 ? 97.37105 138.56917 108.01829 1.000 0.16866 189 ASP F C 1
ATOM 21175 O O . ASP F 1 209 ? 96.54996 137.70679 108.34646 1.000 0.16866 189 ASP F O 1
ATOM 21184 N N . VAL F 1 210 ? 97.63915 139.63435 108.76087 1.000 0.19845 190 VAL F N 1
ATOM 21185 C CA . VAL F 1 210 ? 96.92403 139.88139 109.99637 1.000 0.19845 190 VAL F CA 1
ATOM 21186 C C . VAL F 1 210 ? 95.44645 140.08138 109.72398 1.000 0.19845 190 VAL F C 1
ATOM 21187 O O . VAL F 1 210 ? 94.58810 139.41615 110.32306 1.000 0.19845 190 VAL F O 1
ATOM 21200 N N . LEU F 1 211 ? 95.12863 140.97868 108.79442 1.000 0.22616 191 LEU F N 1
ATOM 21201 C CA . LEU F 1 211 ? 93.73471 141.17948 108.42355 1.000 0.22616 191 LEU F CA 1
ATOM 21202 C C . LEU F 1 211 ? 93.09745 139.87447 107.99057 1.000 0.22616 191 LEU F C 1
ATOM 21203 O O . LEU F 1 211 ? 91.91692 139.62254 108.25427 1.000 0.22616 191 LEU F O 1
ATOM 21219 N N . LYS F 1 212 ? 93.87457 139.03734 107.31939 1.000 0.24653 192 LYS F N 1
ATOM 21220 C CA . LYS F 1 212 ? 93.34947 137.82401 106.71521 1.000 0.24653 192 LYS F CA 1
ATOM 21221 C C . LYS F 1 212 ? 93.00190 136.78652 107.77424 1.000 0.24653 192 LYS F C 1
ATOM 21222 O O . LYS F 1 212 ? 91.90273 136.21798 107.76952 1.000 0.24653 192 LYS F O 1
ATOM 21241 N N . LEU F 1 213 ? 93.91338 136.55901 108.71657 1.000 0.17454 193 LEU F N 1
ATOM 21242 C CA . LEU F 1 213 ? 93.56871 135.77994 109.89778 1.000 0.17454 193 LEU F CA 1
ATOM 21243 C C . LEU F 1 213 ? 92.31531 136.30899 110.55627 1.000 0.17454 193 LEU F C 1
ATOM 21244 O O . LEU F 1 213 ? 91.42414 135.53734 110.92791 1.000 0.17454 193 LEU F O 1
ATOM 21260 N N . SER F 1 214 ? 92.24160 137.62153 110.73401 1.000 0.27488 194 SER F N 1
ATOM 21261 C CA . SER F 1 214 ? 91.13382 138.18877 111.48326 1.000 0.27488 194 SER F CA 1
ATOM 21262 C C . SER F 1 214 ? 89.80853 137.90010 110.79740 1.000 0.27488 194 SER F C 1
ATOM 21263 O O . SER F 1 214 ? 88.86057 137.40995 111.42615 1.000 0.27488 194 SER F O 1
ATOM 21271 N N . GLU F 1 215 ? 89.73565 138.17378 109.49787 1.000 0.32656 195 GLU F N 1
ATOM 21272 C CA . GLU F 1 215 ? 88.50870 137.94297 108.75001 1.000 0.32656 195 GLU F CA 1
ATOM 21273 C C . GLU F 1 215 ? 88.15378 136.46438 108.72939 1.000 0.32656 195 GLU F C 1
ATOM 21274 O O . GLU F 1 215 ? 86.98214 136.09098 108.89124 1.000 0.32656 195 GLU F O 1
ATOM 21286 N N . GLU F 1 216 ? 89.15930 135.60779 108.55608 1.000 0.38617 196 GLU F N 1
ATOM 21287 C CA . GLU F 1 216 ? 88.90356 134.17950 108.48792 1.000 0.38617 196 GLU F CA 1
ATOM 21288 C C . GLU F 1 216 ? 88.32678 133.67793 109.80342 1.000 0.38617 196 GLU F C 1
ATOM 21289 O O . GLU F 1 216 ? 87.37096 132.89196 109.81967 1.000 0.38617 196 GLU F O 1
ATOM 21301 N N . LEU F 1 217 ? 88.88339 134.14269 110.91987 1.000 0.29203 197 LEU F N 1
ATOM 21302 C CA . LEU F 1 217 ? 88.38943 133.72506 112.22191 1.000 0.29203 197 LEU F CA 1
ATOM 21303 C C . LEU F 1 217 ? 86.98415 134.23802 112.46494 1.000 0.29203 197 LEU F C 1
ATOM 21304 O O . LEU F 1 217 ? 86.14406 133.52926 113.02961 1.000 0.29203 197 LEU F O 1
ATOM 21320 N N . LYS F 1 218 ? 86.70525 135.46881 112.05470 1.000 0.51799 198 LYS F N 1
ATOM 21321 C CA . LYS F 1 218 ? 85.35398 135.97613 112.22900 1.000 0.51799 198 LYS F CA 1
ATOM 21322 C C . LYS F 1 218 ? 84.35638 135.10713 111.47751 1.000 0.51799 198 LYS F C 1
ATOM 21323 O O . LYS F 1 218 ? 83.27473 134.78132 111.98842 1.000 0.51799 198 LYS F O 1
ATOM 21342 N N . ARG F 1 219 ? 84.70733 134.71289 110.25637 1.000 0.51476 199 ARG F N 1
ATOM 21343 C CA . ARG F 1 219 ? 83.77578 133.90312 109.48168 1.000 0.51476 199 ARG F CA 1
ATOM 21344 C C . ARG F 1 219 ? 83.64215 132.51133 110.08649 1.000 0.51476 199 ARG F C 1
ATOM 21345 O O . ARG F 1 219 ? 82.55431 131.91483 110.07683 1.000 0.51476 199 ARG F O 1
ATOM 21366 N N . SER F 1 220 ? 84.72122 131.99769 110.67094 1.000 0.55663 200 SER F N 1
ATOM 21367 C CA . SER F 1 220 ? 84.58454 130.76256 111.41958 1.000 0.55663 200 SER F CA 1
ATOM 21368 C C . SER F 1 220 ? 83.57331 130.92320 112.53657 1.000 0.55663 200 SER F C 1
ATOM 21369 O O . SER F 1 220 ? 82.67855 130.08115 112.67509 1.000 0.55663 200 SER F O 1
ATOM 21377 N N . LEU F 1 221 ? 83.65973 132.03094 113.27731 1.000 0.50140 201 LEU F N 1
ATOM 21378 C CA . LEU F 1 221 ? 82.71873 132.28858 114.36073 1.000 0.50140 201 LEU F CA 1
ATOM 21379 C C . LEU F 1 221 ? 81.28757 132.24532 113.85242 1.000 0.50140 201 LEU F C 1
ATOM 21380 O O . LEU F 1 221 ? 80.40580 131.64599 114.48410 1.000 0.50140 201 LEU F O 1
ATOM 21396 N N . GLU F 1 222 ? 81.04528 132.85135 112.69558 1.000 0.57090 202 GLU F N 1
ATOM 21397 C CA . GLU F 1 222 ? 79.72568 132.73135 112.09153 1.000 0.57090 202 GLU F CA 1
ATOM 21398 C C . GLU F 1 222 ? 79.36198 131.27442 111.86314 1.000 0.57090 202 GLU F C 1
ATOM 21399 O O . GLU F 1 222 ? 78.20575 130.87744 112.05488 1.000 0.57090 202 GLU F O 1
ATOM 21411 N N . LYS F 1 223 ? 80.32823 130.46249 111.44190 1.000 0.55541 203 LYS F N 1
ATOM 21412 C CA . LYS F 1 223 ? 80.00893 129.05766 111.21669 1.000 0.55541 203 LYS F CA 1
ATOM 21413 C C . LYS F 1 223 ? 79.52859 128.38533 112.48836 1.000 0.55541 203 LYS F C 1
ATOM 21414 O O . LYS F 1 223 ? 78.58405 127.58324 112.45686 1.000 0.55541 203 LYS F O 1
ATOM 21433 N N . GLU F 1 224 ? 80.16548 128.68397 113.61360 1.000 0.83461 204 GLU F N 1
ATOM 21434 C CA . GLU F 1 224 ? 79.68643 128.08010 114.85119 1.000 0.83461 204 GLU F CA 1
ATOM 21435 C C . GLU F 1 224 ? 78.27667 128.55586 115.12569 1.000 0.83461 204 GLU F C 1
ATOM 21436 O O . GLU F 1 224 ? 77.43563 127.79903 115.60925 1.000 0.83461 204 GLU F O 1
ATOM 21448 N N . GLU F 1 225 ? 78.00348 129.82055 114.82273 1.000 0.90619 205 GLU F N 1
ATOM 21449 C CA . GLU F 1 225 ? 76.65796 130.32868 115.03657 1.000 0.90619 205 GLU F CA 1
ATOM 21450 C C . GLU F 1 225 ? 75.64729 129.50033 114.25739 1.000 0.90619 205 GLU F C 1
ATOM 21451 O O . GLU F 1 225 ? 74.59238 129.13062 114.78592 1.000 0.90619 205 GLU F O 1
ATOM 21463 N N . CYS F 1 226 ? 75.97538 129.16339 113.01113 1.000 0.99961 206 CYS F N 1
ATOM 21464 C CA . CYS F 1 226 ? 75.05810 128.37450 112.19307 1.000 0.99961 206 CYS F CA 1
ATOM 21465 C C . CYS F 1 226 ? 74.85509 126.97739 112.76838 1.000 0.99961 206 CYS F C 1
ATOM 21466 O O . CYS F 1 226 ? 73.71807 126.50577 112.89654 1.000 0.99961 206 CYS F O 1
ATOM 21474 N N . ILE F 1 227 ? 75.94507 126.29751 113.12048 1.000 0.82191 207 ILE F N 1
ATOM 21475 C CA . ILE F 1 227 ? 75.82249 124.95152 113.67639 1.000 0.82191 207 ILE F CA 1
ATOM 21476 C C . ILE F 1 227 ? 75.05305 124.98008 114.98903 1.000 0.82191 207 ILE F C 1
ATOM 21477 O O . ILE F 1 227 ? 74.22696 124.10198 115.26406 1.000 0.82191 207 ILE F O 1
ATOM 21493 N N . LYS F 1 228 ? 75.31310 125.98656 115.82005 1.000 0.87578 208 LYS F N 1
ATOM 21494 C CA . LYS F 1 228 ? 74.52516 126.17034 117.03041 1.000 0.87578 208 LYS F CA 1
ATOM 21495 C C . LYS F 1 228 ? 73.05176 126.30529 116.68935 1.000 0.87578 208 LYS F C 1
ATOM 21496 O O . LYS F 1 228 ? 72.19013 125.74660 117.37750 1.000 0.87578 208 LYS F O 1
ATOM 21515 N N . ARG F 1 229 ? 72.75342 127.03950 115.61927 1.000 1.06163 209 ARG F N 1
ATOM 21516 C CA . ARG F 1 229 ? 71.37713 127.23038 115.18426 1.000 1.06163 209 ARG F CA 1
ATOM 21517 C C . ARG F 1 229 ? 70.72527 125.91556 114.78166 1.000 1.06163 209 ARG F C 1
ATOM 21518 O O . ARG F 1 229 ? 69.54602 125.68730 115.07356 1.000 1.06163 209 ARG F O 1
ATOM 21539 N N . ASP F 1 230 ? 71.47287 125.04001 114.11306 1.000 0.93536 210 ASP F N 1
ATOM 21540 C CA . ASP F 1 230 ? 70.89334 123.82924 113.54625 1.000 0.93536 210 ASP F CA 1
ATOM 21541 C C . ASP F 1 230 ? 70.36729 122.86782 114.59980 1.000 0.93536 210 ASP F C 1
ATOM 21542 O O . ASP F 1 230 ? 69.15759 122.63266 114.67253 1.000 0.93536 210 ASP F O 1
ATOM 21551 N N . PHE F 1 231 ? 71.25175 122.30991 115.42026 1.000 0.71959 211 PHE F N 1
ATOM 21552 C CA . PHE F 1 231 ? 70.89367 121.22984 116.33441 1.000 0.71959 211 PHE F CA 1
ATOM 21553 C C . PHE F 1 231 ? 70.26047 121.79167 117.60556 1.000 0.71959 211 PHE F C 1
ATOM 21554 O O . PHE F 1 231 ? 70.85173 122.58469 118.33900 1.000 0.71959 211 PHE F O 1
ATOM 21571 N N . ASP F 1 232 ? 69.02459 121.35980 117.85366 1.000 0.77748 212 ASP F N 1
ATOM 21572 C CA . ASP F 1 232 ? 68.34500 121.69270 119.09838 1.000 0.77748 212 ASP F CA 1
ATOM 21573 C C . ASP F 1 232 ? 68.42688 120.56618 120.11654 1.000 0.77748 212 ASP F C 1
ATOM 21574 O O . ASP F 1 232 ? 68.40629 120.83138 121.32289 1.000 0.77748 212 ASP F O 1
ATOM 21583 N N . GLN F 1 233 ? 68.52293 119.32282 119.65783 1.000 0.77352 213 GLN F N 1
ATOM 21584 C CA . GLN F 1 233 ? 68.50777 118.15695 120.52732 1.000 0.77352 213 GLN F CA 1
ATOM 21585 C C . GLN F 1 233 ? 69.79717 117.98062 121.31345 1.000 0.77352 213 GLN F C 1
ATOM 21586 O O . GLN F 1 233 ? 69.83352 117.16383 122.23926 1.000 0.77352 213 GLN F O 1
ATOM 21600 N N . VAL F 1 234 ? 70.85133 118.70879 120.96345 1.000 0.77196 214 VAL F N 1
ATOM 21601 C CA . VAL F 1 234 ? 72.14774 118.58959 121.61648 1.000 0.77196 214 VAL F CA 1
ATOM 21602 C C . VAL F 1 234 ? 72.53649 119.94305 122.18345 1.000 0.77196 214 VAL F C 1
ATOM 21603 O O . VAL F 1 234 ? 72.54595 120.95045 121.46566 1.000 0.77196 214 VAL F O 1
ATOM 21616 N N . GLN F 1 235 ? 72.85662 119.96055 123.47007 1.000 0.87429 215 GLN F N 1
ATOM 21617 C CA . GLN F 1 235 ? 73.41199 121.13714 124.11992 1.000 0.87429 215 GLN F CA 1
ATOM 21618 C C . GLN F 1 235 ? 74.93121 121.02837 124.08954 1.000 0.87429 215 GLN F C 1
ATOM 21619 O O . GLN F 1 235 ? 75.50095 120.02496 124.53096 1.000 0.87429 215 GLN F O 1
ATOM 21633 N N . PHE F 1 236 ? 75.58147 122.04822 123.53778 1.000 0.85378 216 PHE F N 1
ATOM 21634 C CA . PHE F 1 236 ? 77.01171 122.00220 123.26809 1.000 0.85378 216 PHE F CA 1
ATOM 21635 C C . PHE F 1 236 ? 77.76852 122.50136 124.48672 1.000 0.85378 216 PHE F C 1
ATOM 21636 O O . PHE F 1 236 ? 77.37260 123.48481 125.11842 1.000 0.85378 216 PHE F O 1
ATOM 21653 N N . ILE F 1 237 ? 78.85949 121.82048 124.81447 1.000 0.84082 217 ILE F N 1
ATOM 21654 C CA . ILE F 1 237 ? 79.64627 122.14760 125.99189 1.000 0.84082 217 ILE F CA 1
ATOM 21655 C C . ILE F 1 237 ? 80.51440 123.36211 125.72065 1.000 0.84082 217 ILE F C 1
ATOM 21656 O O . ILE F 1 237 ? 80.99595 123.56901 124.60040 1.000 0.84082 217 ILE F O 1
ATOM 21672 N N . ASN F 1 238 ? 80.72466 124.16066 126.75920 1.000 0.88679 218 ASN F N 1
ATOM 21673 C CA . ASN F 1 238 ? 81.71567 125.22364 126.75708 1.000 0.88679 218 ASN F CA 1
ATOM 21674 C C . ASN F 1 238 ? 82.59198 125.02798 127.98327 1.000 0.88679 218 ASN F C 1
ATOM 21675 O O . ASN F 1 238 ? 82.38286 125.67116 129.01641 1.000 0.88679 218 ASN F O 1
ATOM 21686 N N . ILE F 1 239 ? 83.57063 124.13768 127.86032 1.000 0.83222 219 ILE F N 1
ATOM 21687 C CA . ILE F 1 239 ? 84.49437 123.83500 128.94486 1.000 0.83222 219 ILE F CA 1
ATOM 21688 C C . ILE F 1 239 ? 85.88155 124.29285 128.52005 1.000 0.83222 219 ILE F C 1
ATOM 21689 O O . ILE F 1 239 ? 86.19901 124.34273 127.32773 1.000 0.83222 219 ILE F O 1
ATOM 21705 N N . LYS F 1 240 ? 86.70493 124.63088 129.50185 1.000 0.78469 220 LYS F N 1
ATOM 21706 C CA . LYS F 1 240 ? 87.94933 125.33503 129.26054 1.000 0.78469 220 LYS F CA 1
ATOM 21707 C C . LYS F 1 240 ? 89.14401 124.39354 129.35443 1.000 0.78469 220 LYS F C 1
ATOM 21708 O O . LYS F 1 240 ? 89.89184 124.22742 128.39121 1.000 0.78469 220 LYS F O 1
ATOM 21727 N N . MET G 1 21 ? 133.68842 100.99029 83.90551 1.000 1.77728 1 MET G N 1
ATOM 21728 C CA . MET G 1 21 ? 133.61239 100.99548 85.39211 1.000 1.77728 1 MET G CA 1
ATOM 21729 C C . MET G 1 21 ? 132.24505 100.48904 85.83165 1.000 1.77728 1 MET G C 1
ATOM 21730 O O . MET G 1 21 ? 131.41956 100.12685 84.99689 1.000 1.77728 1 MET G O 1
ATOM 21744 N N . LYS G 1 22 ? 132.00929 100.44152 87.14485 1.000 1.68042 2 LYS G N 1
ATOM 21745 C CA . LYS G 1 22 ? 130.64195 100.31066 87.63485 1.000 1.68042 2 LYS G CA 1
ATOM 21746 C C . LYS G 1 22 ? 129.92985 101.65668 87.62904 1.000 1.68042 2 LYS G C 1
ATOM 21747 O O . LYS G 1 22 ? 128.70108 101.70800 87.74846 1.000 1.68042 2 LYS G O 1
ATOM 21766 N N . TYR G 1 23 ? 130.68352 102.74335 87.48224 1.000 2.07958 3 TYR G N 1
ATOM 21767 C CA . TYR G 1 23 ? 130.15994 104.09756 87.41481 1.000 2.07958 3 TYR G CA 1
ATOM 21768 C C . TYR G 1 23 ? 130.08281 104.52944 85.95672 1.000 2.07958 3 TYR G C 1
ATOM 21769 O O . TYR G 1 23 ? 130.86980 104.08280 85.11837 1.000 2.07958 3 TYR G O 1
ATOM 21787 N N . LYS G 1 24 ? 129.12754 105.40719 85.65720 1.000 1.89380 4 LYS G N 1
ATOM 21788 C CA . LYS G 1 24 ? 128.92212 105.89266 84.29856 1.000 1.89380 4 LYS G CA 1
ATOM 21789 C C . LYS G 1 24 ? 129.79275 107.12021 84.09128 1.000 1.89380 4 LYS G C 1
ATOM 21790 O O . LYS G 1 24 ? 129.89844 107.97545 84.97445 1.000 1.89380 4 LYS G O 1
ATOM 21809 N N . ILE G 1 25 ? 130.40686 107.20825 82.91863 1.000 1.77461 5 ILE G N 1
ATOM 21810 C CA . ILE G 1 25 ? 131.36890 108.26631 82.62995 1.000 1.77461 5 ILE G CA 1
ATOM 21811 C C . ILE G 1 25 ? 130.73747 109.22094 81.62468 1.000 1.77461 5 ILE G C 1
ATOM 21812 O O . ILE G 1 25 ? 130.56247 108.84989 80.45781 1.000 1.77461 5 ILE G O 1
ATOM 21828 N N . PRO G 1 26 ? 130.33589 110.42440 82.02791 1.000 1.59738 6 PRO G N 1
ATOM 21829 C CA . PRO G 1 26 ? 129.94289 111.43388 81.03956 1.000 1.59738 6 PRO G CA 1
ATOM 21830 C C . PRO G 1 26 ? 131.15870 112.07256 80.38341 1.000 1.59738 6 PRO G C 1
ATOM 21831 O O . PRO G 1 26 ? 132.30623 111.72233 80.66796 1.000 1.59738 6 PRO G O 1
ATOM 21842 N N . LYS G 1 27 ? 130.89102 113.02487 79.48676 1.000 1.38740 7 LYS G N 1
ATOM 21843 C CA . LYS G 1 27 ? 131.97064 113.62962 78.71328 1.000 1.38740 7 LYS G CA 1
ATOM 21844 C C . LYS G 1 27 ? 132.90796 114.46138 79.57473 1.000 1.38740 7 LYS G C 1
ATOM 21845 O O . LYS G 1 27 ? 134.00927 114.80203 79.12887 1.000 1.38740 7 LYS G O 1
ATOM 21864 N N . ASN G 1 28 ? 132.50694 114.79980 80.80032 1.000 1.38721 8 ASN G N 1
ATOM 21865 C CA . ASN G 1 28 ? 133.45275 115.43980 81.70441 1.000 1.38721 8 ASN G CA 1
ATOM 21866 C C . ASN G 1 28 ? 134.68819 114.57629 81.90627 1.000 1.38721 8 ASN G C 1
ATOM 21867 O O . ASN G 1 28 ? 135.76851 115.10618 82.18752 1.000 1.38721 8 ASN G O 1
ATOM 21878 N N . PHE G 1 29 ? 134.54140 113.25745 81.76859 1.000 1.64627 9 PHE G N 1
ATOM 21879 C CA . PHE G 1 29 ? 135.65716 112.32656 81.84159 1.000 1.64627 9 PHE G CA 1
ATOM 21880 C C . PHE G 1 29 ? 135.83629 111.53589 80.55152 1.000 1.64627 9 PHE G C 1
ATOM 21881 O O . PHE G 1 29 ? 136.96632 111.16019 80.22252 1.000 1.64627 9 PHE G O 1
ATOM 21898 N N . LEU G 1 30 ? 134.75317 111.27528 79.81458 1.000 1.33833 10 LEU G N 1
ATOM 21899 C CA . LEU G 1 30 ? 134.87743 110.55949 78.54849 1.000 1.33833 10 LEU G CA 1
ATOM 21900 C C . LEU G 1 30 ? 135.63552 111.38553 77.51870 1.000 1.33833 10 LEU G C 1
ATOM 21901 O O . LEU G 1 30 ? 136.14410 110.84347 76.52932 1.000 1.33833 10 LEU G O 1
ATOM 21917 N N . SER G 1 31 ? 135.69612 112.70396 77.71697 1.000 1.46671 11 SER G N 1
ATOM 21918 C CA . SER G 1 31 ? 136.41061 113.55376 76.77295 1.000 1.46671 11 SER G CA 1
ATOM 21919 C C . SER G 1 31 ? 137.84494 113.08551 76.58429 1.000 1.46671 11 SER G C 1
ATOM 21920 O O . SER G 1 31 ? 138.33577 113.03591 75.45263 1.000 1.46671 11 SER G O 1
ATOM 21928 N N . GLY G 1 32 ? 138.52919 112.73436 77.67150 1.000 1.38048 12 GLY G N 1
ATOM 21929 C CA . GLY G 1 32 ? 139.86275 112.17684 77.54089 1.000 1.38048 12 GLY G CA 1
ATOM 21930 C C . GLY G 1 32 ? 139.86005 110.86164 76.78798 1.000 1.38048 12 GLY G C 1
ATOM 21931 O O . GLY G 1 32 ? 140.69732 110.63330 75.90990 1.000 1.38048 12 GLY G O 1
ATOM 21935 N N . PHE G 1 33 ? 138.90792 109.98329 77.11316 1.000 1.42773 13 PHE G N 1
ATOM 21936 C CA . PHE G 1 33 ? 138.80561 108.71410 76.40224 1.000 1.42773 13 PHE G CA 1
ATOM 21937 C C . PHE G 1 33 ? 138.71995 108.93744 74.90132 1.000 1.42773 13 PHE G C 1
ATOM 21938 O O . PHE G 1 33 ? 139.24882 108.14274 74.11565 1.000 1.42773 13 PHE G O 1
ATOM 21955 N N . GLN G 1 34 ? 138.05661 110.01645 74.48898 1.000 1.52968 14 GLN G N 1
ATOM 21956 C CA . GLN G 1 34 ? 137.86260 110.27801 73.06844 1.000 1.52968 14 GLN G CA 1
ATOM 21957 C C . GLN G 1 34 ? 139.06456 111.00961 72.47955 1.000 1.52968 14 GLN G C 1
ATOM 21958 O O . GLN G 1 34 ? 139.35747 110.89394 71.28401 1.000 1.52968 14 GLN G O 1
ATOM 21972 N N . ILE G 1 35 ? 139.77521 111.76986 73.31509 1.000 1.59082 15 ILE G N 1
ATOM 21973 C CA . ILE G 1 35 ? 140.79273 112.68963 72.81439 1.000 1.59082 15 ILE G CA 1
ATOM 21974 C C . ILE G 1 35 ? 142.18002 112.05965 72.89666 1.000 1.59082 15 ILE G C 1
ATOM 21975 O O . ILE G 1 35 ? 143.16984 112.63616 72.42965 1.000 1.59082 15 ILE G O 1
ATOM 21991 N N . LEU G 1 36 ? 142.27305 110.85536 73.46418 1.000 1.68120 16 LEU G N 1
ATOM 21992 C CA . LEU G 1 36 ? 143.57584 110.23215 73.68298 1.000 1.68120 16 LEU G CA 1
ATOM 21993 C C . LEU G 1 36 ? 144.20071 109.69162 72.40259 1.000 1.68120 16 LEU G C 1
ATOM 21994 O O . LEU G 1 36 ? 145.18023 108.94089 72.47237 1.000 1.68120 16 LEU G O 1
ATOM 22010 N N . SER G 1 37 ? 143.67077 110.05311 71.23605 1.000 2.00547 17 SER G N 1
ATOM 22011 C CA . SER G 1 37 ? 144.06553 109.37768 70.00743 1.000 2.00547 17 SER G CA 1
ATOM 22012 C C . SER G 1 37 ? 145.27063 110.01006 69.31931 1.000 2.00547 17 SER G C 1
ATOM 22013 O O . SER G 1 37 ? 145.71787 109.48272 68.29523 1.000 2.00547 17 SER G O 1
ATOM 22021 N N . GLN G 1 38 ? 145.81311 111.11287 69.84123 1.000 2.37235 18 GLN G N 1
ATOM 22022 C CA . GLN G 1 38 ? 146.88657 111.80827 69.13759 1.000 2.37235 18 GLN G CA 1
ATOM 22023 C C . GLN G 1 38 ? 148.09189 112.12208 70.01348 1.000 2.37235 18 GLN G C 1
ATOM 22024 O O . GLN G 1 38 ? 149.19889 112.27824 69.48644 1.000 2.37235 18 GLN G O 1
ATOM 22038 N N . LEU G 1 39 ? 147.91041 112.22305 71.32664 1.000 1.85298 19 LEU G N 1
ATOM 22039 C CA . LEU G 1 39 ? 148.97480 112.72237 72.18666 1.000 1.85298 19 LEU G CA 1
ATOM 22040 C C . LEU G 1 39 ? 150.17967 111.78889 72.15005 1.000 1.85298 19 LEU G C 1
ATOM 22041 O O . LEU G 1 39 ? 150.03687 110.56488 72.07760 1.000 1.85298 19 LEU G O 1
ATOM 22057 N N . ASP G 1 40 ? 151.37171 112.38035 72.20066 1.000 1.81416 20 ASP G N 1
ATOM 22058 C CA . ASP G 1 40 ? 152.61573 111.65371 71.99967 1.000 1.81416 20 ASP G CA 1
ATOM 22059 C C . ASP G 1 40 ? 153.37822 111.49607 73.31828 1.000 1.81416 20 ASP G C 1
ATOM 22060 O O . ASP G 1 40 ? 152.88928 111.82923 74.40116 1.000 1.81416 20 ASP G O 1
ATOM 22069 N N . LYS G 1 41 ? 154.60559 110.97667 73.21111 1.000 2.10043 21 LYS G N 1
ATOM 22070 C CA . LYS G 1 41 ? 155.32492 110.49028 74.38576 1.000 2.10043 21 LYS G CA 1
ATOM 22071 C C . LYS G 1 41 ? 156.13624 111.58862 75.06536 1.000 2.10043 21 LYS G C 1
ATOM 22072 O O . LYS G 1 41 ? 156.11094 111.71557 76.29637 1.000 2.10043 21 LYS G O 1
ATOM 22091 N N . LYS G 1 42 ? 156.89478 112.36706 74.29167 1.000 1.95422 22 LYS G N 1
ATOM 22092 C CA . LYS G 1 42 ? 157.77349 113.36161 74.89902 1.000 1.95422 22 LYS G CA 1
ATOM 22093 C C . LYS G 1 42 ? 156.97348 114.35531 75.73014 1.000 1.95422 22 LYS G C 1
ATOM 22094 O O . LYS G 1 42 ? 157.37275 114.72189 76.84098 1.000 1.95422 22 LYS G O 1
ATOM 22113 N N . GLU G 1 43 ? 155.83730 114.80693 75.20166 1.000 1.88596 23 GLU G N 1
ATOM 22114 C CA . GLU G 1 43 ? 155.02509 115.77784 75.92360 1.000 1.88596 23 GLU G CA 1
ATOM 22115 C C . GLU G 1 43 ? 154.51461 115.20531 77.24002 1.000 1.88596 23 GLU G C 1
ATOM 22116 O O . GLU G 1 43 ? 154.56918 115.87679 78.27644 1.000 1.88596 23 GLU G O 1
ATOM 22128 N N . ILE G 1 44 ? 154.03515 113.95973 77.22832 1.000 1.98775 24 ILE G N 1
ATOM 22129 C CA . ILE G 1 44 ? 153.48181 113.38102 78.44899 1.000 1.98775 24 ILE G CA 1
ATOM 22130 C C . ILE G 1 44 ? 154.57834 113.14354 79.48124 1.000 1.98775 24 ILE G C 1
ATOM 22131 O O . ILE G 1 44 ? 154.38644 113.40238 80.67515 1.000 1.98775 24 ILE G O 1
ATOM 22147 N N . GLU G 1 45 ? 155.74570 112.65953 79.05043 1.000 2.21082 25 GLU G N 1
ATOM 22148 C CA . GLU G 1 45 ? 156.82130 112.43717 80.01257 1.000 2.21082 25 GLU G CA 1
ATOM 22149 C C . GLU G 1 45 ? 157.33605 113.75708 80.57500 1.000 2.21082 25 GLU G C 1
ATOM 22150 O O . GLU G 1 45 ? 157.64543 113.85097 81.76963 1.000 2.21082 25 GLU G O 1
ATOM 22162 N N . GLU G 1 46 ? 157.41800 114.79530 79.73953 1.000 1.97087 26 GLU G N 1
ATOM 22163 C CA . GLU G 1 46 ? 157.85706 116.09429 80.23262 1.000 1.97087 26 GLU G CA 1
ATOM 22164 C C . GLU G 1 46 ? 156.84019 116.67857 81.20235 1.000 1.97087 26 GLU G C 1
ATOM 22165 O O . GLU G 1 46 ? 157.21277 117.31290 82.19517 1.000 1.97087 26 GLU G O 1
ATOM 22177 N N . LEU G 1 47 ? 155.54889 116.47584 80.93421 1.000 1.79352 27 LEU G N 1
ATOM 22178 C CA . LEU G 1 47 ? 154.53074 116.94140 81.86732 1.000 1.79352 27 LEU G CA 1
ATOM 22179 C C . LEU G 1 47 ? 154.60670 116.17963 83.18126 1.000 1.79352 27 LEU G C 1
ATOM 22180 O O . LEU G 1 47 ? 154.39324 116.75493 84.25174 1.000 1.79352 27 LEU G O 1
ATOM 22196 N N . ALA G 1 48 ? 154.88100 114.87676 83.11878 1.000 1.68500 28 ALA G N 1
ATOM 22197 C CA . ALA G 1 48 ? 155.08474 114.11305 84.34379 1.000 1.68500 28 ALA G CA 1
ATOM 22198 C C . ALA G 1 48 ? 156.25658 114.66692 85.13744 1.000 1.68500 28 ALA G C 1
ATOM 22199 O O . ALA G 1 48 ? 156.17573 114.81812 86.36259 1.000 1.68500 28 ALA G O 1
ATOM 22206 N N . LYS G 1 49 ? 157.35788 114.96698 84.45063 1.000 1.94468 29 LYS G N 1
ATOM 22207 C CA . LYS G 1 49 ? 158.50986 115.56788 85.11143 1.000 1.94468 29 LYS G CA 1
ATOM 22208 C C . LYS G 1 49 ? 158.12807 116.88594 85.77245 1.000 1.94468 29 LYS G C 1
ATOM 22209 O O . LYS G 1 49 ? 158.45728 117.13440 86.93911 1.000 1.94468 29 LYS G O 1
ATOM 22228 N N . LEU G 1 50 ? 157.41493 117.73845 85.03728 1.000 1.63955 30 LEU G N 1
ATOM 22229 C CA . LEU G 1 50 ? 157.01379 119.03412 85.57064 1.000 1.63955 30 LEU G CA 1
ATOM 22230 C C . LEU G 1 50 ? 156.12488 118.86898 86.79574 1.000 1.63955 30 LEU G C 1
ATOM 22231 O O . LEU G 1 50 ? 156.31799 119.54662 87.81177 1.000 1.63955 30 LEU G O 1
ATOM 22247 N N . LEU G 1 51 ? 155.14519 117.96761 86.71622 1.000 1.52334 31 LEU G N 1
ATOM 22248 C CA . LEU G 1 51 ? 154.25341 117.72678 87.84199 1.000 1.52334 31 LEU G CA 1
ATOM 22249 C C . LEU G 1 51 ? 155.01548 117.21691 89.05349 1.000 1.52334 31 LEU G C 1
ATOM 22250 O O . LEU G 1 51 ? 154.73560 117.63247 90.18367 1.000 1.52334 31 LEU G O 1
ATOM 22266 N N . GLY G 1 52 ? 155.97760 116.31960 88.84347 1.000 1.44132 32 GLY G N 1
ATOM 22267 C CA . GLY G 1 52 ? 156.86006 115.94670 89.93036 1.000 1.44132 32 GLY G CA 1
ATOM 22268 C C . GLY G 1 52 ? 157.56123 117.15460 90.51163 1.000 1.44132 32 GLY G C 1
ATOM 22269 O O . GLY G 1 52 ? 157.74874 117.24720 91.72818 1.000 1.44132 32 GLY G O 1
ATOM 22273 N N . GLU G 1 53 ? 157.95177 118.09590 89.65310 1.000 1.88562 33 GLU G N 1
ATOM 22274 C CA . GLU G 1 53 ? 158.50721 119.36309 90.10714 1.000 1.88562 33 GLU G CA 1
ATOM 22275 C C . GLU G 1 53 ? 157.43601 120.34197 90.57220 1.000 1.88562 33 GLU G C 1
ATOM 22276 O O . GLU G 1 53 ? 157.75502 121.28791 91.30034 1.000 1.88562 33 GLU G O 1
ATOM 22288 N N . LEU G 1 54 ? 156.18548 120.13848 90.17559 1.000 1.26904 34 LEU G N 1
ATOM 22289 C CA . LEU G 1 54 ? 155.12486 121.06543 90.54231 1.000 1.26904 34 LEU G CA 1
ATOM 22290 C C . LEU G 1 54 ? 154.93842 121.06010 92.05831 1.000 1.26904 34 LEU G C 1
ATOM 22291 O O . LEU G 1 54 ? 154.96073 119.98626 92.67414 1.000 1.26904 34 LEU G O 1
ATOM 22307 N N . PRO G 1 55 ? 154.75616 122.22017 92.69250 1.000 1.29894 35 PRO G N 1
ATOM 22308 C CA . PRO G 1 55 ? 154.54802 122.22502 94.14625 1.000 1.29894 35 PRO G CA 1
ATOM 22309 C C . PRO G 1 55 ? 153.32183 121.41218 94.52942 1.000 1.29894 35 PRO G C 1
ATOM 22310 O O . PRO G 1 55 ? 152.18445 121.78420 94.23295 1.000 1.29894 35 PRO G O 1
ATOM 22321 N N . VAL G 1 56 ? 153.56850 120.29492 95.21617 1.000 1.14726 36 VAL G N 1
ATOM 22322 C CA . VAL G 1 56 ? 152.49300 119.37412 95.55208 1.000 1.14726 36 VAL G CA 1
ATOM 22323 C C . VAL G 1 56 ? 151.41920 120.11566 96.33249 1.000 1.14726 36 VAL G C 1
ATOM 22324 O O . VAL G 1 56 ? 151.71313 120.90190 97.24207 1.000 1.14726 36 VAL G O 1
ATOM 22337 N N . GLY G 1 57 ? 150.16188 119.87180 95.97124 1.000 1.11244 37 GLY G N 1
ATOM 22338 C CA . GLY G 1 57 ? 149.04137 120.52298 96.60981 1.000 1.11244 37 GLY G CA 1
ATOM 22339 C C . GLY G 1 57 ? 148.37025 121.59814 95.78501 1.000 1.11244 37 GLY G C 1
ATOM 22340 O O . GLY G 1 57 ? 147.83094 122.55033 96.36154 1.000 1.11244 37 GLY G O 1
ATOM 22344 N N . SER G 1 58 ? 148.38012 121.47933 94.46035 1.000 1.21975 38 SER G N 1
ATOM 22345 C CA . SER G 1 58 ? 147.79969 122.51258 93.61491 1.000 1.21975 38 SER G CA 1
ATOM 22346 C C . SER G 1 58 ? 146.37539 122.14510 93.21979 1.000 1.21975 38 SER G C 1
ATOM 22347 O O . SER G 1 58 ? 146.04003 120.96749 93.06625 1.000 1.21975 38 SER G O 1
ATOM 22355 N N . ASN G 1 59 ? 145.53721 123.16451 93.05805 1.000 1.45487 39 ASN G N 1
ATOM 22356 C CA . ASN G 1 59 ? 144.15858 122.97490 92.63861 1.000 1.45487 39 ASN G CA 1
ATOM 22357 C C . ASN G 1 59 ? 144.08916 122.84625 91.11782 1.000 1.45487 39 ASN G C 1
ATOM 22358 O O . ASN G 1 59 ? 145.06809 123.07205 90.40198 1.000 1.45487 39 ASN G O 1
ATOM 22369 N N . VAL G 1 60 ? 142.90679 122.47478 90.62222 1.000 1.68596 40 VAL G N 1
ATOM 22370 C CA . VAL G 1 60 ? 142.71636 122.32417 89.18357 1.000 1.68596 40 VAL G CA 1
ATOM 22371 C C . VAL G 1 60 ? 143.05224 123.62119 88.45994 1.000 1.68596 40 VAL G C 1
ATOM 22372 O O . VAL G 1 60 ? 143.67942 123.60520 87.39413 1.000 1.68596 40 VAL G O 1
ATOM 22385 N N . GLN G 1 61 ? 142.64979 124.76248 89.02141 1.000 1.95528 41 GLN G N 1
ATOM 22386 C CA . GLN G 1 61 ? 142.98072 126.03898 88.39874 1.000 1.95528 41 GLN G CA 1
ATOM 22387 C C . GLN G 1 61 ? 144.47727 126.31133 88.46758 1.000 1.95528 41 GLN G C 1
ATOM 22388 O O . GLN G 1 61 ? 145.04619 126.91692 87.55347 1.000 1.95528 41 GLN G O 1
ATOM 22402 N N . GLU G 1 62 ? 145.13392 125.87603 89.54288 1.000 1.42940 42 GLU G N 1
ATOM 22403 C CA . GLU G 1 62 ? 146.58584 125.99516 89.60767 1.000 1.42940 42 GLU G CA 1
ATOM 22404 C C . GLU G 1 62 ? 147.24908 125.14590 88.53212 1.000 1.42940 42 GLU G C 1
ATOM 22405 O O . GLU G 1 62 ? 148.25128 125.55653 87.93435 1.000 1.42940 42 GLU G O 1
ATOM 22417 N N . PHE G 1 63 ? 146.69979 123.96088 88.26273 1.000 1.33933 43 PHE G N 1
ATOM 22418 C CA . PHE G 1 63 ? 147.23091 123.14432 87.17869 1.000 1.33933 43 PHE G CA 1
ATOM 22419 C C . PHE G 1 63 ? 146.98105 123.81077 85.83459 1.000 1.33933 43 PHE G C 1
ATOM 22420 O O . PHE G 1 63 ? 147.80013 123.70691 84.91686 1.000 1.33933 43 PHE G O 1
ATOM 22437 N N . GLN G 1 64 ? 145.84488 124.49504 85.69893 1.000 1.52589 44 GLN G N 1
ATOM 22438 C CA . GLN G 1 64 ? 145.58011 125.25491 84.48241 1.000 1.52589 44 GLN G CA 1
ATOM 22439 C C . GLN G 1 64 ? 146.61458 126.35905 84.31283 1.000 1.52589 44 GLN G C 1
ATOM 22440 O O . GLN G 1 64 ? 147.08728 126.61573 83.20115 1.000 1.52589 44 GLN G O 1
ATOM 22454 N N . SER G 1 65 ? 146.96519 127.03432 85.40784 1.000 1.25545 45 SER G N 1
ATOM 22455 C CA . SER G 1 65 ? 148.01836 128.04300 85.35225 1.000 1.25545 45 SER G CA 1
ATOM 22456 C C . SER G 1 65 ? 149.34135 127.42403 84.92510 1.000 1.25545 45 SER G C 1
ATOM 22457 O O . SER G 1 65 ? 150.04870 127.97124 84.06957 1.000 1.25545 45 SER G O 1
ATOM 22465 N N . ALA G 1 66 ? 149.68575 126.27494 85.50761 1.000 1.20650 46 ALA G N 1
ATOM 22466 C CA . ALA G 1 66 ? 150.92043 125.59428 85.13571 1.000 1.20650 46 ALA G CA 1
ATOM 22467 C C . ALA G 1 66 ? 150.92406 125.23419 83.65699 1.000 1.20650 46 ALA G C 1
ATOM 22468 O O . ALA G 1 66 ? 151.93733 125.40663 82.96988 1.000 1.20650 46 ALA G O 1
ATOM 22475 N N . ILE G 1 67 ? 149.79528 124.73949 83.15128 1.000 1.45217 47 ILE G N 1
ATOM 22476 C CA . ILE G 1 67 ? 149.69367 124.38176 81.74242 1.000 1.45217 47 ILE G CA 1
ATOM 22477 C C . ILE G 1 67 ? 149.85009 125.61353 80.86408 1.000 1.45217 47 ILE G C 1
ATOM 22478 O O . ILE G 1 67 ? 150.64419 125.61891 79.91863 1.000 1.45217 47 ILE G O 1
ATOM 22494 N N . GLN G 1 68 ? 149.10214 126.67624 81.16008 1.000 1.52928 48 GLN G N 1
ATOM 22495 C CA . GLN G 1 68 ? 149.16187 127.87508 80.33411 1.000 1.52928 48 GLN G CA 1
ATOM 22496 C C . GLN G 1 68 ? 150.54381 128.51026 80.37485 1.000 1.52928 48 GLN G C 1
ATOM 22497 O O . GLN G 1 68 ? 150.93246 129.20877 79.43184 1.000 1.52928 48 GLN G O 1
ATOM 22511 N N . THR G 1 69 ? 151.29909 128.27905 81.44875 1.000 1.51110 49 THR G N 1
ATOM 22512 C CA . THR G 1 69 ? 152.66398 128.77940 81.53515 1.000 1.51110 49 THR G CA 1
ATOM 22513 C C . THR G 1 69 ? 153.64997 127.92829 80.74552 1.000 1.51110 49 THR G C 1
ATOM 22514 O O . THR G 1 69 ? 154.86264 128.12153 80.88370 1.000 1.51110 49 THR G O 1
ATOM 22525 N N . ASN G 1 70 ? 153.16334 127.00331 79.92218 1.000 1.50552 50 ASN G N 1
ATOM 22526 C CA . ASN G 1 70 ? 154.03690 126.09536 79.19523 1.000 1.50552 50 ASN G CA 1
ATOM 22527 C C . ASN G 1 70 ? 154.62848 126.77408 77.96601 1.000 1.50552 50 ASN G C 1
ATOM 22528 O O . ASN G 1 70 ? 154.08824 127.75775 77.45153 1.000 1.50552 50 ASN G O 1
ATOM 22539 N N . LYS G 1 71 ? 155.75910 126.24019 77.50549 1.000 1.80804 51 LYS G N 1
ATOM 22540 C CA . LYS G 1 71 ? 156.38059 126.67052 76.26171 1.000 1.80804 51 LYS G CA 1
ATOM 22541 C C . LYS G 1 71 ? 156.84534 125.50386 75.40101 1.000 1.80804 51 LYS G C 1
ATOM 22542 O O . LYS G 1 71 ? 156.99640 125.67236 74.18572 1.000 1.80804 51 LYS G O 1
ATOM 22561 N N . GLU G 1 72 ? 157.07326 124.33217 75.99371 1.000 2.15172 52 GLU G N 1
ATOM 22562 C CA . GLU G 1 72 ? 157.51702 123.15526 75.25754 1.000 2.15172 52 GLU G CA 1
ATOM 22563 C C . GLU G 1 72 ? 156.36701 122.25123 74.83426 1.000 2.15172 52 GLU G C 1
ATOM 22564 O O . GLU G 1 72 ? 156.56797 121.36617 73.99594 1.000 2.15172 52 GLU G O 1
ATOM 22576 N N . LEU G 1 73 ? 155.17376 122.45027 75.38826 1.000 1.98758 53 LEU G N 1
ATOM 22577 C CA . LEU G 1 73 ? 154.05471 121.55022 75.15188 1.000 1.98758 53 LEU G CA 1
ATOM 22578 C C . LEU G 1 73 ? 153.13304 122.11105 74.07718 1.000 1.98758 53 LEU G C 1
ATOM 22579 O O . LEU G 1 73 ? 153.02342 123.32828 73.90167 1.000 1.98758 53 LEU G O 1
ATOM 22595 N N . SER G 1 74 ? 152.47175 121.20991 73.35556 1.000 1.86076 54 SER G N 1
ATOM 22596 C CA . SER G 1 74 ? 151.47962 121.61398 72.37444 1.000 1.86076 54 SER G CA 1
ATOM 22597 C C . SER G 1 74 ? 150.17284 121.99536 73.06528 1.000 1.86076 54 SER G C 1
ATOM 22598 O O . SER G 1 74 ? 149.86896 121.55544 74.17763 1.000 1.86076 54 SER G O 1
ATOM 22606 N N . GLU G 1 75 ? 149.39034 122.83068 72.38111 1.000 1.80584 55 GLU G N 1
ATOM 22607 C CA . GLU G 1 75 ? 148.10710 123.25580 72.92607 1.000 1.80584 55 GLU G CA 1
ATOM 22608 C C . GLU G 1 75 ? 147.09899 122.11600 72.95945 1.000 1.80584 55 GLU G C 1
ATOM 22609 O O . GLU G 1 75 ? 146.15199 122.15502 73.75285 1.000 1.80584 55 GLU G O 1
ATOM 22621 N N . ASN G 1 76 ? 147.28176 121.09653 72.11783 1.000 1.73070 56 ASN G N 1
ATOM 22622 C CA . ASN G 1 76 ? 146.28071 120.04071 72.01908 1.000 1.73070 56 ASN G CA 1
ATOM 22623 C C . ASN G 1 76 ? 146.20806 119.20969 73.29255 1.000 1.73070 56 ASN G C 1
ATOM 22624 O O . ASN G 1 76 ? 145.13728 118.70293 73.64625 1.000 1.73070 56 ASN G O 1
ATOM 22635 N N . ALA G 1 77 ? 147.33090 119.05597 73.99358 1.000 1.72743 57 ALA G N 1
ATOM 22636 C CA . ALA G 1 77 ? 147.33881 118.23690 75.20008 1.000 1.72743 57 ALA G CA 1
ATOM 22637 C C . ALA G 1 77 ? 146.42988 118.82263 76.27398 1.000 1.72743 57 ALA G C 1
ATOM 22638 O O . ALA G 1 77 ? 146.01594 118.11738 77.20143 1.000 1.72743 57 ALA G O 1
ATOM 22645 N N . LEU G 1 78 ? 146.11076 120.11381 76.16794 1.000 1.82785 58 LEU G N 1
ATOM 22646 C CA . LEU G 1 78 ? 145.34202 120.77346 77.21771 1.000 1.82785 58 LEU G CA 1
ATOM 22647 C C . LEU G 1 78 ? 143.91523 120.23980 77.29445 1.000 1.82785 58 LEU G C 1
ATOM 22648 O O . LEU G 1 78 ? 143.25908 120.36845 78.33449 1.000 1.82785 58 LEU G O 1
ATOM 22664 N N . LYS G 1 79 ? 143.41326 119.63617 76.21275 1.000 1.70771 59 LYS G N 1
ATOM 22665 C CA . LYS G 1 79 ? 142.01577 119.21300 76.20156 1.000 1.70771 59 LYS G CA 1
ATOM 22666 C C . LYS G 1 79 ? 141.70289 118.21893 77.30857 1.000 1.70771 59 LYS G C 1
ATOM 22667 O O . LYS G 1 79 ? 140.54161 118.10718 77.71661 1.000 1.70771 59 LYS G O 1
ATOM 22686 N N . SER G 1 80 ? 142.70604 117.49548 77.80095 1.000 1.43489 60 SER G N 1
ATOM 22687 C CA . SER G 1 80 ? 142.49385 116.49522 78.83780 1.000 1.43489 60 SER G CA 1
ATOM 22688 C C . SER G 1 80 ? 143.31884 116.74526 80.08973 1.000 1.43489 60 SER G C 1
ATOM 22689 O O . SER G 1 80 ? 142.92364 116.28716 81.16666 1.000 1.43489 60 SER G O 1
ATOM 22697 N N . ALA G 1 81 ? 144.43473 117.47267 79.98943 1.000 1.49453 61 ALA G N 1
ATOM 22698 C CA . ALA G 1 81 ? 145.29117 117.67585 81.15219 1.000 1.49453 61 ALA G CA 1
ATOM 22699 C C . ALA G 1 81 ? 144.49782 118.19002 82.34370 1.000 1.49453 61 ALA G C 1
ATOM 22700 O O . ALA G 1 81 ? 144.60158 117.63898 83.44539 1.000 1.49453 61 ALA G O 1
ATOM 22707 N N . ASP G 1 82 ? 143.68449 119.22659 82.14153 1.000 1.80485 62 ASP G N 1
ATOM 22708 C CA . ASP G 1 82 ? 142.80815 119.68271 83.21258 1.000 1.80485 62 ASP G CA 1
ATOM 22709 C C . ASP G 1 82 ? 141.87421 118.56771 83.65885 1.000 1.80485 62 ASP G C 1
ATOM 22710 O O . ASP G 1 82 ? 141.58650 118.42960 84.85298 1.000 1.80485 62 ASP G O 1
ATOM 22719 N N . THR G 1 83 ? 141.39308 117.75841 82.71431 1.000 1.76160 63 THR G N 1
ATOM 22720 C CA . THR G 1 83 ? 140.55442 116.62429 83.08051 1.000 1.76160 63 THR G CA 1
ATOM 22721 C C . THR G 1 83 ? 141.38084 115.52309 83.72898 1.000 1.76160 63 THR G C 1
ATOM 22722 O O . THR G 1 83 ? 140.89939 114.82499 84.62751 1.000 1.76160 63 THR G O 1
ATOM 22733 N N . ILE G 1 84 ? 142.63197 115.35915 83.29561 1.000 1.48721 64 ILE G N 1
ATOM 22734 C CA . ILE G 1 84 ? 143.51581 114.39776 83.94701 1.000 1.48721 64 ILE G CA 1
ATOM 22735 C C . ILE G 1 84 ? 143.63476 114.72826 85.42534 1.000 1.48721 64 ILE G C 1
ATOM 22736 O O . ILE G 1 84 ? 143.65011 113.83927 86.28446 1.000 1.48721 64 ILE G O 1
ATOM 22752 N N . PHE G 1 85 ? 143.72234 116.02060 85.73878 1.000 1.39000 65 PHE G N 1
ATOM 22753 C CA . PHE G 1 85 ? 143.71391 116.45365 87.12842 1.000 1.39000 65 PHE G CA 1
ATOM 22754 C C . PHE G 1 85 ? 142.46828 115.94803 87.84271 1.000 1.39000 65 PHE G C 1
ATOM 22755 O O . PHE G 1 85 ? 142.55850 115.39880 88.94583 1.000 1.39000 65 PHE G O 1
ATOM 22772 N N . SER G 1 86 ? 141.29663 116.11144 87.22436 1.000 1.75423 66 SER G N 1
ATOM 22773 C CA . SER G 1 86 ? 140.08279 115.53145 87.78468 1.000 1.75423 66 SER G CA 1
ATOM 22774 C C . SER G 1 86 ? 140.09435 114.01457 87.69325 1.000 1.75423 66 SER G C 1
ATOM 22775 O O . SER G 1 86 ? 139.70407 113.33957 88.65203 1.000 1.75423 66 SER G O 1
ATOM 22783 N N . LEU G 1 87 ? 140.53147 113.46645 86.56023 1.000 1.47587 67 LEU G N 1
ATOM 22784 C CA . LEU G 1 87 ? 140.68671 112.02618 86.43733 1.000 1.47587 67 LEU G CA 1
ATOM 22785 C C . LEU G 1 87 ? 141.72026 111.48959 87.40962 1.000 1.47587 67 LEU G C 1
ATOM 22786 O O . LEU G 1 87 ? 141.62277 110.33198 87.83070 1.000 1.47587 67 LEU G O 1
ATOM 22802 N N . GLY G 1 88 ? 142.70861 112.30661 87.77320 1.000 1.27182 68 GLY G N 1
ATOM 22803 C CA . GLY G 1 88 ? 143.67130 111.87748 88.76912 1.000 1.27182 68 GLY G CA 1
ATOM 22804 C C . GLY G 1 88 ? 143.00415 111.48405 90.07038 1.000 1.27182 68 GLY G C 1
ATOM 22805 O O . GLY G 1 88 ? 143.29016 110.42352 90.62996 1.000 1.27182 68 GLY G O 1
ATOM 22809 N N . GLY G 1 89 ? 142.08286 112.31675 90.55459 1.000 1.20915 69 GLY G N 1
ATOM 22810 C CA . GLY G 1 89 ? 141.33848 111.95877 91.74543 1.000 1.20915 69 GLY G CA 1
ATOM 22811 C C . GLY G 1 89 ? 140.55955 110.67688 91.57209 1.000 1.20915 69 GLY G C 1
ATOM 22812 O O . GLY G 1 89 ? 140.58764 109.80922 92.44894 1.000 1.20915 69 GLY G O 1
ATOM 22816 N N . LEU G 1 90 ? 139.88177 110.52583 90.43663 1.000 1.40243 70 LEU G N 1
ATOM 22817 C CA . LEU G 1 90 ? 139.26548 109.24917 90.11685 1.000 1.40243 70 LEU G CA 1
ATOM 22818 C C . LEU G 1 90 ? 140.32079 108.17054 89.95010 1.000 1.40243 70 LEU G C 1
ATOM 22819 O O . LEU G 1 90 ? 140.07686 107.00530 90.28166 1.000 1.40243 70 LEU G O 1
ATOM 22835 N N . LEU G 1 91 ? 141.49381 108.54418 89.44068 1.000 1.45043 71 LEU G N 1
ATOM 22836 C CA . LEU G 1 91 ? 142.61892 107.62811 89.34536 1.000 1.45043 71 LEU G CA 1
ATOM 22837 C C . LEU G 1 91 ? 143.30834 107.41893 90.68229 1.000 1.45043 71 LEU G C 1
ATOM 22838 O O . LEU G 1 91 ? 143.98968 106.40346 90.86028 1.000 1.45043 71 LEU G O 1
ATOM 22854 N N . LEU G 1 92 ? 143.15203 108.35334 91.62101 1.000 1.20032 72 LEU G N 1
ATOM 22855 C CA . LEU G 1 92 ? 143.87096 108.26190 92.88416 1.000 1.20032 72 LEU G CA 1
ATOM 22856 C C . LEU G 1 92 ? 142.93319 107.99396 94.04956 1.000 1.20032 72 LEU G C 1
ATOM 22857 O O . LEU G 1 92 ? 143.39082 107.67169 95.15131 1.000 1.20032 72 LEU G O 1
ATOM 22873 N N . GLU G 1 93 ? 141.62683 108.11626 93.82958 1.000 1.16632 73 GLU G N 1
ATOM 22874 C CA . GLU G 1 93 ? 140.65623 107.51251 94.72524 1.000 1.16632 73 GLU G CA 1
ATOM 22875 C C . GLU G 1 93 ? 140.71374 105.99622 94.66773 1.000 1.16632 73 GLU G C 1
ATOM 22876 O O . GLU G 1 93 ? 140.11463 105.33032 95.51872 1.000 1.16632 73 GLU G O 1
ATOM 22888 N N . ILE G 1 94 ? 141.42333 105.44112 93.68577 1.000 1.43740 74 ILE G N 1
ATOM 22889 C CA . ILE G 1 94 ? 141.51571 103.99771 93.51450 1.000 1.43740 74 ILE G CA 1
ATOM 22890 C C . ILE G 1 94 ? 142.17984 103.39358 94.74372 1.000 1.43740 74 ILE G C 1
ATOM 22891 O O . ILE G 1 94 ? 143.01984 104.02582 95.39323 1.000 1.43740 74 ILE G O 1
ATOM 22907 N N . LYS G 1 95 ? 141.80167 102.16072 95.06130 1.000 1.67952 75 LYS G N 1
ATOM 22908 C CA . LYS G 1 95 ? 142.33603 101.45273 96.21221 1.000 1.67952 75 LYS G CA 1
ATOM 22909 C C . LYS G 1 95 ? 143.80785 101.12236 95.98453 1.000 1.67952 75 LYS G C 1
ATOM 22910 O O . LYS G 1 95 ? 144.20505 100.65967 94.91220 1.000 1.67952 75 LYS G O 1
ATOM 22929 N N . ALA G 1 96 ? 144.62324 101.36041 97.01434 1.000 1.72338 76 ALA G N 1
ATOM 22930 C CA . ALA G 1 96 ? 146.06402 101.18612 96.86521 1.000 1.72338 76 ALA G CA 1
ATOM 22931 C C . ALA G 1 96 ? 146.46174 99.72100 96.78907 1.000 1.72338 76 ALA G C 1
ATOM 22932 O O . ALA G 1 96 ? 147.34220 99.36639 95.99769 1.000 1.72338 76 ALA G O 1
ATOM 22939 N N . ASP G 1 97 ? 145.83267 98.86073 97.58916 1.000 1.43670 77 ASP G N 1
ATOM 22940 C CA . ASP G 1 97 ? 146.22819 97.45992 97.63051 1.000 1.43670 77 ASP G CA 1
ATOM 22941 C C . ASP G 1 97 ? 145.92498 96.73417 96.32777 1.000 1.43670 77 ASP G C 1
ATOM 22942 O O . ASP G 1 97 ? 146.52177 95.68503 96.06304 1.000 1.43670 77 ASP G O 1
ATOM 22951 N N . ASP G 1 98 ? 145.01895 97.26469 95.51142 1.000 1.69523 78 ASP G N 1
ATOM 22952 C CA . ASP G 1 98 ? 144.69142 96.65335 94.23136 1.000 1.69523 78 ASP G CA 1
ATOM 22953 C C . ASP G 1 98 ? 145.76585 96.99788 93.20732 1.000 1.69523 78 ASP G C 1
ATOM 22954 O O . ASP G 1 98 ? 146.22616 98.14101 93.12956 1.000 1.69523 78 ASP G O 1
ATOM 22963 N N . SER G 1 99 ? 146.16534 96.00063 92.42138 1.000 1.77759 79 SER G N 1
ATOM 22964 C CA . SER G 1 99 ? 147.20882 96.20357 91.42500 1.000 1.77759 79 SER G CA 1
ATOM 22965 C C . SER G 1 99 ? 146.79530 97.29077 90.44167 1.000 1.77759 79 SER G C 1
ATOM 22966 O O . SER G 1 99 ? 145.65714 97.32196 89.96501 1.000 1.77759 79 SER G O 1
ATOM 22974 N N . LEU G 1 100 ? 147.73608 98.18572 90.13606 1.000 1.74466 80 LEU G N 1
ATOM 22975 C CA . LEU G 1 100 ? 147.43144 99.31155 89.26040 1.000 1.74466 80 LEU G CA 1
ATOM 22976 C C . LEU G 1 100 ? 147.02666 98.84469 87.86706 1.000 1.74466 80 LEU G C 1
ATOM 22977 O O . LEU G 1 100 ? 145.99263 99.27247 87.34096 1.000 1.74466 80 LEU G O 1
ATOM 22993 N N . ASN G 1 101 ? 147.81553 97.95727 87.25868 1.000 1.81687 81 ASN G N 1
ATOM 22994 C CA . ASN G 1 101 ? 147.52160 97.52590 85.89651 1.000 1.81687 81 ASN G CA 1
ATOM 22995 C C . ASN G 1 101 ? 146.27062 96.66012 85.85769 1.000 1.81687 81 ASN G C 1
ATOM 22996 O O . ASN G 1 101 ? 145.46623 96.75392 84.92509 1.000 1.81687 81 ASN G O 1
ATOM 23007 N N . GLN G 1 102 ? 146.09449 95.80151 86.86200 1.000 1.72392 82 GLN G N 1
ATOM 23008 C CA . GLN G 1 102 ? 144.90045 94.96615 86.91758 1.000 1.72392 82 GLN G CA 1
ATOM 23009 C C . GLN G 1 102 ? 143.64579 95.81122 87.09390 1.000 1.72392 82 GLN G C 1
ATOM 23010 O O . GLN G 1 102 ? 142.61747 95.54946 86.45763 1.000 1.72392 82 GLN G O 1
ATOM 23024 N N . VAL G 1 103 ? 143.70984 96.82724 87.95516 1.000 1.64346 83 VAL G N 1
ATOM 23025 C CA . VAL G 1 103 ? 142.57462 97.72930 88.12552 1.000 1.64346 83 VAL G CA 1
ATOM 23026 C C . VAL G 1 103 ? 142.30421 98.48108 86.82992 1.000 1.64346 83 VAL G C 1
ATOM 23027 O O . VAL G 1 103 ? 141.14878 98.69841 86.44527 1.000 1.64346 83 VAL G O 1
ATOM 23040 N N . ALA G 1 104 ? 143.36921 98.91558 86.15201 1.000 1.63412 84 ALA G N 1
ATOM 23041 C CA . ALA G 1 104 ? 143.20129 99.56865 84.85966 1.000 1.63412 84 ALA G CA 1
ATOM 23042 C C . ALA G 1 104 ? 142.48559 98.65250 83.87982 1.000 1.63412 84 ALA G C 1
ATOM 23043 O O . ALA G 1 104 ? 141.57043 99.08058 83.16984 1.000 1.63412 84 ALA G O 1
ATOM 23050 N N . GLU G 1 105 ? 142.88525 97.38327 83.83668 1.000 1.50674 85 GLU G N 1
ATOM 23051 C CA . GLU G 1 105 ? 142.25642 96.43012 82.93117 1.000 1.50674 85 GLU G CA 1
ATOM 23052 C C . GLU G 1 105 ? 140.78352 96.24290 83.27518 1.000 1.50674 85 GLU G C 1
ATOM 23053 O O . GLU G 1 105 ? 139.92155 96.22529 82.38879 1.000 1.50674 85 GLU G O 1
ATOM 23065 N N . ASP G 1 106 ? 140.47529 96.11274 84.56780 1.000 1.49728 86 ASP G N 1
ATOM 23066 C CA . ASP G 1 106 ? 139.08819 95.91242 84.97834 1.000 1.49728 86 ASP G CA 1
ATOM 23067 C C . ASP G 1 106 ? 138.22464 97.11258 84.61862 1.000 1.49728 86 ASP G C 1
ATOM 23068 O O . ASP G 1 106 ? 137.12871 96.95631 84.06257 1.000 1.49728 86 ASP G O 1
ATOM 23077 N N . LEU G 1 107 ? 138.69201 98.31728 84.94637 1.000 1.48613 87 LEU G N 1
ATOM 23078 C CA . LEU G 1 107 ? 137.91223 99.51243 84.65469 1.000 1.48613 87 LEU G CA 1
ATOM 23079 C C . LEU G 1 107 ? 137.77828 99.71972 83.15313 1.000 1.48613 87 LEU G C 1
ATOM 23080 O O . LEU G 1 107 ? 136.73040 100.16207 82.67293 1.000 1.48613 87 LEU G O 1
ATOM 23096 N N . THR G 1 108 ? 138.82041 99.38405 82.38865 1.000 1.63300 88 THR G N 1
ATOM 23097 C CA . THR G 1 108 ? 138.72802 99.49788 80.93918 1.000 1.63300 88 THR G CA 1
ATOM 23098 C C . THR G 1 108 ? 137.69234 98.53074 80.38592 1.000 1.63300 88 THR G C 1
ATOM 23099 O O . THR G 1 108 ? 136.90483 98.89315 79.50572 1.000 1.63300 88 THR G O 1
ATOM 23110 N N . ASN G 1 109 ? 137.67205 97.29712 80.89580 1.000 1.41969 89 ASN G N 1
ATOM 23111 C CA . ASN G 1 109 ? 136.67623 96.33118 80.44538 1.000 1.41969 89 ASN G CA 1
ATOM 23112 C C . ASN G 1 109 ? 135.26595 96.79732 80.77778 1.000 1.41969 89 ASN G C 1
ATOM 23113 O O . ASN G 1 109 ? 134.37226 96.74767 79.92524 1.000 1.41969 89 ASN G O 1
ATOM 23124 N N . ALA G 1 110 ? 135.04596 97.25397 82.01134 1.000 1.50507 90 ALA G N 1
ATOM 23125 C CA . ALA G 1 110 ? 133.71199 97.70338 82.39708 1.000 1.50507 90 ALA G CA 1
ATOM 23126 C C . ALA G 1 110 ? 133.27849 98.91501 81.57647 1.000 1.50507 90 ALA G C 1
ATOM 23127 O O . ALA G 1 110 ? 132.12694 98.99283 81.12459 1.000 1.50507 90 ALA G O 1
ATOM 23134 N N . TYR G 1 111 ? 134.18857 99.86948 81.36632 1.000 1.57765 91 TYR G N 1
ATOM 23135 C CA . TYR G 1 111 ? 133.87745 101.02212 80.53097 1.000 1.57765 91 TYR G CA 1
ATOM 23136 C C . TYR G 1 111 ? 133.51600 100.59500 79.11604 1.000 1.57765 91 TYR G C 1
ATOM 23137 O O . TYR G 1 111 ? 132.47809 101.00421 78.58620 1.000 1.57765 91 TYR G O 1
ATOM 23155 N N . ALA G 1 112 ? 134.34983 99.75999 78.49147 1.000 1.45096 92 ALA G N 1
ATOM 23156 C CA . ALA G 1 112 ? 134.01283 99.23399 77.17548 1.000 1.45096 92 ALA G CA 1
ATOM 23157 C C . ALA G 1 112 ? 132.64915 98.56353 77.18278 1.000 1.45096 92 ALA G C 1
ATOM 23158 O O . ALA G 1 112 ? 131.91677 98.64034 76.19005 1.000 1.45096 92 ALA G O 1
ATOM 23165 N N . LYS G 1 113 ? 132.29263 97.90742 78.28674 1.000 1.62422 93 LYS G N 1
ATOM 23166 C CA . LYS G 1 113 ? 130.96760 97.31472 78.40410 1.000 1.62422 93 LYS G CA 1
ATOM 23167 C C . LYS G 1 113 ? 129.88350 98.38055 78.30409 1.000 1.62422 93 LYS G C 1
ATOM 23168 O O . LYS G 1 113 ? 128.93269 98.23553 77.52812 1.000 1.62422 93 LYS G O 1
ATOM 23187 N N . GLU G 1 114 ? 130.01186 99.46081 79.07955 1.000 1.63357 94 GLU G N 1
ATOM 23188 C CA . GLU G 1 114 ? 129.01207 100.52331 79.05139 1.000 1.63357 94 GLU G CA 1
ATOM 23189 C C . GLU G 1 114 ? 129.52373 101.81880 78.43352 1.000 1.63357 94 GLU G C 1
ATOM 23190 O O . GLU G 1 114 ? 128.87463 102.85848 78.59113 1.000 1.63357 94 GLU G O 1
ATOM 23202 N N . GLY G 1 115 ? 130.65530 101.78995 77.73655 1.000 1.51819 95 GLY G N 1
ATOM 23203 C CA . GLY G 1 115 ? 131.22437 102.99976 77.18067 1.000 1.51819 95 GLY G CA 1
ATOM 23204 C C . GLY G 1 115 ? 130.62095 103.36676 75.83944 1.000 1.51819 95 GLY G C 1
ATOM 23205 O O . GLY G 1 115 ? 129.67108 102.75150 75.35216 1.000 1.51819 95 GLY G O 1
ATOM 23209 N N . GLU G 1 116 ? 131.19947 104.40548 75.23406 1.000 1.48242 96 GLU G N 1
ATOM 23210 C CA . GLU G 1 116 ? 130.73093 104.88857 73.94157 1.000 1.48242 96 GLU G CA 1
ATOM 23211 C C . GLU G 1 116 ? 131.22297 104.02895 72.78671 1.000 1.48242 96 GLU G C 1
ATOM 23212 O O . GLU G 1 116 ? 130.69707 104.14473 71.67456 1.000 1.48242 96 GLU G O 1
ATOM 23224 N N . GLU G 1 117 ? 132.21498 103.17339 73.01966 1.000 1.67242 97 GLU G N 1
ATOM 23225 C CA . GLU G 1 117 ? 132.82314 102.39767 71.95173 1.000 1.67242 97 GLU G CA 1
ATOM 23226 C C . GLU G 1 117 ? 133.31519 101.07152 72.50666 1.000 1.67242 97 GLU G C 1
ATOM 23227 O O . GLU G 1 117 ? 133.72502 100.97498 73.66638 1.000 1.67242 97 GLU G O 1
ATOM 23239 N N . GLU G 1 118 ? 133.26695 100.04566 71.66143 1.000 1.63673 98 GLU G N 1
ATOM 23240 C CA . GLU G 1 118 ? 133.92522 98.78602 71.97563 1.000 1.63673 98 GLU G CA 1
ATOM 23241 C C . GLU G 1 118 ? 135.40548 98.91589 71.63872 1.000 1.63673 98 GLU G C 1
ATOM 23242 O O . GLU G 1 118 ? 135.77511 99.42723 70.57818 1.000 1.63673 98 GLU G O 1
ATOM 23254 N N . ILE G 1 119 ? 136.25677 98.45034 72.54802 1.000 1.60927 99 ILE G N 1
ATOM 23255 C CA . ILE G 1 119 ? 137.68415 98.74127 72.49141 1.000 1.60927 99 ILE G CA 1
ATOM 23256 C C . ILE G 1 119 ? 138.40044 97.56426 71.84540 1.000 1.60927 99 ILE G C 1
ATOM 23257 O O . ILE G 1 119 ? 138.28484 96.42256 72.30581 1.000 1.60927 99 ILE G O 1
ATOM 23273 N N . GLY G 1 120 ? 139.14303 97.84435 70.77766 1.000 1.79629 100 GLY G N 1
ATOM 23274 C CA . GLY G 1 120 ? 140.04853 96.85558 70.23417 1.000 1.79629 100 GLY G CA 1
ATOM 23275 C C . GLY G 1 120 ? 141.40491 96.92902 70.90677 1.000 1.79629 100 GLY G C 1
ATOM 23276 O O . GLY G 1 120 ? 141.61465 97.68028 71.85767 1.000 1.79629 100 GLY G O 1
ATOM 23280 N N . THR G 1 121 ? 142.34677 96.13515 70.39776 1.000 2.07308 101 THR G N 1
ATOM 23281 C CA . THR G 1 121 ? 143.67634 96.11845 70.99726 1.000 2.07308 101 THR G CA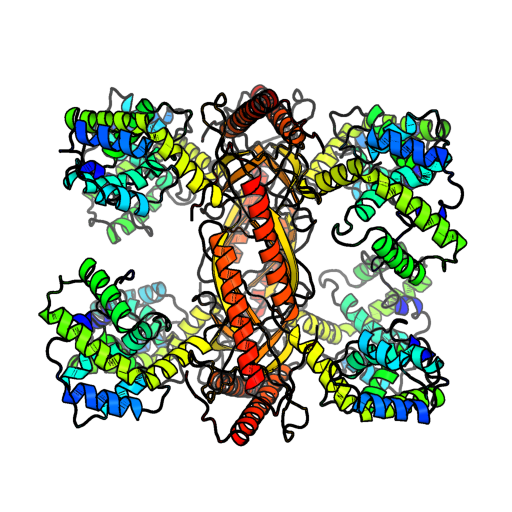 1
ATOM 23282 C C . THR G 1 121 ? 144.39500 97.44520 70.78639 1.000 2.07308 101 THR G C 1
ATOM 23283 O O . THR G 1 121 ? 145.27894 97.80832 71.56813 1.000 2.07308 101 THR G O 1
ATOM 23294 N N . GLU G 1 122 ? 144.00972 98.19825 69.75430 1.000 2.01224 102 GLU G N 1
ATOM 23295 C CA . GLU G 1 122 ? 144.71004 99.44160 69.44434 1.000 2.01224 102 GLU G CA 1
ATOM 23296 C C . GLU G 1 122 ? 144.40421 100.52253 70.47446 1.000 2.01224 102 GLU G C 1
ATOM 23297 O O . GLU G 1 122 ? 145.30917 101.02581 71.15503 1.000 2.01224 102 GLU G O 1
ATOM 23309 N N . GLN G 1 123 ? 143.13175 100.90760 70.58912 1.000 1.78007 103 GLN G N 1
ATOM 23310 C CA . GLN G 1 123 ? 142.75808 101.91685 71.57082 1.000 1.78007 103 GLN G CA 1
ATOM 23311 C C . GLN G 1 123 ? 142.98386 101.41507 72.98890 1.000 1.78007 103 GLN G C 1
ATOM 23312 O O . GLN G 1 123 ? 143.37787 102.19495 73.85964 1.000 1.78007 103 GLN G O 1
ATOM 23326 N N . ARG G 1 124 ? 142.73542 100.12872 73.24157 1.000 1.72725 104 ARG G N 1
ATOM 23327 C CA . ARG G 1 124 ? 143.02390 99.56394 74.55503 1.000 1.72725 104 ARG G CA 1
ATOM 23328 C C . ARG G 1 124 ? 144.49783 99.73298 74.89869 1.000 1.72725 104 ARG G C 1
ATOM 23329 O O . ARG G 1 124 ? 144.84735 100.13594 76.01458 1.000 1.72725 104 ARG G O 1
ATOM 23350 N N . GLU G 1 125 ? 145.38088 99.41272 73.94882 1.000 1.93271 105 GLU G N 1
ATOM 23351 C CA . GLU G 1 125 ? 146.81087 99.54655 74.19093 1.000 1.93271 105 GLU G CA 1
ATOM 23352 C C . GLU G 1 125 ? 147.20375 100.99533 74.42198 1.000 1.93271 105 GLU G C 1
ATOM 23353 O O . GLU G 1 125 ? 147.95567 101.28856 75.35442 1.000 1.93271 105 GLU G O 1
ATOM 23365 N N . GLN G 1 126 ? 146.70686 101.91455 73.59309 1.000 2.06907 106 GLN G N 1
ATOM 23366 C CA . GLN G 1 126 ? 147.02404 103.32339 73.80443 1.000 2.06907 106 GLN G CA 1
ATOM 23367 C C . GLN G 1 126 ? 146.56737 103.77222 75.18734 1.000 2.06907 106 GLN G C 1
ATOM 23368 O O . GLN G 1 126 ? 147.33044 104.39987 75.93669 1.000 2.06907 106 GLN G O 1
ATOM 23382 N N . LEU G 1 127 ? 145.33211 103.42192 75.55335 1.000 1.83280 107 LEU G N 1
ATOM 23383 C CA . LEU G 1 127 ? 144.77821 103.82326 76.83847 1.000 1.83280 107 LEU G CA 1
ATOM 23384 C C . LEU G 1 127 ? 145.61730 103.29360 77.98968 1.000 1.83280 107 LEU G C 1
ATOM 23385 O O . LEU G 1 127 ? 146.02582 104.05573 78.86995 1.000 1.83280 107 LEU G O 1
ATOM 23401 N N . ILE G 1 128 ? 145.88667 101.98766 77.99849 1.000 1.78403 108 ILE G N 1
ATOM 23402 C CA . ILE G 1 128 ? 146.56596 101.37485 79.13652 1.000 1.78403 108 ILE G CA 1
ATOM 23403 C C . ILE G 1 128 ? 148.02014 101.82756 79.19420 1.000 1.78403 108 ILE G C 1
ATOM 23404 O O . ILE G 1 128 ? 148.58840 102.01525 80.27670 1.000 1.78403 108 ILE G O 1
ATOM 23420 N N . HIS G 1 129 ? 148.64929 102.00109 78.03060 1.000 1.94404 109 HIS G N 1
ATOM 23421 C CA . HIS G 1 129 ? 150.01673 102.49984 77.99491 1.000 1.94404 109 HIS G CA 1
ATOM 23422 C C . HIS G 1 129 ? 150.09992 103.88591 78.61530 1.000 1.94404 109 HIS G C 1
ATOM 23423 O O . HIS G 1 129 ? 150.92483 104.13203 79.50470 1.000 1.94404 109 HIS G O 1
ATOM 23437 N N . ASN G 1 130 ? 149.22509 104.79827 78.18502 1.000 1.66038 110 ASN G N 1
ATOM 23438 C CA . ASN G 1 130 ? 149.21762 106.13000 78.77765 1.000 1.66038 110 ASN G CA 1
ATOM 23439 C C . ASN G 1 130 ? 148.88159 106.06031 80.26023 1.000 1.66038 110 ASN G C 1
ATOM 23440 O O . ASN G 1 130 ? 149.44144 106.80751 81.06840 1.000 1.66038 110 ASN G O 1
ATOM 23451 N N . LEU G 1 131 ? 147.97856 105.15511 80.63413 1.000 1.59377 111 LEU G N 1
ATOM 23452 C CA . LEU G 1 131 ? 147.58322 105.01498 82.02929 1.000 1.59377 111 LEU G CA 1
ATOM 23453 C C . LEU G 1 131 ? 148.77353 104.65151 82.90411 1.000 1.59377 111 LEU G C 1
ATOM 23454 O O . LEU G 1 131 ? 149.03931 105.31251 83.91497 1.000 1.59377 111 LEU G O 1
ATOM 23470 N N . LEU G 1 132 ? 149.50554 103.60385 82.52736 1.000 1.84244 112 LEU G N 1
ATOM 23471 C CA . LEU G 1 132 ? 150.68889 103.22344 83.28909 1.000 1.84244 112 LEU G CA 1
ATOM 23472 C C . LEU G 1 132 ? 151.74562 104.31623 83.23696 1.000 1.84244 112 LEU G C 1
ATOM 23473 O O . LEU G 1 132 ? 152.51916 104.48493 84.18651 1.000 1.84244 112 LEU G O 1
ATOM 23489 N N . ILE G 1 133 ? 151.78802 105.07702 82.14228 1.000 1.70436 113 ILE G N 1
ATOM 23490 C CA . ILE G 1 133 ? 152.68953 106.22191 82.07910 1.000 1.70436 113 ILE G CA 1
ATOM 23491 C C . ILE G 1 133 ? 152.30880 107.24470 83.13859 1.000 1.70436 113 ILE G C 1
ATOM 23492 O O . ILE G 1 133 ? 153.16627 107.94070 83.69355 1.000 1.70436 113 ILE G O 1
ATOM 23508 N N . VAL G 1 134 ? 151.01300 107.35269 83.42956 1.000 1.69784 114 VAL G N 1
ATOM 23509 C CA . VAL G 1 134 ? 150.53866 108.34895 84.38458 1.000 1.69784 114 VAL G CA 1
ATOM 23510 C C . VAL G 1 134 ? 150.76708 107.87664 85.81320 1.000 1.69784 114 VAL G C 1
ATOM 23511 O O . VAL G 1 134 ? 151.40858 108.56368 86.61701 1.000 1.69784 114 VAL G O 1
ATOM 23524 N N . LEU G 1 135 ? 150.24652 106.69657 86.15280 1.000 1.72328 115 LEU G N 1
ATOM 23525 C CA . LEU G 1 135 ? 150.32202 106.23487 87.53399 1.000 1.72328 115 LEU G CA 1
ATOM 23526 C C . LEU G 1 135 ? 151.76564 106.11977 87.99796 1.000 1.72328 115 LEU G C 1
ATOM 23527 O O . LEU G 1 135 ? 152.04534 106.17839 89.20084 1.000 1.72328 115 LEU G O 1
ATOM 23543 N N . GLN G 1 136 ? 152.69612 105.96485 87.05784 1.000 1.73693 116 GLN G N 1
ATOM 23544 C CA . GLN G 1 136 ? 154.11094 105.92387 87.39428 1.000 1.73693 116 GLN G CA 1
ATOM 23545 C C . GLN G 1 136 ? 154.61812 107.26350 87.90777 1.000 1.73693 116 GLN G C 1
ATOM 23546 O O . GLN G 1 136 ? 155.74075 107.33349 88.41968 1.000 1.73693 116 GLN G O 1
ATOM 23560 N N . LYS G 1 137 ? 153.82019 108.32361 87.77930 1.000 1.57092 117 LYS G N 1
ATOM 23561 C CA . LYS G 1 137 ? 154.23986 109.67382 88.12425 1.000 1.57092 117 LYS G CA 1
ATOM 23562 C C . LYS G 1 137 ? 153.34605 110.31738 89.17513 1.000 1.57092 117 LYS G C 1
ATOM 23563 O O . LYS G 1 137 ? 153.58461 111.47135 89.54875 1.000 1.57092 117 LYS G O 1
ATOM 23582 N N . ALA G 1 138 ? 152.33040 109.60676 89.66441 1.000 1.39287 118 ALA G N 1
ATOM 23583 C CA . ALA G 1 138 ? 151.28295 110.22278 90.46775 1.000 1.39287 118 ALA G CA 1
ATOM 23584 C C . ALA G 1 138 ? 151.64988 110.37340 91.93426 1.000 1.39287 118 ALA G C 1
ATOM 23585 O O . ALA G 1 138 ? 150.75464 110.61740 92.74788 1.000 1.39287 118 ALA G O 1
ATOM 23592 N N . GLU G 1 139 ? 152.92376 110.24023 92.30310 1.000 1.51033 119 GLU G N 1
ATOM 23593 C CA . GLU G 1 139 ? 153.28341 110.37205 93.71040 1.000 1.51033 119 GLU G CA 1
ATOM 23594 C C . GLU G 1 139 ? 152.87806 111.73911 94.24529 1.000 1.51033 119 GLU G C 1
ATOM 23595 O O . GLU G 1 139 ? 152.12533 111.84281 95.22264 1.000 1.51033 119 GLU G O 1
ATOM 23607 N N . ASN G 1 140 ? 153.34228 112.80425 93.58959 1.000 1.31524 120 ASN G N 1
ATOM 23608 C CA . ASN G 1 140 ? 152.92437 114.14336 93.98094 1.000 1.31524 120 ASN G CA 1
ATOM 23609 C C . ASN G 1 140 ? 151.41562 114.29326 93.88905 1.000 1.31524 120 ASN G C 1
ATOM 23610 O O . ASN G 1 140 ? 150.78407 114.83260 94.80340 1.000 1.31524 120 ASN G O 1
ATOM 23621 N N . LEU G 1 141 ? 150.81977 113.80831 92.80145 1.000 1.10135 121 LEU G N 1
ATOM 23622 C CA . LEU G 1 141 ? 149.39141 114.00462 92.59764 1.000 1.10135 121 LEU G CA 1
ATOM 23623 C C . LEU G 1 141 ? 148.58392 113.12456 93.54133 1.000 1.10135 121 LEU G C 1
ATOM 23624 O O . LEU G 1 141 ? 147.52882 113.53529 94.04227 1.000 1.10135 121 LEU G O 1
ATOM 23640 N N . LYS G 1 142 ? 149.06209 111.90431 93.78869 1.000 1.20397 122 LYS G N 1
ATOM 23641 C CA . LYS G 1 142 ? 148.43493 111.06220 94.79763 1.000 1.20397 122 LYS G CA 1
ATOM 23642 C C . LYS G 1 142 ? 148.40864 111.77148 96.13703 1.000 1.20397 122 LYS G C 1
ATOM 23643 O O . LYS G 1 142 ? 147.37560 111.81226 96.81526 1.000 1.20397 122 LYS G O 1
ATOM 23662 N N . LYS G 1 143 ? 149.54660 112.33514 96.53604 1.000 1.07256 123 LYS G N 1
ATOM 23663 C CA . LYS G 1 143 ? 149.60110 113.03664 97.80886 1.000 1.07256 123 LYS G CA 1
ATOM 23664 C C . LYS G 1 143 ? 148.65428 114.22654 97.80342 1.000 1.07256 123 LYS G C 1
ATOM 23665 O O . LYS G 1 143 ? 147.94487 114.47354 98.78491 1.000 1.07256 123 LYS G O 1
ATOM 23684 N N . THR G 1 144 ? 148.60952 114.95656 96.68973 1.000 1.07207 124 THR G N 1
ATOM 23685 C CA . THR G 1 144 ? 147.75440 116.13353 96.60273 1.000 1.07207 124 THR G CA 1
ATOM 23686 C C . THR G 1 144 ? 146.29169 115.76454 96.79662 1.000 1.07207 124 THR G C 1
ATOM 23687 O O . THR G 1 144 ? 145.56711 116.41884 97.55276 1.000 1.07207 124 THR G O 1
ATOM 23698 N N . PHE G 1 145 ? 145.83516 114.71712 96.11492 1.000 1.05842 125 PHE G N 1
ATOM 23699 C CA . PHE G 1 145 ? 144.41811 114.37972 96.17674 1.000 1.05842 125 PHE G CA 1
ATOM 23700 C C . PHE G 1 145 ? 144.06016 113.68517 97.47979 1.000 1.05842 125 PHE G C 1
ATOM 23701 O O . PHE G 1 145 ? 142.95585 113.87795 98.00521 1.000 1.05842 125 PHE G O 1
ATOM 23718 N N . LYS G 1 146 ? 144.97657 112.89751 98.03595 1.000 0.67970 126 LYS G N 1
ATOM 23719 C CA . LYS G 1 146 ? 144.78994 112.45488 99.40693 1.000 0.67970 126 LYS G CA 1
ATOM 23720 C C . LYS G 1 146 ? 144.56608 113.65223 100.31180 1.000 0.67970 126 LYS G C 1
ATOM 23721 O O . LYS G 1 146 ? 143.59479 113.70665 101.06928 1.000 0.67970 126 LYS G O 1
ATOM 23740 N N . ALA G 1 147 ? 145.43624 114.65120 100.20707 1.000 0.58909 127 ALA G N 1
ATOM 23741 C CA . ALA G 1 147 ? 145.29113 115.83364 101.04105 1.000 0.58909 127 ALA G CA 1
ATOM 23742 C C . ALA G 1 147 ? 143.93587 116.48560 100.82411 1.000 0.58909 127 ALA G C 1
ATOM 23743 O O . ALA G 1 147 ? 143.25348 116.86020 101.78452 1.000 0.58909 127 ALA G O 1
ATOM 23750 N N . TYR G 1 148 ? 143.52179 116.61151 99.56547 1.000 0.36615 128 TYR G N 1
ATOM 23751 C CA . TYR G 1 148 ? 142.26943 117.29450 99.27354 1.000 0.36615 128 TYR G CA 1
ATOM 23752 C C . TYR G 1 148 ? 141.10304 116.56420 99.91400 1.000 0.36615 128 TYR G C 1
ATOM 23753 O O . TYR G 1 148 ? 140.19967 117.18647 100.48353 1.000 0.36615 128 TYR G O 1
ATOM 23771 N N . ARG G 1 149 ? 141.10447 115.23740 99.82454 1.000 0.47838 129 ARG G N 1
ATOM 23772 C CA . ARG G 1 149 ? 139.98784 114.47004 100.35611 1.000 0.47838 129 ARG G CA 1
ATOM 23773 C C . ARG G 1 149 ? 139.85858 114.65540 101.86043 1.000 0.47838 129 ARG G C 1
ATOM 23774 O O . ARG G 1 149 ? 138.75351 114.83030 102.38467 1.000 0.47838 129 ARG G O 1
ATOM 23795 N N . LEU G 1 150 ? 140.98187 114.63809 102.56785 1.000 0.32103 130 LEU G N 1
ATOM 23796 C CA . LEU G 1 150 ? 140.95040 114.44616 104.00600 1.000 0.32103 130 LEU G CA 1
ATOM 23797 C C . LEU G 1 150 ? 140.34572 115.62644 104.74027 1.000 0.32103 130 LEU G C 1
ATOM 23798 O O . LEU G 1 150 ? 139.56264 115.42525 105.67389 1.000 0.32103 130 LEU G O 1
ATOM 23814 N N . LEU G 1 151 ? 140.67129 116.84685 104.32523 1.000 0.23363 131 LEU G N 1
ATOM 23815 C CA . LEU G 1 151 ? 140.25825 118.02399 105.07268 1.000 0.23363 131 LEU G CA 1
ATOM 23816 C C . LEU G 1 151 ? 138.75041 118.07493 105.23009 1.000 0.23363 131 LEU G C 1
ATOM 23817 O O . LEU G 1 151 ? 138.24861 118.61729 106.21983 1.000 0.23363 131 LEU G O 1
ATOM 23833 N N . PHE G 1 152 ? 138.02350 117.49591 104.28240 1.000 0.11309 132 PHE G N 1
ATOM 23834 C CA . PHE G 1 152 ? 136.57822 117.40628 104.35538 1.000 0.11309 132 PHE G CA 1
ATOM 23835 C C . PHE G 1 152 ? 136.11045 116.17497 105.11165 1.000 0.11309 132 PHE G C 1
ATOM 23836 O O . PHE G 1 152 ? 134.95213 116.13167 105.53778 1.000 0.11309 132 PHE G O 1
ATOM 23853 N N . GLU G 1 153 ? 136.98142 115.18437 105.30645 1.000 0.21693 133 GLU G N 1
ATOM 23854 C CA . GLU G 1 153 ? 136.54037 113.88250 105.79197 1.000 0.21693 133 GLU G CA 1
ATOM 23855 C C . GLU G 1 153 ? 136.23039 113.89758 107.27858 1.000 0.21693 133 GLU G C 1
ATOM 23856 O O . GLU G 1 153 ? 136.78498 113.10772 108.04674 1.000 0.21693 133 GLU G O 1
ATOM 23868 N N . ASN G 1 154 ? 135.34039 114.78942 107.68403 1.000 0.10184 134 ASN G N 1
ATOM 23869 C CA . ASN G 1 154 ? 134.88102 114.85445 109.05632 1.000 0.10184 134 ASN G CA 1
ATOM 23870 C C . ASN G 1 154 ? 133.36239 114.88164 109.05477 1.000 0.10184 134 ASN G C 1
ATOM 23871 O O . ASN G 1 154 ? 132.71197 114.67091 108.03018 1.000 0.10184 134 ASN G O 1
ATOM 23882 N N . THR G 1 155 ? 132.79781 115.13011 110.22795 1.000 0.06913 135 THR G N 1
ATOM 23883 C CA . THR G 1 155 ? 131.35336 115.15296 110.35651 1.000 0.06913 135 THR G CA 1
ATOM 23884 C C . THR G 1 155 ? 130.72788 116.36113 109.66954 1.000 0.06913 135 THR G C 1
ATOM 23885 O O . THR G 1 155 ? 129.63967 116.24236 109.09879 1.000 0.06913 135 THR G O 1
ATOM 23896 N N . ARG G 1 156 ? 131.36830 117.52897 109.72315 1.000 0.02751 136 ARG G N 1
ATOM 23897 C CA . ARG G 1 156 ? 130.82950 118.69264 109.03054 1.000 0.02751 136 ARG G CA 1
ATOM 23898 C C . ARG G 1 156 ? 131.91223 119.74346 108.81386 1.000 0.02751 136 ARG G C 1
ATOM 23899 O O . ARG G 1 156 ? 132.94389 119.73934 109.48794 1.000 0.02751 136 ARG G O 1
ATOM 23920 N N . SER G 1 157 ? 131.66767 120.64130 107.85133 1.000 0.02230 137 SER G N 1
ATOM 23921 C CA . SER G 1 157 ? 132.67223 121.60573 107.41840 1.000 0.02230 137 SER G CA 1
ATOM 23922 C C . SER G 1 157 ? 132.04426 122.94078 107.03360 1.000 0.02230 137 SER G C 1
ATOM 23923 O O . SER G 1 157 ? 130.87182 123.20166 107.30449 1.000 0.02230 137 SER G O 1
ATOM 23931 N N . PHE G 1 158 ? 132.85747 123.77716 106.38150 1.000 0.03164 138 PHE G N 1
ATOM 23932 C CA . PHE G 1 158 ? 132.65635 125.21452 106.29855 1.000 0.03164 138 PHE G CA 1
ATOM 23933 C C . PHE G 1 158 ? 132.67016 125.75120 104.87627 1.000 0.03164 138 PHE G C 1
ATOM 23934 O O . PHE G 1 158 ? 133.42881 125.28399 104.02352 1.000 0.03164 138 PHE G O 1
ATOM 23951 N N . ARG G 1 159 ? 131.83372 126.76613 104.63340 1.000 0.02461 139 ARG G N 1
ATOM 23952 C CA . ARG G 1 159 ? 131.96784 127.57581 103.42743 1.000 0.02461 139 ARG G CA 1
ATOM 23953 C C . ARG G 1 159 ? 132.08501 129.06700 103.69681 1.000 0.02461 139 ARG G C 1
ATOM 23954 O O . ARG G 1 159 ? 133.02383 129.71243 103.22312 1.000 0.02461 139 ARG G O 1
ATOM 23975 N N . LYS G 1 160 ? 131.13342 129.63040 104.43344 1.000 0.01468 140 LYS G N 1
ATOM 23976 C CA . LYS G 1 160 ? 131.01177 131.07652 104.49096 1.000 0.01468 140 LYS G CA 1
ATOM 23977 C C . LYS G 1 160 ? 130.05509 131.51731 105.57945 1.000 0.01468 140 LYS G C 1
ATOM 23978 O O . LYS G 1 160 ? 129.33060 130.71507 106.16988 1.000 0.01468 140 LYS G O 1
ATOM 23997 N N . SER G 1 161 ? 130.05721 132.82332 105.81946 1.000 0.01812 141 SER G N 1
ATOM 23998 C CA . SER G 1 161 ? 129.14548 133.42846 106.76592 1.000 0.01812 141 SER G CA 1
ATOM 23999 C C . SER G 1 161 ? 128.96985 134.90889 106.48888 1.000 0.01812 141 SER G C 1
ATOM 24000 O O . SER G 1 161 ? 129.69472 135.50195 105.69036 1.000 0.01812 141 SER G O 1
ATOM 24008 N N . ARG G 1 162 ? 128.01861 135.50545 107.19749 1.000 0.05946 142 ARG G N 1
ATOM 24009 C CA . ARG G 1 162 ? 127.84405 136.94477 107.20518 1.000 0.05946 142 ARG G CA 1
ATOM 24010 C C . ARG G 1 162 ? 127.60171 137.41956 108.62114 1.000 0.05946 142 ARG G C 1
ATOM 24011 O O . ARG G 1 162 ? 127.81460 136.68679 109.58665 1.000 0.05946 142 ARG G O 1
ATOM 24032 N N . VAL G 1 163 ? 127.17740 138.67379 108.72630 1.000 0.14211 143 VAL G N 1
ATOM 24033 C CA . VAL G 1 163 ? 126.54796 139.20385 109.92462 1.000 0.14211 143 VAL G CA 1
ATOM 24034 C C . VAL G 1 163 ? 125.48703 140.18838 109.47430 1.000 0.14211 143 VAL G C 1
ATOM 24035 O O . VAL G 1 163 ? 125.47900 140.61449 108.31530 1.000 0.14211 143 VAL G O 1
ATOM 24048 N N . MET G 1 164 ? 124.60434 140.55498 110.38549 1.000 0.97174 144 MET G N 1
ATOM 24049 C CA . MET G 1 164 ? 123.61441 141.57966 110.11784 1.000 0.97174 144 MET G CA 1
ATOM 24050 C C . MET G 1 164 ? 123.62366 142.57816 111.26084 1.000 0.97174 144 MET G C 1
ATOM 24051 O O . MET G 1 164 ? 124.55562 142.62807 112.06610 1.000 0.97174 144 MET G O 1
ATOM 24065 N N . THR G 1 165 ? 122.58501 143.40016 111.31374 1.000 0.97174 145 THR G N 1
ATOM 24066 C CA . THR G 1 165 ? 122.47365 144.40356 112.35360 1.000 0.97174 145 THR G CA 1
ATOM 24067 C C . THR G 1 165 ? 121.00841 144.75425 112.55571 1.000 0.97174 145 THR G C 1
ATOM 24068 O O . THR G 1 165 ? 120.23363 144.82519 111.60150 1.000 0.97174 145 THR G O 1
ATOM 24079 N N . ASP G 1 166 ? 120.64189 144.95034 113.81210 1.000 0.15849 146 ASP G N 1
ATOM 24080 C CA . ASP G 1 166 ? 119.30621 145.36856 114.18772 1.000 0.15849 146 ASP G CA 1
ATOM 24081 C C . ASP G 1 166 ? 119.38814 146.66541 114.97302 1.000 0.15849 146 ASP G C 1
ATOM 24082 O O . ASP G 1 166 ? 120.45116 147.07154 115.44510 1.000 0.15849 146 ASP G O 1
ATOM 24091 N N . MET G 1 167 ? 118.24553 147.32826 115.08761 1.000 0.14389 147 MET G N 1
ATOM 24092 C CA . MET G 1 167 ? 118.13813 148.54408 115.86834 1.000 0.14389 147 MET G CA 1
ATOM 24093 C C . MET G 1 167 ? 116.78074 148.53417 116.55418 1.000 0.14389 147 MET G C 1
ATOM 24094 O O . MET G 1 167 ? 116.05443 149.52849 116.56029 1.000 0.14389 147 MET G O 1
ATOM 24108 N N . ARG G 1 168 ? 116.44150 147.37922 117.11795 1.000 0.21862 148 ARG G N 1
ATOM 24109 C CA . ARG G 1 168 ? 115.18381 147.16715 117.81230 1.000 0.21862 148 ARG G CA 1
ATOM 24110 C C . ARG G 1 168 ? 114.85790 148.36292 118.69200 1.000 0.21862 148 ARG G C 1
ATOM 24111 O O . ARG G 1 168 ? 115.75241 149.07822 119.14744 1.000 0.21862 148 ARG G O 1
ATOM 24132 N N . MET G 1 169 ? 113.56819 148.58280 118.92313 1.000 0.69223 149 MET G N 1
ATOM 24133 C CA . MET G 1 169 ? 113.10476 149.72312 119.69813 1.000 0.69223 149 MET G CA 1
ATOM 24134 C C . MET G 1 169 ? 112.25673 149.22017 120.85697 1.000 0.69223 149 MET G C 1
ATOM 24135 O O . MET G 1 169 ? 111.75944 148.09106 120.83981 1.000 0.69223 149 MET G O 1
ATOM 24149 N N . ILE G 1 170 ? 112.09912 150.06546 121.87038 1.000 0.84643 150 ILE G N 1
ATOM 24150 C CA . ILE G 1 170 ? 111.43381 149.68782 123.11002 1.000 0.84643 150 ILE G CA 1
ATOM 24151 C C . ILE G 1 170 ? 110.16333 150.50899 123.25822 1.000 0.84643 150 ILE G C 1
ATOM 24152 O O . ILE G 1 170 ? 110.21198 151.74321 123.30006 1.000 0.84643 150 ILE G O 1
ATOM 24168 N N . PHE G 1 171 ? 109.03520 149.82209 123.38844 1.000 1.05330 151 PHE G N 1
ATOM 24169 C CA . PHE G 1 171 ? 107.72837 150.45579 123.42503 1.000 1.05330 151 PHE G CA 1
ATOM 24170 C C . PHE G 1 171 ? 107.19336 150.45886 124.84941 1.000 1.05330 151 PHE G C 1
ATOM 24171 O O . PHE G 1 171 ? 107.19905 149.43392 125.53736 1.000 1.05330 151 PHE G O 1
ATOM 24188 N N . ASP G 1 172 ? 106.74230 151.62900 125.28781 1.000 1.33884 152 ASP G N 1
ATOM 24189 C CA . ASP G 1 172 ? 106.21924 151.77612 126.63390 1.000 1.33884 152 ASP G CA 1
ATOM 24190 C C . ASP G 1 172 ? 104.75693 151.35548 126.69235 1.000 1.33884 152 ASP G C 1
ATOM 24191 O O . ASP G 1 172 ? 104.08917 151.17637 125.67159 1.000 1.33884 152 ASP G O 1
ATOM 24200 N N . ASP G 1 173 ? 104.26101 151.19745 127.91794 1.000 1.41400 153 ASP G N 1
ATOM 24201 C CA . ASP G 1 173 ? 102.82427 151.12902 128.13598 1.000 1.41400 153 ASP G CA 1
ATOM 24202 C C . ASP G 1 173 ? 102.16774 152.47879 127.88702 1.000 1.41400 153 ASP G C 1
ATOM 24203 O O . ASP G 1 173 ? 100.93965 152.55650 127.77504 1.000 1.41400 153 ASP G O 1
ATOM 24212 N N . ASP G 1 174 ? 102.97155 153.53793 127.80104 1.000 1.49920 154 ASP G N 1
ATOM 24213 C CA . ASP G 1 174 ? 102.50268 154.87134 127.43707 1.000 1.49920 154 ASP G CA 1
ATOM 24214 C C . ASP G 1 174 ? 103.05122 155.17751 126.05064 1.000 1.49920 154 ASP G C 1
ATOM 24215 O O . ASP G 1 174 ? 104.17632 155.66742 125.91419 1.000 1.49920 154 ASP G O 1
ATOM 24224 N N . PHE G 1 175 ? 102.25207 154.88588 125.02654 1.000 1.67344 155 PHE G N 1
ATOM 24225 C CA . PHE G 1 175 ? 102.69926 155.02820 123.64757 1.000 1.67344 155 PHE G CA 1
ATOM 24226 C C . PHE G 1 175 ? 103.00473 156.47043 123.27282 1.000 1.67344 155 PHE G C 1
ATOM 24227 O O . PHE G 1 175 ? 103.69121 156.70290 122.27202 1.000 1.67344 155 PHE G O 1
ATOM 24244 N N . GLN G 1 176 ? 102.52441 157.43919 124.04916 1.000 1.63400 156 GLN G N 1
ATOM 24245 C CA . GLN G 1 176 ? 102.70885 158.84519 123.71471 1.000 1.63400 156 GLN G CA 1
ATOM 24246 C C . GLN G 1 176 ? 104.10748 159.34075 124.04585 1.000 1.63400 156 GLN G C 1
ATOM 24247 O O . GLN G 1 176 ? 104.45461 160.47243 123.69188 1.000 1.63400 156 GLN G O 1
ATOM 24261 N N . LYS G 1 177 ? 104.91535 158.52373 124.71017 1.000 1.46306 157 LYS G N 1
ATOM 24262 C CA . LYS G 1 177 ? 106.25728 158.92501 125.09114 1.000 1.46306 157 LYS G CA 1
ATOM 24263 C C . LYS G 1 177 ? 107.20452 158.83471 123.90620 1.000 1.46306 157 LYS G C 1
ATOM 24264 O O . LYS G 1 177 ? 106.99632 158.05476 122.97311 1.000 1.46306 157 LYS G O 1
ATOM 24283 N N . LYS G 1 178 ? 108.25241 159.64919 123.95588 1.000 1.64494 158 LYS G N 1
ATOM 24284 C CA . LYS G 1 178 ? 109.36981 159.49988 123.04087 1.000 1.64494 158 LYS G CA 1
ATOM 24285 C C . LYS G 1 178 ? 110.19782 158.28377 123.42752 1.000 1.64494 158 LYS G C 1
ATOM 24286 O O . LYS G 1 178 ? 110.74618 158.20807 124.53081 1.000 1.64494 158 LYS G O 1
ATOM 24305 N N . ASN G 1 179 ? 110.28804 157.32884 122.51048 1.000 1.67406 159 ASN G N 1
ATOM 24306 C CA . ASN G 1 179 ? 111.14346 156.16824 122.69317 1.000 1.67406 159 ASN G CA 1
ATOM 24307 C C . ASN G 1 179 ? 112.58590 156.56892 122.42320 1.000 1.67406 159 ASN G C 1
ATOM 24308 O O . ASN G 1 179 ? 112.91911 157.03098 121.32762 1.000 1.67406 159 ASN G O 1
ATOM 24319 N N . GLN G 1 180 ? 113.43549 156.39911 123.43419 1.000 1.14677 160 GLN G N 1
ATOM 24320 C CA . GLN G 1 180 ? 114.81064 156.86768 123.35903 1.000 1.14677 160 GLN G CA 1
ATOM 24321 C C . GLN G 1 180 ? 115.80930 155.81672 123.81433 1.000 1.14677 160 GLN G C 1
ATOM 24322 O O . GLN G 1 180 ? 116.87692 156.17942 124.31813 1.000 1.14677 160 GLN G O 1
ATOM 24336 N N . THR G 1 181 ? 115.49762 154.53647 123.65909 1.000 0.87573 161 THR G N 1
ATOM 24337 C CA . THR G 1 181 ? 116.39265 153.45617 124.02981 1.000 0.87573 161 THR G CA 1
ATOM 24338 C C . THR G 1 181 ? 116.87849 152.77439 122.76424 1.000 0.87573 161 THR G C 1
ATOM 24339 O O . THR G 1 181 ? 116.11127 152.58760 121.81619 1.000 0.87573 161 THR G O 1
ATOM 24350 N N . GLY G 1 182 ? 118.15109 152.39652 122.75427 1.000 0.38411 162 GLY G N 1
ATOM 24351 C CA . GLY G 1 182 ? 118.75509 151.84389 121.56072 1.000 0.38411 162 GLY G CA 1
ATOM 24352 C C . GLY G 1 182 ? 119.56910 150.60701 121.86211 1.000 0.38411 162 GLY G C 1
ATOM 24353 O O . GLY G 1 182 ? 120.08502 150.42581 122.96842 1.000 0.38411 162 GLY G O 1
ATOM 24357 N N . LEU G 1 183 ? 119.67954 149.75224 120.85241 1.000 0.17341 163 LEU G N 1
ATOM 24358 C CA . LEU G 1 183 ? 120.33498 148.46794 120.99437 1.000 0.17341 163 LEU G CA 1
ATOM 24359 C C . LEU G 1 183 ? 121.14129 148.13258 119.75240 1.000 0.17341 163 LEU G C 1
ATOM 24360 O O . LEU G 1 183 ? 121.04073 148.77650 118.70667 1.000 0.17341 163 LEU G O 1
ATOM 24376 N N . ILE G 1 184 ? 121.96740 147.11020 119.89859 1.000 0.05773 164 ILE G N 1
ATOM 24377 C CA . ILE G 1 184 ? 122.81348 146.60251 118.83548 1.000 0.05773 164 ILE G CA 1
ATOM 24378 C C . ILE G 1 184 ? 122.87496 145.09606 118.94883 1.000 0.05773 164 ILE G C 1
ATOM 24379 O O . ILE G 1 184 ? 123.59619 144.55151 119.78851 1.000 0.05773 164 ILE G O 1
ATOM 24395 N N . ILE G 1 185 ? 122.12046 144.42244 118.09731 1.000 0.06662 165 ILE G N 1
ATOM 24396 C CA . ILE G 1 185 ? 122.04326 142.97765 118.13136 1.000 0.06662 165 ILE G CA 1
ATOM 24397 C C . ILE G 1 185 ? 122.66957 142.40804 116.87856 1.000 0.06662 165 ILE G C 1
ATOM 24398 O O . ILE G 1 185 ? 122.01623 142.27359 115.84138 1.000 0.06662 165 ILE G O 1
ATOM 24414 N N . HIS G 1 186 ? 123.92717 142.03978 116.98040 1.000 0.07429 166 HIS G N 1
ATOM 24415 C CA . HIS G 1 186 ? 124.59289 141.37846 115.88379 1.000 0.07429 166 HIS G CA 1
ATOM 24416 C C . HIS G 1 186 ? 123.94490 140.03225 115.64416 1.000 0.07429 166 HIS G C 1
ATOM 24417 O O . HIS G 1 186 ? 123.32208 139.45919 116.53956 1.000 0.07429 166 HIS G O 1
ATOM 24431 N N . GLN G 1 187 ? 124.05442 139.55498 114.41691 1.000 0.09010 167 GLN G N 1
ATOM 24432 C CA . GLN G 1 187 ? 123.57525 138.23950 114.04985 1.000 0.09010 167 GLN G CA 1
ATOM 24433 C C . GLN G 1 187 ? 124.65204 137.55121 113.23923 1.000 0.09010 167 GLN G C 1
ATOM 24434 O O . GLN G 1 187 ? 125.51958 138.20529 112.65765 1.000 0.09010 167 GLN G O 1
ATOM 24448 N N . LEU G 1 188 ? 124.59776 136.23238 113.20710 1.000 0.06103 168 LEU G N 1
ATOM 24449 C CA . LEU G 1 188 ? 125.59215 135.45413 112.50401 1.000 0.06103 168 LEU G CA 1
ATOM 24450 C C . LEU G 1 188 ? 124.89297 134.34131 111.74702 1.000 0.06103 168 LEU G C 1
ATOM 24451 O O . LEU G 1 188 ? 123.88916 133.79463 112.21160 1.000 0.06103 168 LEU G O 1
ATOM 24467 N N . LYS G 1 189 ? 125.43310 134.02224 110.58006 1.000 0.02636 169 LYS G N 1
ATOM 24468 C CA . LYS G 1 189 ? 124.90747 133.01251 109.67862 1.000 0.02636 169 LYS G CA 1
ATOM 24469 C C . LYS G 1 189 ? 126.08620 132.24162 109.12801 1.000 0.02636 169 LYS G C 1
ATOM 24470 O O . LYS G 1 189 ? 126.93270 132.81193 108.44032 1.000 0.02636 169 LYS G O 1
ATOM 24489 N N . LEU G 1 190 ? 126.14621 130.95912 109.43188 1.000 0.01378 170 LEU G N 1
ATOM 24490 C CA . LEU G 1 190 ? 127.23664 130.12389 108.97328 1.000 0.01378 170 LEU G CA 1
ATOM 24491 C C . LEU G 1 190 ? 126.72374 129.14902 107.92176 1.000 0.01378 170 LEU G C 1
ATOM 24492 O O . LEU G 1 190 ? 125.53961 128.80222 107.90831 1.000 0.01378 170 LEU G O 1
ATOM 24508 N N . GLU G 1 191 ? 127.61358 128.73438 107.02514 1.000 0.01136 171 GLU G N 1
ATOM 24509 C CA . GLU G 1 191 ? 127.30004 127.79790 105.95596 1.000 0.01136 171 GLU G CA 1
ATOM 24510 C C . GLU G 1 191 ? 128.15152 126.55457 106.12400 1.000 0.01136 171 GLU G C 1
ATOM 24511 O O . GLU G 1 191 ? 129.38114 126.62920 106.05947 1.000 0.01136 171 GLU G O 1
ATOM 24523 N N . TYR G 1 192 ? 127.50076 125.41682 106.32538 1.000 0.01131 172 TYR G N 1
ATOM 24524 C CA . TYR G 1 192 ? 128.19921 124.21893 106.75784 1.000 0.01131 172 TYR G CA 1
ATOM 24525 C C . TYR G 1 192 ? 127.55701 122.99669 106.11722 1.000 0.01131 172 TYR G C 1
ATOM 24526 O O . TYR G 1 192 ? 126.37187 123.00555 105.77621 1.000 0.01131 172 TYR G O 1
ATOM 24544 N N . ILE G 1 193 ? 128.34574 121.93053 105.97393 1.000 0.03245 173 ILE G N 1
ATOM 24545 C CA . ILE G 1 193 ? 127.95452 120.75844 105.19534 1.000 0.03245 173 ILE G CA 1
ATOM 24546 C C . ILE G 1 193 ? 127.90043 119.51247 106.06388 1.000 0.03245 173 ILE G C 1
ATOM 24547 O O . ILE G 1 193 ? 128.82396 119.23688 106.83726 1.000 0.03245 173 ILE G O 1
ATOM 24563 N N . GLU G 1 194 ? 126.82863 118.74240 105.89422 1.000 0.04625 174 GLU G N 1
ATOM 24564 C CA . GLU G 1 194 ? 126.72035 117.38256 106.39262 1.000 0.04625 174 GLU G CA 1
ATOM 24565 C C . GLU G 1 194 ? 126.15913 116.50194 105.28928 1.000 0.04625 174 GLU G C 1
ATOM 24566 O O . GLU G 1 194 ? 125.21775 116.88908 104.59260 1.000 0.04625 174 GLU G O 1
ATOM 24578 N N . ASP G 1 195 ? 126.73989 115.31583 105.13785 1.000 0.04735 175 ASP G N 1
ATOM 24579 C CA . ASP G 1 195 ? 126.25564 114.32720 104.17938 1.000 0.04735 175 ASP G CA 1
ATOM 24580 C C . ASP G 1 195 ? 126.16873 114.92373 102.78125 1.000 0.04735 175 ASP G C 1
ATOM 24581 O O . ASP G 1 195 ? 125.23620 114.65627 102.02250 1.000 0.04735 175 ASP G O 1
ATOM 24590 N N . ASN G 1 196 ? 127.14736 115.75412 102.44403 1.000 0.04367 176 ASN G N 1
ATOM 24591 C CA . ASN G 1 196 ? 127.21614 116.38496 101.13372 1.000 0.04367 176 ASN G CA 1
ATOM 24592 C C . ASN G 1 196 ? 126.01538 117.28223 100.87522 1.000 0.04367 176 ASN G C 1
ATOM 24593 O O . ASN G 1 196 ? 125.56748 117.41579 99.73429 1.000 0.04367 176 ASN G O 1
ATOM 24604 N N . THR G 1 197 ? 125.47990 117.89592 101.92468 1.000 0.09115 177 THR G N 1
ATOM 24605 C CA . THR G 1 197 ? 124.34156 118.79183 101.81292 1.000 0.09115 177 THR G CA 1
ATOM 24606 C C . THR G 1 197 ? 124.60176 120.05415 102.61533 1.000 0.09115 177 THR G C 1
ATOM 24607 O O . THR G 1 197 ? 125.36011 120.03600 103.58803 1.000 0.09115 177 THR G O 1
ATOM 24618 N N . SER G 1 198 ? 123.96122 121.14258 102.20907 1.000 0.17890 178 SER G N 1
ATOM 24619 C CA . SER G 1 198 ? 124.16601 122.42999 102.85029 1.000 0.17890 178 SER G CA 1
ATOM 24620 C C . SER G 1 198 ? 123.03644 122.73239 103.82262 1.000 0.17890 178 SER G C 1
ATOM 24621 O O . SER G 1 198 ? 121.96407 122.12641 103.76064 1.000 0.17890 178 SER G O 1
ATOM 24629 N N . LYS G 1 199 ? 123.28646 123.67642 104.72497 1.000 0.04755 179 LYS G N 1
ATOM 24630 C CA . LYS G 1 199 ? 122.31721 124.06517 105.73427 1.000 0.04755 179 LYS G CA 1
ATOM 24631 C C . LYS G 1 199 ? 122.59631 125.48828 106.18480 1.000 0.04755 179 LYS G C 1
ATOM 24632 O O . LYS G 1 199 ? 123.41510 126.20271 105.60281 1.000 0.04755 179 LYS G O 1
ATOM 24651 N N . GLU G 1 200 ? 121.91184 125.87868 107.25184 1.000 0.02054 180 GLU G N 1
ATOM 24652 C CA . GLU G 1 200 ? 122.09883 127.16875 107.88643 1.000 0.02054 180 GLU G CA 1
ATOM 24653 C C . GLU G 1 200 ? 122.13872 127.00196 109.39793 1.000 0.02054 180 GLU G C 1
ATOM 24654 O O . GLU G 1 200 ? 121.79514 125.94863 109.93869 1.000 0.02054 180 GLU G O 1
ATOM 24666 N N . PHE G 1 201 ? 122.58864 128.05398 110.07271 1.000 0.00826 181 PHE G N 1
ATOM 24667 C CA . PHE G 1 201 ? 122.66712 128.07882 111.52209 1.000 0.00826 181 PHE G CA 1
ATOM 24668 C C . PHE G 1 201 ? 122.85470 129.50344 112.00336 1.000 0.00826 181 PHE G C 1
ATOM 24669 O O . PHE G 1 201 ? 123.72011 130.23255 111.51527 1.000 0.00826 181 PHE G O 1
ATOM 24686 N N . PHE G 1 202 ? 122.03847 129.87616 112.98000 1.000 0.01568 182 PHE G N 1
ATOM 24687 C CA . PHE G 1 202 ? 121.84181 131.25789 113.37270 1.000 0.01568 182 PHE G CA 1
ATOM 24688 C C . PHE G 1 202 ? 121.95664 131.38367 114.88253 1.000 0.01568 182 PHE G C 1
ATOM 24689 O O . PHE G 1 202 ? 121.79388 130.40619 115.61351 1.000 0.01568 182 PHE G O 1
ATOM 24706 N N . ILE G 1 203 ? 122.26037 132.59594 115.34119 1.000 0.02600 183 ILE G N 1
ATOM 24707 C CA . ILE G 1 203 ? 122.79648 132.80106 116.67666 1.000 0.02600 183 ILE G CA 1
ATOM 24708 C C . ILE G 1 203 ? 122.76945 134.28798 116.99290 1.000 0.02600 183 ILE G C 1
ATOM 24709 O O . ILE G 1 203 ? 122.64656 135.12001 116.09463 1.000 0.02600 183 ILE G O 1
ATOM 24725 N N . SER G 1 204 ? 122.88665 134.62758 118.27444 1.000 0.09972 184 SER G N 1
ATOM 24726 C CA . SER G 1 204 ? 122.76633 136.00408 118.74549 1.000 0.09972 184 SER G CA 1
ATOM 24727 C C . SER G 1 204 ? 123.97458 136.40092 119.58579 1.000 0.09972 184 SER G C 1
ATOM 24728 O O . SER G 1 204 ? 124.58664 135.55648 120.23982 1.000 0.09972 184 SER G O 1
ATOM 24736 N N . LEU G 1 205 ? 124.30715 137.69147 119.57880 1.000 0.07576 185 LEU G N 1
ATOM 24737 C CA . LEU G 1 205 ? 125.58048 138.17942 120.08615 1.000 0.07576 185 LEU G CA 1
ATOM 24738 C C . LEU G 1 205 ? 125.41955 139.46267 120.89537 1.000 0.07576 185 LEU G C 1
ATOM 24739 O O . LEU G 1 205 ? 124.31162 139.89842 121.21196 1.000 0.07576 185 LEU G O 1
ATOM 24755 N N . ASP G 1 206 ? 126.56123 140.05006 121.25814 1.000 0.10673 186 ASP G N 1
ATOM 24756 C CA . ASP G 1 206 ? 126.66101 141.43349 121.70394 1.000 0.10673 186 ASP G CA 1
ATOM 24757 C C . ASP G 1 206 ? 128.12829 141.84386 121.66837 1.000 0.10673 186 ASP G C 1
ATOM 24758 O O . ASP G 1 206 ? 129.02447 141.00732 121.52829 1.000 0.10673 186 ASP G O 1
ATOM 24767 N N . ASN G 1 207 ? 128.35963 143.14945 121.81914 1.000 0.16242 187 ASN G N 1
ATOM 24768 C CA . ASN G 1 207 ? 129.65378 143.74270 121.49644 1.000 0.16242 187 ASN G CA 1
ATOM 24769 C C . ASN G 1 207 ? 130.80818 143.01315 122.16561 1.000 0.16242 187 ASN G C 1
ATOM 24770 O O . ASN G 1 207 ? 131.79217 142.64240 121.50767 1.000 0.16242 187 ASN G O 1
ATOM 24781 N N . ASP G 1 208 ? 130.71465 142.81257 123.47524 1.000 0.20858 188 ASP G N 1
ATOM 24782 C CA . ASP G 1 208 ? 131.81377 142.19294 124.20318 1.000 0.20858 188 ASP G CA 1
ATOM 24783 C C . ASP G 1 208 ? 132.22027 140.86913 123.57432 1.000 0.20858 188 ASP G C 1
ATOM 24784 O O . ASP G 1 208 ? 133.40297 140.64380 123.29643 1.000 0.20858 188 ASP G O 1
ATOM 24793 N N . ASP G 1 209 ? 131.25102 140.00304 123.31087 1.000 0.16866 189 ASP G N 1
ATOM 24794 C CA . ASP G 1 209 ? 131.54087 138.69921 122.75042 1.000 0.16866 189 ASP G CA 1
ATOM 24795 C C . ASP G 1 209 ? 132.24077 138.82170 121.41681 1.000 0.16866 189 ASP G C 1
ATOM 24796 O O . ASP G 1 209 ? 133.08756 137.99078 121.07315 1.000 0.16866 189 ASP G O 1
ATOM 24805 N N . VAL G 1 210 ? 131.89882 139.86043 120.66714 1.000 0.19845 190 VAL G N 1
ATOM 24806 C CA . VAL G 1 210 ? 132.55766 140.11665 119.40255 1.000 0.19845 190 VAL G CA 1
ATOM 24807 C C . VAL G 1 210 ? 134.03353 140.38676 119.61769 1.000 0.19845 190 VAL G C 1
ATOM 24808 O O . VAL G 1 210 ? 134.89901 139.74955 118.99875 1.000 0.19845 190 VAL G O 1
ATOM 24821 N N . LEU G 1 211 ? 134.34364 141.31383 120.52026 1.000 0.22616 191 LEU G N 1
ATOM 24822 C CA . LEU G 1 211 ? 135.73946 141.58282 120.83683 1.000 0.22616 191 LEU G CA 1
ATOM 24823 C C . LEU G 1 211 ? 136.44971 140.31531 121.26764 1.000 0.22616 191 LEU G C 1
ATOM 24824 O O . LEU G 1 211 ? 137.63022 140.11122 120.96532 1.000 0.22616 191 LEU G O 1
ATOM 24840 N N . LYS G 1 212 ? 135.73537 139.45679 121.98027 1.000 0.24653 192 LYS G N 1
ATOM 24841 C CA . LYS G 1 212 ? 136.33562 138.27896 122.58473 1.000 0.24653 192 LYS G CA 1
ATOM 24842 C C . LYS G 1 212 ? 136.69150 137.23902 121.53088 1.000 0.24653 192 LYS G C 1
ATOM 24843 O O . LYS G 1 212 ? 137.81457 136.71990 121.50491 1.000 0.24653 192 LYS G O 1
ATOM 24862 N N . LEU G 1 213 ? 135.75817 136.95444 120.62619 1.000 0.17454 193 LEU G N 1
ATOM 24863 C CA . LEU G 1 213 ? 136.09519 136.17029 119.44613 1.000 0.17454 193 LEU G CA 1
ATOM 24864 C C . LEU G 1 213 ? 137.29932 136.74242 118.73390 1.000 0.17454 193 LEU G C 1
ATOM 24865 O O . LEU G 1 213 ? 138.21044 136.00445 118.34276 1.000 0.17454 193 LEU G O 1
ATOM 24881 N N . SER G 1 214 ? 137.30763 138.05353 118.53213 1.000 0.27488 194 SER G N 1
ATOM 24882 C CA . SER G 1 214 ? 138.36142 138.65573 117.73388 1.000 0.27488 194 SER G CA 1
ATOM 24883 C C . SER G 1 214 ? 139.72192 138.43842 118.37571 1.000 0.27488 194 SER G C 1
ATOM 24884 O O . SER G 1 214 ? 140.66795 137.97952 117.72099 1.000 0.27488 194 SER G O 1
ATOM 24892 N N . GLU G 1 215 ? 139.82868 138.73838 119.66707 1.000 0.32656 195 GLU G N 1
ATOM 24893 C CA . GLU G 1 215 ? 141.09061 138.57563 120.37347 1.000 0.32656 195 GLU G CA 1
ATOM 24894 C C . GLU G 1 215 ? 141.51210 137.11483 120.40537 1.000 0.32656 195 GLU G C 1
ATOM 24895 O O . GLU G 1 215 ? 142.69282 136.79084 120.20713 1.000 0.32656 195 GLU G O 1
ATOM 24907 N N . GLU G 1 216 ? 140.55288 136.21779 120.62915 1.000 0.38617 196 GLU G N 1
ATOM 24908 C CA . GLU G 1 216 ? 140.87478 134.80369 120.71134 1.000 0.38617 196 GLU G CA 1
ATOM 24909 C C . GLU G 1 216 ? 141.42628 134.30459 119.38411 1.000 0.38617 196 GLU G C 1
ATOM 24910 O O . GLU G 1 216 ? 142.41525 133.56156 119.34596 1.000 0.38617 196 GLU G O 1
ATOM 24922 N N . LEU G 1 217 ? 140.80994 134.72409 118.28119 1.000 0.29203 197 LEU G N 1
ATOM 24923 C CA . LEU G 1 217 ? 141.27547 134.30540 116.96905 1.000 0.29203 197 LEU G CA 1
ATOM 24924 C C . LEU G 1 217 ? 142.64675 134.87566 116.66668 1.000 0.29203 197 LEU G C 1
ATOM 24925 O O . LEU G 1 217 ? 143.49718 134.19476 116.08350 1.000 0.29203 197 LEU G O 1
ATOM 24941 N N . LYS G 1 218 ? 142.88452 136.12477 117.04629 1.000 0.51799 198 LYS G N 1
ATOM 24942 C CA . LYS G 1 218 ? 144.20457 136.68823 116.81466 1.000 0.51799 198 LYS G CA 1
ATOM 24943 C C . LYS G 1 218 ? 145.26633 135.87793 117.54349 1.000 0.51799 198 LYS G C 1
ATOM 24944 O O . LYS G 1 218 ? 146.34264 135.59122 116.99896 1.000 0.51799 198 LYS G O 1
ATOM 24963 N N . ARG G 1 219 ? 144.97716 135.49055 118.78288 1.000 0.51476 199 ARG G N 1
ATOM 24964 C CA . ARG G 1 219 ? 145.97114 134.73690 119.53631 1.000 0.51476 199 ARG G CA 1
ATOM 24965 C C . ARG G 1 219 ? 146.14552 133.34174 118.94991 1.000 0.51476 199 ARG G C 1
ATOM 24966 O O . ARG G 1 219 ? 147.25872 132.79429 118.92974 1.000 0.51476 199 ARG G O 1
ATOM 24987 N N . SER G 1 220 ? 145.07049 132.77038 118.41360 1.000 0.55663 200 SER G N 1
ATOM 24988 C CA . SER G 1 220 ? 145.23575 131.52926 117.68081 1.000 0.55663 200 SER G CA 1
ATOM 24989 C C . SER G 1 220 ? 146.19832 131.71443 116.52528 1.000 0.55663 200 SER G C 1
ATOM 24990 O O . SER G 1 220 ? 147.12449 130.91049 116.36810 1.000 0.55663 200 SER G O 1
ATOM 24998 N N . LEU G 1 221 ? 146.03590 132.80376 115.77014 1.000 0.50140 201 LEU G N 1
ATOM 24999 C CA . LEU G 1 221 ? 146.92519 133.08331 114.64913 1.000 0.50140 201 LEU G CA 1
ATOM 25000 C C . LEU G 1 221 ? 148.37404 133.11263 115.10566 1.000 0.50140 201 LEU G C 1
ATOM 25001 O O . LEU G 1 221 ? 149.25878 132.54169 114.45222 1.000 0.50140 201 LEU G O 1
ATOM 25017 N N . GLU G 1 222 ? 148.62992 133.74950 116.24284 1.000 0.57090 202 GLU G N 1
ATOM 25018 C CA . GLU G 1 222 ? 149.97426 133.69895 116.80036 1.000 0.57090 202 GLU G CA 1
ATOM 25019 C C . GLU G 1 222 ? 150.41093 132.26390 117.03919 1.000 0.57090 202 GLU G C 1
ATOM 25020 O O . GLU G 1 222 ? 151.57626 131.91514 116.81204 1.000 0.57090 202 GLU G O 1
ATOM 25032 N N . LYS G 1 223 ? 149.49774 131.41767 117.50855 1.000 0.55541 203 LYS G N 1
ATOM 25033 C CA . LYS G 1 223 ? 149.88763 130.03264 117.74496 1.000 0.55541 203 LYS G CA 1
ATOM 25034 C C . LYS G 1 223 ? 150.35209 129.35950 116.46784 1.000 0.55541 203 LYS G C 1
ATOM 25035 O O . LYS G 1 223 ? 151.33223 128.60073 116.47807 1.000 0.55541 203 LYS G O 1
ATOM 25054 N N . GLU G 1 224 ? 149.66276 129.60935 115.36177 1.000 0.83461 204 GLU G N 1
ATOM 25055 C CA . GLU G 1 224 ? 150.12406 129.00514 114.11763 1.000 0.83461 204 GLU G CA 1
ATOM 25056 C C . GLU G 1 224 ? 151.50036 129.53787 113.78426 1.000 0.83461 204 GLU G C 1
ATOM 25057 O O . GLU G 1 224 ? 152.35678 128.81047 113.28287 1.000 0.83461 204 GLU G O 1
ATOM 25069 N N . GLU G 1 225 ? 151.72708 130.81866 114.05634 1.000 0.90619 205 GLU G N 1
ATOM 25070 C CA . GLU G 1 225 ? 153.03995 131.38197 113.78538 1.000 0.90619 205 GLU G CA 1
ATOM 25071 C C . GLU G 1 225 ? 154.11391 130.61335 114.54073 1.000 0.90619 205 GLU G C 1
ATOM 25072 O O . GLU G 1 225 ? 155.16488 130.28128 113.98030 1.000 0.90619 205 GLU G O 1
ATOM 25084 N N . CYS G 1 226 ? 153.84589 130.28466 115.80346 1.000 0.99961 206 CYS G N 1
ATOM 25085 C CA . CYS G 1 226 ? 154.82623 129.55202 116.60041 1.000 0.99961 206 CYS G CA 1
ATOM 25086 C C . CYS G 1 226 ? 155.07118 128.15515 116.04104 1.000 0.99961 206 CYS G C 1
ATOM 25087 O O . CYS G 1 226 ? 156.22294 127.73213 115.87933 1.000 0.99961 206 CYS G O 1
ATOM 25095 N N . ILE G 1 227 ? 154.00098 127.42143 115.74002 1.000 0.82191 207 ILE G N 1
ATOM 25096 C CA . ILE G 1 227 ? 154.16401 126.07242 115.20212 1.000 0.82191 207 ILE G CA 1
ATOM 25097 C C . ILE G 1 227 ? 154.88415 126.11143 113.86206 1.000 0.82191 207 ILE G C 1
ATOM 25098 O O . ILE G 1 227 ? 155.73852 125.26598 113.57157 1.000 0.82191 207 ILE G O 1
ATOM 25114 N N . LYS G 1 228 ? 154.54972 127.09030 113.02468 1.000 0.87578 208 LYS G N 1
ATOM 25115 C CA . LYS G 1 228 ? 155.28500 127.28701 111.78361 1.000 0.87578 208 LYS G CA 1
ATOM 25116 C C . LYS G 1 228 ? 156.76206 127.49321 112.06859 1.000 0.87578 208 LYS G C 1
ATOM 25117 O O . LYS G 1 228 ? 157.62286 126.96095 111.35878 1.000 0.87578 208 LYS G O 1
ATOM 25136 N N . ARG G 1 229 ? 157.06505 128.25903 113.11493 1.000 1.06163 209 ARG G N 1
ATOM 25137 C CA . ARG G 1 229 ? 158.44600 128.51847 113.49639 1.000 1.06163 209 ARG G CA 1
ATOM 25138 C C . ARG G 1 229 ? 159.17018 127.24127 113.89649 1.000 1.06163 209 ARG G C 1
ATOM 25139 O O . ARG G 1 229 ? 160.34735 127.06026 113.56564 1.000 1.06163 209 ARG G O 1
ATOM 25160 N N . ASP G 1 230 ? 158.48695 126.34563 114.60609 1.000 0.93536 210 ASP G N 1
ATOM 25161 C CA . ASP G 1 230 ? 159.14010 125.17211 115.17119 1.000 0.93536 210 ASP G CA 1
ATOM 25162 C C . ASP G 1 230 ? 159.67094 124.21614 114.11507 1.000 0.93536 210 ASP G C 1
ATOM 25163 O O . ASP G 1 230 ? 160.88662 124.03354 114.00224 1.000 0.93536 210 ASP G O 1
ATOM 25172 N N . PHE G 1 231 ? 158.78378 123.60495 113.33658 1.000 0.71959 211 PHE G N 1
ATOM 25173 C CA . PHE G 1 231 ? 159.15722 122.52554 112.42781 1.000 0.71959 211 PHE G CA 1
ATOM 25174 C C . PHE G 1 231 ? 159.71886 123.09192 111.12544 1.000 0.71959 211 PHE G C 1
ATOM 25175 O O . PHE G 1 231 ? 159.06683 123.84465 110.40112 1.000 0.71959 211 PHE G O 1
ATOM 25192 N N . ASP G 1 232 ? 160.96327 122.71083 110.83964 1.000 0.77748 212 ASP G N 1
ATOM 25193 C CA . ASP G 1 232 ? 161.58245 123.05107 109.56573 1.000 0.77748 212 ASP G CA 1
ATOM 25194 C C . ASP G 1 232 ? 161.51505 121.90390 108.56981 1.000 0.77748 212 ASP G C 1
ATOM 25195 O O . ASP G 1 232 ? 161.48073 122.14802 107.35933 1.000 0.77748 212 ASP G O 1
ATOM 25204 N N . GLN G 1 233 ? 161.49134 120.66596 109.05200 1.000 0.77352 213 GLN G N 1
ATOM 25205 C CA . GLN G 1 233 ? 161.52787 119.48646 108.20174 1.000 0.77352 213 GLN G CA 1
ATOM 25206 C C . GLN G 1 233 ? 160.22050 119.23908 107.46604 1.000 0.77352 213 GLN G C 1
ATOM 25207 O O . GLN G 1 233 ? 160.18793 118.40497 106.55566 1.000 0.77352 213 GLN G O 1
ATOM 25221 N N . VAL G 1 234 ? 159.14784 119.92602 107.84219 1.000 0.77196 214 VAL G N 1
ATOM 25222 C CA . VAL G 1 234 ? 157.83566 119.73778 107.23881 1.000 0.77196 214 VAL G CA 1
ATOM 25223 C C . VAL G 1 234 ? 157.36657 121.06229 106.66427 1.000 0.77196 214 VAL G C 1
ATOM 25224 O O . VAL G 1 234 ? 157.33744 122.08101 107.36534 1.000 0.77196 214 VAL G O 1
ATOM 25237 N N . GLN G 1 235 ? 157.00035 121.04245 105.39004 1.000 0.87429 215 GLN G N 1
ATOM 25238 C CA . GLN G 1 235 ? 156.36990 122.18141 104.74165 1.000 0.87429 215 GLN G CA 1
ATOM 25239 C C . GLN G 1 235 ? 154.85914 122.00602 104.82907 1.000 0.87429 215 GLN G C 1
ATOM 25240 O O . GLN G 1 235 ? 154.31969 120.97057 104.42515 1.000 0.87429 215 GLN G O 1
ATOM 25254 N N . PHE G 1 236 ? 154.18379 123.00581 105.38735 1.000 0.85378 216 PHE G N 1
ATOM 25255 C CA . PHE G 1 236 ? 152.76758 122.90134 105.70961 1.000 0.85378 216 PHE G CA 1
ATOM 25256 C C . PHE G 1 236 ? 151.94619 123.34450 104.51132 1.000 0.85378 216 PHE G C 1
ATOM 25257 O O . PHE G 1 236 ? 152.27478 124.33300 103.84961 1.000 0.85378 216 PHE G O 1
ATOM 25274 N N . ILE G 1 237 ? 150.87592 122.61018 104.23467 1.000 0.84082 217 ILE G N 1
ATOM 25275 C CA . ILE G 1 237 ? 150.03381 122.88090 103.08146 1.000 0.84082 217 ILE G CA 1
ATOM 25276 C C . ILE G 1 237 ? 149.12221 124.06044 103.36418 1.000 0.84082 217 ILE G C 1
ATOM 25277 O O . ILE G 1 237 ? 148.67206 124.26592 104.49768 1.000 0.84082 217 ILE G O 1
ATOM 25293 N N . ASN G 1 238 ? 148.83945 124.83009 102.32104 1.000 0.88679 218 ASN G N 1
ATOM 25294 C CA . ASN G 1 238 ? 147.80239 125.84800 102.34181 1.000 0.88679 218 ASN G CA 1
ATOM 25295 C C . ASN G 1 238 ? 146.89264 125.59170 101.15169 1.000 0.88679 218 ASN G C 1
ATOM 25296 O O . ASN G 1 238 ? 147.03573 126.22483 100.10123 1.000 0.88679 218 ASN G O 1
ATOM 25307 N N . ILE G 1 239 ? 145.95996 124.66127 101.32473 1.000 0.83222 219 ILE G N 1
ATOM 25308 C CA . ILE G 1 239 ? 145.01271 124.29853 100.27962 1.000 0.83222 219 ILE G CA 1
ATOM 25309 C C . ILE G 1 239 ? 143.62238 124.70204 100.74706 1.000 0.83222 219 ILE G C 1
ATOM 25310 O O . ILE G 1 239 ? 143.34566 124.75924 101.94916 1.000 0.83222 219 ILE G O 1
ATOM 25326 N N . LYS G 1 240 ? 142.75020 124.98556 99.79047 1.000 0.78469 220 LYS G N 1
ATOM 25327 C CA . LYS G 1 240 ? 141.48481 125.63812 100.06534 1.000 0.78469 220 LYS G CA 1
ATOM 25328 C C . LYS G 1 240 ? 140.33104 124.64310 100.03040 1.000 0.78469 220 LYS G C 1
ATOM 25329 O O . LYS G 1 240 ? 139.62621 124.46136 101.02279 1.000 0.78469 220 LYS G O 1
ATOM 25348 N N . MET H 1 21 ? 101.46412 133.52582 145.97379 1.000 1.77728 1 MET H N 1
ATOM 25349 C CA . MET H 1 21 ? 101.44641 133.42954 144.48846 1.000 1.77728 1 MET H CA 1
ATOM 25350 C C . MET H 1 21 ? 100.95086 132.04993 144.07566 1.000 1.77728 1 MET H C 1
ATOM 25351 O O . MET H 1 21 ? 100.61292 131.23136 144.92723 1.000 1.77728 1 MET H O 1
ATOM 25365 N N . LYS H 1 22 ? 100.88534 131.79565 142.76670 1.000 1.68042 2 LYS H N 1
ATOM 25366 C CA . LYS H 1 22 ? 100.76447 130.42017 142.29734 1.000 1.68042 2 LYS H CA 1
ATOM 25367 C C . LYS H 1 22 ? 102.11958 129.72553 142.29089 1.000 1.68042 2 LYS H C 1
ATOM 25368 O O . LYS H 1 22 ? 102.18500 128.49600 142.18722 1.000 1.68042 2 LYS H O 1
ATOM 25387 N N . TYR H 1 23 ? 103.19854 130.49501 142.40987 1.000 2.07958 3 TYR H N 1
ATOM 25388 C CA . TYR H 1 23 ? 104.56038 129.98981 142.46235 1.000 2.07958 3 TYR H CA 1
ATOM 25389 C C . TYR H 1 23 ? 105.01659 129.93818 143.91414 1.000 2.07958 3 TYR H C 1
ATOM 25390 O O . TYR H 1 23 ? 104.57324 130.73076 144.74896 1.000 2.07958 3 TYR H O 1
ATOM 25408 N N . LYS H 1 24 ? 105.91142 128.99842 144.21220 1.000 1.89380 4 LYS H N 1
ATOM 25409 C CA . LYS H 1 24 ? 106.42129 128.81785 145.56543 1.000 1.89380 4 LYS H CA 1
ATOM 25410 C C . LYS H 1 24 ? 107.64055 129.70690 145.74100 1.000 1.89380 4 LYS H C 1
ATOM 25411 O O . LYS H 1 24 ? 108.48004 129.81146 144.84272 1.000 1.89380 4 LYS H O 1
ATOM 25430 N N . ILE H 1 25 ? 107.73939 130.33807 146.90369 1.000 1.77461 5 ILE H N 1
ATOM 25431 C CA . ILE H 1 25 ? 108.78931 131.31746 147.16218 1.000 1.77461 5 ILE H CA 1
ATOM 25432 C C . ILE H 1 25 ? 109.76812 130.71213 148.16022 1.000 1.77461 5 ILE H C 1
ATOM 25433 O O . ILE H 1 25 ? 109.41817 130.54836 149.33522 1.000 1.77461 5 ILE H O 1
ATOM 25449 N N . PRO H 1 26 ? 110.97008 130.32054 147.74295 1.000 1.59738 6 PRO H N 1
ATOM 25450 C CA . PRO H 1 26 ? 112.00034 129.95407 148.71999 1.000 1.59738 6 PRO H CA 1
ATOM 25451 C C . PRO H 1 26 ? 112.63357 131.18683 149.34925 1.000 1.59738 6 PRO H C 1
ATOM 25452 O O . PRO H 1 26 ? 112.26388 132.32578 149.05498 1.000 1.59738 6 PRO H O 1
ATOM 25463 N N . LYS H 1 27 ? 113.60357 130.94368 150.23384 1.000 1.38740 7 LYS H N 1
ATOM 25464 C CA . LYS H 1 27 ? 114.20653 132.04143 150.98279 1.000 1.38740 7 LYS H CA 1
ATOM 25465 C C . LYS H 1 27 ? 115.01206 132.97748 150.09540 1.000 1.38740 7 LYS H C 1
ATOM 25466 O O . LYS H 1 27 ? 115.34543 134.08906 150.52080 1.000 1.38740 7 LYS H O 1
ATOM 25485 N N . ASN H 1 28 ? 115.33595 132.56411 148.86999 1.000 1.38721 8 ASN H N 1
ATOM 25486 C CA . ASN H 1 28 ? 115.94896 133.50559 147.94297 1.000 1.38721 8 ASN H CA 1
ATOM 25487 C C . ASN H 1 28 ? 115.06627 134.72698 147.73853 1.000 1.38721 8 ASN H C 1
ATOM 25488 O O . ASN H 1 28 ? 115.57744 135.81006 147.43420 1.000 1.38721 8 ASN H O 1
ATOM 25499 N N . PHE H 1 29 ? 113.75184 134.56518 147.89957 1.000 1.64627 9 PHE H N 1
ATOM 25500 C CA . PHE H 1 29 ? 112.80542 135.66781 147.82668 1.000 1.64627 9 PHE H CA 1
ATOM 25501 C C . PHE H 1 29 ? 112.03331 135.85442 149.12689 1.000 1.64627 9 PHE H C 1
ATOM 25502 O O . PHE H 1 29 ? 111.64823 136.98394 149.44669 1.000 1.64627 9 PHE H O 1
ATOM 25519 N N . LEU H 1 30 ? 111.79872 134.77823 149.88248 1.000 1.33833 10 LEU H N 1
ATOM 25520 C CA . LEU H 1 30 ? 111.10179 134.91060 151.15823 1.000 1.33833 10 LEU H CA 1
ATOM 25521 C C . LEU H 1 30 ? 111.93431 135.69323 152.16417 1.000 1.33833 10 LEU H C 1
ATOM 25522 O O . LEU H 1 30 ? 111.40162 136.20830 153.15529 1.000 1.33833 10 LEU H O 1
ATOM 25538 N N . SER H 1 31 ? 113.24848 135.76802 151.94372 1.000 1.46671 11 SER H N 1
ATOM 25539 C CA . SER H 1 31 ? 114.10395 136.50619 152.86412 1.000 1.46671 11 SER H CA 1
ATOM 25540 C C . SER H 1 31 ? 113.62012 137.93684 153.04102 1.000 1.46671 11 SER H C 1
ATOM 25541 O O . SER H 1 31 ? 113.58230 138.44244 154.16662 1.000 1.46671 11 SER H O 1
ATOM 25549 N N . GLY H 1 32 ? 113.24265 138.60161 151.95054 1.000 1.38048 12 GLY H N 1
ATOM 25550 C CA . GLY H 1 32 ? 112.66996 139.92956 152.07221 1.000 1.38048 12 GLY H CA 1
ATOM 25551 C C . GLY H 1 32 ? 111.36717 139.92030 152.84634 1.000 1.38048 12 GLY H C 1
ATOM 25552 O O . GLY H 1 32 ? 111.14206 140.76650 153.71665 1.000 1.38048 12 GLY H O 1
ATOM 25556 N N . PHE H 1 33 ? 110.49620 138.95263 152.54832 1.000 1.42773 13 PHE H N 1
ATOM 25557 C CA . PHE H 1 33 ? 109.24004 138.84378 153.28107 1.000 1.42773 13 PHE H CA 1
ATOM 25558 C C . PHE H 1 33 ? 109.48855 138.78153 154.77918 1.000 1.42773 13 PHE H C 1
ATOM 25559 O O . PHE H 1 33 ? 108.69974 139.31087 155.57045 1.000 1.42773 13 PHE H O 1
ATOM 25576 N N . GLN H 1 34 ? 110.58260 138.13779 155.18284 1.000 1.52968 14 GLN H N 1
ATOM 25577 C CA . GLN H 1 34 ? 110.86945 137.96659 156.60143 1.000 1.52968 14 GLN H CA 1
ATOM 25578 C C . GLN H 1 34 ? 111.59467 139.18577 157.16212 1.000 1.52968 14 GLN H C 1
ATOM 25579 O O . GLN H 1 34 ? 111.49441 139.49350 158.35533 1.000 1.52968 14 GLN H O 1
ATOM 25593 N N . ILE H 1 35 ? 112.33208 139.89462 156.30486 1.000 1.59082 15 ILE H N 1
ATOM 25594 C CA . ILE H 1 35 ? 113.24642 140.93060 156.77680 1.000 1.59082 15 ILE H CA 1
ATOM 25595 C C . ILE H 1 35 ? 112.59716 142.30844 156.68610 1.000 1.59082 15 ILE H C 1
ATOM 25596 O O . ILE H 1 35 ? 113.16814 143.31187 157.13031 1.000 1.59082 15 ILE H O 1
ATOM 25612 N N . LEU H 1 36 ? 111.38280 142.37825 156.13700 1.000 1.68120 16 LEU H N 1
ATOM 25613 C CA . LEU H 1 36 ? 110.73921 143.66984 155.91082 1.000 1.68120 16 LEU H CA 1
ATOM 25614 C C . LEU H 1 36 ? 110.21122 144.30518 157.19129 1.000 1.68120 16 LEU H C 1
ATOM 25615 O O . LEU H 1 36 ? 109.44675 145.27394 157.12053 1.000 1.68120 16 LEU H O 1
ATOM 25631 N N . SER H 1 37 ? 110.59828 143.79592 158.35884 1.000 2.00547 17 SER H N 1
ATOM 25632 C CA . SER H 1 37 ? 109.93757 144.19875 159.59284 1.000 2.00547 17 SER H CA 1
ATOM 25633 C C . SER H 1 37 ? 110.56515 145.42116 160.25431 1.000 2.00547 17 SER H C 1
ATOM 25634 O O . SER H 1 37 ? 110.04854 145.87557 161.28070 1.000 2.00547 17 SER H O 1
ATOM 25642 N N . GLN H 1 38 ? 111.65227 145.97054 159.70729 1.000 2.37235 18 GLN H N 1
ATOM 25643 C CA . GLN H 1 38 ? 112.34482 147.06236 160.38502 1.000 2.37235 18 GLN H CA 1
ATOM 25644 C C . GLN H 1 38 ? 112.62877 148.25951 159.48800 1.000 2.37235 18 GLN H C 1
ATOM 25645 O O . GLN H 1 38 ? 112.77893 149.37553 159.99748 1.000 2.37235 18 GLN H O 1
ATOM 25659 N N . LEU H 1 39 ? 112.71100 148.06139 158.17594 1.000 1.85298 19 LEU H N 1
ATOM 25660 C CA . LEU H 1 39 ? 113.18252 149.12024 157.29366 1.000 1.85298 19 LEU H CA 1
ATOM 25661 C C . LEU H 1 39 ? 112.23412 150.31343 157.32920 1.000 1.85298 19 LEU H C 1
ATOM 25662 O O . LEU H 1 39 ? 111.01340 150.15595 157.42343 1.000 1.85298 19 LEU H O 1
ATOM 25678 N N . ASP H 1 40 ? 112.80909 151.51215 157.25294 1.000 1.81416 20 ASP H N 1
ATOM 25679 C CA . ASP H 1 40 ? 112.06960 152.74939 157.44893 1.000 1.81416 20 ASP H CA 1
ATOM 25680 C C . ASP H 1 40 ? 111.88088 153.49168 156.12290 1.000 1.81416 20 ASP H C 1
ATOM 25681 O O . ASP H 1 40 ? 112.20295 152.99229 155.04144 1.000 1.81416 20 ASP H O 1
ATOM 25690 N N . LYS H 1 41 ? 111.34730 154.71365 156.22195 1.000 2.10043 21 LYS H N 1
ATOM 25691 C CA . LYS H 1 41 ? 110.83276 155.41055 155.04577 1.000 2.10043 21 LYS H CA 1
ATOM 25692 C C . LYS H 1 41 ? 111.90937 156.22651 154.33756 1.000 2.10043 21 LYS H C 1
ATOM 25693 O O . LYS H 1 41 ? 112.01686 156.18601 153.10510 1.000 2.10043 21 LYS H O 1
ATOM 25712 N N . LYS H 1 42 ? 112.69018 157.00549 155.08822 1.000 1.95422 22 LYS H N 1
ATOM 25713 C CA . LYS H 1 42 ? 113.66331 157.88848 154.45302 1.000 1.95422 22 LYS H CA 1
ATOM 25714 C C . LYS H 1 42 ? 114.65388 157.08999 153.61673 1.000 1.95422 22 LYS H C 1
ATOM 25715 O O . LYS H 1 42 ? 114.99733 157.47870 152.49481 1.000 1.95422 22 LYS H O 1
ATOM 25734 N N . GLU H 1 43 ? 115.12871 155.96703 154.15306 1.000 1.88596 23 GLU H N 1
ATOM 25735 C CA . GLU H 1 43 ? 116.09841 155.15753 153.42647 1.000 1.88596 23 GLU H CA 1
ATOM 25736 C C . GLU H 1 43 ? 115.51152 154.62180 152.12651 1.000 1.88596 23 GLU H C 1
ATOM 25737 O O . GLU H 1 43 ? 116.16549 154.67080 151.07868 1.000 1.88596 23 GLU H O 1
ATOM 25749 N N . ILE H 1 44 ? 114.27264 154.12662 152.16488 1.000 1.98775 24 ILE H N 1
ATOM 25750 C CA . ILE H 1 44 ? 113.68167 153.54925 150.96133 1.000 1.98775 24 ILE H CA 1
ATOM 25751 C C . ILE H 1 44 ? 113.41336 154.62843 149.91840 1.000 1.98775 24 ILE H C 1
ATOM 25752 O O . ILE H 1 44 ? 113.65547 154.42355 148.72313 1.000 1.98775 24 ILE H O 1
ATOM 25768 N N . GLU H 1 45 ? 112.92115 155.79526 150.34126 1.000 2.21082 25 GLU H N 1
ATOM 25769 C CA . GLU H 1 45 ? 112.66935 156.85467 149.36845 1.000 2.21082 25 GLU H CA 1
ATOM 25770 C C . GLU H 1 45 ? 113.97324 157.37856 148.77778 1.000 2.21082 25 GLU H C 1
ATOM 25771 O O . GLU H 1 45 ? 114.04389 157.67275 147.57772 1.000 2.21082 25 GLU H O 1
ATOM 25783 N N . GLU H 1 46 ? 115.02359 157.48524 149.59511 1.000 1.97087 26 GLU H N 1
ATOM 25784 C CA . GLU H 1 46 ? 116.30865 157.93414 149.07512 1.000 1.97087 26 GLU H CA 1
ATOM 25785 C C . GLU H 1 46 ? 116.89049 156.91167 148.10981 1.000 1.97087 26 GLU H C 1
ATOM 25786 O O . GLU H 1 46 ? 117.50388 157.27874 147.10190 1.000 1.97087 26 GLU H O 1
ATOM 25798 N N . LEU H 1 47 ? 116.70895 155.62167 148.39858 1.000 1.79352 27 LEU H N 1
ATOM 25799 C CA . LEU H 1 47 ? 117.17271 154.59690 147.47183 1.000 1.79352 27 LEU H CA 1
ATOM 25800 C C . LEU H 1 47 ? 116.38901 154.64511 146.16953 1.000 1.79352 27 LEU H C 1
ATOM 25801 O O . LEU H 1 47 ? 116.94978 154.42442 145.09282 1.000 1.79352 27 LEU H O 1
ATOM 25817 N N . ALA H 1 48 ? 115.08385 154.90351 146.24946 1.000 1.68500 28 ALA H N 1
ATOM 25818 C CA . ALA H 1 48 ? 114.29796 155.08067 145.03437 1.000 1.68500 28 ALA H CA 1
ATOM 25819 C C . ALA H 1 48 ? 114.82369 156.24854 144.21613 1.000 1.68500 28 ALA H C 1
ATOM 25820 O O . ALA H 1 48 ? 114.95623 156.15289 142.98988 1.000 1.68500 28 ALA H O 1
ATOM 25827 N N . LYS H 1 49 ? 115.12035 157.36290 144.88307 1.000 1.94468 29 LYS H N 1
ATOM 25828 C CA . LYS H 1 49 ? 115.69548 158.51334 144.19715 1.000 1.94468 29 LYS H CA 1
ATOM 25829 C C . LYS H 1 49 ? 117.00762 158.13948 143.52002 1.000 1.94468 29 LYS H C 1
ATOM 25830 O O . LYS H 1 49 ? 117.23300 158.45586 142.34516 1.000 1.94468 29 LYS H O 1
ATOM 25849 N N . LEU H 1 50 ? 117.88106 157.44745 144.25079 1.000 1.63955 30 LEU H N 1
ATOM 25850 C CA . LEU H 1 50 ? 119.17311 157.05570 143.70191 1.000 1.63955 30 LEU H CA 1
ATOM 25851 C C . LEU H 1 50 ? 118.99993 156.14807 142.49174 1.000 1.63955 30 LEU H C 1
ATOM 25852 O O . LEU H 1 50 ? 119.65859 156.33594 141.46233 1.000 1.63955 30 LEU H O 1
ATOM 25868 N N . LEU H 1 51 ? 118.11280 155.15809 142.59907 1.000 1.52334 31 LEU H N 1
ATOM 25869 C CA . LEU H 1 51 ? 117.86558 154.24797 141.48948 1.000 1.52334 31 LEU H CA 1
ATOM 25870 C C . LEU H 1 51 ? 117.32642 154.98681 140.27626 1.000 1.52334 31 LEU H C 1
ATOM 25871 O O . LEU H 1 51 ? 117.72739 154.69685 139.14335 1.000 1.52334 31 LEU H O 1
ATOM 25887 N N . GLY H 1 52 ? 116.42013 155.94012 140.48784 1.000 1.44132 32 GLY H N 1
ATOM 25888 C CA . GLY H 1 52 ? 116.01834 156.80278 139.39536 1.000 1.44132 32 GLY H CA 1
ATOM 25889 C C . GLY H 1 52 ? 117.20750 157.51136 138.78517 1.000 1.44132 32 GLY H C 1
ATOM 25890 O O . GLY H 1 52 ? 117.27810 157.68339 137.56486 1.000 1.44132 32 GLY H O 1
ATOM 25894 N N . GLU H 1 53 ? 118.15729 157.92565 139.62296 1.000 1.88562 33 GLU H N 1
ATOM 25895 C CA . GLU H 1 53 ? 119.40968 158.49103 139.14097 1.000 1.88562 33 GLU H CA 1
ATOM 25896 C C . GLU H 1 53 ? 120.39485 157.42621 138.67455 1.000 1.88562 33 GLU H C 1
ATOM 25897 O O . GLU H 1 53 ? 121.32473 157.74733 137.92692 1.000 1.88562 33 GLU H O 1
ATOM 25909 N N . LEU H 1 54 ? 120.21408 156.17871 139.09121 1.000 1.26904 34 LEU H N 1
ATOM 25910 C CA . LEU H 1 54 ? 121.14878 155.12515 138.72381 1.000 1.26904 34 LEU H CA 1
ATOM 25911 C C . LEU H 1 54 ? 121.12154 154.91794 137.21075 1.000 1.26904 34 LEU H C 1
ATOM 25912 O O . LEU H 1 54 ? 120.03774 154.91806 136.61219 1.000 1.26904 34 LEU H O 1
ATOM 25928 N N . PRO H 1 55 ? 122.27355 154.74192 136.56031 1.000 1.29894 35 PRO H N 1
ATOM 25929 C CA . PRO H 1 55 ? 122.25776 154.51400 135.10961 1.000 1.29894 35 PRO H CA 1
ATOM 25930 C C . PRO H 1 55 ? 121.45494 153.27235 134.75624 1.000 1.29894 35 PRO H C 1
ATOM 25931 O O . PRO H 1 55 ? 121.84647 152.14400 135.06193 1.000 1.29894 35 PRO H O 1
ATOM 25942 N N . VAL H 1 56 ? 120.32367 153.49526 134.08446 1.000 1.14726 36 VAL H N 1
ATOM 25943 C CA . VAL H 1 56 ? 119.41169 152.40355 133.77806 1.000 1.14726 36 VAL H CA 1
ATOM 25944 C C . VAL H 1 56 ? 120.15455 151.32877 133.00025 1.000 1.14726 36 VAL H C 1
ATOM 25945 O O . VAL H 1 56 ? 120.92218 151.62029 132.07415 1.000 1.14726 36 VAL H O 1
ATOM 25958 N N . GLY H 1 57 ? 119.93294 150.07349 133.38232 1.000 1.11244 37 GLY H N 1
ATOM 25959 C CA . GLY H 1 57 ? 120.58834 148.95279 132.74841 1.000 1.11244 37 GLY H CA 1
ATOM 25960 C C . GLY H 1 57 ? 121.68527 148.30685 133.56460 1.000 1.11244 37 GLY H C 1
ATOM 25961 O O . GLY H 1 57 ? 122.63503 147.77196 132.98000 1.000 1.11244 37 GLY H O 1
ATOM 25965 N N . SER H 1 58 ? 121.58763 148.33332 134.89076 1.000 1.21975 38 SER H N 1
ATOM 25966 C CA . SER H 1 58 ? 122.64181 147.77780 135.72705 1.000 1.21975 38 SER H CA 1
ATOM 25967 C C . SER H 1 58 ? 122.29933 146.35445 136.14724 1.000 1.21975 38 SER H C 1
ATOM 25968 O O . SER H 1 58 ? 121.12881 146.00615 136.32438 1.000 1.21975 38 SER H O 1
ATOM 25976 N N . ASN H 1 59 ? 123.33206 145.53169 136.30367 1.000 1.45487 39 ASN H N 1
ATOM 25977 C CA . ASN H 1 59 ? 123.16720 144.15661 136.74467 1.000 1.45487 39 ASN H CA 1
ATOM 25978 C C . ASN H 1 59 ? 123.06391 144.10636 138.26815 1.000 1.45487 39 ASN H C 1
ATOM 25979 O O . ASN H 1 59 ? 123.28839 145.09780 138.96698 1.000 1.45487 39 ASN H O 1
ATOM 25990 N N . VAL H 1 60 ? 122.71590 142.92621 138.78559 1.000 1.68596 40 VAL H N 1
ATOM 25991 C CA . VAL H 1 60 ? 122.59091 142.75356 140.22894 1.000 1.68596 40 VAL H CA 1
ATOM 25992 C C . VAL H 1 60 ? 123.89489 143.11591 140.92682 1.000 1.68596 40 VAL H C 1
ATOM 25993 O O . VAL H 1 60 ? 123.88784 143.75735 141.98421 1.000 1.68596 40 VAL H O 1
ATOM 26006 N N . GLN H 1 61 ? 125.03217 142.72049 140.35236 1.000 1.95528 41 GLN H N 1
ATOM 26007 C CA . GLN H 1 61 ? 126.31408 143.07624 140.94971 1.000 1.95528 41 GLN H CA 1
ATOM 26008 C C . GLN H 1 61 ? 126.56574 144.57508 140.85631 1.000 1.95528 41 GLN H C 1
ATOM 26009 O O . GLN H 1 61 ? 127.17847 145.16417 141.75272 1.000 1.95528 41 GLN H O 1
ATOM 26023 N N . GLU H 1 62 ? 126.10471 145.21133 139.77948 1.000 1.42940 42 GLU H N 1
ATOM 26024 C CA . GLU H 1 62 ? 126.20384 146.66363 139.69321 1.000 1.42940 42 GLU H CA 1
ATOM 26025 C C . GLU H 1 62 ? 125.36338 147.33057 140.77338 1.000 1.42940 42 GLU H C 1
ATOM 26026 O O . GLU H 1 62 ? 125.77045 148.34604 141.35085 1.000 1.42940 42 GLU H O 1
ATOM 26038 N N . PHE H 1 63 ? 124.19011 146.76987 141.06934 1.000 1.33933 43 PHE H N 1
ATOM 26039 C CA . PHE H 1 63 ? 123.38421 147.30525 142.15925 1.000 1.33933 43 PHE H CA 1
ATOM 26040 C C . PHE H 1 63 ? 124.07536 147.08237 143.49559 1.000 1.33933 43 PHE H C 1
ATOM 26041 O O . PHE H 1 63 ? 123.97557 147.91252 144.40378 1.000 1.33933 43 PHE H O 1
ATOM 26058 N N . GLN H 1 64 ? 124.77648 145.95703 143.63542 1.000 1.52589 44 GLN H N 1
ATOM 26059 C CA . GLN H 1 64 ? 125.55918 145.71869 144.84289 1.000 1.52589 44 GLN H CA 1
ATOM 26060 C C . GLN H 1 64 ? 126.65231 146.76945 144.98057 1.000 1.52589 44 GLN H C 1
ATOM 26061 O O . GLN H 1 64 ? 126.92063 147.26056 146.08147 1.000 1.52589 44 GLN H O 1
ATOM 26075 N N . SER H 1 65 ? 127.30528 147.11368 143.87012 1.000 1.25545 45 SER H N 1
ATOM 26076 C CA . SER H 1 65 ? 128.30089 148.18036 143.89514 1.000 1.25545 45 SER H CA 1
ATOM 26077 C C . SER H 1 65 ? 127.67167 149.50102 144.31442 1.000 1.25545 45 SER H C 1
ATOM 26078 O O . SER H 1 65 ? 128.22327 150.22696 145.15136 1.000 1.25545 45 SER H O 1
ATOM 26086 N N . ALA H 1 66 ? 126.50898 149.82266 143.74607 1.000 1.20650 46 ALA H N 1
ATOM 26087 C CA . ALA H 1 66 ? 125.81833 151.05348 144.11231 1.000 1.20650 46 ALA H CA 1
ATOM 26088 C C . ALA H 1 66 ? 125.48202 151.07272 145.59649 1.000 1.20650 46 ALA H C 1
ATOM 26089 O O . ALA H 1 66 ? 125.65224 152.09742 146.26700 1.000 1.20650 46 ALA H O 1
ATOM 26096 N N . ILE H 1 67 ? 125.01026 149.94471 146.12533 1.000 1.45217 47 ILE H N 1
ATOM 26097 C CA . ILE H 1 67 ? 124.67657 149.85780 147.54105 1.000 1.45217 47 ILE H CA 1
ATOM 26098 C C . ILE H 1 67 ? 125.92014 150.04200 148.39709 1.000 1.45217 47 ILE H C 1
ATOM 26099 O O . ILE H 1 67 ? 125.93034 150.84897 149.33154 1.000 1.45217 47 ILE H O 1
ATOM 26115 N N . GLN H 1 68 ? 126.98763 149.30376 148.09397 1.000 1.52928 48 GLN H N 1
ATOM 26116 C CA . GLN H 1 68 ? 128.19869 149.39015 148.89949 1.000 1.52928 48 GLN H CA 1
ATOM 26117 C C . GLN H 1 68 ? 128.81506 150.77943 148.82984 1.000 1.52928 48 GLN H C 1
ATOM 26118 O O . GLN H 1 68 ? 129.52349 151.18987 149.75605 1.000 1.52928 48 GLN H O 1
ATOM 26132 N N . THR H 1 69 ? 128.55680 151.51693 147.74976 1.000 1.51110 49 THR H N 1
ATOM 26133 C CA . THR H 1 69 ? 129.03786 152.88681 147.63687 1.000 1.51110 49 THR H CA 1
ATOM 26134 C C . THR H 1 69 ? 128.18675 153.87252 148.42686 1.000 1.51110 49 THR H C 1
ATOM 26135 O O . THR H 1 69 ? 128.36191 155.08556 148.26924 1.000 1.51110 49 THR H O 1
ATOM 26146 N N . ASN H 1 70 ? 127.28154 153.38537 149.27158 1.000 1.50552 50 ASN H N 1
ATOM 26147 C CA . ASN H 1 70 ? 126.37407 154.25708 150.00135 1.000 1.50552 50 ASN H CA 1
ATOM 26148 C C . ASN H 1 70 ? 127.06466 154.87408 151.21131 1.000 1.50552 50 ASN H C 1
ATOM 26149 O O . ASN H 1 70 ? 128.06343 154.35358 151.71698 1.000 1.50552 50 ASN H O 1
ATOM 26160 N N . LYS H 1 71 ? 126.52354 156.00394 151.66517 1.000 1.80804 51 LYS H N 1
ATOM 26161 C CA . LYS H 1 71 ? 126.96564 156.64785 152.89332 1.000 1.80804 51 LYS H CA 1
ATOM 26162 C C . LYS H 1 71 ? 125.80700 157.10933 153.76650 1.000 1.80804 51 LYS H C 1
ATOM 26163 O O . LYS H 1 71 ? 125.99301 157.27916 154.97676 1.000 1.80804 51 LYS H O 1
ATOM 26182 N N . GLU H 1 72 ? 124.62307 157.31409 153.18990 1.000 2.15172 52 GLU H N 1
ATOM 26183 C CA . GLU H 1 72 ? 123.45244 157.75275 153.93903 1.000 2.15172 52 GLU H CA 1
ATOM 26184 C C . GLU H 1 72 ? 122.57040 156.59713 154.39238 1.000 2.15172 52 GLU H C 1
ATOM 26185 O O . GLU H 1 72 ? 121.69638 156.79817 155.24218 1.000 2.15172 52 GLU H O 1
ATOM 26197 N N . LEU H 1 73 ? 122.77607 155.39907 153.85134 1.000 1.98758 53 LEU H N 1
ATOM 26198 C CA . LEU H 1 73 ? 121.89460 154.27190 154.11736 1.000 1.98758 53 LEU H CA 1
ATOM 26199 C C . LEU H 1 73 ? 122.48460 153.37229 155.19512 1.000 1.98758 53 LEU H C 1
ATOM 26200 O O . LEU H 1 73 ? 123.70581 153.28070 155.35232 1.000 1.98758 53 LEU H O 1
ATOM 26216 N N . SER H 1 74 ? 121.60386 152.70943 155.94012 1.000 1.86076 54 SER H N 1
ATOM 26217 C CA . SER H 1 74 ? 122.03654 151.73607 156.92783 1.000 1.86076 54 SER H CA 1
ATOM 26218 C C . SER H 1 74 ? 122.42379 150.42496 156.24854 1.000 1.86076 54 SER H C 1
ATOM 26219 O O . SER H 1 74 ? 121.97006 150.10029 155.14768 1.000 1.86076 54 SER H O 1
ATOM 26227 N N . GLU H 1 75 ? 123.28013 149.66267 156.92954 1.000 1.80584 55 GLU H N 1
ATOM 26228 C CA . GLU H 1 75 ? 123.71314 148.37765 156.39509 1.000 1.80584 55 GLU H CA 1
ATOM 26229 C C . GLU H 1 75 ? 122.58619 147.35465 156.39380 1.000 1.80584 55 GLU H C 1
ATOM 26230 O O . GLU H 1 75 ? 122.62481 146.39747 155.61269 1.000 1.80584 55 GLU H O 1
ATOM 26242 N N . ASN H 1 76 ? 121.57808 147.53582 157.24932 1.000 1.73070 56 ASN H N 1
ATOM 26243 C CA . ASN H 1 76 ? 120.53712 146.52277 157.37867 1.000 1.73070 56 ASN H CA 1
ATOM 26244 C C . ASN H 1 76 ? 119.68678 146.42205 156.11995 1.000 1.73070 56 ASN H C 1
ATOM 26245 O O . ASN H 1 76 ? 119.18841 145.34012 155.78898 1.000 1.73070 56 ASN H O 1
ATOM 26256 N N . ALA H 1 77 ? 119.50719 147.53314 155.40646 1.000 1.72743 57 ALA H N 1
ATOM 26257 C CA . ALA H 1 77 ? 118.66881 147.51404 154.21342 1.000 1.72743 57 ALA H CA 1
ATOM 26258 C C . ALA H 1 77 ? 119.24902 146.59809 153.14249 1.000 1.72743 57 ALA H C 1
ATOM 26259 O O . ALA H 1 77 ? 118.53443 146.16249 152.23227 1.000 1.72743 57 ALA H O 1
ATOM 26266 N N . LEU H 1 78 ? 120.54579 146.29704 153.23184 1.000 1.82785 58 LEU H N 1
ATOM 26267 C CA . LEU H 1 78 ? 121.19847 145.52253 152.18195 1.000 1.82785 58 LEU H CA 1
ATOM 26268 C C . LEU H 1 78 ? 120.68230 144.08810 152.13310 1.000 1.82785 58 LEU H C 1
ATOM 26269 O O . LEU H 1 78 ? 120.80277 143.41948 151.10005 1.000 1.82785 58 LEU H O 1
ATOM 26285 N N . LYS H 1 79 ? 120.10271 143.59327 153.23113 1.000 1.70771 59 LYS H N 1
ATOM 26286 C CA . LYS H 1 79 ? 119.69804 142.19075 153.26800 1.000 1.70771 59 LYS H CA 1
ATOM 26287 C C . LYS H 1 79 ? 118.69048 141.85004 152.18159 1.000 1.70771 59 LYS H C 1
ATOM 26288 O O . LYS H 1 79 ? 118.58735 140.68195 151.79110 1.000 1.70771 59 LYS H O 1
ATOM 26307 N N . SER H 1 80 ? 117.94620 142.83700 151.68755 1.000 1.43489 60 SER H N 1
ATOM 26308 C CA . SER H 1 80 ? 116.93227 142.59784 150.67004 1.000 1.43489 60 SER H CA 1
ATOM 26309 C C . SER H 1 80 ? 117.15139 143.40877 149.40322 1.000 1.43489 60 SER H C 1
ATOM 26310 O O . SER H 1 80 ? 116.68125 142.99304 148.33928 1.000 1.43489 60 SER H O 1
ATOM 26318 N N . ALA H 1 81 ? 117.86570 144.53516 149.47666 1.000 1.49453 61 ALA H N 1
ATOM 26319 C CA . ALA H 1 81 ? 118.03899 145.37815 148.29932 1.000 1.49453 61 ALA H CA 1
ATOM 26320 C C . ALA H 1 81 ? 118.54426 144.57524 147.11042 1.000 1.49453 61 ALA H C 1
ATOM 26321 O O . ALA H 1 81 ? 117.97430 144.65685 146.01652 1.000 1.49453 61 ALA H O 1
ATOM 26328 N N . ASP H 1 82 ? 119.59447 143.77812 147.30666 1.000 1.80485 62 ASP H N 1
ATOM 26329 C CA . ASP H 1 82 ? 120.04471 142.89313 146.24024 1.000 1.80485 62 ASP H CA 1
ATOM 26330 C C . ASP H 1 82 ? 118.93497 141.93894 145.82476 1.000 1.80485 62 ASP H C 1
ATOM 26331 O O . ASP H 1 82 ? 118.78146 141.63319 144.63701 1.000 1.80485 62 ASP H O 1
ATOM 26340 N N . THR H 1 83 ? 118.14729 141.46044 146.78871 1.000 1.76160 63 THR H N 1
ATOM 26341 C CA . THR H 1 83 ? 117.01846 140.60238 146.45230 1.000 1.76160 63 THR H CA 1
ATOM 26342 C C . THR H 1 83 ? 115.89631 141.40566 145.81072 1.000 1.76160 63 THR H C 1
ATOM 26343 O O . THR H 1 83 ? 115.19021 140.90306 144.93021 1.000 1.76160 63 THR H O 1
ATOM 26354 N N . ILE H 1 84 ? 115.72305 142.66040 146.22980 1.000 1.48721 64 ILE H N 1
ATOM 26355 C CA . ILE H 1 84 ? 114.73988 143.52284 145.58226 1.000 1.48721 64 ILE H CA 1
ATOM 26356 C C . ILE H 1 84 ? 115.04501 143.62580 144.09729 1.000 1.48721 64 ILE H C 1
ATOM 26357 O O . ILE H 1 84 ? 114.14221 143.61799 143.25259 1.000 1.48721 64 ILE H O 1
ATOM 26373 N N . PHE H 1 85 ? 116.33089 143.72565 143.76176 1.000 1.39000 65 PHE H N 1
ATOM 26374 C CA . PHE H 1 85 ? 116.74164 143.70377 142.36550 1.000 1.39000 65 PHE H CA 1
ATOM 26375 C C . PHE H 1 85 ? 116.24090 142.44210 141.67636 1.000 1.39000 65 PHE H C 1
ATOM 26376 O O . PHE H 1 85 ? 115.67290 142.51017 140.58119 1.000 1.39000 65 PHE H O 1
ATOM 26393 N N . SER H 1 86 ? 116.42950 141.28121 142.30770 1.000 1.75423 66 SER H N 1
ATOM 26394 C CA . SER H 1 86 ? 115.85646 140.05248 141.77327 1.000 1.75423 66 SER H CA 1
ATOM 26395 C C . SER H 1 86 ? 114.34122 140.04583 141.88916 1.000 1.75423 66 SER H C 1
ATOM 26396 O O . SER H 1 86 ? 113.65606 139.63385 140.94680 1.000 1.75423 66 SER H O 1
ATOM 26404 N N . LEU H 1 87 ? 113.80572 140.49135 143.02494 1.000 1.47587 67 LEU H N 1
ATOM 26405 C CA . LEU H 1 87 ? 112.36571 140.62977 143.16909 1.000 1.47587 67 LEU H CA 1
ATOM 26406 C C . LEU H 1 87 ? 111.80014 141.64296 142.19181 1.000 1.47587 67 LEU H C 1
ATOM 26407 O O . LEU H 1 87 ? 110.63728 141.52489 141.79094 1.000 1.47587 67 LEU H O 1
ATOM 26423 N N . GLY H 1 88 ? 112.59825 142.63664 141.80174 1.000 1.27182 68 GLY H N 1
ATOM 26424 C CA . GLY H 1 88 ? 112.14066 143.58003 140.80005 1.000 1.27182 68 GLY H CA 1
ATOM 26425 C C . GLY H 1 88 ? 111.73512 142.89016 139.51444 1.000 1.27182 68 GLY H C 1
ATOM 26426 O O . GLY H 1 88 ? 110.66209 143.15487 138.96836 1.000 1.27182 68 GLY H O 1
ATOM 26430 N N . GLY H 1 89 ? 112.57187 141.97309 139.02923 1.000 1.20915 69 GLY H N 1
ATOM 26431 C CA . GLY H 1 89 ? 112.20455 141.20796 137.85450 1.000 1.20915 69 GLY H CA 1
ATOM 26432 C C . GLY H 1 89 ? 110.93588 140.41510 138.05910 1.000 1.20915 69 GLY H C 1
ATOM 26433 O O . GLY H 1 89 ? 110.05396 140.42007 137.19615 1.000 1.20915 69 GLY H O 1
ATOM 26437 N N . LEU H 1 90 ? 110.81194 139.75103 139.20589 1.000 1.40243 70 LEU H N 1
ATOM 26438 C CA . LEU H 1 90 ? 109.54873 139.12286 139.55462 1.000 1.40243 70 LEU H CA 1
ATOM 26439 C C . LEU H 1 90 ? 108.45925 140.16643 139.72464 1.000 1.40243 70 LEU H C 1
ATOM 26440 O O . LEU H 1 90 ? 107.29211 139.90307 139.41536 1.000 1.40243 70 LEU H O 1
ATOM 26456 N N . LEU H 1 91 ? 108.82568 141.35100 140.21208 1.000 1.45043 71 LEU H N 1
ATOM 26457 C CA . LEU H 1 91 ? 107.89666 142.46547 140.30710 1.000 1.45043 71 LEU H CA 1
ATOM 26458 C C . LEU H 1 91 ? 107.65707 143.13380 138.96458 1.000 1.45043 71 LEU H C 1
ATOM 26459 O O . LEU H 1 91 ? 106.63008 143.79957 138.79393 1.000 1.45043 71 LEU H O 1
ATOM 26475 N N . LEU H 1 92 ? 108.57824 142.97666 138.01300 1.000 1.20032 72 LEU H N 1
ATOM 26476 C CA . LEU H 1 92 ? 108.45716 143.67702 136.74193 1.000 1.20032 72 LEU H CA 1
ATOM 26477 C C . LEU H 1 92 ? 108.18279 142.72004 135.59377 1.000 1.20032 72 LEU H C 1
ATOM 26478 O O . LEU H 1 92 ? 107.83693 143.15838 134.49134 1.000 1.20032 72 LEU H O 1
ATOM 26494 N N . GLU H 1 93 ? 108.32563 141.41848 135.82931 1.000 1.16632 73 GLU H N 1
ATOM 26495 C CA . GLU H 1 93 ? 107.72029 140.42806 134.95672 1.000 1.16632 73 GLU H CA 1
ATOM 26496 C C . GLU H 1 93 ? 106.20449 140.46690 135.03806 1.000 1.16632 73 GLU H C 1
ATOM 26497 O O . GLU H 1 93 ? 105.53289 139.84772 134.20615 1.000 1.16632 73 GLU H O 1
ATOM 26509 N N . ILE H 1 94 ? 105.65603 141.18268 136.01926 1.000 1.43740 74 ILE H N 1
ATOM 26510 C CA . ILE H 1 94 ? 104.21448 141.25887 136.21269 1.000 1.43740 74 ILE H CA 1
ATOM 26511 C C . ILE H 1 94 ? 103.58207 141.89833 134.98461 1.000 1.43740 74 ILE H C 1
ATOM 26512 O O . ILE H 1 94 ? 104.19279 142.73740 134.31366 1.000 1.43740 74 ILE H O 1
ATOM 26528 N N . LYS H 1 95 ? 102.34931 141.50008 134.69221 1.000 1.67952 75 LYS H N 1
ATOM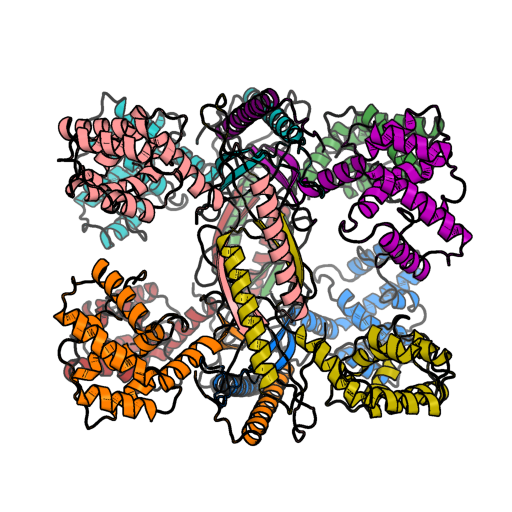 26529 C CA . LYS H 1 95 ? 101.61601 142.00952 133.54585 1.000 1.67952 75 LYS H CA 1
ATOM 26530 C C . LYS H 1 95 ? 101.27018 143.47996 133.75902 1.000 1.67952 75 LYS H C 1
ATOM 26531 O O . LYS H 1 95 ? 100.81962 143.88583 134.83328 1.000 1.67952 75 LYS H O 1
ATOM 26550 N N . ALA H 1 96 ? 101.48100 144.28418 132.71460 1.000 1.72338 76 ALA H N 1
ATOM 26551 C CA . ALA H 1 96 ? 101.29035 145.72451 132.84712 1.000 1.72338 76 ALA H CA 1
ATOM 26552 C C . ALA H 1 96 ? 99.82158 146.10441 132.94167 1.000 1.72338 76 ALA H C 1
ATOM 26553 O O . ALA H 1 96 ? 99.46828 146.99099 133.72677 1.000 1.72338 76 ALA H O 1
ATOM 26560 N N . ASP H 1 97 ? 98.95684 145.45348 132.16420 1.000 1.43670 77 ASP H N 1
ATOM 26561 C CA . ASP H 1 97 ? 97.55052 145.83040 132.14027 1.000 1.43670 77 ASP H CA 1
ATOM 26562 C C . ASP H 1 97 ? 96.84980 145.53576 133.45859 1.000 1.43670 77 ASP H C 1
ATOM 26563 O O . ASP H 1 97 ? 95.79735 146.12261 133.73226 1.000 1.43670 77 ASP H O 1
ATOM 26572 N N . ASP H 1 98 ? 97.40513 144.64785 134.27835 1.000 1.69523 78 ASP H N 1
ATOM 26573 C CA . ASP H 1 98 ? 96.81876 144.33005 135.57246 1.000 1.69523 78 ASP H CA 1
ATOM 26574 C C . ASP H 1 98 ? 97.16565 145.42271 136.57621 1.000 1.69523 78 ASP H C 1
ATOM 26575 O O . ASP H 1 98 ? 98.30377 145.89867 136.62919 1.000 1.69523 78 ASP H O 1
ATOM 26584 N N . SER H 1 99 ? 96.17602 145.82009 137.37279 1.000 1.77759 79 SER H N 1
ATOM 26585 C CA . SER H 1 99 ? 96.38131 146.87962 138.35159 1.000 1.77759 79 SER H CA 1
ATOM 26586 C C . SER H 1 99 ? 97.48946 146.49357 139.32262 1.000 1.77759 79 SER H C 1
ATOM 26587 O O . SER H 1 99 ? 97.54315 145.36252 139.81400 1.000 1.77759 79 SER H O 1
ATOM 26595 N N . LEU H 1 100 ? 98.37685 147.44983 139.60096 1.000 1.74466 80 LEU H N 1
ATOM 26596 C CA . LEU H 1 100 ? 99.52049 147.17166 140.46225 1.000 1.74466 80 LEU H CA 1
ATOM 26597 C C . LEU H 1 100 ? 99.08138 146.78003 141.86831 1.000 1.74466 80 LEU H C 1
ATOM 26598 O O . LEU H 1 100 ? 99.53100 145.75885 142.40128 1.000 1.74466 80 LEU H O 1
ATOM 26614 N N . ASN H 1 101 ? 98.19364 147.56570 142.48034 1.000 1.81687 81 ASN H N 1
ATOM 26615 C CA . ASN H 1 101 ? 97.78806 147.28492 143.85317 1.000 1.81687 81 ASN H CA 1
ATOM 26616 C C . ASN H 1 101 ? 96.93941 146.02358 143.92289 1.000 1.81687 81 ASN H C 1
ATOM 26617 O O . ASN H 1 101 ? 97.05866 145.23329 144.86459 1.000 1.81687 81 ASN H O 1
ATOM 26628 N N . GLN H 1 102 ? 96.06716 145.82274 142.93512 1.000 1.72392 82 GLN H N 1
ATOM 26629 C CA . GLN H 1 102 ? 95.24665 144.61744 142.90919 1.000 1.72392 82 GLN H CA 1
ATOM 26630 C C . GLN H 1 102 ? 96.10508 143.37142 142.73609 1.000 1.72392 82 GLN H C 1
ATOM 26631 O O . GLN H 1 102 ? 95.86700 142.34863 143.39031 1.000 1.72392 82 GLN H O 1
ATOM 26645 N N . VAL H 1 103 ? 97.10621 143.43671 141.85766 1.000 1.64346 83 VAL H N 1
ATOM 26646 C CA . VAL H 1 103 ? 98.02015 142.31092 141.68798 1.000 1.64346 83 VAL H CA 1
ATOM 26647 C C . VAL H 1 103 ? 98.79610 142.06792 142.97473 1.000 1.64346 83 VAL H C 1
ATOM 26648 O O . VAL H 1 103 ? 99.03463 140.92074 143.37132 1.000 1.64346 83 VAL H O 1
ATOM 26661 N N . ALA H 1 104 ? 99.22751 143.14759 143.63109 1.000 1.63412 84 ALA H N 1
ATOM 26662 C CA . ALA H 1 104 ? 99.90338 143.00574 144.91481 1.000 1.63412 84 ALA H CA 1
ATOM 26663 C C . ALA H 1 104 ? 99.01250 142.29182 145.91894 1.000 1.63412 84 ALA H C 1
ATOM 26664 O O . ALA H 1 104 ? 99.46383 141.39202 146.63415 1.000 1.63412 84 ALA H O 1
ATOM 26671 N N . GLU H 1 105 ? 97.73902 142.67572 145.97730 1.000 1.50674 85 GLU H N 1
ATOM 26672 C CA . GLU H 1 105 ? 96.80882 142.04717 146.90655 1.000 1.50674 85 GLU H CA 1
ATOM 26673 C C . GLU H 1 105 ? 96.63532 140.56742 146.58550 1.000 1.50674 85 GLU H C 1
ATOM 26674 O O . GLU H 1 105 ? 96.64319 139.71750 147.48358 1.000 1.50674 85 GLU H O 1
ATOM 26686 N N . ASP H 1 106 ? 96.48845 140.23989 145.29943 1.000 1.49728 86 ASP H N 1
ATOM 26687 C CA . ASP H 1 106 ? 96.29967 138.84485 144.91092 1.000 1.49728 86 ASP H CA 1
ATOM 26688 C C . ASP H 1 106 ? 97.51661 138.00177 145.26270 1.000 1.49728 86 ASP H C 1
ATOM 26689 O O . ASP H 1 106 ? 97.38361 136.91163 145.83592 1.000 1.49728 86 ASP H O 1
ATOM 26698 N N . LEU H 1 107 ? 98.70970 138.48002 144.90917 1.000 1.48613 87 LEU H N 1
ATOM 26699 C CA . LEU H 1 107 ? 99.91945 137.71969 145.19188 1.000 1.48613 87 LEU H CA 1
ATOM 26700 C C . LEU H 1 107 ? 100.15256 137.60896 146.69155 1.000 1.48613 87 LEU H C 1
ATOM 26701 O O . LEU H 1 107 ? 100.61619 136.57350 147.17857 1.000 1.48613 87 LEU H O 1
ATOM 26717 N N . THR H 1 108 ? 99.81564 138.65705 147.44727 1.000 1.63300 88 THR H N 1
ATOM 26718 C CA . THR H 1 108 ? 99.95394 138.58597 148.89582 1.000 1.63300 88 THR H CA 1
ATOM 26719 C C . THR H 1 108 ? 99.00939 137.54563 149.47861 1.000 1.63300 88 THR H C 1
ATOM 26720 O O . THR H 1 108 ? 99.39613 136.77495 150.36333 1.000 1.63300 88 THR H O 1
ATOM 26731 N N . ASN H 1 109 ? 97.76812 137.50255 148.98914 1.000 1.41969 89 ASN H N 1
ATOM 26732 C CA . ASN H 1 109 ? 96.82261 136.50069 149.46856 1.000 1.41969 89 ASN H CA 1
ATOM 26733 C C . ASN H 1 109 ? 97.30170 135.09208 149.14766 1.000 1.41969 89 ASN H C 1
ATOM 26734 O O . ASN H 1 109 ? 97.27741 134.20958 150.01285 1.000 1.41969 89 ASN H O 1
ATOM 26745 N N . ALA H 1 110 ? 97.74130 134.86111 147.90992 1.000 1.50507 90 ALA H N 1
ATOM 26746 C CA . ALA H 1 110 ? 98.20183 133.52787 147.53493 1.000 1.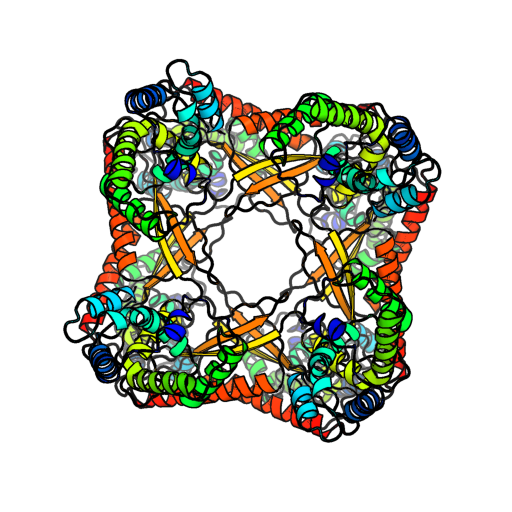50507 90 ALA H CA 1
ATOM 26747 C C . ALA H 1 110 ? 99.43203 133.12121 148.34152 1.000 1.50507 90 ALA H C 1
ATOM 26748 O O . ALA H 1 110 ? 99.53211 131.97704 148.80755 1.000 1.50507 90 ALA H O 1
ATOM 26755 N N . TYR H 1 111 ? 100.37780 134.04624 148.52388 1.000 1.57765 91 TYR H N 1
ATOM 26756 C CA . TYR H 1 111 ? 101.54767 133.76138 149.34452 1.000 1.57765 91 TYR H CA 1
ATOM 26757 C C . TYR H 1 111 ? 101.14808 133.41387 150.77093 1.000 1.57765 91 TYR H C 1
ATOM 26758 O O . TYR H 1 111 ? 101.57925 132.38863 151.30799 1.000 1.57765 91 TYR H O 1
ATOM 26776 N N . ALA H 1 112 ? 100.31240 134.24539 151.39770 1.000 1.45096 92 ALA H N 1
ATOM 26777 C CA . ALA H 1 112 ? 99.81204 133.91971 152.72646 1.000 1.45096 92 ALA H CA 1
ATOM 26778 C C . ALA H 1 112 ? 99.15940 132.54756 152.74843 1.000 1.45096 92 ALA H C 1
ATOM 26779 O O . ALA H 1 112 ? 99.26168 131.82987 153.74955 1.000 1.45096 92 ALA H O 1
ATOM 26786 N N . LYS H 1 113 ? 98.49034 132.16760 151.66016 1.000 1.62422 93 LYS H N 1
ATOM 26787 C CA . LYS H 1 113 ? 97.91317 130.83359 151.57029 1.000 1.62422 93 LYS H CA 1
ATOM 26788 C C . LYS H 1 113 ? 98.99452 129.76472 151.66758 1.000 1.62422 93 LYS H C 1
ATOM 26789 O O . LYS H 1 113 ? 98.87439 128.82283 152.45854 1.000 1.62422 93 LYS H O 1
ATOM 26808 N N . GLU H 1 114 ? 100.06042 129.89630 150.87302 1.000 1.63357 94 GLU H N 1
ATOM 26809 C CA . GLU H 1 114 ? 101.13619 128.91070 150.89739 1.000 1.63357 94 GLU H CA 1
ATOM 26810 C C . GLU H 1 114 ? 102.43465 129.44733 151.48720 1.000 1.63357 94 GLU H C 1
ATOM 26811 O O . GLU H 1 114 ? 103.48004 128.80952 151.32148 1.000 1.63357 94 GLU H O 1
ATOM 26823 N N . GLY H 1 115 ? 102.40224 130.58786 152.16925 1.000 1.51819 95 GLY H N 1
ATOM 26824 C CA . GLY H 1 115 ? 103.61330 131.17995 152.69769 1.000 1.51819 95 GLY H CA 1
ATOM 26825 C C . GLY H 1 115 ? 104.00963 130.59969 154.04079 1.000 1.51819 95 GLY H C 1
ATOM 26826 O O . GLY H 1 115 ? 103.41471 129.64876 154.55074 1.000 1.51819 95 GLY H O 1
ATOM 26830 N N . GLU H 1 116 ? 105.05030 131.19971 154.62138 1.000 1.48242 96 GLU H N 1
ATOM 26831 C CA . GLU H 1 116 ? 105.56016 130.75512 155.91205 1.000 1.48242 96 GLU H CA 1
ATOM 26832 C C . GLU H 1 116 ? 104.71285 131.25185 157.07398 1.000 1.48242 96 GLU H C 1
ATOM 26833 O O . GLU H 1 116 ? 104.85333 130.74273 158.19109 1.000 1.48242 96 GLU H O 1
ATOM 26845 N N . GLU H 1 117 ? 103.84080 132.22953 156.84162 1.000 1.67242 97 GLU H N 1
ATOM 26846 C CA . GLU H 1 117 ? 103.07446 132.84224 157.91371 1.000 1.67242 97 GLU H CA 1
ATOM 26847 C C . GLU H 1 117 ? 101.73327 133.30961 157.37381 1.000 1.67242 97 GLU H C 1
ATOM 26848 O O . GLU H 1 117 ? 101.61277 133.70226 156.21040 1.000 1.67242 97 GLU H O 1
ATOM 26860 N N . GLU H 1 118 ? 100.72183 133.25977 158.23616 1.000 1.63673 98 GLU H N 1
ATOM 26861 C CA . GLU H 1 118 ? 99.44883 133.89748 157.93362 1.000 1.63673 98 GLU H CA 1
ATOM 26862 C C . GLU H 1 118 ? 99.56477 135.38375 158.24841 1.000 1.63673 98 GLU H C 1
ATOM 26863 O O . GLU H 1 118 ? 100.08821 135.77439 159.29543 1.000 1.63673 98 GLU H O 1
ATOM 26875 N N . ILE H 1 119 ? 99.07362 136.21649 157.33540 1.000 1.60927 99 ILE H N 1
ATOM 26876 C CA . ILE H 1 119 ? 99.34677 137.64812 157.36805 1.000 1.60927 99 ILE H CA 1
ATOM 26877 C C . ILE H 1 119 ? 98.17106 138.35803 158.02337 1.000 1.60927 99 ILE H C 1
ATOM 26878 O O . ILE H 1 119 ? 97.02371 138.22151 157.58316 1.000 1.60927 99 ILE H O 1
ATOM 26894 N N . GLY H 1 120 ? 98.45854 139.11869 159.07633 1.000 1.79629 100 GLY H N 1
ATOM 26895 C CA . GLY H 1 120 ? 97.46690 140.01878 159.62356 1.000 1.79629 100 GLY H CA 1
ATOM 26896 C C . GLY H 1 120 ? 97.51184 141.36666 158.93165 1.000 1.79629 100 GLY H C 1
ATOM 26897 O O . GLY H 1 120 ? 98.24493 141.57300 157.96594 1.000 1.79629 100 GLY H O 1
ATOM 26901 N N . THR H 1 121 ? 96.71403 142.30514 159.44075 1.000 2.07308 101 THR H N 1
ATOM 26902 C CA . THR H 1 121 ? 96.67036 143.62606 158.82375 1.000 2.07308 101 THR H CA 1
ATOM 26903 C C . THR H 1 121 ? 97.99084 144.36450 159.00335 1.000 2.07308 101 THR H C 1
ATOM 26904 O O . THR H 1 121 ? 98.32980 145.24224 158.20398 1.000 2.07308 101 THR H O 1
ATOM 26915 N N . GLU H 1 122 ? 98.76533 144.00306 160.02817 1.000 2.01224 102 GLU H N 1
ATOM 26916 C CA . GLU H 1 122 ? 100.00426 144.72343 160.30844 1.000 2.01224 102 GLU H CA 1
ATOM 26917 C C . GLU H 1 122 ? 101.07241 144.41743 159.26512 1.000 2.01224 102 GLU H C 1
ATOM 26918 O O . GLU H 1 122 ? 101.55284 145.31938 158.56434 1.000 2.01224 102 GLU H O 1
ATOM 26930 N N . GLN H 1 123 ? 101.47214 143.14856 159.16138 1.000 1.78007 103 GLN H N 1
ATOM 26931 C CA . GLN H 1 123 ? 102.47029 142.77447 158.16853 1.000 1.78007 103 GLN H CA 1
ATOM 26932 C C . GLN H 1 123 ? 101.94289 142.97438 156.75588 1.000 1.78007 103 GLN H C 1
ATOM 26933 O O . GLN H 1 123 ? 102.70348 143.36642 155.86737 1.000 1.78007 103 GLN H O 1
ATOM 26947 N N . ARG H 1 124 ? 100.65600 142.70604 156.52750 1.000 1.72725 104 ARG H N 1
ATOM 26948 C CA . ARG H 1 124 ? 100.06649 142.96926 155.21961 1.000 1.72725 104 ARG H CA 1
ATOM 26949 C C . ARG H 1 124 ? 100.21075 144.44040 154.85344 1.000 1.72725 104 ARG H C 1
ATOM 26950 O O . ARG H 1 124 ? 100.59114 144.77976 153.72654 1.000 1.72725 104 ARG H O 1
ATOM 26971 N N . GLU H 1 125 ? 99.89429 145.33217 155.79640 1.000 1.93271 105 GLU H N 1
ATOM 26972 C CA . GLU H 1 125 ? 100.00555 146.76032 155.53291 1.000 1.93271 105 GLU H CA 1
ATOM 26973 C C . GLU H 1 125 ? 101.44519 147.16855 155.27310 1.000 1.93271 105 GLU H C 1
ATOM 26974 O O . GLU H 1 125 ? 101.71357 147.91134 154.32598 1.000 1.93271 105 GLU H O 1
ATOM 26986 N N . GLN H 1 126 ? 102.38401 146.69487 156.09357 1.000 2.06907 106 GLN H N 1
ATOM 26987 C CA . GLN H 1 126 ? 103.78501 147.02718 155.85513 1.000 2.06907 106 GLN H CA 1
ATOM 26988 C C . GLN H 1 126 ? 104.21749 146.55742 154.47140 1.000 2.06907 106 GLN H C 1
ATOM 26989 O O . GLN H 1 126 ? 104.82302 147.31816 153.70174 1.000 2.06907 106 GLN H O 1
ATOM 27003 N N . LEU H 1 127 ? 103.87750 145.31289 154.12779 1.000 1.83280 107 LEU H N 1
ATOM 27004 C CA . LEU H 1 127 ? 104.26534 144.74665 152.84389 1.000 1.83280 107 LEU H CA 1
ATOM 27005 C C . LEU H 1 127 ? 103.70635 145.56306 151.69024 1.000 1.83280 107 LEU H C 1
ATOM 27006 O O . LEU H 1 127 ? 104.44886 145.96924 150.79229 1.000 1.83280 107 LEU H O 1
ATOM 27022 N N . ILE H 1 128 ? 102.39704 145.81551 151.69901 1.000 1.78403 108 ILE H N 1
ATOM 27023 C CA . ILE H 1 128 ? 101.75723 146.47125 150.56204 1.000 1.78403 108 ILE H CA 1
ATOM 27024 C C . ILE H 1 128 ? 102.18995 147.93020 150.47743 1.000 1.78403 108 ILE H C 1
ATOM 27025 O O . ILE H 1 128 ? 102.35280 148.48595 149.38447 1.000 1.78403 108 ILE H O 1
ATOM 27041 N N . HIS H 1 129 ? 102.37392 148.57737 151.62948 1.000 1.94404 109 HIS H N 1
ATOM 27042 C CA . HIS H 1 129 ? 102.85530 149.95146 151.63865 1.000 1.94404 109 HIS H CA 1
ATOM 27043 C C . HIS H 1 129 ? 104.23003 150.04392 150.99477 1.000 1.94404 109 HIS H C 1
ATOM 27044 O O . HIS H 1 129 ? 104.45106 150.85968 150.09046 1.000 1.94404 109 HIS H O 1
ATOM 27058 N N . ASN H 1 130 ? 105.16051 149.18684 151.42193 1.000 1.66038 110 ASN H N 1
ATOM 27059 C CA . ASN H 1 130 ? 106.48254 149.18834 150.80791 1.000 1.66038 110 ASN H CA 1
ATOM 27060 C C . ASN H 1 130 ? 106.39344 148.83120 149.33132 1.000 1.66038 110 ASN H C 1
ATOM 27061 O O . ASN H 1 130 ? 107.12020 149.38948 148.50365 1.000 1.66038 110 ASN H O 1
ATOM 27072 N N . LEU H 1 131 ? 105.49420 147.91160 148.98436 1.000 1.59377 111 LEU H N 1
ATOM 27073 C CA . LEU H 1 131 ? 105.33685 147.49545 147.59711 1.000 1.59377 111 LEU H CA 1
ATOM 27074 C C . LEU H 1 131 ? 104.94389 148.66893 146.71235 1.000 1.59377 111 LEU H C 1
ATOM 27075 O O . LEU H 1 131 ? 105.58504 148.92931 145.68741 1.000 1.59377 111 LEU H O 1
ATOM 27091 N N . LEU H 1 132 ? 103.89295 149.39252 147.09617 1.000 1.84244 112 LEU H N 1
ATOM 27092 C CA . LEU H 1 132 ? 103.48496 150.56037 146.32485 1.000 1.84244 112 LEU H CA 1
ATOM 27093 C C . LEU H 1 132 ? 104.56457 151.63164 146.34499 1.000 1.84244 112 LEU H C 1
ATOM 27094 O O . LEU H 1 132 ? 104.70789 152.39423 145.38250 1.000 1.84244 112 LEU H O 1
ATOM 27110 N N . ILE H 1 133 ? 105.34222 151.69877 147.42650 1.000 1.70436 113 ILE H N 1
ATOM 27111 C CA . ILE H 1 133 ? 106.47612 152.61566 147.45894 1.000 1.70436 113 ILE H CA 1
ATOM 27112 C C . ILE H 1 133 ? 107.48664 152.23363 146.38821 1.000 1.70436 113 ILE H C 1
ATOM 27113 O O . ILE H 1 133 ? 108.16240 153.09228 145.81052 1.000 1.70436 113 ILE H O 1
ATOM 27129 N N . VAL H 1 134 ? 107.60684 150.93546 146.11300 1.000 1.69784 114 VAL H N 1
ATOM 27130 C CA . VAL H 1 134 ? 108.59373 150.46092 145.14840 1.000 1.69784 114 VAL H CA 1
ATOM 27131 C C . VAL H 1 134 ? 108.09560 150.66369 143.72470 1.000 1.69784 114 VAL H C 1
ATOM 27132 O O . VAL H 1 134 ? 108.76121 151.30290 142.90127 1.000 1.69784 114 VAL H O 1
ATOM 27145 N N . LEU H 1 135 ? 106.91712 150.12345 143.41135 1.000 1.72328 115 LEU H N 1
ATOM 27146 C CA . LEU H 1 135 ? 106.43235 150.17413 142.03694 1.000 1.72328 115 LEU H CA 1
ATOM 27147 C C . LEU H 1 135 ? 106.29099 151.60966 141.55549 1.000 1.72328 115 LEU H C 1
ATOM 27148 O O . LEU H 1 135 ? 106.32664 151.87362 140.34817 1.000 1.72328 115 LEU H O 1
ATOM 27164 N N . GLN H 1 136 ? 106.13907 152.55086 142.48539 1.000 1.73693 116 GLN H N 1
ATOM 27165 C CA . GLN H 1 136 ? 106.07424 153.96030 142.13064 1.000 1.73693 116 GLN H CA 1
ATOM 27166 C C . GLN H 1 136 ? 107.39872 154.47754 141.58868 1.000 1.73693 116 GLN H C 1
ATOM 27167 O O . GLN H 1 136 ? 107.44583 155.59388 141.06063 1.000 1.73693 116 GLN H O 1
ATOM 27181 N N . LYS H 1 137 ? 108.47107 153.69511 141.71066 1.000 1.57092 117 LYS H N 1
ATOM 27182 C CA . LYS H 1 137 ? 109.80998 154.12730 141.33821 1.000 1.57092 117 LYS H CA 1
ATOM 27183 C C . LYS H 1 137 ? 110.44819 153.22753 140.28915 1.000 1.57092 117 LYS H C 1
ATOM 27184 O O . LYS H 1 137 ? 111.59280 153.47573 139.89366 1.000 1.57092 117 LYS H O 1
ATOM 27203 N N . ALA H 1 138 ? 109.74311 152.19625 139.82520 1.000 1.39287 118 ALA H N 1
ATOM 27204 C CA . ALA H 1 138 ? 110.35976 151.14590 139.02614 1.000 1.39287 118 ALA H CA 1
ATOM 27205 C C . ALA H 1 138 ? 110.48201 151.49463 137.55257 1.000 1.39287 118 ALA H C 1
ATOM 27206 O O . ALA H 1 138 ? 110.72456 150.59156 136.74722 1.000 1.39287 118 ALA H O 1
ATOM 27213 N N . GLU H 1 139 ? 110.32632 152.76154 137.16882 1.000 1.51033 119 GLU H N 1
ATOM 27214 C CA . GLU H 1 139 ? 110.43083 153.10357 135.75485 1.000 1.51033 119 GLU H CA 1
ATOM 27215 C C . GLU H 1 139 ? 111.79428 152.70851 135.20334 1.000 1.51033 119 GLU H C 1
ATOM 27216 O O . GLU H 1 139 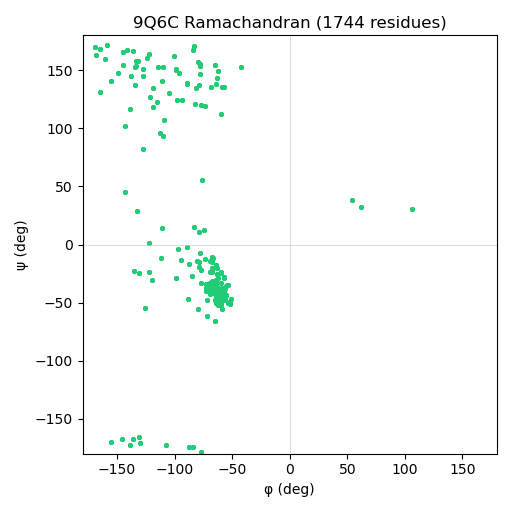? 111.89208 151.94387 134.23466 1.000 1.51033 119 GLU H O 1
ATOM 27228 N N . ASN H 1 140 ? 112.86367 153.19527 135.83535 1.000 1.31524 120 ASN H N 1
ATOM 27229 C CA . ASN H 1 140 ? 114.20167 152.78925 135.42797 1.000 1.31524 120 ASN H CA 1
ATOM 27230 C C . ASN H 1 140 ? 114.37268 151.28395 135.53772 1.000 1.31524 120 ASN H C 1
ATOM 27231 O O . ASN H 1 140 ? 114.90546 150.64692 134.62333 1.000 1.31524 120 ASN H O 1
ATOM 27242 N N . LEU H 1 141 ? 113.91308 150.69686 136.64098 1.000 1.10135 121 LEU H N 1
ATOM 27243 C CA . LEU H 1 141 ? 114.13124 149.27405 136.86080 1.000 1.10135 121 LEU H CA 1
ATOM 27244 C C . LEU H 1 141 ? 113.24675 148.44251 135.94248 1.000 1.10135 121 LEU H C 1
ATOM 27245 O O . LEU H 1 141 ? 113.66311 147.38601 135.44920 1.000 1.10135 121 LEU H O 1
ATOM 27261 N N . LYS H 1 142 ? 112.01656 148.90157 135.70855 1.000 1.20397 122 LYS H N 1
ATOM 27262 C CA . LYS H 1 142 ? 111.16660 148.24992 134.72196 1.000 1.20397 122 LYS H CA 1
ATOM 27263 C C . LYS H 1 142 ? 111.85456 148.21441 133.37169 1.000 1.20397 122 LYS H C 1
ATOM 27264 O O . LYS H 1 142 ? 111.89791 147.17280 132.70686 1.000 1.20397 122 LYS H O 1
ATOM 27283 N N . LYS H 1 143 ? 112.39685 149.35395 132.94829 1.000 1.07256 123 LYS H N 1
ATOM 27284 C CA . LYS H 1 143 ? 113.07704 149.40002 131.66363 1.000 1.07256 123 LYS H CA 1
ATOM 27285 C C . LYS H 1 143 ? 114.27913 148.46870 131.66250 1.000 1.07256 123 LYS H C 1
ATOM 27286 O O . LYS H 1 143 ? 114.51956 147.74916 130.68678 1.000 1.07256 123 LYS H O 1
ATOM 27305 N N . THR H 1 144 ? 115.02746 148.44855 132.76469 1.000 1.07207 124 THR H N 1
ATOM 27306 C CA . THR H 1 144 ? 116.21673 147.60985 132.84409 1.000 1.07207 124 THR H CA 1
ATOM 27307 C C . THR H 1 144 ? 115.86378 146.14002 132.67593 1.000 1.07207 124 THR H C 1
ATOM 27308 O O . THR H 1 144 ? 116.51525 145.41361 131.91909 1.000 1.07207 124 THR H O 1
ATOM 27319 N N . PHE H 1 145 ? 114.83349 145.67946 133.38063 1.000 1.05842 125 PHE H N 1
ATOM 27320 C CA . PHE H 1 145 ? 114.51365 144.25749 133.34339 1.000 1.05842 125 PHE H CA 1
ATOM 27321 C C . PHE H 1 145 ? 113.80299 143.87287 132.05673 1.000 1.05842 125 PHE H C 1
ATOM 27322 O O . PHE H 1 145 ? 114.00170 142.76405 131.54316 1.000 1.05842 125 PHE H O 1
ATOM 27339 N N . LYS H 1 146 ? 112.99462 144.77141 131.50113 1.000 0.67970 126 LYS H N 1
ATOM 27340 C CA . LYS H 1 146 ? 112.53250 144.56039 130.14016 1.000 0.67970 126 LYS H CA 1
ATOM 27341 C C . LYS H 1 146 ? 113.71797 144.33954 129.21906 1.000 0.67970 126 LYS H C 1
ATOM 27342 O O . LYS H 1 146 ? 113.77288 143.35876 128.47396 1.000 0.67970 126 LYS H O 1
ATOM 27361 N N . ALA H 1 147 ? 114.70706 145.22379 129.29583 1.000 0.58909 127 ALA H N 1
ATOM 27362 C CA . ALA H 1 147 ? 115.87775 145.08247 128.44480 1.000 0.58909 127 ALA H CA 1
ATOM 27363 C C . ALA H 1 147 ? 116.55073 143.73877 128.66935 1.000 0.58909 127 ALA H C 1
ATOM 27364 O O . ALA H 1 147 ? 116.91873 143.04817 127.71227 1.000 0.58909 127 ALA H O 1
ATOM 27371 N N . TYR H 1 148 ? 116.70223 143.34359 129.93125 1.000 0.36615 128 TYR H N 1
ATOM 27372 C CA . TYR H 1 148 ? 117.40609 142.10421 130.22889 1.000 0.36615 128 TYR H CA 1
ATOM 27373 C C . TYR H 1 148 ? 116.68088 140.91990 129.61614 1.000 0.36615 128 TYR H C 1
ATOM 27374 O O . TYR H 1 148 ? 117.30565 140.01688 129.04880 1.000 0.36615 128 TYR H O 1
ATOM 27392 N N . ARG H 1 149 ? 115.35578 140.90554 129.72710 1.000 0.47838 129 ARG H N 1
ATOM 27393 C CA . ARG H 1 149 ? 114.59461 139.77199 129.22315 1.000 0.47838 129 ARG H CA 1
ATOM 27394 C C . ARG H 1 149 ? 114.75746 139.62456 127.71790 1.000 0.47838 129 ARG H C 1
ATOM 27395 O O . ARG H 1 149 ? 114.93832 138.51475 127.20581 1.000 0.47838 129 ARG H O 1
ATOM 27416 N N . LEU H 1 150 ? 114.71414 140.73776 126.99579 1.000 0.32103 130 LEU H N 1
ATOM 27417 C CA . LEU H 1 150 ? 114.49956 140.68416 125.56150 1.000 0.32103 130 LEU H CA 1
ATOM 27418 C C . LEU H 1 150 ? 115.67568 140.08468 124.81637 1.000 0.32103 130 LEU H C 1
ATOM 27419 O O . LEU H 1 150 ? 115.46976 139.28638 123.89677 1.000 0.32103 130 LEU H O 1
ATOM 27435 N N . LEU H 1 151 ? 116.89825 140.43151 125.20712 1.000 0.23363 131 LEU H N 1
ATOM 27436 C CA . LEU H 1 151 ? 118.06852 140.02342 124.44628 1.000 0.23363 131 LEU H CA 1
ATOM 27437 C C . LEU H 1 151 ? 118.13659 138.51434 124.30839 1.000 0.23363 131 LEU H C 1
ATOM 27438 O O . LEU H 1 151 ? 118.66948 138.00605 123.31682 1.000 0.23363 131 LEU H O 1
ATOM 27454 N N . PHE H 1 152 ? 117.58240 137.79310 125.27506 1.000 0.11309 132 PHE H N 1
ATOM 27455 C CA . PHE H 1 152 ? 117.51046 136.34593 125.22301 1.000 0.11309 132 PHE H CA 1
ATOM 27456 C C . PHE H 1 152 ? 116.27337 135.85211 124.49320 1.000 0.11309 132 PHE H C 1
ATOM 27457 O O . PHE H 1 152 ? 116.23834 134.68760 124.08347 1.000 0.11309 132 PHE H O 1
ATOM 27474 N N . GLU H 1 153 ? 115.26849 136.70755 124.30280 1.000 0.21693 133 GLU H N 1
ATOM 27475 C CA . GLU H 1 153 ? 113.96485 136.24324 123.84447 1.000 0.21693 133 GLU H CA 1
ATOM 27476 C C . GLU H 1 153 ? 113.96010 135.91319 122.36212 1.000 0.21693 133 GLU H C 1
ATOM 27477 O O . GLU H 1 153 ? 113.15084 136.44704 121.59948 1.000 0.21693 133 GLU H O 1
ATOM 27489 N N . ASN H 1 154 ? 114.85684 135.02923 121.95427 1.000 0.10184 134 ASN H N 1
ATOM 27490 C CA . ASN H 1 154 ? 114.90582 134.55200 120.58741 1.000 0.10184 134 ASN H CA 1
ATOM 27491 C C . ASN H 1 154 ? 114.95283 133.03401 120.60897 1.000 0.10184 134 ASN H C 1
ATOM 27492 O O . ASN H 1 154 ? 114.76708 132.39502 121.64552 1.000 0.10184 134 ASN H O 1
ATOM 27503 N N . THR H 1 155 ? 115.18977 132.45667 119.43962 1.000 0.06913 135 THR H N 1
ATOM 27504 C CA . THR H 1 155 ? 115.22938 131.01101 119.33018 1.000 0.06913 135 THR H CA 1
ATOM 27505 C C . THR H 1 155 ? 116.45649 130.41053 120.00580 1.000 0.06913 135 THR H C 1
ATOM 27506 O O . THR H 1 155 ? 116.36111 129.32879 120.59301 1.000 0.06913 135 THR H O 1
ATOM 27517 N N . ARG H 1 156 ? 117.61487 131.06508 119.92461 1.000 0.02751 136 ARG H N 1
ATOM 27518 C CA . ARG H 1 156 ? 118.79644 130.55077 120.60544 1.000 0.02751 136 ARG H CA 1
ATOM 27519 C C . ARG H 1 156 ? 119.83640 131.64975 120.79043 1.000 0.02751 136 ARG H C 1
ATOM 27520 O O . ARG H 1 156 ? 119.80800 132.67195 120.10267 1.000 0.02751 136 ARG H O 1
ATOM 27541 N N . SER H 1 157 ? 120.75269 131.42991 121.74146 1.000 0.02230 137 SER H N 1
ATOM 27542 C CA . SER H 1 157 ? 121.71077 132.45258 122.14511 1.000 0.02230 137 SER H CA 1
ATOM 27543 C C . SER H 1 157 ? 123.05989 131.84710 122.51660 1.000 0.02230 137 SER H C 1
ATOM 27544 O O . SER H 1 157 ? 123.33166 130.67451 122.25732 1.000 0.02230 137 SER H O 1
ATOM 27552 N N . PHE H 1 158 ? 123.89596 132.67981 123.14402 1.000 0.03164 138 PHE H N 1
ATOM 27553 C CA . PHE H 1 158 ? 125.33697 132.49829 123.20632 1.000 0.03164 138 PHE H CA 1
ATOM 27554 C C . PHE H 1 158 ? 125.89620 132.53844 124.61938 1.000 0.03164 138 PHE H C 1
ATOM 27555 O O . PHE H 1 158 ? 125.43289 133.30263 125.46931 1.000 0.03164 138 PHE H O 1
ATOM 27572 N N . ARG H 1 159 ? 126.92572 131.71848 124.85699 1.000 0.02461 139 ARG H N 1
ATOM 27573 C CA . ARG H 1 159 ? 127.75284 131.87946 126.04774 1.000 0.02461 139 ARG H CA 1
ATOM 27574 C C . ARG H 1 159 ? 129.23787 132.01204 125.75263 1.000 0.02461 139 ARG H C 1
ATOM 27575 O O . ARG H 1 159 ? 129.87852 132.96545 126.20310 1.000 0.02461 139 ARG H O 1
ATOM 27596 N N . LYS H 1 160 ? 129.80173 131.05777 125.01983 1.000 0.01468 140 LYS H N 1
ATOM 27597 C CA . LYS H 1 160 ? 131.24820 130.95390 124.94049 1.000 0.01468 140 LYS H CA 1
ATOM 27598 C C . LYS H 1 160 ? 131.68389 129.98815 123.85797 1.000 0.01468 140 LYS H C 1
ATOM 27599 O O . LYS H 1 160 ? 130.88179 129.24543 123.29045 1.000 0.01468 140 LYS H O 1
ATOM 27618 N N . SER H 1 161 ? 132.98574 130.00373 123.59678 1.000 0.01812 141 SER H N 1
ATOM 27619 C CA . SER H 1 161 ? 133.58744 129.08698 122.65298 1.000 0.01812 141 SER H CA 1
ATOM 27620 C C . SER H 1 161 ? 135.07429 128.93415 122.90829 1.000 0.01812 141 SER H C 1
ATOM 27621 O O . SER H 1 161 ? 135.67060 129.67742 123.68724 1.000 0.01812 141 SER H O 1
ATOM 27629 N N . ARG H 1 162 ? 135.67175 127.98104 122.20296 1.000 0.05946 142 ARG H N 1
ATOM 27630 C CA . ARG H 1 162 ? 137.11292 127.82486 122.17426 1.000 0.05946 142 ARG H CA 1
ATOM 27631 C C . ARG H 1 162 ? 137.56802 127.56929 120.75416 1.000 0.05946 142 ARG H C 1
ATOM 27632 O O . ARG H 1 162 ? 136.81713 127.75954 119.79790 1.000 0.05946 142 ARG H O 1
ATOM 27653 N N . VAL H 1 163 ? 138.82584 127.15970 120.63438 1.000 0.14211 143 VAL H N 1
ATOM 27654 C CA . VAL H 1 163 ? 139.34474 126.52078 119.43620 1.000 0.14211 143 VAL H CA 1
ATOM 27655 C C . VAL H 1 163 ? 140.35013 125.47881 119.88473 1.000 0.14211 143 VAL H C 1
ATOM 27656 O O . VAL H 1 163 ? 140.79487 125.49210 121.03665 1.000 0.14211 143 VAL H O 1
ATOM 27669 N N . MET H 1 164 ? 140.71353 124.58852 118.97967 1.000 0.97174 144 MET H N 1
ATOM 27670 C CA . MET H 1 164 ? 141.75519 123.61556 119.24395 1.000 0.97174 144 MET H CA 1
ATOM 27671 C C . MET H 1 164 ? 142.73501 123.62199 118.08488 1.000 0.97174 144 MET H C 1
ATOM 27672 O O . MET H 1 164 ? 142.75982 124.54341 117.26643 1.000 0.97174 144 MET H O 1
ATOM 27686 N N . THR H 1 165 ? 143.56953 122.59333 118.03263 1.000 0.97174 145 THR H N 1
ATOM 27687 C CA . THR H 1 165 ? 144.55746 122.48063 116.97821 1.000 0.97174 145 THR H CA 1
ATOM 27688 C C . THR H 1 165 ? 144.92394 121.01738 116.79019 1.000 0.97174 145 THR H C 1
ATOM 27689 O O . THR H 1 165 ? 145.02030 120.25670 117.75346 1.000 0.97174 145 THR H O 1
ATOM 27700 N N . ASP H 1 166 ? 145.10459 120.63626 115.53582 1.000 0.15849 146 ASP H N 1
ATOM 27701 C CA . ASP H 1 166 ? 145.53412 119.30104 115.17149 1.000 0.15849 146 ASP H CA 1
ATOM 27702 C C . ASP H 1 166 ? 146.81700 119.38885 114.36421 1.000 0.15849 146 ASP H C 1
ATOM 27703 O O . ASP H 1 166 ? 147.20160 120.45043 113.87132 1.000 0.15849 146 ASP H O 1
ATOM 27712 N N . MET H 1 167 ? 147.49278 118.25337 114.25427 1.000 0.14389 147 MET H N 1
ATOM 27713 C CA . MET H 1 167 ? 148.69720 118.15090 113.45541 1.000 0.14389 147 MET H CA 1
ATOM 27714 C C . MET H 1 167 ? 148.69398 116.78424 112.78818 1.000 0.14389 147 MET H C 1
ATOM 27715 O O . MET H 1 167 ? 149.69746 116.07073 112.77570 1.000 0.14389 147 MET H O 1
ATOM 27729 N N . ARG H 1 168 ? 147.53465 116.42255 112.24785 1.000 0.21862 148 ARG H N 1
ATOM 27730 C CA . ARG H 1 168 ? 147.32788 115.15285 111.57403 1.000 0.21862 148 ARG H CA 1
ATOM 27731 C C . ARG H 1 168 ? 148.51351 114.83030 110.67950 1.000 0.21862 148 ARG H C 1
ATOM 27732 O O . ARG H 1 168 ? 149.20967 115.72760 110.20051 1.000 0.21862 148 ARG H O 1
ATOM 27753 N N . MET H 1 169 ? 148.74645 113.54048 110.46223 1.000 0.69223 149 MET H N 1
ATOM 27754 C CA . MET H 1 169 ? 149.88013 113.08116 109.67512 1.000 0.69223 149 MET H CA 1
ATOM 27755 C C . MET H 1 169 ? 149.36973 112.21097 108.53613 1.000 0.69223 149 MET H C 1
ATOM 27756 O O . MET H 1 169 ? 148.24762 111.69953 108.57832 1.000 0.69223 149 MET H O 1
ATOM 27770 N N . ILE H 1 170 ? 150.20062 112.05037 107.51135 1.000 0.84643 150 ILE H N 1
ATOM 27771 C CA . ILE H 1 170 ? 149.81183 111.36338 106.28707 1.000 0.84643 150 ILE H CA 1
ATOM 27772 C C . ILE H 1 170 ? 150.64702 110.10163 106.14268 1.000 0.84643 150 ILE H C 1
ATOM 27773 O O . ILE H 1 170 ? 151.87967 110.16552 106.08016 1.000 0.84643 150 ILE H O 1
ATOM 27789 N N . PHE H 1 171 ? 149.97288 108.96310 106.03884 1.000 1.05330 151 PHE H N 1
ATOM 27790 C CA . PHE H 1 171 ? 150.62291 107.66413 106.00957 1.000 1.05330 151 PHE H CA 1
ATOM 27791 C C . PHE H 1 171 ? 150.61008 107.10977 104.59267 1.000 1.05330 151 PHE H C 1
ATOM 27792 O O . PHE H 1 171 ? 149.57423 107.09291 103.92144 1.000 1.05330 151 PHE H O 1
ATOM 27809 N N . ASP H 1 172 ? 151.77880 106.66780 104.14144 1.000 1.33884 152 ASP H N 1
ATOM 27810 C CA . ASP H 1 172 ? 151.91110 106.12831 102.80030 1.000 1.33884 152 ASP H CA 1
ATOM 27811 C C . ASP H 1 172 ? 151.50868 104.66007 102.76839 1.000 1.33884 152 ASP H C 1
ATOM 27812 O O . ASP H 1 172 ? 151.35471 104.00409 103.80083 1.000 1.33884 152 ASP H O 1
ATOM 27821 N N . ASP H 1 173 ? 151.33747 104.14545 101.55232 1.000 1.41400 153 ASP H N 1
ATOM 27822 C CA . ASP H 1 173 ? 151.28428 102.70510 101.35479 1.000 1.41400 153 ASP H CA 1
ATOM 27823 C C . ASP H 1 173 ? 152.64633 102.06939 101.59062 1.000 1.41400 153 ASP H C 1
ATOM 27824 O O . ASP H 1 173 ? 152.74184 100.84405 101.71786 1.000 1.41400 153 ASP H O 1
ATOM 27833 N N . ASP H 1 174 ? 153.69614 102.88782 101.64856 1.000 1.49920 154 ASP H N 1
ATOM 27834 C CA . ASP H 1 174 ? 155.04123 102.44111 101.99711 1.000 1.49920 154 ASP H CA 1
ATOM 27835 C C . ASP H 1 174 ? 155.36245 103.01244 103.37088 1.000 1.49920 154 ASP H C 1
ATOM 27836 O O . ASP H 1 174 ? 155.83977 104.14550 103.48419 1.000 1.49920 154 ASP H O 1
ATOM 27845 N N . PHE H 1 175 ? 155.09775 102.22370 104.41025 1.000 1.67344 155 PHE H N 1
ATOM 27846 C CA . PHE H 1 175 ? 155.25635 102.69149 105.78058 1.000 1.67344 155 PHE H CA 1
ATOM 27847 C C . PHE H 1 175 ? 156.70031 103.02053 106.12771 1.000 1.67344 155 PHE H C 1
ATOM 27848 O O . PHE H 1 175 ? 156.93985 103.72356 107.11528 1.000 1.67344 155 PHE H O 1
ATOM 27865 N N . GLN H 1 176 ? 157.66266 102.54210 105.34229 1.000 1.63400 156 GLN H N 1
ATOM 27866 C CA . GLN H 1 176 ? 159.07132 102.74912 105.65135 1.000 1.63400 156 GLN H CA 1
ATOM 27867 C C . GLN H 1 176 ? 159.54321 104.14932 105.29340 1.000 1.63400 156 GLN H C 1
ATOM 27868 O O . GLN H 1 176 ? 160.67581 104.51574 105.62425 1.000 1.63400 156 GLN H O 1
ATOM 27882 N N . LYS H 1 177 ? 158.70517 104.93748 104.63161 1.000 1.46306 157 LYS H N 1
ATOM 27883 C CA . LYS H 1 177 ? 159.08274 106.27912 104.22614 1.000 1.46306 157 LYS H CA 1
ATOM 27884 C C . LYS H 1 177 ? 158.99913 107.24124 105.39952 1.000 1.46306 157 LYS H C 1
ATOM 27885 O O . LYS H 1 177 ? 158.23705 107.03584 106.34788 1.000 1.46306 157 LYS H O 1
ATOM 27904 N N . LYS H 1 178 ? 159.79898 108.29871 105.32251 1.000 1.64494 158 LYS H N 1
ATOM 27905 C CA . LYS H 1 178 ? 159.64981 109.42651 106.22470 1.000 1.64494 158 LYS H CA 1
ATOM 27906 C C . LYS H 1 178 ? 158.41696 110.23349 105.84673 1.000 1.64494 158 LYS H C 1
ATOM 27907 O O . LYS H 1 178 ? 158.31640 110.76570 104.73753 1.000 1.64494 158 LYS H O 1
ATOM 27926 N N . ASN H 1 179 ? 157.47579 110.32400 106.77785 1.000 1.67406 159 ASN H N 1
ATOM 27927 C CA . ASN H 1 179 ? 156.30134 111.16188 106.60253 1.000 1.67406 159 ASN H CA 1
ATOM 27928 C C . ASN H 1 179 ? 156.68745 112.61290 106.84650 1.000 1.67406 159 ASN H C 1
ATOM 27929 O O . ASN H 1 179 ? 157.16267 112.96696 107.92985 1.000 1.67406 159 ASN H O 1
ATOM 27940 N N . GLN H 1 180 ? 156.49037 113.44634 105.82705 1.000 1.14677 160 GLN H N 1
ATOM 27941 C CA . GLN H 1 180 ? 156.94211 114.82828 105.87607 1.000 1.14677 160 GLN H CA 1
ATOM 27942 C C . GLN H 1 180 ? 155.87104 115.80706 105.42448 1.000 1.14677 160 GLN H C 1
ATOM 27943 O O . GLN H 1 180 ? 156.21165 116.87226 104.90053 1.000 1.14677 160 GLN H O 1
ATOM 27957 N N . THR H 1 181 ? 154.59762 115.48114 105.60467 1.000 0.87573 161 THR H N 1
ATOM 27958 C CA . THR H 1 181 ? 153.49993 116.35709 105.23952 1.000 0.87573 161 THR H CA 1
ATOM 27959 C C . THR H 1 181 ? 152.83228 116.85141 106.50933 1.000 0.87573 161 THR H C 1
ATOM 27960 O O . THR H 1 181 ? 152.67076 116.09490 107.47054 1.000 0.87573 161 THR H O 1
ATOM 27971 N N . GLY H 1 182 ? 152.43806 118.11908 106.50830 1.000 0.38411 162 GLY H N 1
ATOM 27972 C CA . GLY H 1 182 ? 151.89684 118.73222 107.70242 1.000 0.38411 162 GLY H CA 1
ATOM 27973 C C . GLY H 1 182 ? 150.64476 119.52610 107.41021 1.000 0.38411 162 GLY H C 1
ATOM 27974 O O . GLY H 1 182 ? 150.43910 120.02447 106.30015 1.000 0.38411 162 GLY H O 1
ATOM 27978 N N . LEU H 1 183 ? 149.80495 119.63937 108.43208 1.000 0.17341 163 LEU H N 1
ATOM 27979 C CA . LEU H 1 183 ? 148.51009 120.27628 108.30217 1.000 0.17341 163 LEU H CA 1
ATOM 27980 C C . LEU H 1 183 ? 148.18423 121.09514 109.53845 1.000 0.17341 163 LEU H C 1
ATOM 27981 O O . LEU H 1 183 ? 148.84612 121.01715 110.57486 1.000 0.17341 163 LEU H O 1
ATOM 27997 N N . ILE H 1 184 ? 147.14895 121.90599 109.39777 1.000 0.05773 164 ILE H N 1
ATOM 27998 C CA . ILE H 1 184 ? 146.64741 122.75995 110.45749 1.000 0.05773 164 ILE H CA 1
ATOM 27999 C C . ILE H 1 184 ? 145.13866 122.80056 110.36780 1.000 0.05773 164 ILE H C 1
ATOM 28000 O O . ILE H 1 184 ? 144.57133 123.50319 109.52744 1.000 0.05773 164 ILE H O 1
ATOM 28016 N N . ILE H 1 185 ? 144.48870 122.04920 111.24023 1.000 0.06662 165 ILE H N 1
ATOM 28017 C CA . ILE H 1 185 ? 143.04468 121.95302 111.23068 1.000 0.06662 165 ILE H CA 1
ATOM 28018 C C . ILE H 1 185 ? 142.48715 122.58904 112.48402 1.000 0.06662 165 ILE H C 1
ATOM 28019 O O . ILE H 1 185 ? 142.37790 121.94828 113.53195 1.000 0.06662 165 ILE H O 1
ATOM 28035 N N . HIS H 1 186 ? 142.10092 123.84030 112.37124 1.000 0.07429 166 HIS H N 1
ATOM 28036 C CA . HIS H 1 186 ? 141.44868 124.51242 113.46938 1.000 0.07429 166 HIS H CA 1
ATOM 28037 C C . HIS H 1 186 ? 140.11506 123.85057 113.73954 1.000 0.07429 166 HIS H C 1
ATOM 28038 O O . HIS H 1 186 ? 139.53586 123.20826 112.86203 1.000 0.07429 166 HIS H O 1
ATOM 28052 N N . GLN H 1 187 ? 139.65617 123.97074 114.97279 1.000 0.09010 167 GLN H N 1
ATOM 28053 C CA . GLN H 1 187 ? 138.35311 123.47979 115.36758 1.000 0.09010 167 GLN H CA 1
ATOM 28054 C C . GLN H 1 187 ? 137.66395 124.55866 116.17470 1.000 0.09010 167 GLN H C 1
ATOM 28055 O O . GLN H 1 187 ? 138.31592 125.44239 116.73384 1.000 0.09010 167 GLN H O 1
ATOM 28069 N N . LEU H 1 188 ? 136.34662 124.48791 116.22896 1.000 0.06103 168 LEU H N 1
ATOM 28070 C CA . LEU H 1 188 ? 135.56686 125.48177 116.93114 1.000 0.06103 168 LEU H CA 1
ATOM 28071 C C . LEU H 1 188 ? 134.47556 124.77880 117.71544 1.000 0.06103 168 LEU H C 1
ATOM 28072 O O . LEU H 1 188 ? 133.93463 123.76180 117.27336 1.000 0.06103 168 LEU H O 1
ATOM 28088 N N . LYS H 1 189 ? 134.16825 125.33070 118.88005 1.000 0.02636 169 LYS H N 1
ATOM 28089 C CA . LYS H 1 189 ? 133.18007 124.80454 119.80476 1.000 0.02636 169 LYS H CA 1
ATOM 28090 C C . LYS H 1 189 ? 132.40282 125.98072 120.35189 1.000 0.02636 169 LYS H C 1
ATOM 28091 O O . LYS H 1 189 ? 132.97301 126.84379 121.01876 1.000 0.02636 169 LYS H O 1
ATOM 28110 N N . LEU H 1 190 ? 131.11493 126.02011 120.06810 1.000 0.01378 170 LEU H N 1
ATOM 28111 C CA . LEU H 1 190 ? 130.27302 127.10591 120.52548 1.000 0.01378 170 LEU H CA 1
ATOM 28112 C C . LEU H 1 190 ? 129.32194 126.59498 121.59950 1.000 0.01378 170 LEU H C 1
ATOM 28113 O O . LEU H 1 190 ? 128.99087 125.40679 121.63452 1.000 0.01378 170 LEU H O 1
ATOM 28129 N N . GLU H 1 191 ? 128.91018 127.49161 122.49067 1.000 0.01136 171 GLU H N 1
ATOM 28130 C CA . GLU H 1 191 ? 127.99517 127.18074 123.57903 1.000 0.01136 171 GLU H CA 1
ATOM 28131 C C . GLU H 1 191 ? 126.73829 128.01382 123.41976 1.000 0.01136 171 GLU H C 1
ATOM 28132 O O . GLU H 1 191 ? 126.79790 129.24508 123.46650 1.000 0.01136 171 GLU H O 1
ATOM 28144 N N . TYR H 1 192 ? 125.60604 127.34584 123.24566 1.000 0.01131 172 TYR H N 1
ATOM 28145 C CA . TYR H 1 192 ? 124.39235 128.02289 122.82333 1.000 0.01131 172 TYR H CA 1
ATOM 28146 C C . TYR H 1 192 ? 123.18903 127.37389 123.49231 1.000 0.01131 172 TYR H C 1
ATOM 28147 O O . TYR H 1 192 ? 123.21883 126.19374 123.84905 1.000 0.01131 172 TYR H O 1
ATOM 28165 N N . ILE H 1 193 ? 122.11512 128.15077 123.64225 1.000 0.03245 173 ILE H N 1
ATOM 28166 C CA . ILE H 1 193 ? 120.96089 127.75524 124.44496 1.000 0.03245 173 ILE H CA 1
ATOM 28167 C C . ILE H 1 193 ? 119.70194 127.67330 123.59757 1.000 0.03245 173 ILE H C 1
ATOM 28168 O O . ILE H 1 193 ? 119.40194 128.58256 122.81640 1.000 0.03245 173 ILE H O 1
ATOM 28184 N N . GLU H 1 194 ? 118.94874 126.59413 123.79414 1.000 0.04625 174 GLU H N 1
ATOM 28185 C CA . GLU H 1 194 ? 117.58260 126.46162 123.31939 1.000 0.04625 174 GLU H CA 1
ATOM 28186 C C . GLU H 1 194 ? 116.72720 125.90430 124.44433 1.000 0.04625 174 GLU H C 1
ATOM 28187 O O . GLU H 1 194 ? 117.13773 124.97758 125.14725 1.000 0.04625 174 GLU H O 1
ATOM 28199 N N . ASP H 1 195 ? 115.53621 126.47182 124.60717 1.000 0.04735 175 ASP H N 1
ATOM 28200 C CA . ASP H 1 195 ? 114.56950 125.98809 125.58800 1.000 0.04735 175 ASP H CA 1
ATOM 28201 C C . ASP H 1 195 ? 115.18949 125.92796 126.97730 1.000 0.04735 175 ASP H C 1
ATOM 28202 O O . ASP H 1 195 ? 114.94644 125.00254 127.75278 1.000 0.04735 175 ASP H O 1
ATOM 28211 N N . ASN H 1 196 ? 116.01236 126.92168 127.28778 1.000 0.04367 176 ASN H N 1
ATOM 28212 C CA . ASN H 1 196 ? 116.66321 127.01645 128.58663 1.000 0.04367 176 ASN H CA 1
ATOM 28213 C C . ASN H 1 196 ? 117.58010 125.83095 128.84668 1.000 0.04367 176 ASN H C 1
ATOM 28214 O O . ASN H 1 196 ? 117.73780 125.40044 129.99122 1.000 0.04367 176 ASN H O 1
ATOM 28225 N N . THR H 1 197 ? 118.18379 125.28908 127.79471 1.000 0.09115 177 THR H N 1
ATOM 28226 C CA . THR H 1 197 ? 119.09614 124.16396 127.90722 1.000 0.09115 177 THR H CA 1
ATOM 28227 C C . THR H 1 197 ? 120.34191 124.42932 127.08099 1.000 0.09115 177 THR H C 1
ATOM 28228 O O . THR H 1 197 ? 120.29825 125.17401 126.09859 1.000 0.09115 177 THR H O 1
ATOM 28239 N N . SER H 1 198 ? 121.44499 123.80841 127.47812 1.000 0.17890 178 SER H N 1
ATOM 28240 C CA . SER H 1 198 ? 122.71915 124.02090 126.81338 1.000 0.17890 178 SER H CA 1
ATOM 28241 C C . SER H 1 198 ? 123.02061 122.88211 125.85157 1.000 0.17890 178 SER H C 1
ATOM 28242 O O . SER H 1 198 ? 122.42974 121.80301 125.93781 1.000 0.17890 178 SER H O 1
ATOM 28250 N N . LYS H 1 199 ? 123.94668 123.13185 124.93072 1.000 0.04755 179 LYS H N 1
ATOM 28251 C CA . LYS H 1 199 ? 124.33178 122.15395 123.92839 1.000 0.04755 179 LYS H CA 1
ATOM 28252 C C . LYS H 1 199 ? 125.74371 122.44509 123.45110 1.000 0.04755 179 LYS H C 1
ATOM 28253 O O . LYS H 1 199 ? 126.45666 123.28085 124.01033 1.000 0.04755 179 LYS H O 1
ATOM 28272 N N . GLU H 1 200 ? 126.12582 121.75115 122.38718 1.000 0.02054 180 GLU H N 1
ATOM 28273 C CA . GLU H 1 200 ? 127.40298 121.94597 121.72926 1.000 0.02054 180 GLU H CA 1
ATOM 28274 C C . GLU H 1 200 ? 127.21143 121.96305 120.22027 1.000 0.02054 180 GLU H C 1
ATOM 28275 O O . GLU H 1 200 ? 126.15412 121.59862 119.70136 1.000 0.02054 180 GLU H O 1
ATOM 28287 N N . PHE H 1 201 ? 128.24652 122.41715 119.52250 1.000 0.00826 181 PHE H N 1
ATOM 28288 C CA . PHE H 1 201 ? 128.24705 122.47611 118.07198 1.000 0.00826 181 PHE H CA 1
ATOM 28289 C C . PHE H 1 201 ? 129.66119 122.67534 117.56516 1.000 0.00826 181 PHE H C 1
ATOM 28290 O O . PHE H 1 201 ? 130.38670 123.55662 118.02964 1.000 0.00826 181 PHE H O 1
ATOM 28307 N N . PHE H 1 202 ? 130.02879 121.85068 116.59368 1.000 0.01568 182 PHE H N 1
ATOM 28308 C CA . PHE H 1 202 ? 131.40649 121.66639 116.18129 1.000 0.01568 182 PHE H CA 1
ATOM 28309 C C . PHE H 1 202 ? 131.50649 121.76217 114.66820 1.000 0.01568 182 PHE H C 1
ATOM 28310 O O . PHE H 1 202 ? 130.51960 121.57691 113.95545 1.000 0.01568 182 PHE H O 1
ATOM 28327 N N . ILE H 1 203 ? 132.70717 122.07512 114.18587 1.000 0.02600 183 ILE H N 1
ATOM 28328 C CA . ILE H 1 203 ? 132.88381 122.59550 112.84015 1.000 0.02600 183 ILE H CA 1
ATOM 28329 C C . ILE H 1 203 ? 134.36569 122.58321 112.50019 1.000 0.02600 183 ILE H C 1
ATOM 28330 O O . ILE H 1 203 ? 135.21357 122.48331 113.38641 1.000 0.02600 183 ILE H O 1
ATOM 28346 N N . SER H 1 204 ? 134.68310 122.68722 111.21185 1.000 0.09972 184 SER H N 1
ATOM 28347 C CA . SER H 1 204 ? 136.05331 122.57814 110.72017 1.000 0.09972 184 SER H CA 1
ATOM 28348 C C . SER H 1 204 ? 136.42081 123.77977 109.85735 1.000 0.09972 184 SER H C 1
ATOM 28349 O O . SER H 1 204 ? 135.55807 124.37195 109.20893 1.000 0.09972 184 SER H O 1
ATOM 28357 N N . LEU H 1 205 ? 137.70686 124.12892 109.83890 1.000 0.07576 185 LEU H N 1
ATOM 28358 C CA . LEU H 1 205 ? 138.16994 125.40135 109.30659 1.000 0.07576 185 LEU H CA 1
ATOM 28359 C C . LEU H 1 205 ? 139.44203 125.24583 108.47889 1.000 0.07576 185 LEU H C 1
ATOM 28360 O O . LEU H 1 205 ? 139.88705 124.13935 108.17021 1.000 0.07576 185 LEU H O 1
ATOM 28376 N N . ASP H 1 206 ? 140.00857 126.38988 108.09128 1.000 0.10673 186 ASP H N 1
ATOM 28377 C CA . ASP H 1 206 ? 141.38324 126.50128 107.62178 1.000 0.10673 186 ASP H CA 1
ATOM 28378 C C . ASP H 1 206 ? 141.77497 127.97406 107.63091 1.000 0.10673 186 ASP H C 1
ATOM 28379 O O . ASP H 1 206 ? 140.92916 128.86127 107.77247 1.000 0.10673 186 ASP H O 1
ATOM 28388 N N . ASN H 1 207 ? 143.07483 128.22003 107.45586 1.000 0.16242 187 ASN H N 1
ATOM 28389 C CA . ASN H 1 207 ? 143.65626 129.52598 107.75143 1.000 0.16242 187 ASN H CA 1
ATOM 28390 C C . ASN H 1 207 ? 142.90107 130.66167 107.07870 1.000 0.16242 187 ASN H C 1
ATOM 28391 O O . ASN H 1 207 ? 142.52813 131.64973 107.72927 1.000 0.16242 187 ASN H O 1
ATOM 28402 N N . ASP H 1 208 ? 142.68072 130.54768 105.77388 1.000 0.20858 188 ASP H N 1
ATOM 28403 C CA . ASP H 1 208 ? 142.03518 131.62870 105.04136 1.000 0.20858 188 ASP H CA 1
ATOM 28404 C C . ASP H 1 208 ? 140.71646 132.02675 105.68610 1.000 0.20858 188 ASP H C 1
ATOM 28405 O O . ASP H 1 208 ? 140.48021 133.21015 105.95166 1.000 0.20858 188 ASP H O 1
ATOM 28414 N N . ASP H 1 209 ? 139.86743 131.05017 105.97661 1.000 0.16866 189 ASP H N 1
ATOM 28415 C CA . ASP H 1 209 ? 138.56910 131.33091 106.55420 1.000 0.16866 189 ASP H CA 1
ATOM 28416 C C . ASP H 1 209 ? 138.70385 132.05050 107.87610 1.000 0.16866 189 ASP H C 1
ATOM 28417 O O . ASP H 1 209 ? 137.86758 132.89119 108.22177 1.000 0.16866 189 ASP H O 1
ATOM 28426 N N . VAL H 1 210 ? 139.75886 131.73219 108.61334 1.000 0.19845 190 VAL H N 1
ATOM 28427 C CA . VAL H 1 210 ? 140.02674 132.41149 109.86461 1.000 0.19845 190 VAL H CA 1
ATOM 28428 C C . VAL H 1 210 ? 140.27409 133.88762 109.62526 1.000 0.19845 190 VAL H C 1
ATOM 28429 O O . VAL H 1 210 ? 139.63566 134.75325 110.24275 1.000 0.19845 190 VAL H O 1
ATOM 28442 N N . LEU H 1 211 ? 141.18243 134.19722 108.70367 1.000 0.22616 191 LEU H N 1
ATOM 28443 C CA . LEU H 1 211 ? 141.42806 135.59192 108.36399 1.000 0.22616 191 LEU H CA 1
ATOM 28444 C C . LEU H 1 211 ? 140.14465 136.27989 107.94430 1.000 0.22616 191 LEU H C 1
ATOM 28445 O O . LEU H 1 211 ? 139.93006 137.46172 108.23396 1.000 0.22616 191 LEU H O 1
ATOM 28461 N N . LYS H 1 212 ? 139.28417 135.54493 107.25539 1.000 0.24653 192 LYS H N 1
ATOM 28462 C CA . LYS H 1 212 ? 138.08907 136.12170 106.66210 1.000 0.24653 192 LYS H CA 1
ATOM 28463 C C . LYS H 1 212 ? 137.06163 136.47860 107.72781 1.000 0.24653 192 LYS H C 1
ATOM 28464 O O . LYS H 1 212 ? 136.52839 137.59516 107.74707 1.000 0.24653 192 LYS H O 1
ATOM 28483 N N . LEU H 1 213 ? 136.80382 135.55416 108.64948 1.000 0.17454 193 LEU H N 1
ATOM 28484 C CA . LEU H 1 213 ? 136.03439 135.89720 109.83747 1.000 0.17454 193 LEU H CA 1
ATOM 28485 C C . LEU H 1 213 ? 136.60213 137.11819 110.52404 1.000 0.17454 193 LEU H C 1
ATOM 28486 O O . LEU H 1 213 ? 135.85872 138.02504 110.91480 1.000 0.17454 193 LEU H O 1
ATOM 28502 N N . SER H 1 214 ? 137.91609 137.14607 110.70436 1.000 0.27488 194 SER H N 1
ATOM 28503 C CA . SER H 1 214 ? 138.51724 138.21832 111.47847 1.000 0.27488 194 SER H CA 1
ATOM 28504 C C . SER H 1 214 ? 138.27192 139.56702 110.82199 1.000 0.27488 194 SER H C 1
ATOM 28505 O O . SER H 1 214 ? 137.81130 140.51595 111.47127 1.000 0.27488 194 SER H O 1
ATOM 28513 N N . GLU H 1 215 ? 138.54968 139.65994 109.52460 1.000 0.32656 195 GLU H N 1
ATOM 28514 C CA . GLU H 1 215 ? 138.35917 140.90990 108.80401 1.000 0.32656 195 GLU H CA 1
ATOM 28515 C C . GLU H 1 215 ? 136.89267 141.31215 108.79016 1.000 0.32656 195 GLU H C 1
ATOM 28516 O O . GLU H 1 215 ? 136.55654 142.49122 108.97771 1.000 0.32656 195 GLU H O 1
ATOM 28528 N N . GLU H 1 216 ? 136.00474 140.33853 108.59391 1.000 0.38617 196 GLU H N 1
ATOM 28529 C CA . GLU H 1 216 ? 134.58542 140.64112 108.53037 1.000 0.38617 196 GLU H CA 1
ATOM 28530 C C . GLU H 1 216 ? 134.10055 141.20427 109.85797 1.000 0.38617 196 GLU H C 1
ATOM 28531 O O . GLU H 1 216 ? 133.34540 142.18407 109.89486 1.000 0.38617 196 GLU H O 1
ATOM 28543 N N . LEU H 1 217 ? 134.54571 140.60851 110.96214 1.000 0.29203 197 LEU H N 1
ATOM 28544 C CA . LEU H 1 217 ? 134.14212 141.08653 112.27452 1.000 0.29203 197 LEU H CA 1
ATOM 28545 C C . LEU H 1 217 ? 134.69923 142.46902 112.54909 1.000 0.29203 197 LEU H C 1
ATOM 28546 O O . LEU H 1 217 ? 134.01675 143.31854 113.13174 1.000 0.29203 197 LEU H O 1
ATOM 28562 N N . LYS H 1 218 ? 135.93888 142.71757 112.14608 1.000 0.51799 198 LYS H N 1
ATOM 28563 C CA . LYS H 1 218 ? 136.48871 144.04779 112.35073 1.000 0.51799 198 LYS H CA 1
ATOM 28564 C C . LYS H 1 218 ? 135.65303 145.08900 111.62092 1.000 0.51799 198 LYS H C 1
ATOM 28565 O O . LYS H 1 218 ? 135.36109 146.16889 112.15549 1.000 0.51799 198 LYS H O 1
ATOM 28584 N N . ARG H 1 219 ? 135.24960 144.77796 110.39199 1.000 0.51476 199 ARG H N 1
ATOM 28585 C CA . ARG H 1 219 ? 134.47105 145.75180 109.63757 1.000 0.51476 199 ARG H CA 1
ATOM 28586 C C . ARG H 1 219 ? 133.08334 145.91628 110.24415 1.000 0.51476 199 ARG H C 1
ATOM 28587 O O . ARG H 1 219 ? 132.52180 147.02253 110.25821 1.000 0.51476 199 ARG H O 1
ATOM 28608 N N . SER H 1 220 ? 132.53473 144.84144 110.80409 1.000 0.55663 200 SER H N 1
ATOM 28609 C CA . SER H 1 220 ? 131.30349 145.00078 111.55465 1.000 0.55663 200 SER H CA 1
ATOM 28610 C C . SER H 1 220 ? 131.49463 145.98136 112.69395 1.000 0.55663 200 SER H C 1
ATOM 28611 O O . SER H 1 220 ? 130.68130 146.89921 112.85168 1.000 0.55663 200 SER H O 1
ATOM 28619 N N . LEU H 1 221 ? 132.59797 145.84326 113.43342 1.000 0.50140 201 LEU H N 1
ATOM 28620 C CA . LEU H 1 221 ? 132.88386 146.75132 114.53767 1.000 0.50140 201 LEU H CA 1
ATOM 28621 C C . LEU H 1 221 ? 132.88694 148.19405 114.06125 1.000 0.50140 201 LEU H C 1
ATOM 28622 O O . LEU H 1 221 ? 132.31508 149.08025 114.71190 1.000 0.50140 201 LEU H O 1
ATOM 28638 N N . GLU H 1 222 ? 133.50208 148.44249 112.91053 1.000 0.57090 202 GLU H N 1
ATOM 28639 C CA . GLU H 1 222 ? 133.42505 149.77832 112.33585 1.000 0.57090 202 GLU H CA 1
ATOM 28640 C C . GLU H 1 222 ? 131.98078 150.19325 112.11449 1.000 0.57090 202 GLU H C 1
ATOM 28641 O O . GLU H 1 222 ? 131.62054 151.35701 112.33156 1.000 0.57090 202 GLU H O 1
ATOM 28653 N N . LYS H 1 223 ? 131.13910 149.26295 111.67128 1.000 0.55541 203 LYS H N 1
ATOM 28654 C CA . LYS H 1 223 ? 129.74549 149.63178 111.45216 1.000 0.55541 203 LYS H CA 1
ATOM 28655 C C . LYS H 1 223 ? 129.08694 150.10499 112.73367 1.000 0.55541 203 LYS H C 1
ATOM 28656 O O . LYS H 1 223 ? 128.31539 151.07509 112.72256 1.000 0.55541 203 LYS H O 1
ATOM 28675 N N . GLU H 1 224 ? 129.36349 149.43411 113.84472 1.000 0.83461 204 GLU H N 1
ATOM 28676 C CA . GLU H 1 224 ? 128.77338 149.90461 115.09218 1.000 0.83461 204 GLU H CA 1
ATOM 28677 C C . GLU H 1 224 ? 129.29340 151.29205 115.39829 1.000 0.83461 204 GLU H C 1
ATOM 28678 O O . GLU H 1 224 ? 128.56304 152.14585 115.89984 1.000 0.83461 204 GLU H O 1
ATOM 28690 N N . GLU H 1 225 ? 130.56659 151.53143 115.10242 1.000 0.90619 205 GLU H N 1
ATOM 28691 C CA . GLU H 1 225 ? 131.11700 152.85500 115.34649 1.000 0.90619 205 GLU H CA 1
ATOM 28692 C C . GLU H 1 225 ? 130.32241 153.90859 114.58932 1.000 0.90619 205 GLU H C 1
ATOM 28693 O O . GLU H 1 225 ? 129.98571 154.96277 115.14087 1.000 0.90619 205 GLU H O 1
ATOM 28705 N N . CYS H 1 226 ? 129.97701 153.61913 113.33583 1.000 0.99961 206 CYS H N 1
ATOM 28706 C CA . CYS H 1 226 ? 129.21894 154.57900 112.53774 1.000 0.99961 206 CYS H CA 1
ATOM 28707 C C . CYS H 1 226 ? 127.82816 154.81364 113.11636 1.000 0.99961 206 CYS H C 1
ATOM 28708 O O . CYS H 1 226 ? 127.39280 155.96199 113.26939 1.000 0.99961 206 CYS H O 1
ATOM 28716 N N . ILE H 1 227 ? 127.11339 153.73834 113.44365 1.000 0.82191 207 ILE H N 1
ATOM 28717 C CA . ILE H 1 227 ? 125.77118 153.89140 114.00114 1.000 0.82191 207 ILE H CA 1
ATOM 28718 C C . ILE H 1 227 ? 125.82231 154.63024 115.33057 1.000 0.82191 207 ILE H C 1
ATOM 28719 O O . ILE H 1 227 ? 124.97057 155.47760 115.62321 1.000 0.82191 207 ILE H O 1
ATOM 28735 N N . LYS H 1 228 ? 126.81878 154.31988 116.15636 1.000 0.87578 208 LYS H N 1
ATOM 28736 C CA . LYS H 1 228 ? 127.02579 155.07452 117.38406 1.000 0.87578 208 LYS H CA 1
ATOM 28737 C C . LYS H 1 228 ? 127.20810 156.55007 117.07591 1.000 0.87578 208 LYS H C 1
ATOM 28738 O O . LYS H 1 228 ? 126.67613 157.41360 117.78261 1.000 0.87578 208 LYS H O 1
ATOM 28757 N N . ARG H 1 229 ? 127.95301 156.84852 116.01328 1.000 1.06163 209 ARG H N 1
ATOM 28758 C CA . ARG H 1 229 ? 128.18826 158.22733 115.60910 1.000 1.06163 209 ARG H CA 1
ATOM 28759 C C . ARG H 1 229 ? 126.89546 158.92954 115.22007 1.000 1.06163 209 ARG H C 1
ATOM 28760 O O . ARG H 1 229 ? 126.70444 160.10870 115.53793 1.000 1.06163 209 ARG H O 1
ATOM 28781 N N . ASP H 1 230 ? 125.99752 158.22524 114.53437 1.000 0.93536 210 ASP H N 1
ATOM 28782 C CA . ASP H 1 230 ? 124.80666 158.85549 113.97966 1.000 0.93536 210 ASP H CA 1
ATOM 28783 C C . ASP H 1 230 ? 123.86093 159.38843 115.04391 1.000 0.93536 210 ASP H C 1
ATOM 28784 O O . ASP H 1 230 ? 123.66432 160.60310 115.14331 1.000 0.93536 210 ASP H O 1
ATOM 28793 N N . PHE H 1 231 ? 123.27394 158.50423 115.84410 1.000 0.71959 211 PHE H N 1
ATOM 28794 C CA . PHE H 1 231 ? 122.20449 158.87619 116.76517 1.000 0.71959 211 PHE H CA 1
ATOM 28795 C C . PHE H 1 231 ? 122.78434 159.46281 118.05049 1.000 0.71959 211 PHE H C 1
ATOM 28796 O O . PHE H 1 231 ? 123.55705 158.83046 118.77121 1.000 0.71959 211 PHE H O 1
ATOM 28813 N N . ASP H 1 232 ? 122.39169 160.70603 118.32565 1.000 0.77748 212 ASP H N 1
ATOM 28814 C CA . ASP H 1 232 ? 122.74424 161.34689 119.58541 1.000 0.77748 212 ASP H CA 1
ATOM 28815 C C . ASP H 1 232 ? 121.61420 161.27840 120.60065 1.000 0.77748 212 ASP H C 1
ATOM 28816 O O . ASP H 1 232 ? 121.87815 161.26378 121.80735 1.000 0.77748 212 ASP H O 1
ATOM 28825 N N . GLN H 1 233 ? 120.36908 161.23223 120.13898 1.000 0.77352 213 GLN H N 1
ATOM 28826 C CA . GLN H 1 233 ? 119.20301 161.26525 121.00771 1.000 0.77352 213 GLN H CA 1
ATOM 28827 C C . GLN H 1 233 ? 118.98455 159.96501 121.76487 1.000 0.77352 213 GLN H C 1
ATOM 28828 O O . GLN H 1 233 ? 118.16567 159.93420 122.68903 1.000 0.77352 213 GLN H O 1
ATOM 28842 N N . VAL H 1 234 ? 119.67929 158.89620 121.39209 1.000 0.77196 214 VAL H N 1
ATOM 28843 C CA . VAL H 1 234 ? 119.51791 157.59009 122.01607 1.000 0.77196 214 VAL H CA 1
ATOM 28844 C C . VAL H 1 234 ? 120.85747 157.14592 122.57530 1.000 0.77196 214 VAL H C 1
ATOM 28845 O O . VAL H 1 234 ? 121.86510 157.12027 121.85823 1.000 0.77196 214 VAL H O 1
ATOM 28858 N N . GLN H 1 235 ? 120.86288 156.79694 123.85450 1.000 0.87429 215 GLN H N 1
ATOM 28859 C CA . GLN H 1 235 ? 122.02024 156.19007 124.49274 1.000 0.87429 215 GLN H CA 1
ATOM 28860 C C . GLN H 1 235 ? 121.86318 154.67614 124.42854 1.000 0.87429 215 GLN H C 1
ATOM 28861 O O . GLN H 1 235 ? 120.84148 154.12903 124.85644 1.000 0.87429 215 GLN H O 1
ATOM 28875 N N . PHE H 1 236 ? 122.86260 154.00609 123.86325 1.000 0.85378 216 PHE H N 1
ATOM 28876 C CA . PHE H 1 236 ? 122.77145 152.58438 123.56183 1.000 0.85378 216 PHE H CA 1
ATOM 28877 C C . PHE H 1 236 ? 123.24447 151.78521 124.76372 1.000 0.85378 216 PHE H C 1
ATOM 28878 O O . PHE H 1 236 ? 124.23910 152.13547 125.40480 1.000 0.85378 216 PHE H O 1
ATOM 28895 N N . ILE H 1 237 ? 122.52870 150.70949 125.06664 1.000 0.84082 217 ILE H N 1
ATOM 28896 C CA . ILE H 1 237 ? 122.82888 149.88678 126.22654 1.000 0.84082 217 ILE H CA 1
ATOM 28897 C C . ILE H 1 237 ? 124.01551 148.98660 125.93701 1.000 0.84082 217 ILE H C 1
ATOM 28898 O O . ILE H 1 237 ? 124.20861 148.52366 124.80649 1.000 0.84082 217 ILE H O 1
ATOM 28914 N N . ASN H 1 238 ? 124.80544 148.72802 126.97123 1.000 0.88679 218 ASN H N 1
ATOM 28915 C CA . ASN H 1 238 ? 125.83632 147.70391 126.94790 1.000 0.88679 218 ASN H CA 1
ATOM 28916 C C . ASN H 1 238 ? 125.61106 146.80731 128.15417 1.000 0.88679 218 ASN H C 1
ATOM 28917 O O . ASN H 1 238 ? 126.25906 146.97286 129.19220 1.000 0.88679 218 ASN H O 1
ATOM 28928 N N . ILE H 1 239 ? 124.69021 145.86050 128.00885 1.000 0.83222 219 ILE H N 1
ATOM 28929 C CA . ILE H 1 239 ? 124.35669 144.92306 129.07237 1.000 0.83222 219 ILE H CA 1
ATOM 28930 C C . ILE H 1 239 ? 124.77074 143.53175 128.61721 1.000 0.83222 219 ILE H C 1
ATOM 28931 O O . ILE H 1 239 ? 124.81223 143.23938 127.41817 1.000 0.83222 219 ILE H O 1
ATOM 28947 N N . LYS H 1 240 ? 125.08094 142.67645 129.58073 1.000 0.78469 220 LYS H N 1
ATOM 28948 C CA . LYS H 1 240 ? 125.74545 141.41589 129.31237 1.000 0.78469 220 LYS H CA 1
ATOM 28949 C C . LYS H 1 240 ? 124.76624 140.25004 129.37899 1.000 0.78469 220 LYS H C 1
ATOM 28950 O O . LYS H 1 240 ? 124.57780 139.52943 128.39927 1.000 0.78469 220 LYS H O 1
#

Sequence (1760 aa):
MKYKIPKNFLSGFQILSQLDKKEIEELAKLLGELPVGSNVQEFQSAIQTNKELSENALKSADTIFSLGGLLLEIKADDSLNQVAEDLTNAYAKEGEEEIGTEQREQLIHNLLIVLQKAENLKKTFKAYRLLFENTRSFRKSRVMTDMRMIFDDDFQKKNQTGLIIHQLKLEYIEDNTSKEFFISLDNDDVLKLSEELKRSLEKEECIKRDFDQVQFINIKMKYKIPKNFLSGFQILSQLDKKEIEELAKLLGELPVGSNVQEFQSAIQTNKELSENALKSADTIFSLGGLLLEIKADDSLNQVAEDLTNAYAKEGEEEIGTEQREQLIHNLLIVLQKAENLKKTFKAYRLLFENTRSFRKSRVMTDMRMIFDDDFQKKNQTGLIIHQLKLEYIEDNTSKEFFISLDNDDVLKLSEELKRSLEKEECIKRDFDQVQFINIKMKYKIPKNFLSGFQILSQLDKKEIEELAKLLGELPVGSNVQEFQSAIQTNKELSENALKSADTIFSLGGLLLEIKADDSLNQVAEDLTNAYAKEGEEEIGTEQREQLIHNLLIVLQKAENLKKTFKAYRLLFENTRSFRKSRVMTDMRMIFDDDFQKKNQTGLIIHQLKLEYIEDNTSKEFFISLDNDDVLKLSEELKRSLEKEECIKRDFDQVQFINIKMKYKIPKNFLSGFQILSQLDKKEIEELAKLLGELPVGSNVQEFQSAIQTNKELSENALKSADTIFSLGGLLLEIKADDSLNQVAEDLTNAYAKEGEEEIGTEQREQLIHNLLIVLQKAENLKKTFKAYRLLFENTRSFRKSRVMTDMRMIFDDDFQKKNQTGLIIHQLKLEYIEDNTSKEFFISLDNDDVLKLSEELKRSLEKEECIKRDFDQVQFINIKMKYKIPKNFLSGFQILSQLDKKEIEELAKLLGELPVGSNVQEFQSAIQTNKELSENALKSADTIFSLGGLLLEIKADDSLNQVAEDLTNAYAKEGEEEIGTEQREQLIHNLLIVLQKAENLKKTFKAYRLLFENTRSFRKSRVMTDMRMIFDDDFQKKNQTGLIIHQLKLEYIEDNTSKEFFISLDNDDVLKLSEELKRSLEKEECIKRDFDQVQFINIKMKYKIPKNFLSGFQILSQLDKKEIEELAKLLGELPVGSNVQEFQSAIQTNKELSENALKSADTIFSLGGLLLEIKADDSLNQVAEDLTNAYAKEGEEEIGTEQREQLIHNLLIVLQKAENLKKTFKAYRLLFENTRSFRKSRVMTDMRMIFDDDFQKKNQTGLIIHQLKLEYIEDNTSKEFFISLDNDDVLKLSEELKRSLEKEECIKRDFDQVQFINIKMKYKIPKNFLSGFQILSQLDKKEIEELAKLLGELPVGSNVQEFQSAIQTNKELSENALKSADTIFSLGGLLLEIKADDSLNQVAEDLTNAYAKEGEEEIGTEQREQLIHNLLIVLQKAENLKKTFKAYRLLFENTRSFRKSRVMTDMRMIFDDDFQKKNQTGLIIHQLKLEYIEDNTSKEFFISLDNDDVLKLSEELKRSLEKEECIKRDFDQVQFINIKMKYKIPKNFLSGFQILSQLDKKEIEELAKLLGELPVGSNVQEFQSAIQTNKELSENALKSADTIFSLGGLLLEIKADDSLNQVAEDLTNAYAKEGEEEIGTEQREQLIHNLLIVLQKAENLKKTFKAYRLLFENTRSFRKSRVMTDMRMIFDDDFQKKNQTGLIIHQLKLEYIEDNTSKEFFISLDNDDVLKLSEELKRSLEKEECIKRDFDQVQFINIK